Protein 8VZC (pdb70)

B-factor: mean 21.81, std 8.71, range [8.88, 95.51]

Foldseek 3Di:
DVVDDDDDQKDALLLLLLVLCVLQPAQEEEEADDPPCVSNQVNVVVSNRHYFYFDFLLLQLLLQQLLCLLVLFAYEYEFEAAVRLVSNLNSLQQCQLFLTEYEYEYEAEAPVCPPVPDDRHDPRQVVNVVSWQEEDEDPASLCSSVVSQVQRCSQNEFRHHYYYYYHYNCRRGPMDGPVPRDHDDHDDHYDWDWFPLVLLVVVVVVVLPWQQEEEEQECLCLSLVQLVLVVLLCVLQVAQYEYQLQSFQSAFPPPPSYLPLVQQVSQAPTQEYEYQADALDLSSPNSDPPRHPNNREYEYEHCDPVRAQGSHHHPRYIHIGRNRHSVSNSVVSVVDPHHDDPDHVNVVVSVVSSVVSCVLCVCLCVDQDWLHFLNVLLNLVQVPADQQAAEEEEADQRRVVCSSSHHHNHHSRYHYCPSVNDQQNFVSSQVSCCVNCVVHAYEYEYEPVSCVNRVLSLLSQLVVQRAHEYEYEYLQFHQFEDDDVPDDDPGGHGLPDQSQVSLVVRPHEGAEAGGSVVSNVVVVVSVPGSGYGYYYRRHHRHHGDRDDPDDSRD/DVPDDDDPQKDALLLLQLVLCVLQPAQEEEEADDPPCVSNQVNVVVSNRHYFYFDFLLLLLLLQQLLCLVVLFAYEYEAEAAVRLVSNLNSLQQCQLFLTEYEYEYEAEAPVCPPVPDDRHDPRQVVNVVSWQEEEEDNASLCSNVVSQVQRCSQREFRHHYGYYYYYNCRRGPMDRPVPRDHDDHDDHYDWDWFPPVLLVVVVVVVLPWQQEEEEQECLCLSLVQLVLVQLLCVLQVAAYEYQLQSFQSAFPPPPRYLPLQQQVSAAPTQEYEYQADALDLSSVNSDPPSYDNNREYEYEHCDPVRAQGSHHHPGYIHTGRNRHSVVSSVVSVVDDHHDDPDHVNVVVSVVSSVVSCVLCVVLCPDQDWLHFLNVLLNLVQVPAPQQAQEEAEADQQRVVCSVSHHHNHHSRYHYCRSVNDQQNFVSSQVSCCVSCVVHAYEYEYEPVSCVNRVSRLLSQLVVQRAYEYEYAYLFFHQFEDDDDVDDDDPGGGGLPDQSQVSLVVRVAEEAEEGGSVVSNVVVVVSVPDSGYGYYYRRHHRPRGDRDDPDDSRD/DVPDDDDDQKDALLLLLLVLCVLQPAQEEEEADDPPCPSNQVNVVVSNRHYFYFDFLLLQLLLQQLLCLQVLFAYEYEFEAAVRLVSNLNSLQQQQLQLTEYEYEYEAEAPVCPPPPDDRHDPRQVVNVVSWQEEDEDPASLCSSVVSQVQRCSQNEFRHGYYYYYHYSCRRGPMDGPVPRDHDDHDDHHDWDWFDVVLLVVVVVVVLPWQQEEEEQECLCLSLVQLVLVQLLCVLQVAAYEYQLQSFQSAFPPDPSYLPLVQQVSQADTQEYEYQADACDLSVVNSDPPRHDNNREYEYEECDPVRAQGSHHHPGYIHTHRNNHSVSNSVVCVVDPHHDDPDHPNVVVSVVSSVVSCVLCVVLCVDQDWLHFQNVLLNLVLVPADQQAQEEEEADQRRVVCSVSHHHNHHSRYHYCHSVNDQQNFVSSQVSCCVSCVVHAYEYEYEPVSCVNRVSSLLSQLVVQRAYEYEYAYLQFHQFEDPDDVDDDPGGHGLPDQSQVSLVVRVHEGAEAGGSVRSNVRVVCSVPDSGYGYYYYRHHRHRGDRDDPDDSRD/DVPDDDDDQKDALLLLLLVLCVLQPAQEEEEADDPPCPSNQVNVVVSNRHYFYFDFLLLQLLLQQLLCLLVLFAYEYEFEAAVRLVSNLNSLQQQQLFLTEYEYEYEAEAPVCPPPPDDRHDPRQVVNVVSWQEEDEDPASLCSSVVSQVQRLSQNEFRHHYYYYYHYNCRRGPMDGPVPRDHDDHDDHHDWDWFDVVLLVVVVVVVLPWQQEEEEQECLCSSLVQLVLVQLLCVQQVAAYEYQLQSFQSAFQPDPRYLPLVQQVSQAPTQEYEYQADALDLSVVNSDPPRYDNNREYEYEECDPVRAQGSHHHPRYIHTHRNRHSVSNSVVCVVPRHHDDPDHVNVVVSVVSSVVSCVLCVVLCVDQDWLHFQNVLLNLVQVPADQQAQEEEEADQRRVVCSVSHHHNHHSRYHYCHSVNDQQNFVSSQVSCCVNCVPHAYEYEYEPVSCVNRVSSLLSQLVVQRAYEYEYEYLQFRQFEDDDDVDDDPGGHGLPDQSQVSLVVRVHEEAEAGGSVRSNVVVVCSVVPSGYGYYYRRHHRHHGDRDDPDDSRD

InterPro domains:
  IPR000399 TPP-binding enzyme, conserved site [PS00187] (428-447)
  IPR011766 Thiamine pyrophosphate enzyme, TPP-binding [PF02775] (397-537)
  IPR012000 Thiamine pyrophosphate enzyme, central domain [PF00205] (197-326)
  IPR012001 Thiamine pyrophosphate enzyme, N-terminal TPP-binding domain [PF02776] (9-119)
  IPR029035 DHS-like NAD/FAD-binding domain superfamily [SSF52467] (193-352)
  IPR029061 Thiamin diphosphate-binding fold [SSF52518] (7-184)
  IPR029061 Thiamin diphosphate-binding fold [SSF52518] (368-545)
  IPR045025 TPP-binding domain containing protein HACL1-like [PTHR43710] (4-552)

Structure (mmCIF, N/CA/C/O backbone):
data_8VZC
#
_entry.id   8VZC
#
_cell.length_a   69.084
_cell.length_b   102.442
_cell.length_c   103.977
_cell.angle_alpha   113.830
_cell.angle_beta   96.810
_cell.angle_gamma   105.450
#
_symmetry.space_group_name_H-M   'P 1'
#
loop_
_entity.id
_entity.type
_entity.pdbx_description
1 polymer 'Oxalyl-CoA decarboxylase'
2 non-polymer 3-[(4-amino-2-methylpyrimidin-5-yl)methyl]-2-(hydroxymethyl)-5-(2-{[(S)-hydroxy(phosphonooxy)phosphoryl]oxy}ethyl)-4-methyl-1,3-thiazol-3-ium
3 non-polymer 'S-{(9R,13S,15R)-17-[(2R,3S,4R,5R)-5-(6-AMINO-9H-PURIN-9-YL)-4-HYDROXY-3-(PHOSPHONOOXY)TETRAHYDROFURAN-2-YL]-9,13,15-TRIHYDROXY-10,10-DIMETHYL-13,15-DIOXIDO-4,8-DIOXO-12,14,16-TRIOXA-3,7-DIAZA-13,15-DIPHOSPHAHEPTADEC-1-YL} THIOFORMATE'
4 non-polymer 'MAGNESIUM ION'
5 non-polymer "ADENOSINE-5'-DIPHOSPHATE"
6 non-polymer 1,2-ETHANEDIOL
7 non-polymer 'PHOSPHATE ION'
8 non-polymer DI(HYDROXYETHYL)ETHER
9 water water
#
loop_
_atom_site.group_PDB
_atom_site.id
_atom_site.type_symbol
_atom_site.label_atom_id
_atom_site.label_alt_id
_atom_site.label_comp_id
_atom_site.label_asym_id
_atom_site.label_entity_id
_atom_site.label_seq_id
_atom_site.pdbx_PDB_ins_code
_atom_site.Cartn_x
_atom_site.Cartn_y
_atom_site.Cartn_z
_atom_site.occupancy
_atom_site.B_iso_or_equiv
_atom_site.auth_seq_id
_atom_site.auth_comp_id
_atom_site.auth_asym_id
_atom_site.auth_atom_id
_atom_site.pdbx_PDB_model_num
ATOM 1 N N . SER A 1 1 ? 42.69334 19.75030 -20.76357 1.000 56.52190 -2 SER A N 1
ATOM 2 C CA . SER A 1 1 ? 43.11686 19.40422 -22.11327 1.000 46.15717 -2 SER A CA 1
ATOM 3 C C . SER A 1 1 ? 43.40189 17.90770 -22.21624 1.000 55.85915 -2 SER A C 1
ATOM 4 O O . SER A 1 1 ? 43.57930 17.22226 -21.20891 1.000 37.37318 -2 SER A O 1
ATOM 7 N N . ASN A 1 2 ? 43.42151 17.41071 -23.45483 1.000 30.64229 -1 ASN A N 1
ATOM 8 C CA . ASN A 1 2 ? 43.64652 15.99910 -23.74393 1.000 25.99050 -1 ASN A CA 1
ATOM 9 C C . ASN A 1 2 ? 45.04919 15.53721 -23.36548 1.000 25.69322 -1 ASN A C 1
ATOM 10 O O . ASN A 1 2 ? 45.29764 14.32658 -23.36636 1.000 30.35331 -1 ASN A O 1
ATOM 15 N N . ALA A 1 3 ? 45.97740 16.46298 -23.09169 1.000 25.99384 0 ALA A N 1
ATOM 16 C CA . ALA A 1 3 ? 47.36608 16.09906 -22.79850 1.000 26.64763 0 ALA A CA 1
ATOM 17 C C . ALA A 1 3 ? 47.53791 15.55041 -21.39159 1.000 31.24882 0 ALA A C 1
ATOM 18 O O . ALA A 1 3 ? 48.51795 14.84537 -21.11781 1.000 28.41213 0 ALA A O 1
ATOM 20 N N . MET A 1 4 ? 46.65106 15.92671 -20.48903 1.000 26.24333 1 MET A N 1
ATOM 21 C CA . MET A 1 4 ? 46.76344 15.55072 -19.08926 1.000 38.86261 1 MET A CA 1
ATOM 22 C C . MET A 1 4 ? 46.33822 14.10231 -18.90714 1.000 27.03680 1 MET A C 1
ATOM 23 O O . MET A 1 4 ? 45.30366 13.69071 -19.43204 1.000 23.79345 1 MET A O 1
ATOM 28 N N . ALA A 1 5 ? 47.11782 13.33062 -18.14175 1.000 24.44448 2 ALA A N 1
ATOM 29 C CA . ALA A 1 5 ? 46.62837 12.03068 -17.69289 1.000 25.39836 2 ALA A CA 1
ATOM 30 C C . ALA A 1 5 ? 45.26404 12.15053 -17.02110 1.000 25.51826 2 ALA A C 1
ATOM 31 O O . ALA A 1 5 ? 45.05010 12.98971 -16.13374 1.000 29.57052 2 ALA A O 1
ATOM 33 N N . LYS A 1 6 ? 44.33579 11.28387 -17.41823 1.000 25.21099 3 LYS A N 1
ATOM 34 C CA . LYS A 1 6 ? 43.00843 11.24702 -16.82764 1.000 26.95594 3 LYS A CA 1
ATOM 35 C C . LYS A 1 6 ? 42.67427 9.81550 -16.45710 1.000 47.68705 3 LYS A C 1
ATOM 36 O O . LYS A 1 6 ? 42.77179 8.92149 -17.30303 1.000 33.01781 3 LYS A O 1
ATOM 42 N N . SER A 1 7 ? 42.26545 9.59169 -15.21145 1.000 36.11323 4 SER A N 1
ATOM 43 C CA . SER A 1 7 ? 41.76082 8.27343 -14.86133 1.000 28.74733 4 SER A CA 1
ATOM 44 C C . SER A 1 7 ? 40.43931 8.02642 -15.57332 1.000 33.67271 4 SER A C 1
ATOM 45 O O . SER A 1 7 ? 39.55120 8.88669 -15.57516 1.000 36.01161 4 SER A O 1
ATOM 48 N N . GLU A 1 8 ? 40.30964 6.84099 -16.17821 1.000 34.26705 5 GLU A N 1
ATOM 49 C CA . GLU A 1 8 ? 39.12362 6.48913 -16.94607 1.000 30.84634 5 GLU A CA 1
ATOM 50 C C . GLU A 1 8 ? 38.55908 5.13986 -16.53080 1.000 43.27669 5 GLU A C 1
ATOM 51 O O . GLU A 1 8 ? 37.60470 4.66243 -17.15497 1.000 33.26857 5 GLU A O 1
ATOM 57 N N . GLY A 1 9 ? 39.10868 4.52082 -15.48302 1.000 34.94459 6 GLY A N 1
ATOM 58 C CA . GLY A 1 9 ? 38.63543 3.21388 -15.07275 1.000 31.77258 6 GLY A CA 1
ATOM 59 C C . GLY A 1 9 ? 37.29421 3.19528 -14.36978 1.000 38.14278 6 GLY A C 1
ATOM 60 O O . GLY A 1 9 ? 36.71574 2.10934 -14.21469 1.000 27.01620 6 GLY A O 1
ATOM 61 N N . LYS A 1 10 ? 36.78254 4.35110 -13.94004 1.000 24.68873 7 LYS A N 1
ATOM 62 C CA . LYS A 1 10 ? 35.55942 4.40265 -13.14326 1.000 22.96240 7 LYS A CA 1
ATOM 63 C C . LYS A 1 10 ? 34.42161 5.09217 -13.88811 1.000 25.10951 7 LYS A C 1
ATOM 64 O O . LYS A 1 10 ? 34.62888 5.98541 -14.71303 1.000 24.49179 7 LYS A O 1
ATOM 70 N N . VAL A 1 11 ? 33.20227 4.66124 -13.56788 1.000 20.33840 8 VAL A N 1
ATOM 71 C CA . VAL A 1 11 ? 31.97534 5.14926 -14.18122 1.000 19.08538 8 VAL A CA 1
ATOM 72 C C . VAL A 1 11 ? 30.98540 5.33630 -13.04431 1.000 17.64666 8 VAL A C 1
ATOM 73 O O . VAL A 1 11 ? 31.03074 4.60075 -12.05214 1.000 18.14990 8 VAL A O 1
ATOM 77 N N . ASN A 1 12 ? 30.10964 6.33419 -13.15804 1.000 17.81896 9 ASN A N 1
ATOM 78 C CA . ASN A 1 12 ? 29.13786 6.54061 -12.08515 1.000 20.54077 9 ASN A CA 1
ATOM 79 C C . ASN A 1 12 ? 27.74339 6.06174 -12.47806 1.000 19.07843 9 ASN A C 1
ATOM 80 O O . ASN A 1 12 ? 27.48545 5.64671 -13.61686 1.000 19.19144 9 ASN A O 1
ATOM 85 N N . GLY A 1 13 ? 26.84342 6.10094 -11.48393 1.000 14.43135 10 GLY A N 1
ATOM 86 C CA . GLY A 1 13 ? 25.47147 5.67368 -11.70317 1.000 16.77407 10 GLY A CA 1
ATOM 87 C C . GLY A 1 13 ? 24.78403 6.40957 -12.83918 1.000 14.53786 10 GLY A C 1
ATOM 88 O O . GLY A 1 13 ? 24.08269 5.79786 -13.65421 1.000 17.14448 10 GLY A O 1
ATOM 89 N N . ALA A 1 14 ? 24.93015 7.74141 -12.87805 1.000 15.70561 11 ALA A N 1
ATOM 90 C CA . ALA A 1 14 ? 24.32544 8.53237 -13.94648 1.000 13.56530 11 ALA A CA 1
ATOM 91 C C . ALA A 1 14 ? 24.76357 8.03083 -15.31955 1.000 14.09449 11 ALA A C 1
ATOM 92 O O . ALA A 1 14 ? 23.93369 7.88564 -16.22599 1.000 15.76117 11 ALA A O 1
ATOM 94 N N . THR A 1 15 ? 26.05995 7.73772 -15.48916 1.000 18.61930 12 THR A N 1
ATOM 95 C CA . THR A 1 15 ? 26.54365 7.26687 -16.78815 1.000 20.03922 12 THR A CA 1
ATOM 96 C C . THR A 1 15 ? 26.07658 5.83771 -17.07214 1.000 19.02177 12 THR A C 1
ATOM 97 O O . THR A 1 15 ? 25.68125 5.51977 -18.19718 1.000 17.43564 12 THR A O 1
ATOM 101 N N . LEU A 1 16 ? 26.15225 4.95431 -16.07312 1.000 17.08742 13 LEU A N 1
ATOM 102 C CA . LEU A 1 16 ? 25.67368 3.58187 -16.22816 1.000 17.67238 13 LEU A CA 1
ATOM 103 C C . LEU A 1 16 ? 24.20457 3.54199 -16.63458 1.000 18.11936 13 LEU A C 1
ATOM 104 O O . LEU A 1 16 ? 23.80827 2.73701 -17.48454 1.000 17.35551 13 LEU A O 1
ATOM 109 N N . MET A 1 17 ? 23.38493 4.38816 -16.01616 1.000 19.10509 14 MET A N 1
ATOM 110 C CA . MET A 1 17 ? 21.97006 4.47910 -16.35584 1.000 17.18514 14 MET A CA 1
ATOM 111 C C . MET A 1 17 ? 21.78084 4.94591 -17.80336 1.000 19.89977 14 MET A C 1
ATOM 112 O O . MET A 1 17 ? 21.03847 4.32931 -18.57083 1.000 17.51678 14 MET A O 1
ATOM 117 N N . ALA A 1 18 ? 22.44694 6.04427 -18.18696 1.000 15.15665 15 ALA A N 1
ATOM 118 C CA . ALA A 1 18 ? 22.31167 6.53877 -19.56321 1.000 17.91422 15 ALA A CA 1
ATOM 119 C C . ALA A 1 18 ? 22.67409 5.46279 -20.58899 1.000 17.06668 15 ALA A C 1
ATOM 120 O O . ALA A 1 18 ? 21.99870 5.31975 -21.61886 1.000 17.31668 15 ALA A O 1
ATOM 122 N N . ARG A 1 19 ? 23.74097 4.70417 -20.33497 1.000 18.87446 16 ARG A N 1
ATOM 123 C CA . ARG A 1 19 ? 24.14583 3.65299 -21.26943 1.000 19.89080 16 ARG A CA 1
ATOM 124 C C . ARG A 1 19 ? 23.12733 2.52337 -21.30766 1.000 23.97508 16 ARG A C 1
ATOM 125 O O . ARG A 1 19 ? 22.81087 1.99608 -22.38389 1.000 18.75227 16 ARG A O 1
ATOM 133 N N . ALA A 1 20 ? 22.62431 2.11681 -20.13967 1.000 15.80397 17 ALA A N 1
ATOM 134 C CA . ALA A 1 20 ? 21.64713 1.03761 -20.10446 1.000 14.96171 17 ALA A CA 1
ATOM 135 C C . ALA A 1 20 ? 20.36178 1.45393 -20.80622 1.000 16.79283 17 ALA A C 1
ATOM 136 O O . ALA A 1 20 ? 19.76530 0.66038 -21.54273 1.000 17.92897 17 ALA A O 1
ATOM 138 N N . LEU A 1 21 ? 19.91407 2.68599 -20.58083 1.000 16.83915 18 LEU A N 1
ATOM 139 C CA . LEU A 1 21 ? 18.70664 3.15918 -21.25459 1.000 14.27838 18 LEU A CA 1
ATOM 140 C C . LEU A 1 21 ? 18.89991 3.13614 -22.76462 1.000 15.67583 18 LEU A C 1
ATOM 141 O O . LEU A 1 21 ? 18.01328 2.70271 -23.50322 1.000 15.53106 18 LEU A O 1
ATOM 146 N N . GLN A 1 22 ? 20.06886 3.58136 -23.23040 1.000 17.93240 19 GLN A N 1
ATOM 147 C CA . GLN A 1 22 ? 20.31517 3.64383 -24.66571 1.000 20.08831 19 GLN A CA 1
ATOM 148 C C . GLN A 1 22 ? 20.39890 2.23717 -25.24663 1.000 20.20687 19 GLN A C 1
ATOM 149 O O . GLN A 1 22 ? 19.86072 1.97363 -26.32679 1.000 19.09006 19 GLN A O 1
ATOM 155 N N . GLN A 1 23 ? 21.00742 1.30727 -24.49986 1.000 19.33332 20 GLN A N 1
ATOM 156 C CA . GLN A 1 23 ? 21.07304 -0.07848 -24.92927 1.000 17.99900 20 GLN A CA 1
ATOM 157 C C . GLN A 1 23 ? 19.68102 -0.66545 -25.08770 1.000 23.90419 20 GLN A C 1
ATOM 158 O O . GLN A 1 23 ? 19.42228 -1.39074 -26.05417 1.000 19.66189 20 GLN A O 1
ATOM 164 N N . GLN A 1 24 ? 18.76844 -0.34127 -24.16275 1.000 18.68369 21 GLN A N 1
ATOM 165 C CA . GLN A 1 24 ? 17.41988 -0.88745 -24.16756 1.000 18.69713 21 GLN A CA 1
ATOM 166 C C . GLN A 1 24 ? 16.46207 -0.11476 -25.06099 1.000 18.56722 21 GLN A C 1
ATOM 167 O O . GLN A 1 24 ? 15.25029 -0.34071 -24.97900 1.000 19.65062 21 GLN A O 1
ATOM 173 N N . GLY A 1 25 ? 16.96682 0.75487 -25.93584 1.000 21.10338 22 GLY A N 1
ATOM 174 C CA . GLY A 1 25 ? 16.11193 1.41163 -26.90296 1.000 20.05617 22 GLY A CA 1
ATOM 175 C C . GLY A 1 25 ? 15.33211 2.60221 -26.39784 1.000 19.92299 22 GLY A C 1
ATOM 176 O O . GLY A 1 25 ? 14.39914 3.04306 -27.07802 1.000 20.86804 22 GLY A O 1
ATOM 177 N N . VAL A 1 26 ? 15.64787 3.12372 -25.21013 1.000 17.66551 23 VAL A N 1
ATOM 178 C CA . VAL A 1 26 ? 15.06002 4.38172 -24.78634 1.000 18.17243 23 VAL A CA 1
ATOM 179 C C . VAL A 1 26 ? 15.71316 5.50306 -25.58086 1.000 20.78080 23 VAL A C 1
ATOM 180 O O . VAL A 1 26 ? 16.93060 5.69416 -25.51787 1.000 27.45174 23 VAL A O 1
ATOM 184 N N . GLN A 1 27 ? 14.91434 6.21779 -26.37395 1.000 21.49944 24 GLN A N 1
ATOM 185 C CA . GLN A 1 27 ? 15.41104 7.32128 -27.19209 1.000 21.50159 24 GLN A CA 1
ATOM 186 C C . GLN A 1 27 ? 14.94293 8.68921 -26.73007 1.000 23.54630 24 GLN A C 1
ATOM 187 O O . GLN A 1 27 ? 15.53122 9.70631 -27.14280 1.000 19.05486 24 GLN A O 1
ATOM 193 N N . TYR A 1 28 ? 13.88149 8.74145 -25.92419 1.000 16.07492 25 TYR A N 1
ATOM 194 C CA . TYR A 1 28 ? 13.27420 9.98143 -25.50060 1.000 14.27067 25 TYR A CA 1
ATOM 195 C C . TYR A 1 28 ? 13.16441 9.94147 -23.98641 1.000 12.85036 25 TYR A C 1
ATOM 196 O O . TYR A 1 28 ? 12.79295 8.92839 -23.42257 1.000 14.61160 25 TYR A O 1
ATOM 205 N N . MET A 1 29 ? 13.48805 11.05621 -23.36696 1.000 13.07319 26 MET A N 1
ATOM 206 C CA . MET A 1 29 ? 13.37243 11.21249 -21.92155 1.000 12.67530 26 MET A CA 1
ATOM 207 C C . MET A 1 29 ? 12.76100 12.57528 -21.64634 1.000 15.38555 26 MET A C 1
ATOM 208 O O . MET A 1 29 ? 13.35139 13.60297 -22.00689 1.000 16.80989 26 MET A O 1
ATOM 213 N N . PHE A 1 30 ? 11.57587 12.58631 -21.03966 1.000 14.21597 27 PHE A N 1
ATOM 214 C CA . PHE A 1 30 ? 10.83394 13.80612 -20.74477 1.000 13.24303 27 PHE A CA 1
ATOM 215 C C . PHE A 1 30 ? 10.89837 14.04637 -19.24459 1.000 11.38722 27 PHE A C 1
ATOM 216 O O . PHE A 1 30 ? 10.56182 13.15067 -18.46795 1.000 14.00024 27 PHE A O 1
ATOM 224 N N . GLY A 1 31 ? 11.32235 15.22969 -18.83028 1.000 13.23511 28 GLY A N 1
ATOM 225 C CA . GLY A 1 31 ? 11.38720 15.42669 -17.39036 1.000 11.73516 28 GLY A CA 1
ATOM 226 C C . GLY A 1 31 ? 11.61062 16.86534 -16.98988 1.000 16.05766 28 GLY A C 1
ATOM 227 O O . GLY A 1 31 ? 11.47858 17.80167 -17.78931 1.000 12.73888 28 GLY A O 1
ATOM 228 N N . ILE A 1 32 ? 11.89637 17.03566 -15.70483 1.000 14.73925 29 ILE A N 1
ATOM 229 C CA . ILE A 1 32 ? 12.31562 18.32893 -15.17724 1.000 12.50058 29 ILE A CA 1
ATOM 230 C C . ILE A 1 32 ? 13.46233 18.04986 -14.22165 1.000 15.13017 29 ILE A C 1
ATOM 231 O O . ILE A 1 32 ? 13.30567 17.27296 -13.26846 1.000 15.56436 29 ILE A O 1
ATOM 236 N N . VAL A 1 33 ? 14.60728 18.67878 -14.46136 1.000 17.55389 30 VAL A N 1
ATOM 237 C CA . VAL A 1 33 ? 15.77954 18.38002 -13.64722 1.000 15.08197 30 VAL A CA 1
ATOM 238 C C . VAL A 1 33 ? 15.77072 19.18397 -12.35911 1.000 19.20842 30 VAL A C 1
ATOM 239 O O . VAL A 1 33 ? 14.94159 20.07815 -12.16628 1.000 17.47357 30 VAL A O 1
ATOM 243 N N . GLY A 1 34 ? 16.73880 18.88718 -11.51561 1.000 15.36194 31 GLY A N 1
ATOM 244 C CA . GLY A 1 34 ? 16.83719 19.35592 -10.14651 1.000 13.91074 31 GLY A CA 1
ATOM 245 C C . GLY A 1 34 ? 17.56801 18.28084 -9.36660 1.000 13.87166 31 GLY A C 1
ATOM 246 O O . GLY A 1 34 ? 17.95415 17.24990 -9.90503 1.000 15.24949 31 GLY A O 1
ATOM 247 N N . PHE A 1 35 ? 17.74788 18.52695 -8.07156 1.000 16.28812 32 PHE A N 1
ATOM 248 C CA . PHE A 1 35 ? 18.30783 17.47609 -7.23527 1.000 16.90643 32 PHE A CA 1
ATOM 249 C C . PHE A 1 35 ? 17.41972 16.23087 -7.28916 1.000 19.10056 32 PHE A C 1
ATOM 250 O O . PHE A 1 35 ? 16.19135 16.35083 -7.17247 1.000 15.29272 32 PHE A O 1
ATOM 258 N N . PRO A 1 36 ? 17.98926 15.02135 -7.45865 1.000 15.21801 33 PRO A N 1
ATOM 259 C CA . PRO A 1 36 ? 19.40275 14.70041 -7.69272 1.000 13.45327 33 PRO A CA 1
ATOM 260 C C . PRO A 1 36 ? 19.63905 14.23425 -9.12821 1.000 15.63504 33 PRO A C 1
ATOM 261 O O . PRO A 1 36 ? 20.63536 13.56712 -9.38374 1.000 15.13122 33 PRO A O 1
ATOM 265 N N . VAL A 1 37 ? 18.74603 14.55236 -10.05904 1.000 17.14460 34 VAL A N 1
ATOM 266 C CA . VAL A 1 37 ? 18.74274 13.87998 -11.36153 1.000 16.77393 34 VAL A CA 1
ATOM 267 C C . VAL A 1 37 ? 19.42936 14.67436 -12.45865 1.000 20.38671 34 VAL A C 1
ATOM 268 O O . VAL A 1 37 ? 19.49788 14.18866 -13.60676 1.000 19.49153 34 VAL A O 1
ATOM 272 N N . ILE A 1 38 ? 19.97926 15.85627 -12.15900 1.000 19.71996 35 ILE A N 1
ATOM 273 C CA . ILE A 1 38 ? 20.70802 16.60915 -13.18676 1.000 19.50411 35 ILE A CA 1
ATOM 274 C C . ILE A 1 38 ? 21.75380 15.74989 -13.89102 1.000 17.17444 35 ILE A C 1
ATOM 275 O O . ILE A 1 38 ? 21.79054 15.76029 -15.13680 1.000 17.22219 35 ILE A O 1
ATOM 280 N N . PRO A 1 39 ? 22.58504 14.96561 -13.18956 1.000 15.15996 36 PRO A N 1
ATOM 281 C CA . PRO A 1 39 ? 23.59776 14.17444 -13.89963 1.000 16.72539 36 PRO A CA 1
ATOM 282 C C . PRO A 1 39 ? 23.00147 13.10386 -14.79210 1.000 20.37148 36 PRO A C 1
ATOM 283 O O . PRO A 1 39 ? 23.65348 12.69406 -15.75714 1.000 17.18905 36 PRO A O 1
ATOM 287 N N . ILE A 1 40 ? 21.79792 12.62235 -14.49579 1.000 16.88483 37 ILE A N 1
ATOM 288 C CA . ILE A 1 40 ? 21.18760 11.61579 -15.35312 1.000 16.15006 37 ILE A CA 1
ATOM 289 C C . ILE A 1 40 ? 20.79509 12.22532 -16.69156 1.000 17.49076 37 ILE A C 1
ATOM 290 O O . ILE A 1 40 ? 21.04416 11.63595 -17.75344 1.000 16.17612 37 ILE A O 1
ATOM 295 N N . ALA A 1 41 ? 20.17657 13.41072 -16.66586 1.000 17.59327 38 ALA A N 1
ATOM 296 C CA . ALA A 1 41 ? 19.76248 14.04620 -17.92106 1.000 19.53004 38 ALA A CA 1
ATOM 297 C C . ALA A 1 41 ? 20.96499 14.38122 -18.79700 1.000 21.61996 38 ALA A C 1
ATOM 298 O O . ALA A 1 41 ? 20.93141 14.15881 -20.02053 1.000 19.83682 38 ALA A O 1
ATOM 300 N N . ILE A 1 42 ? 22.04870 14.88571 -18.18687 1.000 21.12003 39 ILE A N 1
ATOM 301 C CA . ILE A 1 42 ? 23.26301 15.20190 -18.94773 1.000 21.31893 39 ILE A CA 1
ATOM 302 C C . ILE A 1 42 ? 23.88526 13.93291 -19.54254 1.000 21.85574 39 ILE A C 1
ATOM 303 O O . ILE A 1 42 ? 24.23005 13.88731 -20.73379 1.000 21.01449 39 ILE A O 1
ATOM 308 N N . ALA A 1 43 ? 24.06993 12.89881 -18.71672 1.000 18.54374 40 ALA A N 1
ATOM 309 C CA . ALA A 1 43 ? 24.57397 11.60812 -19.20107 1.000 15.77021 40 ALA A CA 1
ATOM 310 C C . ALA A 1 43 ? 23.70540 11.05333 -20.32808 1.000 16.32466 40 ALA A C 1
ATOM 311 O O . ALA A 1 43 ? 24.23019 10.53404 -21.32579 1.000 17.94623 40 ALA A O 1
ATOM 313 N N . ALA A 1 44 ? 22.37698 11.16801 -20.19851 1.000 16.21908 41 ALA A N 1
ATOM 314 C CA . ALA A 1 44 ? 21.47067 10.68925 -21.24794 1.000 18.37933 41 ALA A CA 1
ATOM 315 C C . ALA A 1 44 ? 21.76398 11.36756 -22.57613 1.000 19.43318 41 ALA A C 1
ATOM 316 O O . ALA A 1 44 ? 21.88012 10.71001 -23.62225 1.000 19.42617 41 ALA A O 1
ATOM 318 N N . GLN A 1 45 ? 21.92033 12.69096 -22.55368 1.000 18.94937 42 GLN A N 1
ATOM 319 C CA . GLN A 1 45 ? 22.22706 13.40589 -23.79020 1.000 21.25779 42 GLN A CA 1
ATOM 320 C C . GLN A 1 45 ? 23.56496 12.95712 -24.36582 1.000 22.93999 42 GLN A C 1
ATOM 321 O O . GLN A 1 45 ? 23.72867 12.88059 -25.58964 1.000 19.90873 42 GLN A O 1
ATOM 327 N N . ARG A 1 46 ? 24.53793 12.65884 -23.50566 1.000 19.55910 43 ARG A N 1
ATOM 328 C CA . ARG A 1 46 ? 25.84070 12.22743 -24.00808 1.000 21.03369 43 ARG A CA 1
ATOM 329 C C . ARG A 1 46 ? 25.75976 10.89849 -24.75046 1.000 22.34533 43 ARG A C 1
ATOM 330 O O . ARG A 1 46 ? 26.58383 10.63676 -25.63566 1.000 22.27487 43 ARG A O 1
ATOM 338 N N . GLU A 1 47 ? 24.80170 10.04356 -24.39949 1.000 20.99450 44 GLU A N 1
ATOM 339 C CA . GLU A 1 47 ? 24.57869 8.80137 -25.13261 1.000 20.93182 44 GLU A CA 1
ATOM 340 C C . GLU A 1 47 ? 23.67126 8.98786 -26.34329 1.000 25.12155 44 GLU A C 1
ATOM 341 O O . GLU A 1 47 ? 23.29201 7.99308 -26.97204 1.000 24.19184 44 GLU A O 1
ATOM 347 N N . GLY A 1 48 ? 23.26694 10.21879 -26.65183 1.000 19.52046 45 GLY A N 1
ATOM 348 C CA . GLY A 1 48 ? 22.40943 10.46170 -27.80114 1.000 18.94445 45 GLY A CA 1
ATOM 349 C C . GLY A 1 48 ? 20.91632 10.40454 -27.52969 1.000 19.98183 45 GLY A C 1
ATOM 350 O O . GLY A 1 48 ? 20.12595 10.56837 -28.47653 1.000 18.95213 45 GLY A O 1
ATOM 351 N N . ILE A 1 49 ? 20.50343 10.20063 -26.27798 1.000 16.36325 46 ILE A N 1
ATOM 352 C CA . ILE A 1 49 ? 19.08287 10.21434 -25.93094 1.000 18.27685 46 ILE A CA 1
ATOM 353 C C . ILE A 1 49 ? 18.57074 11.64659 -25.99574 1.000 16.55209 46 ILE A C 1
ATOM 354 O O . ILE A 1 49 ? 19.28229 12.59813 -25.62417 1.000 17.14095 46 ILE A O 1
ATOM 359 N N . THR A 1 50 ? 17.33477 11.81697 -26.47097 1.000 16.76233 47 THR A N 1
ATOM 360 C CA . THR A 1 50 ? 16.74830 13.14135 -26.63387 1.000 17.44461 47 THR A CA 1
ATOM 361 C C . THR A 1 50 ? 16.08411 13.52450 -25.31925 1.000 16.75471 47 THR A C 1
ATOM 362 O O . THR A 1 50 ? 15.07895 12.92880 -24.94537 1.000 19.05714 47 THR A O 1
ATOM 366 N N . TYR A 1 51 ? 16.61690 14.54812 -24.65561 1.000 17.03423 48 TYR A N 1
ATOM 367 C CA . TYR A 1 51 ? 16.06441 15.02331 -23.38951 1.000 16.87208 48 TYR A CA 1
ATOM 368 C C . TYR A 1 51 ? 15.16430 16.22166 -23.65897 1.000 17.18480 48 TYR A C 1
ATOM 369 O O . TYR A 1 51 ? 15.59060 17.19156 -24.29965 1.000 18.96674 48 TYR A O 1
ATOM 378 N N . ILE A 1 52 ? 13.92745 16.16338 -23.16707 1.000 13.43767 49 ILE A N 1
ATOM 379 C CA . ILE A 1 52 ? 12.93622 17.21898 -23.36844 1.000 15.36340 49 ILE A CA 1
ATOM 380 C C . ILE A 1 52 ? 12.56359 17.74518 -21.98614 1.000 14.00928 49 ILE A C 1
ATOM 381 O O . ILE A 1 52 ? 11.85036 17.06405 -21.24106 1.000 15.31321 49 ILE A O 1
ATOM 386 N N . GLY A 1 53 ? 13.01834 18.94849 -21.63986 1.000 16.62216 50 GLY A N 1
ATOM 387 C CA . GLY A 1 53 ? 12.67298 19.48856 -20.30960 1.000 16.41259 50 GLY A CA 1
ATOM 388 C C . GLY A 1 53 ? 11.32254 20.17610 -20.35590 1.000 19.68704 50 GLY A C 1
ATOM 389 O O . GLY A 1 53 ? 11.14198 21.10191 -21.15843 1.000 17.51467 50 GLY A O 1
ATOM 390 N N . MET A 1 54 ? 10.35614 19.72280 -19.54291 1.000 16.88046 51 MET A N 1
ATOM 391 C CA . MET A 1 54 ? 8.98614 20.20995 -19.61774 1.000 16.94173 51 MET A CA 1
ATOM 392 C C . MET A 1 54 ? 8.70880 21.24113 -18.52108 1.000 17.26698 51 MET A C 1
ATOM 393 O O . MET A 1 54 ? 9.59097 21.66289 -17.77921 1.000 18.46250 51 MET A O 1
ATOM 398 N N . ARG A 1 55 ? 7.44778 21.62611 -18.39135 1.000 14.39455 52 ARG A N 1
ATOM 399 C CA . ARG A 1 55 ? 7.10140 22.65061 -17.42111 1.000 14.20657 52 ARG A CA 1
ATOM 400 C C . ARG A 1 55 ? 6.37488 22.11116 -16.20027 1.000 17.84466 52 ARG A C 1
ATOM 401 O O . ARG A 1 55 ? 6.32015 22.82918 -15.19301 1.000 18.12156 52 ARG A O 1
ATOM 409 N N . ASN A 1 56 ? 5.82462 20.88365 -16.26537 1.000 14.86965 53 ASN A N 1
ATOM 410 C CA . ASN A 1 56 ? 5.25990 20.18144 -15.11650 1.000 17.97303 53 ASN A CA 1
ATOM 411 C C . ASN A 1 56 ? 5.42439 18.66714 -15.32543 1.000 23.76938 53 ASN A C 1
ATOM 412 O O . ASN A 1 56 ? 5.20579 18.16852 -16.43460 1.000 15.39431 53 ASN A O 1
ATOM 417 N N . GLU A 1 57 ? 5.81895 17.93605 -14.25955 1.000 14.84766 54 GLU A N 1
ATOM 418 C CA . GLU A 1 57 ? 6.03834 16.48393 -14.37564 1.000 15.84324 54 GLU A CA 1
ATOM 419 C C . GLU A 1 57 ? 4.76926 15.74987 -14.76431 1.000 12.96023 54 GLU A C 1
ATOM 420 O O . GLU A 1 57 ? 4.82188 14.64549 -15.31730 1.000 14.23809 54 GLU A O 1
ATOM 426 N N . GLN A 1 58 ? 3.61780 16.29909 -14.40667 1.000 13.81341 55 GLN A N 1
ATOM 427 C CA . GLN A 1 58 ? 2.36208 15.71171 -14.83414 1.000 15.61799 55 GLN A CA 1
ATOM 428 C C . GLN A 1 58 ? 2.36366 15.51346 -16.34574 1.000 15.36368 55 GLN A C 1
ATOM 429 O O . GLN A 1 58 ? 2.14468 14.39952 -16.85138 1.000 14.22834 55 GLN A O 1
ATOM 435 N N . SER A 1 59 ? 2.68816 16.58474 -17.06968 1.000 17.24492 56 SER A N 1
ATOM 436 C CA . SER A 1 59 ? 2.76511 16.52974 -18.53056 1.000 15.85228 56 SER A CA 1
ATOM 437 C C . SER A 1 59 ? 3.93075 15.66769 -18.99582 1.000 14.19809 56 SER A C 1
ATOM 438 O O . SER A 1 59 ? 3.82246 14.97418 -20.01252 1.000 16.19332 56 SER A O 1
ATOM 441 N N . ALA A 1 60 ? 5.06150 15.71169 -18.28005 1.000 14.69835 57 ALA A N 1
ATOM 442 C CA . ALA A 1 60 ? 6.20425 14.88765 -18.66820 1.000 13.88556 57 ALA A CA 1
ATOM 443 C C . ALA A 1 60 ? 5.86347 13.40206 -18.58571 1.000 16.65815 57 ALA A C 1
ATOM 444 O O . ALA A 1 60 ? 6.29624 12.60033 -19.43543 1.000 14.07861 57 ALA A O 1
ATOM 446 N N . SER A 1 61 ? 5.10921 13.01123 -17.54786 1.000 17.93553 58 SER A N 1
ATOM 447 C CA . SER A 1 61 ? 4.78794 11.59520 -17.37134 1.000 14.98463 58 SER A CA 1
ATOM 448 C C . SER A 1 61 ? 3.75663 11.13113 -18.40096 1.000 17.45966 58 SER A C 1
ATOM 449 O O . SER A 1 61 ? 3.80024 9.97890 -18.84723 1.000 17.17390 58 SER A O 1
ATOM 452 N N . TYR A 1 62 ? 2.86167 12.02365 -18.81918 1.000 17.76585 59 TYR A N 1
ATOM 453 C CA . TYR A 1 62 ? 1.97930 11.73777 -19.93952 1.000 15.10884 59 TYR A CA 1
ATOM 454 C C . TYR A 1 62 ? 2.75169 11.65909 -21.25553 1.000 17.19446 59 TYR A C 1
ATOM 455 O O . TYR A 1 62 ? 2.45762 10.79860 -22.09795 1.000 13.41451 59 TYR A O 1
ATOM 464 N N . ALA A 1 63 ? 3.74555 12.53726 -21.45104 1.000 11.93335 60 ALA A N 1
ATOM 465 C CA . ALA A 1 63 ? 4.52334 12.49360 -22.69105 1.000 15.11993 60 ALA A CA 1
ATOM 466 C C . ALA A 1 63 ? 5.24171 11.16622 -22.82680 1.000 14.53866 60 ALA A C 1
ATOM 467 O O . ALA A 1 63 ? 5.29291 10.58802 -23.91846 1.000 12.56888 60 ALA A O 1
ATOM 469 N N . ALA A 1 64 ? 5.78614 10.65202 -21.71478 1.000 12.88756 61 ALA A N 1
ATOM 470 C CA . ALA A 1 64 ? 6.62285 9.46135 -21.80744 1.000 12.36406 61 ALA A CA 1
ATOM 471 C C . ALA A 1 64 ? 5.82606 8.27217 -22.30382 1.000 15.26733 61 ALA A C 1
ATOM 472 O O . ALA A 1 64 ? 6.32753 7.48042 -23.10338 1.000 13.61983 61 ALA A O 1
ATOM 474 N N . GLN A 1 65 ? 4.58493 8.11840 -21.82910 1.000 14.99006 62 GLN A N 1
ATOM 475 C CA . GLN A 1 65 ? 3.80012 6.95708 -22.23957 1.000 14.33833 62 GLN A CA 1
ATOM 476 C C . GLN A 1 65 ? 3.31433 7.11465 -23.67098 1.000 14.75489 62 GLN A C 1
ATOM 477 O O . GLN A 1 65 ? 3.18039 6.11892 -24.39445 1.000 15.63447 62 GLN A O 1
ATOM 483 N N . ALA A 1 66 ? 2.98069 8.34298 -24.06812 1.000 12.43825 63 ALA A N 1
ATOM 484 C CA . ALA A 1 66 ? 2.61378 8.55654 -25.47758 1.000 11.58034 63 ALA A CA 1
ATOM 485 C C . ALA A 1 66 ? 3.76816 8.20615 -26.38214 1.000 11.18294 63 ALA A C 1
ATOM 486 O O . ALA A 1 66 ? 3.57342 7.59813 -27.45172 1.000 15.03579 63 ALA A O 1
ATOM 488 N N . ALA A 1 67 ? 4.97515 8.62412 -26.01537 1.000 14.05262 64 ALA A N 1
ATOM 489 C CA . ALA A 1 67 ? 6.12757 8.25717 -26.83326 1.000 13.33016 64 ALA A CA 1
ATOM 490 C C . ALA A 1 67 ? 6.33589 6.74723 -26.86119 1.000 16.06971 64 ALA A C 1
ATOM 491 O O . ALA A 1 67 ? 6.76981 6.21014 -27.88410 1.000 13.95548 64 ALA A O 1
ATOM 493 N N . SER A 1 68 ? 6.03508 6.05141 -25.75001 1.000 15.81257 65 SER A N 1
ATOM 494 C CA . SER A 1 68 ? 6.14321 4.59423 -25.70613 1.000 15.90052 65 SER A CA 1
ATOM 495 C C . SER A 1 68 ? 5.14585 3.92603 -26.64053 1.000 16.18426 65 SER A C 1
ATOM 496 O O . SER A 1 68 ? 5.46986 2.94236 -27.31564 1.000 16.65095 65 SER A O 1
ATOM 499 N N . TYR A 1 69 ? 3.89599 4.38597 -26.61891 1.000 14.25244 66 TYR A N 1
ATOM 500 C CA . TYR A 1 69 ? 2.88537 3.88156 -27.54348 1.000 13.20769 66 TYR A CA 1
ATOM 501 C C . TYR A 1 69 ? 3.31360 4.07195 -28.99637 1.000 13.28851 66 TYR A C 1
ATOM 502 O O . TYR A 1 69 ? 3.22500 3.14041 -29.81200 1.000 16.24551 66 TYR A O 1
ATOM 511 N N . LEU A 1 70 ? 3.81487 5.26754 -29.33074 1.000 17.32041 67 LEU A N 1
ATOM 512 C CA . LEU A 1 70 ? 4.13552 5.59166 -30.73034 1.000 16.25640 67 LEU A CA 1
ATOM 513 C C . LEU A 1 70 ? 5.36928 4.83741 -31.20523 1.000 19.43517 67 LEU A C 1
ATOM 514 O O . LEU A 1 70 ? 5.42641 4.38425 -32.35661 1.000 20.76695 67 LEU A O 1
ATOM 519 N N . THR A 1 71 ? 6.36126 4.66518 -30.32716 1.000 14.51590 68 THR A N 1
ATOM 520 C CA . THR A 1 71 ? 7.59053 3.98444 -30.72608 1.000 15.57506 68 THR A CA 1
ATOM 521 C C . THR A 1 71 ? 7.50625 2.47531 -30.60673 1.000 18.82231 68 THR A C 1
ATOM 522 O O . THR A 1 71 ? 8.29084 1.78131 -31.26580 1.000 16.60879 68 THR A O 1
ATOM 526 N N . GLY A 1 72 ? 6.60556 1.95198 -29.77220 1.000 17.54894 69 GLY A N 1
ATOM 527 C CA . GLY A 1 72 ? 6.59449 0.53884 -29.50989 1.000 17.42815 69 GLY A CA 1
ATOM 528 C C . GLY A 1 72 ? 7.56718 0.09240 -28.43267 1.000 17.59811 69 GLY A C 1
ATOM 529 O O . GLY A 1 72 ? 7.68497 -1.11291 -28.20165 1.000 18.23878 69 GLY A O 1
ATOM 530 N N . ARG A 1 73 ? 8.26609 1.01166 -27.77650 1.000 17.54671 70 ARG A N 1
ATOM 531 C CA . ARG A 1 73 ? 9.19370 0.64758 -26.70986 1.000 16.80143 70 ARG A CA 1
ATOM 532 C C . ARG A 1 73 ? 9.05424 1.60174 -25.53511 1.000 16.67261 70 ARG A C 1
ATOM 533 O O . ARG A 1 73 ? 8.71559 2.77690 -25.72254 1.000 18.48764 70 ARG A O 1
ATOM 541 N N . PRO A 1 74 ? 9.35212 1.14214 -24.32243 1.000 14.82509 71 PRO A N 1
ATOM 542 C CA . PRO A 1 74 ? 9.27818 2.04502 -23.16185 1.000 15.96012 71 PRO A CA 1
ATOM 543 C C . PRO A 1 74 ? 10.18240 3.26330 -23.34169 1.000 12.02550 71 PRO A C 1
ATOM 544 O O . PRO A 1 74 ? 11.38364 3.13978 -23.60728 1.000 16.44867 71 PRO A O 1
ATOM 548 N N . GLN A 1 75 ? 9.60838 4.44606 -23.20512 1.000 15.25199 72 GLN A N 1
ATOM 549 C CA . GLN A 1 75 ? 10.41080 5.66225 -23.15051 1.000 14.00905 72 GLN A CA 1
ATOM 550 C C . GLN A 1 75 ? 10.36819 6.21195 -21.72693 1.000 15.50885 72 GLN A C 1
ATOM 551 O O . GLN A 1 75 ? 9.57303 5.75386 -20.90014 1.000 16.49020 72 GLN A O 1
ATOM 557 N N . ALA A 1 76 ? 11.23807 7.18893 -21.43161 1.000 14.82093 73 ALA A N 1
ATOM 558 C CA . ALA A 1 76 ? 11.50143 7.55824 -20.03694 1.000 13.94777 73 ALA A CA 1
ATOM 559 C C . ALA A 1 76 ? 10.90423 8.90123 -19.64325 1.000 12.20258 73 ALA A C 1
ATOM 560 O O . ALA A 1 76 ? 10.83131 9.84518 -20.43022 1.000 15.86075 73 ALA A O 1
ATOM 562 N N . CYS A 1 77 ? 10.52943 8.97677 -18.37281 1.000 14.02262 74 CYS A N 1
ATOM 563 C CA . CYS A 1 77 ? 10.18288 10.21554 -17.70372 1.000 16.31419 74 CYS A CA 1
ATOM 564 C C . CYS A 1 77 ? 11.15514 10.33543 -16.54104 1.000 15.92890 74 CYS A C 1
ATOM 565 O O . CYS A 1 77 ? 11.35939 9.35260 -15.82501 1.000 16.40322 74 CYS A O 1
ATOM 568 N N . LEU A 1 78 ? 11.79581 11.50265 -16.39570 1.000 14.06511 75 LEU A N 1
ATOM 569 C CA . LEU A 1 78 ? 12.81469 11.71225 -15.36891 1.000 17.36027 75 LEU A CA 1
ATOM 570 C C . LEU A 1 78 ? 12.34686 12.82491 -14.44595 1.000 16.57275 75 LEU A C 1
ATOM 571 O O . LEU A 1 78 ? 12.07460 13.93571 -14.91223 1.000 14.24065 75 LEU A O 1
ATOM 576 N N . VAL A 1 79 ? 12.25328 12.54776 -13.13456 1.000 16.02449 76 VAL A N 1
ATOM 577 C CA . VAL A 1 79 ? 11.77388 13.56203 -12.20243 1.000 13.03495 76 VAL A CA 1
ATOM 578 C C . VAL A 1 79 ? 12.61041 13.54644 -10.92333 1.000 13.76289 76 VAL A C 1
ATOM 579 O O . VAL A 1 79 ? 13.29439 12.56807 -10.61052 1.000 13.81745 76 VAL A O 1
ATOM 583 N N . VAL A 1 80 ? 12.54003 14.66378 -10.19127 1.000 14.19158 77 VAL A N 1
ATOM 584 C CA . VAL A 1 80 ? 13.26398 14.83183 -8.92582 1.000 15.87215 77 VAL A CA 1
ATOM 585 C C . VAL A 1 80 ? 12.61628 14.02619 -7.81038 1.000 19.44810 77 VAL A C 1
ATOM 586 O O . VAL A 1 80 ? 11.52595 13.45884 -7.96559 1.000 14.58148 77 VAL A O 1
ATOM 590 N N . SER A 1 81 ? 13.29218 13.99000 -6.66580 1.000 12.80771 78 SER A N 1
ATOM 591 C CA . SER A 1 81 ? 12.77756 13.35931 -5.47127 1.000 14.33906 78 SER A CA 1
ATOM 592 C C . SER A 1 81 ? 11.47772 14.01418 -4.99123 1.000 15.73913 78 SER A C 1
ATOM 593 O O . SER A 1 81 ? 11.10210 15.12223 -5.41236 1.000 14.83399 78 SER A O 1
ATOM 596 N N . GLY A 1 82 ? 10.78044 13.29337 -4.10351 1.000 16.74957 79 GLY A N 1
ATOM 597 C CA . GLY A 1 82 ? 9.58451 13.79044 -3.44504 1.000 16.82645 79 GLY A CA 1
ATOM 598 C C . GLY A 1 82 ? 8.48774 14.20459 -4.41885 1.000 11.51857 79 GLY A C 1
ATOM 599 O O . GLY A 1 82 ? 7.90640 13.36930 -5.13278 1.000 13.78341 79 GLY A O 1
ATOM 600 N N . PRO A 1 83 ? 8.17731 15.50737 -4.43992 1.000 14.54219 80 PRO A N 1
ATOM 601 C CA . PRO A 1 83 ? 7.05960 16.00051 -5.26742 1.000 10.81750 80 PRO A CA 1
ATOM 602 C C . PRO A 1 83 ? 7.26974 15.77826 -6.74898 1.000 12.58793 80 PRO A C 1
ATOM 603 O O . PRO A 1 83 ? 6.28907 15.78042 -7.49796 1.000 13.68645 80 PRO A O 1
ATOM 607 N N . GLY A 1 84 ? 8.50147 15.62381 -7.21861 1.000 12.02842 81 GLY A N 1
ATOM 608 C CA . GLY A 1 84 ? 8.65691 15.24967 -8.62646 1.000 11.90846 81 GLY A CA 1
ATOM 609 C C . GLY A 1 84 ? 7.98610 13.91429 -8.91530 1.000 12.70241 81 GLY A C 1
ATOM 610 O O . GLY A 1 84 ? 7.24294 13.76883 -9.89809 1.000 13.23950 81 GLY A O 1
ATOM 611 N N . VAL A 1 85 ? 8.19555 12.94099 -8.02683 1.000 14.30619 82 VAL A N 1
ATOM 612 C CA . VAL A 1 85 ? 7.61687 11.61138 -8.17282 1.000 12.34193 82 VAL A CA 1
ATOM 613 C C . VAL A 1 85 ? 6.11249 11.67722 -7.94356 1.000 14.95852 82 VAL A C 1
ATOM 614 O O . VAL A 1 85 ? 5.32249 11.08173 -8.69562 1.000 13.62201 82 VAL A O 1
ATOM 618 N N . VAL A 1 86 ? 5.68515 12.43429 -6.92465 1.000 14.93739 83 VAL A N 1
ATOM 619 C CA . VAL A 1 86 ? 4.25321 12.50089 -6.65547 1.000 11.36296 83 VAL A CA 1
ATOM 620 C C . VAL A 1 86 ? 3.50218 13.12760 -7.83870 1.000 14.67568 83 VAL A C 1
A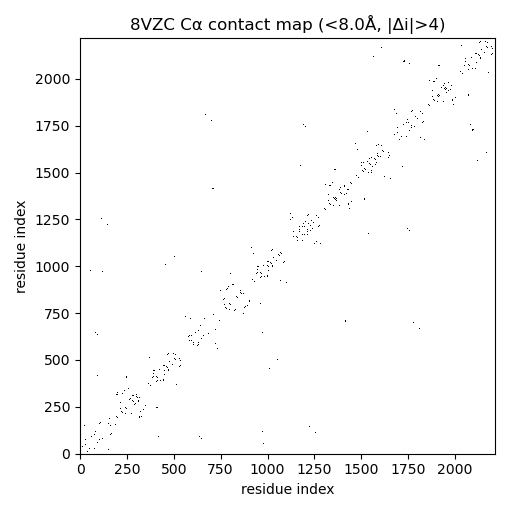TOM 621 O O . VAL A 1 86 ? 2.43257 12.64365 -8.21903 1.000 15.56534 83 VAL A O 1
ATOM 625 N N . HIS A 1 87 ? 4.04785 14.20761 -8.42658 1.000 10.31063 84 HIS A N 1
ATOM 626 C CA . HIS A 1 87 ? 3.44946 14.83312 -9.62268 1.000 11.34917 84 HIS A CA 1
ATOM 627 C C . HIS A 1 87 ? 3.35831 13.84972 -10.76857 1.000 12.11619 84 HIS A C 1
ATOM 628 O O . HIS A 1 87 ? 2.42190 13.92562 -11.57682 1.000 13.79178 84 HIS A O 1
ATOM 635 N N . ALA A 1 88 ? 4.33048 12.94446 -10.88270 1.000 13.38276 85 ALA A N 1
ATOM 636 C CA . ALA A 1 88 ? 4.38421 11.99158 -11.99241 1.000 13.42989 85 ALA A CA 1
ATOM 637 C C . ALA A 1 88 ? 3.48988 10.77701 -11.79576 1.000 12.71366 85 ALA A C 1
ATOM 638 O O . ALA A 1 88 ? 3.30623 10.00444 -12.75245 1.000 13.55788 85 ALA A O 1
ATOM 640 N N . LEU A 1 89 ? 2.94233 10.57035 -10.57994 1.000 12.87546 86 LEU A N 1
ATOM 641 C CA . LEU A 1 89 ? 2.02567 9.44938 -10.38877 1.000 11.84420 86 LEU A CA 1
ATOM 642 C C . LEU A 1 89 ? 0.88073 9.49184 -11.39831 1.000 12.47480 86 LEU A C 1
ATOM 643 O O . LEU A 1 89 ? 0.35789 8.44516 -11.78041 1.000 13.47597 86 LEU A O 1
ATOM 648 N N . ALA A 1 90 ? 0.45378 10.69062 -11.77835 1.000 15.11192 87 ALA A N 1
ATOM 649 C CA . ALA A 1 90 ? -0.54514 10.90303 -12.82995 1.000 15.71611 87 ALA A CA 1
ATOM 650 C C . ALA A 1 90 ? -0.31229 10.02567 -14.05795 1.000 15.17185 87 ALA A C 1
ATOM 651 O O . ALA A 1 90 ? -1.19514 9.27325 -14.48299 1.000 14.45046 87 ALA A O 1
ATOM 653 N N . GLY A 1 91 ? 0.90098 10.09824 -14.60304 1.000 14.20792 88 GLY A N 1
ATOM 654 C CA . GLY A 1 91 ? 1.23340 9.32616 -15.79482 1.000 14.70110 88 GLY A CA 1
ATOM 655 C C . GLY A 1 91 ? 1.24244 7.83824 -15.51929 1.000 13.90772 88 GLY A C 1
ATOM 656 O O . GLY A 1 91 ? 0.78142 7.04834 -16.34551 1.000 11.57109 88 GLY A O 1
ATOM 657 N N . LEU A 1 92 ? 1.74974 7.43019 -14.33661 1.000 13.36844 89 LEU A N 1
ATOM 658 C CA . LEU A 1 92 ? 1.74538 6.01308 -13.99163 1.000 14.78129 89 LEU A CA 1
ATOM 659 C C . LEU A 1 92 ? 0.33039 5.44397 -14.05054 1.000 11.96101 89 LEU A C 1
ATOM 660 O O . LEU A 1 92 ? 0.10303 4.40109 -14.67257 1.000 11.16359 89 LEU A O 1
ATOM 665 N N . ALA A 1 93 ? -0.62616 6.12407 -13.40682 1.000 11.85864 90 ALA A N 1
ATOM 666 C CA . ALA A 1 93 ? -2.02000 5.67215 -13.38678 1.000 10.57795 90 ALA A CA 1
ATOM 667 C C . ALA A 1 93 ? -2.58737 5.59068 -14.80267 1.000 12.83126 90 ALA A C 1
ATOM 668 O O . ALA A 1 93 ? -3.25881 4.61856 -15.16522 1.000 13.58693 90 ALA A O 1
ATOM 670 N N . ASN A 1 94 ? -2.35796 6.62669 -15.59061 1.000 13.51042 91 ASN A N 1
ATOM 671 C CA . ASN A 1 94 ? -2.88772 6.63267 -16.94779 1.000 14.37455 91 ASN A CA 1
ATOM 672 C C . ASN A 1 94 ? -2.29985 5.50541 -17.78704 1.000 14.90933 91 ASN A C 1
ATOM 673 O O . ASN A 1 94 ? -3.01668 4.88491 -18.58203 1.000 13.54688 91 ASN A O 1
ATOM 678 N N . ALA A 1 95 ? -0.99617 5.24079 -17.64131 1.000 10.72647 92 ALA A N 1
ATOM 679 C CA . ALA A 1 95 ? -0.38497 4.16160 -18.40537 1.000 12.13136 92 ALA A CA 1
ATOM 680 C C . ALA A 1 95 ? -0.92770 2.80245 -17.97960 1.000 16.18805 92 ALA A C 1
ATOM 681 O O . ALA A 1 95 ? -1.21485 1.96674 -18.83553 1.000 13.53809 92 ALA A O 1
ATOM 683 N N A GLN A 1 96 ? -1.07190 2.54335 -16.66814 0.511 11.73895 93 GLN A N 1
ATOM 684 N N B GLN A 1 96 ? -1.08306 2.57581 -16.65969 0.489 11.48513 93 GLN A N 1
ATOM 685 C CA A GLN A 1 96 ? -1.69745 1.28568 -16.26435 0.511 9.00336 93 GLN A CA 1
ATOM 686 C CA B GLN A 1 96 ? -1.67619 1.33364 -16.16893 0.489 23.54796 93 GLN A CA 1
ATOM 687 C C A GLN A 1 96 ? -3.05870 1.12231 -16.90239 0.511 9.15815 93 GLN A C 1
ATOM 688 C C B GLN A 1 96 ? -3.06714 1.10773 -16.75561 0.489 20.99893 93 GLN A C 1
ATOM 689 O O A GLN A 1 96 ? -3.40377 0.04536 -17.40427 0.511 23.14224 93 GLN A O 1
ATOM 690 O O B GLN A 1 96 ? -3.41366 -0.01370 -17.15574 0.489 9.33641 93 GLN A O 1
ATOM 701 N N . VAL A 1 97 ? -3.88230 2.15971 -16.80686 1.000 14.51852 94 VAL A N 1
ATOM 702 C CA . VAL A 1 97 ? -5.26990 2.01043 -17.21875 1.000 11.74659 94 VAL A CA 1
ATOM 703 C C . VAL A 1 97 ? -5.37462 1.76662 -18.72914 1.000 13.28592 94 VAL A C 1
ATOM 704 O O . VAL A 1 97 ? -6.25603 1.02533 -19.17839 1.000 14.97815 94 VAL A O 1
ATOM 708 N N . ASN A 1 98 ? -4.44047 2.29942 -19.50521 1.000 13.51388 95 ASN A N 1
ATOM 709 C CA . ASN A 1 98 ? -4.42790 2.14330 -20.97145 1.000 14.68047 95 ASN A CA 1
ATOM 710 C C . ASN A 1 98 ? -3.59578 0.94908 -21.45156 1.000 19.20395 95 ASN A C 1
ATOM 711 O O . ASN A 1 98 ? -3.55217 0.67636 -22.67024 1.000 17.81773 95 ASN A O 1
ATOM 716 N N . CYS A 1 99 ? -2.91958 0.24159 -20.54066 1.000 15.14115 96 CYS A N 1
ATOM 717 C CA . CYS A 1 99 ? -2.00450 -0.84211 -20.92247 1.000 19.41961 96 CYS A CA 1
ATOM 718 C C . CYS A 1 99 ? -0.89766 -0.32141 -21.82858 1.000 16.48682 96 CYS A C 1
ATOM 719 O O . CYS A 1 99 ? -0.54644 -0.93555 -22.84322 1.000 16.59088 96 CYS A O 1
ATOM 722 N N . TRP A 1 100 ? -0.36500 0.85378 -21.47752 1.000 18.65747 97 TRP A N 1
ATOM 723 C CA . TRP A 1 100 ? 0.75045 1.44123 -22.19435 1.000 19.09422 97 TRP A CA 1
ATOM 724 C C . TRP A 1 100 ? 2.01983 1.31792 -21.36076 1.000 16.24869 97 TRP A C 1
ATOM 725 O O . TRP A 1 100 ? 1.97752 1.46905 -20.12940 1.000 16.45910 97 TRP A O 1
ATOM 736 N N . PRO A 1 101 ? 3.15886 1.04253 -21.97427 1.000 14.31454 98 PRO A N 1
ATOM 737 C CA . PRO A 1 101 ? 4.40618 1.00810 -21.21311 1.000 14.59512 98 PRO A CA 1
ATOM 738 C C . PRO A 1 101 ? 4.92176 2.42485 -21.00195 1.000 14.48444 98 PRO A C 1
ATOM 739 O O . PRO A 1 101 ? 4.54195 3.36863 -21.69606 1.000 16.50739 98 PRO A O 1
ATOM 743 N N . MET A 1 102 ? 5.73807 2.57137 -19.96548 1.000 15.03938 99 MET A N 1
ATOM 744 C CA . MET A 1 102 ? 6.54045 3.76552 -19.72147 1.000 13.82367 99 MET A CA 1
ATOM 745 C C . MET A 1 102 ? 7.54953 3.40311 -18.64068 1.000 15.91399 99 MET A C 1
ATOM 746 O O . MET A 1 102 ? 7.34097 2.46434 -17.87763 1.000 17.95786 99 MET A O 1
ATOM 751 N N . LEU A 1 103 ? 8.64929 4.13994 -18.60241 1.000 15.23039 100 LEU A N 1
ATOM 752 C CA . LEU A 1 103 ? 9.64578 3.97729 -17.54944 1.000 15.12670 100 LEU A CA 1
ATOM 753 C C . LEU A 1 103 ? 9.78587 5.30391 -16.82247 1.000 17.05618 100 LEU A C 1
ATOM 754 O O . LEU A 1 103 ? 10.29378 6.28244 -17.38172 1.000 14.57852 100 LEU A O 1
ATOM 759 N N . LEU A 1 104 ? 9.35040 5.34152 -15.56586 1.000 15.61429 101 LEU A N 1
ATOM 760 C CA . LEU A 1 104 ? 9.54525 6.51168 -14.72280 1.000 13.94147 101 LEU A CA 1
ATOM 761 C C . LEU A 1 104 ? 10.82093 6.31729 -13.90280 1.000 14.44936 101 LEU A C 1
ATOM 762 O O . LEU A 1 104 ? 10.98999 5.27960 -13.24867 1.000 14.43823 101 LEU A O 1
ATOM 767 N N . ILE A 1 105 ? 11.72965 7.28027 -13.98731 1.000 14.83058 102 ILE A N 1
ATOM 768 C CA . ILE A 1 105 ? 12.98483 7.27313 -13.24778 1.000 15.04330 102 ILE A CA 1
ATOM 769 C C . ILE A 1 105 ? 12.89684 8.42177 -12.25483 1.000 13.79147 102 ILE A C 1
ATOM 770 O O . ILE A 1 105 ? 12.88426 9.59312 -12.64767 1.000 15.30250 102 ILE A O 1
ATOM 775 N N . GLY A 1 106 ? 12.81073 8.08741 -10.96822 1.000 14.40160 103 GLY A N 1
ATOM 776 C CA . GLY A 1 106 ? 12.60769 9.10194 -9.96123 1.000 16.80395 103 GLY A CA 1
ATOM 777 C C . GLY A 1 106 ? 13.85213 9.15428 -9.12062 1.000 13.48251 103 GLY A C 1
ATOM 778 O O . GLY A 1 106 ? 14.27235 8.12164 -8.58072 1.000 15.08716 103 GLY A O 1
ATOM 779 N N . GLY A 1 107 ? 14.47143 10.32660 -9.03099 1.000 13.29732 104 GLY A N 1
ATOM 780 C CA . GLY A 1 107 ? 15.55259 10.49674 -8.09011 1.000 14.08629 104 GLY A CA 1
ATOM 781 C C . GLY A 1 107 ? 15.06643 10.37944 -6.66039 1.000 13.79944 104 GLY A C 1
ATOM 782 O O . GLY A 1 107 ? 13.88670 10.58856 -6.34568 1.000 13.92404 104 GLY A O 1
ATOM 783 N N . ALA A 1 108 ? 15.99834 10.01912 -5.78094 1.000 12.08076 105 ALA A N 1
ATOM 784 C CA . ALA A 1 108 ? 15.68134 9.92643 -4.35291 1.000 12.91718 105 ALA A CA 1
ATOM 785 C C . ALA A 1 108 ? 16.76281 10.58280 -3.51191 1.000 13.69798 105 ALA A C 1
ATOM 786 O O . ALA A 1 108 ? 17.92105 10.69830 -3.92233 1.000 16.15219 105 ALA A O 1
ATOM 788 N N . SER A 1 109 ? 16.37924 11.01202 -2.30173 1.000 14.89900 106 SER A N 1
ATOM 789 C CA . SER A 1 109 ? 17.37763 11.49166 -1.36210 1.000 15.68293 106 SER A CA 1
ATOM 790 C C . SER A 1 109 ? 18.40383 10.38698 -1.06337 1.000 17.77679 106 SER A C 1
ATOM 791 O O . SER A 1 109 ? 18.17457 9.19062 -1.31782 1.000 16.64621 106 SER A O 1
ATOM 794 N N . ALA A 1 110 ? 19.56393 10.79152 -0.55484 1.000 16.27764 107 ALA A N 1
ATOM 795 C CA . ALA A 1 110 ? 20.65438 9.83356 -0.38183 1.000 18.37018 107 ALA A CA 1
ATOM 796 C C . ALA A 1 110 ? 20.30100 8.79574 0.68129 1.000 26.82684 107 ALA A C 1
ATOM 797 O O . ALA A 1 110 ? 19.73537 9.12880 1.72665 1.000 18.32638 107 ALA A O 1
ATOM 799 N N . ILE A 1 111 ? 20.61918 7.52060 0.39111 1.000 16.11008 108 ILE A N 1
ATOM 800 C CA . ILE A 1 111 ? 20.30507 6.42620 1.31535 1.000 14.90752 108 ILE A CA 1
ATOM 801 C C . ILE A 1 111 ? 20.87520 6.71012 2.69659 1.000 18.19061 108 ILE A C 1
ATOM 802 O O . ILE A 1 111 ? 20.24205 6.41749 3.70997 1.000 19.02605 108 ILE A O 1
ATOM 807 N N . GLU A 1 112 ? 22.07642 7.28948 2.76253 1.000 18.51415 109 GLU A N 1
ATOM 808 C CA . GLU A 1 112 ? 22.70685 7.44301 4.07106 1.000 21.13278 109 GLU A CA 1
ATOM 809 C C . GLU A 1 112 ? 21.97096 8.44334 4.97105 1.000 21.57626 109 GLU A C 1
ATOM 810 O O . GLU A 1 112 ? 22.18813 8.43555 6.19062 1.000 20.88923 109 GLU A O 1
ATOM 816 N N . GLN A 1 113 ? 21.09145 9.28612 4.41852 1.000 18.69972 110 GLN A N 1
ATOM 817 C CA . GLN A 1 113 ? 20.29153 10.18119 5.25046 1.000 17.52630 110 GLN A CA 1
ATOM 818 C C . GLN A 1 113 ? 18.89742 9.64618 5.55922 1.000 15.53111 110 GLN A C 1
ATOM 819 O O . GLN A 1 113 ? 18.10613 10.36296 6.18841 1.000 16.65133 110 GLN A O 1
ATOM 825 N N . ASN A 1 114 ? 18.55976 8.42947 5.12933 1.000 17.77327 111 ASN A N 1
ATOM 826 C CA . ASN A 1 114 ? 17.22371 7.90741 5.39939 1.000 13.66627 111 ASN A CA 1
ATOM 827 C C . ASN A 1 114 ? 16.93076 7.91713 6.88890 1.000 13.91977 111 ASN A C 1
ATOM 828 O O . ASN A 1 114 ? 17.77979 7.53828 7.70762 1.000 14.65733 111 ASN A O 1
ATOM 833 N N . GLY A 1 115 ? 15.70693 8.34067 7.21817 1.000 15.62167 112 GLY A N 1
ATOM 834 C CA . GLY A 1 115 ? 15.25114 8.48416 8.59621 1.000 15.17921 112 GLY A CA 1
ATOM 835 C C . GLY A 1 115 ? 15.44469 9.86242 9.20499 1.000 20.90983 112 GLY A C 1
ATOM 836 O O . GLY A 1 115 ? 14.85703 10.14957 10.26584 1.000 17.74779 112 GLY A O 1
ATOM 837 N N . MET A 1 116 ? 16.27336 10.71135 8.59378 1.000 17.55964 113 MET A N 1
ATOM 838 C CA . MET A 1 116 ? 16.70402 11.95917 9.22192 1.000 19.79223 113 MET A CA 1
ATOM 839 C C . MET A 1 116 ? 15.81839 13.14440 8.87970 1.000 19.19049 113 MET A C 1
ATOM 840 O O . MET A 1 116 ? 15.99693 14.21075 9.47957 1.000 19.25310 113 MET A O 1
ATOM 845 N N . GLY A 1 117 ? 14.92372 12.99703 7.89707 1.000 16.39493 114 GLY A N 1
ATOM 846 C CA . GLY A 1 117 ? 14.14100 14.11089 7.37466 1.000 15.43941 114 GLY A CA 1
ATOM 847 C C . GLY A 1 117 ? 14.91798 14.83589 6.29394 1.000 15.13822 114 GLY A C 1
ATOM 848 O O . GLY A 1 117 ? 15.07830 16.06776 6.31592 1.000 14.80755 114 GLY A O 1
ATOM 849 N N . ALA A 1 118 ? 15.50044 14.05250 5.39745 1.000 14.73875 115 ALA A N 1
ATOM 850 C CA . ALA A 1 118 ? 16.29108 14.61012 4.32392 1.000 19.02000 115 ALA A CA 1
ATOM 851 C C . ALA A 1 118 ? 15.39784 15.40586 3.36728 1.000 16.26565 115 ALA A C 1
ATOM 852 O O . ALA A 1 118 ? 14.17824 15.20889 3.29502 1.000 16.57537 115 ALA A O 1
ATOM 854 N N . PHE A 1 119 ? 16.02818 16.32662 2.64123 1.000 13.20148 116 PHE A N 1
ATOM 855 C CA . PHE A 1 119 ? 15.35963 17.09846 1.60310 1.000 13.15354 116 PHE A CA 1
ATOM 856 C C . PHE A 1 119 ? 14.72365 16.13108 0.61602 1.000 13.13856 116 PHE A C 1
ATOM 857 O O . PHE A 1 119 ? 15.42848 15.34574 -0.03195 1.000 14.13071 116 PHE A O 1
ATOM 865 N N . GLN A 1 120 ? 13.38505 16.15499 0.55542 1.000 14.66187 117 GLN A N 1
ATOM 866 C CA . GLN A 1 120 ? 12.54182 15.36250 -0.34630 1.000 14.21378 117 GLN A CA 1
ATOM 867 C C . GLN A 1 120 ? 12.66415 13.85726 -0.09475 1.000 16.42368 117 GLN A C 1
ATOM 868 O O . GLN A 1 120 ? 12.40606 13.04536 -0.97990 1.000 14.95738 117 GLN A O 1
ATOM 874 N N . GLU A 1 121 ? 12.97858 13.45916 1.14453 1.000 13.88831 118 GLU A N 1
ATOM 875 C CA . GLU A 1 121 ? 12.89437 12.05953 1.52589 1.000 14.68866 118 GLU A CA 1
ATOM 876 C C . GLU A 1 121 ? 11.44754 11.59999 1.40901 1.000 13.80410 118 GLU A C 1
ATOM 877 O O . GLU A 1 121 ? 10.52266 12.29405 1.84647 1.000 14.54164 118 GLU A O 1
ATOM 883 N N . GLU A 1 122 ? 11.24058 10.42163 0.82907 1.000 14.92834 119 GLU A N 1
ATOM 884 C CA . GLU A 1 122 ? 9.87602 9.98917 0.57371 1.000 12.02350 119 GLU A CA 1
ATOM 885 C C . GLU A 1 122 ? 9.87831 8.47928 0.34142 1.000 14.82276 119 GLU A C 1
ATOM 886 O O . GLU A 1 122 ? 10.88350 7.90390 -0.08721 1.000 14.95751 119 GLU A O 1
ATOM 892 N N . ARG A 1 123 ? 8.74269 7.84833 0.62393 1.000 16.37845 120 ARG A N 1
ATOM 893 C CA . ARG A 1 123 ? 8.56120 6.41114 0.39734 1.000 15.67654 120 ARG A CA 1
ATOM 894 C C . ARG A 1 123 ? 8.11154 6.20585 -1.04536 1.000 18.42029 120 ARG A C 1
ATOM 895 O O . ARG A 1 123 ? 6.96484 5.85225 -1.32581 1.000 18.81979 120 ARG A O 1
ATOM 903 N N . GLN A 1 124 ? 9.05995 6.41673 -1.96240 1.000 14.05596 121 GLN A N 1
ATOM 904 C CA . GLN A 1 124 ? 8.68411 6.61259 -3.36467 1.000 13.62321 121 GLN A CA 1
ATOM 905 C C . GLN A 1 124 ? 8.24878 5.30548 -4.02335 1.000 18.80461 121 GLN A C 1
ATOM 906 O O . GLN A 1 124 ? 7.25257 5.28216 -4.76749 1.000 15.33772 121 GLN A O 1
ATOM 912 N N . VAL A 1 125 ? 8.96780 4.20897 -3.77350 1.000 16.58876 122 VAL A N 1
ATOM 913 C CA . VAL A 1 125 ? 8.53757 2.92782 -4.33106 1.000 14.82360 122 VAL A CA 1
ATOM 914 C C . VAL A 1 125 ? 7.15497 2.57637 -3.80840 1.000 16.19113 122 VAL A C 1
ATOM 915 O O . VAL A 1 125 ? 6.26835 2.14827 -4.56113 1.000 16.09214 122 VAL A O 1
ATOM 919 N N . LEU A 1 126 ? 6.92911 2.79229 -2.51756 1.000 15.01494 123 LEU A N 1
ATOM 920 C CA . LEU A 1 126 ? 5.63891 2.43006 -1.96360 1.000 15.71386 123 LEU A CA 1
ATOM 921 C C . LEU A 1 126 ? 4.51410 3.21791 -2.62177 1.000 17.96969 123 LEU A C 1
ATOM 922 O O . LEU A 1 126 ? 3.46173 2.64668 -2.93573 1.000 17.09540 123 LEU A O 1
ATOM 927 N N . LEU A 1 127 ? 4.71974 4.52566 -2.85115 1.000 20.03398 124 LEU A N 1
ATOM 928 C CA . LEU A 1 127 ? 3.67486 5.35742 -3.45210 1.000 19.83352 124 LEU A CA 1
ATOM 929 C C . LEU A 1 127 ? 3.39959 4.93793 -4.88984 1.000 19.14263 124 LEU A C 1
ATOM 930 O O . LEU A 1 127 ? 2.24866 4.95502 -5.33807 1.000 22.18757 124 LEU A O 1
ATOM 935 N N . ALA A 1 128 ? 4.43783 4.54049 -5.60760 1.000 15.95441 125 ALA A N 1
ATOM 936 C CA . ALA A 1 128 ? 4.29614 4.22715 -7.02869 1.000 16.82723 125 ALA A CA 1
ATOM 937 C C . ALA A 1 128 ? 3.76401 2.81447 -7.25687 1.000 22.08763 125 ALA A C 1
ATOM 938 O O . ALA A 1 128 ? 3.09735 2.57001 -8.27830 1.000 18.90196 125 ALA A O 1
ATOM 940 N N . SER A 1 129 ? 4.00056 1.89773 -6.29758 1.000 18.51139 126 SER A N 1
ATOM 941 C CA . SER A 1 129 ? 3.78636 0.47301 -6.54329 1.000 19.84379 126 SER A CA 1
ATOM 942 C C . SER A 1 129 ? 2.36473 0.12369 -6.94911 1.000 17.63139 126 SER A C 1
ATOM 943 O O . SER A 1 129 ? 2.21529 -0.71951 -7.84765 1.000 20.24106 126 SER A O 1
ATOM 946 N N . PRO A 1 130 ? 1.30394 0.71367 -6.38322 1.000 15.79849 127 PRO A N 1
ATOM 947 C CA . PRO A 1 130 ? -0.04312 0.34354 -6.83558 1.000 15.49825 127 PRO A CA 1
ATOM 948 C C . PRO A 1 130 ? -0.32993 0.73677 -8.27777 1.000 17.26759 127 PRO A C 1
ATOM 949 O O . PRO A 1 130 ? -1.30492 0.22616 -8.83678 1.000 17.74658 127 PRO A O 1
ATOM 953 N N . LEU A 1 131 ? 0.44287 1.65518 -8.85737 1.000 14.39049 128 LEU A N 1
ATOM 954 C CA . LEU A 1 131 ? 0.21662 2.13888 -10.22138 1.000 15.54682 128 LEU A CA 1
ATOM 955 C C . LEU A 1 131 ? 1.19584 1.54068 -11.20989 1.000 21.11622 128 LEU A C 1
ATOM 956 O O . LEU A 1 131 ? 1.26292 2.00990 -12.35936 1.000 17.42066 128 LEU A O 1
ATOM 961 N N . CYS A 1 132 ? 1.93889 0.50545 -10.81078 1.000 17.60125 129 CYS A N 1
ATOM 962 C CA . CYS A 1 132 ? 3.02277 -0.01588 -11.64217 1.000 22.47963 129 CYS A CA 1
ATOM 963 C C . CYS A 1 132 ? 2.95301 -1.52492 -11.77392 1.000 18.94893 129 CYS A C 1
ATOM 964 O O . CYS A 1 132 ? 2.60261 -2.21892 -10.81909 1.000 18.83823 129 CYS A O 1
ATOM 967 N N . LYS A 1 133 ? 3.33408 -2.02518 -12.95483 1.000 13.80995 130 LYS A N 1
ATOM 968 C CA . LYS A 1 133 ? 3.67298 -3.42904 -13.11686 1.000 15.61033 130 LYS A CA 1
ATOM 969 C C . LYS A 1 133 ? 4.94597 -3.79231 -12.38870 1.000 18.81578 130 LYS A C 1
ATOM 970 O O . LYS A 1 133 ? 5.12506 -4.95130 -12.00359 1.000 17.35111 130 LYS A O 1
ATOM 976 N N . TYR A 1 134 ? 5.85880 -2.83897 -12.25330 1.000 16.83099 131 TYR A N 1
ATOM 977 C CA . TYR A 1 134 ? 7.21836 -3.08959 -11.79832 1.000 16.11097 131 TYR A CA 1
ATOM 978 C C . TYR A 1 134 ? 7.67843 -1.82845 -11.10225 1.000 16.40490 131 TYR A C 1
ATOM 979 O O . TYR A 1 134 ? 7.52525 -0.74641 -11.65682 1.000 16.68205 131 TYR A O 1
ATOM 988 N N . ALA A 1 135 ? 8.20344 -1.95672 -9.88765 1.000 16.44390 132 ALA A N 1
ATOM 989 C CA . ALA A 1 135 ? 8.74798 -0.79945 -9.19762 1.000 13.70674 132 ALA A CA 1
ATOM 990 C C . ALA A 1 135 ? 9.85801 -1.28455 -8.28631 1.000 16.43425 132 ALA A C 1
ATOM 991 O O . ALA A 1 135 ? 9.64103 -2.18616 -7.46360 1.000 17.93177 132 ALA A O 1
ATOM 993 N N . HIS A 1 136 ? 11.02707 -0.66345 -8.39429 1.000 18.29152 133 HIS A N 1
ATOM 994 C CA . HIS A 1 136 ? 12.11133 -1.08943 -7.53190 1.000 18.74549 133 HIS A CA 1
ATOM 995 C C . HIS A 1 136 ? 13.09305 0.05089 -7.33209 1.000 15.20806 133 HIS A C 1
ATOM 996 O O . HIS A 1 136 ? 13.26975 0.90272 -8.20346 1.000 19.86570 133 HIS A O 1
ATOM 1003 N N . GLN A 1 137 ? 13.74886 0.04613 -6.17242 1.000 14.61469 134 GLN A N 1
ATOM 1004 C CA . GLN A 1 137 ? 14.87664 0.9356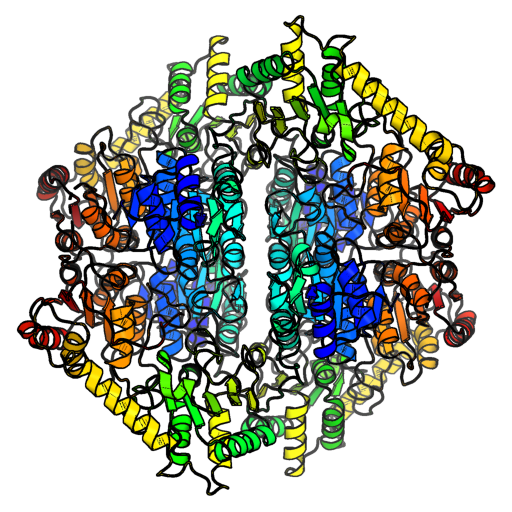9 -5.98903 1.000 14.20432 134 GLN A CA 1
ATOM 1005 C C . GLN A 1 137 ? 16.16084 0.28952 -6.49781 1.000 15.86650 134 GLN A C 1
ATOM 1006 O O . GLN A 1 137 ? 16.36809 -0.91959 -6.36378 1.000 17.99529 134 GLN A O 1
ATOM 1012 N N . VAL A 1 138 ? 17.04631 1.12248 -7.03441 1.000 13.82701 135 VAL A N 1
ATOM 1013 C CA . VAL A 1 138 ? 18.39366 0.70395 -7.41305 1.000 15.06207 135 VAL A CA 1
ATOM 1014 C C . VAL A 1 138 ? 19.29903 0.99831 -6.22364 1.000 14.79227 135 VAL A C 1
ATOM 1015 O O . VAL A 1 138 ? 19.59967 2.16239 -5.95534 1.000 17.45862 135 VAL A O 1
ATOM 1019 N N . GLU A 1 139 ? 19.73721 -0.05065 -5.50226 1.000 19.37739 136 GLU A N 1
ATOM 1020 C CA . GLU A 1 139 ? 20.42587 0.13738 -4.22706 1.000 17.73770 136 GLU A CA 1
ATOM 1021 C C . GLU A 1 139 ? 21.92043 0.35880 -4.36524 1.000 22.52167 136 GLU A C 1
ATOM 1022 O O . GLU A 1 139 ? 22.54555 0.85204 -3.42354 1.000 19.57187 136 GLU A O 1
ATOM 1028 N N . ARG A 1 140 ? 22.51404 -0.04498 -5.48438 1.000 20.70255 137 ARG A N 1
ATOM 1029 C CA . ARG A 1 140 ? 23.93998 0.05660 -5.73819 1.000 19.08491 137 ARG A CA 1
ATOM 1030 C C . ARG A 1 140 ? 24.12138 0.36265 -7.22188 1.000 21.72027 137 ARG A C 1
ATOM 1031 O O . ARG A 1 140 ? 23.37078 -0.17136 -8.04184 1.000 22.12983 137 ARG A O 1
ATOM 1039 N N . PRO A 1 141 ? 25.10433 1.18322 -7.59905 1.000 17.07147 138 PRO A N 1
ATOM 1040 C CA . PRO A 1 141 ? 25.21208 1.56365 -9.01977 1.000 16.68895 138 PRO A CA 1
ATOM 1041 C C . PRO A 1 141 ? 25.58758 0.39143 -9.91172 1.000 17.65925 138 PRO A C 1
ATOM 1042 O O . PRO A 1 141 ? 25.19749 0.37997 -11.08640 1.000 17.63758 138 PRO A O 1
ATOM 1046 N N . GLU A 1 142 ? 26.29388 -0.61284 -9.38931 1.000 20.44997 139 GLU A N 1
ATOM 1047 C CA . GLU A 1 142 ? 26.68135 -1.72106 -10.25118 1.000 28.28663 139 GLU A CA 1
ATOM 1048 C C . GLU A 1 142 ? 25.49761 -2.59075 -10.67771 1.000 19.03557 139 GLU A C 1
ATOM 1049 O O . GLU A 1 142 ? 25.65085 -3.38961 -11.60657 1.000 20.62545 139 GLU A O 1
ATOM 1055 N N . ARG A 1 143 ? 24.33206 -2.44120 -10.05336 1.000 19.79777 140 ARG A N 1
ATOM 1056 C CA . ARG A 1 143 ? 23.10838 -3.14916 -10.42550 1.000 18.45049 140 ARG A CA 1
ATOM 1057 C C . ARG A 1 143 ? 22.29307 -2.42899 -11.49474 1.000 18.57406 140 ARG A C 1
ATOM 1058 O O . ARG A 1 143 ? 21.23342 -2.93106 -11.87460 1.000 17.56274 140 ARG A O 1
ATOM 1066 N N . ILE A 1 144 ? 22.75061 -1.26079 -11.95757 1.000 15.45554 141 ILE A N 1
ATOM 1067 C CA . ILE A 1 144 ? 21.93883 -0.44477 -12.86472 1.000 14.87493 141 ILE A CA 1
ATOM 1068 C C . ILE A 1 144 ? 21.64696 -1.18066 -14.16221 1.000 16.76778 141 ILE A C 1
ATOM 1069 O O . ILE A 1 144 ? 20.48879 -1.15133 -14.61647 1.000 14.35087 141 ILE A O 1
ATOM 1074 N N . PRO A 1 145 ? 22.60848 -1.84811 -14.80890 1.000 18.05849 142 PRO A N 1
ATOM 1075 C CA . PRO A 1 145 ? 22.25361 -2.58103 -16.03411 1.000 16.06117 142 PRO A CA 1
ATOM 1076 C C . PRO A 1 145 ? 21.19615 -3.62599 -15.77659 1.000 16.23277 142 PRO A C 1
ATOM 1077 O O . PRO A 1 145 ? 20.22874 -3.72864 -16.54610 1.000 15.32264 142 PRO A O 1
ATOM 1081 N N . TYR A 1 146 ? 21.33496 -4.36669 -14.66087 1.000 14.62044 143 TYR A N 1
ATOM 1082 C CA . TYR A 1 146 ? 20.37847 -5.40093 -14.29254 1.000 14.14358 143 TYR A CA 1
ATOM 1083 C C . TYR A 1 146 ? 18.97744 -4.81722 -14.14614 1.000 13.21930 143 TYR A C 1
ATOM 1084 O O . TYR A 1 146 ? 17.99978 -5.36503 -14.67839 1.000 14.09359 143 TYR A O 1
ATOM 1093 N N . TYR A 1 147 ? 18.83698 -3.74030 -13.35320 1.000 14.91341 144 TYR A N 1
ATOM 1094 C CA . TYR A 1 147 ? 17.49742 -3.21822 -13.08387 1.000 13.51014 144 TYR A CA 1
ATOM 1095 C C . TYR A 1 147 ? 16.88388 -2.56173 -14.31976 1.000 15.06781 144 TYR A C 1
ATOM 1096 O O . TYR A 1 147 ? 15.67058 -2.67324 -14.53193 1.000 14.97644 144 TYR A O 1
ATOM 1105 N N . VAL A 1 148 ? 17.68985 -1.83700 -15.11380 1.000 13.36472 145 VAL A N 1
ATOM 1106 C CA . VAL A 1 148 ? 17.13489 -1.20525 -16.30908 1.000 13.79171 145 VAL A CA 1
ATOM 1107 C C . VAL A 1 148 ? 16.62549 -2.28052 -17.26118 1.000 12.58814 145 VAL A C 1
ATOM 1108 O O . VAL A 1 148 ? 15.49120 -2.19583 -17.75817 1.000 14.30938 145 VAL A O 1
ATOM 1112 N N . GLU A 1 149 ? 17.39957 -3.35908 -17.45031 1.000 14.92080 146 GLU A N 1
ATOM 1113 C CA . GLU A 1 149 ? 16.91519 -4.45892 -18.29130 1.000 16.39425 146 GLU A CA 1
ATOM 1114 C C . GLU A 1 149 ? 15.62111 -5.03464 -17.74569 1.000 23.97363 146 GLU A C 1
ATOM 1115 O O . GLU A 1 149 ? 14.66964 -5.27511 -18.49665 1.000 15.27551 146 GLU A O 1
ATOM 1121 N N . GLN A 1 150 ? 15.56361 -5.27590 -16.42725 1.000 16.14759 147 GLN A N 1
ATOM 1122 C CA . GLN A 1 150 ? 14.38608 -5.92789 -15.88457 1.000 14.15794 147 GLN A CA 1
ATOM 1123 C C . GLN A 1 150 ? 13.16633 -5.01903 -15.96454 1.000 12.93544 147 GLN A C 1
ATOM 1124 O O . GLN A 1 150 ? 12.05623 -5.50088 -16.18721 1.000 14.20856 147 GLN A O 1
ATOM 1130 N N . ALA A 1 151 ? 13.34781 -3.70435 -15.76972 1.000 14.58996 148 ALA A N 1
ATOM 1131 C CA . ALA A 1 151 ? 12.21232 -2.78573 -15.75269 1.000 13.46544 148 ALA A CA 1
ATOM 1132 C C . ALA A 1 151 ? 11.65710 -2.58485 -17.14821 1.000 15.72529 148 ALA A C 1
ATOM 1133 O O . ALA A 1 151 ? 10.43509 -2.50882 -17.33680 1.000 15.84457 148 ALA A O 1
ATOM 1135 N N . VAL A 1 152 ? 12.54215 -2.46979 -18.12351 1.000 13.51299 149 VAL A N 1
ATOM 1136 C CA . VAL A 1 152 ? 12.07921 -2.30117 -19.50469 1.000 14.18753 149 VAL A CA 1
ATOM 1137 C C . VAL A 1 152 ? 11.30439 -3.53440 -19.94760 1.000 13.59396 149 VAL A C 1
ATOM 1138 O O . VAL A 1 152 ? 10.22013 -3.42942 -20.54220 1.000 16.12180 149 VAL A O 1
ATOM 1142 N N . ARG A 1 153 ? 11.84186 -4.72199 -19.65636 1.000 15.57562 150 ARG A N 1
ATOM 1143 C CA . ARG A 1 153 ? 11.18131 -5.97424 -20.02457 1.000 16.83175 150 ARG A CA 1
ATOM 1144 C C . ARG A 1 153 ? 9.83083 -6.10133 -19.33869 1.000 20.62690 150 ARG A C 1
ATOM 1145 O O . ARG A 1 153 ? 8.83097 -6.48981 -19.96688 1.000 16.62103 150 ARG A O 1
ATOM 1153 N N . SER A 1 154 ? 9.77953 -5.78817 -18.03439 1.000 15.59145 151 SER A N 1
ATOM 1154 C CA . SER A 1 154 ? 8.50547 -5.87977 -17.33077 1.000 14.12833 151 SER A CA 1
ATOM 1155 C C . SER A 1 154 ? 7.48300 -4.91260 -17.91518 1.000 16.93398 151 SER A C 1
ATOM 1156 O O . SER A 1 154 ? 6.30489 -5.25557 -18.02158 1.000 18.01654 151 SER A O 1
ATOM 1159 N N . ALA A 1 155 ? 7.91097 -3.69804 -18.30314 1.000 14.13563 152 ALA A N 1
ATOM 1160 C CA . ALA A 1 155 ? 6.98164 -2.72166 -18.88551 1.000 15.93728 152 ALA A CA 1
ATOM 1161 C C . ALA A 1 155 ? 6.50622 -3.17635 -20.25385 1.000 17.60687 152 ALA A C 1
ATOM 1162 O O . ALA A 1 155 ? 5.33567 -2.99625 -20.61471 1.000 15.41637 152 ALA A O 1
ATOM 1164 N N . LEU A 1 156 ? 7.40301 -3.77030 -21.02193 1.000 14.29567 153 LEU A N 1
ATOM 1165 C CA . LEU A 1 156 ? 7.13089 -3.98182 -22.43774 1.000 16.88543 153 LEU A CA 1
ATOM 1166 C C . LEU A 1 156 ? 6.46519 -5.32387 -22.71192 1.000 18.38193 153 LEU A C 1
ATOM 1167 O O . LEU A 1 156 ? 5.61967 -5.41947 -23.61184 1.000 15.70557 153 LEU A O 1
ATOM 1172 N N . PHE A 1 157 ? 6.84575 -6.35976 -21.96708 1.000 15.14131 154 PHE A N 1
ATOM 1173 C CA . PHE A 1 157 ? 6.38346 -7.71576 -22.22721 1.000 16.46651 154 PHE A CA 1
ATOM 1174 C C . PHE A 1 157 ? 5.00968 -7.93959 -21.60148 1.000 28.67242 154 PHE A C 1
ATOM 1175 O O . PHE A 1 157 ? 4.65710 -7.32876 -20.58301 1.000 21.92799 154 PHE A O 1
ATOM 1183 N N . GLY A 1 158 ? 4.24310 -8.85919 -22.19200 1.000 19.20537 155 GLY A N 1
ATOM 1184 C CA . GLY A 1 158 ? 2.95430 -9.18579 -21.58637 1.000 25.35207 155 GLY A CA 1
ATOM 1185 C C . GLY A 1 158 ? 1.96475 -8.05713 -21.80599 1.000 20.08675 155 GLY A C 1
ATOM 1186 O O . GLY A 1 158 ? 2.05918 -7.29714 -22.77149 1.000 19.13255 155 GLY A O 1
ATOM 1187 N N . ARG A 1 159 ? 1.00103 -7.93673 -20.89579 1.000 18.06238 156 ARG A N 1
ATOM 1188 C CA . ARG A 1 159 ? 0.15064 -6.76895 -20.96713 1.000 15.89526 156 ARG A CA 1
ATOM 1189 C C . ARG A 1 159 ? 0.98507 -5.56787 -20.54359 1.000 16.56505 156 ARG A C 1
ATOM 1190 O O . ARG A 1 159 ? 1.46400 -5.53734 -19.39229 1.000 15.48654 156 ARG A O 1
ATOM 1198 N N . PRO A 1 160 ? 1.18055 -4.56887 -21.39973 1.000 14.24804 157 PRO A N 1
ATOM 1199 C CA . PRO A 1 160 ? 2.10611 -3.47744 -21.05828 1.000 13.54275 157 PRO A CA 1
ATOM 1200 C C . PRO A 1 160 ? 1.62190 -2.61664 -19.88947 1.000 13.33539 157 PRO A C 1
ATOM 1201 O O . PRO A 1 160 ? 0.42174 -2.45020 -19.65484 1.000 13.87199 157 PRO A O 1
ATOM 1205 N N . GLY A 1 161 ? 2.58426 -1.99224 -19.22748 1.000 16.72468 158 GLY A N 1
ATOM 1206 C CA . GLY A 1 161 ? 2.28652 -1.17037 -18.06571 1.000 16.69063 158 GLY A CA 1
ATOM 1207 C C . GLY A 1 161 ? 3.48640 -0.33776 -17.67229 1.000 14.88084 158 GLY A C 1
ATOM 1208 O O . GLY A 1 161 ? 4.54961 -0.39271 -18.29647 1.000 14.21636 158 GLY A O 1
ATOM 1209 N N . ALA A 1 162 ? 3.30916 0.42111 -16.58755 1.000 13.79857 159 ALA A N 1
ATOM 1210 C CA . ALA A 1 162 ? 4.33457 1.35080 -16.15479 1.000 13.94411 159 ALA A CA 1
ATOM 1211 C C . ALA A 1 162 ? 5.38837 0.62271 -15.32648 1.000 13.11662 159 ALA A C 1
ATOM 1212 O O . ALA A 1 162 ? 5.06285 -0.26330 -14.52251 1.000 14.86086 159 ALA A O 1
ATOM 1214 N N . ALA A 1 163 ? 6.65519 1.00505 -15.51444 1.000 15.77159 160 ALA A N 1
ATOM 1215 C CA . ALA A 1 163 ? 7.74639 0.60577 -14.62456 1.000 13.01234 160 ALA A CA 1
ATOM 1216 C C . ALA A 1 163 ? 8.35856 1.81471 -13.94496 1.000 13.33612 160 ALA A C 1
ATOM 1217 O O . ALA A 1 163 ? 8.49112 2.87651 -14.54779 1.000 15.45526 160 ALA A O 1
ATOM 1219 N N . TYR A 1 164 ? 8.76801 1.63780 -12.68895 1.000 14.08766 161 TYR A N 1
ATOM 1220 C CA . TYR A 1 164 ? 9.37810 2.69937 -11.89669 1.000 15.91692 161 TYR A CA 1
ATOM 1221 C C . TYR A 1 164 ? 10.73270 2.23126 -11.37655 1.000 13.81171 161 TYR A C 1
ATOM 1222 O O . TYR A 1 164 ? 10.83684 1.13831 -10.79157 1.000 14.10537 161 TYR A O 1
ATOM 1231 N N . LEU A 1 165 ? 11.76216 3.05516 -11.56505 1.000 14.31217 162 LEU A N 1
ATOM 1232 C CA . LEU A 1 165 ? 13.05382 2.85265 -10.92206 1.000 14.65462 162 LEU A CA 1
ATOM 1233 C C . LEU A 1 165 ? 13.38810 4.04948 -10.03523 1.000 15.77769 162 LEU A C 1
ATOM 1234 O O . LEU A 1 165 ? 13.35699 5.20238 -10.47824 1.000 14.32711 162 LEU A O 1
ATOM 1239 N N . ASP A 1 166 ? 13.71090 3.76278 -8.78092 1.000 15.07546 163 ASP A N 1
ATOM 1240 C CA . ASP A 1 166 ? 14.09130 4.77536 -7.80930 1.000 17.73548 163 ASP A CA 1
ATOM 1241 C C . ASP A 1 166 ? 15.61129 4.92063 -7.78255 1.000 15.63624 163 ASP A C 1
ATOM 1242 O O . ASP A 1 166 ? 16.32971 3.93463 -7.58575 1.000 16.68753 163 ASP A O 1
ATOM 1247 N N . MET A 1 167 ? 16.10539 6.14692 -7.94990 1.000 15.11841 164 MET A N 1
ATOM 1248 C CA . MET A 1 167 ? 17.54512 6.38937 -8.07749 1.000 14.54763 164 MET A CA 1
ATOM 1249 C C . MET A 1 167 ? 18.05389 7.33339 -6.98547 1.000 15.45215 164 MET A C 1
ATOM 1250 O O . MET A 1 167 ? 18.06721 8.56792 -7.15549 1.000 18.11769 164 MET A O 1
ATOM 1255 N N . PRO A 1 168 ? 18.51317 6.78735 -5.85161 1.000 15.08766 165 PRO A N 1
ATOM 1256 C CA . PRO A 1 168 ? 19.05807 7.62499 -4.77803 1.000 16.51189 165 PRO A CA 1
ATOM 1257 C C . PRO A 1 168 ? 20.28759 8.40894 -5.21267 1.000 15.25520 165 PRO A C 1
ATOM 1258 O O . PRO A 1 168 ? 21.11383 7.93300 -6.00277 1.000 15.68949 165 PRO A O 1
ATOM 1262 N N . ASP A 1 169 ? 20.41042 9.62057 -4.65067 1.000 17.52724 166 ASP A N 1
ATOM 1263 C CA . ASP A 1 169 ? 21.53548 10.50764 -4.93170 1.000 20.81664 166 ASP A CA 1
ATOM 1264 C C . ASP A 1 169 ? 22.88001 9.78004 -4.84670 1.000 23.05708 166 ASP A C 1
ATOM 1265 O O . ASP A 1 169 ? 23.75594 9.96806 -5.70764 1.000 18.81053 166 ASP A O 1
ATOM 1270 N N . ASP A 1 170 ? 23.08326 8.96742 -3.78987 1.000 17.52759 167 ASP A N 1
ATOM 1271 C CA . ASP A 1 170 ? 24.38340 8.30612 -3.65790 1.000 17.95063 167 ASP A CA 1
ATOM 1272 C C . ASP A 1 170 ? 24.56534 7.15039 -4.64199 1.000 19.99939 167 ASP A C 1
ATOM 1273 O O . ASP A 1 170 ? 25.69601 6.68690 -4.81913 1.000 21.20076 167 ASP A O 1
ATOM 1278 N N . VAL A 1 171 ? 23.50699 6.67405 -5.28239 1.000 18.70370 168 VAL A N 1
ATOM 1279 C CA . VAL A 1 171 ? 23.70779 5.69987 -6.34569 1.000 19.19506 168 VAL A CA 1
ATOM 1280 C C . VAL A 1 171 ? 24.00118 6.42192 -7.66376 1.000 16.87007 168 VAL A C 1
ATOM 1281 O O . VAL A 1 171 ? 24.83789 5.97160 -8.46352 1.000 18.72430 168 VAL A O 1
ATOM 1285 N N . ILE A 1 172 ? 23.35533 7.56933 -7.88687 1.000 16.61264 169 ILE A N 1
ATOM 1286 C CA . ILE A 1 172 ? 23.57886 8.36295 -9.10880 1.000 20.16330 169 ILE A CA 1
ATOM 1287 C C . ILE A 1 172 ? 25.03411 8.81029 -9.18991 1.000 17.34041 169 ILE A C 1
ATOM 1288 O O . ILE A 1 172 ? 25.69252 8.67191 -10.22868 1.000 16.50429 169 ILE A O 1
ATOM 1293 N N . LEU A 1 173 ? 25.57648 9.28076 -8.06633 1.000 19.44165 170 LEU A N 1
ATOM 1294 C CA . LEU A 1 173 ? 26.93402 9.80422 -8.01431 1.000 19.11277 170 LEU A CA 1
ATOM 1295 C C . LEU A 1 173 ? 27.95986 8.76203 -7.60470 1.000 19.51736 170 LEU A C 1
ATOM 1296 O O . LEU A 1 173 ? 29.16526 9.03188 -7.70623 1.000 21.46849 170 LEU A O 1
ATOM 1301 N N . GLY A 1 174 ? 27.51899 7.59155 -7.15169 1.000 15.91917 171 GLY A N 1
ATOM 1302 C CA . GLY A 1 174 ? 28.45295 6.54911 -6.78988 1.000 16.31605 171 GLY A CA 1
ATOM 1303 C C . GLY A 1 174 ? 29.16868 5.98869 -8.00701 1.000 17.87110 171 GLY A C 1
ATOM 1304 O O . GLY A 1 174 ? 28.60998 5.90534 -9.09828 1.000 17.46944 171 GLY A O 1
ATOM 1305 N N . GLU A 1 175 ? 30.41914 5.58254 -7.79668 1.000 21.65342 172 GLU A N 1
ATOM 1306 C CA . GLU A 1 175 ? 31.30053 5.11837 -8.86256 1.000 20.86835 172 GLU A CA 1
ATOM 1307 C C . GLU A 1 175 ? 31.63849 3.64561 -8.69108 1.000 25.89165 172 GLU A C 1
ATOM 1308 O O . GLU A 1 175 ? 31.78266 3.14439 -7.56918 1.000 23.82585 172 GLU A O 1
ATOM 1314 N N . VAL A 1 176 ? 31.82688 2.97051 -9.82665 1.000 21.16757 173 VAL A N 1
ATOM 1315 C CA . VAL A 1 176 ? 32.27743 1.59246 -9.84563 1.000 22.50856 173 VAL A CA 1
ATOM 1316 C C . VAL A 1 176 ? 33.27723 1.44832 -10.98268 1.000 33.28458 173 VAL A C 1
ATOM 1317 O O . VAL A 1 176 ? 33.33924 2.27744 -11.89202 1.000 25.46240 173 VAL A O 1
ATOM 1321 N N . GLU A 1 177 ? 34.07584 0.39064 -10.90789 1.000 25.26997 174 GLU A N 1
ATOM 1322 C CA . GLU A 1 177 ? 35.01751 0.08593 -11.97783 1.000 32.06170 174 GLU A CA 1
ATOM 1323 C C . GLU A 1 177 ? 34.26353 -0.39362 -13.21346 1.000 27.49571 174 GLU A C 1
ATOM 1324 O O . GLU A 1 177 ? 33.43354 -1.30908 -13.13259 1.000 27.87838 174 GLU A O 1
ATOM 1330 N N . GLU A 1 178 ? 34.53977 0.24699 -14.35619 1.000 36.55466 175 GLU A N 1
ATOM 1331 C CA . GLU A 1 178 ? 33.90481 -0.13550 -15.61701 1.000 34.20834 175 GLU A CA 1
ATOM 1332 C C . GLU A 1 178 ? 34.01429 -1.63213 -15.85624 1.000 34.90399 175 GLU A C 1
ATOM 1333 O O . GLU A 1 178 ? 33.00784 -2.31752 -16.06180 1.000 32.96577 175 GLU A O 1
ATOM 1339 N N . ALA A 1 179 ? 35.24259 -2.15245 -15.79871 1.000 37.94066 176 ALA A N 1
ATOM 1340 C CA . ALA A 1 179 ? 35.50429 -3.56761 -16.03508 1.000 53.60306 176 ALA A CA 1
ATOM 1341 C C . ALA A 1 179 ? 34.70446 -4.48268 -15.12038 1.000 41.99756 176 ALA A C 1
ATOM 1342 O O . ALA A 1 179 ? 34.50668 -5.65245 -15.46003 1.000 49.73822 176 ALA A O 1
ATOM 1344 N N . ALA A 1 180 ? 34.24007 -3.98903 -13.97736 1.000 35.06861 177 ALA A N 1
ATOM 1345 C CA . ALA A 1 180 ? 33.54853 -4.83680 -13.01773 1.000 33.23816 177 ALA A CA 1
ATOM 1346 C C . ALA A 1 180 ? 32.04271 -4.91299 -13.24159 1.000 31.93406 177 ALA A C 1
ATOM 1347 O O . ALA A 1 180 ? 31.38579 -5.75341 -12.61773 1.000 33.53511 177 ALA A O 1
ATOM 1349 N N . VAL A 1 181 ? 31.46874 -4.08055 -14.10340 1.000 27.32234 178 VAL A N 1
ATOM 1350 C CA . VAL A 1 181 ? 30.00929 -3.99834 -14.16701 1.000 33.76213 178 VAL A CA 1
ATOM 1351 C C . VAL A 1 181 ? 29.46577 -5.15615 -14.99319 1.000 30.55552 178 VAL A C 1
ATOM 1352 O O . VAL A 1 181 ? 29.99158 -5.47909 -16.06531 1.000 29.49733 178 VAL A O 1
ATOM 1356 N N . ARG A 1 182 ? 28.44454 -5.81739 -14.47155 1.000 39.47271 179 ARG A N 1
ATOM 1357 C CA . ARG A 1 182 ? 27.88556 -6.96975 -15.15246 1.000 34.74535 179 ARG A CA 1
ATOM 1358 C C . ARG A 1 182 ? 26.97283 -6.49654 -16.27584 1.000 40.50775 179 ARG A C 1
ATOM 1359 O O . ARG A 1 182 ? 26.01767 -5.75859 -16.01321 1.000 45.92587 179 ARG A O 1
ATOM 1367 N N . PRO A 1 183 ? 27.22161 -6.88592 -17.52129 1.000 31.51254 180 PRO A N 1
ATOM 1368 C CA . PRO A 1 183 ? 26.31459 -6.49838 -18.60733 1.000 30.26195 180 PRO A CA 1
ATOM 1369 C C . PRO A 1 183 ? 24.95309 -7.16742 -18.47061 1.000 33.57215 180 PRO A C 1
ATOM 1370 O O . PRO A 1 183 ? 24.77265 -8.17140 -17.77730 1.000 24.92921 180 PRO A O 1
ATOM 1374 N N . ALA A 1 184 ? 23.97573 -6.57326 -19.12943 1.000 20.69877 181 ALA A N 1
ATOM 1375 C CA . ALA A 1 184 ? 22.65685 -7.15979 -19.21148 1.000 20.36362 181 ALA A CA 1
ATOM 1376 C C . ALA A 1 184 ? 22.30389 -7.33767 -20.68516 1.000 19.93896 181 ALA A C 1
ATOM 1377 O O . ALA A 1 184 ? 22.86745 -6.67466 -21.56921 1.000 19.24006 181 ALA A O 1
ATOM 1379 N N . ALA A 1 185 ? 21.41068 -8.28137 -20.95139 1.000 19.03310 182 ALA A N 1
ATOM 1380 C CA . ALA A 1 185 ? 21.02947 -8.53554 -22.33661 1.000 18.98603 182 ALA A CA 1
ATOM 1381 C C . ALA A 1 185 ? 20.09850 -7.43358 -22.83192 1.000 24.98045 182 ALA A C 1
ATOM 1382 O O . ALA A 1 185 ? 19.41749 -6.77104 -22.05915 1.000 20.27045 182 ALA A O 1
ATOM 1384 N N . THR A 1 186 ? 20.05486 -7.24837 -24.14724 1.000 21.27646 183 THR A N 1
ATOM 1385 C CA . THR A 1 186 ? 19.14904 -6.25940 -24.70948 1.000 20.47065 183 THR A CA 1
ATOM 1386 C C . THR A 1 186 ? 17.74843 -6.85029 -24.78750 1.000 18.50842 183 THR A C 1
ATOM 1387 O O . THR A 1 186 ? 17.56530 -7.95002 -25.32422 1.000 22.51962 183 THR A O 1
ATOM 1391 N N . VAL A 1 187 ? 16.76629 -6.11474 -24.27210 1.000 16.65953 184 VAL A N 1
ATOM 1392 C CA . VAL A 1 187 ? 15.36626 -6.50738 -24.35569 1.000 16.21609 184 VAL A CA 1
ATOM 1393 C C . VAL A 1 187 ? 14.91873 -6.40744 -25.80587 1.000 15.77240 184 VAL A C 1
ATOM 1394 O O . VAL A 1 187 ? 14.99133 -5.32838 -26.40493 1.000 18.36439 184 VAL A O 1
ATOM 1398 N N . GLY A 1 188 ? 14.45368 -7.51928 -26.36874 1.000 20.27103 185 GLY A N 1
ATOM 1399 C CA . GLY A 1 188 ? 14.00503 -7.57450 -27.75397 1.000 21.03260 185 GLY A CA 1
ATOM 1400 C C . GLY A 1 188 ? 12.53231 -7.24270 -27.86563 1.000 29.28923 185 GLY A C 1
ATOM 1401 O O . GLY A 1 188 ? 11.96461 -6.55381 -27.01382 1.000 20.03110 185 GLY A O 1
ATOM 1402 N N . GLU A 1 189 ? 11.88863 -7.75364 -28.92964 1.000 22.65902 186 GLU A N 1
ATOM 1403 C CA . GLU A 1 189 ? 10.46011 -7.48858 -29.10237 1.000 24.61894 186 GLU A CA 1
ATOM 1404 C C . GLU A 1 189 ? 9.62200 -8.32839 -28.13718 1.000 23.22295 186 GLU A C 1
ATOM 1405 O O . GLU A 1 189 ? 10.04207 -9.41467 -27.73531 1.000 26.63971 186 GLU A O 1
ATOM 1411 N N . PRO A 1 190 ? 8.43929 -7.84061 -27.74916 1.000 21.19195 187 PRO A N 1
ATOM 1412 C CA . PRO A 1 190 ? 7.54548 -8.62813 -26.91304 1.000 20.45013 187 PRO A CA 1
ATOM 1413 C C . PRO A 1 190 ? 7.25039 -9.97462 -27.54407 1.000 26.91581 187 PRO A C 1
ATOM 1414 O O . PRO A 1 190 ? 7.00174 -10.07176 -28.76022 1.000 20.96679 187 PRO A O 1
ATOM 1418 N N . PRO A 1 191 ? 7.28441 -11.02804 -26.73694 1.000 18.25301 188 PRO A N 1
ATOM 1419 C CA . PRO A 1 191 ? 6.84867 -12.34824 -27.18779 1.000 18.31852 188 PRO A CA 1
ATOM 1420 C C . PRO A 1 191 ? 5.41332 -12.30674 -27.67448 1.000 32.91819 188 PRO A C 1
ATOM 1421 O O . PRO A 1 191 ? 4.57391 -11.58347 -27.13328 1.000 20.13924 188 PRO A O 1
ATOM 1425 N N . ARG A 1 192 ? 5.14935 -13.06085 -28.73701 1.000 25.43294 189 ARG A N 1
ATOM 1426 C CA . ARG A 1 192 ? 3.80977 -13.21405 -29.27994 1.000 25.75327 189 ARG A CA 1
ATOM 1427 C C . ARG A 1 192 ? 3.37124 -14.65677 -29.03974 1.000 27.85817 189 ARG A C 1
ATOM 1428 O O . ARG A 1 192 ? 4.18657 -15.57679 -29.13173 1.000 31.96882 189 ARG A O 1
ATOM 1436 N N . SER A 1 193 ? 2.10866 -14.85507 -28.65839 1.000 20.08298 190 SER A N 1
ATOM 1437 C CA . SER A 1 193 ? 1.54494 -16.19848 -28.50936 1.000 19.09831 190 SER A CA 1
ATOM 1438 C C . SER A 1 193 ? 0.37856 -16.38328 -29.47998 1.000 17.09823 190 SER A C 1
ATOM 1439 O O . SER A 1 193 ? -0.25118 -15.41127 -29.88796 1.000 17.17156 190 SER A O 1
ATOM 1442 N N . LEU A 1 194 ? 0.05962 -17.64295 -29.78635 1.000 18.28382 191 LEU A N 1
ATOM 1443 C CA . LEU A 1 194 ? -0.98831 -18.01390 -30.73997 1.000 18.69650 191 LEU A CA 1
ATOM 1444 C C . LEU A 1 194 ? -2.12143 -18.74738 -30.02966 1.000 18.32854 191 LEU A C 1
ATOM 1445 O O . LEU A 1 194 ? -1.95340 -19.26829 -28.92532 1.000 19.49321 191 LEU A O 1
ATOM 1450 N N . ALA A 1 195 ? -3.29544 -18.77507 -30.67037 1.000 16.49758 192 ALA A N 1
ATOM 1451 C CA . ALA A 1 195 ? -4.39268 -19.56625 -30.13084 1.000 20.92231 192 ALA A CA 1
ATOM 1452 C C . ALA A 1 195 ? -4.33122 -20.99926 -30.63851 1.000 17.63419 192 ALA A C 1
ATOM 1453 O O . ALA A 1 195 ? -3.76736 -21.26646 -31.72527 1.000 18.66531 192 ALA A O 1
ATOM 1455 N N . PRO A 1 196 ? -4.90936 -21.95377 -29.89170 1.000 17.69548 193 PRO A N 1
ATOM 1456 C CA . PRO A 1 196 ? -5.03052 -23.32385 -30.41634 1.000 17.47423 193 PRO A CA 1
ATOM 1457 C C . PRO A 1 196 ? -5.81897 -23.32778 -31.71656 1.000 17.80129 193 PRO A C 1
ATOM 1458 O O . PRO A 1 196 ? -6.72757 -22.51351 -31.91160 1.000 17.23360 193 PRO A O 1
ATOM 1462 N N . GLN A 1 197 ? -5.49095 -24.28573 -32.59159 1.000 21.03103 194 GLN A N 1
ATOM 1463 C CA . GLN A 1 197 ? -6.13311 -24.34671 -33.90667 1.000 19.66155 194 GLN A CA 1
ATOM 1464 C C . GLN A 1 197 ? -7.63834 -24.54527 -33.78279 1.000 19.50786 194 GLN A C 1
ATOM 1465 O O . GLN A 1 197 ? -8.41597 -23.98220 -34.56224 1.000 20.76947 194 GLN A O 1
ATOM 1471 N N . GLU A 1 198 ? -8.07263 -25.33184 -32.79636 1.000 23.19201 195 GLU A N 1
ATOM 1472 C CA . GLU A 1 198 ? -9.50196 -25.52747 -32.57249 1.000 23.04036 195 GLU A CA 1
ATOM 1473 C C . GLU A 1 198 ? -10.22130 -24.19770 -32.33641 1.000 22.41318 195 GLU A C 1
ATOM 1474 O O . GLU A 1 198 ? -11.34615 -24.00648 -32.80949 1.000 22.20101 195 GLU A O 1
ATOM 1480 N N . ASN A 1 199 ? -9.60728 -23.28807 -31.56580 1.000 18.67186 196 ASN A N 1
ATOM 1481 C CA . ASN A 1 199 ? -10.21671 -21.97872 -31.30572 1.000 20.58739 196 ASN A CA 1
ATOM 1482 C C . ASN A 1 199 ? -10.26353 -21.10761 -32.55977 1.000 21.04623 196 ASN A C 1
ATOM 1483 O O . ASN A 1 199 ? -11.24097 -20.38094 -32.77326 1.000 18.00141 196 ASN A O 1
ATOM 1488 N N . ILE A 1 200 ? -9.20369 -21.13104 -33.37383 1.000 16.67900 197 ILE A N 1
ATOM 1489 C CA . ILE A 1 200 ? -9.21706 -20.40227 -34.64662 1.000 16.59261 197 ILE A CA 1
ATOM 1490 C C . ILE A 1 200 ? -10.39591 -20.85925 -35.50623 1.000 19.61136 197 ILE A C 1
ATOM 1491 O O . ILE A 1 200 ? -11.15701 -20.04214 -36.04651 1.000 16.73957 197 ILE A O 1
ATOM 1496 N N . GLU A 1 201 ? -10.56551 -22.17624 -35.64786 1.000 20.22828 198 GLU A N 1
ATOM 1497 C CA . GLU A 1 201 ? -11.63956 -22.68250 -36.49930 1.000 25.61428 198 GLU A CA 1
ATOM 1498 C C . GLU A 1 201 ? -13.00461 -22.40509 -35.88039 1.000 23.38922 198 GLU A C 1
ATOM 1499 O O . GLU A 1 201 ? -13.96372 -22.08077 -36.59558 1.000 20.06885 198 GLU A O 1
ATOM 1505 N N . ALA A 1 202 ? -13.10997 -22.49261 -34.54893 1.000 18.16210 199 ALA A N 1
ATOM 1506 C CA . ALA A 1 202 ? -14.38755 -22.17701 -33.91562 1.000 16.00728 199 ALA A CA 1
ATOM 1507 C C . ALA A 1 202 ? -14.76170 -20.71295 -34.12171 1.000 15.53092 199 ALA A C 1
ATOM 1508 O O . ALA A 1 202 ? -15.94482 -20.38298 -34.29638 1.000 16.90068 199 ALA A O 1
ATOM 1510 N N . ALA A 1 203 ? -13.77669 -19.81575 -34.10189 1.000 19.21260 200 ALA A N 1
ATOM 1511 C CA . ALA A 1 203 ? -14.06077 -18.40417 -34.35546 1.000 17.39530 200 ALA A CA 1
ATOM 1512 C C . ALA A 1 203 ? -14.63652 -18.19998 -35.76577 1.000 15.58513 200 ALA A C 1
ATOM 1513 O O . ALA A 1 203 ? -15.65612 -17.51584 -35.95211 1.000 17.61011 200 ALA A O 1
ATOM 1515 N N . LEU A 1 204 ? -13.99803 -18.78583 -36.76549 1.000 18.95030 201 LEU A N 1
ATOM 1516 C CA . LEU A 1 204 ? -14.50684 -18.62805 -38.13240 1.000 18.43189 201 LEU A CA 1
ATOM 1517 C C . LEU A 1 204 ? -15.87905 -19.28321 -38.28377 1.000 20.65995 201 LEU A C 1
ATOM 1518 O O . LEU A 1 204 ? -16.75135 -18.75011 -38.98141 1.000 20.02911 201 LEU A O 1
ATOM 1523 N N . ASP A 1 205 ? -16.09056 -20.43397 -37.62899 1.000 21.68230 202 ASP A N 1
ATOM 1524 C CA . ASP A 1 205 ? -17.40626 -21.07263 -37.64655 1.000 24.77078 202 ASP A CA 1
ATOM 1525 C C . ASP A 1 205 ? -18.45276 -20.15672 -37.02442 1.000 22.03511 202 ASP A C 1
ATOM 1526 O O . ASP A 1 205 ? -19.54847 -19.98413 -37.57349 1.000 20.22076 202 ASP A O 1
ATOM 1531 N N . ALA A 1 206 ? -18.13142 -19.56430 -35.86810 1.000 19.95595 203 ALA A N 1
ATOM 1532 C CA . ALA A 1 206 ? -19.07167 -18.63910 -35.23393 1.000 19.66181 203 ALA A CA 1
ATOM 1533 C C . ALA A 1 206 ? -19.39866 -17.46075 -36.14510 1.000 19.32666 203 ALA A C 1
ATOM 1534 O O . ALA A 1 206 ? -20.57158 -17.09349 -36.29541 1.000 20.41492 203 ALA A O 1
ATOM 1536 N N . LEU A 1 207 ? -18.37777 -16.84534 -36.76253 1.000 19.08914 204 LEU A N 1
ATOM 1537 C CA . LEU A 1 207 ? -18.62860 -15.69888 -37.63134 1.000 19.31879 204 LEU A CA 1
ATOM 1538 C C . LEU A 1 207 ? -19.58148 -16.07108 -38.76089 1.000 20.69932 204 LEU A C 1
ATOM 1539 O O . LEU A 1 207 ? -20.51903 -15.32113 -39.06452 1.000 20.13667 204 LEU A O 1
ATOM 1544 N N . GLN A 1 208 ? -19.38344 -17.25685 -39.35302 1.000 19.76123 205 GLN A N 1
ATOM 1545 C CA . GLN A 1 208 ? -20.22777 -17.69701 -40.46386 1.000 19.94197 205 GLN A CA 1
ATOM 1546 C C . GLN A 1 208 ? -21.66306 -17.94235 -40.01693 1.000 22.44337 205 GLN A C 1
ATOM 1547 O O . GLN A 1 208 ? -22.58808 -17.78459 -40.81780 1.000 22.54437 205 GLN A O 1
ATOM 1553 N N . SER A 1 209 ? -21.87756 -18.29665 -38.74324 1.000 18.72211 206 SER A N 1
ATOM 1554 C CA . SER A 1 209 ? -23.22023 -18.60555 -38.27285 1.000 17.95892 206 SER A CA 1
ATOM 1555 C C . SER A 1 209 ? -24.01777 -17.36154 -37.91826 1.000 19.35862 206 SER A C 1
ATOM 1556 O O . SER A 1 209 ? -25.23583 -17.46462 -37.72570 1.000 23.64961 206 SER A O 1
ATOM 1559 N N . ALA A 1 210 ? -23.38024 -16.19395 -37.83499 1.000 19.42867 207 ALA A N 1
ATOM 1560 C CA . ALA A 1 210 ? -24.03858 -15.00471 -37.29148 1.000 19.42504 207 ALA A CA 1
ATOM 1561 C C . ALA A 1 210 ? -24.91778 -14.34227 -38.34208 1.000 22.47905 207 ALA A C 1
ATOM 1562 O O . ALA A 1 210 ? -24.56759 -14.29987 -39.52339 1.000 19.38566 207 ALA A O 1
ATOM 1564 N N . LYS A 1 211 ? -26.04758 -13.79247 -37.89479 1.000 17.27996 208 LYS A N 1
ATOM 1565 C CA . LYS A 1 211 ? -26.88646 -12.99554 -38.78877 1.000 19.73348 208 LYS A CA 1
ATOM 1566 C C . LYS A 1 211 ? -26.47105 -11.52896 -38.83465 1.000 24.61662 208 LYS A C 1
ATOM 1567 O O . LYS A 1 211 ? -26.63370 -10.87047 -39.88250 1.000 19.21819 208 LYS A O 1
ATOM 1573 N N . ARG A 1 212 ? -25.94090 -11.00214 -37.72278 1.000 15.76644 209 ARG A N 1
ATOM 1574 C CA . ARG A 1 212 ? -25.59923 -9.58222 -37.59862 1.000 15.30552 209 ARG A CA 1
ATOM 1575 C C . ARG A 1 212 ? -24.25273 -9.46287 -36.89692 1.000 15.03807 209 ARG A C 1
ATOM 1576 O O . ARG A 1 212 ? -24.16767 -8.99761 -35.75658 1.000 15.66476 209 ARG A O 1
ATOM 1584 N N . PRO A 1 213 ? -23.17869 -9.93536 -37.53019 1.000 18.24122 210 PRO A N 1
ATOM 1585 C CA . PRO A 1 213 ? -21.85654 -9.88390 -36.89141 1.000 15.33126 210 PRO A CA 1
ATOM 1586 C C . PRO A 1 213 ? -21.24461 -8.48722 -36.92460 1.000 18.23278 210 PRO A C 1
ATOM 1587 O O . PRO A 1 213 ? -21.46443 -7.70665 -37.84870 1.000 19.64627 210 PRO A O 1
ATOM 1591 N N . LEU A 1 214 ? -20.45795 -8.17311 -35.88499 1.000 13.90303 211 LEU A N 1
ATOM 1592 C CA . LEU A 1 214 ? -19.71328 -6.91960 -35.83081 1.000 15.31440 211 LEU A CA 1
ATOM 1593 C C . LEU A 1 214 ? -18.31566 -7.19288 -35.29464 1.000 21.45578 211 LEU A C 1
ATOM 1594 O O . LEU A 1 214 ? -18.16170 -7.83424 -34.24210 1.000 16.01590 211 LEU A O 1
ATOM 1599 N N . VAL A 1 215 ? -17.30742 -6.68456 -35.99385 1.000 14.31154 212 VAL A N 1
ATOM 1600 C CA . VAL A 1 215 ? -15.92239 -6.73772 -35.54759 1.000 13.38846 212 VAL A CA 1
ATOM 1601 C C . VAL A 1 215 ? -15.59422 -5.41129 -34.86903 1.000 15.85914 212 VAL A C 1
ATOM 1602 O O . VAL A 1 215 ? -15.84261 -4.34397 -35.43454 1.000 16.23628 212 VAL A O 1
ATOM 1606 N N . ILE A 1 216 ? -15.11571 -5.43563 -33.61629 1.000 13.67992 213 ILE A N 1
ATOM 1607 C CA . ILE A 1 216 ? -14.70765 -4.18982 -32.95528 1.000 13.71076 213 ILE A CA 1
ATOM 1608 C C . ILE A 1 216 ? -13.18893 -4.14516 -32.88660 1.000 15.21608 213 ILE A C 1
ATOM 1609 O O . ILE A 1 216 ? -12.56377 -5.04061 -32.29565 1.000 14.29210 213 ILE A O 1
ATOM 1614 N N . VAL A 1 217 ? -12.61121 -3.08323 -33.44616 1.000 14.82861 214 VAL A N 1
ATOM 1615 C CA . VAL A 1 217 ? -11.16314 -2.91565 -33.58751 1.000 14.44182 214 VAL A CA 1
ATOM 1616 C C . VAL A 1 217 ? -10.65571 -1.94343 -32.52575 1.000 14.65830 214 VAL A C 1
ATOM 1617 O O . VAL A 1 217 ? -10.84762 -0.71940 -32.63007 1.000 14.50709 214 VAL A O 1
ATOM 1621 N N . GLY A 1 218 ? -9.94331 -2.47315 -31.52262 1.000 14.40732 215 GLY A N 1
ATOM 1622 C CA . GLY A 1 218 ? -9.48383 -1.68107 -30.41091 1.000 15.69780 215 GLY A CA 1
ATOM 1623 C C . GLY A 1 218 ? -8.00397 -1.36222 -30.47533 1.000 15.81680 215 GLY A C 1
ATOM 1624 O O . GLY A 1 218 ? -7.26299 -1.85381 -31.33135 1.000 16.89941 215 GLY A O 1
ATOM 1625 N N . LYS A 1 219 ? -7.57829 -0.50361 -29.54631 1.000 14.82892 216 LYS A N 1
ATOM 1626 C CA . LYS A 1 219 ? -6.21558 0.01046 -29.59406 1.000 15.79218 216 LYS A CA 1
ATOM 1627 C C . LYS A 1 219 ? -5.16564 -1.02143 -29.18514 1.000 12.53576 216 LYS A C 1
ATOM 1628 O O . LYS A 1 219 ? -3.96467 -0.75348 -29.37639 1.000 13.31007 216 LYS A O 1
ATOM 1634 N N . GLY A 1 220 ? -5.57234 -2.18869 -28.66981 1.000 16.15741 217 GLY A N 1
ATOM 1635 C CA . GLY A 1 220 ? -4.63546 -3.28354 -28.49982 1.000 15.96669 217 GLY A CA 1
ATOM 1636 C C . GLY A 1 220 ? -4.12642 -3.78714 -29.84099 1.000 16.36670 217 GLY A C 1
ATOM 1637 O O . GLY A 1 220 ? -2.99262 -4.27461 -29.94270 1.000 15.67124 217 GLY A O 1
ATOM 1638 N N . MET A 1 221 ? -4.94647 -3.67161 -30.87966 1.000 14.94950 218 MET A N 1
ATOM 1639 C CA . MET A 1 221 ? -4.45170 -4.01704 -32.21471 1.000 16.44128 218 MET A CA 1
ATOM 1640 C C . MET A 1 221 ? -3.44250 -2.98747 -32.70077 1.000 17.75437 218 MET A C 1
ATOM 1641 O O . MET A 1 221 ? -2.49752 -3.32830 -33.43206 1.000 17.80212 218 MET A O 1
ATOM 1646 N N . ALA A 1 222 ? -3.65330 -1.71059 -32.35632 1.000 15.13971 219 ALA A N 1
ATOM 1647 C CA . ALA A 1 222 ? -2.66662 -0.69244 -32.70179 1.000 14.11468 219 ALA A CA 1
ATOM 1648 C C . ALA A 1 222 ? -1.35161 -0.94272 -31.97724 1.000 15.37508 219 ALA A C 1
ATOM 1649 O O . ALA A 1 222 ? -0.26280 -0.87472 -32.57908 1.000 14.01667 219 ALA A O 1
ATOM 1651 N N . TRP A 1 223 ? -1.43028 -1.21280 -30.66603 1.000 15.94720 220 TRP A N 1
ATOM 1652 C CA . TRP A 1 223 ? -0.21994 -1.55498 -29.92276 1.000 17.08175 220 TRP A CA 1
ATOM 1653 C C . TRP A 1 223 ? 0.50093 -2.75915 -30.54175 1.000 15.81850 220 TRP A C 1
ATOM 1654 O O . TRP A 1 223 ? 1.72708 -2.74597 -30.69567 1.000 16.40703 220 TRP A O 1
ATOM 1665 N N . SER A 1 224 ? -0.24372 -3.79980 -30.90966 1.000 15.19746 221 SER A N 1
ATOM 1666 C CA . SER A 1 224 ? 0.32040 -5.02272 -31.46241 1.000 15.50781 221 SER A CA 1
ATOM 1667 C C . SER A 1 224 ? 0.90262 -4.84370 -32.86676 1.000 16.69158 221 SER A C 1
ATOM 1668 O O . SER A 1 224 ? 1.56740 -5.77317 -33.34932 1.000 18.17347 221 SER A O 1
ATOM 1671 N N . ARG A 1 225 ? 0.71013 -3.67212 -33.50829 1.000 16.38499 222 ARG A N 1
ATOM 1672 C CA . ARG A 1 225 ? 1.13709 -3.42922 -34.90054 1.000 17.59382 222 ARG A CA 1
ATOM 1673 C C . ARG A 1 225 ? 0.47847 -4.44850 -35.82933 1.000 18.92701 222 ARG A C 1
ATOM 1674 O O . ARG A 1 225 ? 1.08377 -4.96128 -36.79039 1.000 20.09480 222 ARG A O 1
ATOM 1682 N N . ALA A 1 226 ? -0.79327 -4.73554 -35.56004 1.000 16.46881 223 ALA A N 1
ATOM 1683 C CA . ALA A 1 226 ? -1.54358 -5.70858 -36.33344 1.000 17.31728 223 ALA A CA 1
ATOM 1684 C C . ALA A 1 226 ? -2.30662 -5.08892 -37.50913 1.000 15.36182 223 ALA A C 1
ATOM 1685 O O . ALA A 1 226 ? -3.17402 -5.76320 -38.06232 1.000 17.44456 223 ALA A O 1
ATOM 1687 N N . GLU A 1 227 ? -2.03219 -3.83189 -37.89160 1.000 15.73871 224 GLU A N 1
ATOM 1688 C CA . GLU A 1 227 ? -2.89900 -3.18179 -38.88947 1.000 17.60921 224 GLU A CA 1
ATOM 1689 C C . GLU A 1 227 ? -2.92195 -3.94970 -40.22381 1.000 19.22043 224 GLU A C 1
ATOM 1690 O O . GLU A 1 227 ? -3.98389 -4.09202 -40.84756 1.000 16.22645 224 GLU A O 1
ATOM 1696 N N . ASN A 1 228 ? -1.78885 -4.48860 -40.66816 1.000 17.41611 225 ASN A N 1
ATOM 1697 C CA . ASN A 1 228 ? -1.80955 -5.19836 -41.95170 1.000 17.86851 225 ASN A CA 1
ATOM 1698 C C . ASN A 1 228 ? -2.71315 -6.42641 -41.88516 1.000 20.99058 225 ASN A C 1
ATOM 1699 O O . ASN A 1 228 ? -3.51570 -6.67502 -42.80356 1.000 17.35849 225 ASN A O 1
ATOM 1704 N N . GLU A 1 229 ? -2.58969 -7.21182 -40.79943 1.000 15.77868 226 GLU A N 1
ATOM 1705 C CA . GLU A 1 229 ? -3.40637 -8.41130 -40.64365 1.000 15.46942 226 GLU A CA 1
ATOM 1706 C C . GLU A 1 229 ? -4.87994 -8.06297 -40.52449 1.000 17.70628 226 GLU A C 1
ATOM 1707 O O . GLU A 1 229 ? -5.73139 -8.77707 -41.06179 1.000 16.31684 226 GLU A O 1
ATOM 1713 N N . VAL A 1 230 ? -5.20712 -7.01131 -39.75853 1.000 13.48138 227 VAL A N 1
ATOM 1714 C CA . VAL A 1 230 ? -6.60825 -6.62523 -39.57951 1.000 13.15506 227 VAL A CA 1
ATOM 1715 C C . VAL A 1 230 ? -7.22140 -6.15967 -40.90430 1.000 13.33664 227 VAL A C 1
ATOM 1716 O O . VAL A 1 230 ? -8.37091 -6.49318 -41.22952 1.000 15.28326 227 VAL A O 1
ATOM 1720 N N . ARG A 1 231 ? -6.49594 -5.32986 -41.64151 1.000 14.48055 228 ARG A N 1
ATOM 1721 C CA . ARG A 1 231 ? -6.98007 -4.89390 -42.94673 1.000 14.32154 228 ARG A CA 1
ATOM 1722 C C . ARG A 1 231 ? -7.18521 -6.07870 -43.87979 1.000 17.34853 228 ARG A C 1
ATOM 1723 O O . ARG A 1 231 ? -8.20039 -6.15273 -44.58847 1.000 16.94048 228 ARG A O 1
ATOM 1731 N N . GLN A 1 232 ? -6.25298 -7.03511 -43.88076 1.000 18.29103 229 GLN A N 1
ATOM 1732 C CA . GLN A 1 232 ? -6.45109 -8.22255 -44.70869 1.000 17.95633 229 GLN A CA 1
ATOM 1733 C C . GLN A 1 232 ? -7.66860 -9.00405 -44.25148 1.000 21.88513 229 GLN A C 1
ATOM 1734 O O . GLN A 1 232 ? -8.44431 -9.50412 -45.07632 1.000 18.63470 229 GLN A O 1
ATOM 1740 N N . PHE A 1 233 ? -7.86596 -9.10487 -42.93064 1.000 16.73367 230 PHE A N 1
ATOM 1741 C CA . PHE A 1 233 ? -8.98821 -9.86461 -42.39801 1.000 14.64811 230 PHE A CA 1
ATOM 1742 C C . PHE A 1 233 ? -10.32502 -9.24173 -42.78577 1.000 17.11101 230 PHE A C 1
ATOM 1743 O O . PHE A 1 233 ? -11.27136 -9.95952 -43.15035 1.000 17.13480 230 PHE A O 1
ATOM 1751 N N . ILE A 1 234 ? -10.44094 -7.91845 -42.68146 1.000 15.58696 231 ILE A N 1
ATOM 1752 C CA . ILE A 1 234 ? -11.71012 -7.27223 -43.00569 1.000 16.35593 231 ILE A CA 1
ATOM 1753 C C . ILE A 1 234 ? -11.93492 -7.28652 -44.51738 1.000 16.81335 231 ILE A C 1
ATOM 1754 O O . ILE A 1 234 ? -13.06322 -7.45912 -44.99742 1.000 17.84277 231 ILE A O 1
ATOM 1759 N N . GLU A 1 235 ? -10.87204 -7.10802 -45.29065 1.000 17.42916 232 GLU A N 1
ATOM 1760 C CA . GLU A 1 235 ? -11.03739 -7.16758 -46.74939 1.000 17.67097 232 GLU A CA 1
ATOM 1761 C C . GLU A 1 235 ? -11.46296 -8.56541 -47.19147 1.000 19.55333 232 GLU A C 1
ATOM 1762 O O . GLU A 1 235 ? -12.26033 -8.71785 -48.12684 1.000 20.46864 232 GLU A O 1
ATOM 1768 N N . ARG A 1 236 ? -10.92369 -9.59835 -46.53627 1.000 16.11836 233 ARG A N 1
ATOM 1769 C CA . ARG A 1 236 ? -11.24739 -10.98761 -46.86391 1.000 17.98011 233 ARG A CA 1
ATOM 1770 C C . ARG A 1 236 ? -12.64336 -11.38106 -46.38899 1.000 17.34146 233 ARG A C 1
ATOM 1771 O O . ARG A 1 236 ? -13.38310 -12.05954 -47.11588 1.000 19.11645 233 ARG A O 1
ATOM 1779 N N . THR A 1 237 ? -13.02240 -11.00736 -45.16853 1.000 15.09591 234 THR A N 1
ATOM 1780 C CA . THR A 1 237 ? -14.31125 -11.45726 -44.65066 1.000 15.15401 234 THR A CA 1
ATOM 1781 C C . THR A 1 237 ? -15.46411 -10.54807 -45.04074 1.000 15.13572 234 THR A C 1
ATOM 1782 O O . THR A 1 237 ? -16.61688 -10.98543 -44.98153 1.000 16.59767 234 THR A O 1
ATOM 1786 N N . ARG A 1 238 ? -15.17560 -9.28783 -45.38506 1.000 20.04236 235 ARG A N 1
ATOM 1787 C CA . ARG A 1 238 ? -16.18290 -8.27024 -45.67843 1.000 22.61435 235 ARG A CA 1
ATOM 1788 C C . ARG A 1 238 ? -17.09587 -8.02691 -44.49010 1.000 19.10938 235 ARG A C 1
ATOM 1789 O O . ARG A 1 238 ? -18.26911 -7.71763 -44.67457 1.000 18.77933 235 ARG A O 1
ATOM 1797 N N . LEU A 1 239 ? -16.57079 -8.21245 -43.25670 1.000 14.45839 236 LEU A N 1
ATOM 1798 C CA . LEU A 1 239 ? -17.40268 -7.98473 -42.06277 1.000 14.33384 236 LEU A CA 1
ATOM 1799 C C . LEU A 1 239 ? -17.50609 -6.49118 -41.71052 1.000 14.29557 236 LEU A C 1
ATOM 1800 O O . LEU A 1 239 ? -16.51281 -5.76382 -41.76691 1.000 15.79727 236 LEU A O 1
ATOM 1805 N N . PRO A 1 240 ? -18.68431 -6.01643 -41.28994 1.000 16.26730 237 PRO A N 1
ATOM 1806 C CA . PRO A 1 240 ? -18.78324 -4.64997 -40.74088 1.000 15.72990 237 PRO A CA 1
ATOM 1807 C C . PRO A 1 240 ? -17.88758 -4.51478 -39.52349 1.000 15.60618 237 PRO A C 1
ATOM 1808 O O . PRO A 1 240 ? -17.73962 -5.45995 -38.74618 1.000 17.87286 237 PRO A O 1
ATOM 1812 N N . PHE A 1 241 ? -17.27875 -3.35106 -39.35889 1.000 14.45520 238 PHE A N 1
ATOM 1813 C CA . PHE A 1 241 ? -16.43565 -3.16289 -38.18202 1.000 15.66404 238 PHE A CA 1
ATOM 1814 C C . PHE A 1 241 ? -16.69415 -1.80306 -37.54959 1.000 15.29211 238 PHE A C 1
ATOM 1815 O O . PHE A 1 241 ? -17.10588 -0.84903 -38.21820 1.000 16.06199 238 PHE A O 1
ATOM 1823 N N . LEU A 1 242 ? -16.40428 -1.72110 -36.24891 1.000 13.91970 239 LEU A N 1
ATOM 1824 C CA . LEU A 1 242 ? -16.46784 -0.48305 -35.48016 1.000 15.56818 239 LEU A CA 1
ATOM 1825 C C . LEU A 1 242 ? -15.09795 -0.20877 -34.87088 1.000 13.62617 239 LEU A C 1
ATOM 1826 O O . LEU A 1 242 ? -14.52707 -1.09059 -34.22203 1.000 17.03551 239 LEU A O 1
ATOM 1831 N N . ALA A 1 243 ? -14.58796 1.00768 -35.03755 1.000 13.84386 240 ALA A N 1
ATOM 1832 C CA . ALA A 1 243 ? -13.33130 1.39380 -34.40677 1.000 17.60466 240 ALA A CA 1
ATOM 1833 C C . ALA A 1 243 ? -13.59512 1.98999 -33.01770 1.000 16.72409 240 ALA A C 1
ATOM 1834 O O . ALA A 1 243 ? -14.55882 2.72697 -32.83274 1.000 15.53709 240 ALA A O 1
ATOM 1836 N N . THR A 1 244 ? -12.74692 1.64577 -32.04438 1.000 12.64256 241 THR A N 1
ATOM 1837 C CA . THR A 1 244 ? -12.77709 2.31840 -30.74109 1.000 13.26237 241 THR A CA 1
ATOM 1838 C C . THR A 1 244 ? -12.08233 3.67306 -30.89905 1.000 13.97258 241 THR A C 1
ATOM 1839 O O . THR A 1 244 ? -11.48944 3.93805 -31.94986 1.000 15.04088 241 THR A O 1
ATOM 1843 N N . PRO A 1 245 ? -12.11124 4.54880 -29.87266 1.000 15.41302 242 PRO A N 1
ATOM 1844 C CA . PRO A 1 245 ? -11.56007 5.90569 -30.07774 1.000 13.80240 242 PRO A CA 1
ATOM 1845 C C . PRO A 1 245 ? -10.10089 5.90581 -30.47884 1.000 14.82861 242 PRO A C 1
ATOM 1846 O O . PRO A 1 245 ? -9.74225 6.59288 -31.43461 1.000 17.19177 242 PRO A O 1
ATOM 1850 N N . MET A 1 246 ? -9.24294 5.11823 -29.84497 1.000 13.26959 243 MET A N 1
ATOM 1851 C CA . MET A 1 246 ? -7.86235 5.10689 -30.32776 1.000 14.35030 243 MET A CA 1
ATOM 1852 C C . MET A 1 246 ? -7.55096 3.91152 -31.22459 1.000 15.06685 243 MET A C 1
ATOM 1853 O O . MET A 1 246 ? -6.43736 3.82423 -31.74813 1.000 17.34163 243 MET A O 1
ATOM 1858 N N . GLY A 1 247 ? -8.50301 2.99291 -31.41029 1.000 14.70909 244 GLY A N 1
ATOM 1859 C CA . GLY A 1 247 ? -8.42668 2.00715 -32.46950 1.000 14.98347 244 GLY A CA 1
ATOM 1860 C C . GLY A 1 247 ? -8.67378 2.58111 -33.86342 1.000 16.99078 244 GLY A C 1
ATOM 1861 O O . GLY A 1 247 ? -8.38618 1.88347 -34.84182 1.000 16.79810 244 GLY A O 1
ATOM 1862 N N . LYS A 1 248 ? -9.19877 3.81300 -33.96446 1.000 14.36022 245 LYS A N 1
ATOM 1863 C CA . LYS A 1 248 ? -9.37188 4.50379 -35.25572 1.000 18.10480 245 LYS A CA 1
ATOM 1864 C C . LYS A 1 248 ? -8.05449 4.55471 -36.02212 1.000 13.75736 245 LYS A C 1
ATOM 1865 O O . LYS A 1 248 ? -7.00316 4.88012 -35.46477 1.000 17.13307 245 LYS A O 1
ATOM 1871 N N . GLY A 1 249 ? -8.11588 4.27942 -37.32147 1.000 12.92526 246 GLY A N 1
ATOM 1872 C CA . GLY A 1 249 ? -6.92340 4.25574 -38.11619 1.000 14.00956 246 GLY A CA 1
ATOM 1873 C C . GLY A 1 249 ? -6.27468 2.90025 -38.29262 1.000 13.75143 246 GLY A C 1
ATOM 1874 O O . GLY A 1 249 ? -5.54736 2.71807 -39.28560 1.000 14.00595 246 GLY A O 1
ATOM 1875 N N . VAL A 1 250 ? -6.50340 1.94830 -37.37897 1.000 13.73950 247 VAL A N 1
ATOM 1876 C CA . VAL A 1 250 ? -6.07223 0.56784 -37.62825 1.000 18.74858 247 VAL A CA 1
ATOM 1877 C C . VAL A 1 250 ? -6.68250 0.05390 -38.93951 1.000 17.97106 247 VAL A C 1
ATOM 1878 O O . VAL A 1 250 ? -5.97219 -0.46161 -39.82512 1.000 17.45027 247 VAL A O 1
ATOM 1882 N N . MET A 1 251 ? -8.02751 0.14157 -39.05678 1.000 14.80372 248 MET A N 1
ATOM 1883 C CA . MET A 1 251 ? -8.69897 0.28402 -40.35423 1.000 17.77293 248 MET A CA 1
ATOM 1884 C C . MET A 1 251 ? -8.74642 1.76426 -40.72841 1.000 20.70943 248 MET A C 1
ATOM 1885 O O . MET A 1 251 ? -8.94680 2.60902 -39.84820 1.000 16.85223 248 MET A O 1
ATOM 1890 N N . PRO A 1 252 ? -8.60758 2.14557 -42.00628 1.000 19.83940 249 PRO A N 1
ATOM 1891 C CA . PRO A 1 252 ? -8.85702 3.54676 -42.37602 1.000 15.69538 249 PRO A CA 1
ATOM 1892 C C . PRO A 1 252 ? -10.29884 3.90795 -42.07328 1.000 16.59469 249 PRO A C 1
ATOM 1893 O O . PRO A 1 252 ? -11.21503 3.11493 -42.31939 1.000 18.29661 249 PRO A O 1
ATOM 1897 N N . ASP A 1 253 ? -10.49190 5.11681 -41.53544 1.000 16.27939 250 ASP A N 1
ATOM 1898 C CA . ASP A 1 253 ? -11.81599 5.55583 -41.09139 1.000 16.33943 250 ASP A CA 1
ATOM 1899 C C . ASP A 1 253 ? -12.77675 5.75465 -42.26031 1.000 18.04935 250 ASP A C 1
ATOM 1900 O O . ASP A 1 253 ? -13.99188 5.80642 -42.04185 1.000 19.50084 250 ASP A O 1
ATOM 1905 N N . ASP A 1 254 ? -12.27797 5.83675 -43.48793 1.000 20.88920 251 ASP A N 1
ATOM 1906 C CA . ASP A 1 254 ? -13.16167 5.98268 -44.64120 1.000 25.93724 251 ASP A CA 1
ATOM 1907 C C . ASP A 1 254 ? -13.50435 4.64562 -45.28879 1.000 26.07393 251 ASP A C 1
ATOM 1908 O O . ASP A 1 254 ? -14.09713 4.62677 -46.38058 1.000 20.05932 251 ASP A O 1
ATOM 1913 N N . HIS A 1 255 ? -13.14474 3.53584 -44.64765 1.000 18.94972 252 HIS A N 1
ATOM 1914 C CA . HIS A 1 255 ? -13.41935 2.23140 -45.22239 1.000 18.67582 252 HIS A CA 1
ATOM 1915 C C . HIS A 1 255 ? -14.92692 2.03231 -45.33274 1.000 28.84203 252 HIS A C 1
ATOM 1916 O O . HIS A 1 255 ? -15.65209 2.32539 -44.37498 1.000 18.27915 252 HIS A O 1
ATOM 1923 N N . PRO A 1 256 ? -15.43899 1.55027 -46.47432 1.000 21.82315 253 PRO A N 1
ATOM 1924 C CA . PRO A 1 256 ? -16.90335 1.41481 -46.62207 1.000 17.50774 253 PRO A CA 1
ATOM 1925 C C . PRO A 1 256 ? -17.55192 0.45554 -45.62122 1.000 18.97043 253 PRO A C 1
ATOM 1926 O O . PRO A 1 256 ? -18.77312 0.53226 -45.43871 1.000 20.46581 253 PRO A O 1
ATOM 1930 N N . LEU A 1 257 ? -16.79188 -0.42461 -44.96434 1.000 17.38825 254 LEU A N 1
ATOM 1931 C CA . LEU A 1 257 ? -17.34447 -1.35818 -43.99179 1.000 15.69655 254 LEU A CA 1
ATOM 1932 C C . LEU A 1 257 ? -17.46702 -0.77045 -42.58958 1.000 18.70169 254 LEU A C 1
ATOM 1933 O O . LEU A 1 257 ? -17.96294 -1.45998 -41.68612 1.000 18.42496 254 LEU A O 1
ATOM 1938 N N . SER A 1 258 ? -17.02938 0.47226 -42.36484 1.000 15.93455 255 SER A N 1
ATOM 1939 C CA . SER A 1 258 ? -17.09742 1.01791 -41.00588 1.000 14.94582 255 SER A CA 1
ATOM 1940 C C . SER A 1 258 ? -18.53714 1.31835 -40.61630 1.000 18.89099 255 SER A C 1
ATOM 1941 O O . SER A 1 258 ? -19.29831 1.88624 -41.40435 1.000 16.60876 255 SER A O 1
ATOM 1944 N N . VAL A 1 259 ? -18.90722 0.94746 -39.38495 1.000 17.35539 256 VAL A N 1
ATOM 1945 C CA . VAL A 1 259 ? -20.22396 1.27386 -38.83409 1.000 18.18865 256 VAL A CA 1
ATOM 1946 C C . VAL A 1 259 ? -20.15991 2.51299 -37.93571 1.000 21.33481 256 VAL A C 1
ATOM 1947 O O . VAL A 1 259 ? -21.10267 2.77747 -37.18697 1.000 17.08023 256 VAL A O 1
ATOM 1951 N N . GLY A 1 260 ? -19.06707 3.28330 -38.01393 1.000 18.98581 257 GLY A N 1
ATOM 1952 C CA . GLY A 1 260 ? -18.87888 4.41881 -37.11606 1.000 21.82215 257 GLY A CA 1
ATOM 1953 C C . GLY A 1 260 ? -20.09406 5.31938 -37.01761 1.000 20.65600 257 GLY A C 1
ATOM 1954 O O . GLY A 1 260 ? -20.46236 5.76361 -35.92282 1.000 19.95164 257 GLY A O 1
ATOM 1955 N N . GLY A 1 261 ? -20.74481 5.58206 -38.15055 1.000 16.44242 258 GLY A N 1
ATOM 1956 C CA . GLY A 1 261 ? -21.90960 6.44010 -38.23256 1.000 17.44239 258 GLY A CA 1
ATOM 1957 C C . GLY A 1 261 ? -23.20400 5.77897 -37.83229 1.000 20.66824 258 GLY A C 1
ATOM 1958 O O . GLY A 1 261 ? -24.25724 6.40161 -37.99309 1.000 19.23263 258 GLY A O 1
ATOM 1959 N N . ALA A 1 262 ? -23.16074 4.52821 -37.33896 1.000 15.68092 259 ALA A N 1
ATOM 1960 C CA . ALA A 1 262 ? -24.33354 3.77289 -36.87296 1.000 14.77177 259 ALA A CA 1
ATOM 1961 C C . ALA A 1 262 ? -23.97862 2.99990 -35.61217 1.000 15.00171 259 ALA A C 1
ATOM 1962 O O . ALA A 1 262 ? -24.42000 1.86168 -35.41188 1.000 14.52372 259 ALA A O 1
ATOM 1964 N N . ARG A 1 263 ? -23.14746 3.60390 -34.77181 1.000 16.53810 260 ARG A N 1
ATOM 1965 C CA . ARG A 1 263 ? -22.53691 2.87439 -33.65877 1.000 16.21034 260 ARG A CA 1
ATOM 1966 C C . ARG A 1 263 ? -23.58134 2.29651 -32.71206 1.000 18.61997 260 ARG A C 1
ATOM 1967 O O . ARG A 1 263 ? -23.54055 1.10634 -32.38177 1.000 17.57949 260 ARG A O 1
ATOM 1975 N N . SER A 1 264 ? -24.53741 3.11757 -32.27086 1.000 20.02411 261 SER A N 1
ATOM 1976 C CA . SER A 1 264 ? -25.50515 2.64117 -31.29573 1.000 22.68835 261 SER A CA 1
ATOM 1977 C C . SER A 1 264 ? -26.33725 1.49443 -31.85806 1.000 20.20420 261 SER A C 1
ATOM 1978 O O . SER A 1 264 ? -26.55442 0.48861 -31.17222 1.000 21.46301 261 SER A O 1
ATOM 1981 N N . HIS A 1 265 ? -26.75681 1.59576 -33.13343 1.000 17.10103 262 HIS A N 1
ATOM 1982 C CA . HIS A 1 265 ? -27.51221 0.51051 -33.73936 1.000 17.85018 262 HIS A CA 1
ATOM 1983 C C . HIS A 1 265 ? -26.68552 -0.75753 -33.84867 1.000 15.81917 262 HIS A C 1
ATOM 1984 O O . HIS A 1 265 ? -27.18779 -1.85375 -33.58970 1.000 17.11742 262 HIS A O 1
ATOM 1991 N N . ALA A 1 266 ? -25.43848 -0.63841 -34.29764 1.000 14.36335 263 ALA A N 1
ATOM 1992 C CA . ALA A 1 266 ? -24.60684 -1.82350 -34.49214 1.000 14.02776 263 ALA A CA 1
ATOM 1993 C C . ALA A 1 266 ? -24.40530 -2.57859 -33.17400 1.000 16.32585 263 ALA A C 1
ATOM 1994 O O . ALA A 1 266 ? -24.57625 -3.80740 -33.11101 1.000 15.42767 263 ALA A O 1
ATOM 1996 N N . LEU A 1 267 ? -24.08990 -1.85273 -32.10017 1.000 16.64092 264 LEU A N 1
ATOM 1997 C CA . LEU A 1 267 ? -23.93239 -2.50203 -30.79913 1.000 17.15548 264 LEU A CA 1
ATOM 1998 C C . LEU A 1 267 ? -25.24575 -3.10284 -30.31204 1.000 19.39606 264 LEU A C 1
ATOM 1999 O O . LEU A 1 267 ? -25.25752 -4.20784 -29.76348 1.000 17.73766 264 LEU A O 1
ATOM 2004 N N . GLN A 1 268 ? -26.35917 -2.37408 -30.47283 1.000 17.48335 265 GLN A N 1
ATOM 2005 C CA . GLN A 1 268 ? -27.64099 -2.82600 -29.93137 1.000 16.82058 265 GLN A CA 1
ATOM 2006 C C . GLN A 1 268 ? -28.11670 -4.12721 -30.59221 1.000 18.77683 265 GLN A C 1
ATOM 2007 O O . GLN A 1 268 ? -28.67516 -5.00560 -29.92031 1.000 18.66172 265 GLN A O 1
ATOM 2013 N N . GLU A 1 269 ? -27.93902 -4.24996 -31.91747 1.000 17.30881 266 GLU A N 1
ATOM 2014 C CA . GLU A 1 269 ? -28.55047 -5.30864 -32.71850 1.000 17.84186 266 GLU A CA 1
ATOM 2015 C C . GLU A 1 269 ? -27.60010 -6.43459 -33.10451 1.000 16.84634 266 GLU A C 1
ATOM 2016 O O . GLU A 1 269 ? -28.06763 -7.45738 -33.60598 1.000 18.72315 266 GLU A O 1
ATOM 2022 N N . ALA A 1 270 ? -26.29305 -6.27275 -32.94700 1.000 14.63851 267 ALA A N 1
ATOM 2023 C CA . ALA A 1 270 ? -25.39503 -7.36402 -33.30302 1.000 14.32181 267 ALA A CA 1
ATOM 2024 C C . ALA A 1 270 ? -25.79648 -8.64828 -32.57855 1.000 23.59477 267 ALA A C 1
ATOM 2025 O O . ALA A 1 270 ? -26.14351 -8.63621 -31.38927 1.000 16.12773 267 ALA A O 1
ATOM 2027 N N . ASP A 1 271 ? -25.80656 -9.76197 -33.30473 1.000 17.00499 268 ASP A N 1
ATOM 2028 C CA . ASP A 1 271 ? -25.93143 -11.01929 -32.58462 1.000 19.83133 268 ASP A CA 1
ATOM 2029 C C . ASP A 1 271 ? -24.58083 -11.62655 -32.25995 1.000 16.19544 268 ASP A C 1
ATOM 2030 O O . ASP A 1 271 ? -24.51223 -12.53966 -31.43209 1.000 18.39133 268 ASP A O 1
ATOM 2035 N N . LEU A 1 272 ? -23.50568 -11.10887 -32.83823 1.000 17.56927 269 LEU A N 1
ATOM 2036 C CA . LEU A 1 272 ? -22.17744 -11.60773 -32.51723 1.000 17.37004 269 LEU A CA 1
ATOM 2037 C C . LEU A 1 272 ? -21.19054 -10.45809 -32.62014 1.000 17.34509 269 LEU A C 1
ATOM 2038 O O . LEU A 1 272 ? -21.15280 -9.73320 -33.62232 1.000 18.04186 269 LEU A O 1
ATOM 2043 N N . VAL A 1 273 ? -20.37912 -10.31369 -31.58919 1.000 13.79591 270 VAL A N 1
ATOM 2044 C CA . VAL A 1 273 ? -19.34608 -9.29356 -31.53103 1.000 13.39896 270 VAL A CA 1
ATOM 2045 C C . VAL A 1 273 ? -18.00905 -10.00372 -31.46327 1.000 17.51655 270 VAL A C 1
ATOM 2046 O O . VAL A 1 273 ? -17.83306 -10.91697 -30.64282 1.000 15.58492 270 VAL A O 1
ATOM 2050 N N . PHE A 1 274 ? -17.06764 -9.57324 -32.29236 1.000 12.98506 271 PHE A N 1
ATOM 2051 C CA . PHE A 1 274 ? -15.69736 -10.07257 -32.27917 1.000 12.77570 271 PHE A CA 1
ATOM 2052 C C . PHE A 1 274 ? -14.81390 -8.93614 -31.77157 1.000 12.93319 271 PHE A C 1
ATOM 2053 O O . PHE A 1 274 ? -14.51535 -7.99855 -32.50545 1.000 13.25699 271 PHE A O 1
ATOM 2061 N N . LEU A 1 275 ? -14.40753 -9.00360 -30.49852 1.000 12.91332 272 LEU A N 1
ATOM 2062 C CA . LEU A 1 275 ? -13.50241 -8.00261 -29.94918 1.000 15.04889 272 LEU A CA 1
ATOM 2063 C C . LEU A 1 275 ? -12.07398 -8.27961 -30.38988 1.000 12.75153 272 LEU A C 1
ATOM 2064 O O . LEU A 1 275 ? -11.51788 -9.34046 -30.06755 1.000 14.86961 272 LEU A O 1
ATOM 2069 N N . LEU A 1 276 ? -11.43717 -7.28057 -30.97845 1.000 13.99406 273 LEU A N 1
ATOM 2070 C CA . LEU A 1 276 ? -10.02349 -7.34752 -31.35345 1.000 14.99583 273 LEU A CA 1
ATOM 2071 C C . LEU A 1 276 ? -9.22262 -6.37300 -30.48411 1.000 13.77014 273 LEU A C 1
ATOM 2072 O O . LEU A 1 276 ? -9.12652 -5.18169 -30.79675 1.000 14.98306 273 LEU A O 1
ATOM 2077 N N . GLY A 1 277 ? -8.65536 -6.87799 -29.37825 1.000 14.13791 274 GLY A N 1
ATOM 2078 C CA . GLY A 1 277 ? -7.81793 -6.03715 -28.54685 1.000 15.07897 274 GLY A CA 1
ATOM 2079 C C . GLY A 1 277 ? -8.55639 -4.82087 -28.03172 1.000 16.15803 274 GLY A C 1
ATOM 2080 O O . GLY A 1 277 ? -8.05824 -3.69328 -28.11053 1.000 13.67017 274 GLY A O 1
ATOM 2081 N N . ALA A 1 278 ? -9.76729 -5.05022 -27.53624 1.000 14.41680 275 ALA A N 1
ATOM 2082 C CA . ALA A 1 278 ? -10.62168 -4.02220 -26.97230 1.000 16.63143 275 ALA A CA 1
ATOM 2083 C C . ALA A 1 278 ? -11.38140 -4.63074 -25.80475 1.000 20.34662 275 ALA A C 1
ATOM 2084 O O . ALA A 1 278 ? -11.79168 -5.79792 -25.86924 1.000 12.70658 275 ALA A O 1
ATOM 2086 N N . ARG A 1 279 ? -11.59808 -3.84875 -24.74534 1.000 16.54966 276 ARG A N 1
ATOM 2087 C CA . ARG A 1 279 ? -12.23358 -4.41241 -23.56365 1.000 14.26238 276 ARG A CA 1
ATOM 2088 C C . ARG A 1 279 ? -13.69747 -4.00442 -23.46189 1.000 13.53188 276 ARG A C 1
ATOM 2089 O O . ARG A 1 279 ? -14.09041 -2.90661 -23.88068 1.000 14.87491 276 ARG A O 1
ATOM 2097 N N . PHE A 1 280 ? -14.49423 -4.88798 -22.86551 1.000 12.84187 277 PHE A N 1
ATOM 2098 C CA . PHE A 1 280 ? -15.85337 -4.54369 -22.44112 1.000 12.71214 277 PHE A CA 1
ATOM 2099 C C . PHE A 1 280 ? -15.81980 -3.73912 -21.13636 1.000 13.78346 277 PHE A C 1
ATOM 2100 O O . PHE A 1 280 ? -16.44429 -4.09143 -20.13367 1.000 15.14283 277 PHE A O 1
ATOM 2108 N N . ASN A 1 281 ? -15.08478 -2.62552 -21.16861 1.000 16.47625 278 ASN A N 1
ATOM 2109 C CA . ASN A 1 281 ? -15.15369 -1.66163 -20.07809 1.000 18.07002 278 ASN A CA 1
ATOM 2110 C C . ASN A 1 281 ? -16.16938 -0.57762 -20.46436 1.000 15.48053 278 ASN A C 1
ATOM 2111 O O . ASN A 1 281 ? -17.00985 -0.79591 -21.35604 1.000 16.50407 278 ASN A O 1
ATOM 2116 N N . TRP A 1 282 ? -16.07578 0.60781 -19.83962 1.000 12.78490 279 TRP A N 1
ATOM 2117 C CA . TRP A 1 282 ? -17.08039 1.64430 -20.08344 1.000 12.90302 279 TRP A CA 1
ATOM 2118 C C . TRP A 1 282 ? -17.07962 2.13775 -21.54280 1.000 12.69381 279 TRP A C 1
ATOM 2119 O O . TRP A 1 282 ? -18.13286 2.53355 -22.06602 1.000 13.36119 279 TRP A O 1
ATOM 2130 N N . ILE A 1 283 ? -15.92220 2.14709 -22.21022 1.000 13.09451 280 ILE A N 1
ATOM 2131 C CA . ILE A 1 283 ? -15.88018 2.67441 -23.58949 1.000 14.40572 280 ILE A CA 1
ATOM 2132 C C . ILE A 1 283 ? -16.75690 1.85129 -24.52097 1.000 16.51249 280 ILE A C 1
ATOM 2133 O O . ILE A 1 283 ? -17.32755 2.38429 -25.49547 1.000 16.44182 280 ILE A O 1
ATOM 2138 N N . LEU A 1 284 ? -16.88046 0.54904 -24.26029 1.000 13.01448 281 LEU A N 1
ATOM 2139 C CA . LEU A 1 284 ? -17.77779 -0.31764 -25.01607 1.000 16.12273 281 LEU A CA 1
ATOM 2140 C C . LEU A 1 284 ? -19.02086 -0.69919 -24.21837 1.000 15.89008 281 LEU A C 1
ATOM 2141 O O . LEU A 1 284 ? -19.66836 -1.71269 -24.52665 1.000 13.21922 281 LEU A O 1
ATOM 2146 N N . HIS A 1 285 ? -19.34396 0.07152 -23.16972 1.000 14.40478 282 HIS A N 1
ATOM 2147 C CA . HIS A 1 285 ? -20.61049 -0.08291 -22.43757 1.000 14.67268 282 HIS A CA 1
ATOM 2148 C C . HIS A 1 285 ? -20.78741 -1.50092 -21.89221 1.000 13.39823 282 HIS A C 1
ATOM 2149 O O . HIS A 1 285 ? -21.90964 -2.00581 -21.77799 1.000 14.13112 282 HIS A O 1
ATOM 2156 N N . PHE A 1 286 ? -19.67406 -2.13484 -21.51641 1.000 16.14145 283 PHE A N 1
ATOM 2157 C CA . PHE A 1 286 ? -19.60947 -3.39365 -20.77158 1.000 14.55372 283 PHE A CA 1
ATOM 2158 C C . PHE A 1 286 ? -20.12312 -4.60435 -21.54298 1.000 16.68446 283 PHE A C 1
ATOM 2159 O O . PHE A 1 286 ? -20.18060 -5.68415 -20.98057 1.000 14.46550 283 PHE A O 1
ATOM 2167 N N . GLY A 1 287 ? -20.43050 -4.48305 -22.83808 1.000 13.45076 284 GLY A N 1
ATOM 2168 C CA . GLY A 1 287 ? -20.95846 -5.67237 -23.49422 1.000 14.38925 284 GLY A CA 1
ATOM 2169 C C . GLY A 1 287 ? -22.33502 -6.11609 -23.04629 1.000 13.93213 284 GLY A C 1
ATOM 2170 O O . GLY A 1 287 ? -22.71788 -7.26382 -23.29874 1.000 16.40600 284 GLY A O 1
ATOM 2171 N N . LEU A 1 288 ? -23.09634 -5.24329 -22.38666 1.000 15.17304 285 LEU A N 1
ATOM 2172 C CA . LEU A 1 288 ? -24.30380 -5.59654 -21.65793 1.000 15.19931 285 LEU A CA 1
ATOM 2173 C C . LEU A 1 288 ? -25.46678 -4.69582 -22.03937 1.000 15.18041 285 LEU A C 1
ATOM 2174 O O . LEU A 1 288 ? -25.26011 -3.57181 -22.51762 1.000 16.99427 285 LEU A O 1
ATOM 2179 N N . PRO A 1 289 ? -26.70045 -5.11861 -21.76664 1.000 17.68720 286 PRO A N 1
ATOM 2180 C CA . PRO A 1 289 ? -27.81848 -4.18355 -21.87257 1.000 20.63332 286 PRO A CA 1
ATOM 2181 C C . PRO A 1 289 ? -27.57005 -2.97286 -20.99556 1.000 22.56421 286 PRO A C 1
ATOM 2182 O O . PRO A 1 289 ? -26.84693 -3.05639 -19.98154 1.000 16.53625 286 PRO A O 1
ATOM 2186 N N . PRO A 1 290 ? -28.13841 -1.80656 -21.35499 1.000 20.77439 287 PRO A N 1
ATOM 2187 C CA . PRO A 1 290 ? -29.10736 -1.58913 -22.43436 1.000 19.83369 287 PRO A CA 1
ATOM 2188 C C . PRO A 1 290 ? -28.44768 -1.34785 -23.78092 1.000 24.12534 287 PRO A C 1
ATOM 2189 O O . PRO A 1 290 ? -29.15318 -0.96987 -24.72186 1.000 22.98802 287 PRO A O 1
ATOM 2193 N N . ARG A 1 291 ? -27.13660 -1.57249 -23.93720 1.000 15.96408 288 ARG A N 1
ATOM 2194 C CA . ARG A 1 291 ? -26.44157 -1.19443 -25.16555 1.000 15.10898 288 ARG A CA 1
ATOM 2195 C C . ARG A 1 291 ? -26.20717 -2.36118 -26.12069 1.000 16.03239 288 ARG A C 1
ATOM 2196 O O . ARG A 1 291 ? -25.86255 -2.12208 -27.28918 1.000 17.34623 288 ARG A O 1
ATOM 2204 N N . TYR A 1 292 ? -26.42738 -3.60596 -25.67633 1.000 15.98529 289 TYR A N 1
ATOM 2205 C CA . TYR A 1 292 ? -26.22534 -4.82304 -26.45828 1.000 16.36037 289 TYR A CA 1
ATOM 2206 C C . TYR A 1 292 ? -27.42123 -5.73099 -26.24414 1.000 19.74810 289 TYR A C 1
ATOM 2207 O O . TYR A 1 292 ? -28.09852 -5.65806 -25.21615 1.000 20.46935 289 TYR A O 1
ATOM 2216 N N . SER A 1 293 ? -27.64507 -6.63542 -27.18513 1.000 15.74418 290 SER A N 1
ATOM 2217 C CA . SER A 1 293 ? -28.52763 -7.76376 -26.91688 1.000 16.09176 290 SER A CA 1
ATOM 2218 C C . SER A 1 293 ? -28.07774 -8.52329 -25.66152 1.000 16.73896 290 SER A C 1
ATOM 2219 O O . SER A 1 293 ? -26.88865 -8.79319 -25.47149 1.000 16.53440 290 SER A O 1
ATOM 2222 N N . LYS A 1 294 ? -29.04102 -8.92848 -24.83242 1.000 21.66931 291 LYS A N 1
ATOM 2223 C CA . LYS A 1 294 ? -28.67456 -9.71214 -23.65651 1.000 25.62035 291 LYS A CA 1
ATOM 2224 C C . LYS A 1 294 ? -28.09381 -11.06382 -24.03397 1.000 27.84139 291 LYS A C 1
ATOM 2225 O O . LYS A 1 294 ? -27.50770 -11.73666 -23.17663 1.000 22.83934 291 LYS A O 1
ATOM 2231 N N . ASP A 1 295 ? -28.23837 -11.48123 -25.29187 1.000 23.18178 292 ASP A N 1
ATOM 2232 C CA . ASP A 1 295 ? -27.69242 -12.75872 -25.70805 1.000 28.00542 292 ASP A CA 1
ATOM 2233 C C . ASP A 1 295 ? -26.56152 -12.60282 -26.71522 1.000 20.78413 292 ASP A C 1
ATOM 2234 O O . ASP A 1 295 ? -26.28183 -13.54524 -27.45581 1.000 24.72389 292 ASP A O 1
ATOM 2239 N N . VAL A 1 296 ? -25.90481 -11.43568 -26.76201 1.000 21.21453 293 VAL A N 1
ATOM 2240 C CA . VAL A 1 296 ? -24.85487 -11.24541 -27.75766 1.000 18.28513 293 VAL A CA 1
ATOM 2241 C C . VAL A 1 296 ? -23.77799 -12.31570 -27.57713 1.000 22.21786 293 VAL A C 1
ATOM 2242 O O . VAL A 1 296 ? -23.35076 -12.62233 -26.45182 1.000 21.00995 293 VAL A O 1
ATOM 2246 N N . ARG A 1 297 ? -23.38512 -12.94438 -28.68374 1.000 16.62385 294 ARG A N 1
ATOM 2247 C CA . ARG A 1 297 ? -22.29239 -13.90445 -28.68155 1.000 15.68574 294 ARG A CA 1
ATOM 2248 C C . ARG A 1 297 ? -20.98200 -13.17129 -28.88082 1.000 15.48744 294 ARG A C 1
ATOM 2249 O O . ARG A 1 297 ? -20.91727 -12.17886 -29.60647 1.000 17.76174 294 ARG A O 1
ATOM 2257 N N . VAL A 1 298 ? -19.92082 -13.66106 -28.23646 1.000 14.49828 295 VAL A N 1
ATOM 2258 C CA . VAL A 1 298 ? -18.66934 -12.91643 -28.21074 1.000 15.20353 295 VAL A CA 1
ATOM 2259 C C . VAL A 1 298 ? -17.50223 -13.82016 -28.58140 1.000 16.26606 295 VAL A C 1
ATOM 2260 O O . VAL A 1 298 ? -17.32083 -14.89117 -27.98476 1.000 18.53094 295 VAL A O 1
ATOM 2264 N N . ILE A 1 299 ? -16.71757 -13.38356 -29.57065 1.000 14.58266 296 ILE A N 1
ATOM 2265 C CA . ILE A 1 299 ? -15.36376 -13.87469 -29.82219 1.000 12.71642 296 ILE A CA 1
ATOM 2266 C C . ILE A 1 299 ? -14.44411 -12.79884 -29.27689 1.000 12.47617 296 ILE A C 1
ATOM 2267 O O . ILE A 1 299 ? -14.64488 -11.62018 -29.57332 1.000 14.33915 296 ILE A O 1
ATOM 2272 N N . GLN A 1 300 ? -13.47115 -13.16911 -28.44028 1.000 14.54656 297 GLN A N 1
ATOM 2273 C CA . GLN A 1 300 ? -12.64417 -12.16502 -27.77681 1.000 13.75695 297 GLN A CA 1
ATOM 2274 C C . GLN A 1 300 ? -11.17255 -12.47752 -27.96600 1.000 14.52591 297 GLN A C 1
ATOM 2275 O O . GLN A 1 300 ? -10.69642 -13.52513 -27.52811 1.000 18.15158 297 GLN A O 1
ATOM 2281 N N . LEU A 1 301 ? -10.45248 -11.55528 -28.57727 1.000 15.26038 298 LEU A N 1
ATOM 2282 C CA . LEU A 1 301 ? -9.01528 -11.67263 -28.78444 1.000 13.36178 298 LEU A CA 1
ATOM 2283 C C . LEU A 1 301 ? -8.35012 -10.67398 -27.84801 1.000 13.48992 298 LEU A C 1
ATOM 2284 O O . LEU A 1 301 ? -8.42500 -9.45911 -28.07191 1.000 16.20290 298 LEU A O 1
ATOM 2289 N N . ASP A 1 302 ? -7.67235 -11.18420 -26.80871 1.000 16.60354 299 ASP A N 1
ATOM 2290 C CA . ASP A 1 302 ? -6.90350 -10.34101 -25.91684 1.000 17.25821 299 ASP A CA 1
ATOM 2291 C C . ASP A 1 302 ? -5.62585 -11.06226 -25.51987 1.000 17.86673 299 ASP A C 1
ATOM 2292 O O . ASP A 1 302 ? -5.62158 -12.27504 -25.36598 1.000 16.91965 299 ASP A O 1
ATOM 2297 N N . LEU A 1 303 ? -4.53952 -10.30639 -25.34637 1.000 16.90406 300 LEU A N 1
ATOM 2298 C CA . LEU A 1 303 ? -3.31779 -10.89873 -24.80950 1.000 16.51710 300 LEU A CA 1
ATOM 2299 C C . LEU A 1 303 ? -3.51845 -11.38741 -23.36839 1.000 22.71544 300 LEU A C 1
ATOM 2300 O O . LEU A 1 303 ? -2.83718 -12.32039 -22.92923 1.000 16.33363 300 LEU A O 1
ATOM 2305 N N . SER A 1 304 ? -4.45322 -10.78272 -22.63199 1.000 14.69807 301 SER A N 1
ATOM 2306 C CA . SER A 1 304 ? -4.64706 -11.03227 -21.19980 1.000 15.01956 301 SER A CA 1
ATOM 2307 C C . SER A 1 304 ? -5.70248 -12.11911 -20.99364 1.000 15.01407 301 SER A C 1
ATOM 2308 O O . SER A 1 304 ? -6.89898 -11.88243 -21.22476 1.000 17.05097 301 SER A O 1
ATOM 2311 N N . ALA A 1 305 ? -5.27316 -13.30093 -20.54126 1.000 16.51866 302 ALA A N 1
ATOM 2312 C CA . ALA A 1 305 ? -6.22425 -14.37848 -20.25867 1.000 16.40090 302 ALA A CA 1
ATOM 2313 C C . ALA A 1 305 ? -7.27486 -13.94665 -19.24244 1.000 17.08788 302 ALA A C 1
ATOM 2314 O O . ALA A 1 305 ? -8.45727 -14.29870 -19.36998 1.000 14.90111 302 ALA A O 1
ATOM 2316 N N . GLU A 1 306 ? -6.85207 -13.21700 -18.20228 1.000 17.62187 303 GLU A N 1
ATOM 2317 C CA . GLU A 1 306 ? -7.78463 -12.83552 -17.14593 1.000 16.88365 303 GLU A CA 1
ATOM 2318 C C . GLU A 1 306 ? -8.87814 -11.87124 -17.63335 1.000 20.14743 303 GLU A C 1
ATOM 2319 O O . GLU A 1 306 ? -9.93676 -11.77396 -16.99444 1.000 18.12738 303 GLU A O 1
ATOM 2325 N N . GLU A 1 307 ? -8.65765 -11.16254 -18.74995 1.000 19.10859 304 GLU A N 1
ATOM 2326 C CA . GLU A 1 307 ? -9.66703 -10.26006 -19.30472 1.000 20.96492 304 GLU A CA 1
ATOM 2327 C C . GLU A 1 307 ? -10.81027 -11.00960 -19.99825 1.000 23.66738 304 GLU A C 1
ATOM 2328 O O . GLU A 1 307 ? -11.90028 -10.44375 -20.16571 1.000 19.48487 304 GLU A O 1
ATOM 2334 N N . ILE A 1 308 ? -10.57811 -12.25732 -20.42304 1.000 18.07843 305 ILE A N 1
ATOM 2335 C CA . ILE A 1 308 ? -11.55069 -13.00896 -21.21927 1.000 16.44520 305 ILE A CA 1
ATOM 2336 C C . ILE A 1 308 ? -12.84975 -13.20350 -20.44526 1.000 19.50927 305 ILE A C 1
ATOM 2337 O O . ILE A 1 308 ? -12.85549 -13.76038 -19.34279 1.000 19.52613 305 ILE A O 1
ATOM 2342 N N . GLY A 1 309 ? -13.96674 -12.78728 -21.03772 1.000 19.43605 306 GLY A N 1
ATOM 2343 C CA . GLY A 1 309 ? -15.25422 -12.97232 -20.39750 1.000 18.01362 306 GLY A CA 1
ATOM 2344 C C . GLY A 1 309 ? -15.60855 -11.98532 -19.30926 1.000 18.35989 306 GLY A C 1
ATOM 2345 O O . GLY A 1 309 ? -16.65096 -12.14242 -18.67551 1.000 16.84471 306 GLY A O 1
ATOM 2346 N N . ASN A 1 310 ? -14.81541 -10.94454 -19.09700 1.000 16.02214 307 ASN A N 1
ATOM 2347 C CA . ASN A 1 310 ? -15.24919 -9.88158 -18.20432 1.000 17.31230 307 ASN A CA 1
ATOM 2348 C C . ASN A 1 310 ? -16.56616 -9.22952 -18.66713 1.000 19.49013 307 ASN A C 1
ATOM 2349 O O . ASN A 1 310 ? -16.72668 -8.85294 -19.83777 1.000 17.35242 307 ASN A O 1
ATOM 2354 N N . ASN A 1 311 ? -17.50424 -9.10823 -17.72111 1.000 18.54377 308 ASN A N 1
ATOM 2355 C CA . ASN A 1 311 ? -18.85799 -8.56911 -17.87835 1.000 17.22100 308 ASN A CA 1
ATOM 2356 C C . ASN A 1 311 ? -19.78360 -9.43944 -18.72387 1.000 21.89715 308 ASN A C 1
ATOM 2357 O O . ASN A 1 311 ? -20.94098 -9.62894 -18.34344 1.000 17.20461 308 ASN A O 1
ATOM 2362 N N . ARG A 1 312 ? -19.30504 -9.96756 -19.85579 1.000 17.49527 309 ARG A N 1
ATOM 2363 C CA . ARG A 1 312 ? -20.10279 -10.81764 -20.73689 1.000 16.96325 309 ARG A CA 1
ATOM 2364 C C . ARG A 1 312 ? -19.25457 -12.01387 -21.16424 1.000 17.73439 309 ARG A C 1
ATOM 2365 O O . ARG A 1 312 ? -18.14337 -11.84117 -21.67388 1.000 17.36587 309 ARG A O 1
ATOM 2373 N N . GLN A 1 313 ? -19.77031 -13.22053 -20.95957 1.000 17.11756 310 GLN A N 1
ATOM 2374 C CA . GLN A 1 313 ? -19.01238 -14.41558 -21.30305 1.000 15.73275 310 GLN A CA 1
ATOM 2375 C C . GLN A 1 313 ? -18.56111 -14.37726 -22.76621 1.000 17.86195 310 GLN A C 1
ATOM 2376 O O . GLN A 1 313 ? -19.24956 -13.82933 -23.64187 1.000 17.76816 310 GLN A O 1
ATOM 2382 N N . ALA A 1 314 ? -17.38764 -14.95326 -23.02119 1.000 17.31283 311 ALA A N 1
ATOM 2383 C CA . ALA A 1 314 ? -16.89257 -15.13112 -24.38547 1.000 17.57003 311 ALA A CA 1
ATOM 2384 C C . ALA A 1 314 ? -17.22415 -16.53909 -24.86211 1.000 19.10043 311 ALA A C 1
ATOM 2385 O O . ALA A 1 314 ? -16.89933 -17.52439 -24.18742 1.000 21.19554 311 ALA A O 1
ATOM 2387 N N . GLU A 1 315 ? -17.86835 -16.63268 -26.03270 1.000 15.54684 312 GLU A N 1
ATOM 2388 C CA . GLU A 1 315 ? -18.13493 -17.94169 -26.61381 1.000 15.90914 312 GLU A CA 1
ATOM 2389 C C . GLU A 1 315 ? -16.85698 -18.56234 -27.16756 1.000 19.41622 312 GLU A C 1
ATOM 2390 O O . GLU A 1 315 ? -16.62529 -19.76356 -26.99898 1.000 19.24390 312 GLU A O 1
ATOM 2396 N N . VAL A 1 316 ? -16.00941 -17.76727 -27.82611 1.000 17.07267 313 VAL A N 1
ATOM 2397 C CA . VAL A 1 316 ? -14.70937 -18.23812 -28.29930 1.000 15.96414 313 VAL A CA 1
ATOM 2398 C C . VAL A 1 316 ? -13.62570 -17.30788 -27.76876 1.000 15.01033 313 VAL A C 1
ATOM 2399 O O . VAL A 1 316 ? -13.65946 -16.09763 -28.02604 1.000 17.49787 313 VAL A O 1
ATOM 2403 N N . ALA A 1 317 ? -12.67283 -17.86373 -27.02325 1.000 16.57736 314 ALA A N 1
ATOM 2404 C CA . ALA A 1 317 ? -11.54877 -17.10259 -26.49676 1.000 15.61823 314 ALA A CA 1
ATOM 2405 C C . ALA A 1 317 ? -10.34463 -17.25315 -27.41218 1.000 17.87661 314 ALA A C 1
ATOM 2406 O O . ALA A 1 317 ? -9.98344 -18.36887 -27.77979 1.000 16.76182 314 ALA A O 1
ATOM 2408 N N . LEU A 1 318 ? -9.70569 -16.13308 -27.74782 1.000 16.05346 315 LEU A N 1
ATOM 2409 C CA . LEU A 1 318 ? -8.48412 -16.12192 -28.55090 1.000 14.82477 315 LEU A CA 1
ATOM 2410 C C . LEU A 1 318 ? -7.43821 -15.37247 -27.72593 1.000 14.50218 315 LEU A C 1
ATOM 2411 O O . LEU A 1 318 ? -7.28208 -14.14755 -27.83784 1.000 15.48987 315 LEU A O 1
ATOM 2416 N N . VAL A 1 319 ? -6.74860 -16.10503 -26.84766 1.000 16.58355 316 VAL A N 1
ATOM 2417 C CA . VAL A 1 319 ? -5.77207 -15.50197 -25.94462 1.000 14.94880 316 VAL A CA 1
ATOM 2418 C C . VAL A 1 319 ? -4.38835 -15.54210 -26.57683 1.000 17.61646 316 VAL A C 1
ATOM 2419 O O . VAL A 1 319 ? -3.83923 -16.61989 -26.83235 1.000 17.74383 316 VAL A O 1
ATOM 2423 N N . GLY A 1 320 ? -3.80928 -14.36876 -26.78350 1.000 15.08669 317 GLY A N 1
ATOM 2424 C CA . GLY A 1 320 ? -2.51112 -14.25153 -27.39953 1.000 17.49636 317 GLY A CA 1
ATOM 2425 C C . GLY A 1 320 ? -2.40585 -12.92228 -28.12564 1.000 18.80400 317 GLY A C 1
ATOM 2426 O O . GLY A 1 320 ? -3.20655 -12.02222 -27.90960 1.000 18.32200 317 GLY A O 1
ATOM 2427 N N . ASP A 1 321 ? -1.41324 -12.84083 -29.00885 1.000 17.86890 318 ASP A N 1
ATOM 2428 C CA . ASP A 1 321 ? -1.04309 -11.59266 -29.65569 1.000 15.44252 318 ASP A CA 1
ATOM 2429 C C . ASP A 1 321 ? -1.98786 -11.26549 -30.80929 1.000 18.51203 318 ASP A C 1
ATOM 2430 O O . ASP A 1 321 ? -2.35303 -12.13672 -31.61015 1.000 16.20257 318 ASP A O 1
ATOM 2435 N N . GLY A 1 322 ? -2.35198 -9.99027 -30.90642 1.000 15.36880 319 GLY A N 1
ATOM 2436 C CA . GLY A 1 322 ? -3.31070 -9.58200 -31.92586 1.000 13.92197 319 GLY A CA 1
ATOM 2437 C C . GLY A 1 322 ? -2.81466 -9.83517 -33.33981 1.000 16.10349 319 GLY A C 1
ATOM 2438 O O . GLY A 1 322 ? -3.53496 -10.39956 -34.15488 1.000 15.19837 319 GLY A O 1
ATOM 2439 N N . LYS A 1 323 ? -1.57554 -9.43218 -33.63855 1.000 14.51899 320 LYS A N 1
ATOM 2440 C CA . LYS A 1 323 ? -1.02355 -9.66488 -34.97772 1.000 15.43491 320 LYS A CA 1
ATOM 2441 C C . LYS A 1 323 ? -0.96109 -11.16363 -35.29088 1.000 22.40592 320 LYS A C 1
ATOM 2442 O O . LYS A 1 323 ? -1.39374 -11.62312 -36.36465 1.000 16.93757 320 LYS A O 1
ATOM 2448 N N . ALA A 1 324 ? -0.44081 -11.95094 -34.35006 1.000 15.23592 321 ALA A N 1
ATOM 2449 C CA . ALA A 1 324 ? -0.23375 -13.37402 -34.61840 1.000 15.28963 321 ALA A CA 1
ATOM 2450 C C . ALA A 1 324 ? -1.55908 -14.10832 -34.79170 1.000 19.62825 321 ALA A C 1
ATOM 2451 O O . ALA A 1 324 ? -1.70658 -14.93313 -35.70798 1.000 17.84587 321 ALA A O 1
ATOM 2453 N N . ILE A 1 325 ? -2.53917 -13.82324 -33.93232 1.000 14.28477 322 ILE A N 1
ATOM 2454 C CA . ILE A 1 325 ? -3.79951 -14.55112 -34.00305 1.000 14.13835 322 ILE A CA 1
ATOM 2455 C C . ILE A 1 325 ? -4.59424 -14.15107 -35.24158 1.000 17.29652 322 ILE A C 1
ATOM 2456 O O . ILE A 1 325 ? -5.21551 -15.00638 -35.88997 1.000 14.72268 322 ILE A O 1
ATOM 2461 N N . VAL A 1 326 ? -4.61043 -12.85655 -35.59003 1.000 13.25909 323 VAL A N 1
ATOM 2462 C CA . VAL A 1 326 ? -5.30632 -12.50160 -36.83666 1.000 13.27952 323 VAL A CA 1
ATOM 2463 C C . VAL A 1 326 ? -4.56669 -13.09949 -38.03259 1.000 17.26105 323 VAL A C 1
ATOM 2464 O O . VAL A 1 326 ? -5.19689 -13.51137 -39.01719 1.000 14.79576 323 VAL A O 1
ATOM 2468 N N . GLY A 1 327 ? -3.24064 -13.22680 -37.94739 1.000 18.31489 324 GLY A N 1
ATOM 2469 C CA . GLY A 1 327 ? -2.51270 -14.00714 -38.94582 1.000 21.32963 324 GLY A CA 1
ATOM 2470 C C . GLY A 1 327 ? -3.03111 -15.43019 -39.07752 1.000 21.58802 324 GLY A C 1
ATOM 2471 O O . GLY A 1 327 ? -3.23973 -15.93401 -40.19445 1.000 19.36619 324 GLY A O 1
ATOM 2472 N N . GLN A 1 328 ? -3.25357 -16.10028 -37.93066 1.000 15.35634 325 GLN A N 1
ATOM 2473 C CA . GLN A 1 328 ? -3.83761 -17.44403 -37.92187 1.000 14.90264 325 GLN A CA 1
ATOM 2474 C C . GLN A 1 328 ? -5.21390 -17.47867 -38.58317 1.000 15.74686 325 GLN A C 1
ATOM 2475 O O . GLN A 1 328 ? -5.53841 -18.43276 -39.30633 1.000 15.81029 325 GLN A O 1
ATOM 2481 N N . LEU A 1 329 ? -6.05373 -16.47819 -38.29284 1.000 15.44710 326 LEU A N 1
ATOM 2482 C CA . LEU A 1 329 ? -7.38508 -16.42359 -38.88049 1.000 14.54269 326 LEU A CA 1
ATOM 2483 C C . LEU A 1 329 ? -7.30553 -16.24867 -40.38958 1.000 16.31554 326 LEU A C 1
ATOM 2484 O O . LEU A 1 329 ? -8.01778 -16.92324 -41.13305 1.000 15.22132 326 LEU A O 1
ATOM 2489 N N . ASN A 1 330 ? -6.45666 -15.32772 -40.85170 1.000 16.19875 327 ASN A N 1
ATOM 2490 C CA . ASN A 1 330 ? -6.28615 -15.11186 -42.29081 1.000 16.57713 327 ASN A CA 1
ATOM 2491 C C . ASN A 1 330 ? -5.84234 -16.39221 -42.98624 1.000 18.72371 327 ASN A C 1
ATOM 2492 O O . ASN A 1 330 ? -6.31809 -16.70903 -44.08789 1.000 17.18460 327 ASN A O 1
ATOM 2497 N N . GLN A 1 331 ? -4.92353 -17.13897 -42.35867 1.000 20.53210 328 GLN A N 1
ATOM 2498 C CA . GLN A 1 331 ? -4.45006 -18.40451 -42.90923 1.000 22.99913 328 GLN A CA 1
ATOM 2499 C C . GLN A 1 331 ? -5.57310 -19.43880 -42.96665 1.000 22.35865 328 GLN A C 1
ATOM 2500 O O . GLN A 1 331 ? -5.73799 -20.13404 -43.97748 1.000 20.43554 328 GLN A O 1
ATOM 2506 N N . ALA A 1 332 ? -6.35180 -19.56191 -41.88893 1.000 18.35579 329 ALA A N 1
ATOM 2507 C CA . ALA A 1 332 ? -7.44228 -20.53426 -41.88942 1.000 17.56655 329 ALA A CA 1
ATOM 2508 C C . ALA A 1 332 ? -8.50799 -20.14782 -42.91367 1.000 18.04802 329 ALA A C 1
ATOM 2509 O O . ALA A 1 332 ? -9.15761 -21.02932 -43.49659 1.000 20.80816 329 ALA A O 1
ATOM 2511 N N . LEU A 1 333 ? -8.68865 -18.84255 -43.14514 1.000 17.24472 330 LEU A N 1
ATOM 2512 C CA . LEU A 1 333 ? -9.63754 -18.36291 -44.14195 1.000 16.60632 330 LEU A CA 1
ATOM 2513 C C . LEU A 1 333 ? -9.23532 -18.73012 -45.55395 1.000 19.71119 330 LEU A C 1
ATOM 2514 O O . LEU A 1 333 ? -10.10355 -18.73921 -46.43759 1.000 21.29439 330 LEU A O 1
ATOM 2519 N N A SER A 1 334 ? -7.95730 -19.01806 -45.80750 0.186 25.36586 331 SER A N 1
ATOM 2520 N N B SER A 1 334 ? -7.95050 -19.00600 -45.80456 0.814 22.62166 331 SER A N 1
ATOM 2521 C CA A SER A 1 334 ? -7.56536 -19.42434 -47.15389 0.186 25.33467 331 SER A CA 1
ATOM 2522 C CA B SER A 1 334 ? -7.56084 -19.40793 -47.15712 0.814 22.50219 331 SER A CA 1
ATOM 2523 C C A SER A 1 334 ? -8.13271 -20.78460 -47.53543 0.186 29.06631 331 SER A C 1
ATOM 2524 C C B SER A 1 334 ? -8.01818 -20.81963 -47.51590 0.814 25.80135 331 SER A C 1
ATOM 2525 O O A SER A 1 334 ? -8.24544 -21.08169 -48.72988 0.186 23.23192 331 SER A O 1
ATOM 2526 O O B SER A 1 334 ? -7.93402 -21.19070 -48.68967 0.814 31.06825 331 SER A O 1
ATOM 2531 N N . SER A 1 335 ? -8.50489 -21.60563 -46.55583 1.000 30.29298 332 SER A N 1
ATOM 2532 C CA . SER A 1 335 ? -9.06230 -22.93022 -46.80524 1.000 31.95348 332 SER A CA 1
ATOM 2533 C C . SER A 1 335 ? -10.57850 -22.92591 -46.78005 1.000 36.72645 332 SER A C 1
ATOM 2534 O O . SER A 1 335 ? -11.18313 -23.99814 -46.66316 1.000 39.73849 332 SER A O 1
ATOM 2537 N N . ARG A 1 336 ? -11.20222 -21.74768 -46.80810 1.000 23.71768 333 ARG A N 1
ATOM 2538 C CA . ARG A 1 336 ? -12.65186 -21.61594 -46.76780 1.000 19.71110 333 ARG A CA 1
ATOM 2539 C C . ARG A 1 336 ? -13.07992 -20.67355 -47.86845 1.000 19.99633 333 ARG A C 1
ATOM 2540 O O . ARG A 1 336 ? -12.34234 -19.75475 -48.23196 1.000 22.60690 333 ARG A O 1
ATOM 2548 N N . GLN A 1 337 ? -14.28448 -20.88324 -48.37380 1.000 21.62702 334 GLN A N 1
ATOM 2549 C CA . GLN A 1 337 ? -14.86696 -19.91488 -49.29572 1.000 21.70962 334 GLN A CA 1
ATOM 2550 C C . GLN A 1 337 ? -15.64882 -18.83251 -48.56991 1.000 24.39980 334 GLN A C 1
ATOM 2551 O O . GLN A 1 337 ? -15.88087 -17.76820 -49.14417 1.000 19.09445 334 GLN A O 1
ATOM 2557 N N . TRP A 1 338 ? -16.05634 -19.07519 -47.32561 1.000 18.45397 335 TRP A N 1
ATOM 2558 C CA . TRP A 1 338 ? -17.00245 -18.18083 -46.67186 1.000 17.52817 335 TRP A CA 1
ATOM 2559 C C . TRP A 1 338 ? -16.50886 -16.73546 -46.65900 1.000 17.11481 335 TRP A C 1
ATOM 2560 O O . TRP A 1 338 ? -15.35467 -16.44938 -46.30795 1.000 18.75590 335 TRP A O 1
ATOM 2571 N N . PHE A 1 339 ? -17.42396 -15.81405 -46.97165 1.000 18.01740 336 PHE A N 1
ATOM 2572 C CA . PHE A 1 339 ? -17.27582 -14.40040 -46.62937 1.000 18.28162 336 PHE A CA 1
ATOM 2573 C C . PHE A 1 339 ? -18.66406 -13.88059 -46.28784 1.000 16.55822 336 PHE A C 1
ATOM 2574 O O . PHE A 1 339 ? -19.67059 -14.50848 -46.62800 1.000 17.23981 336 PHE A O 1
ATOM 2582 N N . TYR A 1 340 ? -18.71210 -12.75834 -45.58096 1.000 16.43479 337 TYR A N 1
ATOM 2583 C CA . TYR A 1 340 ? -20.00657 -12.15928 -45.25637 1.000 17.81432 337 TYR A CA 1
ATOM 2584 C C . TYR A 1 340 ? -20.65585 -11.63760 -46.54298 1.000 20.42640 337 TYR A C 1
ATOM 2585 O O . TYR A 1 340 ? -20.02827 -10.86619 -47.28158 1.000 17.52474 337 TYR A O 1
ATOM 2594 N N . PRO A 1 341 ? -21.88007 -12.05672 -46.86333 1.000 18.50827 338 PRO A N 1
ATOM 2595 C CA . PRO A 1 341 ? -22.42569 -11.79205 -48.20574 1.000 20.14477 338 PRO A CA 1
ATOM 2596 C C . PRO A 1 341 ? -22.62410 -10.30915 -48.47899 1.000 19.87883 338 PRO A C 1
ATOM 2597 O O . PRO A 1 341 ? -22.76889 -9.50095 -47.56672 1.000 19.33064 338 PRO A O 1
ATOM 2601 N N . ALA A 1 342 ? -22.67315 -9.96518 -49.78569 1.000 19.91024 339 ALA A N 1
ATOM 2602 C CA . ALA A 1 342 ? -22.68731 -8.55766 -50.17448 1.000 18.35420 339 ALA A CA 1
ATOM 2603 C C . ALA A 1 342 ? -24.00775 -7.88946 -49.81515 1.000 18.52798 339 ALA A C 1
ATOM 2604 O O . ALA A 1 342 ? -24.03162 -6.68281 -49.55835 1.000 23.23196 339 ALA A O 1
ATOM 2606 N N . GLU A 1 343 ? -25.11204 -8.63691 -49.80074 1.000 21.02882 340 GLU A N 1
ATOM 2607 C CA . GLU A 1 343 ? -26.42981 -8.06622 -49.52197 1.000 23.22809 340 GLU A CA 1
ATOM 2608 C C . GLU A 1 343 ? -27.09344 -8.86042 -48.41286 1.000 27.35856 340 GLU A C 1
ATOM 2609 O O . GLU A 1 343 ? -27.36622 -10.05352 -48.58387 1.000 25.38855 340 GLU A O 1
ATOM 2615 N N . THR A 1 344 ? -27.35459 -8.20537 -47.28520 1.000 21.41605 341 THR A N 1
ATOM 2616 C CA . THR A 1 344 ? -28.07134 -8.81304 -46.17563 1.000 21.12757 341 THR A CA 1
ATOM 2617 C C . THR A 1 344 ? -28.92172 -7.73921 -45.50698 1.000 25.04001 341 THR A C 1
ATOM 2618 O O . THR A 1 344 ? -28.62532 -6.53806 -45.62142 1.000 19.04368 341 THR A O 1
ATOM 2622 N N . PRO A 1 345 ? -29.97813 -8.13532 -44.78797 1.000 23.53018 342 PRO A N 1
ATOM 2623 C CA . PRO A 1 345 ? -30.74020 -7.14364 -44.00489 1.000 21.83891 342 PRO A CA 1
ATOM 2624 C C . PRO A 1 345 ? -29.87108 -6.33245 -43.06494 1.000 22.73530 342 PRO A C 1
ATOM 2625 O O . PRO A 1 345 ? -30.13271 -5.14180 -42.84262 1.000 22.05710 342 PRO A O 1
ATOM 2629 N N . TRP A 1 346 ? -28.80551 -6.93897 -42.54129 1.000 22.85942 343 TRP A N 1
ATOM 2630 C CA . TRP A 1 346 ? -27.92167 -6.24655 -41.60703 1.000 17.32675 343 TRP A CA 1
ATOM 2631 C C . TRP A 1 346 ? -27.19707 -5.10067 -42.28456 1.000 19.89838 343 TRP A C 1
ATOM 2632 O O . TRP A 1 346 ? -27.10903 -4.00040 -41.72818 1.000 17.05274 343 TRP A O 1
ATOM 2643 N N . ARG A 1 347 ? -26.69388 -5.33053 -43.50136 1.000 19.05290 344 ARG A N 1
ATOM 2644 C CA . ARG A 1 347 ? -26.06312 -4.24475 -44.23465 1.000 18.64101 344 ARG A CA 1
ATOM 2645 C C . ARG A 1 347 ? -27.06244 -3.13367 -44.51705 1.000 18.40168 344 ARG A C 1
ATOM 2646 O O . ARG A 1 347 ? -26.73493 -1.94806 -44.38559 1.000 20.42647 344 ARG A O 1
ATOM 2654 N N . GLU A 1 348 ? -28.28722 -3.50151 -44.89849 1.000 20.16398 345 GLU A N 1
ATOM 2655 C CA . GLU A 1 348 ? -29.29571 -2.49515 -45.21116 1.000 20.44217 345 GLU A CA 1
ATOM 2656 C C . GLU A 1 348 ? -29.61672 -1.65525 -43.99067 1.000 22.48689 345 GLU A C 1
ATOM 2657 O O . GLU A 1 348 ? -29.79143 -0.43824 -44.09941 1.000 19.61414 345 GLU A O 1
ATOM 2663 N N . ALA A 1 349 ? -29.70697 -2.29771 -42.82230 1.000 17.80469 346 ALA A N 1
ATOM 2664 C CA . ALA A 1 349 ? -30.03875 -1.57854 -41.60023 1.000 19.60497 346 ALA A CA 1
ATOM 2665 C C . ALA A 1 349 ? -28.92504 -0.61680 -41.22944 1.000 21.86039 346 ALA A C 1
ATOM 2666 O O . ALA A 1 349 ? -29.18270 0.54635 -40.90440 1.000 18.85269 346 ALA A O 1
ATOM 2668 N N . ILE A 1 350 ? -27.67655 -1.10041 -41.27948 1.000 20.52934 347 ILE A N 1
ATOM 2669 C CA . ILE A 1 350 ? -26.50105 -0.27330 -41.01197 1.000 18.87529 347 ILE A CA 1
ATOM 2670 C C . ILE A 1 350 ? -26.47588 0.95021 -41.92815 1.000 22.77303 347 ILE A C 1
ATOM 2671 O O . ILE A 1 350 ? -26.28737 2.08445 -41.47760 1.000 20.75027 347 ILE A O 1
ATOM 2676 N N . ALA A 1 351 ? -26.65784 0.73464 -43.22905 1.000 18.23451 348 ALA A N 1
ATOM 2677 C CA . ALA A 1 351 ? -26.60177 1.84085 -44.17530 1.000 19.31757 348 ALA A CA 1
ATOM 2678 C C . ALA A 1 351 ? -27.68059 2.88311 -43.89737 1.000 22.38331 348 ALA A C 1
ATOM 2679 O O . ALA A 1 351 ? -27.41554 4.08901 -43.95703 1.000 19.77612 348 ALA A O 1
ATOM 2681 N N . ALA A 1 352 ? -28.90258 2.44229 -43.58720 1.000 19.35693 349 ALA A N 1
ATOM 2682 C CA . ALA A 1 352 ? -29.97791 3.38846 -43.31367 1.000 20.14196 349 ALA A CA 1
ATOM 2683 C C . ALA A 1 352 ? -29.70082 4.18638 -42.04185 1.000 21.50641 349 ALA A C 1
ATOM 2684 O O . ALA A 1 352 ? -29.94970 5.39571 -41.99929 1.000 21.04404 349 ALA A O 1
ATOM 2686 N N . LYS A 1 353 ? -29.15283 3.53937 -41.00791 1.000 19.99080 350 LYS A N 1
ATOM 2687 C CA . LYS A 1 353 ? -28.79145 4.28549 -39.80756 1.000 18.78174 350 LYS A CA 1
ATOM 2688 C C . LYS A 1 353 ? -27.67885 5.29112 -40.09746 1.000 19.84090 350 LYS A C 1
ATOM 2689 O O . LYS A 1 353 ? -27.73085 6.43887 -39.62913 1.000 20.44534 350 LYS A O 1
ATOM 2695 N N . ILE A 1 354 ? -26.67720 4.89256 -40.89209 1.000 17.77066 351 ILE A N 1
ATOM 2696 C CA . ILE A 1 354 ? -25.62017 5.83109 -41.27555 1.000 19.03487 351 ILE A CA 1
ATOM 2697 C C . ILE A 1 354 ? -26.20831 7.04670 -41.99226 1.000 19.51941 351 ILE A C 1
ATOM 2698 O O . ILE A 1 354 ? -25.89516 8.19603 -41.65881 1.000 19.66009 351 ILE A O 1
ATOM 2703 N N . ALA A 1 355 ? -27.06036 6.81520 -42.99151 1.000 20.33141 352 ALA A N 1
ATOM 2704 C CA . ALA A 1 355 ? -27.67684 7.92865 -43.71073 1.000 21.94278 352 ALA A CA 1
ATOM 2705 C C . ALA A 1 355 ? -28.51477 8.80151 -42.78118 1.000 23.52061 352 ALA A C 1
ATOM 2706 O O . ALA A 1 355 ? -28.50182 10.03313 -42.89683 1.000 21.68537 352 ALA A O 1
ATOM 2708 N N . GLY A 1 356 ? -29.25111 8.18110 -41.85430 1.000 20.51943 353 GLY A N 1
ATOM 2709 C CA . GLY A 1 356 ? -30.05448 8.95803 -40.92538 1.000 21.84691 353 GLY A CA 1
ATOM 2710 C C . GLY A 1 356 ? -29.20864 9.85569 -40.04410 1.000 21.69832 353 GLY A C 1
ATOM 2711 O O . GLY A 1 356 ? -29.54837 11.01842 -39.81593 1.000 25.05465 353 GLY A O 1
ATOM 2712 N N . ASN A 1 357 ? -28.08006 9.34048 -39.55649 1.000 20.23801 354 ASN A N 1
ATOM 2713 C CA . ASN A 1 357 ? -27.22793 10.15735 -38.70245 1.000 21.32656 354 ASN A CA 1
ATOM 2714 C C . ASN A 1 357 ? -26.49304 11.22539 -39.50206 1.000 19.08165 354 ASN A C 1
ATOM 2715 O O . ASN A 1 357 ? -26.26919 12.32731 -38.99625 1.000 21.19735 354 ASN A O 1
ATOM 2720 N N . GLN A 1 358 ? -26.11178 10.92973 -40.74927 1.000 21.27314 355 GLN A N 1
ATOM 2721 C CA . GLN A 1 358 ? -25.51587 11.97193 -41.57215 1.000 24.58482 355 GLN A CA 1
ATOM 2722 C C . GLN A 1 358 ? -26.50587 13.11094 -41.79258 1.000 25.15627 355 GLN A C 1
ATOM 2723 O O . GLN A 1 358 ? -26.13991 14.28899 -41.69810 1.000 26.96034 355 GLN A O 1
ATOM 2729 N N . ALA A 1 359 ? -27.77122 12.77173 -42.06708 1.000 24.03622 356 ALA A N 1
ATOM 2730 C CA . ALA A 1 359 ? -28.80121 13.78503 -42.25298 1.000 26.15500 356 ALA A CA 1
ATOM 2731 C C . ALA A 1 359 ? -29.01413 14.61045 -40.99215 1.000 22.89801 356 ALA A C 1
ATOM 2732 O O . ALA A 1 359 ? -29.35249 15.79587 -41.08031 1.000 25.48066 356 ALA A O 1
ATOM 2734 N N . ALA A 1 360 ? -28.81945 14.00323 -39.81968 1.000 25.64250 357 ALA A N 1
ATOM 2735 C CA . ALA A 1 360 ? -29.07267 14.70149 -38.56247 1.000 29.62883 357 ALA A CA 1
ATOM 2736 C C . ALA A 1 360 ? -28.05269 15.81497 -38.32946 1.000 26.93534 357 ALA A C 1
ATOM 2737 O O . ALA A 1 360 ? -28.39548 16.87480 -37.78442 1.000 26.18028 357 ALA A O 1
ATOM 2739 N N . VAL A 1 361 ? -26.78957 15.58910 -38.71674 1.000 19.59795 358 VAL A N 1
ATOM 2740 C CA . VAL A 1 361 ? -25.73937 16.58039 -38.49251 1.000 28.85326 358 VAL A CA 1
ATOM 2741 C C . VAL A 1 361 ? -25.43419 17.41355 -39.74070 1.000 18.99277 358 VAL A C 1
ATOM 2742 O O . VAL A 1 361 ? -24.70481 18.41414 -39.64041 1.000 20.35135 358 VAL A O 1
ATOM 2746 N N . ALA A 1 362 ? -25.95404 17.04268 -40.90636 1.000 18.60489 359 ALA A N 1
ATOM 2747 C CA . ALA A 1 362 ? -25.65740 17.82332 -42.10953 1.000 19.08748 359 ALA A CA 1
ATOM 2748 C C . ALA A 1 362 ? -25.94509 19.31528 -41.95391 1.000 19.61337 359 ALA A C 1
ATOM 2749 O O . ALA A 1 362 ? -25.04086 20.12206 -42.23155 1.000 19.67962 359 ALA A O 1
ATOM 2751 N N . PRO A 1 363 ? -27.12007 19.75399 -41.47291 1.000 20.71534 360 PRO A N 1
ATOM 2752 C CA . PRO A 1 363 ? -27.33819 21.20356 -41.31599 1.000 22.10018 360 PRO A CA 1
ATOM 2753 C C . PRO A 1 363 ? -26.42197 21.88687 -40.30753 1.000 25.76874 360 PRO A C 1
ATOM 2754 O O . PRO A 1 363 ? -26.12901 23.07702 -40.48237 1.000 21.33920 360 PRO A O 1
ATOM 2758 N N A MET A 1 364 ? -25.98975 21.18594 -39.25029 0.471 21.47267 361 MET A N 1
ATOM 2759 N N B MET A 1 364 ? -25.98363 21.19635 -39.24581 0.529 21.47325 361 MET A N 1
ATOM 2760 C CA A MET A 1 364 ? -25.02908 21.77016 -38.31974 0.471 19.22478 361 MET A CA 1
ATOM 2761 C CA B MET A 1 364 ? -25.02499 21.81496 -38.33362 0.529 19.24289 361 MET A CA 1
ATOM 2762 C C A MET A 1 364 ? -23.67394 21.97045 -38.98946 0.471 19.05689 361 MET A C 1
ATOM 2763 C C B MET A 1 364 ? -23.66311 21.98168 -38.99812 0.529 19.06009 361 MET A C 1
ATOM 2764 O O A MET A 1 364 ? -23.06581 23.04073 -38.86378 0.471 19.90976 361 MET A O 1
ATOM 2765 O O B MET A 1 364 ? -23.03869 23.04307 -38.87945 0.529 19.90727 361 MET A O 1
ATOM 2774 N N . ILE A 1 365 ? -23.20940 20.96677 -39.74135 1.000 19.30657 362 ILE A N 1
ATOM 2775 C CA . ILE A 1 365 ? -21.95680 21.09431 -40.49231 1.000 21.36646 362 ILE A CA 1
ATOM 2776 C C . ILE A 1 365 ? -22.03222 22.25507 -41.49076 1.000 21.97574 362 ILE A C 1
ATOM 2777 O O . ILE A 1 365 ? -21.06196 23.00089 -41.67014 1.000 19.55911 362 ILE A O 1
ATOM 2782 N N . ALA A 1 366 ? -23.19601 22.46355 -42.11916 1.000 19.95940 363 ALA A N 1
ATOM 2783 C CA . ALA A 1 366 ? -23.31613 23.45893 -43.18549 1.000 20.71134 363 ALA A CA 1
ATOM 2784 C C . ALA A 1 366 ? -23.56600 24.86325 -42.65798 1.000 21.17492 363 ALA A C 1
ATOM 2785 O O . ALA A 1 366 ? -23.37385 25.83223 -43.40595 1.000 21.77406 363 ALA A O 1
ATOM 2787 N N . ASP A 1 367 ? -23.94595 24.98596 -41.37673 1.000 22.96251 364 ASP A N 1
ATOM 2788 C CA . ASP A 1 367 ? -24.44156 26.23556 -40.80584 1.000 21.74457 364 ASP A CA 1
ATOM 2789 C C . ASP A 1 367 ? -23.26078 27.15808 -40.56644 1.000 19.29597 364 ASP A C 1
ATOM 2790 O O . ASP A 1 367 ? -22.43949 26.89510 -39.67708 1.000 20.94346 364 ASP A O 1
ATOM 2795 N N . ASN A 1 368 ? -23.20835 28.25948 -41.31007 1.000 19.96272 365 ASN A N 1
ATOM 2796 C CA . ASN A 1 368 ? -22.15017 29.25283 -41.18173 1.000 20.67655 365 ASN A CA 1
ATOM 2797 C C . ASN A 1 368 ? -22.45712 30.33330 -40.12789 1.000 30.97688 365 ASN A C 1
ATOM 2798 O O . ASN A 1 368 ? -21.70969 31.31273 -40.02401 1.000 23.56434 365 ASN A O 1
ATOM 2803 N N . THR A 1 369 ? -23.52929 30.18128 -39.35506 1.000 23.64515 366 THR A N 1
ATOM 2804 C CA . THR A 1 369 ? -23.84798 31.13817 -38.30190 1.000 26.64902 366 THR A CA 1
ATOM 2805 C C . THR A 1 369 ? -22.65936 31.33148 -37.35336 1.000 26.06978 366 THR A C 1
ATOM 2806 O O . THR A 1 369 ? -21.93501 30.38283 -37.03445 1.000 23.84339 366 THR A O 1
ATOM 2810 N N . SER A 1 370 ? -22.45428 32.57796 -36.91499 1.000 24.32044 367 SER A N 1
ATOM 2811 C CA . SER A 1 370 ? -21.51490 32.86850 -35.84350 1.000 23.95059 367 SER A CA 1
ATOM 2812 C C . SER A 1 370 ? -22.27396 33.44492 -34.65524 1.000 22.82123 367 SER A C 1
ATOM 2813 O O . SER A 1 370 ? -23.22074 34.20933 -34.85849 1.000 26.57866 367 SER A O 1
ATOM 2816 N N . PRO A 1 371 ? -21.91853 33.06384 -33.40437 1.000 24.39450 368 PRO A N 1
ATOM 2817 C CA . PRO A 1 371 ? -20.85874 32.09894 -33.02722 1.000 22.05907 368 PRO A CA 1
ATOM 2818 C C . PRO A 1 371 ? -21.14210 30.68318 -33.51356 1.000 20.29944 368 PRO A C 1
ATOM 2819 O O . PRO A 1 371 ? -22.28806 30.23621 -33.55563 1.000 25.11324 368 PRO A O 1
ATOM 2823 N N . MET A 1 372 ? -20.08527 29.96800 -33.89006 1.000 19.34870 369 MET A N 1
ATOM 2824 C CA . MET A 1 372 ? -20.21511 28.70293 -34.59118 1.000 20.71185 369 MET A CA 1
ATOM 2825 C C . MET A 1 372 ? -20.58152 27.55248 -33.64780 1.000 22.55118 369 MET A C 1
ATOM 2826 O O . MET A 1 372 ? -20.29629 27.57599 -32.43444 1.000 20.66638 369 MET A O 1
ATOM 2831 N N . ASN A 1 373 ? -21.21447 26.52464 -34.22999 1.000 21.76957 370 ASN A N 1
ATOM 2832 C CA . ASN A 1 373 ? -21.41998 25.25790 -33.54485 1.000 19.93171 370 ASN A CA 1
ATOM 2833 C C . ASN A 1 373 ? -20.20674 24.36191 -33.78663 1.000 17.58550 370 ASN A C 1
ATOM 2834 O O . ASN A 1 373 ? -19.33707 24.67926 -34.59542 1.000 16.79728 370 ASN A O 1
ATOM 2839 N N . TYR A 1 374 ? -20.12684 23.25735 -33.03125 1.000 16.28141 371 TYR A N 1
ATOM 2840 C CA . TYR A 1 374 ? -18.93910 22.40532 -33.10271 1.000 18.15634 371 TYR A CA 1
ATOM 2841 C C . TYR A 1 374 ? -18.76578 21.78356 -34.47725 1.000 15.46315 371 TYR A C 1
ATOM 2842 O O . TYR A 1 374 ? -17.63062 21.60787 -34.94669 1.000 15.12268 371 TYR A O 1
ATOM 2851 N N . TYR A 1 375 ? -19.87235 21.34466 -35.08007 1.000 18.97988 372 TYR A N 1
ATOM 2852 C CA . TYR A 1 375 ? -19.80062 20.67662 -36.38082 1.000 21.58399 372 TYR A CA 1
ATOM 2853 C C . TYR A 1 375 ? -19.33063 21.63444 -37.46336 1.000 20.98275 372 TYR A C 1
ATOM 2854 O O . TYR A 1 375 ? -18.52360 21.24476 -38.32700 1.000 17.92145 372 TYR A O 1
ATOM 2863 N N . ARG A 1 376 ? -19.80527 22.89353 -37.43232 1.000 19.49944 373 ARG A N 1
ATOM 2864 C CA . ARG A 1 376 ? -19.28397 23.89106 -38.36584 1.000 20.78621 373 ARG A CA 1
ATOM 2865 C C . ARG A 1 376 ? -17.78889 24.07267 -38.16797 1.000 20.04145 373 ARG A C 1
ATOM 2866 O O . ARG A 1 376 ? -17.03388 24.08873 -39.13936 1.000 17.29118 373 ARG A O 1
ATOM 2874 N N . VAL A 1 377 ? -17.32736 24.14575 -36.91265 1.000 17.02774 374 VAL A N 1
ATOM 2875 C CA . VAL A 1 377 ? -15.89425 24.32420 -36.70402 1.000 14.81460 374 VAL A CA 1
ATOM 2876 C C . VAL A 1 377 ? -15.12620 23.15567 -37.29899 1.000 14.87814 374 VAL A C 1
ATOM 2877 O O . VAL A 1 377 ? -14.14722 23.34887 -38.03234 1.000 15.89553 374 VAL A O 1
ATOM 2881 N N . TYR A 1 378 ? -15.59570 21.92324 -37.06612 1.000 14.34872 375 TYR A N 1
ATOM 2882 C CA . TYR A 1 378 ? -14.83771 20.78929 -37.56982 1.000 14.29299 375 TYR A CA 1
ATOM 2883 C C . TYR A 1 378 ? -14.90753 20.65557 -39.08327 1.000 15.23160 375 TYR A C 1
ATOM 2884 O O . TYR A 1 378 ? -14.05216 19.97695 -39.65246 1.000 14.83760 375 TYR A O 1
ATOM 2893 N N . ARG A 1 379 ? -15.89425 21.26238 -39.74029 1.000 18.09846 376 ARG A N 1
ATOM 2894 C CA . ARG A 1 379 ? -15.89228 21.24128 -41.20386 1.000 16.18891 376 ARG A CA 1
ATOM 2895 C C . ARG A 1 379 ? -14.58361 21.82325 -41.72569 1.000 20.83004 376 ARG A C 1
ATOM 2896 O O . ARG A 1 379 ? -13.91670 21.21618 -42.56552 1.000 19.66160 376 ARG A O 1
ATOM 2904 N N . ASP A 1 380 ? -14.15160 22.95668 -41.16433 1.000 16.12713 377 ASP A N 1
ATOM 2905 C CA . ASP A 1 380 ? -12.89536 23.56127 -41.59959 1.000 18.41675 377 ASP A CA 1
ATOM 2906 C C . ASP A 1 380 ? -11.66995 22.85006 -41.03399 1.000 16.65662 377 ASP A C 1
ATOM 2907 O O . ASP A 1 380 ? -10.63446 22.76009 -41.71435 1.000 16.49618 377 ASP A O 1
ATOM 2912 N N . ILE A 1 381 ? -11.73921 22.36691 -39.78349 1.000 16.76287 378 ILE A N 1
ATOM 2913 C CA . ILE A 1 381 ? -10.58073 21.70330 -39.19928 1.000 14.86308 378 ILE A CA 1
ATOM 2914 C C . ILE A 1 381 ? -10.28411 20.40867 -39.93702 1.000 14.26939 378 ILE A C 1
ATOM 2915 O O . ILE A 1 381 ? -9.14493 20.15687 -40.35203 1.000 15.44864 378 ILE A O 1
ATOM 2920 N N . ALA A 1 382 ? -11.30615 19.56247 -40.10967 1.000 14.31061 379 ALA A N 1
ATOM 2921 C CA . ALA A 1 382 ? -11.09794 18.27284 -40.76304 1.000 19.30397 379 ALA A CA 1
ATOM 2922 C C . ALA A 1 382 ? -10.58643 18.44623 -42.18518 1.000 21.54590 379 ALA A C 1
ATOM 2923 O O . ALA A 1 382 ? -9.77638 17.63864 -42.65262 1.000 16.03900 379 ALA A O 1
ATOM 2925 N N . ALA A 1 383 ? -11.01420 19.50969 -42.86733 1.000 18.77665 380 ALA A N 1
ATOM 2926 C CA . ALA A 1 383 ? -10.55585 19.75054 -44.23284 1.000 19.99631 380 ALA A CA 1
ATOM 2927 C C . ALA A 1 383 ? -9.05138 19.97096 -44.28108 1.000 21.31222 380 ALA A C 1
ATOM 2928 O O . ALA A 1 383 ? -8.42494 19.71368 -45.31337 1.000 20.83231 380 ALA A O 1
ATOM 2930 N N . ARG A 1 384 ? -8.45687 20.40747 -43.17243 1.000 20.24660 381 ARG A N 1
ATOM 2931 C CA . ARG A 1 384 ? -7.05619 20.80406 -43.14793 1.000 21.75171 381 ARG A CA 1
ATOM 2932 C C . ARG A 1 384 ? -6.15914 19.84928 -42.36960 1.000 21.82328 381 ARG A C 1
ATOM 2933 O O . ARG A 1 384 ? -5.02961 20.22018 -42.02493 1.000 23.16030 381 ARG A O 1
ATOM 2941 N N . LEU A 1 385 ? -6.62902 18.62133 -42.08809 1.000 18.98476 382 LEU A N 1
ATOM 2942 C CA . LEU A 1 385 ? -5.79223 17.62001 -41.44625 1.000 23.78866 382 LEU A CA 1
ATOM 2943 C C . LEU A 1 385 ? -5.06843 16.81938 -42.51406 1.000 18.14372 382 LEU A C 1
ATOM 2944 O O . LEU A 1 385 ? -5.72393 16.11743 -43.29660 1.000 17.46957 382 LEU A O 1
ATOM 2949 N N . PRO A 1 386 ? -3.74653 16.88545 -42.58810 1.000 19.74406 383 PRO A N 1
ATOM 2950 C CA . PRO A 1 386 ? -3.03744 16.05790 -43.56984 1.000 18.86495 383 PRO A CA 1
ATOM 2951 C C . PRO A 1 386 ? -3.18561 14.58838 -43.20417 1.000 27.05729 383 PRO A C 1
ATOM 2952 O O . PRO A 1 386 ? -3.37564 14.22146 -42.03070 1.000 19.06461 383 PRO A O 1
ATOM 2956 N N A ARG A 1 387 ? -3.12628 13.73205 -44.22707 0.487 21.19754 384 ARG A N 1
ATOM 2957 N N B ARG A 1 387 ? -3.11685 13.74546 -44.23987 0.513 20.81194 384 ARG A N 1
ATOM 2958 C CA A ARG A 1 387 ? -3.37807 12.31722 -43.98551 0.487 21.40522 384 ARG A CA 1
ATOM 2959 C CA B ARG A 1 387 ? -3.32476 12.31635 -44.04582 0.513 18.61160 384 ARG A CA 1
ATOM 2960 C C A ARG A 1 387 ? -2.32190 11.68129 -43.08512 0.487 22.14825 384 ARG A C 1
ATOM 2961 C C B ARG A 1 387 ? -2.35220 11.74634 -43.02060 0.513 19.10347 384 ARG A C 1
ATOM 2962 O O A ARG A 1 387 ? -2.60838 10.65738 -42.46146 0.487 18.46798 384 ARG A O 1
ATOM 2963 O O B ARG A 1 387 ? -2.71222 10.84711 -42.25482 0.513 24.43380 384 ARG A O 1
ATOM 2978 N N . ASN A 1 388 ? -1.12166 12.26239 -42.97415 1.000 21.88624 385 ASN A N 1
ATOM 2979 C CA . ASN A 1 388 ? -0.10138 11.73318 -42.06124 1.000 18.20690 385 ASN A CA 1
ATOM 2980 C C . ASN A 1 388 ? -0.06264 12.43862 -40.70555 1.000 19.84886 385 ASN A C 1
ATOM 2981 O O . ASN A 1 388 ? 0.91299 12.27455 -39.97338 1.000 20.94488 385 ASN A O 1
ATOM 2986 N N . ALA A 1 389 ? -1.09269 13.19403 -40.34045 1.000 16.30593 386 ALA A N 1
ATOM 2987 C CA . ALA A 1 389 ? -0.97216 13.94840 -39.10605 1.000 16.16824 386 ALA A CA 1
ATOM 2988 C C . ALA A 1 389 ? -1.14450 13.02595 -37.90672 1.000 15.94460 386 ALA A C 1
ATOM 2989 O O . ALA A 1 389 ? -1.71114 11.92393 -38.00374 1.000 17.21733 386 ALA A O 1
ATOM 2991 N N . ILE A 1 390 ? -0.64338 13.48744 -36.76853 1.000 14.83226 387 ILE A N 1
ATOM 2992 C CA . ILE A 1 390 ? -0.99560 12.90608 -35.47451 1.000 13.73202 387 ILE A CA 1
ATOM 2993 C C . ILE A 1 390 ? -1.98050 13.85515 -34.82390 1.000 13.46956 387 ILE A C 1
ATOM 2994 O O . ILE A 1 390 ? -1.73506 15.06149 -34.74657 1.000 15.64412 387 ILE A O 1
ATOM 2999 N N . ILE A 1 391 ? -3.13905 13.33827 -34.43880 1.000 12.62769 388 ILE A N 1
ATOM 3000 C CA . ILE A 1 391 ? -4.20561 14.15370 -33.87061 1.000 12.41318 388 ILE A CA 1
ATOM 3001 C C . ILE A 1 391 ? -4.27954 13.87738 -32.37151 1.000 12.30034 388 ILE A C 1
ATOM 3002 O O . ILE A 1 391 ? -4.37766 12.71921 -31.96578 1.000 15.16889 388 ILE A O 1
ATOM 3007 N N . VAL A 1 392 ? -4.26302 14.93759 -31.56953 1.000 13.57537 389 VAL A N 1
ATOM 3008 C CA . VAL A 1 392 ? -4.50033 14.85871 -30.12408 1.000 13.54766 389 VAL A CA 1
ATOM 3009 C C . VAL A 1 392 ? -5.84848 15.50298 -29.85481 1.000 16.54134 389 VAL A C 1
ATOM 3010 O O . VAL A 1 392 ? -6.09576 16.62180 -30.31410 1.000 16.61633 389 VAL A O 1
ATOM 3014 N N . GLY A 1 393 ? -6.72461 14.80459 -29.14807 1.000 16.18118 390 GLY A N 1
ATOM 3015 C CA . GLY A 1 393 ? -8.07023 15.30799 -28.89365 1.000 13.25814 390 GLY A CA 1
ATOM 3016 C C . GLY A 1 393 ? -8.31801 15.25383 -27.40407 1.000 14.53624 390 GLY A C 1
ATOM 3017 O O . GLY A 1 393 ? -7.95922 14.28525 -26.75128 1.000 15.54109 390 GLY A O 1
ATOM 3018 N N . GLU A 1 394 ? -8.91437 16.32124 -26.86837 1.000 15.86499 391 GLU A N 1
ATOM 3019 C CA . GLU A 1 394 ? -9.02474 16.42769 -25.41692 1.000 15.19183 391 GLU A CA 1
ATOM 3020 C C . GLU A 1 394 ? -10.09674 17.44809 -25.06266 1.000 17.35140 391 GLU A C 1
ATOM 3021 O O . GLU A 1 394 ? -10.07266 18.57103 -25.57330 1.000 17.70371 391 GLU A O 1
ATOM 3027 N N . GLY A 1 395 ? -11.01181 17.05696 -24.18454 1.000 18.21817 392 GLY A N 1
ATOM 3028 C CA . GLY A 1 395 ? -12.14868 17.85145 -23.76578 1.000 16.80839 392 GLY A CA 1
ATOM 3029 C C . GLY A 1 395 ? -13.34123 16.93454 -23.59970 1.000 19.59536 392 GLY A C 1
ATOM 3030 O O . GLY A 1 395 ? -13.20922 15.71453 -23.57200 1.000 20.02102 392 GLY A O 1
ATOM 3031 N N . ALA A 1 396 ? -14.53344 17.51881 -23.50020 1.000 15.80944 393 ALA A N 1
ATOM 3032 C CA . ALA A 1 396 ? -15.75953 16.72912 -23.51064 1.000 13.95054 393 ALA A CA 1
ATOM 3033 C C . ALA A 1 396 ? -16.38549 16.83258 -24.90695 1.000 15.55394 393 ALA A C 1
ATOM 3034 O O . ALA A 1 396 ? -16.05731 16.02133 -25.78482 1.000 16.06007 393 ALA A O 1
ATOM 3036 N N . ASN A 1 397 ? -17.23140 17.84560 -25.15154 1.000 16.39380 394 ASN A N 1
ATOM 3037 C CA . ASN A 1 397 ? -17.79901 17.99292 -26.50276 1.000 16.50161 394 ASN A CA 1
ATOM 3038 C C . ASN A 1 397 ? -16.71530 18.19322 -27.56136 1.000 18.95909 394 ASN A C 1
ATOM 3039 O O . ASN A 1 397 ? -16.81042 17.63316 -28.66312 1.000 18.84300 394 ASN A O 1
ATOM 3044 N N . THR A 1 398 ? -15.70700 19.02797 -27.28006 1.000 17.17450 395 THR A N 1
ATOM 3045 C CA . THR A 1 398 ? -14.62402 19.19676 -28.24669 1.000 17.24074 395 THR A CA 1
ATOM 3046 C C . THR A 1 398 ? -14.03727 17.84517 -28.63710 1.000 17.34987 395 THR A C 1
ATOM 3047 O O . THR A 1 398 ? -13.88142 17.54257 -29.82028 1.000 16.86926 395 THR A O 1
ATOM 3051 N N . MET A 1 399 ? -13.70321 17.01555 -27.64841 1.000 14.40623 396 MET A N 1
ATOM 3052 C CA . MET A 1 399 ? -13.05444 15.73966 -27.95993 1.000 14.47233 396 MET A CA 1
ATOM 3053 C C . MET A 1 399 ? -14.02427 14.76124 -28.61117 1.000 15.82427 396 MET A C 1
ATOM 3054 O O . MET A 1 399 ? -13.71070 14.14751 -29.64582 1.000 16.40511 396 MET A O 1
ATOM 3059 N N . ASP A 1 400 ? -15.22810 14.63915 -28.05435 1.000 15.76927 397 ASP A N 1
ATOM 3060 C CA . ASP A 1 400 ? -16.15059 13.61191 -28.53146 1.000 14.52959 397 ASP A CA 1
ATOM 3061 C C . ASP A 1 400 ? -16.64037 13.92706 -29.94513 1.000 18.82393 397 ASP A C 1
ATOM 3062 O O . ASP A 1 400 ? -16.65404 13.04822 -30.81610 1.000 17.39280 397 ASP A O 1
ATOM 3067 N N . ILE A 1 401 ? -17.03984 15.17592 -30.19275 1.000 15.91134 398 ILE A N 1
ATOM 3068 C CA . ILE A 1 401 ? -17.46184 15.55473 -31.54263 1.000 14.17269 398 ILE A CA 1
ATOM 3069 C C . ILE A 1 401 ? -16.26885 15.49095 -32.48994 1.000 16.00682 398 ILE A C 1
ATOM 3070 O O . ILE A 1 401 ? -16.39908 15.08969 -33.64900 1.000 17.47716 398 ILE A O 1
ATOM 3075 N N . GLY A 1 402 ? -15.07581 15.85073 -32.00956 1.000 16.98195 399 GLY A N 1
ATOM 3076 C CA . GLY A 1 402 ? -13.89032 15.72246 -32.85187 1.000 17.96263 399 GLY A CA 1
ATOM 3077 C C . GLY A 1 402 ? -13.58374 14.29062 -33.24641 1.000 21.22602 399 GLY A C 1
ATOM 3078 O O . GLY A 1 402 ? -13.09073 14.03773 -34.34689 1.000 19.60712 399 GLY A O 1
ATOM 3079 N N . ARG A 1 403 ? -13.87717 13.33906 -32.35961 1.000 18.18677 400 ARG A N 1
ATOM 3080 C CA . ARG A 1 403 ? -13.67680 11.92716 -32.65992 1.000 18.80788 400 ARG A CA 1
ATOM 3081 C C . ARG A 1 403 ? -14.46811 11.49638 -33.89344 1.000 19.98238 400 ARG A C 1
ATOM 3082 O O . ARG A 1 403 ? -13.95820 10.74592 -34.72354 1.000 18.40518 400 ARG A O 1
ATOM 3090 N N . THR A 1 404 ? -15.72179 11.92889 -34.01763 1.000 15.30982 401 THR A N 1
ATOM 3091 C CA . THR A 1 404 ? -16.49654 11.53375 -35.18722 1.000 16.27676 401 THR A CA 1
ATOM 3092 C C . THR A 1 404 ? -16.15944 12.38401 -36.40501 1.000 17.57963 401 THR A C 1
ATOM 3093 O O . THR A 1 404 ? -16.36244 11.92252 -37.54292 1.000 18.39783 401 THR A O 1
ATOM 3097 N N . GLN A 1 405 ? -15.69291 13.62759 -36.21442 1.000 18.53602 402 GLN A N 1
ATOM 3098 C CA . GLN A 1 405 ? -15.48749 14.53527 -37.34326 1.000 18.85938 402 GLN A CA 1
ATOM 3099 C C . GLN A 1 405 ? -14.05240 14.54342 -37.87672 1.000 22.57294 402 GLN A C 1
ATOM 3100 O O . GLN A 1 405 ? -13.80797 15.10968 -38.96070 1.000 19.12127 402 GLN A O 1
ATOM 3106 N N . MET A 1 406 ? -13.11434 13.90144 -37.18109 1.000 17.12267 403 MET A N 1
ATOM 3107 C CA . MET A 1 406 ? -11.72083 13.81725 -37.62846 1.000 18.76539 403 MET A CA 1
ATOM 3108 C C . MET A 1 406 ? -11.34400 12.36403 -37.90468 1.000 20.06158 403 MET A C 1
ATOM 3109 O O . MET A 1 406 ? -11.01452 11.61150 -36.96971 1.000 18.75682 403 MET A O 1
ATOM 3114 N N . PRO A 1 407 ? -11.37228 11.92631 -39.15712 1.000 15.51708 404 PRO A N 1
ATOM 3115 C CA . PRO A 1 407 ? -10.97629 10.55660 -39.48268 1.000 14.89628 404 PRO A CA 1
ATOM 3116 C C . PRO A 1 407 ? -9.47099 10.38653 -39.37426 1.000 16.06238 404 PRO A C 1
ATOM 3117 O O . PRO A 1 407 ? -8.70515 11.32928 -39.57953 1.000 18.50905 404 PRO A O 1
ATOM 3121 N N . ASN A 1 408 ? -9.05245 9.16463 -39.04703 1.000 17.08447 405 ASN A N 1
ATOM 3122 C CA . ASN A 1 408 ? -7.66126 8.75043 -39.14574 1.000 14.93042 405 ASN A CA 1
ATOM 3123 C C . ASN A 1 408 ? -7.54813 7.61627 -40.15651 1.000 17.94189 405 ASN A C 1
ATOM 3124 O O . ASN A 1 408 ? -8.39985 6.71067 -40.19724 1.000 17.12036 405 ASN A O 1
ATOM 3129 N N . PHE A 1 409 ? -6.45085 7.63133 -40.91915 1.000 17.19482 406 PHE A N 1
ATOM 3130 C CA . PHE A 1 409 ? -6.23210 6.68294 -41.99576 1.000 18.34130 406 PHE A CA 1
ATOM 3131 C C . PHE A 1 409 ? -5.05757 5.74447 -41.74979 1.000 18.43986 406 PHE A C 1
ATOM 3132 O O . PHE A 1 409 ? -4.91805 4.74587 -42.47219 1.000 20.51636 406 PHE A O 1
ATOM 3140 N N . GLU A 1 410 ? -4.23753 6.02304 -40.74619 1.000 20.84146 407 GLU A N 1
ATOM 3141 C CA . GLU A 1 410 ? -3.10779 5.21153 -40.33498 1.000 16.89236 407 GLU A CA 1
ATOM 3142 C C . GLU A 1 410 ? -3.24966 4.94340 -38.83836 1.000 16.75602 407 GLU A C 1
ATOM 3143 O O . GLU A 1 410 ? -3.84959 5.75136 -38.13183 1.000 17.88065 407 GLU A O 1
ATOM 3149 N N . PRO A 1 411 ? -2.77660 3.79493 -38.34989 1.000 15.12360 408 PRO A N 1
ATOM 3150 C CA . PRO A 1 411 ? -2.86965 3.50085 -36.90116 1.000 15.06585 408 PRO A CA 1
ATOM 3151 C C . PRO A 1 411 ? -1.96307 4.40609 -36.08176 1.000 15.87593 408 PRO A C 1
ATOM 3152 O O . PRO A 1 411 ? -1.05036 5.07266 -36.58543 1.000 15.77612 408 PRO A O 1
ATOM 3156 N N . ARG A 1 412 ? -2.22854 4.40807 -34.77546 1.000 15.87617 409 ARG A N 1
ATOM 3157 C CA . ARG A 1 412 ? -1.36530 5.07019 -33.80235 1.000 17.73647 409 ARG A CA 1
ATOM 3158 C C . ARG A 1 412 ? -1.18044 6.54248 -34.15193 1.000 14.08065 409 ARG A C 1
ATOM 3159 O O . ARG A 1 412 ? -0.10045 7.10546 -33.96260 1.000 16.44119 409 ARG A O 1
ATOM 3167 N N . SER A 1 413 ? -2.23899 7.16073 -34.67922 1.000 15.16365 410 SER A N 1
ATOM 3168 C CA . SER A 1 413 ? -2.19671 8.55010 -35.11352 1.000 14.54186 410 SER A CA 1
ATOM 3169 C C . SER A 1 413 ? -3.26467 9.38271 -34.42567 1.000 15.38814 410 SER A C 1
ATOM 3170 O O . SER A 1 413 ? -3.48370 10.53130 -34.81828 1.000 14.48303 410 SER A O 1
ATOM 3173 N N . ARG A 1 414 ? -3.91218 8.84144 -33.38154 1.000 13.37498 411 ARG A N 1
ATOM 3174 C CA . ARG A 1 414 ? -4.84046 9.60461 -32.57335 1.000 12.93970 411 ARG A CA 1
ATOM 3175 C C . ARG A 1 414 ? -4.49008 9.32945 -31.11843 1.000 14.25407 411 ARG A C 1
ATOM 3176 O O . ARG A 1 414 ? -4.40531 8.16697 -30.71140 1.000 13.86576 411 ARG A O 1
ATOM 3184 N N . LEU A 1 415 ? -4.25869 10.38931 -30.36603 1.000 12.69974 412 LEU A N 1
ATOM 3185 C CA . LEU A 1 415 ? -3.99912 10.29797 -28.93293 1.000 12.64199 412 LEU A CA 1
ATOM 3186 C C . LEU A 1 415 ? -5.06318 11.12012 -28.21285 1.000 13.87600 412 LEU A C 1
ATOM 3187 O O . LEU A 1 415 ? -5.23401 12.30969 -28.50950 1.000 14.02581 412 LEU A O 1
ATOM 3192 N N . ASP A 1 416 ? -5.75621 10.52174 -27.24611 1.000 14.26110 413 ASP A N 1
ATOM 3193 C CA . ASP A 1 416 ? -6.86177 11.27464 -26.64402 1.000 14.87308 413 ASP A CA 1
ATOM 3194 C C . ASP A 1 416 ? -6.95169 10.93465 -25.16752 1.000 15.04056 413 ASP A C 1
ATOM 3195 O O . ASP A 1 416 ? -6.05068 10.30144 -24.59553 1.000 13.75305 413 ASP A O 1
ATOM 3200 N N . ALA A 1 417 ? -8.04476 11.37586 -24.54470 1.000 11.77932 414 ALA A N 1
ATOM 3201 C CA . ALA A 1 417 ? -8.11565 11.25647 -23.08939 1.000 11.88557 414 ALA A CA 1
ATOM 3202 C C . ALA A 1 417 ? -8.07752 9.79946 -22.62411 1.000 12.00728 414 ALA A C 1
ATOM 3203 O O . ALA A 1 417 ? -7.83702 9.55505 -21.42886 1.000 12.76359 414 ALA A O 1
ATOM 3205 N N . GLY A 1 418 ? -8.32858 8.82506 -23.52000 1.000 14.41837 415 GLY A N 1
ATOM 3206 C CA . GLY A 1 418 ? -8.14454 7.39464 -23.24798 1.000 14.63854 415 GLY A CA 1
ATOM 3207 C C . GLY A 1 418 ? -9.04023 6.70713 -22.18909 1.000 17.25162 415 GLY A C 1
ATOM 3208 O O . GLY A 1 418 ? -10.11729 7.19412 -21.78126 1.000 15.27384 415 GLY A O 1
ATOM 3209 N N . SER A 1 419 ? -8.58556 5.52958 -21.74913 1.000 14.81047 416 SER A N 1
ATOM 3210 C CA . SER A 1 419 ? -9.41368 4.65131 -20.92816 1.000 13.93283 416 SER A CA 1
ATOM 3211 C C . SER A 1 419 ? -9.64162 5.21381 -19.52380 1.000 13.82852 416 SER A C 1
ATOM 3212 O O . SER A 1 419 ? -10.53455 4.74197 -18.82230 1.000 16.05546 416 SER A O 1
ATOM 3215 N N . TYR A 1 420 ? -8.88048 6.22329 -19.12964 1.000 15.48909 417 TYR A N 1
ATOM 3216 C CA . TYR A 1 420 ? -9.04433 6.90877 -17.83584 1.000 13.97887 417 TYR A CA 1
ATOM 3217 C C . TYR A 1 420 ? -9.80181 8.22347 -17.98845 1.000 13.31446 417 TYR A C 1
ATOM 3218 O O . TYR A 1 420 ? -10.01972 8.91043 -16.98897 1.000 14.01261 417 TYR A O 1
ATOM 3227 N N . GLY A 1 421 ? -10.14830 8.62661 -19.21717 1.000 15.21181 418 GLY A N 1
ATOM 3228 C CA . GLY A 1 421 ? -10.91168 9.86738 -19.34519 1.000 17.43632 418 GLY A CA 1
ATOM 3229 C C . GLY A 1 421 ? -10.19594 11.09813 -18.83208 1.000 16.24832 418 GLY A C 1
ATOM 3230 O O . GLY A 1 421 ? -10.82079 11.95414 -18.19139 1.000 17.78468 418 GLY A O 1
ATOM 3231 N N . THR A 1 422 ? -8.89103 11.19077 -19.07906 1.000 15.21014 419 THR A N 1
ATOM 3232 C CA . THR A 1 422 ? -7.99974 12.13279 -18.40762 1.000 16.12196 419 THR A CA 1
ATOM 3233 C C . THR A 1 422 ? -7.91959 13.48538 -19.12627 1.000 19.46868 419 THR A C 1
ATOM 3234 O O . THR A 1 422 ? -7.51093 13.55612 -20.28867 1.000 16.18267 419 THR A O 1
ATOM 3238 N N . MET A 1 423 ? -8.25632 14.56690 -18.41992 1.000 16.60664 420 MET A N 1
ATOM 3239 C CA . MET A 1 423 ? -7.86014 15.90911 -18.83429 1.000 17.23669 420 MET A CA 1
ATOM 3240 C C . MET A 1 423 ? -6.45969 16.19099 -18.29195 1.000 18.34847 420 MET A C 1
ATOM 3241 O O . MET A 1 423 ? -6.16333 15.91217 -17.11602 1.000 16.91504 420 MET A O 1
ATOM 3246 N N . GLY A 1 424 ? -5.60019 16.74463 -19.14494 1.000 16.01664 421 GLY A N 1
ATOM 3247 C CA . GLY A 1 424 ? -4.21944 17.00483 -18.77450 1.000 17.10943 421 GLY A CA 1
ATOM 3248 C C . GLY A 1 424 ? -3.20984 16.30629 -19.65891 1.000 15.58498 421 GLY A C 1
ATOM 3249 O O . GLY A 1 424 ? -2.00061 16.57630 -19.53805 1.000 15.61887 421 GLY A O 1
ATOM 3250 N N . ILE A 1 425 ? -3.65679 15.42022 -20.55008 1.000 15.37857 422 ILE A N 1
ATOM 3251 C CA . ILE A 1 425 ? -2.72001 14.72294 -21.42791 1.000 14.32551 422 ILE A CA 1
ATOM 3252 C C . ILE A 1 425 ? -2.37265 15.52088 -22.67646 1.000 14.44958 422 ILE A C 1
ATOM 3253 O O . ILE A 1 425 ? -1.43143 15.14457 -23.38573 1.000 14.47714 422 ILE A O 1
ATOM 3258 N N . GLY A 1 426 ? -3.07672 16.62366 -22.94678 1.000 15.14106 423 GLY A N 1
ATOM 3259 C CA . GLY A 1 426 ? -3.04586 17.23237 -24.27779 1.000 16.32748 423 GLY A CA 1
ATOM 3260 C C . GLY A 1 426 ? -1.69308 17.61011 -24.83027 1.000 16.43673 423 GLY A C 1
ATOM 3261 O O . GLY A 1 426 ? -1.22583 16.99332 -25.80339 1.000 17.07939 423 GLY A O 1
ATOM 3262 N N . LEU A 1 427 ? -1.05838 18.64180 -24.24865 1.000 16.33712 424 LEU A N 1
ATOM 3263 C CA . LEU A 1 427 ? 0.19968 19.11836 -24.81519 1.000 17.66056 424 LEU A CA 1
ATOM 3264 C C . LEU A 1 427 ? 1.38045 18.21407 -24.49381 1.000 15.42300 424 LEU A C 1
ATOM 3265 O O . LEU A 1 427 ? 2.36758 18.24098 -25.23656 1.000 17.15645 424 LEU A O 1
ATOM 3270 N N . GLY A 1 428 ? 1.32050 17.42094 -23.41316 1.000 14.40889 425 GLY A N 1
ATOM 3271 C CA . GLY A 1 428 ? 2.32279 16.37171 -23.24328 1.000 15.37750 425 GLY A CA 1
ATOM 3272 C C . GLY A 1 428 ? 2.28186 15.33473 -24.36607 1.000 15.79494 425 GLY A C 1
ATOM 3273 O O . GLY A 1 428 ? 3.32215 14.90744 -24.88286 1.000 14.37623 425 GLY A O 1
ATOM 3274 N N . PHE A 1 429 ? 1.07828 14.88718 -24.73242 1.000 15.20215 426 PHE A N 1
ATOM 3275 C CA . PHE A 1 429 ? 0.94400 13.98495 -25.87267 1.000 14.62910 426 PHE A CA 1
ATOM 3276 C C . PHE A 1 429 ? 1.43234 14.66076 -27.15670 1.000 14.26269 426 PHE A C 1
ATOM 3277 O O . PHE A 1 429 ? 2.14234 14.04062 -27.96127 1.000 14.46609 426 PHE A O 1
ATOM 3285 N N . ALA A 1 430 ? 1.07430 15.94028 -27.36305 1.000 16.03821 427 ALA A N 1
ATOM 3286 C CA . ALA A 1 430 ? 1.51970 16.63893 -28.56916 1.000 14.14918 427 ALA A CA 1
ATOM 3287 C C . ALA A 1 430 ? 3.03864 16.73670 -28.60150 1.000 16.36493 427 ALA A C 1
ATOM 3288 O O . ALA A 1 430 ? 3.65998 16.46196 -29.63259 1.000 14.90353 427 ALA A O 1
ATOM 3290 N N . VAL A 1 431 ? 3.65828 17.08463 -27.45800 1.000 15.93191 428 VAL A N 1
ATOM 3291 C CA . VAL A 1 431 ? 5.11815 17.18948 -27.40159 1.000 17.85604 428 VAL A CA 1
ATOM 3292 C C . VAL A 1 431 ? 5.77193 15.83269 -27.68812 1.000 16.71991 428 VAL A C 1
ATOM 3293 O O . VAL A 1 431 ? 6.78355 15.75553 -28.40205 1.000 18.39163 428 VAL A O 1
ATOM 3297 N N . ALA A 1 432 ? 5.20820 14.74884 -27.14022 1.000 13.38375 429 ALA A N 1
ATOM 3298 C CA . ALA A 1 432 ? 5.70301 13.39977 -27.41910 1.000 16.78972 429 ALA A CA 1
ATOM 3299 C C . ALA A 1 432 ? 5.60548 13.06660 -28.90924 1.000 15.36490 429 ALA A C 1
ATOM 3300 O O . ALA A 1 432 ? 6.54188 12.51332 -29.49497 1.000 14.23715 429 ALA A O 1
ATOM 3302 N N . ALA A 1 433 ? 4.45920 13.35362 -29.52154 1.000 12.79810 430 ALA A N 1
ATOM 3303 C CA . ALA A 1 433 ? 4.31385 13.08732 -30.96383 1.000 12.87808 430 ALA A CA 1
ATOM 3304 C C . ALA A 1 433 ? 5.30954 13.89392 -31.78698 1.000 14.58454 430 ALA A C 1
ATOM 3305 O O . ALA A 1 433 ? 5.88828 13.36983 -32.74578 1.000 15.75362 430 ALA A O 1
ATOM 3307 N N . ALA A 1 434 ? 5.56190 15.15727 -31.41295 1.000 14.10411 431 ALA A N 1
ATOM 3308 C CA . ALA A 1 434 ? 6.46023 15.98558 -32.21347 1.000 18.14391 431 ALA A CA 1
ATOM 3309 C C . ALA A 1 434 ? 7.90757 15.57197 -32.00708 1.000 18.90550 431 ALA A C 1
ATOM 3310 O O . ALA A 1 434 ? 8.74088 15.74071 -32.89640 1.000 16.56058 431 ALA A O 1
ATOM 3312 N N . ALA A 1 435 ? 8.22739 15.01736 -30.84403 1.000 13.50585 432 ALA A N 1
ATOM 3313 C CA . ALA A 1 435 ? 9.55994 14.46049 -30.65117 1.000 13.98641 432 ALA A CA 1
ATOM 3314 C C . ALA A 1 435 ? 9.76263 13.15664 -31.41967 1.000 15.72006 432 ALA A C 1
ATOM 3315 O O . ALA A 1 435 ? 10.83923 12.92578 -31.99705 1.000 17.11313 432 ALA A O 1
ATOM 3317 N N . VAL A 1 436 ? 8.77453 12.25915 -31.39606 1.000 13.55561 433 VAL A N 1
ATOM 3318 C CA . VAL A 1 436 ? 8.95439 10.95891 -32.04382 1.000 13.81894 433 VAL A CA 1
ATOM 3319 C C . VAL A 1 436 ? 8.80543 11.06861 -33.55904 1.000 14.77721 433 VAL A C 1
ATOM 3320 O O . VAL A 1 436 ? 9.49426 10.37015 -34.31460 1.000 14.64514 433 VAL A O 1
ATOM 3324 N N . HIS A 1 437 ? 7.87726 11.88919 -34.03137 1.000 16.90677 434 HIS A N 1
ATOM 3325 C CA . HIS A 1 437 ? 7.58327 11.98116 -35.46348 1.000 20.14483 434 HIS A CA 1
ATOM 3326 C C . HIS A 1 437 ? 7.79645 13.41299 -35.93938 1.000 16.03637 434 HIS A C 1
ATOM 3327 O O . HIS A 1 437 ? 6.82640 14.09313 -36.28401 1.000 18.90451 434 HIS A O 1
ATOM 3334 N N . PRO A 1 438 ? 9.03224 13.92140 -35.93448 1.000 19.37652 435 PRO A N 1
ATOM 3335 C CA . PRO A 1 438 ? 9.23357 15.32899 -36.32710 1.000 18.51259 435 PRO A CA 1
ATOM 3336 C C . PRO A 1 438 ? 8.91318 15.59694 -37.78522 1.000 17.70154 435 PRO A C 1
ATOM 3337 O O . PRO A 1 438 ? 8.79285 16.76714 -38.16319 1.000 21.29635 435 PRO A O 1
ATOM 3341 N N . GLY A 1 439 ? 8.75663 14.55837 -38.59645 1.000 18.05108 436 GLY A N 1
ATOM 3342 C CA . GLY A 1 439 ? 8.39789 14.72256 -39.99692 1.000 18.09758 436 GLY A CA 1
ATOM 3343 C C . GLY A 1 439 ? 6.91362 14.74412 -40.25231 1.000 22.20510 436 GLY A C 1
ATOM 3344 O O . GLY A 1 439 ? 6.48474 14.87706 -41.39769 1.000 20.55601 436 GLY A O 1
ATOM 3345 N N . ARG A 1 440 ? 6.09544 14.62119 -39.20902 1.000 19.90693 437 ARG A N 1
ATOM 3346 C CA . ARG A 1 440 ? 4.65922 14.55426 -39.32876 1.000 19.39570 437 ARG A CA 1
ATOM 3347 C C . ARG A 1 440 ? 4.01502 15.74529 -38.62503 1.000 23.61956 437 ARG A C 1
ATOM 3348 O O . ARG A 1 440 ? 4.51843 16.21914 -37.59236 1.000 19.59038 437 ARG A O 1
ATOM 3356 N N . PRO A 1 441 ? 2.91454 16.26207 -39.16391 1.000 18.05139 438 PRO A N 1
ATOM 3357 C CA . PRO A 1 441 ? 2.21437 17.35594 -38.47999 1.000 16.94037 438 PRO A CA 1
ATOM 3358 C C . PRO A 1 441 ? 1.54777 16.86499 -37.20408 1.000 16.63261 438 PRO A C 1
ATOM 3359 O O . PRO A 1 441 ? 1.06465 15.73349 -37.10326 1.000 16.48405 438 PRO A O 1
ATOM 3363 N N . VAL A 1 442 ? 1.54013 17.73592 -36.20334 1.000 15.57726 439 VAL A N 1
ATOM 3364 C CA . VAL A 1 442 ? 0.97477 17.40462 -34.90075 1.000 14.70335 439 VAL A CA 1
ATOM 3365 C C . VAL A 1 442 ? -0.06330 18.46367 -34.56470 1.000 13.82761 439 VAL A C 1
ATOM 3366 O O . VAL A 1 442 ? 0.27338 19.64061 -34.37365 1.000 16.04485 439 VAL A O 1
ATOM 3370 N N . ILE A 1 443 ? -1.32406 18.04953 -34.50417 1.000 15.80253 440 ILE A N 1
ATOM 3371 C CA . ILE A 1 443 ? -2.45759 18.95388 -34.37203 1.000 17.19539 440 ILE A CA 1
ATOM 3372 C C . ILE A 1 443 ? -3.24521 18.52819 -33.14300 1.000 15.29598 440 ILE A C 1
ATOM 3373 O O . ILE A 1 443 ? -3.74600 17.39338 -33.08230 1.000 16.82197 440 ILE A O 1
ATOM 3378 N N . ALA A 1 444 ? -3.35169 19.43054 -32.16289 1.000 14.97379 441 ALA A N 1
ATOM 3379 C CA . ALA A 1 444 ? -4.05215 19.16185 -30.90567 1.000 14.45916 441 ALA A CA 1
ATOM 3380 C C . ALA A 1 444 ? -5.29384 20.03802 -30.87910 1.000 16.37681 441 ALA A C 1
ATOM 3381 O O . ALA A 1 444 ? -5.20167 21.25977 -31.01493 1.000 20.89352 441 ALA A O 1
ATOM 3383 N N . VAL A 1 445 ? -6.45008 19.40992 -30.80283 1.000 15.76885 442 VAL A N 1
ATOM 3384 C CA . VAL A 1 445 ? -7.71387 20.11805 -30.76000 1.000 13.62454 442 VAL A CA 1
ATOM 3385 C C . VAL A 1 445 ? -8.26387 19.92729 -29.34966 1.000 13.42840 442 VAL A C 1
ATOM 3386 O O . VAL A 1 445 ? -8.67343 18.82272 -28.96318 1.000 14.75026 442 VAL A O 1
ATOM 3390 N N . GLN A 1 446 ? -8.29391 21.00543 -28.60378 1.000 13.73502 443 GLN A N 1
ATOM 3391 C CA . GLN A 1 446 ? -8.59973 20.96543 -27.18224 1.000 14.87252 443 GLN A CA 1
ATOM 3392 C C . GLN A 1 446 ? -9.75242 21.90990 -26.86888 1.000 17.84945 443 GLN A C 1
ATOM 3393 O O . GLN A 1 446 ? -9.86761 22.98092 -27.46858 1.000 16.49976 443 GLN A O 1
ATOM 3399 N N . GLY A 1 447 ? -10.57895 21.51285 -25.89858 1.000 15.42098 444 GLY A N 1
ATOM 3400 C CA . GLY A 1 447 ? -11.52154 22.43067 -25.28003 1.000 14.25016 444 GLY A CA 1
ATOM 3401 C C . GLY A 1 447 ? -10.79586 23.46695 -24.43691 1.000 15.00300 444 GLY A C 1
ATOM 3402 O O . GLY A 1 447 ? -9.60037 23.35422 -24.15064 1.000 14.29607 444 GLY A O 1
ATOM 3403 N N . ASP A 1 448 ? -11.51822 24.51874 -24.05668 1.000 15.32707 445 ASP A N 1
ATOM 3404 C CA . ASP A 1 448 ? -10.85899 25.56337 -23.29119 1.000 15.20158 445 ASP A CA 1
ATOM 3405 C C . ASP A 1 448 ? -10.47989 25.06963 -21.89056 1.000 14.61007 445 ASP A C 1
ATOM 3406 O O . ASP A 1 448 ? -9.41495 25.42042 -21.38549 1.000 14.71949 445 ASP A O 1
ATOM 3411 N N . SER A 1 449 ? -11.31454 24.24320 -21.26178 1.000 16.67200 446 SER A N 1
ATOM 3412 C CA . SER A 1 449 ? -10.90988 23.65564 -19.96964 1.000 14.89530 446 SER A CA 1
ATOM 3413 C C . SER A 1 449 ? -9.68770 22.75637 -20.14365 1.000 14.30713 446 SER A C 1
ATOM 3414 O O . SER A 1 449 ? -8.68932 22.90752 -19.43202 1.000 16.43468 446 SER A O 1
ATOM 3417 N N . ALA A 1 450 ? -9.74018 21.84090 -21.11968 1.000 14.28575 447 ALA A N 1
ATOM 3418 C CA . ALA A 1 450 ? -8.63282 20.91581 -21.38366 1.000 15.33626 447 ALA A CA 1
ATOM 3419 C C . ALA A 1 450 ? -7.31353 21.66654 -21.54930 1.000 16.93664 447 ALA A C 1
ATOM 3420 O O . ALA A 1 450 ? -6.29546 21.28946 -20.94862 1.000 14.04796 447 ALA A O 1
ATOM 3422 N N . PHE A 1 451 ? -7.31443 22.73696 -22.36398 1.000 16.35592 448 PHE A N 1
ATOM 3423 C CA . PHE A 1 451 ? -6.08084 23.49132 -22.61069 1.000 16.78001 448 PHE A CA 1
ATOM 3424 C C . PHE A 1 451 ? -5.44322 23.97960 -21.30980 1.000 18.27879 448 PHE A C 1
ATOM 3425 O O . PHE A 1 451 ? -4.20963 23.98676 -21.17076 1.000 17.78720 448 PHE A O 1
ATOM 3433 N N . GLY A 1 452 ? -6.25630 24.42000 -20.35852 1.000 14.69945 449 GLY A N 1
ATOM 3434 C CA . GLY A 1 452 ? -5.70176 24.99271 -19.14113 1.000 17.19793 449 GLY A CA 1
ATOM 3435 C C . GLY A 1 452 ? -4.88608 24.01936 -18.30156 1.000 17.57091 449 GLY A C 1
ATOM 3436 O O . GLY A 1 452 ? -4.05682 24.46896 -17.49506 1.000 16.01293 449 GLY A O 1
ATOM 3437 N N . PHE A 1 453 ? -5.09299 22.69709 -18.47452 1.000 16.72606 450 PHE A N 1
ATOM 3438 C CA . PHE A 1 453 ? -4.37184 21.71745 -17.64928 1.000 16.56720 450 PHE A CA 1
ATOM 3439 C C . PHE A 1 453 ? -2.90375 21.62954 -18.04061 1.000 15.06264 450 PHE A C 1
ATOM 3440 O O . PHE A 1 453 ? -2.05641 21.32939 -17.19282 1.000 17.39834 450 PHE A O 1
ATOM 3448 N N . SER A 1 454 ? -2.58428 21.84063 -19.32256 1.000 18.79949 451 SER A N 1
ATOM 3449 C CA . SER A 1 454 ? -1.22852 21.59230 -19.80712 1.000 20.22494 451 SER A CA 1
ATOM 3450 C C . SER A 1 454 ? -0.70556 22.73012 -20.68837 1.000 23.77944 451 SER A C 1
ATOM 3451 O O . SER A 1 454 ? 0.38321 22.60544 -21.27775 1.000 19.05035 451 SER A O 1
ATOM 3454 N N . GLY A 1 455 ? -1.41889 23.86329 -20.73298 1.000 21.81623 452 GLY A N 1
ATOM 3455 C CA . GLY A 1 455 ? -1.15612 24.87989 -21.74211 1.000 20.31921 452 GLY A CA 1
ATOM 3456 C C . GLY A 1 455 ? 0.23534 25.46642 -21.65783 1.000 22.14847 452 GLY A C 1
ATOM 3457 O O . GLY A 1 455 ? 0.77963 25.89859 -22.66720 1.000 20.22561 452 GLY A O 1
ATOM 3458 N N . MET A 1 456 ? 0.85157 25.45607 -20.46327 1.000 18.65590 453 MET A N 1
ATOM 3459 C CA . MET A 1 456 ? 2.20012 26.01859 -20.34873 1.000 17.26429 453 MET A CA 1
ATOM 3460 C C . MET A 1 456 ? 3.24954 25.24798 -21.15926 1.000 16.54571 453 MET A C 1
ATOM 3461 O O . MET A 1 456 ? 4.32572 25.80122 -21.42504 1.000 19.24059 453 MET A O 1
ATOM 3466 N N . GLU A 1 457 ? 2.99619 23.97906 -21.51117 1.000 15.95429 454 GLU A N 1
ATOM 3467 C CA . GLU A 1 457 ? 3.93867 23.19634 -22.30377 1.000 15.70627 454 GLU A CA 1
ATOM 3468 C C . GLU A 1 457 ? 4.07374 23.75384 -23.70625 1.000 20.43074 454 GLU A C 1
ATOM 3469 O O . GLU A 1 457 ? 4.90728 23.26234 -24.48526 1.000 18.95764 454 GLU A O 1
ATOM 3475 N N . PHE A 1 458 ? 3.28860 24.77546 -24.04600 1.000 15.76052 455 PHE A N 1
ATOM 3476 C CA . PHE A 1 458 ? 3.52906 25.45734 -25.31985 1.000 14.55156 455 PHE A CA 1
ATOM 3477 C C . PHE A 1 458 ? 4.92897 26.06183 -25.33617 1.000 16.58834 455 PHE A C 1
ATOM 3478 O O . PHE A 1 458 ? 5.59691 26.06785 -26.37471 1.000 15.89374 455 PHE A O 1
ATOM 3486 N N . GLU A 1 459 ? 5.42672 26.50070 -24.18443 1.000 15.99010 456 GLU A N 1
ATOM 3487 C CA . GLU A 1 459 ? 6.79919 26.99014 -24.15649 1.000 19.29187 456 GLU A CA 1
ATOM 3488 C C . GLU A 1 459 ? 7.80264 25.86115 -24.42369 1.000 18.14703 456 GLU A C 1
ATOM 3489 O O . GLU A 1 459 ? 8.83305 26.09718 -25.07953 1.000 18.48539 456 GLU A O 1
ATOM 3495 N N . THR A 1 460 ? 7.50590 24.64014 -23.96349 1.000 16.29803 457 THR A N 1
ATOM 3496 C CA . THR A 1 460 ? 8.34590 23.48435 -24.28027 1.000 18.00037 457 THR A CA 1
ATOM 3497 C C . THR A 1 460 ? 8.40138 23.25753 -25.78628 1.000 17.89680 457 THR A C 1
ATOM 3498 O O . THR A 1 460 ? 9.47721 23.07235 -26.36533 1.000 14.86584 457 THR A O 1
ATOM 3502 N N . ALA A 1 461 ? 7.23839 23.24225 -26.43284 1.000 15.10007 458 ALA A N 1
ATOM 3503 C CA . ALA A 1 461 ? 7.20837 23.03983 -27.88165 1.000 17.68357 458 ALA A CA 1
ATOM 3504 C C . ALA A 1 461 ? 8.01291 24.11892 -28.60976 1.000 18.04776 458 ALA A C 1
ATOM 3505 O O . ALA A 1 461 ? 8.81226 23.81127 -29.50235 1.000 14.98475 458 ALA A O 1
ATOM 3507 N N . ALA A 1 462 ? 7.84875 25.38301 -28.21248 1.000 18.07724 459 ALA A N 1
ATOM 3508 C CA . ALA A 1 462 ? 8.59451 26.46068 -28.83932 1.000 19.11391 459 ALA A CA 1
ATOM 3509 C C . ALA A 1 462 ? 10.08903 26.31479 -28.59548 1.000 21.53672 459 ALA A C 1
ATOM 3510 O O . ALA A 1 462 ? 10.89558 26.54771 -29.49894 1.000 17.82428 459 ALA A O 1
ATOM 3512 N N . ARG A 1 463 ? 10.47803 25.95036 -27.36839 1.000 17.04363 460 ARG A N 1
ATOM 3513 C CA . ARG A 1 463 ? 11.89483 25.83605 -27.03029 1.000 16.24441 460 ARG A CA 1
ATOM 3514 C C . ARG A 1 463 ? 12.57715 24.76053 -27.85759 1.000 18.91194 460 ARG A C 1
ATOM 3515 O O . ARG A 1 463 ? 13.75668 24.89464 -28.19043 1.000 19.58807 460 ARG A O 1
ATOM 3523 N N . TYR A 1 464 ? 11.86647 23.69124 -28.20077 1.000 15.56725 461 TYR A N 1
ATOM 3524 C CA . TYR A 1 464 ? 12.45477 22.63443 -29.00328 1.000 16.21371 461 TYR A CA 1
ATOM 3525 C C . TYR A 1 464 ? 12.12007 22.75156 -30.48791 1.000 16.91494 461 TYR A C 1
ATOM 3526 O O . TYR A 1 464 ? 12.44411 21.84446 -31.25578 1.000 19.98004 461 TYR A O 1
ATOM 3535 N N . GLY A 1 465 ? 11.47727 23.83104 -30.90557 1.000 18.57824 462 GLY A N 1
ATOM 3536 C CA . GLY A 1 465 ? 11.16798 24.01965 -32.31687 1.000 19.35286 462 GLY A CA 1
ATOM 3537 C C . GLY A 1 465 ? 10.16026 23.02183 -32.84556 1.000 23.91518 462 GLY A C 1
ATOM 3538 O O . GLY A 1 465 ? 10.18920 22.69498 -34.03811 1.000 20.13016 462 GLY A O 1
ATOM 3539 N N . MET A 1 466 ? 9.25666 22.56367 -31.99468 1.000 17.71897 463 MET A N 1
ATOM 3540 C CA . MET A 1 466 ? 8.20198 21.61620 -32.33066 1.000 15.83129 463 MET A CA 1
ATOM 3541 C C . MET A 1 466 ? 7.01760 22.41295 -32.84765 1.000 23.70712 463 MET A C 1
ATOM 3542 O O . MET A 1 466 ? 6.39813 23.15249 -32.06564 1.000 17.69853 463 MET A O 1
ATOM 3547 N N . PRO A 1 467 ? 6.67662 22.33603 -34.14331 1.000 19.86157 464 PRO A N 1
ATOM 3548 C CA . PRO A 1 467 ? 5.57548 23.17702 -34.65225 1.000 15.66699 464 PRO A CA 1
ATOM 3549 C C . PRO A 1 467 ? 4.20373 22.55884 -34.39789 1.000 16.90809 464 PRO A C 1
ATOM 3550 O O . PRO A 1 467 ? 3.39472 22.35988 -35.29589 1.000 15.85895 464 PRO A O 1
ATOM 3554 N N . ILE A 1 468 ? 3.90893 22.29816 -33.12894 1.000 15.87109 465 ILE A N 1
ATOM 3555 C CA . ILE A 1 468 ? 2.60411 21.77625 -32.76808 1.000 15.94128 465 ILE A CA 1
ATOM 3556 C C . ILE A 1 468 ? 1.54857 22.82525 -33.08797 1.000 17.52039 465 ILE A C 1
ATOM 3557 O O . ILE A 1 468 ? 1.76923 24.02739 -32.88026 1.000 18.11049 465 ILE A O 1
ATOM 3562 N N . LYS A 1 469 ? 0.39093 22.37613 -33.60458 1.000 16.53655 466 LYS A N 1
ATOM 3563 C CA . LYS A 1 469 ? -0.72719 23.25249 -33.93644 1.000 14.44839 466 LYS A CA 1
ATOM 3564 C C . LYS A 1 469 ? -1.85737 23.01993 -32.93775 1.000 15.07684 466 LYS A C 1
ATOM 3565 O O . LYS A 1 469 ? -2.51253 21.97092 -32.93679 1.000 17.38193 466 LYS A O 1
ATOM 3571 N N . VAL A 1 470 ? -2.05413 23.97654 -32.04980 1.000 16.04488 467 VAL A N 1
ATOM 3572 C CA . VAL A 1 470 ? -3.02878 23.86215 -30.98700 1.000 14.40006 467 VAL A CA 1
ATOM 3573 C C . VAL A 1 470 ? -4.25826 24.65291 -31.39886 1.000 15.48425 467 VAL A C 1
ATOM 3574 O O . VAL A 1 470 ? -4.19286 25.87030 -31.57528 1.000 20.01837 467 VAL A O 1
ATOM 3578 N N . ILE A 1 471 ? -5.38824 23.98054 -31.50143 1.000 15.27424 468 ILE A N 1
ATOM 3579 C CA . ILE A 1 471 ? -6.66338 24.60954 -31.82334 1.000 14.60199 468 ILE A CA 1
ATOM 3580 C C . ILE A 1 471 ? -7.55831 24.48938 -30.59678 1.000 15.49007 468 ILE A C 1
ATOM 3581 O O . ILE A 1 471 ? -7.92334 23.37626 -30.20961 1.000 16.95568 468 ILE A O 1
ATOM 3586 N N . ILE A 1 472 ? -7.96771 25.63014 -30.03911 1.000 13.79123 469 ILE A N 1
ATOM 3587 C CA . ILE A 1 472 ? -8.79669 25.65758 -28.83404 1.000 15.15716 469 ILE A CA 1
ATOM 3588 C C . ILE A 1 472 ? -10.21450 26.00261 -29.25196 1.000 16.35910 469 ILE A C 1
ATOM 3589 O O . ILE A 1 472 ? -10.43615 27.03680 -29.88861 1.000 16.12629 469 ILE A O 1
ATOM 3594 N N . LEU A 1 473 ? -11.17488 25.15578 -28.88522 1.000 15.29282 470 LEU A N 1
ATOM 3595 C CA . LEU A 1 473 ? -12.59474 25.46277 -29.04973 1.000 15.15700 470 LEU A CA 1
ATOM 3596 C C . LEU A 1 473 ? -13.06609 25.99870 -27.71090 1.000 17.79837 470 LEU A C 1
ATOM 3597 O O . LEU A 1 473 ? -13.13312 25.24687 -26.73035 1.000 18.72242 470 LEU A O 1
ATOM 3602 N N . ASN A 1 474 ? -13.34097 27.30024 -27.65169 1.000 16.73562 471 ASN A N 1
ATOM 3603 C CA . ASN A 1 474 ? -13.59729 27.99773 -26.39246 1.000 17.98710 471 ASN A CA 1
ATOM 3604 C C . ASN A 1 474 ? -15.08807 28.31560 -26.27083 1.000 18.30144 471 ASN A C 1
ATOM 3605 O O . ASN A 1 474 ? -15.57877 29.25593 -26.90560 1.000 19.57802 471 ASN A O 1
ATOM 3610 N N . ASN A 1 475 ? -15.81171 27.53805 -25.44943 1.000 15.86558 472 ASN A N 1
ATOM 3611 C CA . ASN A 1 475 ? -17.19457 27.88961 -25.12319 1.000 17.12988 472 ASN A CA 1
ATOM 3612 C C . ASN A 1 475 ? -17.31754 28.56891 -23.75986 1.000 19.70897 472 ASN A C 1
ATOM 3613 O O . ASN A 1 475 ? -18.43122 28.84860 -23.31238 1.000 18.84646 472 ASN A O 1
ATOM 3618 N N . GLY A 1 476 ? -16.20572 28.88675 -23.11344 1.000 18.27135 473 GLY A N 1
ATOM 3619 C CA . GLY A 1 476 ? -16.29877 29.54901 -21.82893 1.000 19.00506 473 GLY A CA 1
ATOM 3620 C C . GLY A 1 476 ? -16.57835 28.63673 -20.65903 1.000 17.03514 473 GLY A C 1
ATOM 3621 O O . GLY A 1 476 ? -17.03247 29.12480 -19.60730 1.000 18.99266 473 GLY A O 1
ATOM 3622 N N . GLY A 1 477 ? -16.31945 27.33464 -20.77675 1.000 20.29612 474 GLY A N 1
ATOM 3623 C CA . GLY A 1 477 ? -16.47114 26.49236 -19.60485 1.000 20.05168 474 GLY A CA 1
ATOM 3624 C C . GLY A 1 477 ? -16.27497 25.01379 -19.89050 1.000 23.11802 474 GLY A C 1
ATOM 3625 O O . GLY A 1 477 ? -15.81262 24.59483 -20.96978 1.000 19.33208 474 GLY A O 1
ATOM 3626 N N . ILE A 1 478 ? -16.64463 24.23941 -18.86809 1.000 22.63454 475 ILE A N 1
ATOM 3627 C CA . ILE A 1 478 ? -16.46827 22.79338 -18.81752 1.000 16.98688 475 ILE A CA 1
ATOM 3628 C C . ILE A 1 478 ? -17.73064 22.16236 -19.39078 1.000 20.02795 475 ILE A C 1
ATOM 3629 O O . ILE A 1 478 ? -18.76951 22.13291 -18.73680 1.000 20.50561 475 ILE A O 1
ATOM 3634 N N . GLY A 1 479 ? -17.64915 21.67760 -20.62773 1.000 25.35899 476 GLY A N 1
ATOM 3635 C CA . GLY A 1 479 ? -18.77896 21.02328 -21.27880 1.000 20.58530 476 GLY A CA 1
ATOM 3636 C C . GLY A 1 479 ? -19.74305 21.96512 -21.97934 1.000 25.85032 476 GLY A C 1
ATOM 3637 O O . GLY A 1 479 ? -20.31949 21.61581 -23.01022 1.000 31.82999 476 GLY A O 1
ATOM 3638 N N . MET A 1 480 ? -19.91049 23.16418 -21.44007 1.000 23.17293 477 MET A N 1
ATOM 3639 C CA . MET A 1 480 ? -20.82546 24.17469 -21.94889 1.000 26.19487 477 MET A CA 1
ATOM 3640 C C . MET A 1 480 ? -20.40650 25.50628 -21.34648 1.000 31.79852 477 MET A C 1
ATOM 3641 O O . MET A 1 480 ? -19.69205 25.55688 -20.33947 1.000 25.15856 477 MET A O 1
ATOM 3646 N N . GLY A 1 481 ? -20.87719 26.58496 -21.95674 1.000 22.86226 478 GLY A N 1
ATOM 3647 C CA . GLY A 1 481 ? -20.63244 27.90713 -21.43524 1.000 21.76121 478 GLY A CA 1
ATOM 3648 C C . GLY A 1 481 ? -21.61664 28.26593 -20.34232 1.000 27.15800 478 GLY A C 1
ATOM 3649 O O . GLY A 1 481 ? -22.33587 27.42642 -19.80069 1.000 26.84580 478 GLY A O 1
ATOM 3650 N N . SER A 1 482 ? -21.64514 29.55231 -20.02052 1.000 36.62371 479 SER A N 1
ATOM 3651 C CA . SER A 1 482 ? -22.55985 30.06575 -19.01141 1.000 38.39925 479 SER A CA 1
ATOM 3652 C C . SER A 1 482 ? -22.62342 31.58005 -19.12230 1.000 42.64557 479 SER A C 1
ATOM 3653 O O . SER A 1 482 ? -21.64588 32.21494 -19.54043 1.000 41.96215 479 SER A O 1
ATOM 3656 N N . PRO A 1 483 ? -23.74892 32.19215 -18.77848 1.000 45.34072 480 PRO A N 1
ATOM 3657 C CA . PRO A 1 483 ? -23.80454 33.65445 -18.74916 1.000 52.75129 480 PRO A CA 1
ATOM 3658 C C . PRO A 1 483 ? -22.99616 34.18199 -17.57463 1.000 64.53187 480 PRO A C 1
ATOM 3659 O O . PRO A 1 483 ? -22.72466 33.46797 -16.60478 1.000 46.32249 480 PRO A O 1
ATOM 3663 N N . ALA A 1 484 ? -22.59664 35.44838 -17.68226 1.000 50.36833 481 ALA A N 1
ATOM 3664 C CA . ALA A 1 484 ? -21.86734 36.12462 -16.60389 1.000 66.66084 481 ALA A CA 1
ATOM 3665 C C . ALA A 1 484 ? -22.68476 36.15276 -15.31584 1.000 56.27974 481 ALA A C 1
ATOM 3666 O O . ALA A 1 484 ? -23.91787 36.09915 -15.35266 1.000 54.13949 481 ALA A O 1
ATOM 3668 N N . GLY A 1 488 ? -25.31080 40.03049 -8.07350 1.000 50.42959 485 GLY A N 1
ATOM 3669 C CA . GLY A 1 488 ? -24.05145 39.71450 -7.41551 1.000 64.41572 485 GLY A CA 1
ATOM 3670 C C . GLY A 1 488 ? -23.94703 38.27999 -6.91734 1.000 63.78561 485 GLY A C 1
ATOM 3671 O O . GLY A 1 488 ? -23.71982 38.03680 -5.73349 1.000 64.96880 485 GLY A O 1
ATOM 3672 N N . GLN A 1 489 ? -24.12664 37.33126 -7.82681 1.000 90.45854 486 GLN A N 1
ATOM 3673 C CA . GLN A 1 489 ? -24.02104 35.90354 -7.56991 1.000 85.67560 486 GLN A CA 1
ATOM 3674 C C . GLN A 1 489 ? -22.62226 35.41000 -7.91488 1.000 75.03425 486 GLN A C 1
ATOM 3675 O O . GLN A 1 489 ? -21.91792 36.02487 -8.72087 1.000 66.54744 486 GLN A O 1
ATOM 3681 N N . PRO A 1 490 ? -22.18332 34.30044 -7.32312 1.000 43.06190 487 PRO A N 1
ATOM 3682 C CA . PRO A 1 490 ? -20.88013 33.73481 -7.69848 1.000 36.79339 487 PRO A CA 1
ATOM 3683 C C . PRO A 1 490 ? -20.89814 33.16635 -9.10372 1.000 26.86101 487 PRO A C 1
ATOM 3684 O O . PRO A 1 490 ? -21.94682 32.84275 -9.66592 1.000 32.66884 487 PRO A O 1
ATOM 3688 N N . GLY A 1 491 ? -19.70288 32.99990 -9.66470 1.000 25.38117 488 GLY A N 1
ATOM 3689 C CA . GLY A 1 491 ? -19.58507 32.26185 -10.89771 1.000 27.39779 488 GLY A CA 1
ATOM 3690 C C . GLY A 1 491 ? -19.96162 30.80187 -10.70297 1.000 24.43550 488 GLY A C 1
ATOM 3691 O O . GLY A 1 491 ? -19.78633 30.22319 -9.63064 1.000 24.26198 488 GLY A O 1
ATOM 3692 N N . MET A 1 492 ? -20.51636 30.21122 -11.74931 1.000 23.42784 489 MET A N 1
ATOM 3693 C CA . MET A 1 492 ? -20.87503 28.80819 -11.70712 1.000 25.68286 489 MET A CA 1
ATOM 3694 C C . MET A 1 492 ? -19.61354 27.94927 -11.63296 1.000 20.82358 489 MET A C 1
ATOM 3695 O O . MET A 1 492 ? -18.57049 28.33777 -12.15341 1.000 22.18447 489 MET A O 1
ATOM 3700 N N . PRO A 1 493 ? -19.69091 26.77004 -10.99281 1.000 22.11967 490 PRO A N 1
ATOM 3701 C CA . PRO A 1 493 ? -18.48221 25.93011 -10.85449 1.000 20.35695 490 PRO A CA 1
ATOM 3702 C C . PRO A 1 493 ? -17.87145 25.49229 -12.17393 1.000 21.52036 490 PRO A C 1
ATOM 3703 O O . PRO A 1 493 ? -16.64361 25.35166 -12.25931 1.000 19.80837 490 PRO A O 1
ATOM 3707 N N . HIS A 1 494 ? -18.68265 25.29581 -13.21303 1.000 19.22393 491 HIS A N 1
ATOM 3708 C CA . HIS A 1 494 ? -18.17360 24.88197 -14.51383 1.000 20.19060 491 HIS A CA 1
ATOM 3709 C C . HIS A 1 494 ? -17.71504 26.04365 -15.39047 1.000 25.96638 491 HIS A C 1
ATOM 3710 O O . HIS A 1 494 ? -17.12574 25.79623 -16.45070 1.000 22.86703 491 HIS A O 1
ATOM 3717 N N . ALA A 1 495 ? -17.97390 27.29096 -14.99456 1.000 20.22528 492 ALA A N 1
ATOM 3718 C CA . ALA A 1 495 ? -17.72243 28.42701 -15.87646 1.000 18.47939 492 ALA A CA 1
ATOM 3719 C C . ALA A 1 495 ? -16.23513 28.73791 -15.97036 1.000 22.46375 492 ALA A C 1
ATOM 3720 O O . ALA A 1 495 ? -15.51110 28.68795 -14.97438 1.000 17.90731 492 ALA A O 1
ATOM 3722 N N . LEU A 1 496 ? -15.78397 29.07872 -17.18204 1.000 17.08267 493 LEU A N 1
ATOM 3723 C CA . LEU A 1 496 ? -14.43867 29.61477 -17.35684 1.000 19.71428 493 LEU A CA 1
ATOM 3724 C C . LEU A 1 496 ? -14.54558 31.01873 -17.97202 1.000 18.68261 493 LEU A C 1
ATOM 3725 O O . LEU A 1 496 ? -15.34787 31.83382 -17.48627 1.000 21.93614 493 LEU A O 1
ATOM 3730 N N . SER A 1 497 ? -13.73844 31.34532 -18.98835 1.000 18.94058 494 SER A N 1
ATOM 3731 C CA . SER A 1 497 ? -13.68887 32.70394 -19.53488 1.000 21.05311 494 SER A CA 1
ATOM 3732 C C . SER A 1 497 ? -13.96289 32.63042 -21.03168 1.000 17.04351 494 SER A C 1
ATOM 3733 O O . SER A 1 497 ? -13.06443 32.31279 -21.81571 1.000 16.52389 494 SER A O 1
ATOM 3736 N N . HIS A 1 498 ? -15.20227 32.91218 -21.41945 1.000 17.19577 495 HIS A N 1
ATOM 3737 C CA . HIS A 1 498 ? -15.54429 32.85235 -22.84252 1.000 16.15857 495 HIS A CA 1
ATOM 3738 C C . HIS A 1 498 ? -14.76991 33.87425 -23.66816 1.000 22.51777 495 HIS A C 1
ATOM 3739 O O . HIS A 1 498 ? -14.52654 33.65474 -24.86865 1.000 20.14443 495 HIS A O 1
ATOM 3746 N N . ASP A 1 499 ? -14.39229 34.99652 -23.07151 1.000 18.86334 496 ASP A N 1
ATOM 3747 C CA . ASP A 1 499 ? -13.67217 36.02991 -23.80406 1.000 21.11117 496 ASP A CA 1
ATOM 3748 C C . ASP A 1 499 ? -12.16486 35.93507 -23.63796 1.000 21.09528 496 ASP A C 1
ATOM 3749 O O . ASP A 1 499 ? -11.45535 36.85407 -24.07034 1.000 23.70751 496 ASP A O 1
ATOM 3754 N N . ALA A 1 500 ? -11.66997 34.86539 -23.00566 1.000 19.23585 497 ALA A N 1
ATOM 3755 C CA . ALA A 1 500 ? -10.23175 34.65089 -22.86214 1.000 17.98260 497 ALA A CA 1
ATOM 3756 C C . ALA A 1 500 ? -9.54653 34.67590 -24.21879 1.000 18.18251 497 ALA A C 1
ATOM 3757 O O . ALA A 1 500 ? -10.08483 34.17959 -25.21195 1.000 20.47753 497 ALA A O 1
ATOM 3759 N N . ARG A 1 501 ? -8.33653 35.22007 -24.24617 1.000 18.18635 498 ARG A N 1
ATOM 3760 C CA . ARG A 1 501 ? -7.54516 35.29942 -25.47201 1.000 27.65661 498 ARG A CA 1
ATOM 3761 C C . ARG A 1 501 ? -6.32786 34.38387 -25.34530 1.000 18.12181 498 ARG A C 1
ATOM 3762 O O . ARG A 1 501 ? -5.17390 34.82339 -25.33850 1.000 16.68989 498 ARG A O 1
ATOM 3770 N N . TYR A 1 502 ? -6.61346 33.08046 -25.29904 1.000 15.08179 499 TYR A N 1
ATOM 3771 C CA . TYR A 1 502 ? -5.59332 32.05695 -25.09421 1.000 15.99462 499 TYR A CA 1
ATOM 3772 C C . TYR A 1 502 ? -4.47586 32.13644 -26.12579 1.000 15.83768 499 TYR A C 1
ATOM 3773 O O . TYR A 1 502 ? -3.34400 31.71527 -25.85211 1.000 15.91270 499 TYR A O 1
ATOM 3782 N N . GLU A 1 503 ? -4.77630 32.61728 -27.34040 1.000 15.70869 500 GLU A N 1
ATOM 3783 C CA . GLU A 1 503 ? -3.74299 32.63160 -28.36708 1.000 17.15627 500 GLU A CA 1
ATOM 3784 C C . GLU A 1 503 ? -2.59214 33.57988 -28.02974 1.000 18.72954 500 GLU A C 1
ATOM 3785 O O . GLU A 1 503 ? -1.50110 33.42792 -28.58903 1.000 18.52144 500 GLU A O 1
ATOM 3791 N N . ARG A 1 504 ? -2.79591 34.54537 -27.11925 1.000 18.50136 501 ARG A N 1
ATOM 3792 C CA . ARG A 1 504 ? -1.69792 35.43148 -26.74252 1.000 20.83653 501 ARG A CA 1
ATOM 3793 C C . ARG A 1 504 ? -0.61097 34.67738 -25.98874 1.000 20.20247 501 ARG A C 1
ATOM 3794 O O . ARG A 1 504 ? 0.53034 35.15228 -25.92321 1.000 21.16375 501 ARG A O 1
ATOM 3802 N N . ILE A 1 505 ? -0.93847 33.49814 -25.45903 1.000 20.02185 502 ILE A N 1
ATOM 3803 C CA . ILE A 1 505 ? 0.05292 32.62242 -24.83957 1.000 21.69664 502 ILE A CA 1
ATOM 3804 C C . ILE A 1 505 ? 1.06552 32.13607 -25.87599 1.000 19.89755 502 ILE A C 1
ATOM 3805 O O . ILE A 1 505 ? 2.26202 32.01497 -25.58617 1.000 18.89313 502 ILE A O 1
ATOM 3810 N N . ALA A 1 506 ? 0.61438 31.85205 -27.10100 1.000 17.82317 503 ALA A N 1
ATOM 3811 C CA . ALA A 1 506 ? 1.57446 31.53666 -28.15334 1.000 16.31394 503 ALA A CA 1
ATOM 3812 C C . ALA A 1 506 ? 2.57418 32.66652 -28.31796 1.000 20.85683 503 ALA A C 1
ATOM 3813 O O . ALA A 1 506 ? 3.77636 32.42652 -28.50712 1.000 19.16765 503 ALA A O 1
ATOM 3815 N N . GLU A 1 507 ? 2.08598 33.90997 -28.24078 1.000 18.77304 504 GLU A N 1
ATOM 3816 C CA . GLU A 1 507 ? 2.89414 35.10015 -28.44311 1.000 19.53998 504 GLU A CA 1
ATOM 3817 C C . GLU A 1 507 ? 3.85820 35.35146 -27.30472 1.000 24.69685 504 GLU A C 1
ATOM 3818 O O . GLU A 1 507 ? 4.85566 36.06123 -27.49347 1.000 20.47594 504 GLU A O 1
ATOM 3824 N N . ALA A 1 508 ? 3.58107 34.79612 -26.12751 1.000 23.51539 505 ALA A N 1
ATOM 3825 C CA . ALA A 1 508 ? 4.55686 34.86272 -25.05034 1.000 21.00322 505 ALA A CA 1
ATOM 3826 C C . ALA A 1 508 ? 5.83786 34.13188 -25.42202 1.000 20.74829 505 ALA A C 1
ATOM 3827 O O . ALA A 1 508 ? 6.90864 34.44368 -24.89221 1.000 22.31372 505 ALA A O 1
ATOM 3829 N N . PHE A 1 509 ? 5.74614 33.13850 -26.30888 1.000 18.56240 506 PHE A N 1
ATOM 3830 C CA . PHE A 1 509 ? 6.85720 32.22020 -26.52410 1.000 18.29946 506 PHE A CA 1
ATOM 3831 C C . PHE A 1 509 ? 7.29346 32.16387 -27.98143 1.000 20.07694 506 PHE A C 1
ATOM 3832 O O . PHE A 1 509 ? 7.90482 31.17027 -28.40301 1.000 21.53520 506 PHE A O 1
ATOM 3840 N N . GLY A 1 510 ? 7.00572 33.20884 -28.74674 1.000 22.51366 507 GLY A N 1
ATOM 3841 C CA . GLY A 1 510 ? 7.49671 33.27943 -30.10126 1.000 21.68594 507 GLY A CA 1
ATOM 3842 C C . GLY A 1 510 ? 6.70093 32.49799 -31.11959 1.000 26.39407 507 GLY A C 1
ATOM 3843 O O . GLY A 1 510 ? 7.14357 32.39186 -32.27667 1.000 24.16937 507 GLY A O 1
ATOM 3844 N N . GLY A 1 511 ? 5.53695 31.96459 -30.74443 1.000 22.24344 508 GLY A N 1
ATOM 3845 C CA . GLY A 1 511 ? 4.68077 31.26222 -31.68708 1.000 25.96304 508 GLY A CA 1
ATOM 3846 C C . GLY A 1 511 ? 3.64119 32.19186 -32.29231 1.000 27.56578 508 GLY A C 1
ATOM 3847 O O . GLY A 1 511 ? 3.59231 33.38562 -31.99870 1.000 22.89834 508 GLY A O 1
ATOM 3848 N N . ALA A 1 512 ? 2.77906 31.63259 -33.14408 1.000 17.77385 509 ALA A N 1
ATOM 3849 C CA . ALA A 1 512 ? 1.76785 32.44790 -33.80781 1.000 18.34609 509 ALA A CA 1
ATOM 3850 C C . ALA A 1 512 ? 0.41009 32.25265 -33.15258 1.000 17.18967 509 ALA A C 1
ATOM 3851 O O . ALA A 1 512 ? -0.04396 31.11624 -33.00000 1.000 17.93722 509 ALA A O 1
ATOM 3853 N N . GLY A 1 513 ? -0.25775 33.35459 -32.81957 1.000 17.31925 510 GLY A N 1
ATOM 3854 C CA . GLY A 1 513 ? -1.60524 33.32231 -32.25025 1.000 17.22542 510 GLY A CA 1
ATOM 3855 C C . GLY A 1 513 ? -2.66456 33.82106 -33.21991 1.000 19.13993 510 GLY A C 1
ATOM 3856 O O . GLY A 1 513 ? -2.47295 34.82870 -33.89338 1.000 19.17613 510 GLY A O 1
ATOM 3857 N N . PHE A 1 514 ? -3.78743 33.11396 -33.27993 1.000 18.48146 511 PHE A N 1
ATOM 3858 C CA . PHE A 1 514 ? -4.91515 33.51886 -34.09920 1.000 19.94198 511 PHE A CA 1
ATOM 3859 C C . PHE A 1 514 ? -6.18421 33.48198 -33.27409 1.000 17.85921 511 PHE A C 1
ATOM 3860 O O . PHE A 1 514 ? -6.41190 32.53845 -32.52123 1.000 20.84654 511 PHE A O 1
ATOM 3868 N N . TYR A 1 515 ? -7.01715 34.49648 -33.44925 1.000 21.40842 512 TYR A N 1
ATOM 3869 C CA . TYR A 1 515 ? -8.28911 34.59057 -32.75341 1.000 21.51142 512 TYR A CA 1
ATOM 3870 C C . TYR A 1 515 ? -9.41695 34.54445 -33.76601 1.000 22.66957 512 TYR A C 1
ATOM 3871 O O . TYR A 1 515 ? -9.41525 35.31666 -34.73063 1.000 21.34689 512 TYR A O 1
ATOM 3880 N N . VAL A 1 516 ? -10.36735 33.63876 -33.55415 1.000 15.65941 513 VAL A N 1
ATOM 3881 C CA . VAL A 1 516 ? -11.47543 33.43444 -34.48121 1.000 16.63548 513 VAL A CA 1
ATOM 3882 C C . VAL A 1 516 ? -12.78640 33.54013 -33.71141 1.000 19.28372 513 VAL A C 1
ATOM 3883 O O . VAL A 1 516 ? -13.01211 32.77413 -32.76433 1.000 18.34540 513 VAL A O 1
ATOM 3887 N N . THR A 1 517 ? -13.65798 34.45115 -34.14432 1.000 18.49658 514 THR A N 1
ATOM 3888 C CA . THR A 1 517 ? -15.03505 34.53817 -33.66835 1.000 20.50489 514 THR A CA 1
ATOM 3889 C C . THR A 1 517 ? -16.05598 34.28859 -34.75658 1.000 19.25405 514 THR A C 1
ATOM 3890 O O . THR A 1 517 ? -17.17850 33.88015 -34.44076 1.000 20.92363 514 THR A O 1
ATOM 3894 N N . ASP A 1 518 ? -15.68377 34.46691 -36.02753 1.000 20.64772 515 ASP A N 1
ATOM 3895 C CA . ASP A 1 518 ? -16.60800 34.49081 -37.14770 1.000 19.99965 515 ASP A CA 1
ATOM 3896 C C . ASP A 1 518 ? -16.22228 33.38385 -38.11521 1.000 23.69128 515 ASP A C 1
ATOM 3897 O O . ASP A 1 518 ? -15.03856 33.11156 -38.31537 1.000 18.65211 515 ASP A O 1
ATOM 3902 N N . SER A 1 519 ? -17.22713 32.71323 -38.66132 1.000 22.74394 516 SER A N 1
ATOM 3903 C CA . SER A 1 519 ? -16.95429 31.53941 -39.47522 1.000 23.31072 516 SER A CA 1
ATOM 3904 C C . SER A 1 519 ? -16.10319 31.89210 -40.69299 1.000 22.03180 516 SER A C 1
ATOM 3905 O O . SER A 1 519 ? -15.24138 31.09631 -41.08549 1.000 24.23339 516 SER A O 1
ATOM 3908 N N . ALA A 1 520 ? -16.26356 33.10207 -41.23824 1.000 27.44764 517 ALA A N 1
ATOM 3909 C CA . ALA A 1 520 ? -15.45835 33.53379 -42.38642 1.000 27.26850 517 ALA A CA 1
ATOM 3910 C C . ALA A 1 520 ? -13.97666 33.68558 -42.03990 1.000 26.45471 517 ALA A C 1
ATOM 3911 O O . ALA A 1 520 ? -13.13773 33.65946 -42.94142 1.000 22.28249 517 ALA A O 1
ATOM 3913 N N . GLU A 1 521 ? -13.64155 33.86008 -40.76012 1.000 19.83121 518 GLU A N 1
ATOM 3914 C CA . GLU A 1 521 ? -12.25210 33.97210 -40.32667 1.000 24.56103 518 GLU A CA 1
ATOM 3915 C C . GLU A 1 521 ? -11.56752 32.62054 -40.17560 1.000 20.46737 518 GLU A C 1
ATOM 3916 O O . GLU A 1 521 ? -10.33011 32.57962 -40.12264 1.000 21.97963 518 GLU A O 1
ATOM 3922 N N . LEU A 1 522 ? -12.33008 31.52660 -40.07111 1.000 19.73881 519 LEU A N 1
ATOM 3923 C CA . LEU A 1 522 ? -11.75806 30.26403 -39.59391 1.000 24.75144 519 LEU A CA 1
ATOM 3924 C C . LEU A 1 522 ? -10.82313 29.63609 -40.62833 1.000 17.13624 519 LEU A C 1
ATOM 3925 O O . LEU A 1 522 ? -9.71266 29.20667 -40.29534 1.000 18.15392 519 LEU A O 1
ATOM 3930 N N . GLY A 1 523 ? -11.27499 29.52024 -41.87089 1.000 18.70600 520 GLY A N 1
ATOM 3931 C CA . GLY A 1 523 ? -10.45598 28.94495 -42.91944 1.000 20.92441 520 GLY A CA 1
ATOM 3932 C C . GLY A 1 523 ? -9.10108 29.62349 -43.00394 1.000 23.27461 520 GLY A C 1
ATOM 3933 O O . GLY A 1 523 ? -8.04681 28.98032 -42.92807 1.000 23.29867 520 GLY A O 1
ATOM 3934 N N . PRO A 1 524 ? -9.10478 30.95162 -43.16590 1.000 19.61929 521 PRO A N 1
ATOM 3935 C CA . PRO A 1 524 ? -7.82176 31.66780 -43.23567 1.000 24.30027 521 PRO A CA 1
ATOM 3936 C C . PRO A 1 524 ? -6.95266 31.50153 -41.99568 1.000 21.64868 521 PRO A C 1
ATOM 3937 O O . PRO A 1 524 ? -5.72634 31.38405 -42.13847 1.000 19.50026 521 PRO A O 1
ATOM 3941 N N . ALA A 1 525 ? -7.54038 31.48871 -40.78076 1.000 18.70785 522 ALA A N 1
ATOM 3942 C CA . ALA A 1 525 ? -6.73657 31.31273 -39.57496 1.000 19.30004 522 ALA A CA 1
ATOM 3943 C C . ALA A 1 525 ? -6.08902 29.93785 -39.52633 1.000 19.79825 522 ALA A C 1
ATOM 3944 O O . ALA A 1 525 ? -4.90440 29.81769 -39.18183 1.000 19.57489 522 ALA A O 1
ATOM 3946 N N . LEU A 1 526 ? -6.84745 28.89008 -39.85517 1.000 17.71100 523 LEU A N 1
ATOM 3947 C CA . LEU A 1 526 ? -6.28028 27.54455 -39.87507 1.000 18.07087 523 LEU A CA 1
ATOM 3948 C C . LEU A 1 526 ? -5.18736 27.42020 -40.92658 1.000 19.17113 523 LEU A C 1
ATOM 3949 O O . LEU A 1 526 ? -4.12706 26.83810 -40.66073 1.000 17.56244 523 LEU A O 1
ATOM 3954 N N . ASP A 1 527 ? -5.41052 27.97960 -42.12565 1.000 18.31472 524 ASP A N 1
ATOM 3955 C CA . ASP A 1 527 ? -4.38311 27.89576 -43.15721 1.000 18.03220 524 ASP A CA 1
ATOM 3956 C C . ASP A 1 527 ? -3.12108 28.62699 -42.73641 1.000 19.07568 524 ASP A C 1
ATOM 3957 O O . ASP A 1 527 ? -2.00764 28.13929 -42.96624 1.000 18.82546 524 ASP A O 1
ATOM 3962 N N . ALA A 1 528 ? -3.26754 29.80687 -42.12292 1.000 17.14167 525 ALA A N 1
ATOM 3963 C CA . ALA A 1 528 ? -2.09319 30.55629 -41.69402 1.000 19.32962 525 ALA A CA 1
ATOM 3964 C C . ALA A 1 528 ? -1.35123 29.81783 -40.58374 1.000 23.85615 525 ALA A C 1
ATOM 3965 O O . ALA A 1 528 ? -0.11701 29.74079 -40.59850 1.000 17.27212 525 ALA A O 1
ATOM 3967 N N . ALA A 1 529 ? -2.09374 29.25975 -39.61915 1.000 18.75281 526 ALA A N 1
ATOM 3968 C CA . ALA A 1 529 ? -1.47652 28.47589 -38.55339 1.000 17.36120 526 ALA A CA 1
ATOM 3969 C C . ALA A 1 529 ? -0.75244 27.24997 -39.09876 1.000 20.48928 526 ALA A C 1
ATOM 3970 O O . ALA A 1 529 ? 0.37429 26.95752 -38.67607 1.000 19.40115 526 ALA A O 1
ATOM 3972 N N . MET A 1 530 ? -1.37171 26.52036 -40.04636 1.000 20.87458 527 MET A N 1
ATOM 3973 C CA . MET A 1 530 ? -0.72519 25.32286 -40.57093 1.000 18.72975 527 MET A CA 1
ATOM 3974 C C . MET A 1 530 ? 0.56546 25.65762 -41.31259 1.000 22.79504 527 MET A C 1
ATOM 3975 O O . MET A 1 530 ? 1.52096 24.86608 -41.27943 1.000 24.02425 527 MET A O 1
ATOM 3980 N N . ALA A 1 531 ? 0.61735 26.82669 -41.98066 1.000 21.15369 528 ALA A N 1
ATOM 3981 C CA . ALA A 1 531 ? 1.77175 27.25751 -42.76790 1.000 19.34423 528 ALA A CA 1
ATOM 3982 C C . ALA A 1 531 ? 2.85421 27.91127 -41.91833 1.000 19.34777 528 ALA A C 1
ATOM 3983 O O . ALA A 1 531 ? 4.01877 27.93792 -42.32687 1.000 21.93177 528 ALA A O 1
ATOM 3985 N N . PHE A 1 532 ? 2.50209 28.45598 -40.75949 1.000 17.49948 529 PHE A N 1
ATOM 3986 C CA . PHE A 1 532 ? 3.49983 29.09487 -39.91640 1.000 20.79677 529 PHE A CA 1
ATOM 3987 C C . PHE A 1 532 ? 4.58034 28.09034 -39.53866 1.000 18.99365 529 PHE A C 1
ATOM 3988 O O . PHE A 1 532 ? 4.27987 26.98991 -39.06722 1.000 18.98979 529 PHE A O 1
ATOM 3996 N N . LYS A 1 533 ? 5.84013 28.46356 -39.75775 1.000 20.64766 530 LYS A N 1
ATOM 3997 C CA . LYS A 1 533 ? 6.95883 27.55509 -39.49337 1.000 20.25592 530 LYS A CA 1
ATOM 3998 C C . LYS A 1 533 ? 7.31875 27.61565 -38.00684 1.000 21.38584 530 LYS A C 1
ATOM 3999 O O . LYS A 1 533 ? 8.37207 28.10908 -37.59322 1.000 26.07164 530 LYS A O 1
ATOM 4005 N N . GLY A 1 534 ? 6.39807 27.11940 -37.20581 1.000 17.00647 531 GLY A N 1
ATOM 4006 C CA . GLY A 1 534 ? 6.54410 27.11273 -35.76341 1.000 16.33800 531 GLY A CA 1
ATOM 4007 C C . GLY A 1 534 ? 5.26248 26.64443 -35.10792 1.000 19.32822 531 GLY A C 1
ATOM 4008 O O . GLY A 1 534 ? 4.27612 26.31921 -35.78071 1.000 16.48902 531 GLY A O 1
ATOM 4009 N N . PRO A 1 535 ? 5.25135 26.59124 -33.77825 1.000 17.01178 532 PRO A N 1
ATOM 4010 C CA . PRO A 1 535 ? 4.02421 26.22220 -33.06628 1.000 15.17344 532 PRO A CA 1
ATOM 4011 C C . PRO A 1 535 ? 3.02324 27.36397 -33.11275 1.000 14.09413 532 PRO A C 1
ATOM 4012 O O . PRO A 1 535 ? 3.39669 28.53643 -33.23490 1.000 17.67328 532 PRO A O 1
ATOM 4016 N N . ALA A 1 536 ? 1.73800 27.02563 -32.98149 1.000 14.47837 533 ALA A N 1
ATOM 4017 C CA . ALA A 1 536 ? 0.69032 28.02868 -33.08524 1.000 14.13338 533 ALA A CA 1
ATOM 4018 C C . ALA A 1 536 ? -0.52573 27.66626 -32.23379 1.000 15.71565 533 ALA A C 1
ATOM 4019 O O . ALA A 1 536 ? -0.81240 26.49117 -31.98785 1.000 17.07855 533 ALA A O 1
ATOM 4021 N N . ILE A 1 537 ? -1.25839 28.69918 -31.81318 1.000 14.95946 534 ILE A N 1
ATOM 4022 C CA . ILE A 1 537 ? -2.56367 28.54908 -31.18322 1.000 15.42165 534 ILE A CA 1
ATOM 4023 C C . ILE A 1 537 ? -3.61778 29.27491 -32.01357 1.000 16.01434 534 ILE A C 1
ATOM 4024 O O . ILE A 1 537 ? -3.50357 30.48468 -32.27286 1.000 18.73224 534 ILE A O 1
ATOM 4029 N N . VAL A 1 538 ? -4.66225 28.54718 -32.38055 1.000 16.50548 535 VAL A N 1
ATOM 4030 C CA . VAL A 1 538 ? -5.87580 29.10677 -32.96307 1.000 18.45280 535 VAL A CA 1
ATOM 4031 C C . VAL A 1 538 ? -6.95055 29.03153 -31.89351 1.000 15.82123 535 VAL A C 1
ATOM 4032 O O . VAL A 1 538 ? -7.41255 27.93489 -31.55796 1.000 17.90473 535 VAL A O 1
ATOM 4036 N N . ASN A 1 539 ? -7.35424 30.18576 -31.36444 1.000 17.87901 536 ASN A N 1
ATOM 4037 C CA . ASN A 1 539 ? -8.37123 30.28481 -30.31793 1.000 19.43684 536 ASN A CA 1
ATOM 4038 C C . ASN A 1 539 ? -9.70891 30.60712 -30.98696 1.000 19.69999 536 ASN A C 1
ATOM 4039 O O . ASN A 1 539 ? -9.87351 31.69393 -31.54031 1.000 18.73424 536 ASN A O 1
ATOM 4044 N N . ILE A 1 540 ? -10.65972 29.66979 -30.93139 1.000 14.55410 537 ILE A N 1
ATOM 4045 C CA . ILE A 1 540 ? -11.95504 29.80564 -31.59840 1.000 15.57644 537 ILE A CA 1
ATOM 4046 C C . ILE A 1 540 ? -13.00736 30.00493 -30.52476 1.000 16.40348 537 ILE A C 1
ATOM 4047 O O . ILE A 1 540 ? -13.24359 29.10128 -29.71947 1.000 17.75702 537 ILE A O 1
ATOM 4052 N N . LYS A 1 541 ? -13.65686 31.15951 -30.52382 1.000 16.38577 538 LYS A N 1
ATOM 4053 C CA . LYS A 1 541 ? -14.76258 31.41216 -29.59559 1.000 18.38610 538 LYS A CA 1
ATOM 4054 C C . LYS A 1 541 ? -16.04721 30.86029 -30.20925 1.000 22.26661 538 LYS A C 1
ATOM 4055 O O . LYS A 1 541 ? -16.59366 31.44531 -31.16091 1.000 21.05489 538 LYS A O 1
ATOM 4061 N N . ILE A 1 542 ? -16.52959 29.75037 -29.66203 1.000 17.48254 539 ILE A N 1
ATOM 4062 C CA . ILE A 1 542 ? -17.69310 29.06341 -30.18897 1.000 16.35127 539 ILE A CA 1
ATOM 4063 C C . ILE A 1 542 ? -18.93278 29.43991 -29.38375 1.000 20.53387 539 ILE A C 1
ATOM 4064 O O . ILE A 1 542 ? -18.85891 30.09195 -28.34082 1.000 20.07468 539 ILE A O 1
ATOM 4069 N N . ALA A 1 543 ? -20.09265 29.00055 -29.86603 1.000 19.08374 540 ALA A N 1
ATOM 4070 C CA . ALA A 1 543 ? -21.34374 29.25047 -29.16184 1.000 20.02414 540 ALA A CA 1
ATOM 4071 C C . ALA A 1 543 ? -21.32776 28.57536 -27.78768 1.000 15.88836 540 ALA A C 1
ATOM 4072 O O . ALA A 1 543 ? -20.91821 27.41385 -27.64414 1.000 16.86189 540 ALA A O 1
ATOM 4074 N N . ALA A 1 544 ? -21.79038 29.32199 -26.77829 1.000 20.96083 541 ALA A N 1
ATOM 4075 C CA . ALA A 1 544 ? -21.77085 28.82614 -25.41045 1.000 21.59134 541 ALA A CA 1
ATOM 4076 C C . ALA A 1 544 ? -22.63951 27.59243 -25.24816 1.000 22.91311 541 ALA A C 1
ATOM 4077 O O . ALA A 1 544 ? -22.37853 26.77583 -24.36285 1.000 22.96452 541 ALA A O 1
ATOM 4079 N N . THR A 1 545 ? -23.69677 27.45533 -26.05964 1.000 21.64087 542 THR A N 1
ATOM 4080 C CA . THR A 1 545 ? -24.64754 26.35658 -25.89741 1.000 20.55367 542 THR A CA 1
ATOM 4081 C C . THR A 1 545 ? -24.55383 25.30302 -26.99742 1.000 23.82304 542 THR A C 1
ATOM 4082 O O . THR A 1 545 ? -25.41566 24.42690 -27.07001 1.000 24.30259 542 THR A O 1
ATOM 4086 N N . ALA A 1 546 ? -23.53826 25.36731 -27.86088 1.000 24.32057 543 ALA A N 1
ATOM 4087 C CA . ALA A 1 546 ? -23.31365 24.29548 -28.82659 1.000 22.66421 543 ALA A CA 1
ATOM 4088 C C . ALA A 1 546 ? -23.18810 22.93288 -28.13651 1.000 22.31044 543 ALA A C 1
ATOM 4089 O O . ALA A 1 546 ? -22.58292 22.80318 -27.06052 1.000 23.15490 543 ALA A O 1
ATOM 4091 N N . ASP A 1 547 ? -23.75807 21.90176 -28.76223 1.000 18.78391 544 ASP A N 1
ATOM 4092 C CA . ASP A 1 547 ? -23.79037 20.56561 -28.18518 1.000 21.84210 544 ASP A CA 1
ATOM 4093 C C . ASP A 1 547 ? -23.62884 19.52314 -29.28543 1.000 25.20934 544 ASP A C 1
ATOM 4094 O O . ASP A 1 547 ? -23.64742 19.83403 -30.48585 1.000 23.02586 544 ASP A O 1
ATOM 4099 N N . ARG A 1 548 ? -23.48607 18.26996 -28.85898 1.000 20.42130 545 ARG A N 1
ATOM 4100 C CA . ARG A 1 548 ? -23.32772 17.13869 -29.76280 1.000 19.58196 545 ARG A CA 1
ATOM 4101 C C . ARG A 1 548 ? -24.68637 16.68410 -30.28358 1.000 22.57273 545 ARG A C 1
ATOM 4102 O O . ARG A 1 548 ? -25.73243 17.03298 -29.73197 1.000 20.84148 545 ARG A O 1
ATOM 4110 N N . LYS A 1 549 ? -24.65246 15.89607 -31.35955 1.000 21.51870 546 LYS A N 1
ATOM 4111 C CA . LYS A 1 549 ? -25.86464 15.31329 -31.92199 1.000 21.38447 546 LYS A CA 1
ATOM 4112 C C . LYS A 1 549 ? -26.64836 14.57572 -30.83413 1.000 21.14339 546 LYS A C 1
ATOM 4113 O O . LYS A 1 549 ? -26.04795 13.87870 -30.00077 1.000 19.22768 546 LYS A O 1
ATOM 4119 N N . PRO A 1 550 ? -27.97880 14.70843 -30.80724 1.000 27.49011 547 PRO A N 1
ATOM 4120 C CA . PRO A 1 550 ? -28.78835 13.93260 -29.85956 1.000 28.70452 547 PRO A CA 1
ATOM 4121 C C . PRO A 1 550 ? -28.59404 12.44052 -30.07101 1.000 29.69413 547 PRO A C 1
ATOM 4122 O O . PRO A 1 550 ? -28.39832 11.96509 -31.19521 1.000 27.20876 547 PRO A O 1
ATOM 4126 N N . GLN A 1 551 ? -28.64826 11.69839 -28.97085 1.000 24.22014 548 GLN A N 1
ATOM 4127 C CA . GLN A 1 551 ? -28.51377 10.25499 -29.02415 1.000 22.00834 548 GLN A CA 1
ATOM 4128 C C . GLN A 1 551 ? -29.55130 9.61024 -28.12640 1.000 26.68915 548 GLN A C 1
ATOM 4129 O O . GLN A 1 551 ? -30.04312 10.21106 -27.16886 1.000 24.25888 548 GLN A O 1
ATOM 4135 N N . GLN A 1 552 ? -29.84535 8.34618 -28.42485 1.000 21.14021 549 GLN A N 1
ATOM 4136 C CA . GLN A 1 552 ? -30.75287 7.59973 -27.57631 1.000 19.44654 549 GLN A CA 1
ATOM 4137 C C . GLN A 1 552 ? -30.16800 7.41382 -26.17823 1.000 23.29893 549 GLN A C 1
ATOM 4138 O O . GLN A 1 552 ? -30.89827 7.45380 -25.17900 1.000 22.03154 549 GLN A O 1
ATOM 4144 N N . PHE A 1 553 ? -28.85344 7.21300 -26.08458 1.000 19.69370 550 PHE A N 1
ATOM 4145 C CA . PHE A 1 553 ? -28.19502 6.88246 -24.82467 1.000 22.05600 550 PHE A CA 1
ATOM 4146 C C . PHE A 1 553 ? -27.10485 7.89434 -24.51945 1.000 24.90768 550 PHE A C 1
ATOM 4147 O O . PHE A 1 553 ? -26.37334 8.31437 -25.41991 1.000 24.59275 550 PHE A O 1
ATOM 4155 N N . ASN A 1 554 ? -26.99237 8.27857 -23.24517 1.000 18.83068 551 ASN A N 1
ATOM 4156 C CA . ASN A 1 554 ? -25.86633 9.08890 -22.80282 1.000 16.39107 551 ASN A CA 1
ATOM 4157 C C . ASN A 1 554 ? -24.59309 8.27128 -22.94878 1.000 16.25887 551 ASN A C 1
ATOM 4158 O O . ASN A 1 554 ? -24.61932 7.04194 -22.86513 1.000 20.13793 551 ASN A O 1
ATOM 4163 N N . TRP A 1 555 ? -23.46583 8.94428 -23.17169 1.000 18.48462 552 TRP A N 1
ATOM 4164 C CA . TRP A 1 555 ? -22.23104 8.17961 -23.38923 1.000 21.73197 552 TRP A CA 1
ATOM 4165 C C . TRP A 1 555 ? -21.82556 7.38283 -22.14449 1.000 18.53218 552 TRP A C 1
ATOM 4166 O O . TRP A 1 555 ? -21.20637 6.31881 -22.26139 1.000 17.57300 552 TRP A O 1
ATOM 4177 N N . HIS A 1 556 ? -22.17988 7.87332 -20.95551 1.000 15.37057 553 HIS A N 1
ATOM 4178 C CA . HIS A 1 556 ? -21.84218 7.23182 -19.69344 1.000 17.60620 553 HIS A CA 1
ATOM 4179 C C . HIS A 1 556 ? -22.98786 6.36531 -19.18143 1.000 17.35118 553 HIS A C 1
ATOM 4180 O O . HIS A 1 556 ? -22.79488 5.18074 -18.88343 1.000 21.33282 553 HIS A O 1
ATOM 4187 N N . GLY A 1 557 ? -24.19042 6.92955 -19.09037 1.000 26.68724 554 GLY A N 1
ATOM 4188 C CA . GLY A 1 557 ? -25.37052 6.17528 -18.71374 1.000 24.03089 554 GLY A CA 1
ATOM 4189 C C . GLY A 1 557 ? -25.49040 5.99222 -17.20861 1.000 40.32505 554 GLY A C 1
ATOM 4190 O O . GLY A 1 557 ? -24.61172 6.42041 -16.45983 1.000 28.26156 554 GLY A O 1
ATOM 4192 N N . SER B 1 1 ? -42.28862 27.22494 -9.81950 1.000 44.76618 -2 SER B N 1
ATOM 4193 C CA . SER B 1 1 ? -43.35515 27.99576 -9.18334 1.000 45.32108 -2 SER B CA 1
ATOM 4194 C C . SER B 1 1 ? -43.59631 27.48035 -7.78338 1.000 51.85337 -2 SER B C 1
ATOM 4195 O O . SER B 1 1 ? -43.68014 26.26948 -7.57419 1.000 40.70775 -2 SER B O 1
ATOM 4198 N N . ASN B 1 2 ? -43.71182 28.40992 -6.83214 1.000 39.42264 -1 ASN B N 1
ATOM 4199 C CA . ASN B 1 2 ? -43.92146 28.07971 -5.42396 1.000 39.46905 -1 ASN B CA 1
ATOM 4200 C C . ASN B 1 2 ? -45.34481 27.63381 -5.12739 1.000 37.49432 -1 ASN B C 1
ATOM 4201 O O . ASN B 1 2 ? -45.61976 27.17555 -4.01034 1.000 39.62757 -1 ASN B O 1
ATOM 4206 N N . ALA B 1 3 ? -46.24788 27.76080 -6.09364 1.000 29.03366 0 ALA B N 1
ATOM 4207 C CA . ALA B 1 3 ? -47.65321 27.43609 -5.88398 1.000 42.93158 0 ALA B CA 1
ATOM 4208 C C . ALA B 1 3 ? -47.91410 25.93690 -5.84645 1.000 34.12148 0 ALA B C 1
ATOM 4209 O O . ALA B 1 3 ? -48.94958 25.51289 -5.31577 1.000 38.48646 0 ALA B O 1
ATOM 4211 N N . MET B 1 4 ? -47.02115 25.13455 -6.41285 1.000 33.64135 1 MET B N 1
ATOM 4212 C CA . MET B 1 4 ? -47.28622 23.72096 -6.60318 1.000 58.23784 1 MET B CA 1
ATOM 4213 C C . MET B 1 4 ? -46.61565 22.92381 -5.49523 1.000 34.55166 1 MET B C 1
ATOM 4214 O O . MET B 1 4 ? -45.49776 23.23755 -5.06533 1.000 29.62832 1 MET B O 1
ATOM 4219 N N . ALA B 1 5 ? -47.32894 21.90759 -5.03227 1.000 31.92394 2 ALA B N 1
ATOM 4220 C CA . ALA B 1 5 ? -46.84198 21.03458 -3.97165 1.000 29.38597 2 ALA B CA 1
ATOM 4221 C C . ALA B 1 5 ? -45.50667 20.40949 -4.34643 1.000 34.69723 2 ALA B C 1
ATOM 4222 O O . ALA B 1 5 ? -45.37536 19.79490 -5.41044 1.000 32.69793 2 ALA B O 1
ATOM 4224 N N . LYS B 1 6 ? -44.51121 20.56998 -3.46664 1.000 32.13276 3 LYS B N 1
ATOM 4225 C CA . LYS B 1 6 ? -43.16056 20.07068 -3.67510 1.000 33.97535 3 LYS B CA 1
ATOM 4226 C C . LYS B 1 6 ? -42.74210 19.17605 -2.50741 1.000 40.08391 3 LYS B C 1
ATOM 4227 O O . LYS B 1 6 ? -43.26339 19.28947 -1.39381 1.000 36.77808 3 LYS B O 1
ATOM 4233 N N . SER B 1 7 ? -41.75283 18.31332 -2.77238 1.000 67.65737 4 SER B N 1
ATOM 4234 C CA . SER B 1 7 ? -41.48373 17.14741 -1.92853 1.000 63.38205 4 SER B CA 1
ATOM 4235 C C . SER B 1 7 ? -40.77530 17.52073 -0.62623 1.000 57.22069 4 SER B C 1
ATOM 4236 O O . SER B 1 7 ? -41.26181 17.21193 0.46370 1.000 77.00205 4 SER B O 1
ATOM 4239 N N . GLU B 1 8 ? -39.58122 18.09940 -0.71602 1.000 67.45558 5 GLU B N 1
ATOM 4240 C CA . GLU B 1 8 ? -38.89405 18.69450 0.43566 1.000 50.14837 5 GLU B CA 1
ATOM 4241 C C . GLU B 1 8 ? -38.55346 17.75649 1.59925 1.000 46.66044 5 GLU B C 1
ATOM 4242 O O . GLU B 1 8 ? -37.76399 18.13071 2.47563 1.000 48.44719 5 GLU B O 1
ATOM 4248 N N . GLY B 1 9 ? -39.10912 16.54036 1.63349 1.000 34.26338 6 GLY B N 1
ATOM 4249 C CA . GLY B 1 9 ? -38.79995 15.63246 2.73227 1.000 29.71310 6 GLY B CA 1
ATOM 4250 C C . GLY B 1 9 ? -37.47489 14.89565 2.61112 1.000 43.94487 6 GLY B C 1
ATOM 4251 O O . GLY B 1 9 ? -36.98292 14.36463 3.61344 1.000 32.03669 6 GLY B O 1
ATOM 4252 N N . LYS B 1 10 ? -36.88789 14.83958 1.41363 1.000 32.46802 7 LYS B N 1
ATOM 4253 C CA . LYS B 1 10 ? -35.66156 14.08848 1.18279 1.000 26.63341 7 LYS B CA 1
ATOM 4254 C C . LYS B 1 10 ? -34.51280 15.02544 0.85864 1.000 26.28351 7 LYS B C 1
ATOM 4255 O O . LYS B 1 10 ? -34.71270 16.13980 0.37901 1.000 25.75185 7 LYS B O 1
ATOM 4261 N N . VAL B 1 11 ? -33.29370 14.53381 1.09809 1.000 21.06261 8 VAL B N 1
ATOM 4262 C CA . VAL B 1 11 ? -32.06332 15.26761 0.82552 1.000 18.06708 8 VAL B CA 1
ATOM 4263 C C . VAL B 1 11 ? -31.07637 14.27526 0.22416 1.000 20.31981 8 VAL B C 1
ATOM 4264 O O . VAL B 1 11 ? -31.09120 13.08565 0.56608 1.000 20.39029 8 VAL B O 1
ATOM 4268 N N . ASN B 1 12 ? -30.22785 14.75620 -0.68361 1.000 19.09477 9 ASN B N 1
ATOM 4269 C CA . ASN B 1 12 ? -29.24497 13.87932 -1.30297 1.000 16.97099 9 ASN B CA 1
ATOM 4270 C C . ASN B 1 12 ? -27.86687 14.05000 -0.67186 1.000 15.50634 9 ASN B C 1
ATOM 4271 O O . ASN B 1 12 ? -27.63691 14.89305 0.20441 1.000 18.12417 9 ASN B O 1
ATOM 4276 N N . GLY B 1 13 ? -26.94477 13.18300 -1.10176 1.000 20.12962 10 GLY B N 1
ATOM 4277 C CA . GLY B 1 13 ? -25.62353 13.17456 -0.50435 1.000 18.30399 10 GLY B CA 1
ATOM 4278 C C . GLY B 1 13 ? -24.85829 14.45458 -0.76433 1.000 20.55707 10 GLY B C 1
ATOM 4279 O O . GLY B 1 13 ? -24.11498 14.92435 0.10266 1.000 16.27546 10 GLY B O 1
ATOM 4280 N N . ALA B 1 14 ? -25.00937 15.02620 -1.97588 1.000 14.25801 11 ALA B N 1
ATOM 4281 C CA . ALA B 1 14 ? -24.35542 16.30188 -2.27889 1.000 14.08159 11 ALA B CA 1
ATOM 4282 C C . ALA B 1 14 ? -24.78109 17.40138 -1.30070 1.000 14.70162 11 ALA B C 1
ATOM 4283 O O . ALA B 1 14 ? -23.94226 18.16126 -0.79448 1.000 14.19137 11 ALA B O 1
ATOM 4285 N N . THR B 1 15 ? -26.07733 17.50199 -1.01494 1.000 15.35967 12 THR B N 1
ATOM 4286 C CA . THR B 1 15 ? -26.53919 18.51800 -0.08371 1.000 13.83622 12 THR B CA 1
ATOM 4287 C C . THR B 1 15 ? -26.10935 18.19918 1.34707 1.000 13.93387 12 THR B C 1
ATOM 4288 O O . THR B 1 15 ? -25.71008 19.10529 2.09385 1.000 16.98533 12 THR B O 1
ATOM 4292 N N . LEU B 1 16 ? -26.14709 16.92351 1.74209 1.000 16.57230 13 LEU B N 1
ATOM 4293 C CA . LEU B 1 16 ? -25.69612 16.57738 3.09502 1.000 16.15782 13 LEU B CA 1
ATOM 4294 C C . LEU B 1 16 ? -24.22783 16.92747 3.28087 1.000 17.73683 13 LEU B C 1
ATOM 4295 O O . LEU B 1 16 ? -23.81609 17.36857 4.35890 1.000 18.00456 13 LEU B O 1
ATOM 4300 N N . MET B 1 17 ? -23.42329 16.75630 2.22921 1.000 19.27246 14 MET B N 1
ATOM 4301 C CA . MET B 1 17 ? -22.00815 17.07123 2.33572 1.000 16.27703 14 MET B CA 1
ATOM 4302 C C . MET B 1 17 ? -21.78691 18.57906 2.42019 1.000 21.40497 14 MET B C 1
ATOM 4303 O O . MET B 1 17 ? -20.98981 19.05197 3.23514 1.000 16.37554 14 MET B O 1
ATOM 4308 N N . ALA B 1 18 ? -22.47306 19.35356 1.56857 1.000 15.61911 15 ALA B N 1
ATOM 4309 C CA . ALA B 1 18 ? -22.37668 20.81274 1.64490 1.000 16.47532 15 ALA B CA 1
ATOM 4310 C C . ALA B 1 18 ? -22.73375 21.31367 3.04116 1.000 18.13700 15 ALA B C 1
ATOM 4311 O O . ALA B 1 18 ? -22.03226 22.15946 3.61005 1.000 15.47248 15 ALA B O 1
ATOM 4313 N N . ARG B 1 19 ? -23.81294 20.78769 3.61390 1.000 18.56487 16 ARG B N 1
ATOM 4314 C CA . ARG B 1 19 ? -24.23167 21.24401 4.93428 1.000 19.28067 16 ARG B CA 1
ATOM 4315 C C . ARG B 1 19 ? -23.21160 20.86836 5.99015 1.000 17.93573 16 ARG B C 1
ATOM 4316 O O . ARG B 1 19 ? -22.93144 21.66743 6.89773 1.000 18.90124 16 ARG B O 1
ATOM 4324 N N . ALA B 1 20 ? -22.65484 19.65390 5.89731 1.000 17.12405 17 ALA B N 1
ATOM 4325 C CA . ALA B 1 20 ? -21.69786 19.21352 6.91125 1.000 18.60452 17 ALA B CA 1
ATOM 4326 C C . ALA B 1 20 ? -20.39599 19.99551 6.80389 1.000 17.61362 17 ALA B C 1
ATOM 4327 O O . ALA B 1 20 ? -19.81397 20.37467 7.82597 1.000 18.01636 17 ALA B O 1
ATOM 4329 N N . LEU B 1 21 ? -19.92147 20.24464 5.57844 1.000 16.43114 18 LEU B N 1
ATOM 4330 C CA . LEU B 1 21 ? -18.71476 21.05365 5.40362 1.000 15.13834 18 LEU B CA 1
ATOM 4331 C C . LEU B 1 21 ? -18.89322 22.44941 6.01038 1.000 17.73341 18 LEU B C 1
ATOM 4332 O O . LEU B 1 21 ? -18.05136 22.91461 6.80118 1.000 17.71152 18 LEU B O 1
ATOM 4337 N N . GLN B 1 22 ? -20.00102 23.12464 5.66739 1.000 18.02972 19 GLN B N 1
ATOM 4338 C CA . GLN B 1 22 ? -20.29992 24.42436 6.25389 1.000 20.74639 19 GLN B CA 1
ATOM 4339 C C . GLN B 1 22 ? -20.36420 24.32465 7.77330 1.000 23.45698 19 GLN B C 1
ATOM 4340 O O . GLN B 1 22 ? -19.80450 25.16540 8.47744 1.000 19.41999 19 GLN B O 1
ATOM 4346 N N . GLN B 1 23 ? -21.05094 23.30478 8.29788 1.000 18.10120 20 GLN B N 1
ATOM 4347 C CA . GLN B 1 23 ? -21.14116 23.18114 9.75430 1.000 21.59501 20 GLN B CA 1
ATOM 4348 C C . GLN B 1 23 ? -19.75649 23.06350 10.37253 1.000 25.97239 20 GLN B C 1
ATOM 4349 O O . GLN B 1 23 ? -19.48780 23.64117 11.43283 1.000 22.39248 20 GLN B O 1
ATOM 4355 N N . GLN B 1 24 ? -18.85772 22.34040 9.71750 1.000 18.58547 21 GLN B N 1
ATOM 4356 C CA . GLN B 1 24 ? -17.52022 22.14364 10.25546 1.000 17.67971 21 GLN B CA 1
ATOM 4357 C C . GLN B 1 24 ? -16.55325 23.27643 9.92313 1.000 20.93095 21 GLN B C 1
ATOM 4358 O O . GLN B 1 24 ? -15.35056 23.09788 10.10089 1.000 19.21614 21 GLN B O 1
ATOM 4364 N N . GLY B 1 25 ? -17.02933 24.42438 9.43850 1.000 21.05989 22 GLY B N 1
ATOM 4365 C CA . GLY B 1 25 ? -16.14415 25.55358 9.22538 1.000 23.92221 22 GLY B CA 1
ATOM 4366 C C . GLY B 1 25 ? -15.36291 25.54635 7.92791 1.000 21.36619 22 GLY B C 1
ATOM 4367 O O . GLY B 1 25 ? -14.43626 26.35416 7.77534 1.000 20.66238 22 GLY B O 1
ATOM 4368 N N . VAL B 1 26 ? -15.66172 24.63607 7.00742 1.000 20.00905 23 VAL B N 1
ATOM 4369 C CA . VAL B 1 26 ? -15.11341 24.73667 5.65909 1.000 19.53866 23 VAL B CA 1
ATOM 4370 C C . VAL B 1 26 ? -15.76268 25.92783 4.95872 1.000 20.88157 23 VAL B C 1
ATOM 4371 O O . VAL B 1 26 ? -16.98836 25.98138 4.81393 1.000 24.45845 23 VAL B O 1
ATOM 4375 N N . GLN B 1 27 ? -14.95061 26.92485 4.58088 1.000 23.19852 24 GLN B N 1
ATOM 4376 C CA . GLN B 1 27 ? -15.45698 28.11228 3.89163 1.000 22.07178 24 GLN B CA 1
ATOM 4377 C C . GLN B 1 27 ? -14.97661 28.22302 2.46889 1.000 22.33686 24 GLN B C 1
ATOM 4378 O O . GLN B 1 27 ? -15.54086 29.02312 1.70913 1.000 21.59606 24 GLN B O 1
ATOM 4384 N N . TYR B 1 28 ? -13.91026 27.50622 2.11937 1.000 19.49868 25 TYR B N 1
ATOM 4385 C CA . TYR B 1 28 ? -13.30341 27.58264 0.79880 1.000 15.87224 25 TYR B CA 1
ATOM 4386 C C . TYR B 1 28 ? -13.16611 26.18120 0.24781 1.000 16.37976 25 TYR B C 1
ATOM 4387 O O . TYR B 1 28 ? -12.80842 25.24162 0.96823 1.000 18.54115 25 TYR B O 1
ATOM 4396 N N . MET B 1 29 ? -13.43776 26.05613 -1.05617 1.000 14.71463 26 MET B N 1
ATOM 4397 C CA . MET B 1 29 ? -13.38683 24.77731 -1.74190 1.000 14.41521 26 MET B CA 1
ATOM 4398 C C . MET B 1 29 ? -12.77777 25.05326 -3.10832 1.000 17.53494 26 MET B C 1
ATOM 4399 O O . MET B 1 29 ? -13.35957 25.79705 -3.90664 1.000 18.44623 26 MET B O 1
ATOM 4404 N N . PHE B 1 30 ? -11.58384 24.50939 -3.33197 1.000 14.26020 27 PHE B N 1
ATOM 4405 C CA . PHE B 1 30 ? -10.84092 24.66141 -4.57480 1.000 19.38784 27 PHE B CA 1
ATOM 4406 C C . PHE B 1 30 ? -10.93452 23.36753 -5.36603 1.000 16.53664 27 PHE B C 1
ATOM 4407 O O . PHE B 1 30 ? -10.63880 22.29800 -4.83861 1.000 14.16031 27 PHE B O 1
ATOM 4415 N N . GLY B 1 31 ? -11.30462 23.44910 -6.64075 1.000 12.95427 28 GLY B N 1
ATOM 4416 C CA . GLY B 1 31 ? -11.46868 22.19061 -7.31150 1.000 12.36142 28 GLY B CA 1
ATOM 4417 C C . GLY B 1 31 ? -11.63243 22.36594 -8.80806 1.000 13.29995 28 GLY B C 1
ATOM 4418 O O . GLY B 1 31 ? -11.47649 23.46046 -9.35300 1.000 15.18635 28 GLY B O 1
ATOM 4419 N N . ILE B 1 32 ? -11.90845 21.25304 -9.45314 1.000 13.62306 29 ILE B N 1
ATOM 4420 C CA . ILE B 1 32 ? -12.34046 21.24427 -10.85729 1.000 13.16632 29 ILE B CA 1
ATOM 4421 C C . ILE B 1 32 ? -13.47054 20.24313 -10.97665 1.000 15.08575 29 ILE B C 1
ATOM 4422 O O . ILE B 1 32 ? -13.29621 19.07550 -10.61431 1.000 16.60914 29 ILE B O 1
ATOM 4427 N N . VAL B 1 33 ? -14.61133 20.67738 -11.50971 1.000 14.76639 30 VAL B N 1
ATOM 4428 C CA . VAL B 1 33 ? -15.79400 19.82136 -11.54227 1.000 15.51659 30 VAL B CA 1
ATOM 4429 C C . VAL B 1 33 ? -15.83146 18.94472 -12.78871 1.000 18.56201 30 VAL B C 1
ATOM 4430 O O . VAL B 1 33 ? -15.09122 19.14769 -13.75510 1.000 18.35618 30 VAL B O 1
ATOM 4434 N N . GLY B 1 34 ? -16.73899 17.98777 -12.76090 1.000 15.69616 31 GLY B N 1
ATOM 4435 C CA . GLY B 1 34 ? -16.89239 16.97722 -13.78075 1.000 16.60882 31 GLY B CA 1
ATOM 4436 C C . GLY B 1 34 ? -17.61976 15.85242 -13.07707 1.000 19.36278 31 GLY B C 1
ATOM 4437 O O . GLY B 1 34 ? -17.98043 15.98112 -11.89831 1.000 17.89612 31 GLY B O 1
ATOM 4438 N N . PHE B 1 35 ? -17.81436 14.75601 -13.79649 1.000 14.24286 32 PHE B N 1
ATOM 4439 C CA . PHE B 1 35 ? -18.36668 13.56579 -13.15851 1.000 18.15778 32 PHE B CA 1
ATOM 4440 C C . PHE B 1 35 ? -17.45748 13.10627 -12.01632 1.000 16.46405 32 PHE B C 1
ATOM 4441 O O . PHE B 1 35 ? -16.23512 13.01165 -12.19748 1.000 14.33350 32 PHE B O 1
ATOM 4449 N N . PRO B 1 36 ? -18.00950 12.75301 -10.83696 1.000 16.37674 33 PRO B N 1
ATOM 4450 C CA . PRO B 1 36 ? -19.40242 12.83183 -10.37492 1.000 16.96624 33 PRO B CA 1
ATOM 4451 C C . PRO B 1 36 ? -19.65129 14.01629 -9.43685 1.000 17.26348 33 PRO B C 1
ATOM 4452 O O . PRO B 1 36 ? -20.65340 14.02625 -8.70136 1.000 15.14827 33 PRO B O 1
ATOM 4456 N N . VAL B 1 37 ? -18.77799 15.02468 -9.41447 1.000 16.50316 34 VAL B N 1
ATOM 4457 C CA . VAL B 1 37 ? -18.76165 15.97246 -8.29611 1.000 19.02238 34 VAL B CA 1
ATOM 4458 C C . VAL B 1 37 ? -19.46328 17.28419 -8.60549 1.000 16.05109 34 VAL B C 1
ATOM 4459 O O . VAL B 1 37 ? -19.48987 18.17443 -7.73794 1.000 16.57843 34 VAL B O 1
ATOM 4463 N N . ILE B 1 38 ? -20.02910 17.45899 -9.80918 1.000 17.19165 35 ILE B N 1
ATOM 4464 C CA . ILE B 1 38 ? -20.75808 18.69762 -10.09024 1.000 15.61763 35 ILE B CA 1
ATOM 4465 C C . ILE B 1 38 ? -21.79122 19.01388 -8.99831 1.000 20.34571 35 ILE B C 1
ATOM 4466 O O . ILE B 1 38 ? -21.80374 20.14818 -8.49768 1.000 15.14897 35 ILE B O 1
ATOM 4471 N N . PRO B 1 39 ? -22.65138 18.08639 -8.57899 1.000 16.25809 36 PRO B N 1
ATOM 4472 C CA . PRO B 1 39 ? -23.64283 18.45860 -7.54745 1.000 16.82498 36 PRO B CA 1
ATOM 4473 C C . PRO B 1 39 ? -23.01321 18.90242 -6.22826 1.000 17.63086 36 PRO B C 1
A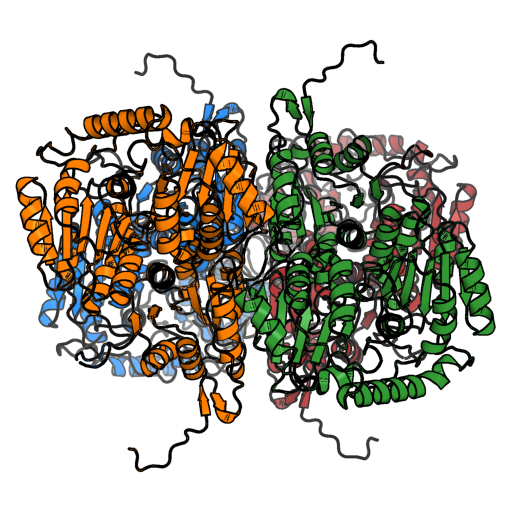TOM 4474 O O . PRO B 1 39 ? -23.63816 19.68973 -5.50403 1.000 16.84446 36 PRO B O 1
ATOM 4478 N N . ILE B 1 40 ? -21.80064 18.44542 -5.89656 1.000 13.91542 37 ILE B N 1
ATOM 4479 C CA . ILE B 1 40 ? -21.21092 18.86376 -4.61350 1.000 15.97311 37 ILE B CA 1
ATOM 4480 C C . ILE B 1 40 ? -20.82256 20.32648 -4.68022 1.000 18.09226 37 ILE B C 1
ATOM 4481 O O . ILE B 1 40 ? -21.05924 21.08123 -3.74431 1.000 14.47667 37 ILE B O 1
ATOM 4486 N N . ALA B 1 41 ? -20.22398 20.74829 -5.79887 1.000 15.47303 38 ALA B N 1
ATOM 4487 C CA . ALA B 1 41 ? -19.82346 22.14884 -5.93739 1.000 17.55520 38 ALA B CA 1
ATOM 4488 C C . ALA B 1 41 ? -21.03468 23.07378 -5.91133 1.000 17.75109 38 ALA B C 1
ATOM 4489 O O . ALA B 1 41 ? -21.01336 24.12348 -5.25372 1.000 16.19549 38 ALA B O 1
ATOM 4491 N N . ILE B 1 42 ? -22.09856 22.70732 -6.63206 1.000 18.54578 39 ILE B N 1
ATOM 4492 C CA . ILE B 1 42 ? -23.32641 23.50321 -6.61316 1.000 17.53829 39 ILE B CA 1
ATOM 4493 C C . ILE B 1 42 ? -23.92586 23.53649 -5.20329 1.000 15.61073 39 ILE B C 1
ATOM 4494 O O . ILE B 1 42 ? -24.30515 24.60157 -4.70486 1.000 17.93658 39 ILE B O 1
ATOM 4499 N N . ALA B 1 43 ? -24.05212 22.37333 -4.56011 1.000 16.41676 40 ALA B N 1
ATOM 4500 C CA . ALA B 1 43 ? -24.59593 22.34181 -3.19861 1.000 16.90766 40 ALA B CA 1
ATOM 4501 C C . ALA B 1 43 ? -23.75091 23.18326 -2.24304 1.000 18.05485 40 ALA B C 1
ATOM 4502 O O . ALA B 1 43 ? -24.29433 23.88136 -1.38033 1.000 18.72097 40 ALA B O 1
ATOM 4504 N N . ALA B 1 44 ? -22.41891 23.14813 -2.39506 1.000 17.09761 41 ALA B N 1
ATOM 4505 C CA . ALA B 1 44 ? -21.54898 23.93176 -1.50926 1.000 19.23192 41 ALA B CA 1
ATOM 4506 C C . ALA B 1 44 ? -21.81669 25.42743 -1.64959 1.000 21.24893 41 ALA B C 1
ATOM 4507 O O . ALA B 1 44 ? -21.89851 26.14911 -0.64294 1.000 19.32655 41 ALA B O 1
ATOM 4509 N N . GLN B 1 45 ? -22.01960 25.90591 -2.89159 1.000 19.44198 42 GLN B N 1
ATOM 4510 C CA . GLN B 1 45 ? -22.32369 27.31976 -3.09651 1.000 18.21008 42 GLN B CA 1
ATOM 4511 C C . GLN B 1 45 ? -23.66395 27.69153 -2.47542 1.000 19.69068 42 GLN B C 1
ATOM 4512 O O . GLN B 1 45 ? -23.82269 28.80198 -1.95504 1.000 21.75446 42 GLN B O 1
ATOM 4518 N N . ARG B 1 46 ? -24.64106 26.78481 -2.50775 1.000 19.58775 43 ARG B N 1
ATOM 4519 C CA . ARG B 1 46 ? -25.91502 27.11611 -1.88067 1.000 22.01778 43 ARG B CA 1
ATOM 4520 C C . ARG B 1 46 ? -25.80576 27.25747 -0.37178 1.000 26.48707 43 ARG B C 1
ATOM 4521 O O . ARG B 1 46 ? -26.64199 27.93186 0.22535 1.000 23.18165 43 ARG B O 1
ATOM 4529 N N . GLU B 1 47 ? -24.78051 26.70015 0.25627 1.000 20.88556 44 GLU B N 1
ATOM 4530 C CA . GLU B 1 47 ? -24.58131 26.92170 1.68805 1.000 24.44712 44 GLU B CA 1
ATOM 4531 C C . GLU B 1 47 ? -23.64909 28.09434 1.96157 1.000 24.77193 44 GLU B C 1
ATOM 4532 O O . GLU B 1 47 ? -23.27145 28.31304 3.11708 1.000 23.88724 44 GLU B O 1
ATOM 4538 N N . GLY B 1 48 ? -23.27798 28.85655 0.93460 1.000 21.22404 45 GLY B N 1
ATOM 4539 C CA . GLY B 1 48 ? -22.39228 29.99322 1.10825 1.000 20.15172 45 GLY B CA 1
ATOM 4540 C C . GLY B 1 48 ? -20.91102 29.66072 1.13771 1.000 18.83190 45 GLY B C 1
ATOM 4541 O O . GLY B 1 48 ? -20.09319 30.56460 1.34468 1.000 20.80372 45 GLY B O 1
ATOM 4542 N N . ILE B 1 49 ? -20.53140 28.40211 0.93738 1.000 16.37142 46 ILE B N 1
ATOM 4543 C CA . ILE B 1 49 ? -19.11832 28.08500 0.76180 1.000 17.79508 46 ILE B CA 1
ATOM 4544 C C . ILE B 1 49 ? -18.62414 28.73847 -0.52266 1.000 21.54617 46 ILE B C 1
ATOM 4545 O O . ILE B 1 49 ? -19.35223 28.80867 -1.51792 1.000 17.30689 46 ILE B O 1
ATOM 4550 N N . THR B 1 50 ? -17.38353 29.22442 -0.51312 1.000 17.99995 47 THR B N 1
ATOM 4551 C CA . THR B 1 50 ? -16.78938 29.86341 -1.68497 1.000 19.97007 47 THR B CA 1
ATOM 4552 C C . THR B 1 50 ? -16.09017 28.80558 -2.52863 1.000 20.28624 47 THR B C 1
ATOM 4553 O O . THR B 1 50 ? -15.08662 28.22503 -2.10035 1.000 19.77191 47 THR B O 1
ATOM 4557 N N . TYR B 1 51 ? -16.60388 28.56548 -3.73627 1.000 19.06776 48 TYR B N 1
ATOM 4558 C CA . TYR B 1 51 ? -16.02140 27.58858 -4.64243 1.000 19.79559 48 TYR B CA 1
ATOM 4559 C C . TYR B 1 51 ? -15.14034 28.30541 -5.65708 1.000 21.03688 48 TYR B C 1
ATOM 4560 O O . TYR B 1 51 ? -15.59214 29.23830 -6.32602 1.000 18.69709 48 TYR B O 1
ATOM 4569 N N . ILE B 1 52 ? -13.89330 27.85159 -5.77620 1.000 14.91947 49 ILE B N 1
ATOM 4570 C CA . ILE B 1 52 ? -12.89783 28.41824 -6.67237 1.000 19.10808 49 ILE B CA 1
ATOM 4571 C C . ILE B 1 52 ? -12.56653 27.32052 -7.68591 1.000 23.33889 49 ILE B C 1
ATOM 4572 O O . ILE B 1 52 ? -11.90813 26.33333 -7.33999 1.000 16.95042 49 ILE B O 1
ATOM 4577 N N . GLY B 1 53 ? -13.02216 27.47465 -8.92509 1.000 17.01905 50 GLY B N 1
ATOM 4578 C CA . GLY B 1 53 ? -12.72142 26.47781 -9.94673 1.000 13.92569 50 GLY B CA 1
ATOM 4579 C C . GLY B 1 53 ? -11.39995 26.80077 -10.60664 1.000 16.85680 50 GLY B C 1
ATOM 4580 O O . GLY B 1 53 ? -11.22784 27.90940 -11.12270 1.000 20.03407 50 GLY B O 1
ATOM 4581 N N . MET B 1 54 ? -10.45780 25.86567 -10.59537 1.000 16.75449 51 MET B N 1
ATOM 4582 C CA . MET B 1 54 ? -9.08928 26.17421 -10.97535 1.000 16.00988 51 MET B CA 1
ATOM 4583 C C . MET B 1 54 ? -8.77507 25.53935 -12.33304 1.000 17.24235 51 MET B C 1
ATOM 4584 O O . MET B 1 54 ? -9.68463 25.08944 -13.02333 1.000 18.39174 51 MET B O 1
ATOM 4589 N N . ARG B 1 55 ? -7.48802 25.50702 -12.71467 1.000 17.22511 52 ARG B N 1
ATOM 4590 C CA . ARG B 1 55 ? -7.11791 24.96991 -14.02472 1.000 15.04359 52 ARG B CA 1
ATOM 4591 C C . ARG B 1 55 ? -6.36341 23.64239 -13.97308 1.000 14.88746 52 ARG B C 1
ATOM 4592 O O . ARG B 1 55 ? -6.28034 22.96459 -15.00369 1.000 17.06250 52 ARG B O 1
ATOM 4600 N N . ASN B 1 56 ? -5.84163 23.23255 -12.81112 1.000 15.76180 53 ASN B N 1
ATOM 4601 C CA . ASN B 1 56 ? -5.29832 21.89146 -12.66017 1.000 16.56841 53 ASN B CA 1
ATOM 4602 C C . ASN B 1 56 ? -5.46753 21.50625 -11.19393 1.000 17.54680 53 ASN B C 1
ATOM 4603 O O . ASN B 1 56 ? -5.28376 22.35318 -10.31208 1.000 17.10282 53 ASN B O 1
ATOM 4608 N N . GLU B 1 57 ? -5.86774 20.25118 -10.94264 1.000 13.26520 54 GLU B N 1
ATOM 4609 C CA . GLU B 1 57 ? -6.08792 19.80671 -9.54867 1.000 12.73978 54 GLU B CA 1
ATOM 4610 C C . GLU B 1 57 ? -4.82710 19.88063 -8.72657 1.000 15.06903 54 GLU B C 1
ATOM 4611 O O . GLU B 1 57 ? -4.88793 19.94356 -7.48891 1.000 15.69221 54 GLU B O 1
ATOM 4617 N N . GLN B 1 58 ? -3.67650 19.74628 -9.37228 1.000 15.66873 55 GLN B N 1
ATOM 4618 C CA . GLN B 1 58 ? -2.42158 19.87232 -8.64602 1.000 16.13949 55 GLN B CA 1
ATOM 4619 C C . GLN B 1 58 ? -2.40255 21.18204 -7.85342 1.000 22.14211 55 GLN B C 1
ATOM 4620 O O . GLN B 1 58 ? -2.17153 21.19946 -6.63042 1.000 16.77199 55 GLN B O 1
ATOM 4626 N N . SER B 1 59 ? -2.75971 22.27136 -8.52817 1.000 20.55878 56 SER B N 1
ATOM 4627 C CA . SER B 1 59 ? -2.82068 23.59549 -7.91245 1.000 17.74351 56 SER B CA 1
ATOM 4628 C C . SER B 1 59 ? -3.98281 23.71070 -6.94252 1.000 15.95231 56 SER B C 1
ATOM 4629 O O . SER B 1 59 ? -3.83392 24.30083 -5.87363 1.000 20.93107 56 SER B O 1
ATOM 4632 N N . ALA B 1 60 ? -5.12729 23.11690 -7.26409 1.000 15.46715 57 ALA B N 1
ATOM 4633 C CA . ALA B 1 60 ? -6.25415 23.14661 -6.33381 1.000 13.90798 57 ALA B CA 1
ATOM 4634 C C . ALA B 1 60 ? -5.90582 22.47283 -5.00713 1.000 16.52329 57 ALA B C 1
ATOM 4635 O O . ALA B 1 60 ? -6.33021 22.93920 -3.93521 1.000 14.39188 57 ALA B O 1
ATOM 4637 N N . SER B 1 61 ? -5.13906 21.36742 -5.05714 1.000 15.01322 58 SER B N 1
ATOM 4638 C CA . SER B 1 61 ? -4.79400 20.64347 -3.82732 1.000 16.79021 58 SER B CA 1
ATOM 4639 C C . SER B 1 61 ? -3.79513 21.41956 -2.97585 1.000 19.96269 58 SER B C 1
ATOM 4640 O O . SER B 1 61 ? -3.80881 21.29746 -1.73359 1.000 15.89054 58 SER B O 1
ATOM 4643 N N . TYR B 1 62 ? -2.93487 22.20996 -3.62106 1.000 14.52858 59 TYR B N 1
ATOM 4644 C CA . TYR B 1 62 ? -2.02560 23.12390 -2.92981 1.000 15.30161 59 TYR B CA 1
ATOM 4645 C C . TYR B 1 62 ? -2.78646 24.32254 -2.34985 1.000 18.26125 59 TYR B C 1
ATOM 4646 O O . TYR B 1 62 ? -2.53508 24.72813 -1.20453 1.000 16.05357 59 TYR B O 1
ATOM 4655 N N . ALA B 1 63 ? -3.73954 24.88365 -3.10672 1.000 12.73904 60 ALA B N 1
ATOM 4656 C CA . ALA B 1 63 ? -4.55453 25.98905 -2.58178 1.000 13.88297 60 ALA B CA 1
ATOM 4657 C C . ALA B 1 63 ? -5.30088 25.58076 -1.31447 1.000 14.35057 60 ALA B C 1
ATOM 4658 O O . ALA B 1 63 ? -5.35837 26.34632 -0.33324 1.000 13.65891 60 ALA B O 1
ATOM 4660 N N . ALA B 1 64 ? -5.87245 24.37661 -1.30204 1.000 12.31059 61 ALA B N 1
ATOM 4661 C CA . ALA B 1 64 ? -6.68163 23.96811 -0.15341 1.000 15.18706 61 ALA B CA 1
ATOM 4662 C C . ALA B 1 64 ? -5.86727 23.93249 1.13049 1.000 16.41184 61 ALA B C 1
ATOM 4663 O O . ALA B 1 64 ? -6.35264 24.37736 2.17782 1.000 13.21722 61 ALA B O 1
ATOM 4665 N N . GLN B 1 65 ? -4.63435 23.40365 1.08168 1.000 16.08377 62 GLN B N 1
ATOM 4666 C CA . GLN B 1 65 ? -3.81913 23.35883 2.30222 1.000 19.32488 62 GLN B CA 1
ATOM 4667 C C . GLN B 1 65 ? -3.34006 24.75001 2.72107 1.000 15.45836 62 GLN B C 1
ATOM 4668 O O . GLN B 1 65 ? -3.23869 25.03837 3.92834 1.000 14.88375 62 GLN B O 1
ATOM 4674 N N . ALA B 1 66 ? -3.02142 25.61745 1.75007 1.000 14.51311 63 ALA B N 1
ATOM 4675 C CA . ALA B 1 66 ? -2.62882 26.99410 2.06290 1.000 15.27611 63 ALA B CA 1
ATOM 4676 C C . ALA B 1 66 ? -3.76042 27.72017 2.76902 1.000 15.23856 63 ALA B C 1
ATOM 4677 O O . ALA B 1 66 ? -3.54656 28.38372 3.79338 1.000 16.34116 63 ALA B O 1
ATOM 4679 N N . ALA B 1 67 ? -4.97894 27.59474 2.23277 1.000 15.50834 64 ALA B N 1
ATOM 4680 C CA . ALA B 1 67 ? -6.15548 28.19067 2.87184 1.000 15.57817 64 ALA B CA 1
ATOM 4681 C C . ALA B 1 67 ? -6.34690 27.65354 4.28719 1.000 18.76949 64 ALA B C 1
ATOM 4682 O O . ALA B 1 67 ? -6.75655 28.40372 5.18010 1.000 17.31912 64 ALA B O 1
ATOM 4684 N N . SER B 1 68 ? -6.09006 26.35153 4.48519 1.000 18.46346 65 SER B N 1
ATOM 4685 C CA . SER B 1 68 ? -6.19255 25.72170 5.81311 1.000 18.81659 65 SER B CA 1
ATOM 4686 C C . SER B 1 68 ? -5.19722 26.31481 6.80434 1.000 19.04701 65 SER B C 1
ATOM 4687 O O . SER B 1 68 ? -5.53693 26.59045 7.96589 1.000 17.16554 65 SER B O 1
ATOM 4690 N N . TYR B 1 69 ? -3.94200 26.45723 6.38572 1.000 15.08416 66 TYR B N 1
ATOM 4691 C CA . TYR B 1 69 ? -2.94745 27.12138 7.22927 1.000 17.85196 66 TYR B CA 1
ATOM 4692 C C . TYR B 1 69 ? -3.37462 28.54988 7.58114 1.000 22.48853 66 TYR B C 1
ATOM 4693 O O . TYR B 1 69 ? -3.33612 28.95104 8.75083 1.000 18.59466 66 TYR B O 1
ATOM 4702 N N . LEU B 1 70 ? -3.83066 29.31872 6.58626 1.000 15.24921 67 LEU B N 1
ATOM 4703 C CA . LEU B 1 70 ? -4.17713 30.71900 6.83118 1.000 14.89377 67 LEU B CA 1
ATOM 4704 C C . LEU B 1 70 ? -5.41406 30.86305 7.71056 1.000 15.26166 67 LEU B C 1
ATOM 4705 O O . LEU B 1 70 ? -5.51275 31.82044 8.47855 1.000 20.62421 67 LEU B O 1
ATOM 4710 N N . THR B 1 71 ? -6.40932 29.99004 7.54780 1.000 15.28863 68 THR B N 1
ATOM 4711 C CA . THR B 1 71 ? -7.64074 30.13373 8.32507 1.000 17.12746 68 THR B CA 1
ATOM 4712 C C . THR B 1 71 ? -7.59897 29.41074 9.65491 1.000 15.85637 68 THR B C 1
ATOM 4713 O O . THR B 1 71 ? -8.39218 29.75286 10.53667 1.000 17.02072 68 THR B O 1
ATOM 4717 N N . GLY B 1 72 ? -6.75312 28.39692 9.78323 1.000 16.36701 69 GLY B N 1
ATOM 4718 C CA . GLY B 1 72 ? -6.68892 27.57626 10.98019 1.000 17.61843 69 GLY B CA 1
ATOM 4719 C C . GLY B 1 72 ? -7.65506 26.41478 11.02887 1.000 25.42156 69 GLY B C 1
ATOM 4720 O O . GLY B 1 72 ? -7.83065 25.82009 12.10562 1.000 18.81863 69 GLY B O 1
ATOM 4721 N N . ARG B 1 73 ? -8.30138 26.08498 9.91521 1.000 17.82121 70 ARG B N 1
ATOM 4722 C CA . ARG B 1 73 ? -9.26052 24.99966 9.85566 1.000 16.41393 70 ARG B CA 1
ATOM 4723 C C . ARG B 1 73 ? -9.10513 24.25999 8.53641 1.000 15.80424 70 ARG B C 1
ATOM 4724 O O . ARG B 1 73 ? -8.68437 24.85330 7.54395 1.000 18.79829 70 ARG B O 1
ATOM 4732 N N . PRO B 1 74 ? -9.41635 22.97256 8.49853 1.000 21.66712 71 PRO B N 1
ATOM 4733 C CA . PRO B 1 74 ? -9.33973 22.25503 7.22049 1.000 17.33732 71 PRO B CA 1
ATOM 4734 C C . PRO B 1 74 ? -10.27916 22.90062 6.19482 1.000 16.60099 71 PRO B C 1
ATOM 4735 O O . PRO B 1 74 ? -11.46021 23.14080 6.47609 1.000 16.41137 71 PRO B O 1
ATOM 4739 N N . GLN B 1 75 ? -9.72793 23.24382 5.02609 1.000 16.41343 72 GLN B N 1
ATOM 4740 C CA . GLN B 1 75 ? -10.48941 23.71613 3.86827 1.000 16.42705 72 GLN B CA 1
ATOM 4741 C C . GLN B 1 75 ? -10.42530 22.63806 2.79563 1.000 15.66542 72 GLN B C 1
ATOM 4742 O O . GLN B 1 75 ? -9.59011 21.72999 2.86931 1.000 15.22264 72 GLN B O 1
ATOM 4748 N N . ALA B 1 76 ? -11.30613 22.74005 1.79499 1.000 13.17091 73 ALA B N 1
ATOM 4749 C CA . ALA B 1 76 ? -11.60131 21.62349 0.90744 1.000 12.23486 73 ALA B CA 1
ATOM 4750 C C . ALA B 1 76 ? -10.95032 21.75963 -0.46958 1.000 12.22579 73 ALA B C 1
ATOM 4751 O O . ALA B 1 76 ? -10.81697 22.85806 -1.01628 1.000 16.40991 73 ALA B O 1
ATOM 4753 N N . CYS B 1 77 ? -10.50301 20.62917 -0.99068 1.000 12.31479 74 CYS B N 1
ATOM 4754 C CA . CYS B 1 77 ? -10.19725 20.45018 -2.40705 1.000 12.23117 74 CYS B CA 1
ATOM 4755 C C . CYS B 1 77 ? -11.19539 19.44844 -2.98010 1.000 15.53096 74 CYS B C 1
ATOM 4756 O O . CYS B 1 77 ? -11.40826 18.39595 -2.38405 1.000 14.00405 74 CYS B O 1
ATOM 4759 N N . LEU B 1 78 ? -11.79584 19.75058 -4.14739 1.000 14.64623 75 LEU B N 1
ATOM 4760 C CA . LEU B 1 78 ? -12.82861 18.89216 -4.71282 1.000 13.33965 75 LEU B CA 1
ATOM 4761 C C . LEU B 1 78 ? -12.36964 18.44485 -6.09076 1.000 12.52397 75 LEU B C 1
ATOM 4762 O O . LEU B 1 78 ? -12.04458 19.29213 -6.91900 1.000 14.64069 75 LEU B O 1
ATOM 4767 N N . VAL B 1 79 ? -12.32294 17.13617 -6.33461 1.000 14.64270 76 VAL B N 1
ATOM 4768 C CA . VAL B 1 79 ? -11.81537 16.61746 -7.61216 1.000 15.44920 76 VAL B CA 1
ATOM 4769 C C . VAL B 1 79 ? -12.66447 15.45294 -8.10533 1.000 16.38143 76 VAL B C 1
ATOM 4770 O O . VAL B 1 79 ? -13.35773 14.77039 -7.34121 1.000 15.24468 76 VAL B O 1
ATOM 4774 N N . VAL B 1 80 ? -12.56167 15.20188 -9.40737 1.000 12.58597 77 VAL B N 1
ATOM 4775 C CA . VAL B 1 80 ? -13.27956 14.10724 -10.04194 1.000 13.30777 77 VAL B CA 1
ATOM 4776 C C . VAL B 1 80 ? -12.61341 12.77325 -9.70937 1.000 14.87154 77 VAL B C 1
ATOM 4777 O O . VAL B 1 80 ? -11.51279 12.72617 -9.14701 1.000 13.18894 77 VAL B O 1
ATOM 4781 N N . SER B 1 81 ? -13.28830 11.69002 -10.06621 1.000 12.52074 78 SER B N 1
ATOM 4782 C CA . SER B 1 81 ? -12.77557 10.33614 -9.94557 1.000 13.43685 78 SER B CA 1
ATOM 4783 C C . SER B 1 81 ? -11.48245 10.14428 -10.74894 1.000 12.79025 78 SER B C 1
ATOM 4784 O O . SER B 1 81 ? -11.13321 10.94413 -11.62055 1.000 14.11816 78 SER B O 1
ATOM 4787 N N . GLY B 1 82 ? -10.80563 9.03213 -10.46720 1.000 14.41334 79 GLY B N 1
ATOM 4788 C CA . GLY B 1 82 ? -9.65305 8.59472 -11.23474 1.000 13.65100 79 GLY B CA 1
ATOM 4789 C C . GLY B 1 82 ? -8.52560 9.61028 -11.23965 1.000 14.15567 79 GLY B C 1
ATOM 4790 O O . GLY B 1 82 ? -7.93643 9.91335 -10.19454 1.000 13.51267 79 GLY B O 1
ATOM 4791 N N . PRO B 1 83 ? -8.22498 10.18581 -12.41015 1.000 15.04160 80 PRO B N 1
ATOM 4792 C CA . PRO B 1 83 ? -7.08285 11.11504 -12.49519 1.000 12.90604 80 PRO B CA 1
ATOM 4793 C C . PRO B 1 83 ? -7.29179 12.42762 -11.74489 1.000 13.49403 80 PRO B C 1
ATOM 4794 O O . PRO B 1 83 ? -6.31106 13.13009 -11.47676 1.000 15.77175 80 PRO B O 1
ATOM 4798 N N . GLY B 1 84 ? -8.52507 12.82077 -11.43245 1.000 13.89556 81 GLY B N 1
ATOM 4799 C CA . GLY B 1 84 ? -8.69065 13.97062 -10.55466 1.000 11.37701 81 GLY B CA 1
ATOM 4800 C C . GLY B 1 84 ? -8.05959 13.71087 -9.19245 1.000 10.56114 81 GLY B C 1
ATOM 4801 O O . GLY B 1 84 ? -7.26939 14.52559 -8.70236 1.000 11.48427 81 GLY B O 1
ATOM 4802 N N . VAL B 1 85 ? -8.30678 12.52466 -8.62942 1.000 12.77527 82 VAL B N 1
ATOM 4803 C CA . VAL B 1 85 ? -7.67270 12.14592 -7.35037 1.000 11.33325 82 VAL B CA 1
ATOM 4804 C C . VAL B 1 85 ? -6.16814 11.98096 -7.54381 1.000 12.09042 82 VAL B C 1
ATOM 4805 O O . VAL B 1 85 ? -5.36835 12.45477 -6.73129 1.000 13.76123 82 VAL B O 1
ATOM 4809 N N . VAL B 1 86 ? -5.74745 11.34133 -8.64299 1.000 11.53033 83 VAL B N 1
ATOM 4810 C CA . VAL B 1 86 ? -4.32024 11.11624 -8.78157 1.000 10.76448 83 VAL B CA 1
ATOM 4811 C C . VAL B 1 86 ? -3.58664 12.44484 -8.91036 1.000 15.12521 83 VAL B C 1
ATOM 4812 O O . VAL B 1 86 ? -2.51834 12.62856 -8.31925 1.000 13.61488 83 VAL B O 1
ATOM 4816 N N . HIS B 1 87 ? -4.13241 13.38977 -9.69356 1.000 15.13574 84 HIS B N 1
ATOM 4817 C CA . HIS B 1 87 ? -3.53311 14.72287 -9.78153 1.000 15.22126 84 HIS B CA 1
ATOM 4818 C C . HIS B 1 87 ? -3.41593 15.39039 -8.40764 1.000 16.46626 84 HIS B C 1
ATOM 4819 O O . HIS B 1 87 ? -2.44126 16.11404 -8.13778 1.000 14.57107 84 HIS B O 1
ATOM 4826 N N . ALA B 1 88 ? -4.42878 15.22814 -7.56709 1.000 12.49356 85 ALA B N 1
ATOM 4827 C CA . ALA B 1 88 ? -4.45429 15.87072 -6.25315 1.000 12.41747 85 ALA B CA 1
ATOM 4828 C C . ALA B 1 88 ? -3.57040 15.19426 -5.20728 1.000 15.28482 85 ALA B C 1
ATOM 4829 O O . ALA B 1 88 ? -3.45749 15.72666 -4.09035 1.000 13.45267 85 ALA B O 1
ATOM 4831 N N . LEU B 1 89 ? -2.95236 14.04590 -5.51165 1.000 14.01048 86 LEU B N 1
ATOM 4832 C CA . LEU B 1 89 ? -2.06028 13.42642 -4.51354 1.000 14.41150 86 LEU B CA 1
ATOM 4833 C C . LEU B 1 89 ? -0.88331 14.33347 -4.19468 1.000 19.06925 86 LEU B C 1
ATOM 4834 O O . LEU B 1 89 ? -0.33271 14.25388 -3.08773 1.000 15.74988 86 LEU B O 1
ATOM 4839 N N . ALA B 1 90 ? -0.46655 15.15898 -5.17002 1.000 15.77348 87 ALA B N 1
ATOM 4840 C CA . ALA B 1 90 ? 0.46787 16.27533 -4.99014 1.000 14.81095 87 ALA B CA 1
ATOM 4841 C C . ALA B 1 90 ? 0.20872 17.06108 -3.70391 1.000 16.35846 87 ALA B C 1
ATOM 4842 O O . ALA B 1 90 ? 1.08897 17.19161 -2.84212 1.000 17.61763 87 ALA B O 1
ATOM 4844 N N . GLY B 1 91 ? -1.01544 17.57473 -3.55752 1.000 14.18588 88 GLY B N 1
ATOM 4845 C CA . GLY B 1 91 ? -1.35603 18.33212 -2.36344 1.000 12.45072 88 GLY B CA 1
ATOM 4846 C C . GLY B 1 91 ? -1.34597 17.49330 -1.10371 1.000 11.78408 88 GLY B C 1
ATOM 4847 O O . GLY B 1 91 ? -0.91890 17.96248 -0.03917 1.000 15.36992 88 GLY B O 1
ATOM 4848 N N . LEU B 1 92 ? -1.85786 16.26446 -1.17196 1.000 15.93143 89 LEU B N 1
ATOM 4849 C CA . LEU B 1 92 ? -1.83564 15.43734 0.03962 1.000 14.86257 89 LEU B CA 1
ATOM 4850 C C . LEU B 1 92 ? -0.40519 15.26532 0.54158 1.000 15.20960 89 LEU B C 1
ATOM 4851 O O . LEU B 1 92 ? -0.12673 15.45548 1.73155 1.000 15.47239 89 LEU B O 1
ATOM 4856 N N . ALA B 1 93 ? 0.53029 14.99451 -0.36685 1.000 12.49237 90 ALA B N 1
ATOM 4857 C CA . ALA B 1 93 ? 1.90457 14.75857 0.06148 1.000 14.88894 90 ALA B CA 1
ATOM 4858 C C . ALA B 1 93 ? 2.51305 16.01273 0.66688 1.000 17.78353 90 ALA B C 1
ATOM 4859 O O . ALA B 1 93 ? 3.20786 15.94085 1.68850 1.000 15.39538 90 ALA B O 1
ATOM 4861 N N . ASN B 1 94 ? 2.26889 17.17474 0.05495 1.000 12.11395 91 ASN B N 1
ATOM 4862 C CA . ASN B 1 94 ? 2.82846 18.41870 0.58050 1.000 12.35177 91 ASN B CA 1
ATOM 4863 C C . ASN B 1 94 ? 2.23728 18.75460 1.95214 1.000 13.11125 91 ASN B C 1
ATOM 4864 O O . ASN B 1 94 ? 2.95675 19.18417 2.85548 1.000 14.48603 91 ASN B O 1
ATOM 4869 N N . ALA B 1 95 ? 0.93359 18.53973 2.12647 1.000 14.91887 92 ALA B N 1
ATOM 4870 C CA . ALA B 1 95 ? 0.31829 18.81050 3.41177 1.000 15.59300 92 ALA B CA 1
ATOM 4871 C C . ALA B 1 95 ? 0.87040 17.87812 4.48683 1.000 18.21118 92 ALA B C 1
ATOM 4872 O O . ALA B 1 95 ? 1.16876 18.32761 5.59476 1.000 16.40687 92 ALA B O 1
ATOM 4874 N N . GLN B 1 96 ? 1.03999 16.58568 4.17321 1.000 16.96131 93 GLN B N 1
ATOM 4875 C CA . GLN B 1 96 ? 1.60255 15.64661 5.14385 1.000 17.74072 93 GLN B CA 1
ATOM 4876 C C . GLN B 1 96 ? 2.97478 16.10735 5.61718 1.000 18.77476 93 GLN B C 1
ATOM 4877 O O . GLN B 1 96 ? 3.28505 16.10783 6.82524 1.000 16.71396 93 GLN B O 1
ATOM 4883 N N . VAL B 1 97 ? 3.79718 16.54851 4.67118 1.000 14.84404 94 VAL B N 1
ATOM 4884 C CA . VAL B 1 97 ? 5.18337 16.84989 4.95955 1.000 16.63362 94 VAL B CA 1
ATOM 4885 C C . VAL B 1 97 ? 5.31183 18.14214 5.75352 1.000 17.08874 94 VAL B C 1
ATOM 4886 O O . VAL B 1 97 ? 6.20921 18.26650 6.59852 1.000 14.92190 94 VAL B O 1
ATOM 4890 N N . ASN B 1 98 ? 4.40632 19.09541 5.54124 1.000 14.94656 95 ASN B N 1
ATOM 4891 C CA . ASN B 1 98 ? 4.44046 20.34340 6.29569 1.000 15.68314 95 ASN B CA 1
ATOM 4892 C C . ASN B 1 98 ? 3.62856 20.32270 7.58452 1.000 18.27538 95 ASN B C 1
ATOM 4893 O O . ASN B 1 98 ? 3.64830 21.32545 8.30833 1.000 14.19283 95 ASN B O 1
ATOM 4898 N N . CYS B 1 99 ? 2.90273 19.23726 7.86893 1.000 17.83594 96 CYS B N 1
ATOM 4899 C CA . CYS B 1 99 ? 1.96827 19.18045 9.00974 1.000 18.86862 96 CYS B CA 1
ATOM 4900 C C . CYS B 1 99 ? 0.86237 20.22774 8.88485 1.000 19.72594 96 CYS B C 1
ATOM 4901 O O . CYS B 1 99 ? 0.49602 20.90624 9.85428 1.000 17.93819 96 CYS B O 1
ATOM 4904 N N . TRP B 1 100 ? 0.32096 20.37416 7.66328 1.000 15.25635 97 TRP B N 1
ATOM 4905 C CA . TRP B 1 100 ? -0.77044 21.28782 7.37242 1.000 16.25134 97 TRP B CA 1
ATOM 4906 C C . TRP B 1 100 ? -2.04266 20.47956 7.14109 1.000 16.36727 97 TRP B C 1
ATOM 4907 O O . TRP B 1 100 ? -1.98835 19.39589 6.54379 1.000 18.23985 97 TRP B O 1
ATOM 4918 N N . PRO B 1 101 ? -3.18671 20.92910 7.64769 1.000 16.88302 98 PRO B N 1
ATOM 4919 C CA . PRO B 1 101 ? -4.42644 20.20065 7.39800 1.000 14.22387 98 PRO B CA 1
ATOM 4920 C C . PRO B 1 101 ? -4.97691 20.54069 6.02254 1.000 16.42993 98 PRO B C 1
ATOM 4921 O O . PRO B 1 101 ? -4.64575 21.57094 5.42388 1.000 17.13902 98 PRO B O 1
ATOM 4925 N N . MET B 1 102 ? -5.77366 19.60915 5.49977 1.000 17.89354 99 MET B N 1
ATOM 4926 C CA . MET B 1 102 ? -6.60050 19.83785 4.31142 1.000 13.83326 99 MET B CA 1
ATOM 4927 C C . MET B 1 102 ? -7.58696 18.68104 4.22519 1.000 16.88824 99 MET B C 1
ATOM 4928 O O . MET B 1 102 ? -7.37161 17.61624 4.81483 1.000 16.54559 99 MET B O 1
ATOM 4933 N N . LEU B 1 103 ? -8.66693 18.89868 3.47358 1.000 12.93131 100 LEU B N 1
ATOM 4934 C CA . LEU B 1 103 ? -9.69393 17.88434 3.26846 1.000 11.90677 100 LEU B CA 1
ATOM 4935 C C . LEU B 1 103 ? -9.86592 17.72376 1.76605 1.000 12.35443 100 LEU B C 1
ATOM 4936 O O . LEU B 1 103 ? -10.34143 18.65235 1.10499 1.000 15.84812 100 LEU B O 1
ATOM 4941 N N . LEU B 1 104 ? -9.42764 16.58478 1.23473 1.000 13.04125 101 LEU B N 1
ATOM 4942 C CA . LEU B 1 104 ? -9.61090 16.28920 -0.19224 1.000 12.40919 101 LEU B CA 1
ATOM 4943 C C . LEU B 1 104 ? -10.87370 15.45911 -0.32585 1.000 15.23759 101 LEU B C 1
ATOM 4944 O O . LEU B 1 104 ? -11.02646 14.44876 0.36812 1.000 13.54271 101 LEU B O 1
ATOM 4949 N N . ILE B 1 105 ? -11.79346 15.91906 -1.16810 1.000 14.69183 102 ILE B N 1
ATOM 4950 C CA . ILE B 1 105 ? -13.05235 15.23686 -1.42309 1.000 14.08236 102 ILE B CA 1
ATOM 4951 C C . ILE B 1 105 ? -12.94082 14.70430 -2.83903 1.000 18.19845 102 ILE B C 1
ATOM 4952 O O . ILE B 1 105 ? -12.88832 15.50055 -3.77483 1.000 14.05001 102 ILE B O 1
ATOM 4957 N N . GLY B 1 106 ? -12.83754 13.39065 -3.00733 1.000 15.38198 103 GLY B N 1
ATOM 4958 C CA . GLY B 1 106 ? -12.66208 12.79221 -4.33590 1.000 14.12060 103 GLY B CA 1
ATOM 4959 C C . GLY B 1 106 ? -13.93357 12.07757 -4.75147 1.000 13.73341 103 GLY B C 1
ATOM 4960 O O . GLY B 1 106 ? -14.41741 11.21477 -4.02974 1.000 14.93026 103 GLY B O 1
ATOM 4961 N N . GLY B 1 107 ? -14.45550 12.44608 -5.92951 1.000 14.87472 104 GLY B N 1
ATOM 4962 C CA . GLY B 1 107 ? -15.54325 11.68444 -6.50151 1.000 13.32473 104 GLY B CA 1
ATOM 4963 C C . GLY B 1 107 ? -15.08686 10.28200 -6.86202 1.000 12.31424 104 GLY B C 1
ATOM 4964 O O . GLY B 1 107 ? -13.90117 10.02357 -7.12193 1.000 13.64007 104 GLY B O 1
ATOM 4965 N N . ALA B 1 108 ? -16.02624 9.34575 -6.86174 1.000 13.60349 105 ALA B N 1
ATOM 4966 C CA . ALA B 1 108 ? -15.71838 7.97815 -7.28884 1.000 15.19374 105 ALA B CA 1
ATOM 4967 C C . ALA B 1 108 ? -16.79610 7.46042 -8.22340 1.000 16.24934 105 ALA B C 1
ATOM 4968 O O . ALA B 1 108 ? -17.94615 7.90503 -8.17798 1.000 14.12146 105 ALA B O 1
ATOM 4970 N N . SER B 1 109 ? -16.43001 6.48455 -9.05790 1.000 16.94880 106 SER B N 1
ATOM 4971 C CA . SER B 1 109 ? -17.44818 5.82804 -9.86906 1.000 18.24577 106 SER B CA 1
ATOM 4972 C C . SER B 1 109 ? -18.45765 5.10525 -8.96722 1.000 21.77960 106 SER B C 1
ATOM 4973 O O . SER B 1 109 ? -18.22136 4.86108 -7.76507 1.000 18.36032 106 SER B O 1
ATOM 4976 N N . ALA B 1 110 ? -19.62323 4.81338 -9.53069 1.000 15.98005 107 ALA B N 1
ATOM 4977 C CA . ALA B 1 110 ? -20.69769 4.26468 -8.70839 1.000 19.13082 107 ALA B CA 1
ATOM 4978 C C . ALA B 1 110 ? -20.29957 2.90423 -8.14483 1.000 17.20015 107 ALA B C 1
ATOM 4979 O O . ALA B 1 110 ? -19.69645 2.08038 -8.83641 1.000 16.25665 107 ALA B O 1
ATOM 4981 N N . ILE B 1 111 ? -20.62039 2.68470 -6.85699 1.000 16.32691 108 ILE B N 1
ATOM 4982 C CA . ILE B 1 111 ? -20.32914 1.39700 -6.22617 1.000 16.61136 108 ILE B CA 1
ATOM 4983 C C . ILE B 1 111 ? -20.90742 0.23551 -7.02558 1.000 18.13102 108 ILE B C 1
ATOM 4984 O O . ILE B 1 111 ? -20.27618 -0.81851 -7.16361 1.000 18.22106 108 ILE B O 1
ATOM 4989 N N . GLU B 1 112 ? -22.11293 0.40180 -7.57472 1.000 19.79691 109 GLU B N 1
ATOM 4990 C CA . GLU B 1 112 ? -22.73210 -0.73965 -8.23434 1.000 17.63206 109 GLU B CA 1
ATOM 4991 C C . GLU B 1 112 ? -22.00415 -1.18354 -9.50462 1.000 16.98349 109 GLU B C 1
ATOM 4992 O O . GLU B 1 112 ? -22.24166 -2.31101 -9.95546 1.000 19.96383 109 GLU B O 1
ATOM 4998 N N . GLN B 1 113 ? -21.09142 -0.37309 -10.05667 1.000 14.66888 110 GLN B N 1
ATOM 4999 C CA . GLN B 1 113 ? -20.30409 -0.76613 -11.22233 1.000 13.40960 110 GLN B CA 1
ATOM 5000 C C . GLN B 1 113 ? -18.90150 -1.24069 -10.85805 1.000 15.66761 110 GLN B C 1
ATOM 5001 O O . GLN B 1 113 ? -18.11586 -1.54578 -11.75519 1.000 13.64895 110 GLN B O 1
ATOM 5007 N N . ASN B 1 114 ? -18.56553 -1.33586 -9.57176 1.000 15.64234 111 ASN B N 1
ATOM 5008 C CA . ASN B 1 114 ? -17.21118 -1.74186 -9.21217 1.000 14.87583 111 ASN B CA 1
ATOM 5009 C C . ASN B 1 114 ? -16.88822 -3.12405 -9.77482 1.000 18.24030 111 ASN B C 1
ATOM 5010 O O . ASN B 1 114 ? -17.73666 -4.02364 -9.79233 1.000 15.60604 111 ASN B O 1
ATOM 5015 N N . GLY B 1 115 ? -15.65159 -3.29330 -10.25042 1.000 12.91365 112 GLY B N 1
ATOM 5016 C CA . GLY B 1 115 ? -15.26957 -4.53223 -10.87994 1.000 15.46082 112 GLY B CA 1
ATOM 5017 C C . GLY B 1 115 ? -15.54068 -4.58484 -12.37165 1.000 16.35315 112 GLY B C 1
ATOM 5018 O O . GLY B 1 115 ? -14.93044 -5.41020 -13.06569 1.000 15.41326 112 GLY B O 1
ATOM 5019 N N . MET B 1 116 ? -16.40253 -3.71490 -12.88862 1.000 15.98874 113 MET B N 1
ATOM 5020 C CA . MET B 1 116 ? -16.77467 -3.77581 -14.31599 1.000 15.50427 113 MET B CA 1
ATOM 5021 C C . MET B 1 116 ? -15.84393 -3.01862 -15.24183 1.000 18.05436 113 MET B C 1
ATOM 5022 O O . MET B 1 116 ? -15.99689 -3.12971 -16.47569 1.000 17.88576 113 MET B O 1
ATOM 5027 N N . GLY B 1 117 ? -14.89946 -2.25230 -14.70795 1.000 17.03016 114 GLY B N 1
ATOM 5028 C CA . GLY B 1 117 ? -14.14908 -1.31550 -15.52975 1.000 18.07488 114 GLY B CA 1
ATOM 5029 C C . GLY B 1 117 ? -14.95351 -0.06404 -15.85179 1.000 16.60422 114 GLY B C 1
ATOM 5030 O O . GLY B 1 117 ? -15.06687 0.34248 -17.01420 1.000 15.01698 114 GLY B O 1
ATOM 5031 N N . ALA B 1 118 ? -15.53015 0.55411 -14.81742 1.000 15.52958 115 ALA B N 1
ATOM 5032 C CA . ALA B 1 118 ? -16.33247 1.75579 -14.96181 1.000 18.55965 115 ALA B CA 1
ATOM 5033 C C . ALA B 1 118 ? -15.46195 2.95527 -15.34507 1.000 13.20794 115 ALA B C 1
ATOM 5034 O O . ALA B 1 118 ? -14.24084 2.95418 -15.14831 1.000 14.81883 115 ALA B O 1
ATOM 5036 N N . PHE B 1 119 ? -16.10817 3.98486 -15.88970 1.000 14.39969 116 PHE B N 1
ATOM 5037 C CA . PHE B 1 119 ? -15.43211 5.25143 -16.18042 1.000 13.41624 116 PHE B CA 1
ATOM 5038 C C . PHE B 1 119 ? -14.76231 5.77403 -14.90778 1.000 14.47574 116 PHE B C 1
ATOM 5039 O O . PHE B 1 119 ? -15.44220 6.09487 -13.92973 1.000 14.31748 116 PHE B O 1
ATOM 5047 N N . GLN B 1 120 ? -13.42887 5.78790 -14.90896 1.000 12.99222 117 GLN B N 1
ATOM 5048 C CA . GLN B 1 120 ? -12.58432 6.31789 -13.83372 1.000 16.13619 117 GLN B CA 1
ATOM 5049 C C . GLN B 1 120 ? -12.69594 5.51401 -12.54817 1.000 16.50512 117 GLN B C 1
ATOM 5050 O O . GLN B 1 120 ? -12.42059 6.03892 -11.45418 1.000 14.61210 117 GLN B O 1
ATOM 5056 N N . GLU B 1 121 ? -13.04005 4.22627 -12.65628 1.000 13.64961 118 GLU B N 1
ATOM 5057 C CA . GLU B 1 121 ? -12.93493 3.33953 -11.50750 1.000 15.18963 118 GLU B CA 1
ATOM 5058 C C . GLU B 1 121 ? -11.48575 3.26591 -11.04839 1.000 16.87703 118 GLU B C 1
ATOM 5059 O O . GLU B 1 121 ? -10.56928 3.15089 -11.85619 1.000 16.70829 118 GLU B O 1
ATOM 5065 N N . GLU B 1 122 ? -11.27040 3.33644 -9.73452 1.000 14.30884 119 GLU B N 1
ATOM 5066 C CA . GLU B 1 122 ? -9.90279 3.42824 -9.24007 1.000 15.40333 119 GLU B CA 1
ATOM 5067 C C . GLU B 1 122 ? -9.92122 3.10300 -7.74449 1.000 16.70078 119 GLU B C 1
ATOM 5068 O O . GLU B 1 122 ? -10.93498 3.31327 -7.07567 1.000 14.51355 119 GLU B O 1
ATOM 5074 N N A ARG B 1 123 ? -8.79396 2.58766 -7.24739 0.563 10.96304 120 ARG B N 1
ATOM 5075 N N B ARG B 1 123 ? -8.79538 2.57590 -7.25046 0.437 10.96681 120 ARG B N 1
ATOM 5076 C CA A ARG B 1 123 ? -8.60138 2.27071 -5.82007 0.563 11.43910 120 ARG B CA 1
ATOM 5077 C CA B ARG B 1 123 ? -8.58322 2.27703 -5.82344 0.437 11.43815 120 ARG B CA 1
ATOM 5078 C C A ARG B 1 123 ? -8.15608 3.53675 -5.08028 0.563 12.04860 120 ARG B C 1
ATOM 5079 C C B ARG B 1 123 ? -8.14429 3.55392 -5.10133 0.437 12.03790 120 ARG B C 1
ATOM 5080 O O A ARG B 1 123 ? -7.01606 3.66935 -4.63074 0.563 12.63852 120 ARG B O 1
ATOM 5081 O O B ARG B 1 123 ? -6.99615 3.70955 -4.68090 0.437 12.61268 120 ARG B O 1
ATOM 5096 N N . GLN B 1 124 ? -9.09061 4.48338 -4.95229 1.000 13.54557 121 GLN B N 1
ATOM 5097 C CA . GLN B 1 124 ? -8.71904 5.84692 -4.58225 1.000 13.84358 121 GLN B CA 1
ATOM 5098 C C . GLN B 1 124 ? -8.26561 5.93520 -3.12322 1.000 16.44752 121 GLN B C 1
ATOM 5099 O O . GLN B 1 124 ? -7.23277 6.55383 -2.82399 1.000 15.02828 121 GLN B O 1
ATOM 5105 N N . VAL B 1 125 ? -9.00871 5.31040 -2.20722 1.000 15.45205 122 VAL B N 1
ATOM 5106 C CA . VAL B 1 125 ? -8.59557 5.30378 -0.79328 1.000 12.37288 122 VAL B CA 1
ATOM 5107 C C . VAL B 1 125 ? -7.21720 4.67610 -0.65449 1.000 12.54014 122 VAL B C 1
ATOM 5108 O O . VAL B 1 125 ? -6.34174 5.18860 0.06820 1.000 15.30200 122 VAL B O 1
ATOM 5112 N N . LEU B 1 126 ? -6.97819 3.58701 -1.38041 1.000 13.85550 123 LEU B N 1
ATOM 5113 C CA . LEU B 1 126 ? -5.68933 2.91543 -1.29431 1.000 13.57075 123 LEU B CA 1
ATOM 5114 C C . LEU B 1 126 ? -4.56602 3.83335 -1.76160 1.000 15.79016 123 LEU B C 1
ATOM 5115 O O . LEU B 1 126 ? -3.51007 3.90620 -1.11992 1.000 15.01149 123 LEU B O 1
ATOM 5120 N N . LEU B 1 127 ? -4.77787 4.55763 -2.87499 1.000 17.36021 124 LEU B N 1
ATOM 5121 C CA . LEU B 1 127 ? -3.74159 5.45362 -3.39509 1.000 15.78912 124 LEU B CA 1
ATOM 5122 C C . LEU B 1 127 ? -3.48231 6.61970 -2.45054 1.000 17.38385 124 LEU B C 1
ATOM 5123 O O . LEU B 1 127 ? -2.33403 7.06143 -2.30896 1.000 18.55680 124 LEU B O 1
ATOM 5128 N N . ALA B 1 128 ? -4.53078 7.15251 -1.81739 1.000 15.27657 125 ALA B N 1
ATOM 5129 C CA . ALA B 1 128 ? -4.36631 8.33905 -1.00332 1.000 17.96259 125 ALA B CA 1
ATOM 5130 C C . ALA B 1 128 ? -3.81693 8.00178 0.37915 1.000 19.72519 125 ALA B C 1
ATOM 5131 O O . ALA B 1 128 ? -3.18013 8.85982 1.00335 1.000 14.81785 125 ALA B O 1
ATOM 5133 N N . SER B 1 129 ? -4.03406 6.76910 0.84356 1.000 14.06692 126 SER B N 1
ATOM 5134 C CA . SER B 1 129 ? -3.76996 6.42457 2.24955 1.000 14.61877 126 SER B CA 1
ATOM 5135 C C . SER B 1 129 ? -2.35212 6.72885 2.72758 1.000 17.86503 126 SER B C 1
ATOM 5136 O O . SER B 1 129 ? -2.20426 7.24447 3.84744 1.000 16.81928 126 SER B O 1
ATOM 5139 N N . PRO B 1 130 ? -1.28297 6.40979 1.98989 1.000 18.52673 127 PRO B N 1
ATOM 5140 C CA . PRO B 1 130 ? 0.05823 6.65699 2.53554 1.000 19.59161 127 PRO B CA 1
ATOM 5141 C C . PRO B 1 130 ? 0.38285 8.12584 2.66864 1.000 20.14678 127 PRO B C 1
ATOM 5142 O O . PRO B 1 130 ? 1.36497 8.46207 3.34448 1.000 20.63482 127 PRO B O 1
ATOM 5146 N N . LEU B 1 131 ? -0.41405 9.00799 2.06445 1.000 14.70599 128 LEU B N 1
ATOM 5147 C CA . LEU B 1 131 ? -0.20749 10.45128 2.12732 1.000 14.10755 128 LEU B CA 1
ATOM 5148 C C . LEU B 1 131 ? -1.13713 11.15164 3.12158 1.000 19.23176 128 LEU B C 1
ATOM 5149 O O . LEU B 1 131 ? -1.04600 12.37486 3.28353 1.000 20.07883 128 LEU B O 1
ATOM 5154 N N . CYS B 1 132 ? -2.01300 10.41760 3.80286 1.000 17.64714 129 CYS B N 1
ATOM 5155 C CA . CYS B 1 132 ? -3.07503 11.00832 4.61097 1.000 14.12313 129 CYS B CA 1
ATOM 5156 C C . CYS B 1 132 ? -2.98680 10.53957 6.05548 1.000 15.08179 129 CYS B C 1
ATOM 5157 O O . CYS B 1 132 ? -2.57736 9.41443 6.31350 1.000 15.97488 129 CYS B O 1
ATOM 5160 N N . LYS B 1 133 ? -3.41478 11.41586 6.97972 1.000 15.69482 130 LYS B N 1
ATOM 5161 C CA . LYS B 1 133 ? -3.73412 10.99460 8.34538 1.000 17.24335 130 LYS B CA 1
ATOM 5162 C C . LYS B 1 133 ? -4.99790 10.15665 8.40147 1.000 17.20781 130 LYS B C 1
ATOM 5163 O O . LYS B 1 133 ? -5.17378 9.34965 9.32432 1.000 15.69875 130 LYS B O 1
ATOM 5169 N N . TYR B 1 134 ? -5.93685 10.43942 7.51088 1.000 14.90929 131 TYR B N 1
ATOM 5170 C CA . TYR B 1 134 ? -7.26765 9.87150 7.56707 1.000 14.62658 131 TYR B CA 1
ATOM 5171 C C . TYR B 1 134 ? -7.71938 9.69990 6.13548 1.000 16.17498 131 TYR B C 1
ATOM 5172 O O . TYR B 1 134 ? -7.63143 10.65596 5.37721 1.000 16.98656 131 TYR B O 1
ATOM 5181 N N . ALA B 1 135 ? -8.21965 8.51665 5.78642 1.000 16.56354 132 ALA B N 1
ATOM 5182 C CA . ALA B 1 135 ? -8.73283 8.29805 4.43885 1.000 16.91427 132 ALA B CA 1
ATOM 5183 C C . ALA B 1 135 ? -9.85808 7.28738 4.52068 1.000 15.66076 132 ALA B C 1
ATOM 5184 O O . ALA B 1 135 ? -9.67253 6.20179 5.08175 1.000 20.62461 132 ALA B O 1
ATOM 5186 N N . HIS B 1 136 ? -11.01712 7.63218 3.96059 1.000 14.28973 133 HIS B N 1
ATOM 5187 C CA . HIS B 1 136 ? -12.14457 6.71942 4.04289 1.000 13.40753 133 HIS B CA 1
ATOM 5188 C C . HIS B 1 136 ? -13.12344 7.02118 2.91685 1.000 14.45377 133 HIS B C 1
ATOM 5189 O O . HIS B 1 136 ? -13.32120 8.17554 2.54235 1.000 14.98581 133 HIS B O 1
ATOM 5196 N N . GLN B 1 137 ? -13.76647 5.97111 2.43475 1.000 13.94246 134 GLN B N 1
ATOM 5197 C CA . GLN B 1 137 ? -14.91308 6.11973 1.55678 1.000 14.29684 134 GLN B CA 1
ATOM 5198 C C . GLN B 1 137 ? -16.17948 6.32330 2.37484 1.000 17.97717 134 GLN B C 1
ATOM 5199 O O . GLN B 1 137 ? -16.33376 5.76472 3.46856 1.000 17.02830 134 GLN B O 1
ATOM 5205 N N . VAL B 1 138 ? -17.07911 7.13731 1.84511 1.000 13.34532 135 VAL B N 1
ATOM 5206 C CA . VAL B 1 138 ? -18.41668 7.32703 2.41257 1.000 13.76044 135 VAL B CA 1
ATOM 5207 C C . VAL B 1 138 ? -19.32639 6.36403 1.66655 1.000 15.48289 135 VAL B C 1
ATOM 5208 O O . VAL B 1 138 ? -19.57560 6.56358 0.46920 1.000 15.17093 135 VAL B O 1
ATOM 5212 N N . GLU B 1 139 ? -19.79365 5.30875 2.33919 1.000 16.42411 136 GLU B N 1
ATOM 5213 C CA . GLU B 1 139 ? -20.44361 4.20340 1.63330 1.000 16.45324 136 GLU B CA 1
ATOM 5214 C C . GLU B 1 139 ? -21.94336 4.38559 1.48774 1.000 17.03023 136 GLU B C 1
ATOM 5215 O O . GLU B 1 139 ? -22.55895 3.72094 0.65351 1.000 20.33109 136 GLU B O 1
ATOM 5221 N N . ARG B 1 140 ? -22.54264 5.27544 2.27510 1.000 22.89888 137 ARG B N 1
ATOM 5222 C CA . ARG B 1 140 ? -23.97898 5.50566 2.32194 1.000 26.27763 137 ARG B CA 1
ATOM 5223 C C . ARG B 1 140 ? -24.17528 6.98233 2.64109 1.000 22.20496 137 ARG B C 1
ATOM 5224 O O . ARG B 1 140 ? -23.47015 7.51058 3.51151 1.000 21.52724 137 ARG B O 1
ATOM 5232 N N . PRO B 1 141 ? -25.11531 7.66607 1.97449 1.000 19.29665 138 PRO B N 1
ATOM 5233 C CA . PRO B 1 141 ? -25.28609 9.10994 2.21774 1.000 17.00115 138 PRO B CA 1
ATOM 5234 C C . PRO B 1 141 ? -25.62065 9.45293 3.67435 1.000 17.11823 138 PRO B C 1
ATOM 5235 O O . PRO B 1 141 ? -25.20376 10.50061 4.17481 1.000 16.68784 138 PRO B O 1
ATOM 5239 N N . GLU B 1 142 ? -26.41220 8.63412 4.34212 1.000 20.50051 139 GLU B N 1
ATOM 5240 C CA . GLU B 1 142 ? -26.77045 8.97879 5.72043 1.000 20.89919 139 GLU B CA 1
ATOM 5241 C C . GLU B 1 142 ? -25.55013 9.05339 6.64558 1.000 23.72261 139 GLU B C 1
ATOM 5242 O O . GLU B 1 142 ? -25.65501 9.63521 7.73338 1.000 22.22361 139 GLU B O 1
ATOM 5248 N N . ARG B 1 143 ? -24.39703 8.51223 6.23911 1.000 18.00788 140 ARG B N 1
ATOM 5249 C CA . ARG B 1 143 ? -23.17339 8.56916 7.03924 1.000 19.58494 140 ARG B CA 1
ATOM 5250 C C . ARG B 1 143 ? -22.37586 9.84597 6.81297 1.000 18.26761 140 ARG B C 1
ATOM 5251 O O . ARG B 1 143 ? -21.32987 10.01344 7.44822 1.000 17.01034 140 ARG B O 1
ATOM 5259 N N . ILE B 1 144 ? -22.79448 10.69768 5.85973 1.000 14.94650 141 ILE B N 1
ATOM 5260 C CA . ILE B 1 144 ? -22.00169 11.88318 5.52419 1.000 15.72537 141 ILE B CA 1
ATOM 5261 C C . ILE B 1 144 ? -21.71755 12.77324 6.73510 1.000 16.49902 141 ILE B C 1
ATOM 5262 O O . ILE B 1 144 ? -20.55101 13.15453 6.93159 1.000 13.84701 141 ILE B O 1
ATOM 5267 N N . PRO B 1 145 ? -22.69154 13.14218 7.56850 1.000 16.51482 142 PRO B N 1
ATOM 5268 C CA . PRO B 1 145 ? -22.32612 13.98327 8.72197 1.000 16.43936 142 PRO B CA 1
ATOM 5269 C C . PRO B 1 145 ? -21.25248 13.34224 9.58642 1.000 17.85354 142 PRO B C 1
ATOM 5270 O O . PRO B 1 145 ? -20.29175 14.01411 9.98190 1.000 16.99633 142 PRO B O 1
ATOM 5274 N N . TYR B 1 146 ? -21.37371 12.03306 9.82888 1.000 19.74232 143 TYR B N 1
ATOM 5275 C CA . TYR B 1 146 ? -20.40700 11.31112 10.65091 1.000 19.53275 143 TYR B CA 1
ATOM 5276 C C . TYR B 1 146 ? -19.01101 11.41185 10.04736 1.000 19.07377 143 TYR B C 1
ATOM 5277 O O . TYR B 1 146 ? -18.03455 11.73831 10.73271 1.000 16.97517 143 TYR B O 1
ATOM 5286 N N . TYR B 1 147 ? -18.89537 11.10998 8.75499 1.000 14.94730 144 TYR B N 1
ATOM 5287 C CA . TYR B 1 147 ? -17.56477 11.04218 8.16479 1.000 14.12216 144 TYR B CA 1
ATOM 5288 C C . TYR B 1 147 ? -16.94031 12.42812 8.02633 1.000 14.61261 144 TYR B C 1
ATOM 5289 O O . TYR B 1 147 ? -15.72895 12.57313 8.19097 1.000 15.44047 144 TYR B O 1
ATOM 5298 N N . VAL B 1 148 ? -17.73127 13.45781 7.69301 1.000 14.81284 145 VAL B N 1
ATOM 5299 C CA . VAL B 1 148 ? -17.15107 14.79625 7.57607 1.000 14.54541 145 VAL B CA 1
ATOM 5300 C C . VAL B 1 148 ? -16.63343 15.26212 8.93763 1.000 14.73623 145 VAL B C 1
ATOM 5301 O O . VAL B 1 148 ? -15.51301 15.78558 9.05365 1.000 13.41223 145 VAL B O 1
ATOM 5305 N N . GLU B 1 149 ? -17.41492 15.03735 9.98596 1.000 16.06478 146 GLU B N 1
ATOM 5306 C CA . GLU B 1 149 ? -16.94117 15.40615 11.32118 1.000 16.07633 146 GLU B CA 1
ATOM 5307 C C . GLU B 1 149 ? -15.62809 14.70355 11.65186 1.000 16.69812 146 GLU B C 1
ATOM 5308 O O . GLU B 1 149 ? -14.65829 15.33753 12.09896 1.000 15.95329 146 GLU B O 1
ATOM 5314 N N . GLN B 1 150 ? -15.57768 13.38421 11.42210 1.000 15.70789 147 GLN B N 1
ATOM 5315 C CA . GLN B 1 150 ? -14.39734 12.60119 11.77103 1.000 14.80809 147 GLN B CA 1
ATOM 5316 C C . GLN B 1 150 ? -13.19897 12.99836 10.91941 1.000 15.29519 147 GLN B C 1
ATOM 5317 O O . GLN B 1 150 ? -12.06058 13.03645 11.40059 1.000 15.07942 147 GLN B O 1
ATOM 5323 N N . ALA B 1 151 ? -13.42275 13.23897 9.62517 1.000 12.22794 148 ALA B N 1
ATOM 5324 C CA . ALA B 1 151 ? -12.30775 13.59743 8.77354 1.000 12.72176 148 ALA B CA 1
ATOM 5325 C C . ALA B 1 151 ? -11.75315 14.95821 9.15384 1.000 12.74492 148 ALA B C 1
ATOM 5326 O O . ALA B 1 151 ? -10.52715 15.13265 9.20406 1.000 13.26947 148 ALA B O 1
ATOM 5328 N N . VAL B 1 152 ? -12.63000 15.93355 9.43019 1.000 14.01018 149 VAL B N 1
ATOM 5329 C CA . VAL B 1 152 ? -12.16521 17.27702 9.79599 1.000 13.53789 149 VAL B CA 1
ATOM 5330 C C . VAL B 1 152 ? -11.40817 17.22414 11.10953 1.000 13.87194 149 VAL B C 1
ATOM 5331 O O . VAL B 1 152 ? -10.32415 17.79995 11.24478 1.000 14.30579 149 VAL B O 1
ATOM 5335 N N . ARG B 1 153 ? -11.95830 16.50580 12.08671 1.000 15.97217 150 ARG B N 1
ATOM 5336 C CA . ARG B 1 153 ? -11.28428 16.36965 13.37696 1.000 16.00089 150 ARG B CA 1
ATOM 5337 C C . ARG B 1 153 ? -9.91812 15.69279 13.23728 1.000 19.91275 150 ARG B C 1
ATOM 5338 O O . ARG B 1 153 ? -8.93534 16.11507 13.87371 1.000 18.20673 150 ARG B O 1
ATOM 5346 N N . SER B 1 154 ? -9.83136 14.64489 12.40807 1.000 15.59502 151 SER B N 1
ATOM 5347 C CA . SER B 1 154 ? -8.55714 13.94998 12.23865 1.000 15.85432 151 SER B CA 1
ATOM 5348 C C . SER B 1 154 ? -7.52146 14.84397 11.58371 1.000 18.92411 151 SER B C 1
ATOM 5349 O O . SER B 1 154 ? -6.34248 14.80033 11.95326 1.000 18.45821 151 SER B O 1
ATOM 5352 N N . ALA B 1 155 ? -7.92661 15.62305 10.56807 1.000 14.06600 152 ALA B N 1
ATOM 5353 C CA . ALA B 1 155 ? -6.98430 16.54131 9.93764 1.000 15.72905 152 ALA B CA 1
ATOM 5354 C C . ALA B 1 155 ? -6.53505 17.64510 10.89266 1.000 19.57692 152 ALA B C 1
ATOM 5355 O O . ALA B 1 155 ? -5.38125 18.07815 10.83896 1.000 17.31847 152 ALA B O 1
ATOM 5357 N N . LEU B 1 156 ? -7.42249 18.12777 11.76629 1.000 15.27729 153 LEU B N 1
ATOM 5358 C CA . LEU B 1 156 ? -7.12262 19.33094 12.53087 1.000 14.99332 153 LEU B CA 1
ATOM 5359 C C . LEU B 1 156 ? -6.46713 19.05911 13.88946 1.000 15.09976 153 LEU B C 1
ATOM 5360 O O . LEU B 1 156 ? -5.67551 19.88613 14.36442 1.000 15.85532 153 LEU B O 1
ATOM 5365 N N . PHE B 1 157 ? -6.81981 17.95538 14.53665 1.000 16.52932 154 PHE B N 1
ATOM 5366 C CA . PHE B 1 157 ? -6.36709 17.69273 15.90236 1.000 18.15913 154 PHE B CA 1
ATOM 5367 C C . PHE B 1 157 ? -4.98587 17.04955 15.88453 1.000 20.63696 154 PHE B C 1
ATOM 5368 O O . PHE B 1 157 ? -4.59050 16.42864 14.90533 1.000 18.97357 154 PHE B O 1
ATOM 5376 N N . GLY B 1 158 ? -4.26128 17.16102 16.99581 1.000 17.70772 155 GLY B N 1
ATOM 5377 C CA . GLY B 1 158 ? -2.95807 16.48791 16.96152 1.000 17.14626 155 GLY B CA 1
ATOM 5378 C C . GLY B 1 158 ? -1.96993 17.17814 16.02556 1.000 24.00104 155 GLY B C 1
ATOM 5379 O O . GLY B 1 158 ? -2.05762 18.37883 15.74453 1.000 20.69329 155 GLY B O 1
ATOM 5380 N N . ARG B 1 159 ? -1.00547 16.40629 15.53386 1.000 18.85709 156 ARG B N 1
ATOM 5381 C CA . ARG B 1 159 ? -0.18037 16.91973 14.45454 1.000 16.97126 156 ARG B CA 1
ATOM 5382 C C . ARG B 1 159 ? -1.01300 16.99528 13.17731 1.000 16.63300 156 ARG B C 1
ATOM 5383 O O . ARG B 1 159 ? -1.49668 15.95390 12.69876 1.000 17.42474 156 ARG B O 1
ATOM 5391 N N . PRO B 1 160 ? -1.23998 18.17814 12.61273 1.000 15.40734 157 PRO B N 1
ATOM 5392 C CA . PRO B 1 160 ? -2.17167 18.29019 11.48154 1.000 14.81939 157 PRO B CA 1
ATOM 5393 C C . PRO B 1 160 ? -1.64163 17.56608 10.26272 1.000 14.38701 157 PRO B C 1
ATOM 5394 O O . PRO B 1 160 ? -0.43115 17.39971 10.09161 1.000 14.75560 157 PRO B O 1
ATOM 5398 N N . GLY B 1 161 ? -2.57747 17.17255 9.39953 1.000 17.95470 158 GLY B N 1
ATOM 5399 C CA . GLY B 1 161 ? -2.24569 16.42437 8.20003 1.000 14.86693 158 GLY B CA 1
ATOM 5400 C C . GLY B 1 161 ? -3.45443 16.33802 7.29737 1.000 15.38114 158 GLY B C 1
ATOM 5401 O O . GLY B 1 161 ? -4.51196 16.92191 7.56158 1.000 16.58733 158 GLY B O 1
ATOM 5402 N N . ALA B 1 162 ? -3.28586 15.59807 6.20856 1.000 12.92132 159 ALA B N 1
ATOM 5403 C CA . ALA B 1 162 ? -4.33022 15.52623 5.20506 1.000 12.30975 159 ALA B CA 1
ATOM 5404 C C . ALA B 1 162 ? -5.37888 14.48587 5.56671 1.000 12.57881 159 ALA B C 1
ATOM 5405 O O . ALA B 1 162 ? -5.05395 13.40704 6.07777 1.000 13.66889 159 ALA B O 1
ATOM 5407 N N . ALA B 1 163 ? -6.64521 14.82524 5.29618 1.000 14.34325 160 ALA B N 1
ATOM 5408 C CA . ALA B 1 163 ? -7.76787 13.89491 5.30925 1.000 12.55531 160 ALA B CA 1
ATOM 5409 C C . ALA B 1 163 ? -8.36976 13.73174 3.90918 1.000 12.23316 160 ALA B C 1
ATOM 5410 O O . ALA B 1 163 ? -8.45589 14.69712 3.13337 1.000 15.11461 160 ALA B O 1
ATOM 5412 N N . TYR B 1 164 ? -8.81724 12.51390 3.59512 1.000 16.69158 161 TYR B N 1
ATOM 5413 C CA . TYR B 1 164 ? -9.40864 12.21242 2.28832 1.000 16.54788 161 TYR B CA 1
ATOM 5414 C C . TYR B 1 164 ? -10.77009 11.54961 2.48468 1.000 14.29202 161 TYR B C 1
ATOM 5415 O O . TYR B 1 164 ? -10.87827 10.58961 3.24519 1.000 15.38968 161 TYR B O 1
ATOM 5424 N N . LEU B 1 165 ? -11.79659 12.02241 1.77236 1.000 12.53455 162 LEU B N 1
ATOM 5425 C CA . LEU B 1 165 ? -13.09499 11.36763 1.75491 1.000 11.74603 162 LEU B CA 1
ATOM 5426 C C . LEU B 1 165 ? -13.42705 10.97347 0.32267 1.000 11.84604 162 LEU B C 1
ATOM 5427 O O . LEU B 1 165 ? -13.43733 11.83160 -0.55258 1.000 13.26461 162 LEU B O 1
ATOM 5432 N N . ASP B 1 166 ? -13.73515 9.68943 0.10647 1.000 16.92398 163 ASP B N 1
ATOM 5433 C CA . ASP B 1 166 ? -14.11748 9.17644 -1.21866 1.000 16.14657 163 ASP B CA 1
ATOM 5434 C C . ASP B 1 166 ? -15.64259 9.21010 -1.33764 1.000 15.79900 163 ASP B C 1
ATOM 5435 O O . ASP B 1 166 ? -16.33404 8.65733 -0.47690 1.000 17.01998 163 ASP B O 1
ATOM 5440 N N . MET B 1 167 ? -16.16964 9.86006 -2.38606 1.000 14.00451 164 MET B N 1
ATOM 5441 C CA . MET B 1 167 ? -17.61548 10.06203 -2.55832 1.000 14.13115 164 MET B CA 1
ATOM 5442 C C . MET B 1 167 ? -18.08356 9.38633 -3.84457 1.000 16.51011 164 MET B C 1
ATOM 5443 O O . MET B 1 167 ? -18.05354 10.00575 -4.91925 1.000 16.06466 164 MET B O 1
ATOM 5448 N N . PRO B 1 168 ? -18.56391 8.13947 -3.78403 1.000 17.09865 165 PRO B N 1
ATOM 5449 C CA . PRO B 1 168 ? -19.09347 7.49477 -5.00184 1.000 14.79241 165 PRO B CA 1
ATOM 5450 C C . PRO B 1 168 ? -20.30944 8.22766 -5.57428 1.000 16.89983 165 PRO B C 1
ATOM 5451 O O . PRO B 1 168 ? -21.10581 8.84206 -4.85992 1.000 15.59203 165 PRO B O 1
ATOM 5455 N N . ASP B 1 169 ? -20.43900 8.16648 -6.90047 1.000 17.76355 166 ASP B N 1
ATOM 5456 C CA . ASP B 1 169 ? -21.55292 8.80797 -7.59384 1.000 18.37931 166 ASP B CA 1
ATOM 5457 C C . ASP B 1 169 ? -22.91037 8.46823 -6.96241 1.000 17.69658 166 ASP B C 1
ATOM 5458 O O . ASP B 1 169 ? -23.75352 9.35070 -6.74881 1.000 18.19444 166 ASP B O 1
ATOM 5463 N N A ASP B 1 170 ? -23.14433 7.18935 -6.66883 0.496 15.66322 167 ASP B N 1
ATOM 5464 N N B ASP B 1 170 ? -23.14682 7.18861 -6.67614 0.504 15.66638 167 ASP B N 1
ATOM 5465 C CA A ASP B 1 170 ? -24.44163 6.78942 -6.14049 0.496 16.45870 167 ASP B CA 1
ATOM 5466 C CA B ASP B 1 170 ? -24.44837 6.80376 -6.15223 0.504 16.46081 167 ASP B CA 1
ATOM 5467 C C A ASP B 1 170 ? -24.64198 7.24164 -4.69614 0.496 16.23271 167 ASP B C 1
ATOM 5468 C C B ASP B 1 170 ? -24.63600 7.20843 -4.68999 0.504 16.23741 167 ASP B C 1
ATOM 5469 O O A ASP B 1 170 ? -25.78302 7.26066 -4.22237 0.496 16.95119 167 ASP B O 1
ATOM 5470 O O B ASP B 1 170 ? -25.77198 7.17772 -4.20501 0.504 16.96599 167 ASP B O 1
ATOM 5479 N N . VAL B 1 171 ? -23.57063 7.61813 -4.00141 1.000 16.73050 168 VAL B N 1
ATOM 5480 C CA . VAL B 1 171 ? -23.71491 8.22306 -2.67101 1.000 18.12521 168 VAL B CA 1
ATOM 5481 C C . VAL B 1 171 ? -24.03579 9.71545 -2.79909 1.000 19.16577 168 VAL B C 1
ATOM 5482 O O . VAL B 1 171 ? -24.88162 10.25396 -2.06211 1.000 17.21565 168 VAL B O 1
ATOM 5486 N N . ILE B 1 172 ? -23.38522 10.38983 -3.75506 1.000 16.91104 169 ILE B N 1
ATOM 5487 C CA . ILE B 1 172 ? -23.61957 11.81141 -4.00815 1.000 15.66083 169 ILE B CA 1
ATOM 5488 C C . ILE B 1 172 ? -25.06917 12.05289 -4.39210 1.000 16.41765 169 ILE B C 1
ATOM 5489 O O . ILE B 1 172 ? -25.69865 13.01192 -3.92375 1.000 17.23001 169 ILE B O 1
ATOM 5494 N N . LEU B 1 173 ? -25.61964 11.19938 -5.26939 1.000 19.75176 170 LEU B N 1
ATOM 5495 C CA . LEU B 1 173 ? -26.99058 11.34559 -5.76157 1.000 19.69962 170 LEU B CA 1
ATOM 5496 C C . LEU B 1 173 ? -28.01395 10.57382 -4.93562 1.000 19.95011 170 LEU B C 1
ATOM 5497 O O . LEU B 1 173 ? -29.21308 10.80813 -5.11032 1.000 20.55108 170 LEU B O 1
ATOM 5502 N N . GLY B 1 174 ? -27.58646 9.68595 -4.03244 1.000 19.22021 171 GLY B N 1
ATOM 5503 C CA . GLY B 1 174 ? -28.54933 8.95719 -3.23360 1.000 19.85863 171 GLY B CA 1
ATOM 5504 C C . GLY B 1 174 ? -29.30267 9.89394 -2.30708 1.000 19.53079 171 GLY B C 1
ATOM 5505 O O . GLY B 1 174 ? -28.78904 10.91713 -1.88233 1.000 18.84951 171 GLY B O 1
ATOM 5506 N N . GLU B 1 175 ? -30.54706 9.54071 -2.00595 1.000 24.66113 172 GLU B N 1
ATOM 5507 C CA . GLU B 1 175 ? -31.37764 10.37761 -1.15589 1.000 22.73421 172 GLU B CA 1
ATOM 5508 C C . GLU B 1 175 ? -31.71022 9.64775 0.13029 1.000 23.96450 172 GLU B C 1
ATOM 5509 O O . GLU B 1 175 ? -31.84514 8.42080 0.15415 1.000 27.07015 172 GLU B O 1
ATOM 5515 N N . VAL B 1 176 ? -31.87470 10.43612 1.19581 1.000 22.31268 173 VAL B N 1
ATOM 5516 C CA . VAL B 1 176 ? -32.31626 9.93805 2.48613 1.000 22.83859 173 VAL B CA 1
ATOM 5517 C C . VAL B 1 176 ? -33.35642 10.90483 3.03431 1.000 30.07670 173 VAL B C 1
ATOM 5518 O O . VAL B 1 176 ? -33.40937 12.07512 2.64994 1.000 22.60883 173 VAL B O 1
ATOM 5522 N N . GLU B 1 177 ? -34.20786 10.38986 3.91892 1.000 31.15765 174 GLU B N 1
ATOM 5523 C CA . GLU B 1 177 ? -35.13296 11.24542 4.65454 1.000 33.75593 174 GLU B CA 1
ATOM 5524 C C . GLU B 1 177 ? -34.34554 12.20698 5.53888 1.000 31.74758 174 GLU B C 1
ATOM 5525 O O . GLU B 1 177 ? -33.52962 11.77694 6.35920 1.000 29.15149 174 GLU B O 1
ATOM 5531 N N . GLU B 1 178 ? -34.59048 13.50910 5.38939 1.000 29.72820 175 GLU B N 1
ATOM 5532 C CA . GLU B 1 178 ? -33.81918 14.47468 6.16836 1.000 31.91932 175 GLU B CA 1
ATOM 5533 C C . GLU B 1 178 ? -33.98924 14.23678 7.66450 1.000 31.53255 175 GLU B C 1
ATOM 5534 O O . GLU B 1 178 ? -33.01800 14.31693 8.42387 1.000 35.24929 175 GLU B O 1
ATOM 5540 N N . ALA B 1 179 ? -35.20167 13.88884 8.09789 1.000 41.61112 176 ALA B N 1
ATOM 5541 C CA . ALA B 1 179 ? -35.43096 13.62568 9.51608 1.000 43.06167 176 ALA B CA 1
ATOM 5542 C C . ALA B 1 179 ? -34.63690 12.42896 10.02552 1.000 40.29324 176 ALA B C 1
ATOM 5543 O O . ALA B 1 179 ? -34.39267 12.33341 11.22835 1.000 41.05026 176 ALA B O 1
ATOM 5545 N N . ALA B 1 180 ? -34.22163 11.52177 9.14434 1.000 38.24305 177 ALA B N 1
ATOM 5546 C CA . ALA B 1 180 ? -33.53184 10.30394 9.54618 1.000 33.19912 177 ALA B CA 1
ATOM 5547 C C . ALA B 1 180 ? -32.02329 10.46690 9.65295 1.000 31.11808 177 ALA B C 1
ATOM 5548 O O . ALA B 1 180 ? -31.35936 9.55790 10.15838 1.000 41.19909 177 ALA B O 1
ATOM 5550 N N . VAL B 1 181 ? -31.46364 11.58502 9.20180 1.000 31.50738 178 VAL B N 1
ATOM 5551 C CA . VAL B 1 181 ? -30.01253 11.73720 9.17425 1.000 35.02601 178 VAL B CA 1
ATOM 5552 C C . VAL B 1 181 ? -29.52730 12.04654 10.57740 1.000 37.73021 178 VAL B C 1
ATOM 5553 O O . VAL B 1 181 ? -30.03231 12.97283 11.21985 1.000 34.29288 178 VAL B O 1
ATOM 5557 N N . ARG B 1 182 ? -28.55880 11.26838 11.06117 1.000 34.88486 179 ARG B N 1
ATOM 5558 C CA . ARG B 1 182 ? -28.02166 11.50031 12.39401 1.000 33.56600 179 ARG B CA 1
ATOM 5559 C C . ARG B 1 182 ? -27.08473 12.70227 12.36793 1.000 42.10686 179 ARG B C 1
ATOM 5560 O O . ARG B 1 182 ? -26.12618 12.70822 11.59053 1.000 36.80708 179 ARG B O 1
ATOM 5568 N N . PRO B 1 183 ? -27.32074 13.72769 13.18165 1.000 32.65479 180 PRO B N 1
ATOM 5569 C CA . PRO B 1 183 ? -26.39234 14.86436 13.23143 1.000 33.53677 180 PRO B CA 1
ATOM 5570 C C . PRO B 1 183 ? -25.03864 14.47158 13.81149 1.000 31.51226 180 PRO B C 1
ATOM 5571 O O . PRO B 1 183 ? -24.87034 13.41256 14.41917 1.000 29.61081 180 PRO B O 1
ATOM 5575 N N . ALA B 1 184 ? -24.05852 15.35094 13.59652 1.000 24.09129 181 ALA B N 1
ATOM 5576 C CA . ALA B 1 184 ? -22.72988 15.22676 14.17202 1.000 23.05826 181 ALA B CA 1
ATOM 5577 C C . ALA B 1 184 ? -22.38367 16.51038 14.91501 1.000 24.67187 181 ALA B C 1
ATOM 5578 O O . ALA B 1 184 ? -22.91148 17.58302 14.61447 1.000 22.37190 181 ALA B O 1
ATOM 5580 N N . ALA B 1 185 ? -21.48195 16.39112 15.88444 1.000 20.90168 182 ALA B N 1
ATOM 5581 C CA . ALA B 1 185 ? -21.02076 17.55304 16.63502 1.000 22.74621 182 ALA B CA 1
ATOM 5582 C C . ALA B 1 185 ? -20.13823 18.44435 15.76528 1.000 20.43691 182 ALA B C 1
ATOM 5583 O O . ALA B 1 185 ? -19.47606 17.97610 14.83673 1.000 21.35978 182 ALA B O 1
ATOM 5585 N N . THR B 1 186 ? -20.12144 19.74055 16.07679 1.000 23.36405 183 THR B N 1
ATOM 5586 C CA . THR B 1 186 ? -19.22656 20.66604 15.38827 1.000 20.44957 183 THR B CA 1
ATOM 5587 C C . THR B 1 186 ? -17.82325 20.54130 15.97700 1.000 22.76755 183 THR B C 1
ATOM 5588 O O . THR B 1 186 ? -17.63826 20.64017 17.20215 1.000 23.19159 183 THR B O 1
ATOM 5592 N N . VAL B 1 187 ? -16.83752 20.33225 15.11129 1.000 17.98148 184 VAL B N 1
ATOM 5593 C CA . VAL B 1 187 ? -15.44428 20.23946 15.53223 1.000 17.62409 184 VAL B CA 1
ATOM 5594 C C . VAL B 1 187 ? -14.98128 21.60795 15.99888 1.000 17.99304 184 VAL B C 1
ATOM 5595 O O . VAL B 1 187 ? -14.97219 22.57304 15.22789 1.000 18.54376 184 VAL B O 1
ATOM 5599 N N . GLY B 1 188 ? -14.56246 21.69772 17.25307 1.000 19.07414 185 GLY B N 1
ATOM 5600 C CA . GLY B 1 188 ? -14.05841 22.94638 17.79524 1.000 21.47178 185 GLY B CA 1
ATOM 5601 C C . GLY B 1 188 ? -12.58566 23.14236 17.50751 1.000 25.75936 185 GLY B C 1
ATOM 5602 O O . GLY B 1 188 ? -12.04540 22.64980 16.50729 1.000 21.25752 185 GLY B O 1
ATOM 5603 N N . GLU B 1 189 ? -11.92400 23.87316 18.40842 1.000 23.34938 186 GLU B N 1
ATOM 5604 C CA . GLU B 1 189 ? -10.50283 24.14510 18.29708 1.000 25.14631 186 GLU B CA 1
ATOM 5605 C C . GLU B 1 189 ? -9.68643 22.91102 18.68005 1.000 25.60030 186 GLU B C 1
ATOM 5606 O O . GLU B 1 189 ? -10.15442 22.05586 19.44187 1.000 22.75999 186 GLU B O 1
ATOM 5612 N N . PRO B 1 190 ? -8.47998 22.77854 18.13235 1.000 18.71613 187 PRO B N 1
ATOM 5613 C CA . PRO B 1 190 ? -7.62317 21.65050 18.48865 1.000 19.12099 187 PRO B CA 1
ATOM 5614 C C . PRO B 1 190 ? -7.32530 21.67950 19.96940 1.000 24.20167 187 PRO B C 1
ATOM 5615 O O . PRO B 1 190 ? -7.10244 22.77063 20.51656 1.000 18.43730 187 PRO B O 1
ATOM 5619 N N . PRO B 1 191 ? -7.33061 20.52346 20.63109 1.000 20.09341 188 PRO B N 1
ATOM 5620 C CA . PRO B 1 191 ? -6.90387 20.47787 22.03444 1.000 20.10246 188 PRO B CA 1
ATOM 5621 C C . PRO B 1 191 ? -5.48840 20.99439 22.16714 1.000 30.32864 188 PRO B C 1
ATOM 5622 O O . PRO B 1 191 ? -4.63600 20.77542 21.29887 1.000 22.30241 188 PRO B O 1
ATOM 5626 N N . ARG B 1 192 ? -5.25439 21.73500 23.24053 1.000 25.84262 189 ARG B N 1
ATOM 5627 C CA . ARG B 1 192 ? -3.93074 22.21175 23.55670 1.000 20.92581 189 ARG B CA 1
ATOM 5628 C C . ARG B 1 192 ? -3.47667 21.44546 24.79446 1.000 29.00187 189 ARG B C 1
ATOM 5629 O O . ARG B 1 192 ? -4.28553 21.15117 25.68114 1.000 29.26838 189 ARG B O 1
ATOM 5637 N N . SER B 1 193 ? -2.21642 21.03865 24.82056 1.000 20.34686 190 SER B N 1
ATOM 5638 C CA . SER B 1 193 ? -1.68113 20.35001 25.99015 1.000 19.48711 190 SER B CA 1
ATOM 5639 C C . SER B 1 193 ? -0.46574 21.10036 26.50845 1.000 18.56540 190 SER B C 1
ATOM 5640 O O . SER B 1 193 ? 0.20475 21.81241 25.76034 1.000 17.74377 190 SER B O 1
ATOM 5643 N N . LEU B 1 194 ? -0.17001 20.90486 27.79772 1.000 17.00551 191 LEU B N 1
ATOM 5644 C CA . LEU B 1 194 ? 0.88973 21.60914 28.50524 1.000 16.32110 191 LEU B CA 1
ATOM 5645 C C . LEU B 1 194 ? 2.02782 20.66039 28.86698 1.000 18.78386 191 LEU B C 1
ATOM 5646 O O . LEU B 1 194 ? 1.86399 19.43945 28.89055 1.000 17.42297 191 LEU B O 1
ATOM 5651 N N . ALA B 1 195 ? 3.21941 21.26293 29.20890 1.000 17.12102 192 ALA B N 1
ATOM 5652 C CA . ALA B 1 195 ? 4.32814 20.44796 29.68638 1.000 18.89645 192 ALA B CA 1
ATOM 5653 C C . ALA B 1 195 ? 4.27149 20.31073 31.20516 1.000 21.32871 192 ALA B C 1
ATOM 5654 O O . ALA B 1 195 ? 3.75473 21.20079 31.88948 1.000 20.27773 192 ALA B O 1
ATOM 5656 N N . PRO B 1 196 ? 4.81929 19.22392 31.75686 1.000 18.07075 193 PRO B N 1
ATOM 5657 C CA . PRO B 1 196 ? 4.94407 19.12495 33.22356 1.000 18.79581 193 PRO B CA 1
ATOM 5658 C C . PRO B 1 196 ? 5.74375 20.29312 33.76838 1.000 18.49778 193 PRO B C 1
ATOM 5659 O O . PRO B 1 196 ? 6.63832 20.81977 33.10665 1.000 20.52467 193 PRO B O 1
ATOM 5663 N N . GLN B 1 197 ? 5.43121 20.68794 35.00987 1.000 20.98323 194 GLN B N 1
ATOM 5664 C CA . GLN B 1 197 ? 6.08061 21.86336 35.57487 1.000 20.66851 194 GLN B CA 1
ATOM 5665 C C . GLN B 1 197 ? 7.58986 21.68516 35.66379 1.000 20.66364 194 GLN B C 1
ATOM 5666 O O . GLN B 1 197 ? 8.34612 22.63838 35.42803 1.000 21.88979 194 GLN B O 1
ATOM 5672 N N . GLU B 1 198 ? 8.04230 20.47900 36.01271 1.000 20.34763 195 GLU B N 1
ATOM 5673 C CA . GLU B 1 198 ? 9.47743 20.20869 36.12603 1.000 22.85291 195 GLU B CA 1
ATOM 5674 C C . GLU B 1 198 ? 10.19623 20.46736 34.80402 1.000 20.21846 195 GLU B C 1
ATOM 5675 O O . GLU B 1 198 ? 11.33957 20.94047 34.80003 1.000 19.71449 195 GLU B O 1
ATOM 5681 N N . ASN B 1 199 ? 9.52836 20.19588 33.68174 1.000 17.81815 196 ASN B N 1
ATOM 5682 C CA . ASN B 1 199 ? 10.13874 20.46131 32.38177 1.000 18.22154 196 ASN B CA 1
ATOM 5683 C C . ASN B 1 199 ? 10.22055 21.95891 32.10346 1.000 18.64047 196 ASN B C 1
ATOM 5684 O O . ASN B 1 199 ? 11.22644 22.44292 31.57418 1.000 16.77428 196 ASN B O 1
ATOM 5689 N N . ILE B 1 200 ? 9.16406 22.70278 32.43752 1.000 17.65214 197 ILE B N 1
ATOM 5690 C CA . ILE B 1 200 ? 9.17492 24.15680 32.29656 1.000 21.37129 197 ILE B CA 1
ATOM 5691 C C . ILE B 1 200 ? 10.34508 24.74733 33.07061 1.000 19.53543 197 ILE B C 1
ATOM 5692 O O . ILE B 1 200 ? 11.10339 25.57572 32.55411 1.000 18.87090 197 ILE B O 1
ATOM 5697 N N . GLU B 1 201 ? 10.50816 24.32590 34.32442 1.000 19.76246 198 GLU B N 1
ATOM 5698 C CA . GLU B 1 201 ? 11.56794 24.89065 35.14664 1.000 19.85368 198 GLU B CA 1
ATOM 5699 C C . GLU B 1 201 ? 12.94135 24.46304 34.64087 1.000 19.67373 198 GLU B C 1
ATOM 5700 O O . GLU B 1 201 ? 13.89344 25.25009 34.67802 1.000 21.31672 198 GLU B O 1
ATOM 5706 N N . ALA B 1 202 ? 13.06365 23.21762 34.17645 1.000 17.40839 199 ALA B N 1
ATOM 5707 C CA . ALA B 1 202 ? 14.34143 22.74751 33.64349 1.000 18.88589 199 ALA B CA 1
ATOM 5708 C C . ALA B 1 202 ? 14.71093 23.49253 32.36465 1.000 16.90803 199 ALA B C 1
ATOM 5709 O O . ALA B 1 202 ? 15.88700 23.81848 32.13948 1.000 16.45435 199 ALA B O 1
ATOM 5711 N N . ALA B 1 203 ? 13.72303 23.77037 31.51705 1.000 20.22539 200 ALA B N 1
ATOM 5712 C CA . ALA B 1 203 ? 13.97010 24.56681 30.31998 1.000 16.80486 200 ALA B CA 1
ATOM 5713 C C . ALA B 1 203 ? 14.53456 25.93689 30.68707 1.000 18.88964 200 ALA B C 1
ATOM 5714 O O . ALA B 1 203 ? 15.53909 26.37635 30.11813 1.000 17.43946 200 ALA B O 1
ATOM 5716 N N . LEU B 1 204 ? 13.93745 26.60601 31.68587 1.000 18.97578 201 LEU B N 1
ATOM 5717 C CA . LEU B 1 204 ? 14.43766 27.92229 32.07626 1.000 19.76937 201 LEU B CA 1
ATOM 5718 C C . LEU B 1 204 ? 15.79551 27.81809 32.76541 1.000 20.59758 201 LEU B C 1
ATOM 5719 O O . LEU B 1 204 ? 16.65048 28.68973 32.56664 1.000 18.56985 201 LEU B O 1
ATOM 5724 N N . ASP B 1 205 ? 16.00200 26.78372 33.60587 1.000 17.83620 202 ASP B N 1
ATOM 5725 C CA . ASP B 1 205 ? 17.33096 26.52867 34.16762 1.000 17.28308 202 ASP B CA 1
ATOM 5726 C C . ASP B 1 205 ? 18.38572 26.42183 33.06821 1.000 16.94003 202 ASP B C 1
ATOM 5727 O O . ASP B 1 205 ? 19.47619 26.99626 33.17565 1.000 18.50375 202 ASP B O 1
ATOM 5732 N N . ALA B 1 206 ? 18.09064 25.64897 32.01976 1.000 18.36032 203 ALA B N 1
ATOM 5733 C CA . ALA B 1 206 ? 19.07649 25.42722 30.96923 1.000 17.15553 203 ALA B CA 1
ATOM 5734 C C . ALA B 1 206 ? 19.37971 26.72587 30.21939 1.000 21.15143 203 ALA B C 1
ATOM 5735 O O . ALA B 1 206 ? 20.54902 27.02556 29.92467 1.000 18.30826 203 ALA B O 1
ATOM 5737 N N . LEU B 1 207 ? 18.35025 27.53327 29.94512 1.000 22.07447 204 LEU B N 1
ATOM 5738 C CA . LEU B 1 207 ? 18.56285 28.83746 29.30755 1.000 20.40646 204 LEU B CA 1
ATOM 5739 C C . LEU B 1 207 ? 19.49043 29.71333 30.13584 1.000 25.35170 204 LEU B C 1
ATOM 5740 O O . LEU B 1 207 ? 20.40596 30.34810 29.59255 1.000 24.43929 204 LEU B O 1
ATOM 5745 N N . GLN B 1 208 ? 19.26603 29.76550 31.45511 1.000 21.35962 205 GLN B N 1
ATOM 5746 C CA . GLN B 1 208 ? 20.12241 30.56894 32.31665 1.000 21.43464 205 GLN B CA 1
ATOM 5747 C C . GLN B 1 208 ? 21.57048 30.10805 32.23143 1.000 21.31242 205 GLN B C 1
ATOM 5748 O O . GLN B 1 208 ? 22.48567 30.92017 32.37586 1.000 22.78452 205 GLN B O 1
ATOM 5754 N N . SER B 1 209 ? 21.80061 28.81623 32.03225 1.000 19.50081 206 SER B N 1
ATOM 5755 C CA . SER B 1 209 ? 23.15901 28.29189 32.09764 1.000 20.47631 206 SER B CA 1
ATOM 5756 C C . SER B 1 209 ? 23.93595 28.49148 30.80384 1.000 20.05842 206 SER B C 1
ATOM 5757 O O . SER B 1 209 ? 25.16413 28.33474 30.79501 1.000 22.46532 206 SER B O 1
ATOM 5760 N N . ALA B 1 210 ? 23.25486 28.79694 29.71004 1.000 18.49559 207 ALA B N 1
ATOM 5761 C CA . ALA B 1 210 ? 23.90557 28.82555 28.40576 1.000 22.42161 207 ALA B CA 1
ATOM 5762 C C . ALA B 1 210 ? 24.76764 30.07601 28.23638 1.000 22.45226 207 ALA B C 1
ATOM 5763 O O . ALA B 1 210 ? 24.41312 31.16668 28.69694 1.000 23.65716 207 ALA B O 1
ATOM 5765 N N . LYS B 1 211 ? 25.90827 29.90936 27.55750 1.000 21.38039 208 LYS B N 1
ATOM 5766 C CA . LYS B 1 211 ? 26.73679 31.04754 27.20160 1.000 21.77756 208 LYS B CA 1
ATOM 5767 C C . LYS B 1 211 ? 26.35426 31.62603 25.85273 1.000 25.28907 208 LYS B C 1
ATOM 5768 O O . LYS B 1 211 ? 26.52639 32.82725 25.62476 1.000 23.13943 208 LYS B O 1
ATOM 5774 N N . ARG B 1 212 ? 25.86106 30.79750 24.93792 1.000 20.66159 209 ARG B N 1
ATOM 5775 C CA . ARG B 1 212 ? 25.53273 31.24682 23.58303 1.000 21.11305 209 ARG B CA 1
ATOM 5776 C C . ARG B 1 212 ? 24.18246 30.67241 23.17914 1.000 20.51702 209 ARG B C 1
ATOM 5777 O O . ARG B 1 212 ? 24.09294 29.83545 22.27533 1.000 22.45513 209 ARG B O 1
ATOM 5785 N N . PRO B 1 213 ? 23.09951 31.10319 23.83165 1.000 18.04121 210 PRO B N 1
ATOM 5786 C CA . PRO B 1 213 ? 21.78360 30.51659 23.55421 1.000 17.28521 210 PRO B CA 1
ATOM 5787 C C . PRO B 1 213 ? 21.14408 31.07814 22.28965 1.000 17.82967 210 PRO B C 1
ATOM 5788 O O . PRO B 1 213 ? 21.37372 32.22650 21.90584 1.000 19.11237 210 PRO B O 1
ATOM 5792 N N . LEU B 1 214 ? 20.31427 30.24855 21.65210 1.000 17.76820 211 LEU B N 1
ATOM 5793 C CA . LEU B 1 214 ? 19.63590 30.62524 20.42143 1.000 18.00972 211 LEU B CA 1
ATOM 5794 C C . LEU B 1 214 ? 18.23949 30.03237 20.43239 1.000 19.77024 211 LEU B C 1
ATOM 5795 O O . LEU B 1 214 ? 18.08166 28.82027 20.60770 1.000 19.60384 211 LEU B O 1
ATOM 5800 N N . VAL B 1 215 ? 17.23294 30.87451 20.23470 1.000 16.90290 212 VAL B N 1
ATOM 5801 C CA . VAL B 1 215 ? 15.85998 30.42103 20.08742 1.000 16.14360 212 VAL B CA 1
ATOM 5802 C C . VAL B 1 215 ? 15.54854 30.34363 18.60160 1.000 16.79802 212 VAL B C 1
ATOM 5803 O O . VAL B 1 215 ? 15.82897 31.29158 17.86902 1.000 17.87608 212 VAL B O 1
ATOM 5807 N N . ILE B 1 216 ? 14.99877 29.21911 18.14121 1.000 16.33596 213 ILE B N 1
ATOM 5808 C CA . ILE B 1 216 ? 14.63075 29.07062 16.72088 1.000 16.98303 213 ILE B CA 1
ATOM 5809 C C . ILE B 1 216 ? 13.11551 29.03365 16.64721 1.000 16.25305 213 ILE B C 1
ATOM 5810 O O . ILE B 1 216 ? 12.48182 28.17643 17.27463 1.000 15.81490 213 ILE B O 1
ATOM 5815 N N . VAL B 1 217 ? 12.53444 29.95092 15.88286 1.000 18.63767 214 VAL B N 1
ATOM 5816 C CA . VAL B 1 217 ? 11.09082 30.11843 15.82026 1.000 18.13720 214 VAL B CA 1
ATOM 5817 C C . VAL B 1 217 ? 10.60661 29.50157 14.51303 1.000 18.11120 214 VAL B C 1
ATOM 5818 O O . VAL B 1 217 ? 10.83922 30.05829 13.43179 1.000 21.13168 214 VAL B O 1
ATOM 5822 N N . GLY B 1 218 ? 9.88788 28.37832 14.59264 1.000 16.18446 215 GLY B N 1
ATOM 5823 C CA . GLY B 1 218 ? 9.48190 27.63802 13.41938 1.000 16.60269 215 GLY B CA 1
ATOM 5824 C C . GLY B 1 218 ? 8.00315 27.80855 13.11144 1.000 16.52032 215 GLY B C 1
ATOM 5825 O O . GLY B 1 218 ? 7.23527 28.39333 13.87918 1.000 16.29204 215 GLY B O 1
ATOM 5826 N N . LYS B 1 219 ? 7.61313 27.31214 11.93307 1.000 16.42290 216 LYS B N 1
ATOM 5827 C CA . LYS B 1 219 ? 6.23232 27.52856 11.50619 1.000 16.12153 216 LYS B CA 1
ATOM 5828 C C . LYS B 1 219 ? 5.20602 26.74403 12.33002 1.000 17.92481 216 LYS B C 1
ATOM 5829 O O . LYS B 1 219 ? 4.00172 26.99655 12.19445 1.000 15.90959 216 LYS B O 1
ATOM 5835 N N . GLY B 1 220 ? 5.62056 25.84725 13.23743 1.000 16.63052 217 GLY B N 1
ATOM 5836 C CA . GLY B 1 220 ? 4.64210 25.25006 14.12799 1.000 16.06653 217 GLY B CA 1
ATOM 5837 C C . GLY B 1 220 ? 4.08480 26.26143 15.11600 1.000 14.66433 217 GLY B C 1
ATOM 5838 O O . GLY B 1 220 ? 2.92861 26.14935 15.54409 1.000 16.64796 217 GLY B O 1
ATOM 5839 N N . MET B 1 221 ? 4.86700 27.29178 15.43795 1.000 18.05640 218 MET B N 1
ATOM 5840 C CA . MET B 1 221 ? 4.34198 28.38926 16.25709 1.000 20.24768 218 MET B CA 1
ATOM 5841 C C . MET B 1 221 ? 3.37589 29.25990 15.46296 1.000 19.99147 218 MET B C 1
ATOM 5842 O O . MET B 1 221 ? 2.38534 29.76442 16.01046 1.000 20.71802 218 MET B O 1
ATOM 5847 N N . ALA B 1 222 ? 3.64884 29.46202 14.16798 1.000 14.78977 219 ALA B N 1
ATOM 5848 C CA . ALA B 1 222 ? 2.67197 30.14448 13.33946 1.000 15.27949 219 ALA B CA 1
ATOM 5849 C C . ALA B 1 222 ? 1.35653 29.39031 13.32201 1.000 15.10314 219 ALA B C 1
ATOM 5850 O O . ALA B 1 222 ? 0.28208 29.99631 13.46855 1.000 16.21884 219 ALA B O 1
ATOM 5852 N N . TRP B 1 223 ? 1.41976 28.06245 13.14958 1.000 17.77519 220 TRP B N 1
ATOM 5853 C CA . TRP B 1 223 ? 0.20104 27.26503 13.09409 1.000 16.00681 220 TRP B CA 1
ATOM 5854 C C . TRP B 1 223 ? -0.55620 27.33687 14.42727 1.000 16.68301 220 TRP B C 1
ATOM 5855 O O . TRP B 1 223 ? -1.78986 27.48137 14.44072 1.000 15.73402 220 TRP B O 1
ATOM 5866 N N . SER B 1 224 ? 0.17235 27.27897 15.55511 1.000 16.41128 221 SER B N 1
ATOM 5867 C CA . SER B 1 224 ? -0.42648 27.32016 16.89352 1.000 17.09875 221 SER B CA 1
ATOM 5868 C C . SER B 1 224 ? -1.01453 28.69231 17.26259 1.000 21.95220 221 SER B C 1
ATOM 5869 O O . SER B 1 224 ? -1.69762 28.79161 18.29869 1.000 19.53004 221 SER B O 1
ATOM 5872 N N . ARG B 1 225 ? -0.80391 29.73745 16.43891 1.000 16.32378 222 ARG B N 1
ATOM 5873 C CA . ARG B 1 225 ? -1.18066 31.11844 16.74541 1.000 16.47584 222 ARG B CA 1
ATOM 5874 C C . ARG B 1 225 ? -0.53017 31.55249 18.06317 1.000 18.79674 222 ARG B C 1
ATOM 5875 O O . ARG B 1 225 ? -1.17689 32.10316 18.95688 1.000 17.73260 222 ARG B O 1
ATOM 5883 N N . ALA B 1 226 ? 0.77334 31.30466 18.17301 1.000 16.57652 223 ALA B N 1
ATOM 5884 C CA . ALA B 1 226 ? 1.49916 31.56022 19.41038 1.000 18.27183 223 ALA B CA 1
ATOM 5885 C C . ALA B 1 226 ? 2.30190 32.84183 19.34995 1.000 16.75508 223 ALA B C 1
ATOM 5886 O O . ALA B 1 226 ? 3.13347 33.07218 20.23157 1.000 17.68887 223 ALA B O 1
ATOM 5888 N N . GLU B 1 227 ? 2.07277 33.67957 18.32326 1.000 16.62485 224 GLU B N 1
ATOM 5889 C CA . GLU B 1 227 ? 2.90699 34.86374 18.11202 1.000 16.41489 224 GLU B CA 1
ATOM 5890 C C . GLU B 1 227 ? 2.87386 35.79862 19.32051 1.000 17.97411 224 GLU B C 1
ATOM 5891 O O . GLU B 1 227 ? 3.90937 36.36480 19.69254 1.000 18.20783 224 GLU B O 1
ATOM 5897 N N . ASN B 1 228 ? 1.70989 35.96493 19.95650 1.000 17.56339 225 ASN B N 1
ATOM 5898 C CA . ASN B 1 228 ? 1.65231 36.85083 21.11561 1.000 20.81358 225 ASN B CA 1
ATOM 5899 C C . ASN B 1 228 ? 2.59735 36.35516 22.20335 1.000 20.08617 225 ASN B C 1
ATOM 5900 O O . ASN B 1 228 ? 3.34978 37.14010 22.79498 1.000 19.24382 225 ASN B O 1
ATOM 5905 N N . GLU B 1 229 ? 2.54909 35.04311 22.47608 1.000 19.41123 226 GLU B N 1
ATOM 5906 C CA . GLU B 1 229 ? 3.32715 34.42079 23.55756 1.000 16.45735 226 GLU B CA 1
ATOM 5907 C C . GLU B 1 229 ? 4.80705 34.38786 23.21072 1.000 16.00113 226 GLU B C 1
ATOM 5908 O O . GLU B 1 229 ? 5.65934 34.64282 24.06091 1.000 17.50460 226 GLU B O 1
ATOM 5914 N N . VAL B 1 230 ? 5.13037 34.13721 21.94124 1.000 15.59552 227 VAL B N 1
ATOM 5915 C CA . VAL B 1 230 ? 6.52653 34.15023 21.53163 1.000 16.94182 227 VAL B CA 1
ATOM 5916 C C . VAL B 1 230 ? 7.10482 35.56149 21.64038 1.000 14.92657 227 VAL B C 1
ATOM 5917 O O . VAL B 1 230 ? 8.23281 35.74231 22.12078 1.000 17.97563 227 VAL B O 1
ATOM 5921 N N . ARG B 1 231 ? 6.36078 36.57510 21.16262 1.000 16.44028 228 ARG B N 1
ATOM 5922 C CA . ARG B 1 231 ? 6.83844 37.95955 21.25726 1.000 14.70327 228 ARG B CA 1
ATOM 5923 C C . ARG B 1 231 ? 7.05899 38.36756 22.71634 1.000 14.86387 228 ARG B C 1
ATOM 5924 O O . ARG B 1 231 ? 8.07371 38.99083 23.04964 1.000 17.22910 228 ARG B O 1
ATOM 5932 N N . GLN B 1 232 ? 6.11397 38.03702 23.59215 1.000 17.36145 229 GLN B N 1
ATOM 5933 C CA . GLN B 1 232 ? 6.30139 38.31288 25.01996 1.000 17.82274 229 GLN B CA 1
ATOM 5934 C C . GLN B 1 232 ? 7.52146 37.56973 25.56685 1.000 21.55233 229 GLN B C 1
ATOM 5935 O O . GLN B 1 232 ? 8.29950 38.13075 26.35372 1.000 18.87714 229 GLN B O 1
ATOM 5941 N N . PHE B 1 233 ? 7.72841 36.32405 25.12206 1.000 18.12175 230 PHE B N 1
ATOM 5942 C CA . PHE B 1 233 ? 8.83815 35.50637 25.61749 1.000 18.88612 230 PHE B CA 1
ATOM 5943 C C . PHE B 1 233 ? 10.17776 36.10677 25.21264 1.000 20.28510 230 PHE B C 1
ATOM 5944 O O . PHE B 1 233 ? 11.11127 36.19445 26.01849 1.000 16.98274 230 PHE B O 1
ATOM 5952 N N . ILE B 1 234 ? 10.29630 36.52424 23.95349 1.000 18.04492 231 ILE B N 1
ATOM 5953 C CA . ILE B 1 234 ? 11.56635 37.08393 23.50608 1.000 17.76354 231 ILE B CA 1
ATOM 5954 C C . ILE B 1 234 ? 11.81707 38.44271 24.15319 1.000 18.02532 231 ILE B C 1
ATOM 5955 O O . ILE B 1 234 ? 12.95017 38.78145 24.51204 1.000 19.41002 231 ILE B O 1
ATOM 5960 N N . GLU B 1 235 ? 10.77558 39.24408 24.33237 1.000 19.06259 232 GLU B N 1
ATOM 5961 C CA . GLU B 1 235 ? 10.97745 40.53558 24.97676 1.000 17.89175 232 GLU B CA 1
ATOM 5962 C C . GLU B 1 235 ? 11.38956 40.35456 26.43875 1.000 22.62809 232 GLU B C 1
ATOM 5963 O O . GLU B 1 235 ? 12.20289 41.11785 26.96452 1.000 20.14280 232 GLU B O 1
ATOM 5969 N N . ARG B 1 236 ? 10.84433 39.33433 27.09311 1.000 18.21872 233 ARG B N 1
ATOM 5970 C CA . ARG B 1 236 ? 11.15441 39.08692 28.50220 1.000 17.42340 233 ARG B CA 1
ATOM 5971 C C . ARG B 1 236 ? 12.56279 38.53087 28.67710 1.000 22.89551 233 ARG B C 1
ATOM 5972 O O . ARG B 1 236 ? 13.31070 38.98279 29.55526 1.000 20.44374 233 ARG B O 1
ATOM 5980 N N . THR B 1 237 ? 12.92824 37.51797 27.88210 1.000 19.22497 234 THR B N 1
ATOM 5981 C CA . THR B 1 237 ? 14.23373 36.88553 28.03835 1.000 17.92315 234 THR B CA 1
ATOM 5982 C C . THR B 1 237 ? 15.34167 37.66073 27.33230 1.000 21.78934 234 THR B C 1
ATOM 5983 O O . THR B 1 237 ? 16.51050 37.51776 27.71382 1.000 18.27253 234 THR B O 1
ATOM 5987 N N A ARG B 1 238 ? 15.00371 38.45006 26.30788 0.500 19.62786 235 ARG B N 1
ATOM 5988 N N B ARG B 1 238 ? 14.99789 38.46731 26.31829 0.500 20.68621 235 ARG B N 1
ATOM 5989 C CA A ARG B 1 238 ? 15.98281 39.20194 25.52049 0.500 19.07815 235 ARG B CA 1
ATOM 5990 C CA B ARG B 1 238 ? 15.95926 39.18563 25.46851 0.500 20.39016 235 ARG B CA 1
ATOM 5991 C C A ARG B 1 238 ? 16.95940 38.26989 24.79733 0.500 19.16808 235 ARG B C 1
ATOM 5992 C C B ARG B 1 238 ? 16.95532 38.23716 24.80146 0.500 18.74284 235 ARG B C 1
ATOM 5993 O O A ARG B 1 238 ? 18.08817 38.66111 24.49410 0.500 17.45149 235 ARG B O 1
ATOM 5994 O O B ARG B 1 238 ? 18.10289 38.60908 24.54837 0.500 22.21176 235 ARG B O 1
ATOM 6009 N N . LEU B 1 239 ? 16.50892 37.01571 24.48214 1.000 16.44935 236 LEU B N 1
ATOM 6010 C CA . LEU B 1 239 ? 17.31657 35.99639 23.79092 1.000 14.44560 236 LEU B CA 1
ATOM 6011 C C . LEU B 1 239 ? 17.41482 36.27765 22.29476 1.000 15.01856 236 LEU B C 1
ATOM 6012 O O . LEU B 1 239 ? 16.42208 36.65366 21.65876 1.000 17.79585 236 LEU B O 1
ATOM 6017 N N . PRO B 1 240 ? 18.57898 36.05901 21.70313 1.000 13.98084 237 PRO B N 1
ATOM 6018 C CA . PRO B 1 240 ? 18.65164 36.00398 20.22794 1.000 14.01544 237 PRO B CA 1
ATOM 6019 C C . PRO B 1 240 ? 17.72084 34.94507 19.65684 1.000 13.81661 237 PRO B C 1
ATOM 6020 O O . PRO B 1 240 ? 17.58601 33.85106 20.20447 1.000 17.26405 237 PRO B O 1
ATOM 6024 N N . PHE B 1 241 ? 17.11724 35.23924 18.49078 1.000 16.53118 238 PHE B N 1
ATOM 6025 C CA . PHE B 1 241 ? 16.26385 34.24809 17.84959 1.000 15.84961 238 PHE B CA 1
ATOM 6026 C C . PHE B 1 241 ? 16.54270 34.19696 16.35370 1.000 15.79334 238 PHE B C 1
ATOM 6027 O O . PHE B 1 241 ? 16.99774 35.17709 15.76641 1.000 16.73556 238 PHE B O 1
ATOM 6035 N N . LEU B 1 242 ? 16.26850 33.02689 15.77621 1.000 15.33446 239 LEU B N 1
ATOM 6036 C CA . LEU B 1 242 ? 16.31694 32.75770 14.33432 1.000 16.31831 239 LEU B CA 1
ATOM 6037 C C . LEU B 1 242 ? 14.96219 32.26264 13.87166 1.000 15.50927 239 LEU B C 1
ATOM 6038 O O . LEU B 1 242 ? 14.45162 31.26338 14.39386 1.000 14.00119 239 LEU B O 1
ATOM 6043 N N . ALA B 1 243 ? 14.40674 32.92853 12.86365 1.000 19.88244 240 ALA B N 1
ATOM 6044 C CA . ALA B 1 243 ? 13.18494 32.47827 12.20767 1.000 19.54022 240 ALA B CA 1
ATOM 6045 C C . ALA B 1 243 ? 13.50728 31.45962 11.11585 1.000 17.53548 240 ALA B C 1
ATOM 6046 O O . ALA B 1 243 ? 14.46220 31.64433 10.35226 1.000 18.46088 240 ALA B O 1
ATOM 6048 N N . THR B 1 244 ? 12.73631 30.36537 11.06859 1.000 16.79975 241 THR B N 1
ATOM 6049 C CA . THR B 1 244 ? 12.77012 29.46495 9.90368 1.000 15.39344 241 THR B CA 1
ATOM 6050 C C . THR B 1 244 ? 12.05821 30.13943 8.73515 1.000 16.95448 241 THR B C 1
ATOM 6051 O O . THR B 1 244 ? 11.38887 31.16113 8.91120 1.000 17.06535 241 THR B O 1
ATOM 6055 N N . PRO B 1 245 ? 12.13944 29.56059 7.52835 1.000 18.77273 242 PRO B N 1
ATOM 6056 C CA . PRO B 1 245 ? 11.55708 30.25161 6.35870 1.000 18.68262 242 PRO B CA 1
ATOM 6057 C C . PRO B 1 245 ? 10.10661 30.69389 6.53137 1.000 19.26617 242 PRO B C 1
ATOM 6058 O O . PRO B 1 245 ? 9.81516 31.86008 6.28076 1.000 20.70402 242 PRO B O 1
ATOM 6062 N N . MET B 1 246 ? 9.18606 29.82498 6.95751 1.000 14.45104 243 MET B N 1
ATOM 6063 C CA . MET B 1 246 ? 7.81336 30.28475 7.13407 1.000 14.98323 243 MET B CA 1
ATOM 6064 C C . MET B 1 246 ? 7.49056 30.61744 8.58192 1.000 17.76030 243 MET B C 1
ATOM 6065 O O . MET B 1 246 ? 6.35170 31.00055 8.87580 1.000 16.76272 243 MET B O 1
ATOM 6070 N N . GLY B 1 247 ? 8.45160 30.45351 9.48510 1.000 16.61106 244 GLY B N 1
ATOM 6071 C CA . GLY B 1 247 ? 8.34608 31.06531 10.80145 1.000 15.32580 244 GLY B CA 1
ATOM 6072 C C . GLY B 1 247 ? 8.60108 32.56962 10.78471 1.000 14.73444 244 GLY B C 1
ATOM 6073 O O . GLY B 1 247 ? 8.32982 33.24503 11.79031 1.000 15.19398 244 GLY B O 1
ATOM 6074 N N . LYS B 1 248 ? 9.10406 33.10202 9.66093 1.000 14.07476 245 LYS B N 1
ATOM 6075 C CA . LYS B 1 248 ? 9.26993 34.54599 9.51493 1.000 14.53445 245 LYS B CA 1
ATOM 6076 C C . LYS B 1 248 ? 7.96247 35.24090 9.84598 1.000 17.28583 245 LYS B C 1
ATOM 6077 O O . LYS B 1 248 ? 6.89592 34.83626 9.37550 1.000 17.04358 245 LYS B O 1
ATOM 6083 N N . GLY B 1 249 ? 8.04042 36.28594 10.65593 1.000 14.68139 246 GLY B N 1
ATOM 6084 C CA . GLY B 1 249 ? 6.87066 37.04661 11.01402 1.000 17.53162 246 GLY B CA 1
ATOM 6085 C C . GLY B 1 249 ? 6.21652 36.66127 12.32978 1.000 16.38954 246 GLY B C 1
ATOM 6086 O O . GLY B 1 249 ? 5.45557 37.47250 12.86754 1.000 16.65317 246 GLY B O 1
ATOM 6087 N N . VAL B 1 250 ? 6.43644 35.44030 12.83821 1.000 18.81036 247 VAL B N 1
ATOM 6088 C CA . VAL B 1 250 ? 5.96937 35.12605 14.19447 1.000 19.60079 247 VAL B CA 1
ATOM 6089 C C . VAL B 1 250 ? 6.53688 36.15783 15.16777 1.000 19.64020 247 VAL B C 1
ATOM 6090 O O . VAL B 1 250 ? 5.80556 36.79486 15.93762 1.000 18.04126 247 VAL B O 1
ATOM 6094 N N . MET B 1 251 ? 7.85181 36.35293 15.11995 1.000 18.14869 248 MET B N 1
ATOM 6095 C CA . MET B 1 251 ? 8.53506 37.58315 15.49739 1.000 21.74744 248 MET B CA 1
ATOM 6096 C C . MET B 1 251 ? 8.60433 38.48945 14.27087 1.000 21.36227 248 MET B C 1
ATOM 6097 O O . MET B 1 251 ? 8.82690 37.99644 13.16038 1.000 18.92388 248 MET B O 1
ATOM 6102 N N . PRO B 1 252 ? 8.42084 39.81059 14.39465 1.000 19.77066 249 PRO B N 1
ATOM 6103 C CA . PRO B 1 252 ? 8.65576 40.67850 13.23755 1.000 19.48831 249 PRO B CA 1
ATOM 6104 C C . PRO B 1 252 ? 10.10263 40.55292 12.80275 1.000 23.62634 249 PRO B C 1
ATOM 6105 O O . PRO B 1 252 ? 11.00821 40.44619 13.62999 1.000 18.64750 249 PRO B O 1
ATOM 6109 N N . ASP B 1 253 ? 10.31628 40.55811 11.48492 1.000 19.30646 250 ASP B N 1
ATOM 6110 C CA . ASP B 1 253 ? 11.64561 40.34581 10.92512 1.000 19.83546 250 ASP B CA 1
ATOM 6111 C C . ASP B 1 253 ? 12.60360 41.49885 11.18886 1.000 18.40145 250 ASP B C 1
ATOM 6112 O O . ASP B 1 253 ? 13.81499 41.30215 11.06740 1.000 22.42197 250 ASP B O 1
ATOM 6117 N N . ASP B 1 254 ? 12.10682 42.68173 11.54905 1.000 22.11376 251 ASP B N 1
ATOM 6118 C CA . ASP B 1 254 ? 12.97708 43.79934 11.89040 1.000 22.14182 251 ASP B CA 1
ATOM 6119 C C . ASP B 1 254 ? 13.30528 43.86943 13.38163 1.000 21.68680 251 ASP B C 1
ATOM 6120 O O . ASP B 1 254 ? 13.90913 44.85455 13.81530 1.000 22.37888 251 ASP B O 1
ATOM 6125 N N . HIS B 1 255 ? 12.91487 42.86845 14.16056 1.000 22.27743 252 HIS B N 1
ATOM 6126 C CA . HIS B 1 255 ? 13.18770 42.89094 15.59823 1.000 19.53194 252 HIS B CA 1
ATOM 6127 C C . HIS B 1 255 ? 14.69630 42.85589 15.84390 1.000 20.26787 252 HIS B C 1
ATOM 6128 O O . HIS B 1 255 ? 15.40737 42.03899 15.22676 1.000 20.56833 252 HIS B O 1
ATOM 6135 N N . PRO B 1 256 ? 15.22352 43.75323 16.68263 1.000 20.48358 253 PRO B N 1
ATOM 6136 C CA . PRO B 1 256 ? 16.68278 43.84011 16.87967 1.000 26.06812 253 PRO B CA 1
ATOM 6137 C C . PRO B 1 256 ? 17.34187 42.55595 17.36458 1.000 21.87364 253 PRO B C 1
ATOM 6138 O O . PRO B 1 256 ? 18.56707 42.43857 17.23514 1.000 23.08815 253 PRO B O 1
ATOM 6142 N N . LEU B 1 257 ? 16.59663 41.60646 17.93028 1.000 18.09702 254 LEU B N 1
ATOM 6143 C CA . LEU B 1 257 ? 17.17932 40.35822 18.41581 1.000 19.39842 254 LEU B CA 1
ATOM 6144 C C . LEU B 1 257 ? 17.25059 39.26648 17.35186 1.000 19.46856 254 LEU B C 1
ATOM 6145 O O . LEU B 1 257 ? 17.74226 38.18190 17.64570 1.000 17.26473 254 LEU B O 1
ATOM 6150 N N . SER B 1 258 ? 16.78990 39.51236 16.11942 1.000 15.03165 255 SER B N 1
ATOM 6151 C CA . SER B 1 258 ? 16.90818 38.49205 15.09018 1.000 16.89006 255 SER B CA 1
ATOM 6152 C C . SER B 1 258 ? 18.36982 38.24889 14.71316 1.000 17.83427 255 SER B C 1
ATOM 6153 O O . SER B 1 258 ? 19.14351 39.19311 14.53045 1.000 17.32139 255 SER B O 1
ATOM 6156 N N . VAL B 1 259 ? 18.73409 36.97151 14.55168 1.000 16.02472 256 VAL B N 1
ATOM 6157 C CA . VAL B 1 259 ? 20.05261 36.58554 14.05392 1.000 15.28221 256 VAL B CA 1
ATOM 6158 C C . VAL B 1 259 ? 19.99763 36.19729 12.58197 1.000 18.50844 256 VAL B C 1
ATOM 6159 O O . VAL B 1 259 ? 20.93622 35.56750 12.07480 1.000 17.41690 256 VAL B O 1
ATOM 6163 N N . GLY B 1 260 ? 18.89584 36.51514 11.90012 1.000 20.71262 257 GLY B N 1
ATOM 6164 C CA . GLY B 1 260 ? 18.73274 36.09307 10.51064 1.000 22.48053 257 GLY B CA 1
ATOM 6165 C C . GLY B 1 260 ? 19.93050 36.39873 9.62533 1.000 23.30519 257 GLY B C 1
ATOM 6166 O O . GLY B 1 260 ? 20.26757 35.61364 8.72565 1.000 24.89264 257 GLY B O 1
ATOM 6167 N N . GLY B 1 261 ? 20.55710 37.56305 9.82565 1.000 17.21203 258 GLY B N 1
ATOM 6168 C CA . GLY B 1 261 ? 21.70312 37.96523 9.03662 1.000 22.90236 258 GLY B CA 1
ATOM 6169 C C . GLY B 1 261 ? 23.02837 37.37297 9.45107 1.000 18.83757 258 GLY B C 1
ATOM 6170 O O . GLY B 1 261 ? 24.06584 37.73161 8.89311 1.000 22.94376 258 GLY B O 1
ATOM 6171 N N . ALA B 1 262 ? 23.03229 36.49971 10.44953 1.000 21.15099 259 ALA B N 1
ATOM 6172 C CA . ALA B 1 262 ? 24.24242 35.82449 10.90887 1.000 22.59833 259 ALA B CA 1
ATOM 6173 C C . ALA B 1 262 ? 23.92280 34.35603 11.16345 1.000 16.84700 259 ALA B C 1
ATOM 6174 O O . ALA B 1 262 ? 24.31943 33.78254 12.18452 1.000 19.49317 259 ALA B O 1
ATOM 6176 N N . ARG B 1 263 ? 23.15506 33.75779 10.24473 1.000 19.24677 260 ARG B N 1
ATOM 6177 C CA . ARG B 1 263 ? 22.50793 32.46557 10.49026 1.000 18.34257 260 ARG B CA 1
ATOM 6178 C C . ARG B 1 263 ? 23.50741 31.32568 10.66403 1.000 17.39563 260 ARG B C 1
ATOM 6179 O O . ARG B 1 263 ? 23.39658 30.52528 11.60726 1.000 18.07506 260 ARG B O 1
ATOM 6187 N N A SER B 1 264 ? 24.46180 31.20375 9.74072 0.569 17.28793 261 SER B N 1
ATOM 6188 N N B SER B 1 264 ? 24.47000 31.20727 9.74517 0.431 17.29127 261 SER B N 1
ATOM 6189 C CA A SER B 1 264 ? 25.45165 30.13912 9.84081 0.569 15.52441 261 SER B CA 1
ATOM 6190 C CA B SER B 1 264 ? 25.45188 30.13437 9.85086 0.431 15.52260 261 SER B CA 1
ATOM 6191 C C A SER B 1 264 ? 26.22732 30.23537 11.15023 0.569 17.41154 261 SER B C 1
ATOM 6192 C C B SER B 1 264 ? 26.23943 30.23374 11.14929 0.431 17.41661 261 SER B C 1
ATOM 6193 O O A SER B 1 264 ? 26.41159 29.23084 11.84574 0.569 17.78341 261 SER B O 1
ATOM 6194 O O B SER B 1 264 ? 26.45722 29.22335 11.82712 0.431 17.80390 261 SER B O 1
ATOM 6199 N N . HIS B 1 265 ? 26.68910 31.44231 11.50591 1.000 16.86775 262 HIS B N 1
ATOM 6200 C CA . HIS B 1 265 ? 27.41853 31.60623 12.76561 1.000 18.32384 262 HIS B CA 1
ATOM 6201 C C . HIS B 1 265 ? 26.54881 31.24673 13.96431 1.000 21.62908 262 HIS B C 1
ATOM 6202 O O . HIS B 1 265 ? 27.00946 30.57045 14.89662 1.000 18.97326 262 HIS B O 1
ATOM 6209 N N . ALA B 1 266 ? 25.28582 31.67883 13.96805 1.000 18.76209 263 ALA B N 1
ATOM 6210 C CA . ALA B 1 266 ? 24.43831 31.41822 15.13414 1.000 19.15599 263 ALA B CA 1
ATOM 6211 C C . ALA B 1 266 ? 24.26452 29.91779 15.36169 1.000 19.50745 263 ALA B C 1
ATOM 6212 O O . ALA B 1 266 ? 24.40015 29.42880 16.49340 1.000 17.23593 263 ALA B O 1
ATOM 6214 N N . LEU B 1 267 ? 23.99491 29.17008 14.28666 1.000 18.43048 264 LEU B N 1
ATOM 6215 C CA . LEU B 1 267 ? 23.83320 27.71464 14.36296 1.000 18.23521 264 LEU B CA 1
ATOM 6216 C C . LEU B 1 267 ? 25.13374 27.01164 14.75136 1.000 17.98795 264 LEU B C 1
ATOM 6217 O O . LEU B 1 267 ? 25.13387 26.11190 15.61308 1.000 20.30982 264 LEU B O 1
ATOM 6222 N N . GLN B 1 268 ? 26.25098 27.44049 14.16674 1.000 17.22181 265 GLN B N 1
ATOM 6223 C CA . GLN B 1 268 ? 27.53309 26.77916 14.39627 1.000 16.68608 265 GLN B CA 1
ATOM 6224 C C . GLN B 1 268 ? 27.99353 26.91865 15.84424 1.000 18.96320 265 GLN B C 1
ATOM 6225 O O . GLN B 1 268 ? 28.55207 25.97548 16.41762 1.000 20.82545 265 GLN B O 1
ATOM 6231 N N . GLU B 1 269 ? 27.81341 28.10756 16.42636 1.000 21.03796 266 GLU B N 1
ATOM 6232 C CA . GLU B 1 269 ? 28.45592 28.44550 17.69107 1.000 21.82775 266 GLU B CA 1
ATOM 6233 C C . GLU B 1 269 ? 27.53210 28.35832 18.89167 1.000 21.56447 266 GLU B C 1
ATOM 6234 O O . GLU B 1 269 ? 28.02457 28.29913 20.01959 1.000 21.74894 266 GLU B O 1
ATOM 6240 N N . ALA B 1 270 ? 26.22274 28.31845 18.70969 1.000 19.40914 267 ALA B N 1
ATOM 6241 C CA . ALA B 1 270 ? 25.35240 28.20282 19.88000 1.000 18.95584 267 ALA B CA 1
ATOM 6242 C C . ALA B 1 270 ? 25.72511 26.98803 20.73766 1.000 21.11003 267 ALA B C 1
ATOM 6243 O O . ALA B 1 270 ? 26.04756 25.92025 20.21585 1.000 19.41958 267 ALA B O 1
ATOM 6245 N N . ASP B 1 271 ? 25.72662 27.15806 22.07114 1.000 21.46592 268 ASP B N 1
ATOM 6246 C CA . ASP B 1 271 ? 25.87243 26.00936 22.95503 1.000 20.41425 268 ASP B CA 1
ATOM 6247 C C . ASP B 1 271 ? 24.52200 25.45631 23.40258 1.000 16.77418 268 ASP B C 1
ATOM 6248 O O . ASP B 1 271 ? 24.45267 24.31182 23.86227 1.000 20.22378 268 ASP B O 1
ATOM 6253 N N . LEU B 1 272 ? 23.43895 26.18163 23.14733 1.000 17.00797 269 LEU B N 1
ATOM 6254 C CA . LEU B 1 272 ? 22.10368 25.70691 23.45415 1.000 17.73641 269 LEU B CA 1
ATOM 6255 C C . LEU B 1 272 ? 21.16045 26.24067 22.38755 1.000 17.43918 269 LEU B C 1
ATOM 6256 O O . LEU B 1 272 ? 21.17301 27.43600 22.10497 1.000 20.40339 269 LEU B O 1
ATOM 6261 N N . VAL B 1 273 ? 20.32954 25.36060 21.83226 1.000 21.39546 270 VAL B N 1
ATOM 6262 C CA . VAL B 1 273 ? 19.30936 25.72736 20.85572 1.000 18.43251 270 VAL B CA 1
ATOM 6263 C C . VAL B 1 273 ? 17.94321 25.38938 21.43409 1.000 17.62201 270 VAL B C 1
ATOM 6264 O O . VAL B 1 273 ? 17.72474 24.27110 21.91751 1.000 19.67477 270 VAL B O 1
ATOM 6268 N N . PHE B 1 274 ? 17.03163 26.35394 21.40371 1.000 16.06296 271 PHE B N 1
ATOM 6269 C CA . PHE B 1 274 ? 15.65935 26.13527 21.85717 1.000 19.98925 271 PHE B CA 1
ATOM 6270 C C . PHE B 1 274 ? 14.76036 26.12087 20.62015 1.000 16.00883 271 PHE B C 1
ATOM 6271 O O . PHE B 1 274 ? 14.44320 27.17978 20.07714 1.000 15.99167 271 PHE B O 1
ATOM 6279 N N . LEU B 1 275 ? 14.34381 24.91571 20.20447 1.000 16.26294 272 LEU B N 1
ATOM 6280 C CA . LEU B 1 275 ? 13.45937 24.72473 19.05641 1.000 18.13842 272 LEU B CA 1
ATOM 6281 C C . LEU B 1 275 ? 12.01425 24.98919 19.47685 1.000 18.65764 272 LEU B C 1
ATOM 6282 O O . LEU B 1 275 ? 11.48062 24.28771 20.34892 1.000 17.78012 272 LEU B O 1
ATOM 6287 N N . LEU B 1 276 ? 11.39673 26.00871 18.87409 1.000 14.41423 273 LEU B N 1
ATOM 6288 C CA . LEU B 1 276 ? 9.96619 26.32667 19.02886 1.000 14.72381 273 LEU B CA 1
ATOM 6289 C C . LEU B 1 276 ? 9.20910 25.90285 17.76821 1.000 15.41235 273 LEU B C 1
ATOM 6290 O O . LEU B 1 276 ? 9.16919 26.63846 16.75876 1.000 15.99870 273 LEU B O 1
ATOM 6295 N N . GLY B 1 277 ? 8.58038 24.73582 17.82847 1.000 13.40576 274 GLY B N 1
ATOM 6296 C CA . GLY B 1 277 ? 7.74618 24.33163 16.70116 1.000 15.45957 274 GLY B CA 1
ATOM 6297 C C . GLY B 1 277 ? 8.48713 24.24944 15.38959 1.000 15.05570 274 GLY B C 1
ATOM 6298 O O . GLY B 1 277 ? 7.96940 24.71129 14.36702 1.000 14.44380 274 GLY B O 1
ATOM 6299 N N . ALA B 1 278 ? 9.69551 23.67786 15.40702 1.000 15.78028 275 ALA B N 1
ATOM 6300 C CA . ALA B 1 278 ? 10.58368 23.52738 14.26407 1.000 14.59626 275 ALA B CA 1
ATOM 6301 C C . ALA B 1 278 ? 11.35822 22.22372 14.38170 1.000 14.61225 275 ALA B C 1
ATOM 6302 O O . ALA B 1 278 ? 11.72553 21.79448 15.48324 1.000 15.43686 275 ALA B O 1
ATOM 6304 N N . ARG B 1 279 ? 11.66258 21.60589 13.24327 1.000 15.33285 276 ARG B N 1
ATOM 6305 C CA . ARG B 1 279 ? 12.25986 20.27801 13.28094 1.000 15.83870 276 ARG B CA 1
ATOM 6306 C C . ARG B 1 279 ? 13.72990 20.32185 12.87906 1.000 18.24458 276 ARG B C 1
ATOM 6307 O O . ARG B 1 279 ? 14.13844 21.11819 12.02589 1.000 18.13495 276 ARG B O 1
ATOM 6315 N N . PHE B 1 280 ? 14.51630 19.43173 13.49151 1.000 12.59064 277 PHE B N 1
ATOM 6316 C CA . PHE B 1 280 ? 15.87561 19.12073 13.02156 1.000 12.49690 277 PHE B CA 1
ATOM 6317 C C . PHE B 1 280 ? 15.82140 18.20334 11.79192 1.000 15.09220 277 PHE B C 1
ATOM 6318 O O . PHE B 1 280 ? 16.38588 17.10762 11.75007 1.000 16.62616 277 PHE B O 1
ATOM 6326 N N . ASN B 1 281 ? 15.10516 18.67736 10.76256 1.000 15.49043 278 ASN B N 1
ATOM 6327 C CA . ASN B 1 281 ? 15.15349 18.06352 9.44452 1.000 17.14205 278 ASN B CA 1
ATOM 6328 C C . ASN B 1 281 ? 16.14793 18.84391 8.58121 1.000 16.69215 278 ASN B C 1
ATOM 6329 O O . ASN B 1 281 ? 16.96025 19.62244 9.09837 1.000 15.64728 278 ASN B O 1
ATOM 6334 N N . TRP B 1 282 ? 16.05168 18.69414 7.25117 1.000 16.25601 279 TRP B N 1
ATOM 6335 C CA . TRP B 1 282 ? 17.02284 19.34328 6.38773 1.000 13.15029 279 TRP B CA 1
ATOM 6336 C C . TRP B 1 282 ? 16.99783 20.87267 6.50147 1.000 13.07692 279 TRP B C 1
ATOM 6337 O O . TRP B 1 282 ? 18.03156 21.50872 6.29235 1.000 14.55082 279 TRP B O 1
ATOM 6348 N N . ILE B 1 283 ? 15.84356 21.48739 6.79217 1.000 12.56107 280 ILE B N 1
ATOM 6349 C CA . ILE B 1 283 ? 15.81767 22.95917 6.81767 1.000 14.68485 280 ILE B CA 1
ATOM 6350 C C . ILE B 1 283 ? 16.68564 23.50880 7.95196 1.000 13.75980 280 ILE B C 1
ATOM 6351 O O . ILE B 1 283 ? 17.27529 24.59239 7.82491 1.000 16.78218 280 ILE B O 1
ATOM 6356 N N . LEU B 1 284 ? 16.79831 22.77982 9.06286 1.000 15.71651 281 LEU B N 1
ATOM 6357 C CA . LEU B 1 284 ? 17.71405 23.14533 10.12813 1.000 16.64995 281 LEU B CA 1
ATOM 6358 C C . LEU B 1 284 ? 18.95830 22.26387 10.16944 1.000 15.98049 281 LEU B C 1
ATOM 6359 O O . LEU B 1 284 ? 19.59937 22.15401 11.22490 1.000 17.30679 281 LEU B O 1
ATOM 6364 N N . HIS B 1 285 ? 19.29347 21.59175 9.06048 1.000 14.68279 282 HIS B N 1
ATOM 6365 C CA . HIS B 1 285 ? 20.55939 20.85670 8.93897 1.000 15.62102 282 HIS B CA 1
ATOM 6366 C C . HIS B 1 285 ? 20.73162 19.78887 10.02498 1.000 16.37505 282 HIS B C 1
ATOM 6367 O O . HIS B 1 285 ? 21.85080 19.49780 10.45427 1.000 15.78514 282 HIS B O 1
ATOM 6374 N N . PHE B 1 286 ? 19.62263 19.19858 10.46263 1.000 13.52345 283 PHE B N 1
ATOM 6375 C CA . PHE B 1 286 ? 19.55074 18.01176 11.30442 1.000 14.47111 283 PHE B CA 1
ATOM 6376 C C . PHE B 1 286 ? 20.05268 18.25926 12.73054 1.000 15.04132 283 PHE B C 1
ATOM 6377 O O . PHE B 1 286 ? 20.08351 17.30380 13.51877 1.000 16.06068 283 PHE B O 1
ATOM 6385 N N . GLY B 1 287 ? 20.43934 19.48627 13.08737 1.000 14.10579 284 GLY B N 1
ATOM 6386 C CA . GLY B 1 287 ? 20.97485 19.73584 14.44111 1.000 13.83123 284 GLY B CA 1
ATOM 6387 C C . GLY B 1 287 ? 22.34432 19.13554 14.66301 1.000 16.30992 284 GLY B C 1
ATOM 6388 O O . GLY B 1 287 ? 22.73590 18.92686 15.81578 1.000 17.10293 284 GLY B O 1
ATOM 6389 N N . LEU B 1 288 ? 23.08086 18.84046 13.59325 1.000 17.73480 285 LEU B N 1
ATOM 6390 C CA . LEU B 1 288 ? 24.29716 18.04207 13.62523 1.000 17.28078 285 LEU B CA 1
ATOM 6391 C C . LEU B 1 288 ? 25.46608 18.76449 12.98052 1.000 17.72818 285 LEU B C 1
ATOM 6392 O O . LEU B 1 288 ? 25.27570 19.67115 12.15545 1.000 19.44485 285 LEU B O 1
ATOM 6397 N N . PRO B 1 289 ? 26.69483 18.34217 13.29347 1.000 19.26440 286 PRO B N 1
ATOM 6398 C CA . PRO B 1 289 ? 27.84367 18.75126 12.49669 1.000 18.31239 286 PRO B CA 1
ATOM 6399 C C . PRO B 1 289 ? 27.59523 18.43941 11.03474 1.000 19.52744 286 PRO B C 1
ATOM 6400 O O . PRO B 1 289 ? 26.90850 17.45209 10.71165 1.000 21.10685 286 PRO B O 1
ATOM 6404 N N . PRO B 1 290 ? 28.13396 19.25526 10.12559 1.000 20.66812 287 PRO B N 1
ATOM 6405 C CA . PRO B 1 290 ? 29.04538 20.38804 10.35765 1.000 19.51534 287 PRO B CA 1
ATOM 6406 C C . PRO B 1 290 ? 28.36894 21.72027 10.61491 1.000 19.85341 287 PRO B C 1
ATOM 6407 O O . PRO B 1 290 ? 29.06227 22.73549 10.67566 1.000 24.62216 287 PRO B O 1
ATOM 6411 N N . ARG B 1 291 ? 27.04512 21.77348 10.80688 1.000 15.79694 288 ARG B N 1
ATOM 6412 C CA . ARG B 1 291 ? 26.35221 23.03369 10.98686 1.000 14.84398 288 ARG B CA 1
ATOM 6413 C C . ARG B 1 291 ? 26.12571 23.39730 12.45366 1.000 15.94670 288 ARG B C 1
ATOM 6414 O O . ARG B 1 291 ? 25.74536 24.53408 12.72700 1.000 16.43861 288 ARG B O 1
ATOM 6422 N N . TYR B 1 292 ? 26.33612 22.46460 13.38504 1.000 17.09829 289 TYR B N 1
ATOM 6423 C CA . TYR B 1 292 ? 26.18248 22.72312 14.82286 1.000 15.42554 289 TYR B CA 1
ATOM 6424 C C . TYR B 1 292 ? 27.39068 22.18852 15.57420 1.000 17.95505 289 TYR B C 1
ATOM 6425 O O . TYR B 1 292 ? 28.09402 21.28478 15.11015 1.000 18.42158 289 TYR B O 1
ATOM 6434 N N . SER B 1 293 ? 27.60817 22.73190 16.76532 1.000 19.11306 290 SER B N 1
ATOM 6435 C CA . SER B 1 293 ? 28.48388 22.06904 17.71757 1.000 21.21574 290 SER B CA 1
ATOM 6436 C C . SER B 1 293 ? 28.02766 20.63266 17.95279 1.000 17.13683 290 SER B C 1
ATOM 6437 O O . SER B 1 293 ? 26.84597 20.36601 18.17698 1.000 18.84869 290 SER B O 1
ATOM 6440 N N . LYS B 1 294 ? 28.97524 19.70424 17.95198 1.000 20.29604 291 LYS B N 1
ATOM 6441 C CA . LYS B 1 294 ? 28.61812 18.31644 18.24303 1.000 21.46807 291 LYS B CA 1
ATOM 6442 C C . LYS B 1 294 ? 28.01422 18.16022 19.62968 1.000 24.61787 291 LYS B C 1
ATOM 6443 O O . LYS B 1 294 ? 27.35761 17.15166 19.89870 1.000 20.43599 291 LYS B O 1
ATOM 6449 N N . ASP B 1 295 ? 28.20085 19.13765 20.50599 1.000 20.20190 292 ASP B N 1
ATOM 6450 C CA . ASP B 1 295 ? 27.70302 19.03327 21.87228 1.000 21.50554 292 ASP B CA 1
ATOM 6451 C C . ASP B 1 295 ? 26.54772 19.99007 22.14498 1.000 25.41555 292 ASP B C 1
ATOM 6452 O O . ASP B 1 295 ? 26.24495 20.26492 23.30995 1.000 22.70146 292 ASP B O 1
ATOM 6457 N N . VAL B 1 296 ? 25.87606 20.48193 21.09185 1.000 16.47836 293 VAL B N 1
ATOM 6458 C CA . VAL B 1 296 ? 24.81843 21.46436 21.29586 1.000 18.54103 293 VAL B CA 1
ATOM 6459 C C . VAL B 1 296 ? 23.73041 20.84707 22.16364 1.000 18.64763 293 VAL B C 1
ATOM 6460 O O . VAL B 1 296 ? 23.28797 19.70912 21.94356 1.000 16.84428 293 VAL B O 1
ATOM 6464 N N . ARG B 1 297 ? 23.33058 21.58597 23.18546 1.000 19.45924 294 ARG B N 1
ATOM 6465 C CA . ARG B 1 297 ? 22.24427 21.20435 24.06802 1.000 19.03065 294 ARG B CA 1
ATOM 6466 C C . ARG B 1 297 ? 20.95127 21.70069 23.44716 1.000 19.43197 294 ARG B C 1
ATOM 6467 O O . ARG B 1 297 ? 20.92269 22.78382 22.86109 1.000 18.55819 294 ARG B O 1
ATOM 6475 N N . VAL B 1 298 ? 19.88170 20.92248 23.58238 1.000 14.76500 295 VAL B N 1
ATOM 6476 C CA . VAL B 1 298 ? 18.63620 21.23899 22.90080 1.000 17.55784 295 VAL B CA 1
ATOM 6477 C C . VAL B 1 298 ? 17.47408 21.22065 23.87624 1.000 16.73800 295 VAL B C 1
ATOM 6478 O O . VAL B 1 298 ? 17.30070 20.26172 24.64102 1.000 16.98878 295 VAL B O 1
ATOM 6482 N N . ILE B 1 299 ? 16.68807 22.29202 23.84488 1.000 15.72576 296 ILE B N 1
ATOM 6483 C CA . ILE B 1 299 ? 15.33470 22.32955 24.38115 1.000 16.63000 296 ILE B CA 1
ATOM 6484 C C . ILE B 1 299 ? 14.40982 22.22731 23.18074 1.000 17.15783 296 ILE B C 1
ATOM 6485 O O . ILE B 1 299 ? 14.55860 22.99192 22.22456 1.000 17.34921 296 ILE B O 1
ATOM 6490 N N . GLN B 1 300 ? 13.45400 21.30861 23.21624 1.000 17.98829 297 GLN B N 1
ATOM 6491 C CA . GLN B 1 300 ? 12.63106 21.05512 22.03600 1.000 17.76168 297 GLN B CA 1
ATOM 6492 C C . GLN B 1 300 ? 11.15087 21.10209 22.39400 1.000 18.46280 297 GLN B C 1
ATOM 6493 O O . GLN B 1 300 ? 10.67265 20.28049 23.18667 1.000 18.85088 297 GLN B O 1
ATOM 6499 N N . LEU B 1 301 ? 10.43054 22.04533 21.79606 1.000 17.24310 298 LEU B N 1
ATOM 6500 C CA . LEU B 1 301 ? 8.98313 22.19772 21.95558 1.000 15.76833 298 LEU B CA 1
ATOM 6501 C C . LEU B 1 301 ? 8.30193 21.71941 20.68066 1.000 19.10133 298 LEU B C 1
ATOM 6502 O O . LEU B 1 301 ? 8.35904 22.40170 19.64717 1.000 18.49525 298 LEU B O 1
ATOM 6507 N N . ASP B 1 302 ? 7.61137 20.57892 20.76281 1.000 17.37086 299 ASP B N 1
ATOM 6508 C CA . ASP B 1 302 ? 6.87402 20.08266 19.61455 1.000 16.92050 299 ASP B CA 1
ATOM 6509 C C . ASP B 1 302 ? 5.63201 19.39191 20.14128 1.000 18.31080 299 ASP B C 1
ATOM 6510 O O . ASP B 1 302 ? 5.65854 18.80601 21.22692 1.000 18.47880 299 ASP B O 1
ATOM 6515 N N . LEU B 1 303 ? 4.54047 19.51282 19.39315 1.000 15.96746 300 LEU B N 1
ATOM 6516 C CA . LEU B 1 303 ? 3.30363 18.81643 19.72419 1.000 16.11957 300 LEU B CA 1
ATOM 6517 C C . LEU B 1 303 ? 3.43738 17.30330 19.56724 1.000 20.14616 300 LEU B C 1
ATOM 6518 O O . LEU B 1 303 ? 2.70660 16.55300 20.23567 1.000 18.16382 300 LEU B O 1
ATOM 6523 N N . SER B 1 304 ? 4.39105 16.84875 18.74475 1.000 17.03644 301 SER B N 1
ATOM 6524 C CA . SER B 1 304 ? 4.58156 15.43704 18.41397 1.000 19.44526 301 SER B CA 1
ATOM 6525 C C . SER B 1 304 ? 5.64458 14.82730 19.32656 1.000 19.62267 301 SER B C 1
ATOM 6526 O O . SER B 1 304 ? 6.83538 15.15763 19.22265 1.000 17.76800 301 SER B O 1
ATOM 6529 N N . ALA B 1 305 ? 5.21775 13.94229 20.22614 1.000 16.44599 302 ALA B N 1
ATOM 6530 C CA . ALA B 1 305 ? 6.17033 13.29270 21.12428 1.000 16.13890 302 ALA B CA 1
ATOM 6531 C C . ALA B 1 305 ? 7.22934 12.53121 20.33551 1.000 17.11766 302 ALA B C 1
ATOM 6532 O O . ALA B 1 305 ? 8.41424 12.54386 20.69236 1.000 18.98912 302 ALA B O 1
ATOM 6534 N N . GLU B 1 306 ? 6.82264 11.88965 19.24483 1.000 19.08934 303 GLU B N 1
ATOM 6535 C CA . GLU B 1 306 ? 7.74867 11.07742 18.46841 1.000 20.97830 303 GLU B CA 1
ATOM 6536 C C . GLU B 1 306 ? 8.85665 11.90662 17.83098 1.000 21.48877 303 GLU B C 1
ATOM 6537 O O . GLU B 1 306 ? 9.91449 11.34963 17.49799 1.000 20.58147 303 GLU B O 1
ATOM 6543 N N . GLU B 1 307 ? 8.62405 13.20732 17.61484 1.000 20.81544 304 GLU B N 1
ATOM 6544 C CA . GLU B 1 307 ? 9.64271 14.08140 17.03693 1.000 20.60806 304 GLU B CA 1
ATOM 6545 C C . GLU B 1 307 ? 10.79253 14.36025 18.01475 1.000 20.63215 304 GLU B C 1
ATOM 6546 O O . GLU B 1 307 ? 11.90084 14.66573 17.57303 1.000 20.47565 304 GLU B O 1
ATOM 6552 N N . ILE B 1 308 ? 10.57424 14.22528 19.33045 1.000 18.13347 305 ILE B N 1
ATOM 6553 C CA . ILE B 1 308 ? 11.57074 14.67566 20.30780 1.000 15.92951 305 ILE B CA 1
ATOM 6554 C C . ILE B 1 308 ? 12.87337 13.89406 20.17487 1.000 16.50174 305 ILE B C 1
ATOM 6555 O O . ILE B 1 308 ? 12.88291 12.66143 20.21296 1.000 17.46087 305 ILE B O 1
ATOM 6560 N N . GLY B 1 309 ? 13.98504 14.60850 20.01941 1.000 18.01204 306 GLY B N 1
ATOM 6561 C CA . GLY B 1 309 ? 15.28414 13.95441 19.91441 1.000 16.23719 306 GLY B CA 1
ATOM 6562 C C . GLY B 1 309 ? 15.59053 13.30827 18.57338 1.000 19.90799 306 GLY B C 1
ATOM 6563 O O . GLY B 1 309 ? 16.57090 12.55888 18.46197 1.000 17.42664 306 GLY B O 1
ATOM 6564 N N . ASN B 1 310 ? 14.81919 13.58421 17.53438 1.000 16.98368 307 ASN B N 1
ATOM 6565 C CA . ASN B 1 310 ? 15.26230 13.13387 16.23045 1.000 16.64433 307 ASN B CA 1
ATOM 6566 C C . ASN B 1 310 ? 16.58789 13.79652 15.85786 1.000 14.32168 307 ASN B C 1
ATOM 6567 O O . ASN B 1 310 ? 16.75819 15.01344 16.01971 1.000 18.25658 307 ASN B O 1
ATOM 6572 N N . ASN B 1 311 ? 17.53459 12.96489 15.40972 1.000 16.80245 308 ASN B N 1
ATOM 6573 C CA . ASN B 1 311 ? 18.87684 13.32486 14.95503 1.000 17.02340 308 ASN B CA 1
ATOM 6574 C C . ASN B 1 311 ? 19.78454 13.79339 16.08387 1.000 18.67269 308 ASN B C 1
ATOM 6575 O O . ASN B 1 311 ? 20.91664 13.31283 16.19192 1.000 17.04719 308 ASN B O 1
ATOM 6580 N N . ARG B 1 312 ? 19.32153 14.72593 16.90919 1.000 20.77391 309 ARG B N 1
ATOM 6581 C CA . ARG B 1 312 ? 20.08393 15.20711 18.06502 1.000 17.35810 309 ARG B CA 1
ATOM 6582 C C . ARG B 1 312 ? 19.21134 15.14619 19.30938 1.000 16.87020 309 ARG B C 1
ATOM 6583 O O . ARG B 1 312 ? 18.11673 15.72103 19.33598 1.000 18.66362 309 ARG B O 1
ATOM 6591 N N . GLN B 1 313 ? 19.71808 14.46620 20.33538 1.000 15.88730 310 GLN B N 1
ATOM 6592 C CA . GLN B 1 313 ? 18.96958 14.26252 21.56915 1.000 18.29339 310 GLN B CA 1
ATOM 6593 C C . GLN B 1 313 ? 18.53095 15.60027 22.16154 1.000 17.38813 310 GLN B C 1
ATOM 6594 O O . GLN B 1 313 ? 19.22567 16.61449 22.04527 1.000 16.09066 310 GLN B O 1
ATOM 6600 N N . ALA B 1 314 ? 17.35577 15.60256 22.80411 1.000 16.23327 311 ALA B N 1
ATOM 6601 C CA . ALA B 1 314 ? 16.84914 16.78923 23.47766 1.000 12.61697 311 ALA B CA 1
ATOM 6602 C C . ALA B 1 314 ? 17.18914 16.67989 24.95740 1.000 12.75148 311 ALA B C 1
ATOM 6603 O O . ALA B 1 314 ? 16.91576 15.65046 25.57183 1.000 17.49787 311 ALA B O 1
ATOM 6605 N N . GLU B 1 315 ? 17.78954 17.73724 25.50893 1.000 16.57319 312 GLU B N 1
ATOM 6606 C CA . GLU B 1 315 ? 18.07360 17.76987 26.94330 1.000 18.54301 312 GLU B CA 1
ATOM 6607 C C . GLU B 1 315 ? 16.80170 18.02159 27.73636 1.000 18.64548 312 GLU B C 1
ATOM 6608 O O . GLU B 1 315 ? 16.62285 17.46626 28.83006 1.000 19.56452 312 GLU B O 1
ATOM 6614 N N . VAL B 1 316 ? 15.91068 18.85921 27.21227 1.000 15.20525 313 VAL B N 1
ATOM 6615 C CA . VAL B 1 316 ? 14.62096 19.15936 27.83781 1.000 17.56860 313 VAL B CA 1
ATOM 6616 C C . VAL B 1 316 ? 13.55000 19.03639 26.77592 1.000 18.22271 313 VAL B C 1
ATOM 6617 O O . VAL B 1 316 ? 13.62588 19.71049 25.73582 1.000 17.75308 313 VAL B O 1
ATOM 6621 N N . ALA B 1 317 ? 12.56558 18.16995 27.01523 1.000 16.14144 314 ALA B N 1
ATOM 6622 C CA . ALA B 1 317 ? 11.46402 17.95929 26.07901 1.000 17.30679 314 ALA B CA 1
ATOM 6623 C C . ALA B 1 317 ? 10.24308 18.70624 26.57602 1.000 17.62588 314 ALA B C 1
ATOM 6624 O O . ALA B 1 317 ? 9.93522 18.65943 27.77067 1.000 17.78742 314 ALA B O 1
ATOM 6626 N N . LEU B 1 318 ? 9.57870 19.42769 25.67196 1.000 17.07028 315 LEU B N 1
ATOM 6627 C CA . LEU B 1 318 ? 8.36108 20.17614 25.98699 1.000 17.29894 315 LEU B CA 1
ATOM 6628 C C . LEU B 1 318 ? 7.32669 19.74073 24.95961 1.000 19.55432 315 LEU B C 1
ATOM 6629 O O . LEU B 1 318 ? 7.20244 20.34599 23.88985 1.000 18.92832 315 LEU B O 1
ATOM 6634 N N . VAL B 1 319 ? 6.59597 18.67463 25.28403 1.000 20.47509 316 VAL B N 1
ATOM 6635 C CA . VAL B 1 319 ? 5.64953 18.06165 24.36344 1.000 21.47546 316 VAL B CA 1
ATOM 6636 C C . VAL B 1 319 ? 4.26203 18.61286 24.65537 1.000 21.41005 316 VAL B C 1
ATOM 6637 O O . VAL B 1 319 ? 3.70658 18.37967 25.73420 1.000 20.29169 316 VAL B O 1
ATOM 6641 N N . GLY B 1 320 ? 3.71021 19.33628 23.68934 1.000 17.24216 317 GLY B N 1
ATOM 6642 C CA . GLY B 1 320 ? 2.42721 19.99468 23.84901 1.000 15.95814 317 GLY B CA 1
ATOM 6643 C C . GLY B 1 320 ? 2.29602 21.12103 22.83737 1.000 21.02698 317 GLY B C 1
ATOM 6644 O O . GLY B 1 320 ? 3.03690 21.18453 21.85574 1.000 18.13997 317 GLY B O 1
ATOM 6645 N N . ASP B 1 321 ? 1.33032 21.99618 23.10598 1.000 19.10021 318 ASP B N 1
ATOM 6646 C CA . ASP B 1 321 ? 0.97792 23.06785 22.19419 1.000 18.13924 318 ASP B CA 1
ATOM 6647 C C . ASP B 1 321 ? 1.90079 24.26921 22.37407 1.000 21.44051 318 ASP B C 1
ATOM 6648 O O . ASP B 1 321 ? 2.23709 24.65985 23.50328 1.000 18.19732 318 ASP B O 1
ATOM 6653 N N . GLY B 1 322 ? 2.29932 24.85134 21.23620 1.000 14.27488 319 GLY B N 1
ATOM 6654 C CA . GLY B 1 322 ? 3.25237 25.94837 21.24734 1.000 14.56222 319 GLY B CA 1
ATOM 6655 C C . GLY B 1 322 ? 2.76285 27.14686 22.03529 1.000 16.92162 319 GLY B C 1
ATOM 6656 O O . GLY B 1 322 ? 3.48806 27.68276 22.87281 1.000 15.87536 319 GLY B O 1
ATOM 6657 N N . LYS B 1 323 ? 1.52593 27.57966 21.78387 1.000 13.62035 320 LYS B N 1
ATOM 6658 C CA . LYS B 1 323 ? 0.98568 28.72818 22.50564 1.000 14.43763 320 LYS B CA 1
ATOM 6659 C C . LYS B 1 323 ? 0.87768 28.43071 24.00585 1.000 17.00276 320 LYS B C 1
ATOM 6660 O O . LYS B 1 323 ? 1.22717 29.27042 24.84899 1.000 16.60384 320 LYS B O 1
ATOM 6666 N N . ALA B 1 324 ? 0.35406 27.25663 24.35255 1.000 15.63577 321 ALA B N 1
ATOM 6667 C CA . ALA B 1 324 ? 0.19061 26.92628 25.77386 1.000 17.28337 321 ALA B CA 1
ATOM 6668 C C . ALA B 1 324 ? 1.53275 26.84162 26.48480 1.000 18.76073 321 ALA B C 1
ATOM 6669 O O . ALA B 1 324 ? 1.68853 27.36872 27.59871 1.000 18.72085 321 ALA B O 1
ATOM 6671 N N . ILE B 1 325 ? 2.51973 26.18427 25.86857 1.000 15.34015 322 ILE B N 1
ATOM 6672 C CA . ILE B 1 325 ? 3.76528 25.95176 26.59208 1.000 16.79619 322 ILE B CA 1
ATOM 6673 C C . ILE B 1 325 ? 4.54825 27.24954 26.74977 1.000 16.12875 322 ILE B C 1
ATOM 6674 O O . ILE B 1 325 ? 5.05923 27.53034 27.83530 1.000 17.44201 322 ILE B O 1
ATOM 6679 N N . VAL B 1 326 ? 4.63141 28.07939 25.69664 1.000 14.28693 323 VAL B N 1
ATOM 6680 C CA . VAL B 1 326 ? 5.30325 29.36599 25.87639 1.000 17.10502 323 VAL B CA 1
ATOM 6681 C C . VAL B 1 326 ? 4.55929 30.20207 26.91943 1.000 16.19799 323 VAL B C 1
ATOM 6682 O O . VAL B 1 326 ? 5.17592 30.87637 27.75005 1.000 15.36761 323 VAL B O 1
ATOM 6686 N N . GLY B 1 327 ? 3.22815 30.11120 26.94364 1.000 15.97106 324 GLY B N 1
ATOM 6687 C CA . GLY B 1 327 ? 2.48941 30.73104 28.02835 1.000 17.72212 324 GLY B CA 1
ATOM 6688 C C . GLY B 1 327 ? 2.98118 30.27209 29.38957 1.000 16.96962 324 GLY B C 1
ATOM 6689 O O . GLY B 1 327 ? 3.16475 31.08739 30.30325 1.000 16.71193 324 GLY B O 1
ATOM 6690 N N . GLN B 1 328 ? 3.20795 28.96053 29.54221 1.000 18.73262 325 GLN B N 1
ATOM 6691 C CA . GLN B 1 328 ? 3.72878 28.44080 30.81006 1.000 18.06035 325 GLN B CA 1
ATOM 6692 C C . GLN B 1 328 ? 5.11920 28.98371 31.08981 1.000 19.72922 325 GLN B C 1
ATOM 6693 O O . GLN B 1 328 ? 5.44464 29.32276 32.23810 1.000 16.13702 325 GLN B O 1
ATOM 6699 N N . LEU B 1 329 ? 5.96685 29.03256 30.05611 1.000 17.78930 326 LEU B N 1
ATOM 6700 C CA . LEU B 1 329 ? 7.30020 29.59676 30.22636 1.000 18.82997 326 LEU B CA 1
ATOM 6701 C C . LEU B 1 329 ? 7.23480 31.06812 30.63229 1.000 22.96316 326 LEU B C 1
ATOM 6702 O O . LEU B 1 329 ? 7.96892 31.50231 31.52977 1.000 19.51102 326 LEU B O 1
ATOM 6707 N N . ASN B 1 330 ? 6.33853 31.84028 30.01208 1.000 18.43989 327 ASN B N 1
ATOM 6708 C CA . ASN B 1 330 ? 6.18012 33.24098 30.39699 1.000 15.79186 327 ASN B CA 1
ATOM 6709 C C . ASN B 1 330 ? 5.69814 33.36292 31.83950 1.000 19.27471 327 ASN B C 1
ATOM 6710 O O . ASN B 1 330 ? 6.18341 34.21745 32.58280 1.000 18.59039 327 ASN B O 1
ATOM 6715 N N . GLN B 1 331 ? 4.75098 32.51478 32.24815 1.000 20.82751 328 GLN B N 1
ATOM 6716 C CA . GLN B 1 331 ? 4.28922 32.52616 33.63396 1.000 22.62090 328 GLN B CA 1
ATOM 6717 C C . GLN B 1 331 ? 5.42649 32.19790 34.59977 1.000 19.90838 328 GLN B C 1
ATOM 6718 O O . GLN B 1 331 ? 5.56203 32.83391 35.65250 1.000 21.87028 328 GLN B O 1
ATOM 6724 N N . ALA B 1 332 ? 6.26178 31.22474 34.25258 1.000 17.94876 329 ALA B N 1
ATOM 6725 C CA . ALA B 1 332 ? 7.34159 30.80447 35.14143 1.000 18.91305 329 ALA B CA 1
ATOM 6726 C C . ALA B 1 332 ? 8.43370 31.86479 35.22394 1.000 21.94175 329 ALA B C 1
ATOM 6727 O O . ALA B 1 332 ? 9.07115 32.03931 36.27718 1.000 18.83030 329 ALA B O 1
ATOM 6729 N N . LEU B 1 333 ? 8.63475 32.60140 34.13465 1.000 19.84420 330 LEU B N 1
ATOM 6730 C CA . LEU B 1 333 ? 9.59292 33.70185 34.11183 1.000 18.93189 330 LEU B CA 1
ATOM 6731 C C . LEU B 1 333 ? 9.18150 34.86233 35.00046 1.000 21.28744 330 LEU B C 1
ATOM 6732 O O . LEU B 1 333 ? 10.03114 35.67692 35.36890 1.000 20.62386 330 LEU B O 1
ATOM 6737 N N . SER B 1 334 ? 7.90541 34.97491 35.35050 1.000 19.02435 331 SER B N 1
ATOM 6738 C CA . SER B 1 334 ? 7.53727 36.04174 36.24847 1.000 18.16626 331 SER B CA 1
ATOM 6739 C C . SER B 1 334 ? 7.94746 35.72215 37.68098 1.000 20.18494 331 SER B C 1
ATOM 6740 O O . SER B 1 334 ? 7.94440 36.62293 38.53187 1.000 21.01381 331 SER B O 1
ATOM 6743 N N . SER B 1 335 ? 8.32893 34.47307 37.95045 1.000 20.79302 332 SER B N 1
ATOM 6744 C CA . SER B 1 335 ? 8.87043 34.06929 39.24634 1.000 23.12860 332 SER B CA 1
ATOM 6745 C C . SER B 1 335 ? 10.38506 33.99458 39.23422 1.000 22.81041 332 SER B C 1
ATOM 6746 O O . SER B 1 335 ? 10.97366 33.41314 40.15814 1.000 22.25250 332 SER B O 1
ATOM 6749 N N . ARG B 1 336 ? 11.02902 34.55591 38.21002 1.000 17.71576 333 ARG B N 1
ATOM 6750 C CA . ARG B 1 336 ? 12.48410 34.55803 38.12691 1.000 21.28363 333 ARG B CA 1
ATOM 6751 C C . ARG B 1 336 ? 12.98076 35.95166 37.80000 1.000 17.84439 333 ARG B C 1
ATOM 6752 O O . ARG B 1 336 ? 12.29767 36.73115 37.12239 1.000 23.40151 333 ARG B O 1
ATOM 6760 N N . GLN B 1 337 ? 14.20802 36.24328 38.22897 1.000 21.59712 334 GLN B N 1
ATOM 6761 C CA . GLN B 1 337 ? 14.81124 37.52211 37.86117 1.000 25.58282 334 GLN B CA 1
ATOM 6762 C C . GLN B 1 337 ? 15.69252 37.44135 36.61643 1.000 20.60349 334 GLN B C 1
ATOM 6763 O O . GLN B 1 337 ? 16.01005 38.49024 36.03720 1.000 23.26972 334 GLN B O 1
ATOM 6769 N N . TRP B 1 338 ? 16.06658 36.23085 36.19018 1.000 19.51787 335 TRP B N 1
ATOM 6770 C CA . TRP B 1 338 ? 17.00452 36.05623 35.08201 1.000 17.54100 335 TRP B CA 1
ATOM 6771 C C . TRP B 1 338 ? 16.45988 36.64448 33.79060 1.000 18.32680 335 TRP B C 1
ATOM 6772 O O . TRP B 1 338 ? 15.27423 36.50800 33.48397 1.000 19.00529 335 TRP B O 1
ATOM 6783 N N . PHE B 1 339 ? 17.34106 37.31283 33.04736 1.000 18.13210 336 PHE B N 1
ATOM 6784 C CA . PHE B 1 339 ? 17.16298 37.53993 31.62543 1.000 19.70322 336 PHE B CA 1
ATOM 6785 C C . PHE B 1 339 ? 18.54628 37.47100 30.99211 1.000 20.53302 336 PHE B C 1
ATOM 6786 O O . PHE B 1 339 ? 19.56934 37.53429 31.67919 1.000 19.00664 336 PHE B O 1
ATOM 6794 N N . TYR B 1 340 ? 18.57693 37.33178 29.68278 1.000 20.40512 337 TYR B N 1
ATOM 6795 C CA . TYR B 1 340 ? 19.85637 37.22066 29.01322 1.000 18.75820 337 TYR B CA 1
ATOM 6796 C C . TYR B 1 340 ? 20.50452 38.60229 29.01847 1.000 22.56838 337 TYR B C 1
ATOM 6797 O O . TYR B 1 340 ? 19.86640 39.57921 28.59093 1.000 20.02675 337 TYR B O 1
ATOM 6806 N N . PRO B 1 341 ? 21.72227 38.74983 29.53984 1.000 22.29725 338 PRO B N 1
ATOM 6807 C CA . PRO B 1 341 ? 22.23619 40.09398 29.83673 1.000 18.70556 338 PRO B CA 1
ATOM 6808 C C . PRO B 1 341 ? 22.40085 40.95551 28.59609 1.000 22.30801 338 PRO B C 1
ATOM 6809 O O . PRO B 1 341 ? 22.58922 40.46811 27.48223 1.000 19.77107 338 PRO B O 1
ATOM 6813 N N . ALA B 1 342 ? 22.42091 42.27703 28.84236 1.000 25.94390 339 ALA B N 1
ATOM 6814 C CA . ALA B 1 342 ? 22.38973 43.25493 27.75459 1.000 27.79009 339 ALA B CA 1
ATOM 6815 C C . ALA B 1 342 ? 23.66920 43.22870 26.92242 1.000 20.15172 339 ALA B C 1
ATOM 6816 O O . ALA B 1 342 ? 23.62559 43.46229 25.71215 1.000 21.96798 339 ALA B O 1
ATOM 6818 N N . GLU B 1 343 ? 24.81517 42.98472 27.55704 1.000 33.67196 340 GLU B N 1
ATOM 6819 C CA . GLU B 1 343 ? 26.11303 42.89128 26.89395 1.000 27.94554 340 GLU B CA 1
ATOM 6820 C C . GLU B 1 343 ? 26.71803 41.51942 27.15611 1.000 29.20581 340 GLU B C 1
ATOM 6821 O O . GLU B 1 343 ? 26.94488 41.15968 28.31472 1.000 29.12430 340 GLU B O 1
ATOM 6827 N N . THR B 1 344 ? 26.99496 40.76453 26.09774 1.000 22.09406 341 THR B N 1
ATOM 6828 C CA . THR B 1 344 ? 27.72263 39.50625 26.20828 1.000 20.13389 341 THR B CA 1
ATOM 6829 C C . THR B 1 344 ? 28.59760 39.35114 24.97011 1.000 27.18505 341 THR B C 1
ATOM 6830 O O . THR B 1 344 ? 28.31722 39.94253 23.91645 1.000 23.99377 341 THR B O 1
ATOM 6834 N N . PRO B 1 345 ? 29.63810 38.52055 25.04971 1.000 20.93853 342 PRO B N 1
ATOM 6835 C CA . PRO B 1 345 ? 30.44251 38.25768 23.84526 1.000 21.26236 342 PRO B CA 1
ATOM 6836 C C . PRO B 1 345 ? 29.65217 37.62922 22.71253 1.000 23.62614 342 PRO B C 1
ATOM 6837 O O . PRO B 1 345 ? 29.98372 37.88499 21.54617 1.000 22.27992 342 PRO B O 1
ATOM 6841 N N . TRP B 1 346 ? 28.63050 36.81346 23.02895 1.000 21.12446 343 TRP B N 1
ATOM 6842 C CA . TRP B 1 346 ? 27.72119 36.23690 22.03855 1.000 20.80455 343 TRP B CA 1
ATOM 6843 C C . TRP B 1 346 ? 27.01069 37.31260 21.22732 1.000 23.99462 343 TRP B C 1
ATOM 6844 O O . TRP B 1 346 ? 26.94368 37.23844 19.99262 1.000 19.83267 343 TRP B O 1
ATOM 6855 N N . ARG B 1 347 ? 26.46306 38.31961 21.91622 1.000 21.51952 344 ARG B N 1
ATOM 6856 C CA . ARG B 1 347 ? 25.81987 39.43646 21.23862 1.000 23.37459 344 ARG B CA 1
ATOM 6857 C C . ARG B 1 347 ? 26.80003 40.18270 20.34438 1.000 21.57073 344 ARG B C 1
ATOM 6858 O O . ARG B 1 347 ? 26.44602 40.59147 19.22890 1.000 24.03058 344 ARG B O 1
ATOM 6866 N N . GLU B 1 348 ? 28.02272 40.41682 20.83479 1.000 23.96833 345 GLU B N 1
ATOM 6867 C CA . GLU B 1 348 ? 29.01527 41.11765 20.02350 1.000 25.71049 345 GLU B CA 1
ATOM 6868 C C . GLU B 1 348 ? 29.37227 40.32049 18.77032 1.000 27.31846 345 GLU B C 1
ATOM 6869 O O . GLU B 1 348 ? 29.46419 40.89096 17.67583 1.000 23.30214 345 GLU B O 1
ATOM 6875 N N . ALA B 1 349 ? 29.56781 39.00315 18.90758 1.000 20.58052 346 ALA B N 1
ATOM 6876 C CA . ALA B 1 349 ? 29.90469 38.17651 17.74012 1.000 19.61266 346 ALA B CA 1
ATOM 6877 C C . ALA B 1 349 ? 28.75341 38.11658 16.73860 1.000 27.12296 346 ALA B C 1
ATOM 6878 O O . ALA B 1 349 ? 28.97795 38.20820 15.52392 1.000 22.49020 346 ALA B O 1
ATOM 6880 N N . ILE B 1 350 ? 27.51673 37.93403 17.22256 1.000 23.72917 347 ILE B N 1
ATOM 6881 C CA . ILE B 1 350 ? 26.34630 37.98169 16.34234 1.000 21.18667 347 ILE B CA 1
ATOM 6882 C C . ILE B 1 350 ? 26.28652 39.30918 15.58495 1.000 27.65108 347 ILE B C 1
ATOM 6883 O O . ILE B 1 350 ? 26.07594 39.34018 14.36385 1.000 25.63056 347 ILE B O 1
ATOM 6888 N N . ALA B 1 351 ? 26.46124 40.42654 16.29979 1.000 20.88604 348 ALA B N 1
ATOM 6889 C CA . ALA B 1 351 ? 26.38058 41.74496 15.67344 1.000 24.67655 348 ALA B CA 1
ATOM 6890 C C . ALA B 1 351 ? 27.42640 41.90030 14.57576 1.000 30.91405 348 ALA B C 1
ATOM 6891 O O . ALA B 1 351 ? 27.12433 42.38642 13.47600 1.000 26.23736 348 ALA B O 1
ATOM 6893 N N . ALA B 1 352 ? 28.67380 41.51403 14.87151 1.000 26.26861 349 ALA B N 1
ATOM 6894 C CA . ALA B 1 352 ? 29.74434 41.60150 13.88462 1.000 22.58169 349 ALA B CA 1
ATOM 6895 C C . ALA B 1 352 ? 29.42291 40.79098 12.63845 1.000 22.30272 349 ALA B C 1
ATOM 6896 O O . ALA B 1 352 ? 29.67127 41.25562 11.51543 1.000 26.16246 349 ALA B O 1
ATOM 6898 N N . LYS B 1 353 ? 28.84676 39.59581 12.79996 1.000 21.58480 350 LYS B N 1
ATOM 6899 C CA . LYS B 1 353 ? 28.55838 38.76432 11.62866 1.000 24.20213 350 LYS B CA 1
ATOM 6900 C C . LYS B 1 353 ? 27.44873 39.37120 10.78304 1.000 28.24697 350 LYS B C 1
ATOM 6901 O O . LYS B 1 353 ? 27.51063 39.32689 9.54350 1.000 25.10947 350 LYS B O 1
ATOM 6907 N N . ILE B 1 354 ? 26.41565 39.91811 11.43650 1.000 25.59174 351 ILE B N 1
ATOM 6908 C CA . ILE B 1 354 ? 25.37615 40.64689 10.71468 1.000 30.33817 351 ILE B CA 1
ATOM 6909 C C . ILE B 1 354 ? 25.98948 41.78218 9.90640 1.000 30.23276 351 ILE B C 1
ATOM 6910 O O . ILE B 1 354 ? 25.70549 41.93108 8.71217 1.000 27.29605 351 ILE B O 1
ATOM 6915 N N . ALA B 1 355 ? 26.85148 42.59323 10.53872 1.000 30.03478 352 ALA B N 1
ATOM 6916 C CA . ALA B 1 355 ? 27.45470 43.72205 9.83083 1.000 23.48954 352 ALA B CA 1
ATOM 6917 C C . ALA B 1 355 ? 28.32370 43.24242 8.66882 1.000 29.09403 352 ALA B C 1
ATOM 6918 O O . ALA B 1 355 ? 28.29464 43.83202 7.58209 1.000 28.26162 352 ALA B O 1
ATOM 6920 N N . GLY B 1 356 ? 29.07222 42.15220 8.86112 1.000 22.70626 353 GLY B N 1
ATOM 6921 C CA . GLY B 1 356 ? 29.86792 41.61386 7.76532 1.000 21.77512 353 GLY B CA 1
ATOM 6922 C C . GLY B 1 356 ? 29.03299 41.11198 6.59716 1.000 28.69195 353 GLY B C 1
ATOM 6923 O O . GLY B 1 356 ? 29.39417 41.31648 5.42796 1.000 25.22106 353 GLY B O 1
ATOM 6924 N N . ASN B 1 357 ? 27.90943 40.44380 6.88854 1.000 23.43595 354 ASN B N 1
ATOM 6925 C CA . ASN B 1 357 ? 27.04952 39.94922 5.81358 1.000 24.85621 354 ASN B CA 1
ATOM 6926 C C . ASN B 1 357 ? 26.32561 41.09180 5.10012 1.000 36.35305 354 ASN B C 1
ATOM 6927 O O . ASN B 1 357 ? 26.11556 41.02787 3.88495 1.000 25.95712 354 ASN B O 1
ATOM 6932 N N . GLN B 1 358 ? 25.93611 42.14048 5.83327 1.000 28.89206 355 GLN B N 1
ATOM 6933 C CA . GLN B 1 358 ? 25.35258 43.31979 5.20332 1.000 30.35253 355 GLN B CA 1
ATOM 6934 C C . GLN B 1 358 ? 26.33896 43.96473 4.24661 1.000 34.38539 355 GLN B C 1
ATOM 6935 O O . GLN B 1 358 ? 25.98213 44.32268 3.11907 1.000 29.16752 355 GLN B O 1
ATOM 6941 N N . ALA B 1 359 ? 27.59466 44.11600 4.67832 1.000 27.87008 356 ALA B N 1
ATOM 6942 C CA . ALA B 1 359 ? 28.60271 44.68223 3.79261 1.000 26.95143 356 ALA B CA 1
ATOM 6943 C C . ALA B 1 359 ? 28.86445 43.77232 2.59000 1.000 31.11138 356 ALA B C 1
ATOM 6944 O O . ALA B 1 359 ? 29.20977 44.25700 1.50716 1.000 29.85669 356 ALA B O 1
ATOM 6946 N N . ALA B 1 360 ? 28.68347 42.46036 2.75446 1.000 31.21100 357 ALA B N 1
ATOM 6947 C CA . ALA B 1 360 ? 28.93588 41.53480 1.65359 1.000 30.67911 357 ALA B CA 1
ATOM 6948 C C . ALA B 1 360 ? 27.91308 41.69786 0.53595 1.000 30.26927 357 ALA B C 1
ATOM 6949 O O . ALA B 1 360 ? 28.25192 41.54667 -0.63665 1.000 30.63828 357 ALA B O 1
ATOM 6951 N N . VAL B 1 361 ? 26.65139 41.97768 0.86119 1.000 26.20862 358 VAL B N 1
ATOM 6952 C CA . VAL B 1 361 ? 25.65534 42.11925 -0.20122 1.000 29.06283 358 VAL B CA 1
ATOM 6953 C C . VAL B 1 361 ? 25.35241 43.56686 -0.56087 1.000 34.77500 358 VAL B C 1
ATOM 6954 O O . VAL B 1 361 ? 24.71074 43.80254 -1.59687 1.000 26.85474 358 VAL B O 1
ATOM 6958 N N . ALA B 1 362 ? 25.78664 44.54038 0.24598 1.000 26.50745 359 ALA B N 1
ATOM 6959 C CA . ALA B 1 362 ? 25.51772 45.94823 -0.05814 1.000 25.77597 359 ALA B CA 1
ATOM 6960 C C . ALA B 1 362 ? 25.86711 46.35210 -1.49049 1.000 26.34517 359 ALA B C 1
ATOM 6961 O O . ALA B 1 362 ? 25.04015 47.01666 -2.14078 1.000 29.23032 359 ALA B O 1
ATOM 6963 N N . PRO B 1 363 ? 27.03173 45.99544 -2.04917 1.000 26.49932 360 PRO B N 1
ATOM 6964 C CA . PRO B 1 363 ? 27.30920 46.40308 -3.43354 1.000 23.93280 360 PRO B CA 1
ATOM 6965 C C . PRO B 1 363 ? 26.36557 45.79504 -4.45875 1.000 26.71291 360 PRO B C 1
ATOM 6966 O O . PRO B 1 363 ? 26.11415 46.42857 -5.49694 1.000 27.00339 360 PRO B O 1
ATOM 6970 N N A MET B 1 364 ? 25.85128 44.58418 -4.21642 0.598 28.49487 361 MET B N 1
ATOM 6971 N N B MET B 1 364 ? 25.85739 44.58063 -4.22824 0.402 28.49915 361 MET B N 1
ATOM 6972 C CA A MET B 1 364 ? 24.95045 43.96599 -5.18475 0.598 38.51677 361 MET B CA 1
ATOM 6973 C CA B MET B 1 364 ? 24.94723 43.97995 -5.20022 0.402 38.52747 361 MET B CA 1
ATOM 6974 C C A MET B 1 364 ? 23.58043 44.63399 -5.14968 0.598 32.80448 361 MET B C 1
ATOM 6975 C C B MET B 1 364 ? 23.57973 44.64847 -5.15295 0.402 32.81288 361 MET B C 1
ATOM 6976 O O A MET B 1 364 ? 22.95254 44.83991 -6.19792 0.598 27.87753 361 MET B O 1
ATOM 6977 O O B MET B 1 364 ? 22.94663 44.85929 -6.19591 0.402 27.88515 361 MET B O 1
ATOM 6986 N N . ILE B 1 365 ? 23.11895 44.99958 -3.95137 1.000 23.65982 362 ILE B N 1
ATOM 6987 C CA . ILE B 1 365 ? 21.85317 45.71251 -3.80927 1.000 23.58081 362 ILE B CA 1
ATOM 6988 C C . ILE B 1 365 ? 21.90976 47.06441 -4.52223 1.000 28.93844 362 ILE B C 1
ATOM 6989 O O . ILE B 1 365 ? 20.96249 47.45526 -5.21608 1.000 26.08043 362 ILE B O 1
ATOM 6994 N N . ALA B 1 366 ? 23.04056 47.76961 -4.42392 1.000 27.36731 363 ALA B N 1
ATOM 6995 C CA . ALA B 1 366 ? 23.14824 49.10797 -4.99941 1.000 30.97750 363 ALA B CA 1
ATOM 6996 C C . ALA B 1 366 ? 23.39583 49.09813 -6.50520 1.000 34.10445 363 ALA B C 1
ATOM 6997 O O . ALA B 1 366 ? 23.13141 50.11372 -7.16793 1.000 31.67706 363 ALA B O 1
ATOM 6999 N N . ASP B 1 367 ? 23.89737 47.98518 -7.04726 1.000 27.44732 364 ASP B N 1
ATOM 7000 C CA . ASP B 1 367 ? 24.38585 47.91565 -8.42912 1.000 27.04276 364 ASP B CA 1
ATOM 7001 C C . ASP B 1 367 ? 23.22394 48.01932 -9.40770 1.000 24.84487 364 ASP B C 1
ATOM 7002 O O . ASP B 1 367 ? 22.41271 47.08803 -9.50857 1.000 26.33086 364 ASP B O 1
ATOM 7007 N N . ASN B 1 368 ? 23.15623 49.13177 -10.14343 1.000 26.48990 365 ASN B N 1
ATOM 7008 C CA . ASN B 1 368 ? 22.09916 49.38027 -11.12229 1.000 27.00589 365 ASN B CA 1
ATOM 7009 C C . ASN B 1 368 ? 22.41573 48.82254 -12.50846 1.000 32.93439 365 ASN B C 1
ATOM 7010 O O . ASN B 1 368 ? 21.68980 49.12520 -13.46587 1.000 28.29155 365 ASN B O 1
ATOM 7015 N N . THR B 1 369 ? 23.46413 48.00981 -12.62611 1.000 30.34228 366 THR B N 1
ATOM 7016 C CA . THR B 1 369 ? 23.80103 47.34681 -13.88228 1.000 29.70176 366 THR B CA 1
ATOM 7017 C C . THR B 1 369 ? 22.60784 46.57192 -14.44015 1.000 34.18377 366 THR B C 1
ATOM 7018 O O . THR B 1 369 ? 21.86739 45.91341 -13.70794 1.000 30.25475 366 THR B O 1
ATOM 7022 N N . SER B 1 370 ? 22.43345 46.63405 -15.75353 1.000 30.48183 367 SER B N 1
ATOM 7023 C CA . SER B 1 370 ? 21.46414 45.77067 -16.38269 1.000 32.92274 367 SER B CA 1
ATOM 7024 C C . SER B 1 370 ? 22.18872 44.86511 -17.37065 1.000 34.01037 367 SER B C 1
ATOM 7025 O O . SER B 1 370 ? 23.09359 45.33452 -18.06503 1.000 33.39188 367 SER B O 1
ATOM 7028 N N . PRO B 1 371 ? 21.83093 43.57423 -17.46934 1.000 28.02239 368 PRO B N 1
ATOM 7029 C CA . PRO B 1 371 ? 20.77677 42.82955 -16.75779 1.000 23.07528 368 PRO B CA 1
ATOM 7030 C C . PRO B 1 371 ? 21.01850 42.78941 -15.25823 1.000 22.85882 368 PRO B C 1
ATOM 7031 O O . PRO B 1 371 ? 22.14081 42.58611 -14.83183 1.000 28.62337 368 PRO B O 1
ATOM 7035 N N . MET B 1 372 ? 19.96509 42.95940 -14.46897 1.000 24.41847 369 MET B N 1
ATOM 7036 C CA . MET B 1 372 ? 20.09488 43.11578 -13.02023 1.000 22.25825 369 MET B CA 1
ATOM 7037 C C . MET B 1 372 ? 20.44589 41.80821 -12.32577 1.000 27.28802 369 MET B C 1
ATOM 7038 O O . MET B 1 372 ? 20.15463 40.70950 -12.80698 1.000 23.50955 369 MET B O 1
ATOM 7043 N N . ASN B 1 373 ? 21.04731 41.94634 -11.13926 1.000 25.31996 370 ASN B N 1
ATOM 7044 C CA . ASN B 1 373 ? 21.25336 40.82779 -10.24361 1.000 24.23981 370 ASN B CA 1
ATOM 7045 C C . ASN B 1 373 ? 20.04331 40.70102 -9.31359 1.000 21.42464 370 ASN B C 1
ATOM 7046 O O . ASN B 1 373 ? 19.19232 41.59122 -9.25683 1.000 19.51723 370 ASN B O 1
ATOM 7051 N N . TYR B 1 374 ? 19.96969 39.57393 -8.58570 1.000 17.84557 371 TYR B N 1
ATOM 7052 C CA . TYR B 1 374 ? 18.81730 39.31843 -7.71270 1.000 17.61741 371 TYR B CA 1
ATOM 7053 C C . TYR B 1 374 ? 18.65163 40.39098 -6.63708 1.000 23.87780 371 TYR B C 1
ATOM 7054 O O . TYR B 1 374 ? 17.52748 40.84348 -6.37047 1.000 19.59696 371 TYR B O 1
ATOM 7063 N N . TYR B 1 375 ? 19.75335 40.78673 -5.98512 1.000 24.67888 372 TYR B N 1
ATOM 7064 C CA . TYR B 1 375 ? 19.67213 41.74689 -4.88277 1.000 21.26903 372 TYR B CA 1
ATOM 7065 C C . TYR B 1 375 ? 19.22494 43.12260 -5.36808 1.000 24.29134 372 TYR B C 1
ATOM 7066 O O . TYR B 1 375 ? 18.45718 43.81661 -4.67758 1.000 19.29772 372 TYR B O 1
ATOM 7075 N N . ARG B 1 376 ? 19.68284 43.53071 -6.55564 1.000 21.73554 373 ARG B N 1
ATOM 7076 C CA . ARG B 1 376 ? 19.18344 44.76040 -7.15586 1.000 23.56284 373 ARG B CA 1
ATOM 7077 C C . ARG B 1 376 ? 17.67961 44.67389 -7.40034 1.000 22.97741 373 ARG B C 1
ATOM 7078 O O . ARG B 1 376 ? 16.93318 45.61931 -7.10671 1.000 22.24937 373 ARG B O 1
ATOM 7086 N N . VAL B 1 377 ? 17.21727 43.55770 -7.96392 1.000 21.53417 374 VAL B N 1
ATOM 7087 C CA . VAL B 1 377 ? 15.78557 43.44024 -8.23372 1.000 22.91164 374 VAL B CA 1
ATOM 7088 C C . VAL B 1 377 ? 15.00961 43.56581 -6.93185 1.000 20.22002 374 VAL B C 1
ATOM 7089 O O . VAL B 1 377 ? 14.03115 44.31784 -6.84385 1.000 20.02184 374 VAL B O 1
ATOM 7093 N N . TYR B 1 378 ? 15.48383 42.89693 -5.88144 1.000 20.26466 375 TYR B N 1
ATOM 7094 C CA . TYR B 1 378 ? 14.73269 42.89554 -4.64142 1.000 19.68353 375 TYR B CA 1
ATOM 7095 C C . TYR B 1 378 ? 14.74985 44.25260 -3.96020 1.000 20.19588 375 TYR B C 1
ATOM 7096 O O . TYR B 1 378 ? 13.83394 44.54813 -3.18146 1.000 23.27189 375 TYR B O 1
ATOM 7105 N N . ARG B 1 379 ? 15.74580 45.09461 -4.24060 1.000 22.10974 376 ARG B N 1
ATOM 7106 C CA . ARG B 1 379 ? 15.75046 46.44123 -3.67449 1.000 23.44430 376 ARG B CA 1
ATOM 7107 C C . ARG B 1 379 ? 14.47002 47.18204 -4.04119 1.000 23.64478 376 ARG B C 1
ATOM 7108 O O . ARG B 1 379 ? 13.80536 47.76106 -3.17132 1.000 22.37144 376 ARG B O 1
ATOM 7116 N N . ASP B 1 380 ? 14.07528 47.11296 -5.31914 1.000 23.21321 377 ASP B N 1
ATOM 7117 C CA . ASP B 1 380 ? 12.82105 47.72297 -5.75083 1.000 25.45392 377 ASP B CA 1
ATOM 7118 C C . ASP B 1 380 ? 11.60073 46.95177 -5.27075 1.000 20.75131 377 ASP B C 1
ATOM 7119 O O . ASP B 1 380 ? 10.59249 47.57149 -4.90594 1.000 26.35491 377 ASP B O 1
ATOM 7124 N N . ILE B 1 381 ? 11.63177 45.61267 -5.32782 1.000 19.19979 378 ILE B N 1
ATOM 7125 C CA . ILE B 1 381 ? 10.49156 44.83569 -4.83788 1.000 18.13440 378 ILE B CA 1
ATOM 7126 C C . ILE B 1 381 ? 10.25344 45.13719 -3.35866 1.000 19.49909 378 ILE B C 1
ATOM 7127 O O . ILE B 1 381 ? 9.14785 45.51089 -2.95219 1.000 22.19791 378 ILE B O 1
ATOM 7132 N N . ALA B 1 382 ? 11.29495 45.02405 -2.54424 1.000 20.98426 379 ALA B N 1
ATOM 7133 C CA . ALA B 1 382 ? 11.11043 45.16980 -1.09973 1.000 21.84501 379 ALA B CA 1
ATOM 7134 C C . ALA B 1 382 ? 10.69030 46.59007 -0.73217 1.000 25.84462 379 ALA B C 1
ATOM 7135 O O . ALA B 1 382 ? 9.95911 46.79611 0.24519 1.000 23.88626 379 ALA B O 1
ATOM 7137 N N . ALA B 1 383 ? 11.11267 47.58085 -1.51616 1.000 29.76079 380 ALA B N 1
ATOM 7138 C CA . ALA B 1 383 ? 10.73518 48.96153 -1.23224 1.000 32.03912 380 ALA B CA 1
ATOM 7139 C C . ALA B 1 383 ? 9.24068 49.20716 -1.41898 1.000 23.27143 380 ALA B C 1
ATOM 7140 O O . ALA B 1 383 ? 8.72549 50.22465 -0.94248 1.000 29.41355 380 ALA B O 1
ATOM 7142 N N . ARG B 1 384 ? 8.53842 48.30238 -2.09604 1.000 28.54729 381 ARG B N 1
ATOM 7143 C CA . ARG B 1 384 ? 7.13685 48.49854 -2.44348 1.000 24.35653 381 ARG B CA 1
ATOM 7144 C C . ARG B 1 384 ? 6.22680 47.41884 -1.86414 1.000 27.97222 381 ARG B C 1
ATOM 7145 O O . ARG B 1 384 ? 5.06061 47.33803 -2.25752 1.000 27.51809 381 ARG B O 1
ATOM 7153 N N . LEU B 1 385 ? 6.72232 46.58194 -0.94588 1.000 24.99111 382 LEU B N 1
ATOM 7154 C CA . LEU B 1 385 ? 5.88614 45.54662 -0.33621 1.000 27.27884 382 LEU B CA 1
ATOM 7155 C C . LEU B 1 385 ? 5.08637 46.13799 0.81529 1.000 22.98103 382 LEU B C 1
ATOM 7156 O O . LEU B 1 385 ? 5.68006 46.66956 1.75477 1.000 23.92615 382 LEU B O 1
ATOM 7161 N N . PRO B 1 386 ? 3.76120 46.09647 0.77428 1.000 21.91097 383 PRO B N 1
ATOM 7162 C CA . PRO B 1 386 ? 2.98880 46.56952 1.92863 1.000 22.12628 383 PRO B CA 1
ATOM 7163 C C . PRO B 1 386 ? 3.31916 45.72716 3.16217 1.000 22.93075 383 PRO B C 1
ATOM 7164 O O . PRO B 1 386 ? 3.56430 44.51605 3.06781 1.000 22.41295 383 PRO B O 1
ATOM 7168 N N A ARG B 1 387 ? 3.34052 46.38504 4.32399 0.487 25.52831 384 ARG B N 1
ATOM 7169 N N B ARG B 1 387 ? 3.33442 46.38641 4.32334 0.513 25.16949 384 ARG B N 1
ATOM 7170 C CA A ARG B 1 387 ? 3.69995 45.69346 5.56180 0.487 21.33197 384 ARG B CA 1
ATOM 7171 C CA B ARG B 1 387 ? 3.69383 45.70394 5.56602 0.513 22.30170 384 ARG B CA 1
ATOM 7172 C C A ARG B 1 387 ? 2.73009 44.57186 5.90760 0.487 23.15702 384 ARG B C 1
ATOM 7173 C C B ARG B 1 387 ? 2.72516 44.58305 5.91810 0.513 23.23858 384 ARG B C 1
ATOM 7174 O O A ARG B 1 387 ? 3.07662 43.69616 6.70725 0.487 29.15847 384 ARG B O 1
ATOM 7175 O O B ARG B 1 387 ? 3.06838 43.71808 6.73095 0.513 27.95078 384 ARG B O 1
ATOM 7190 N N . ASN B 1 388 ? 1.52279 44.57720 5.34146 1.000 24.98920 385 ASN B N 1
ATOM 7191 C CA . ASN B 1 388 ? 0.54050 43.53334 5.61619 1.000 22.37114 385 ASN B CA 1
ATOM 7192 C C . ASN B 1 388 ? 0.31990 42.59344 4.42927 1.000 31.26895 385 ASN B C 1
ATOM 7193 O O . ASN B 1 388 ? -0.71083 41.91559 4.36277 1.000 22.72396 385 ASN B O 1
ATOM 7198 N N . ALA B 1 389 ? 1.27031 42.52322 3.49873 1.000 18.81391 386 ALA B N 1
ATOM 7199 C CA . ALA B 1 389 ? 1.10865 41.63853 2.35315 1.000 18.55394 386 ALA B CA 1
ATOM 7200 C C . ALA B 1 389 ? 1.19450 40.17765 2.77138 1.000 20.99882 386 ALA B C 1
ATOM 7201 O O . ALA B 1 389 ? 1.72927 39.82808 3.82908 1.000 21.32996 386 ALA B O 1
ATOM 7203 N N . ILE B 1 390 ? 0.63739 39.32273 1.92381 1.000 17.79700 387 ILE B N 1
ATOM 7204 C CA . ILE B 1 390 ? 0.95641 37.90263 1.91227 1.000 19.37690 387 ILE B CA 1
ATOM 7205 C C . ILE B 1 390 ? 1.94590 37.67185 0.78753 1.000 19.99120 387 ILE B C 1
ATOM 7206 O O . ILE B 1 390 ? 1.68979 38.05696 -0.35591 1.000 19.98117 387 ILE B O 1
ATOM 7211 N N . ILE B 1 391 ? 3.09138 37.09271 1.12452 1.000 18.32895 388 ILE B N 1
ATOM 7212 C CA . ILE B 1 391 ? 4.17819 36.86306 0.18258 1.000 19.78502 388 ILE B CA 1
ATOM 7213 C C . ILE B 1 391 ? 4.19210 35.38415 -0.17599 1.000 19.85110 388 ILE B C 1
ATOM 7214 O O . ILE B 1 391 ? 4.17325 34.51625 0.69823 1.000 16.96342 388 ILE B O 1
ATOM 7219 N N . VAL B 1 392 ? 4.19492 35.09149 -1.46340 1.000 15.42656 389 VAL B N 1
ATOM 7220 C CA . VAL B 1 392 ? 4.37891 33.74007 -1.96175 1.000 15.80145 389 VAL B CA 1
ATOM 7221 C C . VAL B 1 392 ? 5.73884 33.71281 -2.63160 1.000 21.64423 389 VAL B C 1
ATOM 7222 O O . VAL B 1 392 ? 6.00145 34.52445 -3.52377 1.000 20.71935 389 VAL B O 1
ATOM 7226 N N . GLY B 1 393 ? 6.59978 32.79763 -2.20421 1.000 17.07998 390 GLY B N 1
ATOM 7227 C CA . GLY B 1 393 ? 7.93835 32.69460 -2.76310 1.000 17.04518 390 GLY B CA 1
ATOM 7228 C C . GLY B 1 393 ? 8.20345 31.32772 -3.35009 1.000 17.89663 390 GLY B C 1
ATOM 7229 O O . GLY B 1 393 ? 7.87887 30.31799 -2.72101 1.000 15.10829 390 GLY B O 1
ATOM 7230 N N . GLU B 1 394 ? 8.78981 31.26451 -4.55455 1.000 16.11904 391 GLU B N 1
ATOM 7231 C CA . GLU B 1 394 ? 8.97476 29.95947 -5.16809 1.000 19.63715 391 GLU B CA 1
ATOM 7232 C C . GLU B 1 394 ? 10.04478 30.03876 -6.26032 1.000 20.86995 391 GLU B C 1
ATOM 7233 O O . GLU B 1 394 ? 10.02133 30.94643 -7.09487 1.000 18.80875 391 GLU B O 1
ATOM 7239 N N . GLY B 1 395 ? 10.92762 29.04868 -6.27939 1.000 20.34665 392 GLY B N 1
ATOM 7240 C CA . GLY B 1 395 ? 12.08845 28.98811 -7.14426 1.000 19.67090 392 GLY B CA 1
ATOM 7241 C C . GLY B 1 395 ? 13.26314 28.45548 -6.35585 1.000 23.15717 392 GLY B C 1
ATOM 7242 O O . GLY B 1 395 ? 13.09707 27.91323 -5.26613 1.000 23.86905 392 GLY B O 1
ATOM 7243 N N . ALA B 1 396 ? 14.46985 28.63679 -6.88813 1.000 18.32128 393 ALA B N 1
ATOM 7244 C CA . ALA B 1 396 ? 15.67508 28.29852 -6.14579 1.000 21.30225 393 ALA B CA 1
ATOM 7245 C C . ALA B 1 396 ? 16.31000 29.61045 -5.72499 1.000 20.27828 393 ALA B C 1
ATOM 7246 O O . ALA B 1 396 ? 16.03632 30.10162 -4.61232 1.000 19.80752 393 ALA B O 1
ATOM 7248 N N . ASN B 1 397 ? 17.14215 30.23416 -6.55579 1.000 19.75094 394 ASN B N 1
ATOM 7249 C CA . ASN B 1 397 ? 17.71140 31.53060 -6.19139 1.000 18.28536 394 ASN B CA 1
ATOM 7250 C C . ASN B 1 397 ? 16.63049 32.59532 -5.97922 1.000 21.47129 394 ASN B C 1
ATOM 7251 O O . ASN B 1 397 ? 16.70608 33.36483 -5.01093 1.000 17.92324 394 ASN B O 1
ATOM 7256 N N . THR B 1 398 ? 15.63799 32.68526 -6.88819 1.000 17.71236 395 THR B N 1
ATOM 7257 C CA . THR B 1 398 ? 14.52572 33.62510 -6.67759 1.000 14.73750 395 THR B CA 1
ATOM 7258 C C . THR B 1 398 ? 13.93718 33.48670 -5.26941 1.000 14.38725 395 THR B C 1
ATOM 7259 O O . THR B 1 398 ? 13.76055 34.47953 -4.55173 1.000 16.91040 395 THR B O 1
ATOM 7263 N N . MET B 1 399 ? 13.60632 32.26187 -4.87280 1.000 18.00103 396 MET B N 1
ATOM 7264 C CA . MET B 1 399 ? 12.96106 32.05549 -3.57324 1.000 18.36093 396 MET B CA 1
ATOM 7265 C C . MET B 1 399 ? 13.91826 32.30216 -2.42179 1.000 20.72666 396 MET B C 1
ATOM 7266 O O . MET B 1 399 ? 13.55180 32.94403 -1.42612 1.000 19.56575 396 MET B O 1
ATOM 7271 N N . ASP B 1 400 ? 15.14267 31.78481 -2.52171 1.000 17.10642 397 ASP B N 1
ATOM 7272 C CA . ASP B 1 400 ? 16.02817 31.83377 -1.35880 1.000 19.18755 397 ASP B CA 1
ATOM 7273 C C . ASP B 1 400 ? 16.53760 33.25730 -1.12197 1.000 22.43714 397 ASP B C 1
ATOM 7274 O O . ASP B 1 400 ? 16.60047 33.72610 0.02292 1.000 18.70771 397 ASP B O 1
ATOM 7279 N N . ILE B 1 401 ? 16.85913 33.98518 -2.19709 1.000 17.82084 398 ILE B N 1
ATOM 7280 C CA . ILE B 1 401 ? 17.28972 35.36045 -2.02006 1.000 17.43354 398 ILE B CA 1
ATOM 7281 C C . ILE B 1 401 ? 16.10459 36.22105 -1.60798 1.000 17.27363 398 ILE B C 1
ATOM 7282 O O . ILE B 1 401 ? 16.23809 37.11013 -0.76255 1.000 21.76025 398 ILE B O 1
ATOM 7287 N N . GLY B 1 402 ? 14.91292 35.92684 -2.13964 1.000 16.64350 399 GLY B N 1
ATOM 7288 C CA . GLY B 1 402 ? 13.72511 36.63206 -1.68138 1.000 21.27425 399 GLY B CA 1
ATOM 7289 C C . GLY B 1 402 ? 13.44689 36.44606 -0.19834 1.000 16.28274 399 GLY B C 1
ATOM 7290 O O . GLY B 1 402 ? 12.85980 37.32411 0.44355 1.000 18.27525 399 GLY B O 1
ATOM 7291 N N . ARG B 1 403 ? 13.82241 35.29582 0.34981 1.000 19.38751 400 ARG B N 1
ATOM 7292 C CA . ARG B 1 403 ? 13.55546 35.01790 1.75669 1.000 19.57959 400 ARG B CA 1
ATOM 7293 C C . ARG B 1 403 ? 14.35063 35.95630 2.64676 1.000 21.50022 400 ARG B C 1
ATOM 7294 O O . ARG B 1 403 ? 13.85398 36.41897 3.69167 1.000 22.16170 400 ARG B O 1
ATOM 7302 N N . THR B 1 404 ? 15.57782 36.26860 2.25033 1.000 20.05262 401 THR B N 1
ATOM 7303 C CA . THR B 1 404 ? 16.37642 37.21645 3.02242 1.000 24.01586 401 THR B CA 1
ATOM 7304 C C . THR B 1 404 ? 16.05175 38.66774 2.70650 1.000 23.85922 401 THR B C 1
ATOM 7305 O O . THR B 1 404 ? 16.30013 39.52324 3.55220 1.000 22.25313 401 THR B O 1
ATOM 7309 N N . GLN B 1 405 ? 15.51934 38.98423 1.51594 1.000 20.33001 402 GLN B N 1
ATOM 7310 C CA . GLN B 1 405 ? 15.32174 40.38290 1.16267 1.000 20.26481 402 GLN B CA 1
ATOM 7311 C C . GLN B 1 405 ? 13.89743 40.87585 1.39485 1.000 21.33530 402 GLN B C 1
ATOM 7312 O O . GLN B 1 405 ? 13.65844 42.08929 1.29699 1.000 23.25579 402 GLN B O 1
ATOM 7318 N N . MET B 1 406 ? 12.95740 39.98385 1.68876 1.000 18.80323 403 MET B N 1
ATOM 7319 C CA . MET B 1 406 ? 11.57189 40.37527 1.91383 1.000 16.94114 403 MET B CA 1
ATOM 7320 C C . MET B 1 406 ? 11.19610 40.08639 3.36594 1.000 17.34608 403 MET B C 1
ATOM 7321 O O . MET B 1 406 ? 10.87736 38.93855 3.71010 1.000 21.48409 403 MET B O 1
ATOM 7326 N N . PRO B 1 407 ? 11.21073 41.07890 4.23607 1.000 17.58605 404 PRO B N 1
ATOM 7327 C CA . PRO B 1 407 ? 10.83830 40.83575 5.63906 1.000 18.34348 404 PRO B CA 1
ATOM 7328 C C . PRO B 1 407 ? 9.32832 40.67158 5.77529 1.000 24.79598 404 PRO B C 1
ATOM 7329 O O . PRO B 1 407 ? 8.54546 41.28940 5.04663 1.000 20.11395 404 PRO B O 1
ATOM 7333 N N . ASN B 1 408 ? 8.91945 39.82630 6.72191 1.000 19.57342 405 ASN B N 1
ATOM 7334 C CA . ASN B 1 408 ? 7.53145 39.74457 7.16022 1.000 18.26700 405 ASN B CA 1
ATOM 7335 C C . ASN B 1 408 ? 7.40311 40.24277 8.59630 1.000 21.13469 405 ASN B C 1
ATOM 7336 O O . ASN B 1 408 ? 8.24281 39.93513 9.45544 1.000 20.97688 405 ASN B O 1
ATOM 7341 N N . PHE B 1 409 ? 6.32952 40.97919 8.86851 1.000 19.99076 406 PHE B N 1
ATOM 7342 C CA . PHE B 1 409 ? 6.13594 41.58473 10.17678 1.000 20.78080 406 PHE B CA 1
ATOM 7343 C C . PHE B 1 409 ? 4.98513 40.98030 10.96699 1.000 22.32748 406 PHE B C 1
ATOM 7344 O O . PHE B 1 409 ? 4.89153 41.22134 12.18798 1.000 22.75386 406 PHE B O 1
ATOM 7352 N N . GLU B 1 410 ? 4.11259 40.22434 10.30904 1.000 23.61293 407 GLU B N 1
ATOM 7353 C CA . GLU B 1 410 ? 2.96079 39.49688 10.81206 1.000 25.44285 407 GLU B CA 1
ATOM 7354 C C . GLU B 1 410 ? 3.18222 38.01244 10.55072 1.000 21.94554 407 GLU B C 1
ATOM 7355 O O . GLU B 1 410 ? 3.81034 37.64550 9.54741 1.000 23.31913 407 GLU B O 1
ATOM 7361 N N . PRO B 1 411 ? 2.66176 37.13220 11.39859 1.000 22.80255 408 PRO B N 1
ATOM 7362 C CA . PRO B 1 411 ? 2.80142 35.69586 11.13133 1.000 20.35200 408 PRO B CA 1
ATOM 7363 C C . PRO B 1 411 ? 1.89672 35.26591 9.99136 1.000 22.19140 408 PRO B C 1
ATOM 7364 O O . PRO B 1 411 ? 0.94646 35.96262 9.62403 1.000 20.65590 408 PRO B O 1
ATOM 7368 N N . ARG B 1 412 ? 2.19099 34.06582 9.47724 1.000 19.16189 409 ARG B N 1
ATOM 7369 C CA . ARG B 1 412 ? 1.38343 33.37872 8.46770 1.000 16.18606 409 ARG B CA 1
ATOM 7370 C C . ARG B 1 412 ? 1.16141 34.27024 7.25149 1.000 20.61268 409 ARG B C 1
ATOM 7371 O O . ARG B 1 412 ? 0.07758 34.28234 6.66905 1.000 19.28221 409 ARG B O 1
ATOM 7379 N N . SER B 1 413 ? 2.18189 35.07088 6.91607 1.000 17.43063 410 SER B N 1
ATOM 7380 C CA . SER B 1 413 ? 2.15331 35.98257 5.77129 1.000 17.81872 410 SER B CA 1
ATOM 7381 C C . SER B 1 413 ? 3.24667 35.65045 4.77225 1.000 19.26882 410 SER B C 1
ATOM 7382 O O . SER B 1 413 ? 3.49090 36.434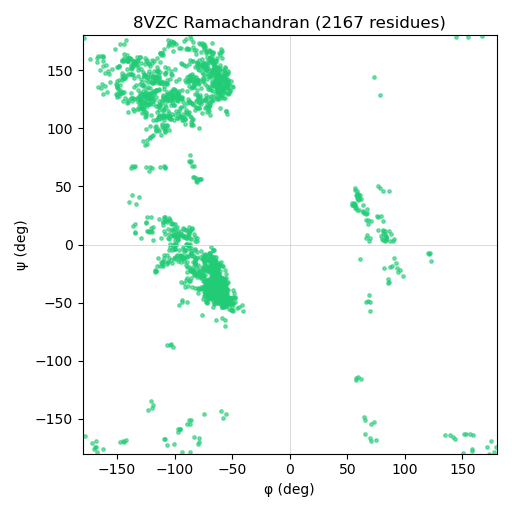35 3.83695 1.000 19.39571 410 SER B O 1
ATOM 7385 N N . ARG B 1 414 ? 3.91119 34.50347 4.94036 1.000 19.14656 411 ARG B N 1
ATOM 7386 C CA . ARG B 1 414 ? 4.80220 33.97487 3.92014 1.000 16.93240 411 ARG B CA 1
ATOM 7387 C C . ARG B 1 414 ? 4.40560 32.53667 3.60721 1.000 17.42620 411 ARG B C 1
ATOM 7388 O O . ARG B 1 414 ? 4.26224 31.70974 4.52086 1.000 17.70254 411 ARG B O 1
ATOM 7396 N N . LEU B 1 415 ? 4.21229 32.25392 2.31887 1.000 14.92785 412 LEU B N 1
ATOM 7397 C CA . LEU B 1 415 ? 3.89907 30.91224 1.83097 1.000 19.67104 412 LEU B CA 1
ATOM 7398 C C . LEU B 1 415 ? 4.93789 30.53693 0.77791 1.000 17.40732 412 LEU B C 1
ATOM 7399 O O . LEU B 1 415 ? 5.08251 31.24175 -0.22898 1.000 17.85114 412 LEU B O 1
ATOM 7404 N N . ASP B 1 416 ? 5.66932 29.44757 0.98919 1.000 15.21660 413 ASP B N 1
ATOM 7405 C CA . ASP B 1 416 ? 6.77071 29.15347 0.05858 1.000 20.29369 413 ASP B CA 1
ATOM 7406 C C . ASP B 1 416 ? 6.86140 27.64547 -0.18820 1.000 15.16330 413 ASP B C 1
ATOM 7407 O O . ASP B 1 416 ? 5.95433 26.87750 0.14266 1.000 15.17291 413 ASP B O 1
ATOM 7412 N N . ALA B 1 417 ? 7.96317 27.20669 -0.80907 1.000 14.06697 414 ALA B N 1
ATOM 7413 C CA . ALA B 1 417 ? 8.02569 25.81489 -1.23379 1.000 15.00026 414 ALA B CA 1
ATOM 7414 C C . ALA B 1 417 ? 8.05072 24.82826 -0.08005 1.000 13.60895 414 ALA B C 1
ATOM 7415 O O . ALA B 1 417 ? 7.83791 23.63389 -0.32413 1.000 14.50936 414 ALA B O 1
ATOM 7417 N N . GLY B 1 418 ? 8.31283 25.27892 1.15949 1.000 15.14508 415 GLY B N 1
ATOM 7418 C CA . GLY B 1 418 ? 8.01877 24.44300 2.32528 1.000 17.80544 415 GLY B CA 1
ATOM 7419 C C . GLY B 1 418 ? 8.97200 23.27114 2.57632 1.000 18.35076 415 GLY B C 1
ATOM 7420 O O . GLY B 1 418 ? 10.05808 23.14470 1.97755 1.000 15.75974 415 GLY B O 1
ATOM 7421 N N . SER B 1 419 ? 8.53434 22.39056 3.48697 1.000 16.20881 416 SER B N 1
ATOM 7422 C CA . SER B 1 419 ? 9.39298 21.30758 3.96387 1.000 15.35751 416 SER B CA 1
ATOM 7423 C C . SER B 1 419 ? 9.62019 20.22895 2.90750 1.000 20.07852 416 SER B C 1
ATOM 7424 O O . SER B 1 419 ? 10.48834 19.37173 3.10643 1.000 16.75206 416 SER B O 1
ATOM 7427 N N . TYR B 1 420 ? 8.85259 20.24496 1.81486 1.000 15.31940 417 TYR B N 1
ATOM 7428 C CA . TYR B 1 420 ? 8.99710 19.28869 0.71831 1.000 13.06397 417 TYR B CA 1
ATOM 7429 C C . TYR B 1 420 ? 9.75295 19.87421 -0.45966 1.000 15.09873 417 TYR B C 1
ATOM 7430 O O . TYR B 1 420 ? 9.93273 19.17038 -1.45445 1.000 14.20798 417 TYR B O 1
ATOM 7439 N N . GLY B 1 421 ? 10.13823 21.14985 -0.39125 1.000 16.74174 418 GLY B N 1
ATOM 7440 C CA . GLY B 1 421 ? 10.84069 21.80651 -1.47861 1.000 16.77268 418 GLY B CA 1
ATOM 7441 C C . GLY B 1 421 ? 10.08825 21.79561 -2.79103 1.000 17.50589 418 GLY B C 1
ATOM 7442 O O . GLY B 1 421 ? 10.69085 21.55827 -3.84214 1.000 19.41547 418 GLY B O 1
ATOM 7443 N N . THR B 1 422 ? 8.78710 22.05240 -2.76192 1.000 15.98394 419 THR B N 1
ATOM 7444 C CA . THR B 1 422 ? 7.92828 21.78339 -3.92003 1.000 17.77043 419 THR B CA 1
ATOM 7445 C C . THR B 1 422 ? 7.85913 22.96850 -4.87705 1.000 16.76048 419 THR B C 1
ATOM 7446 O O . THR B 1 422 ? 7.48851 24.08422 -4.48705 1.000 15.52173 419 THR B O 1
ATOM 7450 N N . MET B 1 423 ? 8.17692 22.72382 -6.15096 1.000 15.70689 420 MET B N 1
ATOM 7451 C CA . MET B 1 423 ? 7.78693 23.64835 -7.19871 1.000 17.86403 420 MET B CA 1
ATOM 7452 C C . MET B 1 423 ? 6.39418 23.26053 -7.67260 1.000 15.12731 420 MET B C 1
ATOM 7453 O O . MET B 1 423 ? 6.08415 22.07485 -7.85413 1.000 16.58655 420 MET B O 1
ATOM 7458 N N . GLY B 1 424 ? 5.55102 24.25719 -7.86485 1.000 15.95564 421 GLY B N 1
ATOM 7459 C CA . GLY B 1 424 ? 4.17107 24.01422 -8.21882 1.000 15.61136 421 GLY B CA 1
ATOM 7460 C C . GLY B 1 424 ? 3.17040 24.61994 -7.26842 1.000 16.84713 421 GLY B C 1
ATOM 7461 O O . GLY B 1 424 ? 1.97536 24.67446 -7.60949 1.000 15.57902 421 GLY B O 1
ATOM 7462 N N . ILE B 1 425 ? 3.59858 25.05732 -6.07228 1.000 16.40555 422 ILE B N 1
ATOM 7463 C CA . ILE B 1 425 ? 2.66611 25.64547 -5.11311 1.000 13.03065 422 ILE B CA 1
ATOM 7464 C C . ILE B 1 425 ? 2.31917 27.10432 -5.37610 1.000 17.18476 422 ILE B C 1
ATOM 7465 O O . ILE B 1 425 ? 1.39016 27.61330 -4.74032 1.000 17.27512 422 ILE B O 1
ATOM 7470 N N . GLY B 1 426 ? 3.03348 27.79177 -6.27544 1.000 18.14124 423 GLY B N 1
ATOM 7471 C CA . GLY B 1 426 ? 3.01162 29.24841 -6.32948 1.000 17.08779 423 GLY B CA 1
ATOM 7472 C C . GLY B 1 426 ? 1.66170 29.91957 -6.54757 1.000 16.25143 423 GLY B C 1
ATOM 7473 O O . GLY B 1 426 ? 1.21139 30.70245 -5.70512 1.000 17.15551 423 GLY B O 1
ATOM 7474 N N . LEU B 1 427 ? 1.01023 29.68915 -7.69669 1.000 16.06105 424 LEU B N 1
ATOM 7475 C CA . LEU B 1 427 ? -0.24789 30.39424 -7.91593 1.000 17.74828 424 LEU B CA 1
ATOM 7476 C C . LEU B 1 427 ? -1.41318 29.77155 -7.13749 1.000 16.11517 424 LEU B C 1
ATOM 7477 O O . LEU B 1 427 ? -2.35945 30.48421 -6.78628 1.000 17.90928 424 LEU B O 1
ATOM 7482 N N . GLY B 1 428 ? -1.37282 28.46583 -6.84011 1.000 16.85170 425 GLY B N 1
ATOM 7483 C CA . GLY B 1 428 ? -2.38026 27.89799 -5.96525 1.000 15.22257 425 GLY B CA 1
ATOM 7484 C C . GLY B 1 428 ? -2.33961 28.52468 -4.58201 1.000 16.85713 425 GLY B C 1
ATOM 7485 O O . GLY B 1 428 ? -3.38389 28.87757 -4.01612 1.000 15.85293 425 GLY B O 1
ATOM 7486 N N . PHE B 1 429 ? -1.12828 28.73351 -4.04606 1.000 15.82985 426 PHE B N 1
ATOM 7487 C CA . PHE B 1 429 ? -0.99399 29.43310 -2.75420 1.000 18.16430 426 PHE B CA 1
ATOM 7488 C C . PHE B 1 429 ? -1.45794 30.88584 -2.87218 1.000 16.88081 426 PHE B C 1
ATOM 7489 O O . PHE B 1 429 ? -2.09209 31.41826 -1.95857 1.000 17.13024 426 PHE B O 1
ATOM 7497 N N . ALA B 1 430 ? -1.15238 31.54452 -3.99740 1.000 13.04201 427 ALA B N 1
ATOM 7498 C CA . ALA B 1 430 ? -1.56423 32.93655 -4.16749 1.000 17.52543 427 ALA B CA 1
ATOM 7499 C C . ALA B 1 430 ? -3.08360 33.04619 -4.27374 1.000 20.84987 427 ALA B C 1
ATOM 7500 O O . ALA B 1 430 ? -3.67961 33.97134 -3.70196 1.000 16.08313 427 ALA B O 1
ATOM 7502 N N . VAL B 1 431 ? -3.72633 32.09625 -4.98722 1.000 15.53133 428 VAL B N 1
ATOM 7503 C CA . VAL B 1 431 ? -5.18535 32.11680 -5.11457 1.000 17.55058 428 VAL B CA 1
ATOM 7504 C C . VAL B 1 431 ? -5.84503 31.87950 -3.74870 1.000 17.48494 428 VAL B C 1
ATOM 7505 O O . VAL B 1 431 ? -6.83004 32.55048 -3.38972 1.000 17.29601 428 VAL B O 1
ATOM 7509 N N . ALA B 1 432 ? -5.30082 30.94219 -2.96663 1.000 13.80555 429 ALA B N 1
ATOM 7510 C CA . ALA B 1 432 ? -5.80886 30.69053 -1.62248 1.000 15.40168 429 ALA B CA 1
ATOM 7511 C C . ALA B 1 432 ? -5.67615 31.93592 -0.75559 1.000 18.78180 429 ALA B C 1
ATOM 7512 O O . ALA B 1 432 ? -6.62132 32.33637 -0.06586 1.000 18.69492 429 ALA B O 1
ATOM 7514 N N . ALA B 1 433 ? -4.50990 32.57614 -0.79672 1.000 15.26991 430 ALA B N 1
ATOM 7515 C CA . ALA B 1 433 ? -4.31253 33.80794 -0.03740 1.000 17.56722 430 ALA B CA 1
ATOM 7516 C C . ALA B 1 433 ? -5.31901 34.89814 -0.43766 1.000 25.62087 430 ALA B C 1
ATOM 7517 O O . ALA B 1 433 ? -5.89180 35.57235 0.43201 1.000 17.46634 430 ALA B O 1
ATOM 7519 N N . ALA B 1 434 ? -5.57998 35.06653 -1.74883 1.000 17.78663 431 ALA B N 1
ATOM 7520 C CA . ALA B 1 434 ? -6.49135 36.12484 -2.17374 1.000 17.38656 431 ALA B CA 1
ATOM 7521 C C . ALA B 1 434 ? -7.93631 35.80577 -1.81804 1.000 18.02685 431 ALA B C 1
ATOM 7522 O O . ALA B 1 434 ? -8.73937 36.71836 -1.57808 1.000 19.67969 431 ALA B O 1
ATOM 7524 N N . ALA B 1 435 ? -8.28673 34.52654 -1.79174 1.000 15.85439 432 ALA B N 1
ATOM 7525 C CA . ALA B 1 435 ? -9.62288 34.12833 -1.35971 1.000 19.54670 432 ALA B CA 1
ATOM 7526 C C . ALA B 1 435 ? -9.80542 34.35183 0.14634 1.000 18.02829 432 ALA B C 1
ATOM 7527 O O . ALA B 1 435 ? -10.85096 34.84926 0.58964 1.000 19.86470 432 ALA B O 1
ATOM 7529 N N . VAL B 1 436 ? -8.80985 33.97855 0.94497 1.000 16.66825 433 VAL B N 1
ATOM 7530 C CA . VAL B 1 436 ? -8.97979 34.01959 2.40163 1.000 15.69260 433 VAL B CA 1
ATOM 7531 C C . VAL B 1 436 ? -8.82671 35.43939 2.93138 1.000 17.99294 433 VAL B C 1
ATOM 7532 O O . VAL B 1 436 ? -9.55245 35.85649 3.84245 1.000 18.25306 433 VAL B O 1
ATOM 7536 N N . HIS B 1 437 ? -7.89641 36.20517 2.37094 1.000 19.91631 434 HIS B N 1
ATOM 7537 C CA . HIS B 1 437 ? -7.60921 37.57604 2.78619 1.000 20.34396 434 HIS B CA 1
ATOM 7538 C C . HIS B 1 437 ? -7.83363 38.54368 1.62611 1.000 21.75012 434 HIS B C 1
ATOM 7539 O O . HIS B 1 437 ? -6.88614 39.18534 1.15182 1.000 22.61322 434 HIS B O 1
ATOM 7546 N N . PRO B 1 438 ? -9.07305 38.70848 1.16588 1.000 21.05277 435 PRO B N 1
ATOM 7547 C CA . PRO B 1 438 ? -9.29160 39.61966 0.02845 1.000 20.62693 435 PRO B CA 1
ATOM 7548 C C . PRO B 1 438 ? -8.95654 41.07537 0.35011 1.000 29.00731 435 PRO B C 1
ATOM 7549 O O . PRO B 1 438 ? -8.78774 41.86494 -0.58002 1.000 24.25662 435 PRO B O 1
ATOM 7553 N N . GLY B 1 439 ? -8.84709 41.45376 1.63017 1.000 24.58298 436 GLY B N 1
ATOM 7554 C CA . GLY B 1 439 ? -8.46267 42.78829 2.03564 1.000 26.59301 436 GLY B CA 1
ATOM 7555 C C . GLY B 1 439 ? -6.97565 43.04951 2.14175 1.000 24.59672 436 GLY B C 1
ATOM 7556 O O . GLY B 1 439 ? -6.58471 44.13745 2.58369 1.000 26.73220 436 GLY B O 1
ATOM 7557 N N . ARG B 1 440 ? -6.13107 42.09206 1.75468 1.000 22.97808 437 ARG B N 1
ATOM 7558 C CA . ARG B 1 440 ? -4.68171 42.16615 1.87013 1.000 21.86738 437 ARG B CA 1
ATOM 7559 C C . ARG B 1 440 ? -4.01902 41.93528 0.51303 1.000 20.66327 437 ARG B C 1
ATOM 7560 O O . ARG B 1 440 ? -4.50890 41.13679 -0.29237 1.000 23.40526 437 ARG B O 1
ATOM 7568 N N . PRO B 1 441 ? -2.94360 42.65790 0.20868 1.000 20.59872 438 PRO B N 1
ATOM 7569 C CA . PRO B 1 441 ? -2.24748 42.42687 -1.06604 1.000 17.95803 438 PRO B CA 1
ATOM 7570 C C . PRO B 1 441 ? -1.51440 41.09708 -1.05890 1.000 18.84996 438 PRO B C 1
ATOM 7571 O O . PRO B 1 441 ? -1.01498 40.62741 -0.02351 1.000 17.36368 438 PRO B O 1
ATOM 7575 N N . VAL B 1 442 ? -1.46934 40.47928 -2.24065 1.000 18.92878 439 VAL B N 1
ATOM 7576 C CA . VAL B 1 442 ? -0.94146 39.13098 -2.42033 1.000 19.96901 439 VAL B CA 1
ATOM 7577 C C . VAL B 1 442 ? 0.07701 39.22934 -3.54205 1.000 20.80487 439 VAL B C 1
ATOM 7578 O O . VAL B 1 442 ? -0.28367 39.52259 -4.68970 1.000 17.68978 439 VAL B O 1
ATOM 7582 N N . ILE B 1 443 ? 1.34983 39.01567 -3.20566 1.000 22.17298 440 ILE B N 1
ATOM 7583 C CA . ILE B 1 443 ? 2.47477 39.20651 -4.11718 1.000 20.11690 440 ILE B CA 1
ATOM 7584 C C . ILE B 1 443 ? 3.20896 37.87892 -4.22108 1.000 23.39760 440 ILE B C 1
ATOM 7585 O O . ILE B 1 443 ? 3.60860 37.29094 -3.20446 1.000 19.55459 440 ILE B O 1
ATOM 7590 N N . ALA B 1 444 ? 3.32899 37.37082 -5.43596 1.000 16.04983 441 ALA B N 1
ATOM 7591 C CA . ALA B 1 444 ? 3.99574 36.10207 -5.67081 1.000 18.30076 441 ALA B CA 1
ATOM 7592 C C . ALA B 1 444 ? 5.26172 36.42134 -6.44200 1.000 22.43251 441 ALA B C 1
ATOM 7593 O O . ALA B 1 444 ? 5.19361 37.01273 -7.53310 1.000 19.49655 441 ALA B O 1
ATOM 7595 N N . VAL B 1 445 ? 6.40826 36.07234 -5.87415 1.000 17.04677 442 VAL B N 1
ATOM 7596 C CA . VAL B 1 445 ? 7.68317 36.28719 -6.54295 1.000 22.93284 442 VAL B CA 1
ATOM 7597 C C . VAL B 1 445 ? 8.23435 34.91237 -6.90464 1.000 21.99706 442 VAL B C 1
ATOM 7598 O O . VAL B 1 445 ? 8.62050 34.11959 -6.03222 1.000 19.79951 442 VAL B O 1
ATOM 7602 N N . GLN B 1 446 ? 8.23981 34.61681 -8.19661 1.000 18.78340 443 GLN B N 1
ATOM 7603 C CA . GLN B 1 446 ? 8.56335 33.30040 -8.71392 1.000 17.28211 443 GLN B CA 1
ATOM 7604 C C . GLN B 1 446 ? 9.71626 33.38826 -9.70740 1.000 20.83011 443 GLN B C 1
ATOM 7605 O O . GLN B 1 446 ? 9.82492 34.36120 -10.47601 1.000 17.67751 443 GLN B O 1
ATOM 7611 N N . GLY B 1 447 ? 10.56615 32.36348 -9.69583 1.000 15.34487 444 GLY B N 1
ATOM 7612 C CA . GLY B 1 447 ? 11.47354 32.14666 -10.80685 1.000 14.50947 444 GLY B CA 1
ATOM 7613 C C . GLY B 1 447 ? 10.71425 31.71697 -12.05413 1.000 14.57625 444 GLY B C 1
ATOM 7614 O O . GLY B 1 447 ? 9.53388 31.33350 -12.01807 1.000 16.30720 444 GLY B O 1
ATOM 7615 N N . ASP B 1 448 ? 11.40480 31.76305 -13.18549 1.000 17.07624 445 ASP B N 1
ATOM 7616 C CA . ASP B 1 448 ? 10.72673 31.42595 -14.43316 1.000 17.54126 445 ASP B CA 1
ATOM 7617 C C . ASP B 1 448 ? 10.35427 29.94597 -14.48398 1.000 17.88472 445 ASP B C 1
ATOM 7618 O O . ASP B 1 448 ? 9.26219 29.59793 -14.94260 1.000 19.43245 445 ASP B O 1
ATOM 7623 N N . SER B 1 449 ? 11.22549 29.05902 -14.00223 1.000 15.55146 446 SER B N 1
ATOM 7624 C CA . SER B 1 449 ? 10.85207 27.64842 -13.91419 1.000 18.44437 446 SER B CA 1
ATOM 7625 C C . SER B 1 449 ? 9.61829 27.47725 -13.03560 1.000 23.25506 446 SER B C 1
ATOM 7626 O O . SER B 1 449 ? 8.62593 26.87243 -13.45037 1.000 15.17787 446 SER B O 1
ATOM 7629 N N . ALA B 1 450 ? 9.67596 28.00080 -11.80383 1.000 16.79764 447 ALA B N 1
ATOM 7630 C CA . ALA B 1 450 ? 8.53605 27.92024 -10.88723 1.000 18.93210 447 ALA B CA 1
ATOM 7631 C C . ALA B 1 450 ? 7.23591 28.39230 -11.54664 1.000 16.35456 447 ALA B C 1
ATOM 7632 O O . ALA B 1 450 ? 6.19822 27.72888 -11.43348 1.000 16.43350 447 ALA B O 1
ATOM 7634 N N . PHE B 1 451 ? 7.27275 29.52982 -12.24368 1.000 16.46897 448 PHE B N 1
ATOM 7635 C CA . PHE B 1 451 ? 6.03850 30.08090 -12.80648 1.000 19.71168 448 PHE B CA 1
ATOM 7636 C C . PHE B 1 451 ? 5.37557 29.09585 -13.76873 1.000 20.57781 448 PHE B C 1
ATOM 7637 O O . PHE B 1 451 ? 4.14548 28.99243 -13.80981 1.000 19.74533 448 PHE B O 1
ATOM 7645 N N . GLY B 1 452 ? 6.17415 28.36142 -14.55165 1.000 18.85916 449 GLY B N 1
ATOM 7646 C CA . GLY B 1 452 ? 5.63638 27.38999 -15.49506 1.000 19.05130 449 GLY B CA 1
ATOM 7647 C C . GLY B 1 452 ? 4.84956 26.24047 -14.88315 1.000 18.55347 449 GLY B C 1
ATOM 7648 O O . GLY B 1 452 ? 4.04461 25.61481 -15.58249 1.000 18.19688 449 GLY B O 1
ATOM 7649 N N . PHE B 1 453 ? 5.05126 25.93484 -13.58165 1.000 13.27993 450 PHE B N 1
ATOM 7650 C CA . PHE B 1 453 ? 4.30369 24.82440 -13.01170 1.000 15.11699 450 PHE B CA 1
ATOM 7651 C C . PHE B 1 453 ? 2.83103 25.17608 -12.84245 1.000 15.61040 450 PHE B C 1
ATOM 7652 O O . PHE B 1 453 ? 1.97448 24.29718 -12.94987 1.000 16.12460 450 PHE B O 1
ATOM 7660 N N . SER B 1 454 ? 2.51444 26.43833 -12.55267 1.000 18.97383 451 SER B N 1
ATOM 7661 C CA . SER B 1 454 ? 1.14126 26.75890 -12.17109 1.000 19.22460 451 SER B CA 1
ATOM 7662 C C . SER B 1 454 ? 0.62877 28.02675 -12.85055 1.000 19.91689 451 SER B C 1
ATOM 7663 O O . SER B 1 454 ? -0.41272 28.55724 -12.44797 1.000 18.24700 451 SER B O 1
ATOM 7666 N N . GLY B 1 455 ? 1.29859 28.50109 -13.90660 1.000 17.88104 452 GLY B N 1
ATOM 7667 C CA . GLY B 1 455 ? 1.00466 29.81775 -14.43999 1.000 19.39440 452 GLY B CA 1
ATOM 7668 C C . GLY B 1 455 ? -0.37596 29.95010 -15.05352 1.000 17.09860 452 GLY B C 1
ATOM 7669 O O . GLY B 1 455 ? -0.92003 31.05542 -15.07260 1.000 16.84001 452 GLY B O 1
ATOM 7670 N N . MET B 1 456 ? -0.97848 28.84847 -15.51463 1.000 20.10795 453 MET B N 1
ATOM 7671 C CA . MET B 1 456 ? -2.33930 28.92944 -16.05012 1.000 18.34308 453 MET B CA 1
ATOM 7672 C C . MET B 1 456 ? -3.35304 29.34300 -14.99195 1.000 17.09050 453 MET B C 1
ATOM 7673 O O . MET B 1 456 ? -4.43916 29.81206 -15.35095 1.000 22.29942 453 MET B O 1
ATOM 7678 N N . GLU B 1 457 ? -3.04167 29.18204 -13.69367 1.000 14.34931 454 GLU B N 1
ATOM 7679 C CA . GLU B 1 457 ? -3.97572 29.69157 -12.70263 1.000 14.48793 454 GLU B CA 1
ATOM 7680 C C . GLU B 1 457 ? -4.04296 31.21169 -12.67866 1.000 15.71586 454 GLU B C 1
ATOM 7681 O O . GLU B 1 457 ? -4.84571 31.74920 -11.90557 1.000 18.66689 454 GLU B O 1
ATOM 7687 N N . PHE B 1 458 ? -3.25580 31.93870 -13.48474 1.000 19.77189 455 PHE B N 1
ATOM 7688 C CA . PHE B 1 458 ? -3.52475 33.36686 -13.63585 1.000 19.98424 455 PHE B CA 1
ATOM 7689 C C . PHE B 1 458 ? -4.95397 33.59292 -14.09878 1.000 17.88955 455 PHE B C 1
ATOM 7690 O O . PHE B 1 458 ? -5.59167 34.56814 -13.68458 1.000 18.33411 455 PHE B O 1
ATOM 7698 N N . GLU B 1 459 ? -5.48445 32.68366 -14.92453 1.000 17.04755 456 GLU B N 1
ATOM 7699 C CA . GLU B 1 459 ? -6.85187 32.85704 -15.42927 1.000 20.42895 456 GLU B CA 1
ATOM 7700 C C . GLU B 1 459 ? -7.86915 32.70936 -14.30871 1.000 17.73017 456 GLU B C 1
ATOM 7701 O O . GLU B 1 459 ? -8.88702 33.41787 -14.28493 1.000 17.96116 456 GLU B O 1
ATOM 7707 N N . THR B 1 460 ? -7.61974 31.76585 -13.40077 1.000 14.89778 457 THR B N 1
ATOM 7708 C CA . THR B 1 460 ? -8.43647 31.63656 -12.19641 1.000 17.04816 457 THR B CA 1
ATOM 7709 C C . THR B 1 460 ? -8.46737 32.94472 -11.41880 1.000 14.78198 457 THR B C 1
ATOM 7710 O O . THR B 1 460 ? -9.54401 33.44046 -11.06196 1.000 15.98791 457 THR B O 1
ATOM 7714 N N . ALA B 1 461 ? -7.29415 33.53016 -11.16361 1.000 16.97962 458 ALA B N 1
ATOM 7715 C CA . ALA B 1 461 ? -7.23392 34.81565 -10.46853 1.000 18.27281 458 ALA B CA 1
ATOM 7716 C C . ALA B 1 461 ? -8.06022 35.86979 -11.18511 1.000 22.52093 458 ALA B C 1
ATOM 7717 O O . ALA B 1 461 ? -8.86225 36.57193 -10.56047 1.000 20.02363 458 ALA B O 1
ATOM 7719 N N . ALA B 1 462 ? -7.90957 35.97721 -12.51453 1.000 14.65199 459 ALA B N 1
ATOM 7720 C CA . ALA B 1 462 ? -8.66802 36.98905 -13.22222 1.000 15.08481 459 ALA B CA 1
ATOM 7721 C C . ALA B 1 462 ? -10.16606 36.71591 -13.13863 1.000 16.30247 459 ALA B C 1
ATOM 7722 O O . ALA B 1 462 ? -10.96622 37.64491 -12.99406 1.000 17.02749 459 ALA B O 1
ATOM 7724 N N . ARG B 1 463 ? -10.56249 35.44741 -13.25296 1.000 17.66339 460 ARG B N 1
ATOM 7725 C CA . ARG B 1 463 ? -11.97788 35.08432 -13.24910 1.000 17.43605 460 ARG B CA 1
ATOM 7726 C C . ARG B 1 463 ? -12.66054 35.41873 -11.92730 1.000 18.66103 460 ARG B C 1
ATOM 7727 O O . ARG B 1 463 ? -13.84953 35.74600 -11.92294 1.000 18.01520 460 ARG B O 1
ATOM 7735 N N . TYR B 1 464 ? -11.95170 35.30571 -10.80362 1.000 15.75551 461 TYR B N 1
ATOM 7736 C CA . TYR B 1 464 ? -12.51849 35.66260 -9.50023 1.000 19.21791 461 TYR B CA 1
ATOM 7737 C C . TYR B 1 464 ? -12.15399 37.07832 -9.04131 1.000 21.32994 461 TYR B C 1
ATOM 7738 O O . TYR B 1 464 ? -12.38459 37.41341 -7.86191 1.000 20.83668 461 TYR B O 1
ATOM 7747 N N . GLY B 1 465 ? -11.59380 37.90418 -9.92253 1.000 18.99862 462 GLY B N 1
ATOM 7748 C CA . GLY B 1 465 ? -11.20993 39.27121 -9.57067 1.000 18.59339 462 GLY B CA 1
ATOM 7749 C C . GLY B 1 465 ? -10.20424 39.35711 -8.43632 1.000 25.33742 462 GLY B C 1
ATOM 7750 O O . GLY B 1 465 ? -10.29727 40.25865 -7.59537 1.000 21.99291 462 GLY B O 1
ATOM 7751 N N . MET B 1 466 ? -9.24544 38.42944 -8.39434 1.000 19.73029 463 MET B N 1
ATOM 7752 C CA . MET B 1 466 ? -8.22471 38.38269 -7.34805 1.000 18.89549 463 MET B CA 1
ATOM 7753 C C . MET B 1 466 ? -7.02377 39.16241 -7.86048 1.000 22.39185 463 MET B C 1
ATOM 7754 O O . MET B 1 466 ? -6.39236 38.72442 -8.83747 1.000 20.04110 463 MET B O 1
ATOM 7759 N N . PRO B 1 467 ? -6.68126 40.31936 -7.27841 1.000 21.26013 464 PRO B N 1
ATOM 7760 C CA . PRO B 1 467 ? -5.58930 41.14702 -7.81129 1.000 22.36606 464 PRO B CA 1
ATOM 7761 C C . PRO B 1 467 ? -4.20175 40.66988 -7.38518 1.000 20.54942 464 PRO B C 1
ATOM 7762 O O . PRO B 1 467 ? -3.40555 41.42666 -6.82651 1.000 22.43210 464 PRO B O 1
ATOM 7766 N N . ILE B 1 468 ? -3.91544 39.40106 -7.65303 1.000 18.80002 465 ILE B N 1
ATOM 7767 C CA . ILE B 1 468 ? -2.61240 38.84653 -7.33479 1.000 17.83856 465 ILE B CA 1
ATOM 7768 C C . ILE B 1 468 ? -1.55742 39.52289 -8.19638 1.000 17.36996 465 ILE B C 1
ATOM 7769 O O . ILE B 1 468 ? -1.75244 39.72683 -9.40406 1.000 18.90945 465 ILE B O 1
ATOM 7774 N N . LYS B 1 469 ? -0.42648 39.87215 -7.57604 1.000 17.66922 466 LYS B N 1
ATOM 7775 C CA . LYS B 1 469 ? 0.69425 40.51623 -8.25751 1.000 18.02732 466 LYS B CA 1
ATOM 7776 C C . LYS B 1 469 ? 1.79486 39.47747 -8.44034 1.000 20.70734 466 LYS B C 1
ATOM 7777 O O . LYS B 1 469 ? 2.39934 39.00546 -7.46645 1.000 17.79288 466 LYS B O 1
ATOM 7783 N N . VAL B 1 470 ? 2.02220 39.08236 -9.67994 1.000 19.12090 467 VAL B N 1
ATOM 7784 C CA . VAL B 1 470 ? 2.96561 38.02732 -9.99989 1.000 21.67218 467 VAL B CA 1
ATOM 7785 C C . VAL B 1 470 ? 4.21931 38.68728 -10.54332 1.000 20.24717 467 VAL B C 1
ATOM 7786 O O . VAL B 1 470 ? 4.17912 39.35877 -11.58186 1.000 20.52176 467 VAL B O 1
ATOM 7790 N N . ILE B 1 471 ? 5.33739 38.46717 -9.86774 1.000 17.01719 468 ILE B N 1
ATOM 7791 C CA . ILE B 1 471 ? 6.61971 39.01079 -10.28637 1.000 22.92037 468 ILE B CA 1
ATOM 7792 C C . ILE B 1 471 ? 7.51790 37.83166 -10.64084 1.000 19.91882 468 ILE B C 1
ATOM 7793 O O . ILE B 1 471 ? 7.86370 37.02211 -9.77064 1.000 20.21874 468 ILE B O 1
ATOM 7798 N N . ILE B 1 472 ? 7.88430 37.71192 -11.92338 1.000 14.99898 469 ILE B N 1
ATOM 7799 C CA . ILE B 1 472 ? 8.74725 36.63703 -12.39850 1.000 14.73684 469 ILE B CA 1
ATOM 7800 C C . ILE B 1 472 ? 10.16727 37.16554 -12.55575 1.000 15.27950 469 ILE B C 1
ATOM 7801 O O . ILE B 1 472 ? 10.39151 38.17567 -13.23358 1.000 18.92698 469 ILE B O 1
ATOM 7806 N N . LEU B 1 473 ? 11.14039 36.48243 -11.94059 1.000 16.52455 470 LEU B N 1
ATOM 7807 C CA . LEU B 1 473 ? 12.55396 36.76270 -12.18922 1.000 16.18878 470 LEU B CA 1
ATOM 7808 C C . LEU B 1 473 ? 13.02944 35.71055 -13.17385 1.000 19.37985 470 LEU B C 1
ATOM 7809 O O . LEU B 1 473 ? 13.06582 34.52296 -12.84655 1.000 19.95573 470 LEU B O 1
ATOM 7814 N N . ASN B 1 474 ? 13.32802 36.13517 -14.39533 1.000 18.38365 471 ASN B N 1
ATOM 7815 C CA . ASN B 1 474 ? 13.55436 35.23658 -15.52363 1.000 17.65470 471 ASN B CA 1
ATOM 7816 C C . ASN B 1 474 ? 15.03593 35.24583 -15.86461 1.000 21.56362 471 ASN B C 1
ATOM 7817 O O . ASN B 1 474 ? 15.51363 36.18121 -16.52278 1.000 20.80737 471 ASN B O 1
ATOM 7822 N N . ASN B 1 475 ? 15.76730 34.22803 -15.40682 1.000 20.31028 472 ASN B N 1
ATOM 7823 C CA . ASN B 1 475 ? 17.13870 34.04495 -15.86253 1.000 19.80172 472 ASN B CA 1
ATOM 7824 C C . ASN B 1 475 ? 17.23516 33.02988 -16.99885 1.000 20.98250 472 ASN B C 1
ATOM 7825 O O . ASN B 1 475 ? 18.34370 32.70390 -17.43504 1.000 21.58419 472 ASN B O 1
ATOM 7830 N N . GLY B 1 476 ? 16.10819 32.53056 -17.49308 1.000 20.99824 473 GLY B N 1
ATOM 7831 C CA . GLY B 1 476 ? 16.14168 31.56960 -18.58421 1.000 21.49045 473 GLY B CA 1
ATOM 7832 C C . GLY B 1 476 ? 16.52759 30.15206 -18.21635 1.000 28.25022 473 GLY B C 1
ATOM 7833 O O . GLY B 1 476 ? 17.01582 29.41492 -19.07677 1.000 18.49098 473 GLY B O 1
ATOM 7834 N N . GLY B 1 477 ? 16.34611 29.73497 -16.96894 1.000 23.10028 474 GLY B N 1
ATOM 7835 C CA . GLY B 1 477 ? 16.51333 28.32338 -16.69983 1.000 20.12996 474 GLY B CA 1
ATOM 7836 C C . GLY B 1 477 ? 16.29839 27.98712 -15.24435 1.000 19.78755 474 GLY B C 1
ATOM 7837 O O . GLY B 1 477 ? 15.89609 28.82656 -14.42746 1.000 20.81281 474 GLY B O 1
ATOM 7838 N N . ILE B 1 478 ? 16.55696 26.71603 -14.94165 1.000 21.21567 475 ILE B N 1
ATOM 7839 C CA . ILE B 1 478 ? 16.33862 26.14940 -13.61082 1.000 19.64902 475 ILE B CA 1
ATOM 7840 C C . ILE B 1 478 ? 17.58147 26.48401 -12.79593 1.000 23.94615 475 ILE B C 1
ATOM 7841 O O . ILE B 1 478 ? 18.63689 25.88769 -13.00400 1.000 21.06497 475 ILE B O 1
ATOM 7846 N N . GLY B 1 479 ? 17.47601 27.49108 -11.91494 1.000 23.82390 476 GLY B N 1
ATOM 7847 C CA . GLY B 1 479 ? 18.55037 27.88826 -11.02480 1.000 25.21004 476 GLY B CA 1
ATOM 7848 C C . GLY B 1 479 ? 19.53658 28.86513 -11.63051 1.000 27.16614 476 GLY B C 1
ATOM 7849 O O . GLY B 1 479 ? 20.11071 29.68720 -10.92057 1.000 27.89862 476 GLY B O 1
ATOM 7850 N N . MET B 1 480 ? 19.72885 28.79605 -12.93727 1.000 22.31917 477 MET B N 1
ATOM 7851 C CA . MET B 1 480 ? 20.64197 29.66024 -13.65222 1.000 23.56913 477 MET B CA 1
ATOM 7852 C C . MET B 1 480 ? 20.26386 29.60228 -15.12121 1.000 25.84720 477 MET B C 1
ATOM 7853 O O . MET B 1 480 ? 19.58881 28.67097 -15.56545 1.000 25.61193 477 MET B O 1
ATOM 7858 N N . GLY B 1 481 ? 20.73010 30.59769 -15.86786 1.000 27.69323 478 GLY B N 1
ATOM 7859 C CA . GLY B 1 481 ? 20.52380 30.65197 -17.30080 1.000 27.25597 478 GLY B CA 1
ATOM 7860 C C . GLY B 1 481 ? 21.49060 29.74429 -18.03060 1.000 29.84742 478 GLY B C 1
ATOM 7861 O O . GLY B 1 481 ? 22.19984 28.92588 -17.44399 1.000 33.01087 478 GLY B O 1
ATOM 7862 N N . SER B 1 482 ? 21.51287 29.89953 -19.34962 1.000 31.51101 479 SER B N 1
ATOM 7863 C CA . SER B 1 482 ? 22.34953 29.03248 -20.15338 1.000 30.55086 479 SER B CA 1
ATOM 7864 C C . SER B 1 482 ? 22.49066 29.72292 -21.49533 1.000 33.02195 479 SER B C 1
ATOM 7865 O O . SER B 1 482 ? 21.50431 30.29407 -21.97728 1.000 35.62516 479 SER B O 1
ATOM 7868 N N . PRO B 1 483 ? 23.67630 29.74970 -22.09530 1.000 44.13379 480 PRO B N 1
ATOM 7869 C CA . PRO B 1 483 ? 23.79833 30.36235 -23.42355 1.000 56.94350 480 PRO B CA 1
ATOM 7870 C C . PRO B 1 483 ? 23.07392 29.51808 -24.45537 1.000 46.95341 480 PRO B C 1
ATOM 7871 O O . PRO B 1 483 ? 22.93941 28.30117 -24.30645 1.000 51.24784 480 PRO B O 1
ATOM 7875 N N . ALA B 1 484 ? 22.57913 30.17976 -25.49452 1.000 53.90349 481 ALA B N 1
ATOM 7876 C CA . ALA B 1 484 ? 21.85010 29.46283 -26.53146 1.000 61.16956 481 ALA B CA 1
ATOM 7877 C C . ALA B 1 484 ? 22.75165 28.39885 -27.15958 1.000 55.42064 481 ALA B C 1
ATOM 7878 O O . ALA B 1 484 ? 23.96028 28.62069 -27.31890 1.000 52.65087 481 ALA B O 1
ATOM 7880 N N . PRO B 1 485 ? 22.21131 27.21450 -27.49603 1.000 63.15007 482 PRO B N 1
ATOM 7881 C CA . PRO B 1 485 ? 23.04930 26.14049 -28.05659 1.000 59.53297 482 PRO B CA 1
ATOM 7882 C C . PRO B 1 485 ? 23.46463 26.37799 -29.51571 1.000 56.55479 482 PRO B C 1
ATOM 7883 O O . PRO B 1 485 ? 22.73325 27.03171 -30.26518 1.000 65.82275 482 PRO B O 1
ATOM 7887 N N . GLY B 1 488 ? 24.26159 22.68246 -33.74093 1.000 50.26919 485 GLY B N 1
ATOM 7888 C CA . GLY B 1 488 ? 25.28166 21.75220 -33.28446 1.000 56.06999 485 GLY B CA 1
ATOM 7889 C C . GLY B 1 488 ? 24.84504 20.81536 -32.16223 1.000 64.07988 485 GLY B C 1
ATOM 7890 O O . GLY B 1 488 ? 24.89636 19.59040 -32.30082 1.000 59.46426 485 GLY B O 1
ATOM 7891 N N . GLN B 1 489 ? 24.40256 21.37840 -31.04892 1.000 64.14488 486 GLN B N 1
ATOM 7892 C CA . GLN B 1 489 ? 24.18519 20.61769 -29.82931 1.000 78.73894 486 GLN B CA 1
ATOM 7893 C C . GLN B 1 489 ? 22.79500 20.86606 -29.25879 1.000 60.83544 486 GLN B C 1
ATOM 7894 O O . GLN B 1 489 ? 22.16561 21.89463 -29.53658 1.000 57.36246 486 GLN B O 1
ATOM 7900 N N . PRO B 1 490 ? 22.28044 19.92515 -28.47023 1.000 44.15314 487 PRO B N 1
ATOM 7901 C CA . PRO B 1 490 ? 20.95401 20.09879 -27.86681 1.000 39.11524 487 PRO B CA 1
ATOM 7902 C C . PRO B 1 490 ? 20.93803 21.17971 -26.79460 1.000 30.98783 487 PRO B C 1
ATOM 7903 O O . PRO B 1 490 ? 21.96505 21.55663 -26.22469 1.000 34.05572 487 PRO B O 1
ATOM 7907 N N . GLY B 1 491 ? 19.73032 21.65806 -26.50339 1.000 26.77070 488 GLY B N 1
ATOM 7908 C CA . GLY B 1 491 ? 19.55684 22.53920 -25.36458 1.000 28.07606 488 GLY B CA 1
ATOM 7909 C C . GLY B 1 491 ? 19.89892 21.82005 -24.06805 1.000 33.56111 488 GLY B C 1
ATOM 7910 O O . GLY B 1 491 ? 19.66935 20.61739 -23.91659 1.000 25.75982 488 GLY B O 1
ATOM 7911 N N . MET B 1 492 ? 20.45323 22.56079 -23.11994 1.000 24.70102 489 MET B N 1
ATOM 7912 C CA . MET B 1 492 ? 20.82619 21.92257 -21.87301 1.000 25.37105 489 MET B CA 1
ATOM 7913 C C . MET B 1 492 ? 19.57923 21.57912 -21.04964 1.000 22.64786 489 MET B C 1
ATOM 7914 O O . MET B 1 492 ? 18.53837 22.22738 -21.18147 1.000 22.37775 489 MET B O 1
ATOM 7919 N N . PRO B 1 493 ? 19.64941 20.53831 -20.20581 1.000 24.10559 490 PRO B N 1
ATOM 7920 C CA . PRO B 1 493 ? 18.43872 20.10204 -19.49879 1.000 20.72132 490 PRO B CA 1
ATOM 7921 C C . PRO B 1 493 ? 17.83237 21.16297 -18.61077 1.000 20.11628 490 PRO B C 1
ATOM 7922 O O . PRO B 1 493 ? 16.60153 21.21647 -18.49134 1.000 20.54490 490 PRO B O 1
ATOM 7926 N N . HIS B 1 494 ? 18.64321 22.01324 -17.97262 1.000 23.33694 491 HIS B N 1
ATOM 7927 C CA . HIS B 1 494 ? 18.10417 23.06139 -17.10425 1.000 24.20293 491 HIS B CA 1
ATOM 7928 C C . HIS B 1 494 ? 17.64961 24.31138 -17.85482 1.000 21.48300 491 HIS B C 1
ATOM 7929 O O . HIS B 1 494 ? 17.09995 25.22408 -17.22481 1.000 22.83192 491 HIS B O 1
ATOM 7936 N N . ALA B 1 495 ? 17.83597 24.39184 -19.17454 1.000 19.36269 492 ALA B N 1
ATOM 7937 C CA . ALA B 1 495 ? 17.60194 25.64498 -19.88476 1.000 22.80609 492 ALA B CA 1
ATOM 7938 C C . ALA B 1 495 ? 16.12229 25.87520 -20.17705 1.000 18.88849 492 ALA B C 1
ATOM 7939 O O . ALA B 1 495 ? 15.40252 24.95627 -20.57994 1.000 20.49437 492 ALA B O 1
ATOM 7941 N N . LEU B 1 496 ? 15.68703 27.12711 -20.02849 1.000 21.12157 493 LEU B N 1
ATOM 7942 C CA . LEU B 1 496 ? 14.34179 27.51535 -20.43493 1.000 18.77176 493 LEU B CA 1
ATOM 7943 C C . LEU B 1 496 ? 14.44976 28.66008 -21.43816 1.000 24.21438 493 LEU B C 1
ATOM 7944 O O . LEU B 1 496 ? 15.34235 28.63844 -22.29494 1.000 27.92318 493 LEU B O 1
ATOM 7949 N N . SER B 1 497 ? 13.55198 29.63667 -21.40593 1.000 21.44058 494 SER B N 1
ATOM 7950 C CA . SER B 1 497 ? 13.53290 30.67540 -22.44586 1.000 20.14538 494 SER B CA 1
ATOM 7951 C C . SER B 1 497 ? 13.83371 32.02615 -21.81444 1.000 18.20534 494 SER B C 1
ATOM 7952 O O . SER B 1 497 ? 12.95406 32.63491 -21.19733 1.000 21.15451 494 SER B O 1
ATOM 7955 N N . HIS B 1 498 ? 15.07021 32.50757 -21.97742 1.000 23.53614 495 HIS B N 1
ATOM 7956 C CA . HIS B 1 498 ? 15.42015 33.80514 -21.40502 1.000 28.58750 495 HIS B CA 1
ATOM 7957 C C . HIS B 1 498 ? 14.61596 34.93985 -22.01457 1.000 26.12416 495 HIS B C 1
ATOM 7958 O O . HIS B 1 498 ? 14.31757 35.92762 -21.32887 1.000 28.79853 495 HIS B O 1
ATOM 7965 N N . ASP B 1 499 ? 14.28806 34.84346 -23.30185 1.000 19.25489 496 ASP B N 1
ATOM 7966 C CA . ASP B 1 499 ? 13.57548 35.91390 -23.97730 1.000 20.29830 496 ASP B CA 1
ATOM 7967 C C . ASP B 1 499 ? 12.06368 35.74845 -23.92316 1.000 25.34168 496 ASP B C 1
ATOM 7968 O O . ASP B 1 499 ? 11.35497 36.53963 -24.55416 1.000 21.32166 496 ASP B O 1
ATOM 7973 N N . ALA B 1 500 ? 11.56406 34.76065 -23.17425 1.000 21.08750 497 ALA B N 1
ATOM 7974 C CA . ALA B 1 500 ? 10.12530 34.55312 -23.06085 1.000 21.04310 497 ALA B CA 1
ATOM 7975 C C . ALA B 1 500 ? 9.43289 35.80959 -22.54112 1.000 21.96357 497 ALA B C 1
ATOM 7976 O O . ALA B 1 500 ? 9.97157 36.54290 -21.70306 1.000 24.83824 497 ALA B O 1
ATOM 7978 N N . ARG B 1 501 ? 8.23881 36.07403 -23.05642 1.000 19.53522 498 ARG B N 1
ATOM 7979 C CA . ARG B 1 501 ? 7.44565 37.24807 -22.67114 1.000 17.92125 498 ARG B CA 1
ATOM 7980 C C . ARG B 1 501 ? 6.26138 36.78159 -21.83083 1.000 29.89748 498 ARG B C 1
ATOM 7981 O O . ARG B 1 501 ? 5.09388 36.91142 -22.21906 1.000 20.17696 498 ARG B O 1
ATOM 7989 N N . TYR B 1 502 ? 6.58206 36.24665 -20.64355 1.000 20.27818 499 TYR B N 1
ATOM 7990 C CA . TYR B 1 502 ? 5.56168 35.63418 -19.79408 1.000 14.69281 499 TYR B CA 1
ATOM 7991 C C . TYR B 1 502 ? 4.43965 36.60627 -19.47665 1.000 15.16103 499 TYR B C 1
ATOM 7992 O O . TYR B 1 502 ? 3.31246 36.17654 -19.20755 1.000 17.43999 499 TYR B O 1
ATOM 8001 N N . GLU B 1 503 ? 4.73550 37.91469 -19.42715 1.000 18.12397 500 GLU B N 1
ATOM 8002 C CA . GLU B 1 503 ? 3.69023 38.86667 -19.06893 1.000 18.29644 500 GLU B CA 1
ATOM 8003 C C . GLU B 1 503 ? 2.54123 38.86579 -20.08585 1.000 20.14622 500 GLU B C 1
ATOM 8004 O O . GLU B 1 503 ? 1.44065 39.31693 -19.76186 1.000 19.47110 500 GLU B O 1
ATOM 8010 N N . ARG B 1 504 ? 2.75349 38.33952 -21.29905 1.000 21.50134 501 ARG B N 1
ATOM 8011 C CA . ARG B 1 504 ? 1.65378 38.28311 -22.25269 1.000 23.14008 501 ARG B CA 1
ATOM 8012 C C . ARG B 1 504 ? 0.57236 37.31041 -21.82667 1.000 23.49386 501 ARG B C 1
ATOM 8013 O O . ARG B 1 504 ? -0.55883 37.40712 -22.31544 1.000 23.91803 501 ARG B O 1
ATOM 8021 N N . ILE B 1 505 ? 0.88950 36.38937 -20.92150 1.000 19.81370 502 ILE B N 1
ATOM 8022 C CA . ILE B 1 505 ? -0.12651 35.50142 -20.37985 1.000 18.48236 502 ILE B CA 1
ATOM 8023 C C . ILE B 1 505 ? -1.15082 36.29830 -19.58858 1.000 20.58845 502 ILE B C 1
ATOM 8024 O O . ILE B 1 505 ? -2.32849 35.93253 -19.55473 1.000 19.27493 502 ILE B O 1
ATOM 8029 N N . ALA B 1 506 ? -0.73302 37.41203 -18.96382 1.000 19.35370 503 ALA B N 1
ATOM 8030 C CA . ALA B 1 506 ? -1.68863 38.24686 -18.23967 1.000 22.60284 503 ALA B CA 1
ATOM 8031 C C . ALA B 1 506 ? -2.67313 38.87880 -19.20366 1.000 20.66145 503 ALA B C 1
ATOM 8032 O O . ALA B 1 506 ? -3.86850 38.99250 -18.90302 1.000 21.60449 503 ALA B O 1
ATOM 8034 N N . GLU B 1 507 ? -2.18122 39.29893 -20.36571 1.000 20.87172 504 GLU B N 1
ATOM 8035 C CA . GLU B 1 507 ? -3.02575 39.91801 -21.37018 1.000 23.15570 504 GLU B CA 1
ATOM 8036 C C . GLU B 1 507 ? -3.98430 38.91563 -21.99568 1.000 29.07525 504 GLU B C 1
ATOM 8037 O O . GLU B 1 507 ? -5.00959 39.32591 -22.55593 1.000 27.79257 504 GLU B O 1
ATOM 8043 N N . ALA B 1 508 ? -3.69029 37.61054 -21.90265 1.000 21.61454 505 ALA B N 1
ATOM 8044 C CA . ALA B 1 508 ? -4.65309 36.62038 -22.36529 1.000 17.97673 505 ALA B CA 1
ATOM 8045 C C . ALA B 1 508 ? -5.92092 36.65078 -21.52976 1.000 21.37173 505 ALA B C 1
ATOM 8046 O O . ALA B 1 508 ? -6.98680 36.27379 -22.01930 1.000 21.22177 505 ALA B O 1
ATOM 8048 N N . PHE B 1 509 ? -5.83770 37.10721 -20.28629 1.000 19.16748 506 PHE B N 1
ATOM 8049 C CA . PHE B 1 509 ? -6.94107 36.96045 -19.34851 1.000 19.54829 506 PHE B CA 1
ATOM 8050 C C . PHE B 1 509 ? -7.38940 38.28811 -18.74710 1.000 23.69452 506 PHE B C 1
ATOM 8051 O O . PHE B 1 509 ? -8.03126 38.29411 -17.69043 1.000 22.92962 506 PHE B O 1
ATOM 8059 N N . GLY B 1 510 ? -7.05815 39.40231 -19.38678 1.000 23.17545 507 GLY B N 1
ATOM 8060 C CA . GLY B 1 510 ? -7.55327 40.70030 -18.97616 1.000 24.03043 507 GLY B CA 1
ATOM 8061 C C . GLY B 1 510 ? -6.76775 41.35133 -17.86091 1.000 24.02660 507 GLY B C 1
ATOM 8062 O O . GLY B 1 510 ? -7.19017 42.39942 -17.35686 1.000 27.33971 507 GLY B O 1
ATOM 8063 N N . GLY B 1 511 ? -5.63979 40.76735 -17.46413 1.000 23.57683 508 GLY B N 1
ATOM 8064 C CA . GLY B 1 511 ? -4.75491 41.36377 -16.48882 1.000 25.36143 508 GLY B CA 1
ATOM 8065 C C . GLY B 1 511 ? -3.70640 42.23570 -17.15406 1.000 23.52834 508 GLY B C 1
ATOM 8066 O O . GLY B 1 511 ? -3.61516 42.34579 -18.38000 1.000 24.68541 508 GLY B O 1
ATOM 8067 N N . ALA B 1 512 ? -2.89501 42.86173 -16.32330 1.000 23.12986 509 ALA B N 1
ATOM 8068 C CA . ALA B 1 512 ? -1.90301 43.82013 -16.78553 1.000 23.57042 509 ALA B CA 1
ATOM 8069 C C . ALA B 1 512 ? -0.55416 43.11957 -16.84194 1.000 27.20701 509 ALA B C 1
ATOM 8070 O O . ALA B 1 512 ? -0.14475 42.46521 -15.88308 1.000 22.32124 509 ALA B O 1
ATOM 8072 N N . GLY B 1 513 ? 0.12534 43.23250 -17.96505 1.000 22.39416 510 GLY B N 1
ATOM 8073 C CA . GLY B 1 513 ? 1.44160 42.63737 -18.12600 1.000 20.59883 510 GLY B CA 1
ATOM 8074 C C . GLY B 1 513 ? 2.48014 43.72631 -18.29121 1.000 21.08875 510 GLY B C 1
ATOM 8075 O O . GLY B 1 513 ? 2.24390 44.71478 -18.99428 1.000 24.43928 510 GLY B O 1
ATOM 8076 N N . PHE B 1 514 ? 3.64416 43.52323 -17.67843 1.000 19.20730 511 PHE B N 1
ATOM 8077 C CA . PHE B 1 514 ? 4.75114 44.46407 -17.80720 1.000 19.73100 511 PHE B CA 1
ATOM 8078 C C . PHE B 1 514 ? 6.04704 43.71454 -18.05921 1.000 22.87977 511 PHE B C 1
ATOM 8079 O O . PHE B 1 514 ? 6.28835 42.66841 -17.46340 1.000 22.93107 511 PHE B O 1
ATOM 8087 N N . TYR B 1 515 ? 6.91188 44.28641 -18.88974 1.000 25.39666 512 TYR B N 1
ATOM 8088 C CA . TYR B 1 515 ? 8.17362 43.64726 -19.24685 1.000 20.48049 512 TYR B CA 1
ATOM 8089 C C . TYR B 1 515 ? 9.30967 44.57563 -18.84947 1.000 20.61393 512 TYR B C 1
ATOM 8090 O O . TYR B 1 515 ? 9.28799 45.76180 -19.19075 1.000 23.74795 512 TYR B O 1
ATOM 8099 N N . VAL B 1 516 ? 10.29485 44.03891 -18.13285 1.000 23.92370 513 VAL B N 1
ATOM 8100 C CA . VAL B 1 516 ? 11.40715 44.81733 -17.60805 1.000 24.07714 513 VAL B CA 1
ATOM 8101 C C . VAL B 1 516 ? 12.71505 44.14101 -17.99708 1.000 22.27932 513 VAL B C 1
ATOM 8102 O O . VAL B 1 516 ? 12.96297 42.99488 -17.59925 1.000 25.01039 513 VAL B O 1
ATOM 8106 N N . THR B 1 517 ? 13.57970 44.86766 -18.70838 1.000 29.63242 514 THR B N 1
ATOM 8107 C CA . THR B 1 517 ? 14.95333 44.42148 -18.92176 1.000 25.14454 514 THR B CA 1
ATOM 8108 C C . THR B 1 517 ? 16.00379 45.34738 -18.31936 1.000 22.83171 514 THR B C 1
ATOM 8109 O O . THR B 1 517 ? 17.11066 44.87643 -18.03476 1.000 27.72580 514 THR B O 1
ATOM 8113 N N . ASP B 1 518 ? 15.69722 46.62839 -18.10103 1.000 28.62309 515 ASP B N 1
ATOM 8114 C CA . ASP B 1 518 ? 16.65277 47.60089 -17.58055 1.000 30.67478 515 ASP B CA 1
ATOM 8115 C C . ASP B 1 518 ? 16.23432 48.05859 -16.18653 1.000 36.07362 515 ASP B C 1
ATOM 8116 O O . ASP B 1 518 ? 15.04223 48.19479 -15.89517 1.000 27.52261 515 ASP B O 1
ATOM 8121 N N . SER B 1 519 ? 17.22764 48.31196 -15.33169 1.000 30.72840 516 SER B N 1
ATOM 8122 C CA . SER B 1 519 ? 16.93844 48.69281 -13.95033 1.000 30.82587 516 SER B CA 1
ATOM 8123 C C . SER B 1 519 ? 16.06663 49.94695 -13.85586 1.000 33.19139 516 SER B C 1
ATOM 8124 O O . SER B 1 519 ? 15.24770 50.06096 -12.93475 1.000 28.46126 516 SER B O 1
ATOM 8127 N N . ALA B 1 520 ? 16.20347 50.88205 -14.79412 1.000 35.35011 517 ALA B N 1
ATOM 8128 C CA . ALA B 1 520 ? 15.42594 52.11810 -14.72447 1.000 36.91952 517 ALA B CA 1
ATOM 8129 C C . ALA B 1 520 ? 13.93157 51.88407 -14.93833 1.000 30.72691 517 ALA B C 1
ATOM 8130 O O . ALA B 1 520 ? 13.12081 52.71325 -14.50705 1.000 33.97257 517 ALA B O 1
ATOM 8132 N N . GLU B 1 521 ? 13.56279 50.78421 -15.59977 1.000 28.20842 518 GLU B N 1
ATOM 8133 C CA . GLU B 1 521 ? 12.17073 50.40878 -15.85184 1.000 31.92132 518 GLU B CA 1
ATOM 8134 C C . GLU B 1 521 ? 11.47988 49.77192 -14.64667 1.000 41.04172 518 GLU B C 1
ATOM 8135 O O . GLU B 1 521 ? 10.24175 49.78804 -14.58187 1.000 28.68853 518 GLU B O 1
ATOM 8141 N N . LEU B 1 522 ? 12.23977 49.19539 -13.70552 1.000 23.49120 519 LEU B N 1
ATOM 8142 C CA . LEU B 1 522 ? 11.65397 48.27825 -12.73837 1.000 24.14067 519 LEU B CA 1
ATOM 8143 C C . LEU B 1 522 ? 10.68549 48.98506 -11.79468 1.000 23.46586 519 LEU B C 1
ATOM 8144 O O . LEU B 1 522 ? 9.54797 48.53013 -11.60385 1.000 25.01769 519 LEU B O 1
ATOM 8149 N N . GLY B 1 523 ? 11.14239 50.05610 -11.14300 1.000 26.06728 520 GLY B N 1
ATOM 8150 C CA . GLY B 1 523 ? 10.31442 50.83437 -10.24541 1.000 27.14685 520 GLY B CA 1
ATOM 8151 C C . GLY B 1 523 ? 8.97690 51.24273 -10.85184 1.000 33.22012 520 GLY B C 1
ATOM 8152 O O . GLY B 1 523 ? 7.90721 50.94062 -10.30774 1.000 26.90548 520 GLY B O 1
ATOM 8153 N N . PRO B 1 524 ? 9.00683 51.93005 -11.99610 1.000 33.78561 521 PRO B N 1
ATOM 8154 C CA . PRO B 1 524 ? 7.73309 52.29693 -12.64364 1.000 26.57208 521 PRO B CA 1
ATOM 8155 C C . PRO B 1 524 ? 6.83728 51.09694 -12.93056 1.000 32.47425 521 PRO B C 1
ATOM 8156 O O . PRO B 1 524 ? 5.61987 51.18946 -12.70689 1.000 25.17587 521 PRO B O 1
ATOM 8160 N N . ALA B 1 525 ? 7.40463 49.97771 -13.41668 1.000 21.45979 522 ALA B N 1
ATOM 8161 C CA . ALA B 1 525 ? 6.61266 48.77979 -13.70116 1.000 25.43992 522 ALA B CA 1
ATOM 8162 C C . ALA B 1 525 ? 5.92431 48.25808 -12.45226 1.000 22.47256 522 ALA B C 1
ATOM 8163 O O . ALA B 1 525 ? 4.72908 47.94103 -12.47770 1.000 22.60494 522 ALA B O 1
ATOM 8165 N N . LEU B 1 526 ? 6.67831 48.10274 -11.35620 1.000 28.39710 523 LEU B N 1
ATOM 8166 C CA . LEU B 1 526 ? 6.08135 47.60062 -10.12163 1.000 20.03367 523 LEU B CA 1
ATOM 8167 C C . LEU B 1 526 ? 4.99481 48.54457 -9.60953 1.000 20.53666 523 LEU B C 1
ATOM 8168 O O . LEU B 1 526 ? 3.92438 48.09303 -9.18414 1.000 22.69997 523 LEU B O 1
ATOM 8173 N N . ASP B 1 527 ? 5.25114 49.85839 -9.64700 1.000 23.32524 524 ASP B N 1
ATOM 8174 C CA . ASP B 1 527 ? 4.23343 50.83338 -9.24558 1.000 25.13280 524 ASP B CA 1
ATOM 8175 C C . ASP B 1 527 ? 2.95252 50.66799 -10.06049 1.000 27.50390 524 ASP B C 1
ATOM 8176 O O . ASP B 1 527 ? 1.84736 50.67173 -9.50493 1.000 23.77145 524 ASP B O 1
ATOM 8181 N N . ALA B 1 528 ? 3.08001 50.51931 -11.38063 1.000 21.64497 525 ALA B N 1
ATOM 8182 C CA . ALA B 1 528 ? 1.89634 50.28612 -12.20922 1.000 21.83342 525 ALA B CA 1
ATOM 8183 C C . ALA B 1 528 ? 1.19471 48.98070 -11.83394 1.000 23.78911 525 ALA B C 1
ATOM 8184 O O . ALA B 1 528 ? -0.04361 48.92839 -11.74672 1.000 21.45052 525 ALA B O 1
ATOM 8186 N N . ALA B 1 529 ? 1.95695 47.90403 -11.63292 1.000 22.36412 526 ALA B N 1
ATOM 8187 C CA . ALA B 1 529 ? 1.32553 46.62063 -11.33599 1.000 22.44535 526 ALA B CA 1
ATOM 8188 C C . ALA B 1 529 ? 0.61261 46.66178 -9.99068 1.000 27.17154 526 ALA B C 1
ATOM 8189 O O . ALA B 1 529 ? -0.52337 46.17992 -9.86968 1.000 21.81747 526 ALA B O 1
ATOM 8191 N N . MET B 1 530 ? 1.26611 47.23079 -8.97288 1.000 27.49494 527 MET B N 1
ATOM 8192 C CA . MET B 1 530 ? 0.62923 47.34458 -7.66937 1.000 28.05873 527 MET B CA 1
ATOM 8193 C C . MET B 1 530 ? -0.63228 48.19705 -7.74200 1.000 29.76553 527 MET B C 1
ATOM 8194 O O . MET B 1 530 ? -1.58829 47.94667 -6.99626 1.000 31.16950 527 MET B O 1
ATOM 8199 N N . ALA B 1 531 ? -0.65340 49.20033 -8.62665 1.000 26.42276 528 ALA B N 1
ATOM 8200 C CA . ALA B 1 531 ? -1.76992 50.13682 -8.72364 1.000 26.26196 528 ALA B CA 1
ATOM 8201 C C . ALA B 1 531 ? -2.92346 49.61203 -9.55969 1.000 27.22088 528 ALA B C 1
ATOM 8202 O O . ALA B 1 531 ? -4.05901 50.04408 -9.35301 1.000 32.67767 528 ALA B O 1
ATOM 8204 N N . PHE B 1 532 ? -2.66529 48.69003 -10.48463 1.000 27.62916 529 PHE B N 1
ATOM 8205 C CA . PHE B 1 532 ? -3.71526 48.14230 -11.34007 1.000 22.37091 529 PHE B CA 1
ATOM 8206 C C . PHE B 1 532 ? -4.76834 47.38886 -10.51553 1.000 28.11991 529 PHE B C 1
ATOM 8207 O O . PHE B 1 532 ? -4.43845 46.54843 -9.66419 1.000 21.88968 529 PHE B O 1
ATOM 8215 N N . LYS B 1 533 ? -6.04752 47.67029 -10.78806 1.000 26.69565 530 LYS B N 1
ATOM 8216 C CA . LYS B 1 533 ? -7.14224 47.04477 -10.04169 1.000 30.31168 530 LYS B CA 1
ATOM 8217 C C . LYS B 1 533 ? -7.46860 45.68803 -10.66968 1.000 36.99103 530 LYS B C 1
ATOM 8218 O O . LYS B 1 533 ? -8.52513 45.45591 -11.26383 1.000 33.98032 530 LYS B O 1
ATOM 8224 N N . GLY B 1 534 ? -6.51651 44.77964 -10.53522 1.000 22.09950 531 GLY B N 1
ATOM 8225 C CA . GLY B 1 534 ? -6.69910 43.40992 -10.95499 1.000 22.90118 531 GLY B CA 1
ATOM 8226 C C . GLY B 1 534 ? -5.37778 42.69151 -10.87842 1.000 21.27906 531 GLY B C 1
ATOM 8227 O O . GLY B 1 534 ? -4.37989 43.25450 -10.41137 1.000 23.38840 531 GLY B O 1
ATOM 8228 N N . PRO B 1 535 ? -5.33983 41.44215 -11.34390 1.000 23.99211 532 PRO B N 1
ATOM 8229 C CA . PRO B 1 535 ? -4.08497 40.67786 -11.30912 1.000 23.16205 532 PRO B CA 1
ATOM 8230 C C . PRO B 1 535 ? -3.11245 41.17357 -12.37280 1.000 25.35389 532 PRO B C 1
ATOM 8231 O O . PRO B 1 535 ? -3.50538 41.75488 -13.39217 1.000 21.99747 532 PRO B O 1
ATOM 8235 N N . ALA B 1 536 ? -1.82562 40.96145 -12.11312 1.000 19.35710 533 ALA B N 1
ATOM 8236 C CA . ALA B 1 536 ? -0.79383 41.50173 -12.98497 1.000 17.57514 533 ALA B CA 1
ATOM 8237 C C . ALA B 1 536 ? 0.41510 40.57082 -12.99640 1.000 20.49596 533 ALA B C 1
ATOM 8238 O O . ALA B 1 536 ? 0.64740 39.81620 -12.04759 1.000 20.34745 533 ALA B O 1
ATOM 8240 N N . ILE B 1 537 ? 1.17295 40.62298 -14.09876 1.000 18.59294 534 ILE B N 1
ATOM 8241 C CA . ILE B 1 537 ? 2.46661 39.95571 -14.21912 1.000 18.66518 534 ILE B CA 1
ATOM 8242 C C . ILE B 1 537 ? 3.53247 40.99034 -14.56620 1.000 20.82239 534 ILE B C 1
ATOM 8243 O O . ILE B 1 537 ? 3.42062 41.72491 -15.56413 1.000 20.96671 534 ILE B O 1
ATOM 8248 N N . VAL B 1 538 ? 4.59225 41.00127 -13.78635 1.000 17.95740 535 VAL B N 1
ATOM 8249 C CA . VAL B 1 538 ? 5.78552 41.78091 -14.07332 1.000 22.64796 535 VAL B CA 1
ATOM 8250 C C . VAL B 1 538 ? 6.89424 40.77937 -14.39158 1.000 18.28393 535 VAL B C 1
ATOM 8251 O O . VAL B 1 538 ? 7.35084 40.03521 -13.51436 1.000 21.52739 535 VAL B O 1
ATOM 8255 N N . ASN B 1 539 ? 7.29044 40.71851 -15.66686 1.000 18.70282 536 ASN B N 1
ATOM 8256 C CA . ASN B 1 539 ? 8.29302 39.76857 -16.16316 1.000 19.85037 536 ASN B CA 1
ATOM 8257 C C . ASN B 1 539 ? 9.63601 40.49909 -16.24533 1.000 20.41074 536 ASN B C 1
ATOM 8258 O O . ASN B 1 539 ? 9.78354 41.43672 -17.03345 1.000 21.03978 536 ASN B O 1
ATOM 8263 N N . ILE B 1 540 ? 10.60834 40.07536 -15.42615 1.000 18.39509 537 ILE B N 1
ATOM 8264 C CA . ILE B 1 540 ? 11.90614 40.73808 -15.29076 1.000 16.14019 537 ILE B CA 1
ATOM 8265 C C . ILE B 1 540 ? 12.98175 39.80245 -15.83879 1.000 19.45999 537 ILE B C 1
ATOM 8266 O O . ILE B 1 540 ? 13.29375 38.77214 -15.22570 1.000 20.56708 537 ILE B O 1
ATOM 8271 N N . LYS B 1 541 ? 13.57488 40.16159 -16.96718 1.000 20.58748 538 LYS B N 1
ATOM 8272 C CA . LYS B 1 541 ? 14.68979 39.39232 -17.52229 1.000 18.38947 538 LYS B CA 1
ATOM 8273 C C . LYS B 1 541 ? 15.95183 39.75824 -16.75474 1.000 22.44601 538 LYS B C 1
ATOM 8274 O O . LYS B 1 541 ? 16.54889 40.81092 -16.98809 1.000 23.47169 538 LYS B O 1
ATOM 8280 N N . ILE B 1 542 ? 16.34974 38.89676 -15.81134 1.000 22.44531 539 ILE B N 1
ATOM 8281 C CA . ILE B 1 542 ? 17.54022 39.13839 -15.00113 1.000 21.24483 539 ILE B CA 1
ATOM 8282 C C . ILE B 1 542 ? 18.77699 38.50176 -15.62579 1.000 23.80215 539 ILE B C 1
ATOM 8283 O O . ILE B 1 542 ? 18.68800 37.79185 -16.63436 1.000 24.07323 539 ILE B O 1
ATOM 8288 N N . ALA B 1 543 ? 19.93842 38.74481 -15.02740 1.000 24.48383 540 ALA B N 1
ATOM 8289 C CA . ALA B 1 543 ? 21.18362 38.24653 -15.59437 1.000 24.46438 540 ALA B CA 1
ATOM 8290 C C . ALA B 1 543 ? 21.23265 36.72138 -15.50969 1.000 35.67924 540 ALA B C 1
ATOM 8291 O O . ALA B 1 543 ? 20.80018 36.13027 -14.52033 1.000 26.59671 540 ALA B O 1
ATOM 8293 N N . ALA B 1 544 ? 21.75469 36.07633 -16.56541 1.000 25.87911 541 ALA B N 1
ATOM 8294 C CA . ALA B 1 544 ? 21.76497 34.60998 -16.60482 1.000 21.69839 541 ALA B CA 1
ATOM 8295 C C . ALA B 1 544 ? 22.59944 33.98574 -15.47958 1.000 24.18123 541 ALA B C 1
ATOM 8296 O O . ALA B 1 544 ? 22.28773 32.88313 -15.02004 1.000 25.16638 541 ALA B O 1
ATOM 8298 N N . THR B 1 545 ? 23.66974 34.64834 -15.03654 1.000 22.51050 542 THR B N 1
ATOM 8299 C CA . THR B 1 545 ? 24.56324 34.07440 -14.03696 1.000 28.85929 542 THR B CA 1
ATOM 8300 C C . THR B 1 545 ? 24.46436 34.77868 -12.68954 1.000 24.44400 542 THR B C 1
ATOM 8301 O O . THR B 1 545 ? 25.39651 34.68589 -11.87960 1.000 26.68549 542 THR B O 1
ATOM 8305 N N . ALA B 1 546 ? 23.37951 35.50720 -12.43736 1.000 25.75647 543 ALA B N 1
ATOM 8306 C CA . ALA B 1 546 ? 23.19821 36.07710 -11.10322 1.000 23.46783 543 ALA B CA 1
ATOM 8307 C C . ALA B 1 546 ? 23.04004 34.94837 -10.10132 1.000 22.34914 543 ALA B C 1
ATOM 8308 O O . ALA B 1 546 ? 22.45184 33.90912 -10.41292 1.000 23.65703 543 ALA B O 1
ATOM 8310 N N . ASP B 1 547 ? 23.58415 35.14786 -8.89520 1.000 25.95895 544 ASP B N 1
ATOM 8311 C CA . ASP B 1 547 ? 23.63417 34.10131 -7.88163 1.000 24.49334 544 ASP B CA 1
ATOM 8312 C C . ASP B 1 547 ? 23.52446 34.73292 -6.49443 1.000 23.19883 544 ASP B C 1
ATOM 8313 O O . ASP B 1 547 ? 23.58670 35.95950 -6.33267 1.000 23.64507 544 ASP B O 1
ATOM 8318 N N . ARG B 1 548 ? 23.40755 33.86911 -5.48747 1.000 25.54952 545 ARG B N 1
ATOM 8319 C CA . ARG B 1 548 ? 23.25394 34.28739 -4.10377 1.000 29.30723 545 ARG B CA 1
ATOM 8320 C C . ARG B 1 548 ? 24.60796 34.65355 -3.48661 1.000 28.31796 545 ARG B C 1
ATOM 8321 O O . ARG B 1 548 ? 25.67180 34.36841 -4.03737 1.000 31.28451 545 ARG B O 1
ATOM 8329 N N . LYS B 1 549 ? 24.55249 35.29619 -2.31804 1.000 26.50335 546 LYS B N 1
ATOM 8330 C CA . LYS B 1 549 ? 25.76574 35.56071 -1.55562 1.000 32.34714 546 LYS B CA 1
ATOM 8331 C C . LYS B 1 549 ? 26.51465 34.25270 -1.29340 1.000 25.77543 546 LYS B C 1
ATOM 8332 O O . LYS B 1 549 ? 25.89610 33.23379 -0.94825 1.000 27.54002 546 LYS B O 1
ATOM 8338 N N . PRO B 1 550 ? 27.83522 34.23750 -1.47456 1.000 33.11844 547 PRO B N 1
ATOM 8339 C CA . PRO B 1 550 ? 28.62720 33.05355 -1.11315 1.000 21.48088 547 PRO B CA 1
ATOM 8340 C C . PRO B 1 550 ? 28.46461 32.70476 0.36169 1.000 21.87686 547 PRO B C 1
ATOM 8341 O O . PRO B 1 550 ? 28.33356 33.58255 1.21233 1.000 21.74501 547 PRO B O 1
ATOM 8345 N N . GLN B 1 551 ? 28.45298 31.40703 0.65610 1.000 26.36560 548 GLN B N 1
ATOM 8346 C CA . GLN B 1 551 ? 28.42559 30.95071 2.03761 1.000 27.36830 548 GLN B CA 1
ATOM 8347 C C . GLN B 1 551 ? 29.45302 29.86115 2.25940 1.000 27.24316 548 GLN B C 1
ATOM 8348 O O . GLN B 1 551 ? 29.91094 29.19084 1.32908 1.000 22.92046 548 GLN B O 1
ATOM 8354 N N . GLN B 1 552 ? 29.77566 29.66878 3.53278 1.000 22.04848 549 GLN B N 1
ATOM 8355 C CA . GLN B 1 552 ? 30.67080 28.59360 3.89131 1.000 20.27122 549 GLN B CA 1
ATOM 8356 C C . GLN B 1 552 ? 30.08412 27.24131 3.51447 1.000 31.46985 549 GLN B C 1
ATOM 8357 O O . GLN B 1 552 ? 30.81991 26.33317 3.11858 1.000 26.34562 549 GLN B O 1
ATOM 8363 N N . PHE B 1 553 ? 28.76837 27.08979 3.60926 1.000 20.12799 550 PHE B N 1
ATOM 8364 C CA . PHE B 1 553 ? 28.12914 25.80249 3.36928 1.000 23.42799 550 PHE B CA 1
ATOM 8365 C C . PHE B 1 553 ? 27.08002 25.91003 2.26443 1.000 26.75067 550 PHE B C 1
ATOM 8366 O O . PHE B 1 553 ? 26.41005 26.93744 2.11053 1.000 28.78453 550 PHE B O 1
ATOM 8374 N N . ASN B 1 554 ? 26.94071 24.82879 1.50527 1.000 22.81699 551 ASN B N 1
ATOM 8375 C CA . ASN B 1 554 ? 25.82548 24.67956 0.58152 1.000 24.42998 551 ASN B CA 1
ATOM 8376 C C . ASN B 1 554 ? 24.54640 24.50210 1.38806 1.000 24.03753 551 ASN B C 1
ATOM 8377 O O . ASN B 1 554 ? 24.56648 23.91122 2.47383 1.000 20.66948 551 ASN B O 1
ATOM 8382 N N . TRP B 1 555 ? 23.43282 25.05696 0.88266 1.000 22.22817 552 TRP B N 1
ATOM 8383 C CA . TRP B 1 555 ? 22.16944 24.94756 1.62315 1.000 23.80843 552 TRP B CA 1
ATOM 8384 C C . TRP B 1 555 ? 21.78902 23.49499 1.89931 1.000 22.02432 552 TRP B C 1
ATOM 8385 O O . TRP B 1 555 ? 21.20955 23.17984 2.94968 1.000 21.36810 552 TRP B O 1
ATOM 8396 N N . HIS B 1 556 ? 22.09752 22.59661 0.97204 1.000 19.16008 553 HIS B N 1
ATOM 8397 C CA . HIS B 1 556 ? 21.77247 21.18544 1.10329 1.000 19.34761 553 HIS B CA 1
ATOM 8398 C C . HIS B 1 556 ? 22.93535 20.40211 1.71304 1.000 22.70918 553 HIS B C 1
ATOM 8399 O O . HIS B 1 556 ? 22.74330 19.62522 2.65127 1.000 23.75380 553 HIS B O 1
ATOM 8406 N N . GLY B 1 557 ? 24.14676 20.60591 1.20821 1.000 30.23770 554 GLY B N 1
ATOM 8407 C CA . GLY B 1 557 ? 25.30852 19.88690 1.69700 1.000 26.38682 554 GLY B CA 1
ATOM 8408 C C . GLY B 1 557 ? 25.25050 18.38631 1.42264 1.000 57.08855 554 GLY B C 1
ATOM 8409 O O . GLY B 1 557 ? 24.48696 17.88565 0.57804 1.000 35.01223 554 GLY B O 1
ATOM 8411 N N . SER C 1 1 ? 42.56915 -19.73519 21.17037 1.000 49.18453 -2 SER C N 1
ATOM 8412 C CA . SER C 1 1 ? 43.48378 -19.47276 22.27805 1.000 47.56300 -2 SER C CA 1
ATOM 8413 C C . SER C 1 1 ? 43.63959 -17.97394 22.47781 1.000 57.99152 -2 SER C C 1
ATOM 8414 O O . SER C 1 1 ? 43.75755 -17.23103 21.50938 1.000 45.02355 -2 SER C O 1
ATOM 8417 N N . ASN C 1 2 ? 43.64964 -17.52134 23.73529 1.000 32.61420 -1 ASN C N 1
ATOM 8418 C CA . ASN C 1 2 ? 43.83589 -16.09724 23.99449 1.000 30.30144 -1 ASN C CA 1
ATOM 8419 C C . ASN C 1 2 ? 45.23806 -15.60832 23.63119 1.000 25.58823 -1 ASN C C 1
ATOM 8420 O O . ASN C 1 2 ? 45.44787 -14.39188 23.58965 1.000 33.77593 -1 ASN C O 1
ATOM 8425 N N . ALA C 1 3 ? 46.19332 -16.50937 23.37399 1.000 23.83483 0 ALA C N 1
ATOM 8426 C CA . ALA C 1 3 ? 47.58795 -16.13242 23.13788 1.000 24.66688 0 ALA C CA 1
ATOM 8427 C C . ALA C 1 3 ? 47.84169 -15.57911 21.74303 1.000 28.27078 0 ALA C C 1
ATOM 8428 O O . ALA C 1 3 ? 48.87122 -14.92548 21.51895 1.000 27.40730 0 ALA C O 1
ATOM 8430 N N . MET C 1 4 ? 46.99595 -15.90302 20.79252 1.000 29.87926 1 MET C N 1
ATOM 8431 C CA . MET C 1 4 ? 47.26018 -15.50751 19.42467 1.000 49.84232 1 MET C CA 1
ATOM 8432 C C . MET C 1 4 ? 46.62229 -14.15086 19.16930 1.000 32.66365 1 MET C C 1
ATOM 8433 O O . MET C 1 4 ? 45.53469 -13.85236 19.68444 1.000 30.72596 1 MET C O 1
ATOM 8438 N N . ALA C 1 5 ? 47.32960 -13.31982 18.39529 1.000 30.15517 2 ALA C N 1
ATOM 8439 C CA . ALA C 1 5 ? 46.79123 -12.03978 17.94854 1.000 29.83410 2 ALA C CA 1
ATOM 8440 C C . ALA C 1 5 ? 45.43280 -12.21033 17.28240 1.000 33.54791 2 ALA C C 1
ATOM 8441 O O . ALA C 1 5 ? 45.25461 -13.04546 16.38338 1.000 31.16896 2 ALA C O 1
ATOM 8443 N N . LYS C 1 6 ? 44.47679 -11.39457 17.71312 1.000 26.51047 3 LYS C N 1
ATOM 8444 C CA . LYS C 1 6 ? 43.12465 -11.42424 17.18365 1.000 30.77765 3 LYS C CA 1
ATOM 8445 C C . LYS C 1 6 ? 42.73144 -10.00597 16.82060 1.000 40.83292 3 LYS C C 1
ATOM 8446 O O . LYS C 1 6 ? 42.88540 -9.09659 17.64047 1.000 33.79510 3 LYS C O 1
ATOM 8452 N N . SER C 1 7 ? 42.22201 -9.81454 15.60257 1.000 34.26571 4 SER C N 1
ATOM 8453 C CA . SER C 1 7 ? 41.77885 -8.49335 15.17318 1.000 32.48095 4 SER C CA 1
ATOM 8454 C C . SER C 1 7 ? 40.43614 -8.17330 15.81063 1.000 31.37446 4 SER C C 1
ATOM 8455 O O . SER C 1 7 ? 39.47250 -8.92903 15.64653 1.000 44.72799 4 SER C O 1
ATOM 8458 N N . GLU C 1 8 ? 40.36839 -7.04968 16.52625 1.000 34.82060 5 GLU C N 1
ATOM 8459 C CA . GLU C 1 8 ? 39.16822 -6.66228 17.26026 1.000 33.05394 5 GLU C CA 1
ATOM 8460 C C . GLU C 1 8 ? 38.64931 -5.30128 16.83440 1.000 39.40299 5 GLU C C 1
ATOM 8461 O O . GLU C 1 8 ? 37.76832 -4.75010 17.50375 1.000 34.41329 5 GLU C O 1
ATOM 8467 N N . GLY C 1 9 ? 39.17440 -4.73927 15.74498 1.000 37.13682 6 GLY C N 1
ATOM 8468 C CA . GLY C 1 9 ? 38.75311 -3.41119 15.33949 1.000 41.57443 6 GLY C CA 1
ATOM 8469 C C . GLY C 1 9 ? 37.36914 -3.35132 14.72452 1.000 41.52134 6 GLY C C 1
ATOM 8470 O O . GLY C 1 9 ? 36.75898 -2.27645 14.71817 1.000 36.24343 6 GLY C O 1
ATOM 8471 N N . LYS C 1 10 ? 36.85987 -4.47388 14.21368 1.000 29.79482 7 LYS C N 1
ATOM 8472 C CA . LYS C 1 10 ? 35.60825 -4.51532 13.46229 1.000 26.58424 7 LYS C CA 1
ATOM 8473 C C . LYS C 1 10 ? 34.49021 -5.18960 14.25679 1.000 28.92121 7 LYS C C 1
ATOM 8474 O O . LYS C 1 10 ? 34.73910 -6.04587 15.10950 1.000 26.10149 7 LYS C O 1
ATOM 8480 N N . VAL C 1 11 ? 33.24720 -4.78967 13.95211 1.000 22.00652 8 VAL C N 1
ATOM 8481 C CA . VAL C 1 11 ? 32.02251 -5.33944 14.52530 1.000 17.59114 8 VAL C CA 1
ATOM 8482 C C . VAL C 1 11 ? 31.02382 -5.53185 13.38426 1.000 21.92984 8 VAL C C 1
ATOM 8483 O O . VAL C 1 11 ? 31.02808 -4.76425 12.41716 1.000 22.91378 8 VAL C O 1
ATOM 8487 N N . ASN C 1 12 ? 30.18588 -6.58174 13.45888 1.000 20.23413 9 ASN C N 1
ATOM 8488 C CA . ASN C 1 12 ? 29.21188 -6.78886 12.38371 1.000 19.27057 9 ASN C CA 1
ATOM 8489 C C . ASN C 1 12 ? 27.81864 -6.30652 12.79680 1.000 18.49715 9 ASN C C 1
ATOM 8490 O O . ASN C 1 12 ? 27.58829 -5.86850 13.93007 1.000 19.58163 9 ASN C O 1
ATOM 8495 N N . GLY C 1 13 ? 26.89582 -6.33980 11.82945 1.000 16.90782 10 GLY C N 1
ATOM 8496 C CA . GLY C 1 13 ? 25.56324 -5.80395 12.07282 1.000 17.17407 10 GLY C CA 1
ATOM 8497 C C . GLY C 1 13 ? 24.84726 -6.52644 13.19241 1.000 16.06338 10 GLY C C 1
ATOM 8498 O O . GLY C 1 13 ? 24.18724 -5.89214 14.02985 1.000 17.82327 10 GLY C O 1
ATOM 8499 N N . ALA C 1 14 ? 24.96120 -7.86517 13.22210 1.000 19.28296 11 ALA C N 1
ATOM 8500 C CA . ALA C 1 14 ? 24.35263 -8.65653 14.28903 1.000 17.61740 11 ALA C CA 1
ATOM 8501 C C . ALA C 1 14 ? 24.75960 -8.13388 15.66530 1.000 17.16195 11 ALA C C 1
ATOM 8502 O O . ALA C 1 14 ? 23.91514 -7.97367 16.54988 1.000 15.69161 11 ALA C O 1
ATOM 8504 N N . THR C 1 15 ? 26.05115 -7.85384 15.84909 1.000 17.09146 12 THR C N 1
ATOM 8505 C CA . THR C 1 15 ? 26.53080 -7.40846 17.15105 1.000 19.44722 12 THR C CA 1
ATOM 8506 C C . THR C 1 15 ? 26.05961 -5.99678 17.44110 1.000 18.83126 12 THR C C 1
ATOM 8507 O O . THR C 1 15 ? 25.61421 -5.70674 18.55969 1.000 18.79810 12 THR C O 1
ATOM 8511 N N . LEU C 1 16 ? 26.14073 -5.10507 16.44466 1.000 15.65238 13 LEU C N 1
ATOM 8512 C CA . LEU C 1 16 ? 25.67110 -3.73171 16.61858 1.000 21.88972 13 LEU C CA 1
ATOM 8513 C C . LEU C 1 16 ? 24.20106 -3.69176 16.99246 1.000 17.58051 13 LEU C C 1
ATOM 8514 O O . LEU C 1 16 ? 23.78401 -2.84894 17.79892 1.000 18.25886 13 LEU C O 1
ATOM 8519 N N . MET C 1 17 ? 23.40064 -4.55976 16.36920 1.000 17.59679 14 MET C N 1
ATOM 8520 C CA . MET C 1 17 ? 21.97772 -4.66381 16.68083 1.000 17.23810 14 MET C CA 1
ATOM 8521 C C . MET C 1 17 ? 21.76600 -5.11533 18.12964 1.000 17.54737 14 MET C C 1
ATOM 8522 O O . MET C 1 17 ? 20.97773 -4.51833 18.86476 1.000 18.01882 14 MET C O 1
ATOM 8527 N N . ALA C 1 18 ? 22.44777 -6.18828 18.54255 1.000 15.72209 15 ALA C N 1
ATOM 8528 C CA . ALA C 1 18 ? 22.32996 -6.67393 19.93294 1.000 18.76615 15 ALA C CA 1
ATOM 8529 C C . ALA C 1 18 ? 22.69474 -5.59229 20.95202 1.000 16.41985 15 ALA C C 1
ATOM 8530 O O . ALA C 1 18 ? 21.98491 -5.38510 21.95628 1.000 16.17484 15 ALA C O 1
ATOM 8532 N N . ARG C 1 19 ? 23.83410 -4.92876 20.74601 1.000 17.03063 16 ARG C N 1
ATOM 8533 C CA . ARG C 1 19 ? 24.22818 -3.81810 21.61308 1.000 20.05637 16 ARG C CA 1
ATOM 8534 C C . ARG C 1 19 ? 23.17052 -2.72075 21.65676 1.000 18.63913 16 ARG C C 1
ATOM 8535 O O . ARG C 1 19 ? 22.83629 -2.21399 22.73376 1.000 17.28784 16 ARG C O 1
ATOM 8543 N N . ALA C 1 20 ? 22.68500 -2.28167 20.48735 1.000 14.10543 17 ALA C N 1
ATOM 8544 C CA . ALA C 1 20 ? 21.70446 -1.19580 20.46288 1.000 14.64479 17 ALA C CA 1
ATOM 8545 C C . ALA C 1 20 ? 20.41124 -1.59475 21.17113 1.000 15.56491 17 ALA C C 1
ATOM 8546 O O . ALA C 1 20 ? 19.81468 -0.78580 21.89993 1.000 16.09683 17 ALA C O 1
ATOM 8548 N N . LEU C 1 21 ? 19.93661 -2.81271 20.93272 1.000 14.28436 18 LEU C N 1
ATOM 8549 C CA . LEU C 1 21 ? 18.73078 -3.27513 21.62493 1.000 16.91898 18 LEU C CA 1
ATOM 8550 C C . LEU C 1 21 ? 18.93745 -3.24185 23.12555 1.000 19.65101 18 LEU C C 1
ATOM 8551 O O . LEU C 1 21 ? 18.07347 -2.76960 23.87948 1.000 15.87544 18 LEU C O 1
ATOM 8556 N N . GLN C 1 22 ? 20.08984 -3.72140 23.57526 1.000 21.11234 19 GLN C N 1
ATOM 8557 C CA . GLN C 1 22 ? 20.33990 -3.75597 25.00654 1.000 18.40311 19 GLN C CA 1
ATOM 8558 C C . GLN C 1 22 ? 20.43536 -2.34236 25.56446 1.000 21.62028 19 GLN C C 1
ATOM 8559 O O . GLN C 1 22 ? 19.89586 -2.05940 26.64556 1.000 22.87628 19 GLN C O 1
ATOM 8565 N N . GLN C 1 23 ? 21.08686 -1.43529 24.83376 1.000 17.52139 20 GLN C N 1
ATOM 8566 C CA . GLN C 1 23 ? 21.15261 -0.04838 25.28513 1.000 20.93204 20 GLN C CA 1
ATOM 8567 C C . GLN C 1 23 ? 19.75832 0.54859 25.42976 1.000 26.88156 20 GLN C C 1
ATOM 8568 O O . GLN C 1 23 ? 19.49005 1.28582 26.38799 1.000 20.90971 20 GLN C O 1
ATOM 8574 N N . GLN C 1 24 ? 18.84841 0.21078 24.51593 1.000 17.42235 21 GLN C N 1
ATOM 8575 C CA . GLN C 1 24 ? 17.50637 0.76565 24.51480 1.000 15.06937 21 GLN C CA 1
ATOM 8576 C C . GLN C 1 24 ? 16.52928 0.00287 25.40604 1.000 19.20571 21 GLN C C 1
ATOM 8577 O O . GLN C 1 24 ? 15.32520 0.27636 25.35668 1.000 19.13708 21 GLN C O 1
ATOM 8583 N N . GLY C 1 25 ? 17.01563 -0.89850 26.26226 1.000 21.51248 22 GLY C N 1
ATOM 8584 C CA . GLY C 1 25 ? 16.16489 -1.53242 27.24775 1.000 20.47179 22 GLY C CA 1
ATOM 8585 C C . GLY C 1 25 ? 15.37131 -2.71853 26.76433 1.000 19.64291 22 GLY C C 1
ATOM 8586 O O . GLY C 1 25 ? 14.44853 -3.13433 27.46888 1.000 21.32558 22 GLY C O 1
ATOM 8587 N N . VAL C 1 26 ? 15.65852 -3.24977 25.56791 1.000 16.40115 23 VAL C N 1
ATOM 8588 C CA . VAL C 1 26 ? 15.08264 -4.52157 25.14306 1.000 16.17839 23 VAL C CA 1
ATOM 8589 C C . VAL C 1 26 ? 15.73690 -5.63882 25.95659 1.000 19.31824 23 VAL C C 1
ATOM 8590 O O . VAL C 1 26 ? 16.93901 -5.88392 25.82873 1.000 25.55263 23 VAL C O 1
ATOM 8594 N N . GLN C 1 27 ? 14.96618 -6.31731 26.80879 1.000 19.95768 24 GLN C N 1
ATOM 8595 C CA . GLN C 1 27 ? 15.50597 -7.43184 27.58478 1.000 21.67669 24 GLN C CA 1
ATOM 8596 C C . GLN C 1 27 ? 14.97250 -8.78541 27.11321 1.000 20.52332 24 GLN C C 1
ATOM 8597 O O . GLN C 1 27 ? 15.52814 -9.83263 27.48414 1.000 19.50206 24 GLN C O 1
ATOM 8603 N N . TYR C 1 28 ? 13.94527 -8.79730 26.25955 1.000 15.11458 25 TYR C N 1
ATOM 8604 C CA . TYR C 1 28 ? 13.27846 -10.03276 25.86826 1.000 14.27761 25 TYR C CA 1
ATOM 8605 C C . TYR C 1 28 ? 13.15731 -10.02819 24.36098 1.000 15.03663 25 TYR C C 1
ATOM 8606 O O . TYR C 1 28 ? 12.75691 -9.01738 23.78828 1.000 15.87346 25 TYR C O 1
ATOM 8615 N N . MET C 1 29 ? 13.52303 -11.14950 23.74664 1.000 14.75451 26 MET C N 1
ATOM 8616 C CA . MET C 1 29 ? 13.44653 -11.33340 22.29958 1.000 13.71540 26 MET C CA 1
ATOM 8617 C C . MET C 1 29 ? 12.78357 -12.67670 22.03674 1.000 17.30922 26 MET C C 1
ATOM 8618 O O . MET C 1 29 ? 13.32068 -13.72315 22.41760 1.000 17.24638 26 MET C O 1
ATOM 8623 N N . PHE C 1 30 ? 11.61611 -12.65825 21.39906 1.000 16.09710 27 PHE C N 1
ATOM 8624 C CA . PHE C 1 30 ? 10.85966 -13.87451 21.13065 1.000 15.60218 27 PHE C CA 1
ATOM 8625 C C . PHE C 1 30 ? 10.94468 -14.12516 19.64178 1.000 17.30143 27 PHE C C 1
ATOM 8626 O O . PHE C 1 30 ? 10.74105 -13.19692 18.86668 1.000 15.79087 27 PHE C O 1
ATOM 8634 N N . GLY C 1 31 ? 11.23118 -15.34984 19.22867 1.000 15.72997 28 GLY C N 1
ATOM 8635 C CA . GLY C 1 31 ? 11.26245 -15.56611 17.79350 1.000 16.07848 28 GLY C CA 1
ATOM 8636 C C . GLY C 1 31 ? 11.54670 -16.98662 17.38864 1.000 16.66308 28 GLY C C 1
ATOM 8637 O O . GLY C 1 31 ? 11.41016 -17.93160 18.17283 1.000 15.95383 28 GLY C O 1
ATOM 8638 N N . ILE C 1 32 ? 11.89159 -17.12859 16.11522 1.000 15.19842 29 ILE C N 1
ATOM 8639 C CA . ILE C 1 32 ? 12.30348 -18.41690 15.57853 1.000 15.27661 29 ILE C CA 1
ATOM 8640 C C . ILE C 1 32 ? 13.45196 -18.14692 14.63094 1.000 20.23985 29 ILE C C 1
ATOM 8641 O O . ILE C 1 32 ? 13.29855 -17.35774 13.69312 1.000 18.06044 29 ILE C O 1
ATOM 8646 N N . VAL C 1 33 ? 14.59495 -18.79222 14.86196 1.000 17.72645 30 VAL C N 1
ATOM 8647 C CA . VAL C 1 33 ? 15.77546 -18.50788 14.05004 1.000 18.39900 30 VAL C CA 1
ATOM 8648 C C . VAL C 1 33 ? 15.78591 -19.30385 12.75084 1.000 18.47759 30 VAL C C 1
ATOM 8649 O O . VAL C 1 33 ? 15.00447 -20.24330 12.56696 1.000 16.83473 30 VAL C O 1
ATOM 8653 N N . GLY C 1 34 ? 16.71706 -18.94037 11.88595 1.000 15.67543 31 GLY C N 1
ATOM 8654 C CA . GLY C 1 34 ? 16.86257 -19.46386 10.53629 1.000 16.48182 31 GLY C CA 1
ATOM 8655 C C . GLY C 1 34 ? 17.57182 -18.38916 9.74305 1.000 15.62335 31 GLY C C 1
ATOM 8656 O O . GLY C 1 34 ? 17.85889 -17.30873 10.25919 1.000 17.57304 31 GLY C O 1
ATOM 8657 N N . PHE C 1 35 ? 17.82909 -18.68007 8.46100 1.000 16.19772 32 PHE C N 1
ATOM 8658 C CA . PHE C 1 35 ? 18.40212 -17.64200 7.61147 1.000 16.93143 32 PHE C CA 1
ATOM 8659 C C . PHE C 1 35 ? 17.50226 -16.40704 7.62975 1.000 16.72555 32 PHE C C 1
ATOM 8660 O O . PHE C 1 35 ? 16.28166 -16.54592 7.48780 1.000 17.26243 32 PHE C O 1
ATOM 8668 N N . PRO C 1 36 ? 18.05412 -15.18181 7.77387 1.000 18.15194 33 PRO C N 1
ATOM 8669 C CA . PRO C 1 36 ? 19.45015 -14.79494 8.00272 1.000 17.78676 33 PRO C CA 1
ATOM 8670 C C . PRO C 1 36 ? 19.67706 -14.30465 9.43859 1.000 18.59654 33 PRO C C 1
ATOM 8671 O O . PRO C 1 36 ? 20.65144 -13.59841 9.70676 1.000 16.78732 33 PRO C O 1
ATOM 8675 N N . VAL C 1 37 ? 18.80239 -14.67371 10.37496 1.000 13.29363 34 VAL C N 1
ATOM 8676 C CA . VAL C 1 37 ? 18.78248 -14.02047 11.68589 1.000 13.18452 34 VAL C CA 1
ATOM 8677 C C . VAL C 1 37 ? 19.48768 -14.80694 12.78388 1.000 17.03296 34 VAL C C 1
ATOM 8678 O O . VAL C 1 37 ? 19.51086 -14.32836 13.93448 1.000 16.99049 34 VAL C O 1
ATOM 8682 N N . ILE C 1 38 ? 20.04300 -15.99704 12.50791 1.000 19.94597 35 ILE C N 1
ATOM 8683 C CA . ILE C 1 38 ? 20.74300 -16.72556 13.58093 1.000 18.54184 35 ILE C CA 1
ATOM 8684 C C . ILE C 1 38 ? 21.77624 -15.84442 14.28499 1.000 17.10726 35 ILE C C 1
ATOM 8685 O O . ILE C 1 38 ? 21.80897 -15.83939 15.52957 1.000 17.73292 35 ILE C O 1
ATOM 8690 N N . PRO C 1 39 ? 22.63185 -15.09612 13.58087 1.000 17.96685 36 PRO C N 1
ATOM 8691 C CA . PRO C 1 39 ? 23.61779 -14.26985 14.28696 1.000 20.06643 36 PRO C CA 1
ATOM 8692 C C . PRO C 1 39 ? 22.97843 -13.21669 15.18062 1.000 19.40191 36 PRO C C 1
ATOM 8693 O O . PRO C 1 39 ? 23.58529 -12.81525 16.17889 1.000 17.40453 36 PRO C O 1
ATOM 8697 N N . ILE C 1 40 ? 21.77174 -12.74822 14.86118 1.000 17.67108 37 ILE C N 1
ATOM 8698 C CA . ILE C 1 40 ? 21.17270 -11.74391 15.73052 1.000 13.68456 37 ILE C CA 1
ATOM 8699 C C . ILE C 1 40 ? 20.79669 -12.36571 17.06518 1.000 14.06634 37 ILE C C 1
ATOM 8700 O O . ILE C 1 40 ? 21.02617 -11.76532 18.11905 1.000 16.90356 37 ILE C O 1
ATOM 8705 N N . ALA C 1 41 ? 20.19782 -13.56429 17.04389 1.000 18.26799 38 ALA C N 1
ATOM 8706 C CA . ALA C 1 41 ? 19.78134 -14.19741 18.29514 1.000 19.18539 38 ALA C CA 1
ATOM 8707 C C . ALA C 1 41 ? 20.98772 -14.52450 19.15813 1.000 17.20407 38 ALA C C 1
ATOM 8708 O O . ALA C 1 41 ? 20.96960 -14.27905 20.37439 1.000 18.54757 38 ALA C O 1
ATOM 8710 N N . ILE C 1 42 ? 22.06134 -15.04447 18.53797 1.000 18.69381 39 ILE C N 1
ATOM 8711 C CA . ILE C 1 42 ? 23.28723 -15.36157 19.27777 1.000 22.71147 39 ILE C CA 1
ATOM 8712 C C . ILE C 1 42 ? 23.90584 -14.09986 19.87878 1.000 20.04074 39 ILE C C 1
ATOM 8713 O O . ILE C 1 42 ? 24.27826 -14.07245 21.06756 1.000 20.15948 39 ILE C O 1
ATOM 8718 N N . ALA C 1 43 ? 24.03916 -13.04574 19.06283 1.000 20.42574 40 ALA C N 1
ATOM 8719 C CA . ALA C 1 43 ? 24.55737 -11.76463 19.54575 1.000 16.36098 40 ALA C CA 1
ATOM 8720 C C . ALA C 1 43 ? 23.69148 -11.20569 20.67370 1.000 15.85727 40 ALA C C 1
ATOM 8721 O O . ALA C 1 43 ? 24.21099 -10.64418 21.65232 1.000 17.56163 40 ALA C O 1
ATOM 8723 N N . ALA C 1 44 ? 22.37418 -11.35360 20.56477 1.000 15.95233 41 ALA C N 1
ATOM 8724 C CA . ALA C 1 44 ? 21.50911 -10.83846 21.62074 1.000 16.04815 41 ALA C CA 1
ATOM 8725 C C . ALA C 1 44 ? 21.80322 -11.53037 22.93977 1.000 16.07036 41 ALA C C 1
ATOM 8726 O O . ALA C 1 44 ? 21.88516 -10.87845 23.98407 1.000 18.80799 41 ALA C O 1
ATOM 8728 N N . GLN C 1 45 ? 22.01051 -12.84578 22.90505 1.000 21.80981 42 GLN C N 1
ATOM 8729 C CA . GLN C 1 45 ? 22.31634 -13.57452 24.13897 1.000 20.96881 42 GLN C CA 1
ATOM 8730 C C . GLN C 1 45 ? 23.63430 -13.12507 24.73360 1.000 22.52033 42 GLN C C 1
ATOM 8731 O O . GLN C 1 45 ? 23.77852 -13.08084 25.96390 1.000 21.83295 42 GLN C O 1
ATOM 8737 N N . ARG C 1 46 ? 24.62182 -12.80439 23.88614 1.000 22.09128 43 ARG C N 1
ATOM 8738 C CA . ARG C 1 46 ? 25.91438 -12.36370 24.40535 1.000 23.55790 43 ARG C CA 1
ATOM 8739 C C . ARG C 1 46 ? 25.82836 -11.00651 25.08190 1.000 27.65884 43 ARG C C 1
ATOM 8740 O O . ARG C 1 46 ? 26.66349 -10.70739 25.93237 1.000 25.71343 43 ARG C O 1
ATOM 8748 N N . GLU C 1 47 ? 24.83448 -10.19612 24.75537 1.000 19.80596 44 GLU C N 1
ATOM 8749 C CA . GLU C 1 47 ? 24.60878 -8.95901 25.48198 1.000 21.97381 44 GLU C CA 1
ATOM 8750 C C . GLU C 1 47 ? 23.68014 -9.15287 26.67233 1.000 22.36630 44 GLU C C 1
ATOM 8751 O O . GLU C 1 47 ? 23.29608 -8.15964 27.30338 1.000 23.51024 44 GLU C O 1
ATOM 8757 N N . GLY C 1 48 ? 23.27962 -10.39255 26.97504 1.000 21.58536 45 GLY C N 1
ATOM 8758 C CA . GLY C 1 48 ? 22.42350 -10.66195 28.11407 1.000 21.30175 45 GLY C CA 1
ATOM 8759 C C . GLY C 1 48 ? 20.93488 -10.55889 27.85452 1.000 22.92632 45 GLY C C 1
ATOM 8760 O O . GLY C 1 48 ? 20.14556 -10.71924 28.79514 1.000 20.81796 45 GLY C O 1
ATOM 8761 N N . ILE C 1 49 ? 20.51766 -10.30494 26.61630 1.000 17.44685 46 ILE C N 1
ATOM 8762 C CA . ILE C 1 49 ? 19.09915 -10.31326 26.29640 1.000 18.09509 46 ILE C CA 1
ATOM 8763 C C . ILE C 1 49 ? 18.59980 -11.74108 26.39833 1.000 15.91748 46 ILE C C 1
ATOM 8764 O O . ILE C 1 49 ? 19.31810 -12.67785 26.04306 1.000 15.66475 46 ILE C O 1
ATOM 8769 N N . THR C 1 50 ? 17.36311 -11.91435 26.85095 1.000 15.12412 47 THR C N 1
ATOM 8770 C CA . THR C 1 50 ? 16.75843 -13.23671 26.99360 1.000 15.76225 47 THR C CA 1
ATOM 8771 C C . THR C 1 50 ? 16.07753 -13.61171 25.68323 1.000 18.29840 47 THR C C 1
ATOM 8772 O O . THR C 1 50 ? 15.07933 -12.98549 25.29728 1.000 18.66491 47 THR C O 1
ATOM 8776 N N . TYR C 1 51 ? 16.61208 -14.63150 25.00100 1.000 18.78034 48 TYR C N 1
ATOM 8777 C CA . TYR C 1 51 ? 16.04878 -15.10753 23.73716 1.000 18.28063 48 TYR C CA 1
ATOM 8778 C C . TYR C 1 51 ? 15.15776 -16.31439 24.02797 1.000 16.73618 48 TYR C C 1
ATOM 8779 O O . TYR C 1 51 ? 15.59717 -17.27935 24.66768 1.000 19.87634 48 TYR C O 1
ATOM 8788 N N . ILE C 1 52 ? 13.89918 -16.22240 23.61131 1.000 13.60618 49 ILE C N 1
ATOM 8789 C CA . ILE C 1 52 ? 12.90944 -17.28196 23.74889 1.000 16.87770 49 ILE C CA 1
ATOM 8790 C C . ILE C 1 52 ? 12.54980 -17.77062 22.34434 1.000 20.69327 49 ILE C C 1
ATOM 8791 O O . ILE C 1 52 ? 11.86127 -17.06467 21.59243 1.000 14.86824 49 ILE C O 1
ATOM 8796 N N . GLY C 1 53 ? 13.00079 -18.97711 21.98502 1.000 18.06998 50 GLY C N 1
ATOM 8797 C CA . GLY C 1 53 ? 12.68370 -19.52921 20.66438 1.000 18.57208 50 GLY C CA 1
ATOM 8798 C C . GLY C 1 53 ? 11.36736 -20.27080 20.72804 1.000 17.37339 50 GLY C C 1
ATOM 8799 O O . GLY C 1 53 ? 11.19976 -21.16020 21.55939 1.000 17.88771 50 GLY C O 1
ATOM 8800 N N . MET C 1 54 ? 10.41442 -19.87975 19.90686 1.000 16.72016 51 MET C N 1
ATOM 8801 C CA . MET C 1 54 ? 9.05750 -20.38946 19.99046 1.000 19.66016 51 MET C CA 1
ATOM 8802 C C . MET C 1 54 ? 8.75276 -21.35672 18.85461 1.000 18.69535 51 MET C C 1
ATOM 8803 O O . MET C 1 54 ? 9.65641 -21.80335 18.13997 1.000 19.79548 51 MET C O 1
ATOM 8808 N N . ARG C 1 55 ? 7.48374 -21.75598 18.74430 1.000 15.16146 52 ARG C N 1
ATOM 8809 C CA . ARG C 1 55 ? 7.11933 -22.77241 17.77055 1.000 14.26347 52 ARG C CA 1
ATOM 8810 C C . ARG C 1 55 ? 6.35806 -22.21945 16.57459 1.000 19.29166 52 ARG C C 1
ATOM 8811 O O . ARG C 1 55 ? 6.27759 -22.91601 15.55622 1.000 16.50817 52 ARG C O 1
ATOM 8819 N N . ASN C 1 56 ? 5.83369 -20.98946 16.66123 1.000 17.00697 53 ASN C N 1
ATOM 8820 C CA . ASN C 1 56 ? 5.26306 -20.29352 15.50431 1.000 17.01797 53 ASN C CA 1
ATOM 8821 C C . ASN C 1 56 ? 5.45247 -18.78457 15.69813 1.000 21.83902 53 ASN C C 1
ATOM 8822 O O . ASN C 1 56 ? 5.23217 -18.26885 16.80446 1.000 16.77618 53 ASN C O 1
ATOM 8827 N N . GLU C 1 57 ? 5.88797 -18.08401 14.62760 1.000 17.72959 54 GLU C N 1
ATOM 8828 C CA . GLU C 1 57 ? 6.09466 -16.63098 14.69844 1.000 13.55129 54 GLU C CA 1
ATOM 8829 C C . GLU C 1 57 ? 4.83511 -15.90445 15.11112 1.000 12.39123 54 GLU C C 1
ATOM 8830 O O . GLU C 1 57 ? 4.90113 -14.79575 15.63865 1.000 13.33390 54 GLU C O 1
ATOM 8836 N N . GLN C 1 58 ? 3.67672 -16.45518 14.78297 1.000 15.50588 55 GLN C N 1
ATOM 8837 C CA . GLN C 1 58 ? 2.43325 -15.81733 15.18940 1.000 16.562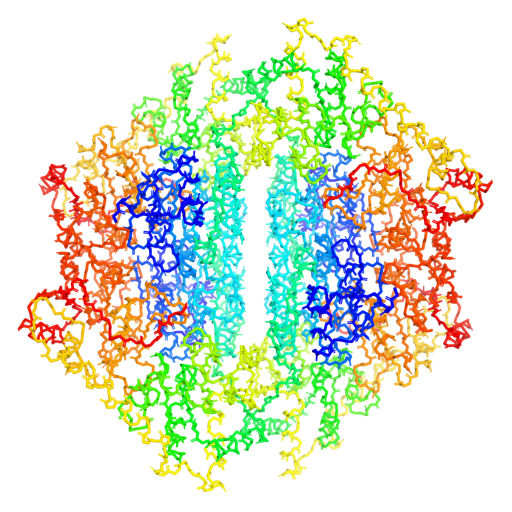21 55 GLN C CA 1
ATOM 8838 C C . GLN C 1 58 ? 2.41266 -15.63622 16.71201 1.000 17.16490 55 GLN C C 1
ATOM 8839 O O . GLN C 1 58 ? 2.16435 -14.53630 17.23303 1.000 18.65163 55 GLN C O 1
ATOM 8845 N N . SER C 1 59 ? 2.76066 -16.68888 17.43239 1.000 16.11757 56 SER C N 1
ATOM 8846 C CA . SER C 1 59 ? 2.80570 -16.60761 18.89368 1.000 16.98928 56 SER C CA 1
ATOM 8847 C C . SER C 1 59 ? 3.97164 -15.75726 19.37370 1.000 17.12828 56 SER C C 1
ATOM 8848 O O . SER C 1 59 ? 3.86886 -15.08081 20.40757 1.000 18.89307 56 SER C O 1
ATOM 8851 N N . ALA C 1 60 ? 5.10327 -15.81187 18.66917 1.000 15.49188 57 ALA C N 1
ATOM 8852 C CA . ALA C 1 60 ? 6.23093 -14.97208 19.04508 1.000 15.52349 57 ALA C CA 1
ATOM 8853 C C . ALA C 1 60 ? 5.87971 -13.48670 18.93965 1.000 17.50772 57 ALA C C 1
ATOM 8854 O O . ALA C 1 60 ? 6.27825 -12.67967 19.79631 1.000 16.06634 57 ALA C O 1
ATOM 8856 N N . SER C 1 61 ? 5.14016 -13.09666 17.89168 1.000 13.49612 58 SER C N 1
ATOM 8857 C CA . SER C 1 61 ? 4.84473 -11.67928 17.71504 1.000 13.92537 58 SER C CA 1
ATOM 8858 C C . SER C 1 61 ? 3.81413 -11.21384 18.73060 1.000 17.94238 58 SER C C 1
ATOM 8859 O O . SER C 1 61 ? 3.79976 -10.03129 19.11017 1.000 14.74249 58 SER C O 1
ATOM 8862 N N . TYR C 1 62 ? 2.97512 -12.13909 19.20380 1.000 14.84800 59 TYR C N 1
ATOM 8863 C CA . TYR C 1 62 ? 2.07372 -11.83698 20.31298 1.000 13.76802 59 TYR C CA 1
ATOM 8864 C C . TYR C 1 62 ? 2.82657 -11.75653 21.64108 1.000 17.88772 59 TYR C C 1
ATOM 8865 O O . TYR C 1 62 ? 2.55768 -10.86586 22.46072 1.000 13.16030 59 TYR C O 1
ATOM 8874 N N . ALA C 1 63 ? 3.77759 -12.66627 21.87575 1.000 16.39834 60 ALA C N 1
ATOM 8875 C CA . ALA C 1 63 ? 4.54895 -12.59623 23.11581 1.000 14.97621 60 ALA C CA 1
ATOM 8876 C C . ALA C 1 63 ? 5.30831 -11.26987 23.22186 1.000 17.33064 60 ALA C C 1
ATOM 8877 O O . ALA C 1 63 ? 5.38341 -10.67485 24.30635 1.000 14.72819 60 ALA C O 1
ATOM 8879 N N . ALA C 1 64 ? 5.86252 -10.77525 22.10081 1.000 14.87305 61 ALA C N 1
ATOM 8880 C CA . ALA C 1 64 ? 6.67290 -9.55652 22.17032 1.000 15.38327 61 ALA C CA 1
ATOM 8881 C C . ALA C 1 64 ? 5.85604 -8.35880 22.63426 1.000 18.52931 61 ALA C C 1
ATOM 8882 O O . ALA C 1 64 ? 6.35360 -7.52566 23.40508 1.000 17.76385 61 ALA C O 1
ATOM 8884 N N . GLN C 1 65 ? 4.60589 -8.23806 22.16886 1.000 14.32649 62 GLN C N 1
ATOM 8885 C CA . GLN C 1 65 ? 3.79939 -7.10334 22.60408 1.000 13.05942 62 GLN C CA 1
ATOM 8886 C C . GLN C 1 65 ? 3.33475 -7.27798 24.04463 1.000 13.78726 62 GLN C C 1
ATOM 8887 O O . GLN C 1 65 ? 3.28786 -6.30036 24.80037 1.000 14.53886 62 GLN C O 1
ATOM 8893 N N . ALA C 1 66 ? 2.97538 -8.50632 24.44349 1.000 14.43126 63 ALA C N 1
ATOM 8894 C CA . ALA C 1 66 ? 2.60486 -8.71548 25.84950 1.000 14.60721 63 ALA C CA 1
ATOM 8895 C C . ALA C 1 66 ? 3.75613 -8.33419 26.77133 1.000 15.40793 63 ALA C C 1
ATOM 8896 O O . ALA C 1 66 ? 3.55487 -7.63979 27.78523 1.000 15.59878 63 ALA C O 1
ATOM 8898 N N . ALA C 1 67 ? 4.97730 -8.75125 26.42387 1.000 15.59835 64 ALA C N 1
ATOM 8899 C CA . ALA C 1 67 ? 6.15557 -8.39617 27.22023 1.000 15.12434 64 ALA C CA 1
ATOM 8900 C C . ALA C 1 67 ? 6.38116 -6.88437 27.24258 1.000 21.59432 64 ALA C C 1
ATOM 8901 O O . ALA C 1 67 ? 6.85553 -6.33829 28.24889 1.000 16.98192 64 ALA C O 1
ATOM 8903 N N . SER C 1 68 ? 6.06682 -6.20564 26.12947 1.000 14.57846 65 SER C N 1
ATOM 8904 C CA . SER C 1 68 ? 6.16578 -4.74789 26.05613 1.000 14.55470 65 SER C CA 1
ATOM 8905 C C . SER C 1 68 ? 5.16828 -4.07812 26.99112 1.000 16.53978 65 SER C C 1
ATOM 8906 O O . SER C 1 68 ? 5.49220 -3.09071 27.65862 1.000 17.08424 65 SER C O 1
ATOM 8909 N N . TYR C 1 69 ? 3.92570 -4.55921 26.99813 1.000 15.41320 66 TYR C N 1
ATOM 8910 C CA . TYR C 1 69 ? 2.92089 -4.00642 27.90362 1.000 17.23996 66 TYR C CA 1
ATOM 8911 C C . TYR C 1 69 ? 3.36568 -4.15100 29.35884 1.000 18.26973 66 TYR C C 1
ATOM 8912 O O . TYR C 1 69 ? 3.29468 -3.20244 30.15079 1.000 17.81410 66 TYR C O 1
ATOM 8921 N N . LEU C 1 70 ? 3.86656 -5.32954 29.70498 1.000 14.94923 67 LEU C N 1
ATOM 8922 C CA . LEU C 1 70 ? 4.19940 -5.64681 31.09564 1.000 15.11137 67 LEU C CA 1
ATOM 8923 C C . LEU C 1 70 ? 5.42562 -4.87134 31.56773 1.000 17.56475 67 LEU C C 1
ATOM 8924 O O . LEU C 1 70 ? 5.47160 -4.41857 32.71777 1.000 15.88744 67 LEU C O 1
ATOM 8929 N N . THR C 1 71 ? 6.44121 -4.73200 30.69899 1.000 17.93641 68 THR C N 1
ATOM 8930 C CA . THR C 1 71 ? 7.66874 -4.04308 31.08034 1.000 16.62847 68 THR C CA 1
ATOM 8931 C C . THR C 1 71 ? 7.57464 -2.53544 30.92798 1.000 18.06216 68 THR C C 1
ATOM 8932 O O . THR C 1 71 ? 8.34233 -1.81785 31.57806 1.000 18.45366 68 THR C O 1
ATOM 8936 N N . GLY C 1 72 ? 6.67078 -2.03703 30.08812 1.000 15.13856 69 GLY C N 1
ATOM 8937 C CA . GLY C 1 72 ? 6.60919 -0.61380 29.83065 1.000 17.78032 69 GLY C CA 1
ATOM 8938 C C . GLY C 1 72 ? 7.57327 -0.12613 28.77582 1.000 15.24345 69 GLY C C 1
ATOM 8939 O O . GLY C 1 72 ? 7.67664 1.08873 28.57098 1.000 18.61882 69 GLY C O 1
ATOM 8940 N N . ARG C 1 73 ? 8.27877 -1.02529 28.09681 1.000 17.95744 70 ARG C N 1
ATOM 8941 C CA . ARG C 1 73 ? 9.24775 -0.67916 27.06730 1.000 18.10267 70 ARG C CA 1
ATOM 8942 C C . ARG C 1 73 ? 9.10344 -1.63695 25.89525 1.000 18.31937 70 ARG C C 1
ATOM 8943 O O . ARG C 1 73 ? 8.70326 -2.78939 26.08644 1.000 16.86896 70 ARG C O 1
ATOM 8951 N N . PRO C 1 74 ? 9.41599 -1.19894 24.67781 1.000 15.96549 71 PRO C N 1
ATOM 8952 C CA . PRO C 1 74 ? 9.31211 -2.12123 23.53422 1.000 17.88183 71 PRO C CA 1
ATOM 8953 C C . PRO C 1 74 ? 10.23658 -3.32275 23.71022 1.000 14.75759 71 PRO C C 1
ATOM 8954 O O . PRO C 1 74 ? 11.41896 -3.16639 24.02565 1.000 17.18691 71 PRO C O 1
ATOM 8958 N N . GLN C 1 75 ? 9.67545 -4.53324 23.55400 1.000 15.63809 72 GLN C N 1
ATOM 8959 C CA . GLN C 1 75 ? 10.42935 -5.78177 23.53650 1.000 17.67937 72 GLN C CA 1
ATOM 8960 C C . GLN C 1 75 ? 10.38600 -6.35777 22.12386 1.000 19.88689 72 GLN C C 1
ATOM 8961 O O . GLN C 1 75 ? 9.61229 -5.90435 21.27400 1.000 17.62985 72 GLN C O 1
ATOM 8967 N N . ALA C 1 76 ? 11.25895 -7.31496 21.84258 1.000 10.96239 73 ALA C N 1
ATOM 8968 C CA . ALA C 1 76 ? 11.49971 -7.63189 20.43045 1.000 10.91169 73 ALA C CA 1
ATOM 8969 C C . ALA C 1 76 ? 10.91179 -8.97641 20.01130 1.000 14.96248 73 ALA C C 1
ATOM 8970 O O . ALA C 1 76 ? 10.82355 -9.93031 20.79549 1.000 13.75926 73 ALA C O 1
ATOM 8972 N N . CYS C 1 77 ? 10.49502 -9.03366 18.74400 1.000 15.22637 74 CYS C N 1
ATOM 8973 C CA . CYS C 1 77 ? 10.18046 -10.27757 18.06214 1.000 14.89793 74 CYS C CA 1
ATOM 8974 C C . CYS C 1 77 ? 11.18196 -10.42141 16.91886 1.000 20.81265 74 CYS C C 1
ATOM 8975 O O . CYS C 1 77 ? 11.42380 -9.45312 16.19127 1.000 17.88970 74 CYS C O 1
ATOM 8978 N N . LEU C 1 78 ? 11.77612 -11.60279 16.77116 1.000 11.56326 75 LEU C N 1
ATOM 8979 C CA . LEU C 1 78 ? 12.79129 -11.82672 15.73260 1.000 13.64411 75 LEU C CA 1
ATOM 8980 C C . LEU C 1 78 ? 12.34389 -12.93237 14.79164 1.000 11.56762 75 LEU C C 1
ATOM 8981 O O . LEU C 1 78 ? 12.07755 -14.05842 15.23454 1.000 14.09788 75 LEU C O 1
ATOM 8986 N N . VAL C 1 79 ? 12.32444 -12.65931 13.46708 1.000 13.55370 76 VAL C N 1
ATOM 8987 C CA . VAL C 1 79 ? 11.78562 -13.63098 12.52601 1.000 15.72957 76 VAL C CA 1
ATOM 8988 C C . VAL C 1 79 ? 12.63909 -13.63414 11.26711 1.000 15.71852 76 VAL C C 1
ATOM 8989 O O . VAL C 1 79 ? 13.34725 -12.67365 10.96795 1.000 14.37526 76 VAL C O 1
ATOM 8993 N N . VAL C 1 80 ? 12.56260 -14.73998 10.54345 1.000 14.43195 77 VAL C N 1
ATOM 8994 C CA . VAL C 1 80 ? 13.29507 -14.90207 9.28848 1.000 15.36019 77 VAL C CA 1
ATOM 8995 C C . VAL C 1 80 ? 12.63666 -14.09946 8.17085 1.000 17.60393 77 VAL C C 1
ATOM 8996 O O . VAL C 1 80 ? 11.53866 -13.56520 8.33292 1.000 16.22546 77 VAL C O 1
ATOM 9000 N N . SER C 1 81 ? 13.30643 -14.03167 7.02136 1.000 14.25842 78 SER C N 1
ATOM 9001 C CA . SER C 1 81 ? 12.74796 -13.40328 5.83780 1.000 13.41304 78 SER C CA 1
ATOM 9002 C C . SER C 1 81 ? 11.44699 -14.07155 5.38286 1.000 16.85883 78 SER C C 1
ATOM 9003 O O . SER C 1 81 ? 11.08870 -15.19729 5.77683 1.000 16.02869 78 SER C O 1
ATOM 9006 N N . GLY C 1 82 ? 10.77849 -13.38629 4.45646 1.000 18.82321 79 GLY C N 1
ATOM 9007 C CA . GLY C 1 82 ? 9.63637 -13.94254 3.77987 1.000 18.65579 79 GLY C CA 1
ATOM 9008 C C . GLY C 1 82 ? 8.54247 -14.35726 4.74381 1.000 16.07635 79 GLY C C 1
ATOM 9009 O O . GLY C 1 82 ? 7.93400 -13.52500 5.42860 1.000 14.57775 79 GLY C O 1
ATOM 9010 N N . PRO C 1 83 ? 8.24616 -15.66250 4.78194 1.000 16.40592 80 PRO C N 1
ATOM 9011 C CA . PRO C 1 83 ? 7.09082 -16.11714 5.56054 1.000 13.51300 80 PRO C CA 1
ATOM 9012 C C . PRO C 1 83 ? 7.28254 -15.91500 7.05097 1.000 14.01428 80 PRO C C 1
ATOM 9013 O O . PRO C 1 83 ? 6.29000 -15.88344 7.79331 1.000 14.54286 80 PRO C O 1
ATOM 9017 N N . GLY C 1 84 ? 8.51083 -15.77092 7.52376 1.000 14.54294 81 GLY C N 1
ATOM 9018 C CA . GLY C 1 84 ? 8.67292 -15.40247 8.93242 1.000 16.97185 81 GLY C CA 1
ATOM 9019 C C . GLY C 1 84 ? 8.02376 -14.05969 9.24212 1.000 15.91836 81 GLY C C 1
ATOM 9020 O O . GLY C 1 84 ? 7.28320 -13.91055 10.22983 1.000 15.34761 81 GLY C O 1
ATOM 9021 N N . VAL C 1 85 ? 8.27842 -13.06517 8.38259 1.000 18.63501 82 VAL C N 1
ATOM 9022 C CA . VAL C 1 85 ? 7.66732 -11.74456 8.52328 1.000 14.65668 82 VAL C CA 1
ATOM 9023 C C . VAL C 1 85 ? 6.15457 -11.82906 8.32578 1.000 14.38474 82 VAL C C 1
ATOM 9024 O O . VAL C 1 85 ? 5.37964 -11.19297 9.05264 1.000 14.07595 82 VAL C O 1
ATOM 9028 N N . VAL C 1 86 ? 5.70897 -12.55398 7.28548 1.000 16.63010 83 VAL C N 1
ATOM 9029 C CA . VAL C 1 86 ? 4.26961 -12.61247 7.02744 1.000 17.37950 83 VAL C CA 1
ATOM 9030 C C . VAL C 1 86 ? 3.52742 -13.27730 8.19124 1.000 16.74399 83 VAL C C 1
ATOM 9031 O O . VAL C 1 86 ? 2.44906 -12.81093 8.59713 1.000 15.32365 83 VAL C O 1
ATOM 9035 N N . HIS C 1 87 ? 4.06591 -14.38354 8.73514 1.000 14.89931 84 HIS C N 1
ATOM 9036 C CA . HIS C 1 87 ? 3.47984 -14.96405 9.95851 1.000 13.83503 84 HIS C CA 1
ATOM 9037 C C . HIS C 1 87 ? 3.41993 -13.93099 11.08993 1.000 15.59927 84 HIS C C 1
ATOM 9038 O O . HIS C 1 87 ? 2.44651 -13.89520 11.85914 1.000 15.74415 84 HIS C O 1
ATOM 9045 N N . ALA C 1 88 ? 4.44458 -13.08338 11.21943 1.000 14.94296 85 ALA C N 1
ATOM 9046 C CA . ALA C 1 88 ? 4.45456 -12.13284 12.34313 1.000 18.36663 85 ALA C CA 1
ATOM 9047 C C . ALA C 1 88 ? 3.54571 -10.92113 12.14518 1.000 16.10467 85 ALA C C 1
ATOM 9048 O O . ALA C 1 88 ? 3.33347 -10.16189 13.10681 1.000 16.54583 85 ALA C O 1
ATOM 9050 N N . LEU C 1 89 ? 2.99766 -10.70017 10.93313 1.000 14.41393 86 LEU C N 1
ATOM 9051 C CA . LEU C 1 89 ? 2.08914 -9.56919 10.76330 1.000 13.92377 86 LEU C CA 1
ATOM 9052 C C . LEU C 1 89 ? 0.90562 -9.65936 11.73006 1.000 16.08293 86 LEU C C 1
ATOM 9053 O O . LEU C 1 89 ? 0.33125 -8.62840 12.09318 1.000 16.48408 86 LEU C O 1
ATOM 9058 N N . ALA C 1 90 ? 0.50780 -10.88147 12.10593 1.000 16.55378 87 ALA C N 1
ATOM 9059 C CA . ALA C 1 90 ? -0.47340 -11.11908 13.17071 1.000 20.47352 87 ALA C CA 1
ATOM 9060 C C . ALA C 1 90 ? -0.26262 -10.20582 14.37324 1.000 19.47823 87 ALA C C 1
ATOM 9061 O O . ALA C 1 90 ? -1.18356 -9.51071 14.81898 1.000 15.52894 87 ALA C O 1
ATOM 9063 N N . GLY C 1 91 ? 0.96125 -10.18586 14.89131 1.000 14.95892 88 GLY C N 1
ATOM 9064 C CA . GLY C 1 91 ? 1.26483 -9.44245 16.10602 1.000 15.76331 88 GLY C CA 1
ATOM 9065 C C . GLY C 1 91 ? 1.32431 -7.94608 15.85521 1.000 16.38497 88 GLY C C 1
ATOM 9066 O O . GLY C 1 91 ? 0.86541 -7.18264 16.70154 1.000 14.94399 88 GLY C O 1
ATOM 9067 N N . LEU C 1 92 ? 1.82878 -7.50595 14.68854 1.000 12.82337 89 LEU C N 1
ATOM 9068 C CA . LEU C 1 92 ? 1.78965 -6.07608 14.37280 1.000 14.65051 89 LEU C CA 1
ATOM 9069 C C . LEU C 1 92 ? 0.36251 -5.55759 14.42687 1.000 11.96512 89 LEU C C 1
ATOM 9070 O O . LEU C 1 92 ? 0.11399 -4.48477 14.99281 1.000 13.69019 89 LEU C O 1
ATOM 9075 N N . ALA C 1 93 ? -0.57015 -6.27026 13.76074 1.000 12.48432 90 ALA C N 1
ATOM 9076 C CA . ALA C 1 93 ? -1.96517 -5.83090 13.72084 1.000 13.22144 90 ALA C CA 1
ATOM 9077 C C . ALA C 1 93 ? -2.53606 -5.72867 15.13454 1.000 17.37680 90 ALA C C 1
ATOM 9078 O O . ALA C 1 93 ? -3.22500 -4.75418 15.47430 1.000 14.39170 90 ALA C O 1
ATOM 9080 N N . ASN C 1 94 ? -2.29152 -6.75283 15.95479 1.000 14.14016 91 ASN C N 1
ATOM 9081 C CA . ASN C 1 94 ? -2.83175 -6.74914 17.31186 1.000 13.23158 91 ASN C CA 1
ATOM 9082 C C . ASN C 1 94 ? -2.25466 -5.60676 18.15182 1.000 18.06181 91 ASN C C 1
ATOM 9083 O O . ASN C 1 94 ? -2.96159 -5.02176 18.98735 1.000 15.74314 91 ASN C O 1
ATOM 9088 N N . ALA C 1 95 ? -0.96458 -5.30870 17.97708 1.000 13.83977 92 ALA C N 1
ATOM 9089 C CA . ALA C 1 95 ? -0.33577 -4.25646 18.76561 1.000 13.45300 92 ALA C CA 1
ATOM 9090 C C . ALA C 1 95 ? -0.84655 -2.88635 18.34341 1.000 16.29752 92 ALA C C 1
ATOM 9091 O O . ALA C 1 95 ? -1.16850 -2.04941 19.19889 1.000 15.84418 92 ALA C O 1
ATOM 9093 N N . GLN C 1 96 ? -1.01098 -2.66795 17.02950 1.000 14.19053 93 GLN C N 1
ATOM 9094 C CA . GLN C 1 96 ? -1.61847 -1.44839 16.52796 1.000 15.02949 93 GLN C CA 1
ATOM 9095 C C . GLN C 1 96 ? -2.97646 -1.20667 17.16111 1.000 17.18360 93 GLN C C 1
ATOM 9096 O O . GLN C 1 96 ? -3.27038 -0.10196 17.64057 1.000 17.15338 93 GLN C O 1
ATOM 9102 N N . VAL C 1 97 ? -3.81302 -2.24379 17.17748 1.000 14.23235 94 VAL C N 1
ATOM 9103 C CA . VAL C 1 97 ? -5.20753 -2.07437 17.54918 1.000 16.41093 94 VAL C CA 1
ATOM 9104 C C . VAL C 1 97 ? -5.30205 -1.83273 19.05228 1.000 15.11836 94 VAL C C 1
ATOM 9105 O O . VAL C 1 97 ? -6.16709 -1.07679 19.51330 1.000 15.04218 94 VAL C O 1
ATOM 9109 N N . ASN C 1 98 ? -4.38170 -2.40589 19.81679 1.000 14.56218 95 ASN C N 1
ATOM 9110 C CA . ASN C 1 98 ? -4.42136 -2.23865 21.26601 1.000 18.14796 95 ASN C CA 1
ATOM 9111 C C . ASN C 1 98 ? -3.61082 -1.03918 21.76269 1.000 16.16686 95 ASN C C 1
ATOM 9112 O O . ASN C 1 98 ? -3.59896 -0.78065 22.98628 1.000 16.32118 95 ASN C O 1
ATOM 9117 N N . CYS C 1 99 ? -2.89145 -0.34570 20.87002 1.000 17.61486 96 CYS C N 1
ATOM 9118 C CA . CYS C 1 99 ? -1.97684 0.75016 21.24391 1.000 20.84465 96 CYS C CA 1
ATOM 9119 C C . CYS C 1 99 ? -0.87992 0.26680 22.19119 1.000 22.83787 96 CYS C C 1
ATOM 9120 O O . CYS C 1 99 ? -0.52730 0.94214 23.16874 1.000 17.37421 96 CYS C O 1
ATOM 9123 N N . TRP C 1 100 ? -0.32529 -0.91348 21.87878 1.000 18.42424 97 TRP C N 1
ATOM 9124 C CA . TRP C 1 100 ? 0.76591 -1.53957 22.57676 1.000 18.92403 97 TRP C CA 1
ATOM 9125 C C . TRP C 1 100 ? 2.03003 -1.43674 21.74469 1.000 20.47856 97 TRP C C 1
ATOM 9126 O O . TRP C 1 100 ? 1.98416 -1.60941 20.51577 1.000 17.45576 97 TRP C O 1
ATOM 9137 N N . PRO C 1 101 ? 3.16661 -1.14607 22.35966 1.000 15.06801 98 PRO C N 1
ATOM 9138 C CA . PRO C 1 101 ? 4.41509 -1.10276 21.59628 1.000 16.06386 98 PRO C CA 1
ATOM 9139 C C . PRO C 1 101 ? 4.96565 -2.50344 21.37226 1.000 18.95246 98 PRO C C 1
ATOM 9140 O O . PRO C 1 101 ? 4.61253 -3.45983 22.05910 1.000 16.73978 98 PRO C O 1
ATOM 9144 N N . MET C 1 102 ? 5.76949 -2.62459 20.31749 1.000 17.45048 99 MET C N 1
ATOM 9145 C CA . MET C 1 102 ? 6.58899 -3.81415 20.10708 1.000 17.95906 99 MET C CA 1
ATOM 9146 C C . MET C 1 102 ? 7.59555 -3.47952 19.02401 1.000 18.83758 99 MET C C 1
ATOM 9147 O O . MET C 1 102 ? 7.43191 -2.49962 18.28010 1.000 17.11186 99 MET C O 1
ATOM 9152 N N . LEU C 1 103 ? 8.65114 -4.28702 18.95601 1.000 15.42287 100 LEU C N 1
ATOM 9153 C CA . LEU C 1 103 ? 9.65022 -4.14171 17.90331 1.000 15.86724 100 LEU C CA 1
ATOM 9154 C C . LEU C 1 103 ? 9.79515 -5.47226 17.17379 1.000 15.55934 100 LEU C C 1
ATOM 9155 O O . LEU C 1 103 ? 10.32531 -6.43991 17.72823 1.000 16.22066 100 LEU C O 1
ATOM 9160 N N . LEU C 1 104 ? 9.33608 -5.51108 15.91318 1.000 13.97662 101 LEU C N 1
ATOM 9161 C CA . LEU C 1 104 ? 9.53878 -6.66029 15.04831 1.000 15.19591 101 LEU C CA 1
ATOM 9162 C C . LEU C 1 104 ? 10.80944 -6.42851 14.24119 1.000 15.03339 101 LEU C C 1
ATOM 9163 O O . LEU C 1 104 ? 10.92859 -5.40177 13.55192 1.000 17.98731 101 LEU C O 1
ATOM 9168 N N . ILE C 1 105 ? 11.76171 -7.35153 14.36028 1.000 14.82042 102 ILE C N 1
ATOM 9169 C CA . ILE C 1 105 ? 12.99856 -7.37008 13.58233 1.000 13.46685 102 ILE C CA 1
ATOM 9170 C C . ILE C 1 105 ? 12.89082 -8.52668 12.60101 1.000 13.81768 102 ILE C C 1
ATOM 9171 O O . ILE C 1 105 ? 12.91711 -9.69487 13.01147 1.000 14.30498 102 ILE C O 1
ATOM 9176 N N . GLY C 1 106 ? 12.78847 -8.21340 11.30943 1.000 14.70404 103 GLY C N 1
ATOM 9177 C CA . GLY C 1 106 ? 12.68746 -9.21979 10.27193 1.000 17.12958 103 GLY C CA 1
ATOM 9178 C C . GLY C 1 106 ? 13.96289 -9.25816 9.45031 1.000 13.39293 103 GLY C C 1
ATOM 9179 O O . GLY C 1 106 ? 14.42760 -8.22382 8.97068 1.000 14.92654 103 GLY C O 1
ATOM 9180 N N . GLY C 1 107 ? 14.53451 -10.45820 9.33090 1.000 13.92676 104 GLY C N 1
ATOM 9181 C CA . GLY C 1 107 ? 15.60761 -10.65068 8.38479 1.000 12.62402 104 GLY C CA 1
ATOM 9182 C C . GLY C 1 107 ? 15.07768 -10.50685 6.97534 1.000 12.78761 104 GLY C C 1
ATOM 9183 O O . GLY C 1 107 ? 13.88149 -10.66672 6.71547 1.000 14.48439 104 GLY C O 1
ATOM 9184 N N . ALA C 1 108 ? 15.98881 -10.20215 6.05814 1.000 12.81286 105 ALA C N 1
ATOM 9185 C CA . ALA C 1 108 ? 15.64455 -10.04490 4.64521 1.000 11.73926 105 ALA C CA 1
ATOM 9186 C C . ALA C 1 108 ? 16.73148 -10.72099 3.83121 1.000 14.05005 105 ALA C C 1
ATOM 9187 O O . ALA C 1 108 ? 17.87041 -10.84700 4.28650 1.000 14.76254 105 ALA C O 1
ATOM 9189 N N . SER C 1 109 ? 16.38338 -11.15120 2.61395 1.000 16.35448 106 SER C N 1
ATOM 9190 C CA . SER C 1 109 ? 17.41359 -11.63969 1.72063 1.000 16.04782 106 SER C CA 1
ATOM 9191 C C . SER C 1 109 ? 18.42265 -10.51601 1.44545 1.000 17.46118 106 SER C C 1
ATOM 9192 O O . SER C 1 109 ? 18.17754 -9.34147 1.74064 1.000 16.88826 106 SER C O 1
ATOM 9195 N N . ALA C 1 110 ? 19.59804 -10.88963 0.93207 1.000 16.10100 107 ALA C N 1
ATOM 9196 C CA . ALA C 1 110 ? 20.66685 -9.91795 0.73133 1.000 18.27803 107 ALA C CA 1
ATOM 9197 C C . ALA C 1 110 ? 20.27855 -8.86960 -0.31207 1.000 20.06337 107 ALA C C 1
ATOM 9198 O O . ALA C 1 110 ? 19.67290 -9.19257 -1.33835 1.000 17.00630 107 ALA C O 1
ATOM 9200 N N . ILE C 1 111 ? 20.64012 -7.60783 -0.03134 1.000 17.04119 108 ILE C N 1
ATOM 9201 C CA . ILE C 1 111 ? 20.34467 -6.50167 -0.94172 1.000 17.18344 108 ILE C CA 1
ATOM 9202 C C . ILE C 1 111 ? 20.90202 -6.79867 -2.32160 1.000 18.96581 108 ILE C C 1
ATOM 9203 O O . ILE C 1 111 ? 20.22858 -6.58335 -3.33689 1.000 18.92162 108 ILE C O 1
ATOM 9208 N N . GLU C 1 112 ? 22.12504 -7.34027 -2.38111 1.000 21.58479 109 GLU C N 1
ATOM 9209 C CA . GLU C 1 112 ? 22.76843 -7.50374 -3.67750 1.000 24.57907 109 GLU C CA 1
ATOM 9210 C C . GLU C 1 112 ? 22.03849 -8.49312 -4.58817 1.000 22.95750 109 GLU C C 1
ATOM 9211 O O . GLU C 1 112 ? 22.30805 -8.50153 -5.79840 1.000 23.50192 109 GLU C O 1
ATOM 9217 N N . GLN C 1 113 ? 21.10436 -9.29460 -4.06197 1.000 18.08249 110 GLN C N 1
ATOM 9218 C CA . GLN C 1 113 ? 20.33175 -10.21892 -4.89331 1.000 24.06226 110 GLN C CA 1
ATOM 9219 C C . GLN C 1 113 ? 18.90881 -9.73858 -5.18481 1.000 19.53181 110 GLN C C 1
ATOM 9220 O O . GLN C 1 113 ? 18.12470 -10.50544 -5.77255 1.000 18.76902 110 GLN C O 1
ATOM 9226 N N . ASN C 1 114 ? 18.55121 -8.50733 -4.80046 1.000 15.77106 111 ASN C N 1
ATOM 9227 C CA . ASN C 1 114 ? 17.18541 -8.04191 -5.04152 1.000 17.88942 111 ASN C CA 1
ATOM 9228 C C . ASN C 1 114 ? 16.87393 -8.06770 -6.53413 1.000 16.24665 111 ASN C C 1
ATOM 9229 O O . ASN C 1 114 ? 17.72907 -7.75914 -7.36189 1.000 17.78504 111 ASN C O 1
ATOM 9234 N N . GLY C 1 115 ? 15.64490 -8.46410 -6.86526 1.000 14.60902 112 GLY C N 1
ATOM 9235 C CA . GLY C 1 115 ? 15.23095 -8.60353 -8.23951 1.000 16.03479 112 GLY C CA 1
ATOM 9236 C C . GLY C 1 115 ? 15.46884 -9.97768 -8.82872 1.000 17.59159 112 GLY C C 1
ATOM 9237 O O . GLY C 1 115 ? 14.96925 -10.25303 -9.92414 1.000 18.57391 112 GLY C O 1
ATOM 9238 N N . MET C 1 116 ? 16.22776 -10.84677 -8.15366 1.000 17.51401 113 MET C N 1
ATOM 9239 C CA . MET C 1 116 ? 16.66679 -12.07857 -8.80419 1.000 17.35430 113 MET C CA 1
ATOM 9240 C C . MET C 1 116 ? 15.74256 -13.25223 -8.52411 1.000 18.61947 113 MET C C 1
ATOM 9241 O O . MET C 1 116 ? 15.90403 -14.29703 -9.15906 1.000 19.38417 113 MET C O 1
ATOM 9246 N N . GLY C 1 117 ? 14.79214 -13.09496 -7.58837 1.000 16.90823 114 GLY C N 1
ATOM 9247 C CA . GLY C 1 117 ? 14.04606 -14.21158 -7.03988 1.000 15.39893 114 GLY C CA 1
ATOM 9248 C C . GLY C 1 117 ? 14.88591 -14.94512 -6.00221 1.000 17.21830 114 GLY C C 1
ATOM 9249 O O . GLY C 1 117 ? 15.02078 -16.17453 -6.04830 1.000 14.94790 114 GLY C O 1
ATOM 9250 N N . ALA C 1 118 ? 15.47859 -14.18135 -5.08476 1.000 17.15895 115 ALA C N 1
ATOM 9251 C CA . ALA C 1 118 ? 16.30367 -14.76195 -4.03315 1.000 16.97611 115 ALA C CA 1
ATOM 9252 C C . ALA C 1 118 ? 15.44603 -15.57947 -3.06302 1.000 15.69601 115 ALA C C 1
ATOM 9253 O O . ALA C 1 118 ? 14.22407 -15.41566 -2.98804 1.000 16.89282 115 ALA C O 1
ATOM 9255 N N . PHE C 1 119 ? 16.10485 -16.44514 -2.27943 1.000 14.79737 116 PHE C N 1
ATOM 9256 C CA . PHE C 1 119 ? 15.38509 -17.21035 -1.27227 1.000 16.03615 116 PHE C CA 1
ATOM 9257 C C . PHE C 1 119 ? 14.72382 -16.26022 -0.26021 1.000 14.62916 116 PHE C C 1
ATOM 9258 O O . PHE C 1 119 ? 15.39894 -15.45638 0.38441 1.000 16.04691 116 PHE C O 1
ATOM 9266 N N . GLN C 1 120 ? 13.38873 -16.29390 -0.20099 1.000 15.01596 117 GLN C N 1
ATOM 9267 C CA . GLN C 1 120 ? 12.54617 -15.48571 0.69726 1.000 12.99391 117 GLN C CA 1
ATOM 9268 C C . GLN C 1 120 ? 12.66191 -13.97858 0.42931 1.000 15.21549 117 GLN C C 1
ATOM 9269 O O . GLN C 1 120 ? 12.37872 -13.16296 1.30250 1.000 15.90302 117 GLN C O 1
ATOM 9275 N N . GLU C 1 121 ? 12.96258 -13.58476 -0.82299 1.000 15.88939 118 GLU C N 1
ATOM 9276 C CA . GLU C 1 121 ? 12.87446 -12.18903 -1.23268 1.000 15.78588 118 GLU C CA 1
ATOM 9277 C C . GLU C 1 121 ? 11.43185 -11.72890 -1.10138 1.000 14.43543 118 GLU C C 1
ATOM 9278 O O . GLU C 1 121 ? 10.51772 -12.43055 -1.51505 1.000 16.38742 118 GLU C O 1
ATOM 9284 N N . GLU C 1 122 ? 11.20968 -10.58114 -0.47303 1.000 14.67156 119 GLU C N 1
ATOM 9285 C CA . GLU C 1 122 ? 9.84067 -10.17516 -0.20256 1.000 15.52249 119 GLU C CA 1
ATOM 9286 C C . GLU C 1 122 ? 9.85346 -8.67163 0.02248 1.000 17.18672 119 GLU C C 1
ATOM 9287 O O . GLU C 1 122 ? 10.87033 -8.11659 0.44531 1.000 15.98525 119 GLU C O 1
ATOM 9293 N N . ARG C 1 123 ? 8.71139 -8.02834 -0.24204 1.000 16.31505 120 ARG C N 1
ATOM 9294 C CA . ARG C 1 123 ? 8.57013 -6.58821 -0.03508 1.000 14.34401 120 ARG C CA 1
ATOM 9295 C C . ARG C 1 123 ? 8.13625 -6.35843 1.40762 1.000 14.16438 120 ARG C C 1
ATOM 9296 O O . ARG C 1 123 ? 7.00491 -5.96569 1.69105 1.000 18.62454 120 ARG C O 1
ATOM 9304 N N . GLN C 1 124 ? 9.08319 -6.58816 2.32620 1.000 14.55003 121 GLN C N 1
ATOM 9305 C CA . GLN C 1 124 ? 8.69932 -6.74501 3.71946 1.000 14.23201 121 GLN C CA 1
ATOM 9306 C C . GLN C 1 124 ? 8.27718 -5.41911 4.34482 1.000 15.93476 121 GLN C C 1
ATOM 9307 O O . GLN C 1 124 ? 7.28266 -5.37345 5.08365 1.000 16.57586 121 GLN C O 1
ATOM 9313 N N . VAL C 1 125 ? 8.99030 -4.32416 4.06200 1.000 16.81188 122 VAL C N 1
ATOM 9314 C CA . VAL C 1 125 ? 8.57400 -3.04159 4.65054 1.000 16.78845 122 VAL C CA 1
ATOM 9315 C C . VAL C 1 125 ? 7.20587 -2.64140 4.10436 1.000 21.61110 122 VAL C C 1
ATOM 9316 O O . VAL C 1 125 ? 6.33764 -2.14123 4.84478 1.000 16.31975 122 VAL C O 1
ATOM 9320 N N . LEU C 1 126 ? 6.96986 -2.90161 2.80764 1.000 19.01250 123 LEU C N 1
ATOM 9321 C CA . LEU C 1 126 ? 5.67445 -2.56119 2.22653 1.000 15.71112 123 LEU C CA 1
ATOM 9322 C C . LEU C 1 126 ? 4.55692 -3.34426 2.91119 1.000 23.56627 123 LEU C C 1
ATOM 9323 O O . LEU C 1 126 ? 3.49079 -2.78870 3.20216 1.000 19.38224 123 LEU C O 1
ATOM 9328 N N . LEU C 1 127 ? 4.79804 -4.62759 3.20989 1.000 18.97213 124 LEU C N 1
ATOM 9329 C CA . LEU C 1 127 ? 3.77374 -5.47712 3.82521 1.000 24.26959 124 LEU C CA 1
ATOM 9330 C C . LEU C 1 127 ? 3.48463 -5.04092 5.25622 1.000 20.75690 124 LEU C C 1
ATOM 9331 O O . LEU C 1 127 ? 2.32822 -5.02428 5.68772 1.000 20.21123 124 LEU C O 1
ATOM 9336 N N . ALA C 1 128 ? 4.52405 -4.69107 5.99454 1.000 17.32507 125 ALA C N 1
ATOM 9337 C CA . ALA C 1 128 ? 4.37845 -4.34539 7.40920 1.000 19.12574 125 ALA C CA 1
ATOM 9338 C C . ALA C 1 128 ? 3.80575 -2.94893 7.62051 1.000 19.73691 125 ALA C C 1
ATOM 9339 O O . ALA C 1 128 ? 3.15311 -2.70369 8.65273 1.000 18.94563 125 ALA C O 1
ATOM 9341 N N . SER C 1 129 ? 4.05076 -2.02875 6.67331 1.000 22.52253 126 SER C N 1
ATOM 9342 C CA . SER C 1 129 ? 3.82090 -0.60041 6.90522 1.000 16.52187 126 SER C CA 1
ATOM 9343 C C . SER C 1 129 ? 2.39407 -0.24262 7.32088 1.000 18.48564 126 SER C C 1
ATOM 9344 O O . SER C 1 129 ? 2.24769 0.62656 8.20097 1.000 19.96496 126 SER C O 1
ATOM 9347 N N . PRO C 1 130 ? 1.32396 -0.80776 6.73835 1.000 17.92049 127 PRO C N 1
ATOM 9348 C CA . PRO C 1 130 ? -0.02871 -0.41623 7.18931 1.000 15.57719 127 PRO C CA 1
ATOM 9349 C C . PRO C 1 130 ? -0.35023 -0.89223 8.60839 1.000 18.40792 127 PRO C C 1
ATOM 9350 O O . PRO C 1 130 ? -1.37998 -0.47299 9.15750 1.000 17.43690 127 PRO C O 1
ATOM 9354 N N . LEU C 1 131 ? 0.47446 -1.75825 9.19347 1.000 13.02828 128 LEU C N 1
ATOM 9355 C CA . LEU C 1 131 ? 0.24458 -2.25547 10.55529 1.000 13.61768 128 LEU C CA 1
ATOM 9356 C C . LEU C 1 131 ? 1.18991 -1.63895 11.57186 1.000 18.95929 128 LEU C C 1
ATOM 9357 O O . LEU C 1 131 ? 1.11841 -1.99830 12.76622 1.000 18.00278 128 LEU C O 1
ATOM 9362 N N . CYS C 1 132 ? 2.00887 -0.66480 11.16255 1.000 17.89894 129 CYS C N 1
ATOM 9363 C CA . CYS C 1 132 ? 3.08823 -0.14417 11.98873 1.000 18.75164 129 CYS C CA 1
ATOM 9364 C C . CYS C 1 132 ? 2.99207 1.36672 12.11826 1.000 17.25869 129 CYS C C 1
ATOM 9365 O O . CYS C 1 132 ? 2.58354 2.05941 11.18195 1.000 18.29319 129 CYS C O 1
ATOM 9368 N N . LYS C 1 133 ? 3.37965 1.85824 13.30349 1.000 15.57665 130 LYS C N 1
ATOM 9369 C CA . LYS C 1 133 ? 3.74133 3.25596 13.49791 1.000 13.54533 130 LYS C CA 1
ATOM 9370 C C . LYS C 1 133 ? 5.02529 3.59524 12.78297 1.000 18.75594 130 LYS C C 1
ATOM 9371 O O . LYS C 1 133 ? 5.22103 4.73604 12.35352 1.000 16.86070 130 LYS C O 1
ATOM 9377 N N . TYR C 1 134 ? 5.92988 2.63456 12.68960 1.000 15.02269 131 TYR C N 1
ATOM 9378 C CA . TYR C 1 134 ? 7.24687 2.92472 12.16733 1.000 15.91094 131 TYR C CA 1
ATOM 9379 C C . TYR C 1 134 ? 7.69361 1.66824 11.44904 1.000 15.48130 131 TYR C C 1
ATOM 9380 O O . TYR C 1 134 ? 7.48688 0.56600 11.96618 1.000 14.13592 131 TYR C O 1
ATOM 9389 N N . ALA C 1 135 ? 8.21305 1.82475 10.22843 1.000 16.49634 132 ALA C N 1
ATOM 9390 C CA . ALA C 1 135 ? 8.76339 0.68638 9.51337 1.000 17.64794 132 ALA C CA 1
ATOM 9391 C C . ALA C 1 135 ? 9.89154 1.17278 8.62681 1.000 17.71415 132 ALA C C 1
ATOM 9392 O O . ALA C 1 135 ? 9.70920 2.12058 7.85246 1.000 17.51140 132 ALA C O 1
ATOM 9394 N N . HIS C 1 136 ? 11.04138 0.51226 8.70234 1.000 15.67545 133 HIS C N 1
ATOM 9395 C CA . HIS C 1 136 ? 12.13166 0.94471 7.84071 1.000 17.80282 133 HIS C CA 1
ATOM 9396 C C . HIS C 1 136 ? 13.15270 -0.16962 7.70406 1.000 16.83906 133 HIS C C 1
ATOM 9397 O O . HIS C 1 136 ? 13.38144 -0.95263 8.63704 1.000 16.75692 133 HIS C O 1
ATOM 9404 N N . GLN C 1 137 ? 13.78183 -0.21744 6.54047 1.000 14.61944 134 GLN C N 1
ATOM 9405 C CA . GLN C 1 137 ? 14.88096 -1.14135 6.33670 1.000 13.41704 134 GLN C CA 1
ATOM 9406 C C . GLN C 1 137 ? 16.17944 -0.49121 6.81422 1.000 21.19161 134 GLN C C 1
ATOM 9407 O O . GLN C 1 137 ? 16.37624 0.72313 6.67688 1.000 16.69065 134 GLN C O 1
ATOM 9413 N N . VAL C 1 138 ? 17.05326 -1.30369 7.39673 1.000 16.74356 135 VAL C N 1
ATOM 9414 C CA . VAL C 1 138 ? 18.39152 -0.86846 7.76896 1.000 17.23929 135 VAL C CA 1
ATOM 9415 C C . VAL C 1 138 ? 19.29218 -1.16779 6.58170 1.000 15.25467 135 VAL C C 1
ATOM 9416 O O . VAL C 1 138 ? 19.57934 -2.33741 6.32427 1.000 17.55837 135 VAL C O 1
ATOM 9420 N N . GLU C 1 139 ? 19.72188 -0.12185 5.85995 1.000 18.07333 136 GLU C N 1
ATOM 9421 C CA . GLU C 1 139 ? 20.43104 -0.30552 4.59167 1.000 16.41389 136 GLU C CA 1
ATOM 9422 C C . GLU C 1 139 ? 21.92706 -0.50396 4.77125 1.000 20.69126 136 GLU C C 1
ATOM 9423 O O . GLU C 1 139 ? 22.58101 -1.03663 3.86460 1.000 20.08696 136 GLU C O 1
ATOM 9429 N N . ARG C 1 140 ? 22.50241 -0.05416 5.88646 1.000 20.20833 137 ARG C N 1
ATOM 9430 C CA . ARG C 1 140 ? 23.93640 -0.22955 6.10257 1.000 20.37837 137 ARG C CA 1
ATOM 9431 C C . ARG C 1 140 ? 24.15776 -0.48069 7.58844 1.000 21.63715 137 ARG C C 1
ATOM 9432 O O . ARG C 1 140 ? 23.45024 0.11001 8.41892 1.000 21.67735 137 ARG C O 1
ATOM 9440 N N . PRO C 1 141 ? 25.11376 -1.34185 7.95177 1.000 15.14328 138 PRO C N 1
ATOM 9441 C CA . PRO C 1 141 ? 25.26354 -1.69790 9.37746 1.000 14.89998 138 PRO C CA 1
ATOM 9442 C C . PRO C 1 141 ? 25.60430 -0.51235 10.26695 1.000 16.94830 138 PRO C C 1
ATOM 9443 O O . PRO C 1 141 ? 25.18047 -0.48897 11.43241 1.000 16.40487 138 PRO C O 1
ATOM 9447 N N . GLU C 1 142 ? 26.35892 0.47019 9.77484 1.000 19.69598 139 GLU C N 1
ATOM 9448 C CA . GLU C 1 142 ? 26.77767 1.54998 10.65967 1.000 19.99621 139 GLU C CA 1
ATOM 9449 C C . GLU C 1 142 ? 25.61914 2.44381 11.09816 1.000 22.77313 139 GLU C C 1
ATOM 9450 O O . GLU C 1 142 ? 25.79572 3.28691 11.99099 1.000 21.42971 139 GLU C O 1
ATOM 9456 N N . ARG C 1 143 ? 24.44622 2.29699 10.50251 1.000 19.26567 140 ARG C N 1
ATOM 9457 C CA . ARG C 1 143 ? 23.29278 3.06944 10.93359 1.000 18.96189 140 ARG C CA 1
ATOM 9458 C C . ARG C 1 143 ? 22.37738 2.29498 11.87453 1.000 17.04645 140 ARG C C 1
ATOM 9459 O O . ARG C 1 143 ? 21.30072 2.80595 12.22286 1.000 16.94891 140 ARG C O 1
ATOM 9467 N N . ILE C 1 144 ? 22.79361 1.09336 12.32060 1.000 15.71414 141 ILE C N 1
ATOM 9468 C CA . ILE C 1 144 ? 21.95074 0.29909 13.22269 1.000 17.98169 141 ILE C CA 1
ATOM 9469 C C . ILE C 1 144 ? 21.65194 1.04778 14.51502 1.000 17.54753 141 ILE C C 1
ATOM 9470 O O . ILE C 1 144 ? 20.47236 1.11427 14.89981 1.000 13.39921 141 ILE C O 1
ATOM 9475 N N . PRO C 1 145 ? 22.63164 1.66297 15.20410 1.000 17.76426 142 PRO C N 1
ATOM 9476 C CA . PRO C 1 145 ? 22.27232 2.42961 16.41625 1.000 17.07997 142 PRO C CA 1
ATOM 9477 C C . PRO C 1 145 ? 21.24402 3.50909 16.13336 1.000 18.15233 142 PRO C C 1
ATOM 9478 O O . PRO C 1 145 ? 20.29898 3.68809 16.92530 1.000 16.63443 142 PRO C O 1
ATOM 9482 N N . TYR C 1 146 ? 21.38155 4.21297 14.99499 1.000 15.35913 143 TYR C N 1
ATOM 9483 C CA . TYR C 1 146 ? 20.44373 5.27378 14.65614 1.000 13.93367 143 TYR C CA 1
ATOM 9484 C C . TYR C 1 146 ? 19.03461 4.72023 14.50142 1.000 13.32317 143 TYR C C 1
ATOM 9485 O O . TYR C 1 146 ? 18.05523 5.31623 14.97510 1.000 13.81258 143 TYR C O 1
ATOM 9494 N N . TYR C 1 147 ? 18.90015 3.63438 13.73529 1.000 19.37960 144 TYR C N 1
ATOM 9495 C CA . TYR C 1 147 ? 17.57383 3.09450 13.44933 1.000 15.98726 144 TYR C CA 1
ATOM 9496 C C . TYR C 1 147 ? 16.93406 2.43407 14.66207 1.000 18.46749 144 TYR C C 1
ATOM 9497 O O . TYR C 1 147 ? 15.70852 2.50695 14.81662 1.000 16.02294 144 TYR C O 1
ATOM 9506 N N . VAL C 1 148 ? 17.71520 1.69379 15.46671 1.000 13.44357 145 VAL C N 1
ATOM 9507 C CA . VAL C 1 148 ? 17.15213 1.07307 16.66532 1.000 11.75146 145 VAL C CA 1
ATOM 9508 C C . VAL C 1 148 ? 16.64891 2.15821 17.61619 1.000 11.77999 145 VAL C C 1
ATOM 9509 O O . VAL C 1 148 ? 15.54810 2.05558 18.17603 1.000 13.05805 145 VAL C O 1
ATOM 9513 N N . GLU C 1 149 ? 17.39787 3.24824 17.75518 1.000 12.73399 146 GLU C N 1
ATOM 9514 C CA . GLU C 1 149 ? 16.93099 4.32891 18.63185 1.000 13.17260 146 GLU C CA 1
ATOM 9515 C C . GLU C 1 149 ? 15.64357 4.92379 18.09262 1.000 15.50259 146 GLU C C 1
ATOM 9516 O O . GLU C 1 149 ? 14.67132 5.12580 18.82966 1.000 14.48987 146 GLU C O 1
ATOM 9522 N N . GLN C 1 150 ? 15.61059 5.20645 16.78810 1.000 12.32208 147 GLN C N 1
ATOM 9523 C CA . GLN C 1 150 ? 14.43130 5.85559 16.22908 1.000 12.17273 147 GLN C CA 1
ATOM 9524 C C . GLN C 1 150 ? 13.21530 4.94328 16.30506 1.000 12.07211 147 GLN C C 1
ATOM 9525 O O . GLN C 1 150 ? 12.09208 5.41752 16.52864 1.000 13.25345 147 GLN C O 1
ATOM 9531 N N . ALA C 1 151 ? 13.40405 3.64522 16.04291 1.000 12.63595 148 ALA C N 1
ATOM 9532 C CA . ALA C 1 151 ? 12.28343 2.69858 16.08118 1.000 13.47919 148 ALA C CA 1
ATOM 9533 C C . ALA C 1 151 ? 11.76255 2.49969 17.50134 1.000 16.26201 148 ALA C C 1
ATOM 9534 O O . ALA C 1 151 ? 10.54503 2.42873 17.72618 1.000 15.46642 148 ALA C O 1
ATOM 9536 N N . VAL C 1 152 ? 12.65420 2.35140 18.46697 1.000 13.28246 149 VAL C N 1
ATOM 9537 C CA . VAL C 1 152 ? 12.13892 2.16180 19.81933 1.000 12.44926 149 VAL C CA 1
ATOM 9538 C C . VAL C 1 152 ? 11.38309 3.40530 20.27366 1.000 13.23662 149 VAL C C 1
ATOM 9539 O O . VAL C 1 152 ? 10.29313 3.31368 20.86152 1.000 16.66684 149 VAL C O 1
ATOM 9543 N N . ARG C 1 153 ? 11.93770 4.58980 20.00496 1.000 15.26290 150 ARG C N 1
ATOM 9544 C CA . ARG C 1 153 ? 11.26106 5.84277 20.34987 1.000 17.25742 150 ARG C CA 1
ATOM 9545 C C . ARG C 1 153 ? 9.90191 5.95338 19.67585 1.000 17.48900 150 ARG C C 1
ATOM 9546 O O . ARG C 1 153 ? 8.92101 6.35832 20.31531 1.000 16.04862 150 ARG C O 1
ATOM 9554 N N . SER C 1 154 ? 9.81748 5.60256 18.38197 1.000 15.91162 151 SER C N 1
ATOM 9555 C CA . SER C 1 154 ? 8.53570 5.72287 17.69081 1.000 15.44865 151 SER C CA 1
ATOM 9556 C C . SER C 1 154 ? 7.51235 4.74386 18.24957 1.000 15.97781 151 SER C C 1
ATOM 9557 O O . SER C 1 154 ? 6.34087 5.09854 18.38553 1.000 18.90125 151 SER C O 1
ATOM 9560 N N . ALA C 1 155 ? 7.93516 3.52222 18.60957 1.000 15.03598 152 ALA C N 1
ATOM 9561 C CA . ALA C 1 155 ? 7.00029 2.55321 19.20015 1.000 14.80420 152 ALA C CA 1
ATOM 9562 C C . ALA C 1 155 ? 6.48708 3.02138 20.55513 1.000 17.53980 152 ALA C C 1
ATOM 9563 O O . ALA C 1 155 ? 5.30179 2.86456 20.87049 1.000 17.33037 152 ALA C O 1
ATOM 9565 N N . LEU C 1 156 ? 7.36775 3.59613 21.35782 1.000 15.54845 153 LEU C N 1
ATOM 9566 C CA . LEU C 1 156 ? 7.10688 3.91089 22.75771 1.000 16.36279 153 LEU C CA 1
ATOM 9567 C C . LEU C 1 156 ? 6.48212 5.29071 22.98740 1.000 18.11190 153 LEU C C 1
ATOM 9568 O O . LEU C 1 156 ? 5.68435 5.45405 23.92214 1.000 17.97890 153 LEU C O 1
ATOM 9573 N N . PHE C 1 157 ? 6.85647 6.30368 22.20939 1.000 16.15214 154 PHE C N 1
ATOM 9574 C CA . PHE C 1 157 ? 6.37557 7.65761 22.48737 1.000 17.37911 154 PHE C CA 1
ATOM 9575 C C . PHE C 1 157 ? 4.98651 7.88056 21.87532 1.000 26.31675 154 PHE C C 1
ATOM 9576 O O . PHE C 1 157 ? 4.57008 7.19280 20.92639 1.000 20.00903 154 PHE C O 1
ATOM 9584 N N . GLY C 1 158 ? 4.26694 8.86613 22.42250 1.000 20.35502 155 GLY C N 1
ATOM 9585 C CA . GLY C 1 158 ? 2.92851 9.16363 21.91450 1.000 26.24336 155 GLY C CA 1
ATOM 9586 C C . GLY C 1 158 ? 1.97128 7.99940 22.14685 1.000 23.33554 155 GLY C C 1
ATOM 9587 O O . GLY C 1 158 ? 2.09537 7.23446 23.10373 1.000 20.57518 155 GLY C O 1
ATOM 9588 N N . ARG C 1 159 ? 1.01361 7.84033 21.24128 1.000 18.33194 156 ARG C N 1
ATOM 9589 C CA . ARG C 1 159 ? 0.18462 6.65278 21.31596 1.000 16.08133 156 ARG C CA 1
ATOM 9590 C C . ARG C 1 159 ? 1.01722 5.45725 20.87484 1.000 15.45333 156 ARG C C 1
ATOM 9591 O O . ARG C 1 159 ? 1.48366 5.43705 19.72723 1.000 17.04211 156 ARG C O 1
ATOM 9599 N N . PRO C 1 160 ? 1.24747 4.46138 21.73021 1.000 15.35519 157 PRO C N 1
ATOM 9600 C CA . PRO C 1 160 ? 2.18700 3.38718 21.38437 1.000 14.47111 157 PRO C CA 1
ATOM 9601 C C . PRO C 1 160 ? 1.66504 2.52515 20.24335 1.000 16.74426 157 PRO C C 1
ATOM 9602 O O . PRO C 1 160 ? 0.45831 2.43064 19.98856 1.000 15.45987 157 PRO C O 1
ATOM 9606 N N . GLY C 1 161 ? 2.60825 1.86156 19.58732 1.000 15.94235 158 GLY C N 1
ATOM 9607 C CA . GLY C 1 161 ? 2.27353 0.96662 18.50059 1.000 16.14440 158 GLY C CA 1
ATOM 9608 C C . GLY C 1 161 ? 3.48941 0.19227 18.04746 1.000 17.78780 158 GLY C C 1
ATOM 9609 O O . GLY C 1 161 ? 4.54512 0.21370 18.69025 1.000 16.23962 158 GLY C O 1
ATOM 9610 N N . ALA C 1 162 ? 3.32750 -0.51055 16.93144 1.000 15.59657 159 ALA C N 1
ATOM 9611 C CA . ALA C 1 162 ? 4.35167 -1.43113 16.47163 1.000 15.03634 159 ALA C CA 1
ATOM 9612 C C . ALA C 1 162 ? 5.38581 -0.71060 15.62444 1.000 15.50136 159 ALA C C 1
ATOM 9613 O O . ALA C 1 162 ? 5.05287 0.16788 14.81116 1.000 15.28231 159 ALA C O 1
ATOM 9615 N N . ALA C 1 163 ? 6.65338 -1.10549 15.80225 1.000 15.68569 160 ALA C N 1
ATOM 9616 C CA . ALA C 1 163 ? 7.73914 -0.67781 14.93124 1.000 13.83002 160 ALA C CA 1
ATOM 9617 C C . ALA C 1 163 ? 8.39763 -1.89399 14.30410 1.000 14.20085 160 ALA C C 1
ATOM 9618 O O . ALA C 1 163 ? 8.49449 -2.95494 14.92251 1.000 15.00522 160 ALA C O 1
ATOM 9620 N N . TYR C 1 164 ? 8.79758 -1.75258 13.03861 1.000 13.33665 161 TYR C N 1
ATOM 9621 C CA . TYR C 1 164 ? 9.40348 -2.83365 12.27889 1.000 13.96387 161 TYR C CA 1
ATOM 9622 C C . TYR C 1 164 ? 10.74756 -2.35892 11.73858 1.000 13.90660 161 TYR C C 1
ATOM 9623 O O . TYR C 1 164 ? 10.83862 -1.26257 11.16393 1.000 14.14377 161 TYR C O 1
ATOM 9632 N N . LEU C 1 165 ? 11.77942 -3.18191 11.88739 1.000 15.37522 162 LEU C N 1
ATOM 9633 C CA . LEU C 1 165 ? 13.07384 -2.93375 11.25816 1.000 14.05307 162 LEU C CA 1
ATOM 9634 C C . LEU C 1 165 ? 13.44011 -4.12751 10.39029 1.000 12.40695 162 LEU C C 1
ATOM 9635 O O . LEU C 1 165 ? 13.41130 -5.27606 10.85519 1.000 15.65836 162 LEU C O 1
ATOM 9640 N N . ASP C 1 166 ? 13.77330 -3.84134 9.12315 1.000 13.13815 163 ASP C N 1
ATOM 9641 C CA . ASP C 1 166 ? 14.14310 -4.84325 8.13890 1.000 13.91562 163 ASP C CA 1
ATOM 9642 C C . ASP C 1 166 ? 15.65992 -4.99478 8.11598 1.000 13.14784 163 ASP C C 1
ATOM 9643 O O . ASP C 1 166 ? 16.37949 -3.99754 7.97289 1.000 15.10093 163 ASP C O 1
ATOM 9648 N N . MET C 1 167 ? 16.14673 -6.23148 8.27456 1.000 14.67485 164 MET C N 1
ATOM 9649 C CA . MET C 1 167 ? 17.58662 -6.49650 8.43808 1.000 14.49378 164 MET C CA 1
ATOM 9650 C C . MET C 1 167 ? 18.08197 -7.42606 7.33460 1.000 16.50185 164 MET C C 1
ATOM 9651 O O . MET C 1 167 ? 18.03086 -8.65864 7.47732 1.000 15.25992 164 MET C O 1
ATOM 9656 N N . PRO C 1 168 ? 18.57472 -6.88090 6.22101 1.000 16.32986 165 PRO C N 1
ATOM 9657 C CA . PRO C 1 168 ? 19.07501 -7.73825 5.14434 1.000 15.41141 165 PRO C CA 1
ATOM 9658 C C . PRO C 1 168 ? 20.31414 -8.52029 5.57124 1.000 15.27276 165 PRO C C 1
ATOM 9659 O O . PRO C 1 168 ? 21.13867 -8.05636 6.36795 1.000 15.63303 165 PRO C O 1
ATOM 9663 N N . ASP C 1 169 ? 20.41526 -9.73864 5.02378 1.000 18.20535 166 ASP C N 1
ATOM 9664 C CA . ASP C 1 169 ? 21.51055 -10.65275 5.32159 1.000 19.54258 166 ASP C CA 1
ATOM 9665 C C . ASP C 1 169 ? 22.87131 -9.95867 5.24571 1.000 21.09438 166 ASP C C 1
ATOM 9666 O O . ASP C 1 169 ? 23.72794 -10.14073 6.12627 1.000 18.36926 166 ASP C O 1
ATOM 9671 N N . ASP C 1 170 ? 23.09703 -9.17725 4.17705 1.000 17.63896 167 ASP C N 1
ATOM 9672 C CA . ASP C 1 170 ? 24.39005 -8.52184 3.98821 1.000 17.72049 167 ASP C CA 1
ATOM 9673 C C . ASP C 1 170 ? 24.62193 -7.37526 4.97624 1.000 19.54255 167 ASP C C 1
ATOM 9674 O O . ASP C 1 170 ? 25.77887 -6.97296 5.18117 1.000 20.50532 167 ASP C O 1
ATOM 9679 N N . VAL C 1 171 ? 23.57047 -6.85319 5.60285 1.000 14.76562 168 VAL C N 1
ATOM 9680 C CA . VAL C 1 171 ? 23.74926 -5.87958 6.68071 1.000 14.57803 168 VAL C CA 1
ATOM 9681 C C . VAL C 1 171 ? 24.03570 -6.59933 8.00458 1.000 14.42564 168 VAL C C 1
ATOM 9682 O O . VAL C 1 171 ? 24.82598 -6.12213 8.82815 1.000 17.44872 168 VAL C O 1
ATOM 9686 N N . ILE C 1 172 ? 23.38567 -7.73952 8.23873 1.000 17.63908 169 ILE C N 1
ATOM 9687 C CA . ILE C 1 172 ? 23.62612 -8.51979 9.46134 1.000 17.01814 169 ILE C CA 1
ATOM 9688 C C . ILE C 1 172 ? 25.09135 -8.93484 9.53880 1.000 18.68150 169 ILE C C 1
ATOM 9689 O O . ILE C 1 172 ? 25.74499 -8.77755 10.57586 1.000 16.52494 169 ILE C O 1
ATOM 9694 N N . LEU C 1 173 ? 25.64397 -9.40685 8.42389 1.000 18.17601 170 LEU C N 1
ATOM 9695 C CA . LEU C 1 173 ? 27.01216 -9.91185 8.35614 1.000 21.11322 170 LEU C CA 1
ATOM 9696 C C . LEU C 1 173 ? 28.01772 -8.85445 7.94810 1.000 19.03732 170 LEU C C 1
ATOM 9697 O O . LEU C 1 173 ? 29.22287 -9.11662 8.03016 1.000 19.65840 170 LEU C O 1
ATOM 9702 N N . GLY C 1 174 ? 27.55189 -7.69475 7.48643 1.000 16.78754 171 GLY C N 1
ATOM 9703 C CA . GLY C 1 174 ? 28.46116 -6.61875 7.14702 1.000 18.16405 171 GLY C CA 1
ATOM 9704 C C . GLY C 1 174 ? 29.21302 -6.11951 8.36600 1.000 21.27899 171 GLY C C 1
ATOM 9705 O O . GLY C 1 174 ? 28.69145 -6.10601 9.48294 1.000 18.99591 171 GLY C O 1
ATOM 9706 N N . GLU C 1 175 ? 30.45224 -5.69133 8.13899 1.000 23.46503 172 GLU C N 1
ATOM 9707 C CA . GLU C 1 175 ? 31.35665 -5.29082 9.20578 1.000 22.95998 172 GLU C CA 1
ATOM 9708 C C . GLU C 1 175 ? 31.74913 -3.83887 9.02306 1.000 27.69215 172 GLU C C 1
ATOM 9709 O O . GLU C 1 175 ? 31.92208 -3.36759 7.89173 1.000 28.02133 172 GLU C O 1
ATOM 9715 N N . VAL C 1 176 ? 31.90571 -3.14078 10.14425 1.000 19.63247 173 VAL C N 1
ATOM 9716 C CA . VAL C 1 176 ? 32.36159 -1.76260 10.15776 1.000 21.47235 173 VAL C CA 1
ATOM 9717 C C . VAL C 1 176 ? 33.36794 -1.59200 11.28832 1.000 24.58097 173 VAL C C 1
ATOM 9718 O O . VAL C 1 176 ? 33.42311 -2.38897 12.23269 1.000 22.25615 173 VAL C O 1
ATOM 9722 N N . GLU C 1 177 ? 34.17292 -0.53993 11.17985 1.000 23.05198 174 GLU C N 1
ATOM 9723 C CA . GLU C 1 177 ? 35.15488 -0.28453 12.22284 1.000 28.44506 174 GLU C CA 1
ATOM 9724 C C . GLU C 1 177 ? 34.44061 0.17668 13.48181 1.000 27.75542 174 GLU C C 1
ATOM 9725 O O . GLU C 1 177 ? 33.54864 1.03196 13.43053 1.000 24.01271 174 GLU C O 1
ATOM 9731 N N . GLU C 1 178 ? 34.84073 -0.40768 14.61218 1.000 36.79233 175 GLU C N 1
ATOM 9732 C CA . GLU C 1 178 ? 34.25617 -0.08642 15.90748 1.000 35.30624 175 GLU C CA 1
ATOM 9733 C C . GLU C 1 178 ? 34.19151 1.41132 16.14554 1.000 26.27165 175 GLU C C 1
ATOM 9734 O O . GLU C 1 178 ? 33.11408 1.97534 16.37464 1.000 33.53722 175 GLU C O 1
ATOM 9740 N N . ALA C 1 179 ? 35.35154 2.06655 16.08103 1.000 37.07694 176 ALA C N 1
ATOM 9741 C CA . ALA C 1 179 ? 35.49767 3.48838 16.35794 1.000 50.32267 176 ALA C CA 1
ATOM 9742 C C . ALA C 1 179 ? 34.75084 4.37048 15.37160 1.000 36.12819 176 ALA C C 1
ATOM 9743 O O . ALA C 1 179 ? 34.64046 5.57692 15.60927 1.000 46.04462 176 ALA C O 1
ATOM 9745 N N . ALA C 1 180 ? 34.24821 3.80991 14.28074 1.000 27.72685 177 ALA C N 1
ATOM 9746 C CA . ALA C 1 180 ? 33.54337 4.57201 13.26724 1.000 29.64362 177 ALA C CA 1
ATOM 9747 C C . ALA C 1 180 ? 32.04683 4.67564 13.51667 1.000 29.13049 177 ALA C C 1
ATOM 9748 O O . ALA C 1 180 ? 31.38963 5.50231 12.87930 1.000 34.68162 177 ALA C O 1
ATOM 9750 N N . VAL C 1 181 ? 31.47855 3.86546 14.40056 1.000 32.08214 178 VAL C N 1
ATOM 9751 C CA . VAL C 1 181 ? 30.02609 3.79268 14.49038 1.000 32.64682 178 VAL C CA 1
ATOM 9752 C C . VAL C 1 181 ? 29.52180 4.93702 15.34952 1.000 33.51254 178 VAL C C 1
ATOM 9753 O O . VAL C 1 181 ? 30.03449 5.18207 16.44791 1.000 29.53275 178 VAL C O 1
ATOM 9757 N N . ARG C 1 182 ? 28.54512 5.65708 14.83508 1.000 35.69559 179 ARG C N 1
ATOM 9758 C CA . ARG C 1 182 ? 28.03871 6.81615 15.53066 1.000 44.05411 179 ARG C CA 1
ATOM 9759 C C . ARG C 1 182 ? 27.06306 6.35990 16.60383 1.000 35.63621 179 ARG C C 1
ATOM 9760 O O . ARG C 1 182 ? 26.10694 5.64303 16.29045 1.000 37.44220 179 ARG C O 1
ATOM 9768 N N . PRO C 1 183 ? 27.26965 6.73334 17.86330 1.000 28.74722 180 PRO C N 1
ATOM 9769 C CA . PRO C 1 183 ? 26.35241 6.31308 18.92563 1.000 36.82816 180 PRO C CA 1
ATOM 9770 C C . PRO C 1 183 ? 24.97801 6.93924 18.74746 1.000 30.44388 180 PRO C C 1
ATOM 9771 O O . PRO C 1 183 ? 24.76912 7.86770 17.96355 1.000 31.13795 180 PRO C O 1
ATOM 9775 N N . ALA C 1 184 ? 24.01967 6.38899 19.48053 1.000 23.80839 181 ALA C N 1
ATOM 9776 C CA . ALA C 1 184 ? 22.69097 6.95929 19.57572 1.000 20.23987 181 ALA C CA 1
ATOM 9777 C C . ALA C 1 184 ? 22.37309 7.19454 21.04481 1.000 20.28369 181 ALA C C 1
ATOM 9778 O O . ALA C 1 184 ? 22.98134 6.58570 21.93399 1.000 21.75190 181 ALA C O 1
ATOM 9780 N N . ALA C 1 185 ? 21.42712 8.09323 21.29799 1.000 19.78866 182 ALA C N 1
ATOM 9781 C CA . ALA C 1 185 ? 21.00491 8.34547 22.67280 1.000 21.36471 182 ALA C CA 1
ATOM 9782 C C . ALA C 1 185 ? 20.11213 7.21341 23.16848 1.000 23.53189 182 ALA C C 1
ATOM 9783 O O . ALA C 1 185 ? 19.46034 6.53536 22.38660 1.000 22.53084 182 ALA C O 1
ATOM 9785 N N . THR C 1 186 ? 20.08669 7.00526 24.48768 1.000 18.65893 183 THR C N 1
ATOM 9786 C CA . THR C 1 186 ? 19.15656 6.04300 25.05151 1.000 17.71829 183 THR C CA 1
ATOM 9787 C C . THR C 1 186 ? 17.76846 6.65891 25.15696 1.000 17.50366 183 THR C C 1
ATOM 9788 O O . THR C 1 186 ? 17.60425 7.70749 25.78730 1.000 20.36223 183 THR C O 1
ATOM 9792 N N . VAL C 1 187 ? 16.76778 5.97925 24.61048 1.000 18.69006 184 VAL C N 1
ATOM 9793 C CA . VAL C 1 187 ? 15.38031 6.42942 24.69950 1.000 17.60243 184 VAL C CA 1
ATOM 9794 C C . VAL C 1 187 ? 14.93646 6.33226 26.15541 1.000 19.78870 184 VAL C C 1
ATOM 9795 O O . VAL C 1 187 ? 14.98134 5.25007 26.74671 1.000 18.53653 184 VAL C O 1
ATOM 9799 N N . GLY C 1 188 ? 14.48549 7.44671 26.71893 1.000 21.03739 185 GLY C N 1
ATOM 9800 C CA . GLY C 1 188 ? 14.01426 7.50323 28.09828 1.000 21.18866 185 GLY C CA 1
ATOM 9801 C C . GLY C 1 188 ? 12.54302 7.16051 28.21538 1.000 29.37460 185 GLY C C 1
ATOM 9802 O O . GLY C 1 188 ? 11.98489 6.39894 27.41508 1.000 23.22732 185 GLY C O 1
ATOM 9803 N N . GLU C 1 189 ? 11.89800 7.72710 29.23223 1.000 22.49485 186 GLU C N 1
ATOM 9804 C CA . GLU C 1 189 ? 10.49273 7.41998 29.39930 1.000 19.24274 186 GLU C CA 1
ATOM 9805 C C . GLU C 1 189 ? 9.64113 8.22576 28.42471 1.000 21.93475 186 GLU C C 1
ATOM 9806 O O . GLU C 1 189 ? 10.02145 9.32613 28.02186 1.000 24.37506 186 GLU C O 1
ATOM 9812 N N . PRO C 1 190 ? 8.46946 7.72080 28.06581 1.000 20.50589 187 PRO C N 1
ATOM 9813 C CA . PRO C 1 190 ? 7.57541 8.48884 27.20305 1.000 24.95423 187 PRO C CA 1
ATOM 9814 C C . PRO C 1 190 ? 7.27730 9.84097 27.82274 1.000 24.39246 187 PRO C C 1
ATOM 9815 O O . PRO C 1 190 ? 7.08915 9.93809 29.04808 1.000 20.47957 187 PRO C O 1
ATOM 9819 N N . PRO C 1 191 ? 7.29218 10.90737 27.02271 1.000 22.67414 188 PRO C N 1
ATOM 9820 C CA . PRO C 1 191 ? 6.87135 12.21726 27.52721 1.000 26.54747 188 PRO C CA 1
ATOM 9821 C C . PRO C 1 191 ? 5.42934 12.18493 27.99291 1.000 25.35439 188 PRO C C 1
ATOM 9822 O O . PRO C 1 191 ? 4.58248 11.50740 27.41608 1.000 25.04912 188 PRO C O 1
ATOM 9826 N N . ARG C 1 192 ? 5.16548 12.90221 29.07209 1.000 28.34184 189 ARG C N 1
ATOM 9827 C CA . ARG C 1 192 ? 3.82713 13.04914 29.61676 1.000 31.40916 189 ARG C CA 1
ATOM 9828 C C . ARG C 1 192 ? 3.38310 14.48345 29.36624 1.000 32.93544 189 ARG C C 1
ATOM 9829 O O . ARG C 1 192 ? 4.18897 15.41247 29.47095 1.000 35.13220 189 ARG C O 1
ATOM 9837 N N . SER C 1 193 ? 2.11838 14.67076 28.99448 1.000 24.13939 190 SER C N 1
ATOM 9838 C CA . SER C 1 193 ? 1.57097 16.01136 28.82719 1.000 18.61122 190 SER C CA 1
ATOM 9839 C C . SER C 1 193 ? 0.40448 16.22028 29.78173 1.000 18.55679 190 SER C C 1
ATOM 9840 O O . SER C 1 193 ? -0.25397 15.26461 30.20746 1.000 17.40468 190 SER C O 1
ATOM 9843 N N . LEU C 1 194 ? 0.13964 17.48736 30.09295 1.000 18.97681 191 LEU C N 1
ATOM 9844 C CA . LEU C 1 194 ? -0.91138 17.84647 31.04418 1.000 18.31981 191 LEU C CA 1
ATOM 9845 C C . LEU C 1 194 ? -2.04929 18.57874 30.33999 1.000 19.74257 191 LEU C C 1
ATOM 9846 O O . LEU C 1 194 ? -1.91435 19.05968 29.21151 1.000 22.21228 191 LEU C O 1
ATOM 9851 N N . ALA C 1 195 ? -3.18855 18.68325 31.02897 1.000 19.11491 192 ALA C N 1
ATOM 9852 C CA . ALA C 1 195 ? -4.27484 19.47547 30.46611 1.000 18.22679 192 ALA C CA 1
ATOM 9853 C C . ALA C 1 195 ? -4.22680 20.91277 30.97776 1.000 21.19776 192 ALA C C 1
ATOM 9854 O O . ALA C 1 195 ? -3.67002 21.18981 32.06028 1.000 19.71421 192 ALA C O 1
ATOM 9856 N N . PRO C 1 196 ? -4.79551 21.86067 30.21186 1.000 19.15422 193 PRO C N 1
ATOM 9857 C CA . PRO C 1 196 ? -4.89308 23.23957 30.70127 1.000 20.40100 193 PRO C CA 1
ATOM 9858 C C . PRO C 1 196 ? -5.73767 23.26838 31.96639 1.000 21.28022 193 PRO C C 1
ATOM 9859 O O . PRO C 1 196 ? -6.63623 22.44521 32.15842 1.000 19.13182 193 PRO C O 1
ATOM 9863 N N . GLN C 1 197 ? -5.43335 24.22554 32.83111 1.000 20.64658 194 GLN C N 1
ATOM 9864 C CA . GLN C 1 197 ? -6.08814 24.26783 34.13407 1.000 22.01592 194 GLN C CA 1
ATOM 9865 C C . GLN C 1 197 ? -7.59246 24.45801 33.99534 1.000 24.53903 194 GLN C C 1
ATOM 9866 O O . GLN C 1 197 ? -8.37296 23.82118 34.72049 1.000 19.64475 194 GLN C O 1
ATOM 9872 N N . GLU C 1 198 ? -8.02070 25.28681 33.02699 1.000 21.11941 195 GLU C N 1
ATOM 9873 C CA . GLU C 1 198 ? -9.44926 25.50585 32.80976 1.000 22.26660 195 GLU C CA 1
ATOM 9874 C C . GLU C 1 198 ? -10.17379 24.19038 32.55042 1.000 19.77156 195 GLU C C 1
ATOM 9875 O O . GLU C 1 198 ? -11.30429 23.99631 33.01776 1.000 19.56639 195 GLU C O 1
ATOM 9881 N N . ASN C 1 199 ? -9.52829 23.27141 31.82880 1.000 20.20802 196 ASN C N 1
ATOM 9882 C CA . ASN C 1 199 ? -10.12239 21.96437 31.55882 1.000 20.87041 196 ASN C CA 1
ATOM 9883 C C . ASN C 1 199 ? -10.19290 21.11071 32.81718 1.000 22.21551 196 ASN C C 1
ATOM 9884 O O . ASN C 1 199 ? -11.13962 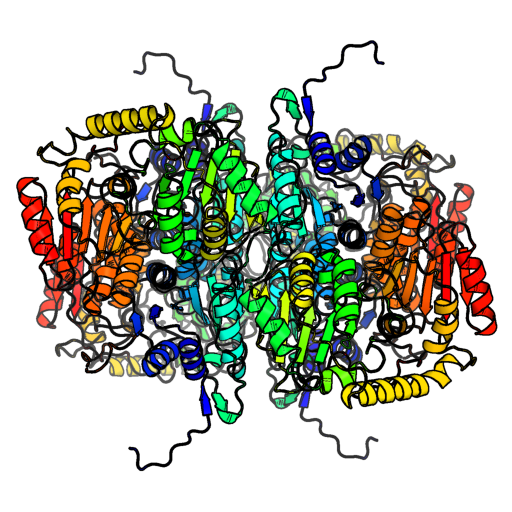20.33426 32.98928 1.000 17.77646 196 ASN C O 1
ATOM 9889 N N . ILE C 1 200 ? -9.16346 21.18372 33.66050 1.000 17.65837 197 ILE C N 1
ATOM 9890 C CA . ILE C 1 200 ? -9.17857 20.45818 34.92780 1.000 18.60809 197 ILE C CA 1
ATOM 9891 C C . ILE C 1 200 ? -10.35469 20.91870 35.77567 1.000 19.65791 197 ILE C C 1
ATOM 9892 O O . ILE C 1 200 ? -11.11922 20.10506 36.31203 1.000 17.13724 197 ILE C O 1
ATOM 9897 N N . GLU C 1 201 ? -10.53334 22.23548 35.89117 1.000 20.77047 198 GLU C N 1
ATOM 9898 C CA . GLU C 1 201 ? -11.62755 22.74629 36.71473 1.000 22.39917 198 GLU C CA 1
ATOM 9899 C C . GLU C 1 201 ? -12.97958 22.44011 36.08118 1.000 25.06850 198 GLU C C 1
ATOM 9900 O O . GLU C 1 201 ? -13.94667 22.13268 36.79088 1.000 22.15768 198 GLU C O 1
ATOM 9906 N N . ALA C 1 202 ? -13.06654 22.48377 34.74583 1.000 19.17442 199 ALA C N 1
ATOM 9907 C CA . ALA C 1 202 ? -14.33300 22.15081 34.09933 1.000 18.60254 199 ALA C CA 1
ATOM 9908 C C . ALA C 1 202 ? -14.69348 20.68120 34.29200 1.000 17.16617 199 ALA C C 1
ATOM 9909 O O . ALA C 1 202 ? -15.87157 20.35546 34.46598 1.000 17.05712 199 ALA C O 1
ATOM 9911 N N . ALA C 1 203 ? -13.70509 19.78093 34.26251 1.000 18.45992 200 ALA C N 1
ATOM 9912 C CA . ALA C 1 203 ? -13.96549 18.36659 34.55116 1.000 17.22604 200 ALA C CA 1
ATOM 9913 C C . ALA C 1 203 ? -14.56731 18.19283 35.94921 1.000 17.60860 200 ALA C C 1
ATOM 9914 O O . ALA C 1 203 ? -15.55759 17.46824 36.13473 1.000 18.05951 200 ALA C O 1
ATOM 9916 N N . LEU C 1 204 ? -13.98193 18.86701 36.94180 1.000 22.23423 201 LEU C N 1
ATOM 9917 C CA . LEU C 1 204 ? -14.47446 18.73004 38.30960 1.000 18.89492 201 LEU C CA 1
ATOM 9918 C C . LEU C 1 204 ? -15.84670 19.36727 38.45347 1.000 19.49456 201 LEU C C 1
ATOM 9919 O O . LEU C 1 204 ? -16.72653 18.80504 39.12398 1.000 20.39211 201 LEU C O 1
ATOM 9924 N N . ASP C 1 205 ? -16.05077 20.53649 37.83260 1.000 23.15397 202 ASP C N 1
ATOM 9925 C CA . ASP C 1 205 ? -17.37197 21.16232 37.85101 1.000 22.19575 202 ASP C CA 1
ATOM 9926 C C . ASP C 1 205 ? -18.41927 20.22941 37.24453 1.000 21.14478 202 ASP C C 1
ATOM 9927 O O . ASP C 1 205 ? -19.52785 20.09784 37.77692 1.000 20.57087 202 ASP C O 1
ATOM 9932 N N . ALA C 1 206 ? -18.08895 19.58626 36.11330 1.000 20.17582 203 ALA C N 1
ATOM 9933 C CA . ALA C 1 206 ? -19.01036 18.63221 35.49515 1.000 21.95982 203 ALA C CA 1
ATOM 9934 C C . ALA C 1 206 ? -19.34268 17.46691 36.43007 1.000 23.18523 203 ALA C C 1
ATOM 9935 O O . ALA C 1 206 ? -20.50786 17.07139 36.54248 1.000 20.37144 203 ALA C O 1
ATOM 9937 N N . LEU C 1 207 ? -18.32956 16.86993 37.07514 1.000 19.39932 204 LEU C N 1
ATOM 9938 C CA . LEU C 1 207 ? -18.58178 15.73694 37.96102 1.000 20.14986 204 LEU C CA 1
ATOM 9939 C C . LEU C 1 207 ? -19.53908 16.12043 39.08693 1.000 20.87740 204 LEU C C 1
ATOM 9940 O O . LEU C 1 207 ? -20.43356 15.34730 39.44720 1.000 21.11957 204 LEU C O 1
ATOM 9945 N N A GLN C 1 208 ? -19.36755 17.32039 39.63998 0.477 21.37006 205 GLN C N 1
ATOM 9946 N N B GLN C 1 208 ? -19.38422 17.32884 39.62049 0.523 18.95205 205 GLN C N 1
ATOM 9947 C CA A GLN C 1 208 ? -20.22194 17.77790 40.72683 0.477 20.52639 205 GLN C CA 1
ATOM 9948 C CA B GLN C 1 208 ? -20.21764 17.77566 40.72649 0.523 20.78279 205 GLN C CA 1
ATOM 9949 C C A GLN C 1 208 ? -21.66012 17.94986 40.27164 0.477 26.57330 205 GLN C C 1
ATOM 9950 C C B GLN C 1 208 ? -21.65458 18.01035 40.28649 0.523 26.72363 205 GLN C C 1
ATOM 9951 O O A GLN C 1 208 ? -22.58623 17.75024 41.06542 0.477 21.94034 205 GLN C O 1
ATOM 9952 O O B GLN C 1 208 ? -22.57653 17.90391 41.10368 0.523 22.09534 205 GLN C O 1
ATOM 9963 N N . SER C 1 209 ? -21.86969 18.32611 39.00767 1.000 22.47954 206 SER C N 1
ATOM 9964 C CA . SER C 1 209 ? -23.21445 18.59993 38.53749 1.000 22.87823 206 SER C CA 1
ATOM 9965 C C . SER C 1 209 ? -23.99171 17.33514 38.22313 1.000 24.88828 206 SER C C 1
ATOM 9966 O O . SER C 1 209 ? -25.21291 17.41901 38.04508 1.000 23.85372 206 SER C O 1
ATOM 9969 N N . ALA C 1 210 ? -23.32094 16.18564 38.11347 1.000 19.62004 207 ALA C N 1
ATOM 9970 C CA . ALA C 1 210 ? -23.95654 14.98076 37.57463 1.000 20.80780 207 ALA C CA 1
ATOM 9971 C C . ALA C 1 210 ? -24.80283 14.29910 38.63230 1.000 21.86234 207 ALA C C 1
ATOM 9972 O O . ALA C 1 210 ? -24.43364 14.24820 39.80620 1.000 22.16486 207 ALA C O 1
ATOM 9974 N N . LYS C 1 211 ? -25.94635 13.77530 38.20785 1.000 24.87667 208 LYS C N 1
ATOM 9975 C CA . LYS C 1 211 ? -26.77192 12.99608 39.11605 1.000 24.89165 208 LYS C CA 1
ATOM 9976 C C . LYS C 1 211 ? -26.40422 11.52808 39.10386 1.000 29.54915 208 LYS C C 1
ATOM 9977 O O . LYS C 1 211 ? -26.56144 10.84945 40.12305 1.000 23.23910 208 LYS C O 1
ATOM 9983 N N . ARG C 1 212 ? -25.89341 11.02202 37.98251 1.000 19.05404 209 ARG C N 1
ATOM 9984 C CA . ARG C 1 212 ? -25.55553 9.60598 37.84549 1.000 18.82898 209 ARG C CA 1
ATOM 9985 C C . ARG C 1 212 ? -24.20900 9.48716 37.14540 1.000 18.45164 209 ARG C C 1
ATOM 9986 O O . ARG C 1 212 ? -24.11955 9.03562 35.99306 1.000 19.63364 209 ARG C O 1
ATOM 9994 N N . PRO C 1 213 ? -23.13237 9.91170 37.81089 1.000 17.95282 210 PRO C N 1
ATOM 9995 C CA . PRO C 1 213 ? -21.80259 9.85093 37.18858 1.000 16.45611 210 PRO C CA 1
ATOM 9996 C C . PRO C 1 213 ? -21.19726 8.45111 37.21909 1.000 19.95480 210 PRO C C 1
ATOM 9997 O O . PRO C 1 213 ? -21.45224 7.65640 38.12737 1.000 17.76347 210 PRO C O 1
ATOM 10001 N N . LEU C 1 214 ? -20.36389 8.16555 36.20704 1.000 16.25478 211 LEU C N 1
ATOM 10002 C CA . LEU C 1 214 ? -19.66139 6.89850 36.07743 1.000 16.29844 211 LEU C CA 1
ATOM 10003 C C . LEU C 1 214 ? -18.25262 7.13535 35.54967 1.000 15.92899 211 LEU C C 1
ATOM 10004 O O . LEU C 1 214 ? -18.08763 7.66642 34.44302 1.000 16.39730 211 LEU C O 1
ATOM 10009 N N . VAL C 1 215 ? -17.25137 6.71075 36.31041 1.000 16.57262 212 VAL C N 1
ATOM 10010 C CA . VAL C 1 215 ? -15.86132 6.68675 35.84718 1.000 17.05565 212 VAL C CA 1
ATOM 10011 C C . VAL C 1 215 ? -15.59508 5.34739 35.17048 1.000 17.79315 212 VAL C C 1
ATOM 10012 O O . VAL C 1 215 ? -15.95010 4.29863 35.70191 1.000 17.45090 212 VAL C O 1
ATOM 10016 N N . ILE C 1 216 ? -14.99039 5.36846 33.97442 1.000 15.35574 213 ILE C N 1
ATOM 10017 C CA . ILE C 1 216 ? -14.65030 4.14558 33.26778 1.000 15.50991 213 ILE C CA 1
ATOM 10018 C C . ILE C 1 216 ? -13.13588 4.07041 33.20646 1.000 15.19184 213 ILE C C 1
ATOM 10019 O O . ILE C 1 216 ? -12.49387 4.95648 32.62716 1.000 14.84861 213 ILE C O 1
ATOM 10024 N N . VAL C 1 217 ? -12.56979 2.99988 33.76212 1.000 16.42243 214 VAL C N 1
ATOM 10025 C CA . VAL C 1 217 ? -11.12488 2.84284 33.94110 1.000 15.21108 214 VAL C CA 1
ATOM 10026 C C . VAL C 1 217 ? -10.61736 1.86916 32.88357 1.000 15.47010 214 VAL C C 1
ATOM 10027 O O . VAL C 1 217 ? -10.86366 0.66097 32.97004 1.000 17.78402 214 VAL C O 1
ATOM 10031 N N . GLY C 1 218 ? -9.89111 2.37941 31.88908 1.000 17.68740 215 GLY C N 1
ATOM 10032 C CA . GLY C 1 218 ? -9.43932 1.58465 30.77124 1.000 16.44439 215 GLY C CA 1
ATOM 10033 C C . GLY C 1 218 ? -7.95300 1.26525 30.82981 1.000 16.57626 215 GLY C C 1
ATOM 10034 O O . GLY C 1 218 ? -7.21219 1.72969 31.70054 1.000 17.54724 215 GLY C O 1
ATOM 10035 N N . LYS C 1 219 ? -7.51645 0.45606 29.85720 1.000 14.81513 216 LYS C N 1
ATOM 10036 C CA . LYS C 1 219 ? -6.15542 -0.05798 29.91812 1.000 14.77338 216 LYS C CA 1
ATOM 10037 C C . LYS C 1 219 ? -5.11278 0.97956 29.54532 1.000 14.30141 216 LYS C C 1
ATOM 10038 O O . LYS C 1 219 ? -3.91765 0.73844 29.77626 1.000 14.25832 216 LYS C O 1
ATOM 10044 N N . GLY C 1 220 ? -5.52222 2.11820 28.97604 1.000 15.94349 217 GLY C N 1
ATOM 10045 C CA . GLY C 1 220 ? -4.61633 3.25333 28.86574 1.000 17.89532 217 GLY C CA 1
ATOM 10046 C C . GLY C 1 220 ? -4.07556 3.70309 30.22042 1.000 16.49969 217 GLY C C 1
ATOM 10047 O O . GLY C 1 220 ? -2.93483 4.17662 30.31595 1.000 15.62306 217 GLY C O 1
ATOM 10048 N N . MET C 1 221 ? -4.88011 3.58578 31.26923 1.000 18.28533 218 MET C N 1
ATOM 10049 C CA . MET C 1 221 ? -4.37202 3.94530 32.59604 1.000 17.85463 218 MET C CA 1
ATOM 10050 C C . MET C 1 221 ? -3.38864 2.90515 33.11007 1.000 18.80631 218 MET C C 1
ATOM 10051 O O . MET C 1 221 ? -2.44410 3.25271 33.82633 1.000 19.20338 218 MET C O 1
ATOM 10056 N N . ALA C 1 222 ? -3.60971 1.63493 32.77702 1.000 14.94644 219 ALA C N 1
ATOM 10057 C CA . ALA C 1 222 ? -2.65799 0.59170 33.13449 1.000 16.69089 219 ALA C CA 1
ATOM 10058 C C . ALA C 1 222 ? -1.34738 0.77932 32.40011 1.000 14.97195 219 ALA C C 1
ATOM 10059 O O . ALA C 1 222 ? -0.27492 0.63568 32.99197 1.000 16.56076 219 ALA C O 1
ATOM 10061 N N . TRP C 1 223 ? -1.41228 1.08573 31.09352 1.000 15.83329 220 TRP C N 1
ATOM 10062 C CA . TRP C 1 223 ? -0.19122 1.33886 30.34897 1.000 15.48146 220 TRP C CA 1
ATOM 10063 C C . TRP C 1 223 ? 0.55608 2.55226 30.91113 1.000 16.59689 220 TRP C C 1
ATOM 10064 O O . TRP C 1 223 ? 1.78847 2.53291 31.04940 1.000 18.29759 220 TRP C O 1
ATOM 10075 N N . SER C 1 224 ? -0.17948 3.59479 31.29765 1.000 14.70216 221 SER C N 1
ATOM 10076 C CA . SER C 1 224 ? 0.37773 4.82713 31.83997 1.000 14.64360 221 SER C CA 1
ATOM 10077 C C . SER C 1 224 ? 0.95819 4.67386 33.25846 1.000 15.51300 221 SER C C 1
ATOM 10078 O O . SER C 1 224 ? 1.60672 5.61237 33.74766 1.000 16.15234 221 SER C O 1
ATOM 10081 N N . ARG C 1 225 ? 0.74140 3.53787 33.91350 1.000 17.28640 222 ARG C N 1
ATOM 10082 C CA . ARG C 1 225 ? 1.17135 3.33642 35.30967 1.000 16.66920 222 ARG C CA 1
ATOM 10083 C C . ARG C 1 225 ? 0.50524 4.36121 36.22396 1.000 20.11736 222 ARG C C 1
ATOM 10084 O O . ARG C 1 225 ? 1.11723 4.87606 37.17163 1.000 20.67137 222 ARG C O 1
ATOM 10092 N N . ALA C 1 226 ? -0.76973 4.62419 35.96930 1.000 18.08958 223 ALA C N 1
ATOM 10093 C CA . ALA C 1 226 ? -1.52886 5.63638 36.69547 1.000 17.02413 223 ALA C CA 1
ATOM 10094 C C . ALA C 1 226 ? -2.31311 5.07312 37.87613 1.000 19.52485 223 ALA C C 1
ATOM 10095 O O . ALA C 1 226 ? -3.14863 5.79278 38.43546 1.000 18.98479 223 ALA C O 1
ATOM 10097 N N . GLU C 1 227 ? -2.06439 3.81989 38.27318 1.000 17.91813 224 GLU C N 1
ATOM 10098 C CA . GLU C 1 227 ? -2.92894 3.16079 39.25365 1.000 20.69681 224 GLU C CA 1
ATOM 10099 C C . GLU C 1 227 ? -2.94270 3.89027 40.60041 1.000 17.32444 224 GLU C C 1
ATOM 10100 O O . GLU C 1 227 ? -3.99555 3.97700 41.25330 1.000 16.27230 224 GLU C O 1
ATOM 10106 N N . ASN C 1 228 ? -1.80052 4.42710 41.03983 1.000 18.14362 225 ASN C N 1
ATOM 10107 C CA . ASN C 1 228 ? -1.79297 5.15238 42.31768 1.000 19.81825 225 ASN C CA 1
ATOM 10108 C C . ASN C 1 228 ? -2.70139 6.37244 42.24301 1.000 20.00314 225 ASN C C 1
ATOM 10109 O O . ASN C 1 228 ? -3.48477 6.64373 43.16551 1.000 17.25885 225 ASN C O 1
ATOM 10114 N N . GLU C 1 229 ? -2.60555 7.12042 41.13437 1.000 17.30973 226 GLU C N 1
ATOM 10115 C CA . GLU C 1 229 ? -3.37560 8.34969 40.96742 1.000 16.95048 226 GLU C CA 1
ATOM 10116 C C . GLU C 1 229 ? -4.86164 8.04775 40.85854 1.000 18.07005 226 GLU C C 1
ATOM 10117 O O . GLU C 1 229 ? -5.68965 8.75971 41.44594 1.000 18.75322 226 GLU C O 1
ATOM 10123 N N . VAL C 1 230 ? -5.21010 6.98640 40.11606 1.000 17.40921 227 VAL C N 1
ATOM 10124 C CA . VAL C 1 230 ? -6.60223 6.56935 39.96828 1.000 16.78300 227 VAL C CA 1
ATOM 10125 C C . VAL C 1 230 ? -7.18156 6.09425 41.30222 1.000 16.26526 227 VAL C C 1
ATOM 10126 O O . VAL C 1 230 ? -8.33144 6.40780 41.63625 1.000 17.37604 227 VAL C O 1
ATOM 10130 N N . ARG C 1 231 ? -6.42387 5.29118 42.05352 1.000 17.48023 228 ARG C N 1
ATOM 10131 C CA . ARG C 1 231 ? -6.91505 4.83573 43.35201 1.000 16.84542 228 ARG C CA 1
ATOM 10132 C C . ARG C 1 231 ? -7.18136 6.01855 44.25878 1.000 17.20955 228 ARG C C 1
ATOM 10133 O O . ARG C 1 231 ? -8.22639 6.08664 44.91498 1.000 19.82926 228 ARG C O 1
ATOM 10141 N N . GLN C 1 232 ? -6.28055 6.99535 44.25977 1.000 18.78940 229 GLN C N 1
ATOM 10142 C CA . GLN C 1 232 ? -6.47980 8.17952 45.08347 1.000 24.25647 229 GLN C CA 1
ATOM 10143 C C . GLN C 1 232 ? -7.69159 8.97088 44.62004 1.000 20.93298 229 GLN C C 1
ATOM 10144 O O . GLN C 1 232 ? -8.45478 9.49523 45.44188 1.000 20.63428 229 GLN C O 1
ATOM 10150 N N . PHE C 1 233 ? -7.86830 9.08318 43.30144 1.000 16.58916 230 PHE C N 1
ATOM 10151 C CA . PHE C 1 233 ? -8.98841 9.83521 42.74168 1.000 17.76099 230 PHE C CA 1
ATOM 10152 C C . PHE C 1 233 ? -10.33324 9.21516 43.11372 1.000 16.48334 230 PHE C C 1
ATOM 10153 O O . PHE C 1 233 ? -11.27892 9.92454 43.46055 1.000 16.66235 230 PHE C O 1
ATOM 10161 N N . ILE C 1 234 ? -10.46008 7.89056 43.00316 1.000 17.73092 231 ILE C N 1
ATOM 10162 C CA . ILE C 1 234 ? -11.73200 7.26175 43.33774 1.000 18.50659 231 ILE C CA 1
ATOM 10163 C C . ILE C 1 234 ? -11.97416 7.33075 44.85488 1.000 18.85088 231 ILE C C 1
ATOM 10164 O O . ILE C 1 234 ? -13.10773 7.56482 45.32108 1.000 18.62093 231 ILE C O 1
ATOM 10169 N N . GLU C 1 235 ? -10.91990 7.15341 45.65505 1.000 17.65815 232 GLU C N 1
ATOM 10170 C CA . GLU C 1 235 ? -11.09026 7.29850 47.11744 1.000 18.03641 232 GLU C CA 1
ATOM 10171 C C . GLU C 1 235 ? -11.49421 8.72449 47.49330 1.000 20.82053 232 GLU C C 1
ATOM 10172 O O . GLU C 1 235 ? -12.32057 8.93432 48.39212 1.000 22.01457 232 GLU C O 1
ATOM 10178 N N . ARG C 1 236 ? -10.92592 9.72052 46.82132 1.000 17.95552 233 ARG C N 1
ATOM 10179 C CA . ARG C 1 236 ? -11.24426 11.11439 47.12751 1.000 18.99586 233 ARG C CA 1
ATOM 10180 C C . ARG C 1 236 ? -12.65715 11.48551 46.67473 1.000 23.50104 233 ARG C C 1
ATOM 10181 O O . ARG C 1 236 ? -13.42573 12.09172 47.43989 1.000 20.17148 233 ARG C O 1
ATOM 10189 N N . THR C 1 237 ? -13.02944 11.11860 45.43888 1.000 18.06889 234 THR C N 1
ATOM 10190 C CA . THR C 1 237 ? -14.32998 11.51014 44.90925 1.000 18.56693 234 THR C CA 1
ATOM 10191 C C . THR C 1 237 ? -15.45152 10.58391 45.32580 1.000 19.36352 234 THR C C 1
ATOM 10192 O O . THR C 1 237 ? -16.61548 11.00672 45.29514 1.000 17.98862 234 THR C O 1
ATOM 10196 N N . ARG C 1 238 ? -15.12632 9.32931 45.67252 1.000 19.89800 235 ARG C N 1
ATOM 10197 C CA . ARG C 1 238 ? -16.10480 8.28546 45.96201 1.000 19.89561 235 ARG C CA 1
ATOM 10198 C C . ARG C 1 238 ? -17.06938 8.07699 44.78742 1.000 19.85181 235 ARG C C 1
ATOM 10199 O O . ARG C 1 238 ? -18.23291 7.72865 44.98192 1.000 21.75310 235 ARG C O 1
ATOM 10207 N N . LEU C 1 239 ? -16.58068 8.22071 43.51774 1.000 16.59389 236 LEU C N 1
ATOM 10208 C CA . LEU C 1 239 ? -17.43300 7.99821 42.34244 1.000 16.45291 236 LEU C CA 1
ATOM 10209 C C . LEU C 1 239 ? -17.52662 6.50109 42.00441 1.000 16.23380 236 LEU C C 1
ATOM 10210 O O . LEU C 1 239 ? -16.53035 5.77274 42.10645 1.000 17.28405 236 LEU C O 1
ATOM 10215 N N . PRO C 1 240 ? -18.69252 6.01680 41.55423 1.000 16.64141 237 PRO C N 1
ATOM 10216 C CA . PRO C 1 240 ? -18.75674 4.64818 41.01725 1.000 16.03467 237 PRO C CA 1
ATOM 10217 C C . PRO C 1 240 ? -17.85850 4.52265 39.79928 1.000 15.67594 237 PRO C C 1
ATOM 10218 O O . PRO C 1 240 ? -17.71652 5.47126 39.02857 1.000 15.90696 237 PRO C O 1
ATOM 10222 N N . PHE C 1 241 ? -17.24060 3.35395 39.63998 1.000 15.84501 238 PHE C N 1
ATOM 10223 C CA . PHE C 1 241 ? -16.35231 3.12790 38.49549 1.000 15.52383 238 PHE C CA 1
ATOM 10224 C C . PHE C 1 241 ? -16.60996 1.75996 37.86903 1.000 18.16773 238 PHE C C 1
ATOM 10225 O O . PHE C 1 241 ? -17.03928 0.81012 38.52881 1.000 16.13280 238 PHE C O 1
ATOM 10233 N N . LEU C 1 242 ? -16.30109 1.65717 36.57543 1.000 14.97165 239 LEU C N 1
ATOM 10234 C CA . LEU C 1 242 ? -16.40765 0.41235 35.82926 1.000 14.84364 239 LEU C CA 1
ATOM 10235 C C . LEU C 1 242 ? -15.04850 0.14525 35.20230 1.000 14.57144 239 LEU C C 1
ATOM 10236 O O . LEU C 1 242 ? -14.49484 1.03152 34.55065 1.000 17.38211 239 LEU C O 1
ATOM 10241 N N . ALA C 1 243 ? -14.49550 -1.04585 35.41738 1.000 14.94615 240 ALA C N 1
ATOM 10242 C CA . ALA C 1 243 ? -13.24058 -1.40651 34.76403 1.000 14.54424 240 ALA C CA 1
ATOM 10243 C C . ALA C 1 243 ? -13.53161 -2.02703 33.39929 1.000 14.42748 240 ALA C C 1
ATOM 10244 O O . ALA C 1 243 ? -14.50773 -2.76533 33.23511 1.000 15.48195 240 ALA C O 1
ATOM 10246 N N . THR C 1 244 ? -12.68490 -1.71637 32.42158 1.000 15.86132 241 THR C N 1
ATOM 10247 C CA . THR C 1 244 ? -12.70932 -2.40518 31.13633 1.000 16.43445 241 THR C CA 1
ATOM 10248 C C . THR C 1 244 ? -12.01259 -3.75906 31.28866 1.000 17.77073 241 THR C C 1
ATOM 10249 O O . THR C 1 244 ? -11.44664 -4.04722 32.34412 1.000 14.99981 241 THR C O 1
ATOM 10253 N N . PRO C 1 245 ? -12.03543 -4.62624 30.25359 1.000 17.81075 242 PRO C N 1
ATOM 10254 C CA . PRO C 1 245 ? -11.47892 -5.98449 30.43625 1.000 18.14808 242 PRO C CA 1
ATOM 10255 C C . PRO C 1 245 ? -10.01683 -6.02937 30.86614 1.000 17.45970 242 PRO C C 1
ATOM 10256 O O . PRO C 1 245 ? -9.69828 -6.73689 31.83270 1.000 18.23520 242 PRO C O 1
ATOM 10260 N N . MET C 1 246 ? -9.12807 -5.25159 30.24382 1.000 14.98078 243 MET C N 1
ATOM 10261 C CA . MET C 1 246 ? -7.74761 -5.20280 30.71698 1.000 17.08286 243 MET C CA 1
ATOM 10262 C C . MET C 1 246 ? -7.44730 -3.98502 31.58152 1.000 22.06350 243 MET C C 1
ATOM 10263 O O . MET C 1 246 ? -6.33723 -3.88715 32.14112 1.000 17.03862 243 MET C O 1
ATOM 10268 N N . GLY C 1 247 ? -8.41611 -3.07679 31.74769 1.000 18.00641 244 GLY C N 1
ATOM 10269 C CA . GLY C 1 247 ? -8.31072 -2.12318 32.84326 1.000 14.94636 244 GLY C CA 1
ATOM 10270 C C . GLY C 1 247 ? -8.59658 -2.70717 34.22604 1.000 15.55902 244 GLY C C 1
ATOM 10271 O O . GLY C 1 247 ? -8.34862 -2.00846 35.22139 1.000 16.43324 244 GLY C O 1
ATOM 10272 N N . LYS C 1 248 ? -9.12039 -3.94820 34.30951 1.000 16.67111 245 LYS C N 1
ATOM 10273 C CA . LYS C 1 248 ? -9.28131 -4.64637 35.59109 1.000 18.73014 245 LYS C CA 1
ATOM 10274 C C . LYS C 1 248 ? -7.99370 -4.60366 36.39932 1.000 17.49436 245 LYS C C 1
ATOM 10275 O O . LYS C 1 248 ? -6.90633 -4.83568 35.87534 1.000 17.39915 245 LYS C O 1
ATOM 10281 N N . GLY C 1 249 ? -8.10451 -4.32185 37.69652 1.000 15.55825 246 GLY C N 1
ATOM 10282 C CA . GLY C 1 249 ? -6.92658 -4.29994 38.52295 1.000 16.71948 246 GLY C CA 1
ATOM 10283 C C . GLY C 1 249 ? -6.26581 -2.94221 38.68899 1.000 18.72541 246 GLY C C 1
ATOM 10284 O O . GLY C 1 249 ? -5.49949 -2.76662 39.65484 1.000 18.53943 246 GLY C O 1
ATOM 10285 N N . VAL C 1 250 ? -6.53387 -1.98169 37.78962 1.000 17.38101 247 VAL C N 1
ATOM 10286 C CA . VAL C 1 250 ? -6.07764 -0.60329 38.00801 1.000 17.35626 247 VAL C CA 1
ATOM 10287 C C . VAL C 1 250 ? -6.66810 -0.07063 39.31285 1.000 17.16247 247 VAL C C 1
ATOM 10288 O O . VAL C 1 250 ? -5.94141 0.39006 40.20066 1.000 18.26807 247 VAL C O 1
ATOM 10292 N N . MET C 1 251 ? -8.00003 -0.14968 39.44743 1.000 16.60924 248 MET C N 1
ATOM 10293 C CA . MET C 1 251 ? -8.60289 -0.29005 40.77524 1.000 16.80071 248 MET C CA 1
ATOM 10294 C C . MET C 1 251 ? -8.64487 -1.76741 41.13575 1.000 19.04355 248 MET C C 1
ATOM 10295 O O . MET C 1 251 ? -8.86648 -2.60304 40.26562 1.000 17.46155 248 MET C O 1
ATOM 10300 N N . PRO C 1 252 ? -8.45041 -2.16021 42.40216 1.000 19.44282 249 PRO C N 1
ATOM 10301 C CA . PRO C 1 252 ? -8.67298 -3.56330 42.76450 1.000 17.14308 249 PRO C CA 1
ATOM 10302 C C . PRO C 1 252 ? -10.10881 -3.94477 42.45576 1.000 18.85751 249 PRO C C 1
ATOM 10303 O O . PRO C 1 252 ? -11.03252 -3.15391 42.68333 1.000 17.57945 249 PRO C O 1
ATOM 10307 N N . ASP C 1 253 ? -10.29672 -5.16920 41.94765 1.000 16.93461 250 ASP C N 1
ATOM 10308 C CA . ASP C 1 253 ? -11.63247 -5.59056 41.51248 1.000 19.57812 250 ASP C CA 1
ATOM 10309 C C . ASP C 1 253 ? -12.62032 -5.74817 42.66192 1.000 19.41226 250 ASP C C 1
ATOM 10310 O O . ASP C 1 253 ? -13.83067 -5.73181 42.41571 1.000 20.98342 250 ASP C O 1
ATOM 10315 N N . ASP C 1 254 ? -12.14804 -5.90074 43.89265 1.000 19.01754 251 ASP C N 1
ATOM 10316 C CA . ASP C 1 254 ? -13.05074 -5.99901 45.02802 1.000 20.71644 251 ASP C CA 1
ATOM 10317 C C . ASP C 1 254 ? -13.35261 -4.63659 45.63374 1.000 24.73574 251 ASP C C 1
ATOM 10318 O O . ASP C 1 254 ? -13.89912 -4.56574 46.73280 1.000 22.60485 251 ASP C O 1
ATOM 10323 N N . HIS C 1 255 ? -13.01307 -3.54975 44.95239 1.000 18.17031 252 HIS C N 1
ATOM 10324 C CA . HIS C 1 255 ? -13.27643 -2.24536 45.54518 1.000 22.80418 252 HIS C CA 1
ATOM 10325 C C . HIS C 1 255 ? -14.78720 -2.04538 45.63238 1.000 18.50440 252 HIS C C 1
ATOM 10326 O O . HIS C 1 255 ? -15.50317 -2.31136 44.65913 1.000 18.96287 252 HIS C O 1
ATOM 10333 N N . PRO C 1 256 ? -15.30760 -1.60728 46.77907 1.000 17.48349 253 PRO C N 1
ATOM 10334 C CA . PRO C 1 256 ? -16.77037 -1.46538 46.92987 1.000 17.68781 253 PRO C CA 1
ATOM 10335 C C . PRO C 1 256 ? -17.43344 -0.49335 45.93844 1.000 19.43132 253 PRO C C 1
ATOM 10336 O O . PRO C 1 256 ? -18.64942 -0.55943 45.77587 1.000 19.84599 253 PRO C O 1
ATOM 10340 N N . LEU C 1 257 ? -16.69532 0.36167 45.23346 1.000 16.63181 254 LEU C N 1
ATOM 10341 C CA . LEU C 1 257 ? -17.31842 1.27931 44.27892 1.000 16.61624 254 LEU C CA 1
ATOM 10342 C C . LEU C 1 257 ? -17.43071 0.69164 42.88595 1.000 17.04907 254 LEU C C 1
ATOM 10343 O O . LEU C 1 257 ? -17.97727 1.36274 41.99134 1.000 16.48258 254 LEU C O 1
ATOM 10348 N N . SER C 1 258 ? -16.98099 -0.54726 42.67526 1.000 18.76225 255 SER C N 1
ATOM 10349 C CA . SER C 1 258 ? -17.06423 -1.10733 41.32582 1.000 19.36542 255 SER C CA 1
ATOM 10350 C C . SER C 1 258 ? -18.51821 -1.37769 40.96900 1.000 19.95020 255 SER C C 1
ATOM 10351 O O . SER C 1 258 ? -19.28001 -1.90591 41.78453 1.000 19.94779 255 SER C O 1
ATOM 10354 N N . VAL C 1 259 ? -18.90688 -0.99954 39.75033 1.000 16.64762 256 VAL C N 1
ATOM 10355 C CA . VAL C 1 259 ? -20.22434 -1.30144 39.21313 1.000 16.67077 256 VAL C CA 1
ATOM 10356 C C . VAL C 1 259 ? -20.17718 -2.51039 38.27990 1.000 24.52561 256 VAL C C 1
ATOM 10357 O O . VAL C 1 259 ? -21.08563 -2.69508 37.46440 1.000 17.98704 256 VAL C O 1
ATOM 10361 N N . GLY C 1 260 ? -19.11221 -3.31544 38.36175 1.000 19.95241 257 GLY C N 1
ATOM 10362 C CA . GLY C 1 260 ? -18.91960 -4.38050 37.38326 1.000 25.12405 257 GLY C CA 1
ATOM 10363 C C . GLY C 1 260 ? -20.09732 -5.33527 37.32092 1.000 26.00069 257 GLY C C 1
ATOM 10364 O O . GLY C 1 260 ? -20.45230 -5.83519 36.24922 1.000 22.39630 257 GLY C O 1
ATOM 10365 N N . GLY C 1 261 ? -20.72794 -5.58974 38.45975 1.000 19.67924 258 GLY C N 1
ATOM 10366 C CA . GLY C 1 261 ? -21.91089 -6.42141 38.44658 1.000 18.61316 258 GLY C CA 1
ATOM 10367 C C . GLY C 1 261 ? -23.20360 -5.71588 38.08188 1.000 21.07600 258 GLY C C 1
ATOM 10368 O O . GLY C 1 261 ? -24.27291 -6.31440 38.20989 1.000 22.59337 258 GLY C O 1
ATOM 10369 N N . ALA C 1 262 ? -23.14883 -4.44145 37.67212 1.000 21.85597 259 ALA C N 1
ATOM 10370 C CA . ALA C 1 262 ? -24.31177 -3.67992 37.21100 1.000 19.89930 259 ALA C CA 1
ATOM 10371 C C . ALA C 1 262 ? -23.95591 -2.95404 35.92976 1.000 21.15547 259 ALA C C 1
ATOM 10372 O O . ALA C 1 262 ? -24.38451 -1.82363 35.70716 1.000 17.11139 259 ALA C O 1
ATOM 10374 N N . ARG C 1 263 ? -23.12248 -3.59099 35.11345 1.000 17.32524 260 ARG C N 1
ATOM 10375 C CA . ARG C 1 263 ? -22.52007 -2.90695 33.97464 1.000 16.27068 260 ARG C CA 1
ATOM 10376 C C . ARG C 1 263 ? -23.56872 -2.35288 33.02679 1.000 16.58713 260 ARG C C 1
ATOM 10377 O O . ARG C 1 263 ? -23.49891 -1.18500 32.62770 1.000 18.96699 260 ARG C O 1
ATOM 10385 N N . SER C 1 264 ? -24.53211 -3.17435 32.61576 1.000 17.93959 261 SER C N 1
ATOM 10386 C CA . SER C 1 264 ? -25.46955 -2.67762 31.61289 1.000 21.21080 261 SER C CA 1
ATOM 10387 C C . SER C 1 264 ? -26.31225 -1.51980 32.15646 1.000 22.02021 261 SER C C 1
ATOM 10388 O O . SER C 1 264 ? -26.56817 -0.53827 31.45145 1.000 18.23425 261 SER C O 1
ATOM 10391 N N . HIS C 1 265 ? -26.73896 -1.59945 33.41902 1.000 17.17019 262 HIS C N 1
ATOM 10392 C CA . HIS C 1 265 ? -27.50234 -0.48433 33.96197 1.000 17.20242 262 HIS C CA 1
ATOM 10393 C C . HIS C 1 265 ? -26.64415 0.76331 34.07999 1.000 16.16414 262 HIS C C 1
ATOM 10394 O O . HIS C 1 265 ? -27.12773 1.87486 33.84298 1.000 16.38094 262 HIS C O 1
ATOM 10401 N N . ALA C 1 266 ? -25.38680 0.60979 34.49621 1.000 16.88558 263 ALA C N 1
ATOM 10402 C CA . ALA C 1 266 ? -24.55058 1.78727 34.71880 1.000 17.28970 263 ALA C CA 1
ATOM 10403 C C . ALA C 1 266 ? -24.32694 2.55786 33.41859 1.000 22.30261 263 ALA C C 1
ATOM 10404 O O . ALA C 1 266 ? -24.36983 3.79882 33.40578 1.000 17.55628 263 ALA C O 1
ATOM 10406 N N . LEU C 1 267 ? -24.05152 1.84049 32.32011 1.000 16.99599 264 LEU C N 1
ATOM 10407 C CA . LEU C 1 267 ? -23.87341 2.50753 31.03502 1.000 18.00030 264 LEU C CA 1
ATOM 10408 C C . LEU C 1 267 ? -25.18471 3.07987 30.52492 1.000 16.33481 264 LEU C C 1
ATOM 10409 O O . LEU C 1 267 ? -25.20574 4.16667 29.95536 1.000 18.05833 264 LEU C O 1
ATOM 10414 N N . GLN C 1 268 ? -26.28504 2.36562 30.72271 1.000 19.10470 265 GLN C N 1
ATOM 10415 C CA . GLN C 1 268 ? -27.56409 2.82770 30.18603 1.000 18.98738 265 GLN C CA 1
ATOM 10416 C C . GLN C 1 268 ? -28.03258 4.12134 30.84307 1.000 23.91598 265 GLN C C 1
ATOM 10417 O O . GLN C 1 268 ? -28.62993 4.97876 30.18192 1.000 20.91221 265 GLN C O 1
ATOM 10423 N N . GLU C 1 269 ? -27.81578 4.26400 32.15222 1.000 20.53145 266 GLU C N 1
ATOM 10424 C CA . GLU C 1 269 ? -28.46925 5.32699 32.89804 1.000 19.74789 266 GLU C CA 1
ATOM 10425 C C . GLU C 1 269 ? -27.54298 6.44635 33.34196 1.000 18.54909 266 GLU C C 1
ATOM 10426 O O . GLU C 1 269 ? -28.03648 7.46358 33.82239 1.000 20.77777 266 GLU C O 1
ATOM 10432 N N . ALA C 1 270 ? -26.22896 6.30836 33.20149 1.000 16.16910 267 ALA C N 1
ATOM 10433 C CA . ALA C 1 270 ? -25.35748 7.41950 33.56195 1.000 19.35652 267 ALA C CA 1
ATOM 10434 C C . ALA C 1 270 ? -25.75872 8.68656 32.81051 1.000 18.85113 267 ALA C C 1
ATOM 10435 O O . ALA C 1 270 ? -26.10797 8.64312 31.61842 1.000 16.79659 267 ALA C O 1
ATOM 10437 N N . ASP C 1 271 ? -25.72563 9.83305 33.50691 1.000 18.54524 268 ASP C N 1
ATOM 10438 C CA . ASP C 1 271 ? -25.84739 11.09804 32.79683 1.000 20.19237 268 ASP C CA 1
ATOM 10439 C C . ASP C 1 271 ? -24.49102 11.70830 32.47540 1.000 21.37543 268 ASP C C 1
ATOM 10440 O O . ASP C 1 271 ? -24.41196 12.64706 31.66914 1.000 18.65916 268 ASP C O 1
ATOM 10445 N N . LEU C 1 272 ? -23.42391 11.14916 33.03107 1.000 18.97978 269 LEU C N 1
ATOM 10446 C CA . LEU C 1 272 ? -22.08149 11.59969 32.72705 1.000 19.72825 269 LEU C CA 1
ATOM 10447 C C . LEU C 1 272 ? -21.14049 10.41071 32.83831 1.000 23.10083 269 LEU C C 1
ATOM 10448 O O . LEU C 1 272 ? -21.18098 9.65323 33.82106 1.000 20.46360 269 LEU C O 1
ATOM 10453 N N . VAL C 1 273 ? -20.28095 10.27020 31.83552 1.000 16.44398 270 VAL C N 1
ATOM 10454 C CA . VAL C 1 273 ? -19.25061 9.24467 31.79776 1.000 18.41076 270 VAL C CA 1
ATOM 10455 C C . VAL C 1 273 ? -17.89776 9.93899 31.74436 1.000 18.61672 270 VAL C C 1
ATOM 10456 O O . VAL C 1 273 ? -17.69686 10.86297 30.94539 1.000 18.35582 270 VAL C O 1
ATOM 10460 N N . PHE C 1 274 ? -16.97624 9.49527 32.59113 1.000 15.11585 271 PHE C N 1
ATOM 10461 C CA . PHE C 1 274 ? -15.60348 9.98050 32.60496 1.000 18.20643 271 PHE C CA 1
ATOM 10462 C C . PHE C 1 274 ? -14.72352 8.83730 32.08594 1.000 15.29410 271 PHE C C 1
ATOM 10463 O O . PHE C 1 274 ? -14.42421 7.88354 32.81199 1.000 14.54878 271 PHE C O 1
ATOM 10471 N N . LEU C 1 275 ? -14.33414 8.91878 30.80250 1.000 14.50092 272 LEU C N 1
ATOM 10472 C CA . LEU C 1 275 ? -13.44542 7.93202 30.20758 1.000 14.39681 272 LEU C CA 1
ATOM 10473 C C . LEU C 1 275 ? -12.02421 8.20830 30.66641 1.000 16.31399 272 LEU C C 1
ATOM 10474 O O . LEU C 1 275 ? -11.49804 9.29507 30.41218 1.000 16.87159 272 LEU C O 1
ATOM 10479 N N . LEU C 1 276 ? -11.39754 7.22466 31.32800 1.000 14.36975 273 LEU C N 1
ATOM 10480 C CA . LEU C 1 276 ? -9.97820 7.27910 31.69555 1.000 13.96055 273 LEU C CA 1
ATOM 10481 C C . LEU C 1 276 ? -9.21006 6.29534 30.82109 1.000 15.03200 273 LEU C C 1
ATOM 10482 O O . LEU C 1 276 ? -9.17861 5.09399 31.10871 1.000 14.82979 273 LEU C O 1
ATOM 10487 N N . GLY C 1 277 ? -8.60930 6.79065 29.74376 1.000 18.49174 274 GLY C N 1
ATOM 10488 C CA . GLY C 1 277 ? -7.79045 5.90479 28.92666 1.000 14.70139 274 GLY C CA 1
ATOM 10489 C C . GLY C 1 277 ? -8.52786 4.67862 28.40484 1.000 14.41821 274 GLY C C 1
ATOM 10490 O O . GLY C 1 277 ? -8.02040 3.55265 28.48015 1.000 15.21807 274 GLY C O 1
ATOM 10491 N N . ALA C 1 278 ? -9.73391 4.90800 27.86752 1.000 16.28234 275 ALA C N 1
ATOM 10492 C CA . ALA C 1 278 ? -10.62783 3.89354 27.32606 1.000 16.27822 275 ALA C CA 1
ATOM 10493 C C . ALA C 1 278 ? -11.34676 4.53000 26.14764 1.000 17.62904 275 ALA C C 1
ATOM 10494 O O . ALA C 1 278 ? -11.72147 5.70364 26.21325 1.000 16.63412 275 ALA C O 1
ATOM 10496 N N . ARG C 1 279 ? -11.55136 3.76862 25.08939 1.000 14.51013 276 ARG C N 1
ATOM 10497 C CA . ARG C 1 279 ? -12.19425 4.29910 23.88959 1.000 14.27782 276 ARG C CA 1
ATOM 10498 C C . ARG C 1 279 ? -13.67166 3.93382 23.80456 1.000 14.38284 276 ARG C C 1
ATOM 10499 O O . ARG C 1 279 ? -14.08250 2.85139 24.22115 1.000 17.18781 276 ARG C O 1
ATOM 10507 N N . PHE C 1 280 ? -14.45642 4.80395 23.15434 1.000 14.33992 277 PHE C N 1
ATOM 10508 C CA . PHE C 1 280 ? -15.82388 4.45231 22.76111 1.000 13.56614 277 PHE C CA 1
ATOM 10509 C C . PHE C 1 280 ? -15.79098 3.64214 21.45853 1.000 18.14065 277 PHE C C 1
ATOM 10510 O O . PHE C 1 280 ? -16.38385 4.00812 20.44189 1.000 15.44394 277 PHE C O 1
ATOM 10518 N N . ASN C 1 281 ? -15.06773 2.53596 21.49907 1.000 15.74765 278 ASN C N 1
ATOM 10519 C CA . ASN C 1 281 ? -15.09337 1.59666 20.39286 1.000 14.19601 278 ASN C CA 1
ATOM 10520 C C . ASN C 1 281 ? -16.10242 0.50907 20.76917 1.000 14.59788 278 ASN C C 1
ATOM 10521 O O . ASN C 1 281 ? -16.93407 0.72351 21.67113 1.000 15.23361 278 ASN C O 1
ATOM 10526 N N . TRP C 1 282 ? -16.00348 -0.67835 20.13956 1.000 14.59273 279 TRP C N 1
ATOM 10527 C CA . TRP C 1 282 ? -16.98706 -1.73654 20.37204 1.000 14.38754 279 TRP C CA 1
ATOM 10528 C C . TRP C 1 282 ? -16.99973 -2.24129 21.82113 1.000 15.90057 279 TRP C C 1
ATOM 10529 O O . TRP C 1 282 ? -18.05860 -2.65667 22.31572 1.000 14.99548 279 TRP C O 1
ATOM 10540 N N . ILE C 1 283 ? -15.84537 -2.26034 22.49577 1.000 14.39348 280 ILE C N 1
ATOM 10541 C CA . ILE C 1 283 ? -15.80626 -2.77188 23.87218 1.000 14.36565 280 ILE C CA 1
ATOM 10542 C C . ILE C 1 283 ? -16.68509 -1.92892 24.78821 1.000 16.18745 280 ILE C C 1
ATOM 10543 O O . ILE C 1 283 ? -17.28350 -2.43834 25.74526 1.000 17.58353 280 ILE C O 1
ATOM 10548 N N . LEU C 1 284 ? -16.76788 -0.62603 24.53874 1.000 14.32168 281 LEU C N 1
ATOM 10549 C CA . LEU C 1 284 ? -17.68517 0.20529 25.31126 1.000 16.78242 281 LEU C CA 1
ATOM 10550 C C . LEU C 1 284 ? -18.93348 0.59399 24.50888 1.000 18.59502 281 LEU C C 1
ATOM 10551 O O . LEU C 1 284 ? -19.58961 1.58906 24.84218 1.000 17.03425 281 LEU C O 1
ATOM 10556 N N . HIS C 1 285 ? -19.28019 -0.17615 23.47537 1.000 14.06131 282 HIS C N 1
ATOM 10557 C CA . HIS C 1 285 ? -20.55066 -0.00913 22.75702 1.000 14.88914 282 HIS C CA 1
ATOM 10558 C C . HIS C 1 285 ? -20.71530 1.40443 22.20405 1.000 14.24495 282 HIS C C 1
ATOM 10559 O O . HIS C 1 285 ? -21.83888 1.91364 22.09018 1.000 15.06379 282 HIS C O 1
ATOM 10566 N N . PHE C 1 286 ? -19.59932 2.04563 21.84298 1.000 15.59281 283 PHE C N 1
ATOM 10567 C CA . PHE C 1 286 ? -19.52999 3.30290 21.08895 1.000 15.81263 283 PHE C CA 1
ATOM 10568 C C . PHE C 1 286 ? -19.99764 4.53872 21.84365 1.000 19.17884 283 PHE C C 1
ATOM 10569 O O . PHE C 1 286 ? -19.99565 5.62963 21.26324 1.000 15.90560 283 PHE C O 1
ATOM 10577 N N . GLY C 1 287 ? -20.31931 4.43255 23.13758 1.000 16.28856 284 GLY C N 1
ATOM 10578 C CA . GLY C 1 287 ? -20.87430 5.59679 23.80761 1.000 16.90804 284 GLY C CA 1
ATOM 10579 C C . GLY C 1 287 ? -22.24143 6.04556 23.32970 1.000 15.87958 284 GLY C C 1
ATOM 10580 O O . GLY C 1 287 ? -22.61862 7.19332 23.58084 1.000 16.49685 284 GLY C O 1
ATOM 10581 N N . LEU C 1 288 ? -23.00653 5.16589 22.68310 1.000 16.13829 285 LEU C N 1
ATOM 10582 C CA . LEU C 1 288 ? -24.22338 5.51821 21.96708 1.000 14.80920 285 LEU C CA 1
ATOM 10583 C C . LEU C 1 288 ? -25.38440 4.59997 22.31329 1.000 17.00610 285 LEU C C 1
ATOM 10584 O O . LEU C 1 288 ? -25.18439 3.45781 22.74825 1.000 15.79015 285 LEU C O 1
ATOM 10589 N N . PRO C 1 289 ? -26.61450 5.05621 22.08283 1.000 18.43399 286 PRO C N 1
ATOM 10590 C CA . PRO C 1 289 ? -27.76254 4.16152 22.16062 1.000 19.79240 286 PRO C CA 1
ATOM 10591 C C . PRO C 1 289 ? -27.54878 2.95439 21.26103 1.000 20.92205 286 PRO C C 1
ATOM 10592 O O . PRO C 1 289 ? -26.88046 3.06731 20.21691 1.000 17.79062 286 PRO C O 1
ATOM 10596 N N . PRO C 1 290 ? -28.10196 1.76704 21.62548 1.000 20.37838 287 PRO C N 1
ATOM 10597 C CA . PRO C 1 290 ? -29.02564 1.51438 22.73067 1.000 19.64982 287 PRO C CA 1
ATOM 10598 C C . PRO C 1 290 ? -28.33068 1.23201 24.05527 1.000 21.63579 287 PRO C C 1
ATOM 10599 O O . PRO C 1 290 ? -29.00308 0.75500 24.95941 1.000 26.25826 287 PRO C O 1
ATOM 10603 N N . ARG C 1 291 ? -27.04176 1.51390 24.24154 1.000 17.05615 288 ARG C N 1
ATOM 10604 C CA . ARG C 1 291 ? -26.36483 1.12936 25.48247 1.000 16.83767 288 ARG C CA 1
ATOM 10605 C C . ARG C 1 291 ? -26.11608 2.30654 26.43304 1.000 17.51248 288 ARG C C 1
ATOM 10606 O O . ARG C 1 291 ? -25.76746 2.08250 27.61115 1.000 17.11403 288 ARG C O 1
ATOM 10614 N N . TYR C 1 292 ? -26.30556 3.53852 25.95485 1.000 17.40826 289 TYR C N 1
ATOM 10615 C CA . TYR C 1 292 ? -26.13483 4.79254 26.67814 1.000 16.63611 289 TYR C CA 1
ATOM 10616 C C . TYR C 1 292 ? -27.33207 5.70207 26.44208 1.000 22.40207 289 TYR C C 1
ATOM 10617 O O . TYR C 1 292 ? -27.98530 5.63865 25.39137 1.000 22.00141 289 TYR C O 1
ATOM 10626 N N . SER C 1 293 ? -27.58476 6.59541 27.40239 1.000 16.79861 290 SER C N 1
ATOM 10627 C CA . SER C 1 293 ? -28.47306 7.72543 27.13777 1.000 17.87948 290 SER C CA 1
ATOM 10628 C C . SER C 1 293 ? -28.03858 8.51911 25.90093 1.000 17.80990 290 SER C C 1
ATOM 10629 O O . SER C 1 293 ? -26.85661 8.83247 25.71877 1.000 18.58721 290 SER C O 1
ATOM 10632 N N . LYS C 1 294 ? -29.00659 8.90269 25.06635 1.000 20.73130 291 LYS C N 1
ATOM 10633 C CA . LYS C 1 294 ? -28.63127 9.67856 23.89358 1.000 23.90151 291 LYS C CA 1
ATOM 10634 C C . LYS C 1 294 ? -28.01766 11.01874 24.27865 1.000 22.34904 291 LYS C C 1
ATOM 10635 O O . LYS C 1 294 ? -27.34885 11.64186 23.44979 1.000 22.43329 291 LYS C O 1
ATOM 10641 N N . ASP C 1 295 ? -28.21916 11.47042 25.51861 1.000 22.54130 292 ASP C N 1
ATOM 10642 C CA . ASP C 1 295 ? -27.68309 12.75070 25.95409 1.000 26.39094 292 ASP C CA 1
ATOM 10643 C C . ASP C 1 295 ? -26.53463 12.61690 26.94671 1.000 25.09664 292 ASP C C 1
ATOM 10644 O O . ASP C 1 295 ? -26.27127 13.56611 27.68945 1.000 26.27712 292 ASP C O 1
ATOM 10649 N N . VAL C 1 296 ? -25.83068 11.47634 26.95932 1.000 19.67181 293 VAL C N 1
ATOM 10650 C CA . VAL C 1 296 ? -24.78862 11.26704 27.96676 1.000 22.48894 293 VAL C CA 1
ATOM 10651 C C . VAL C 1 296 ? -23.68691 12.31447 27.80369 1.000 23.73342 293 VAL C C 1
ATOM 10652 O O . VAL C 1 296 ? -23.20594 12.57607 26.68957 1.000 20.47737 293 VAL C O 1
ATOM 10656 N N . ARG C 1 297 ? -23.31588 12.95916 28.91612 1.000 18.33943 294 ARG C N 1
ATOM 10657 C CA . ARG C 1 297 ? -22.20785 13.90954 28.93631 1.000 19.38133 294 ARG C CA 1
ATOM 10658 C C . ARG C 1 297 ? -20.89989 13.15146 29.14270 1.000 26.95392 294 ARG C C 1
ATOM 10659 O O . ARG C 1 297 ? -20.86514 12.11389 29.81394 1.000 17.60578 294 ARG C O 1
ATOM 10667 N N . VAL C 1 298 ? -19.81993 13.65689 28.54340 1.000 17.71272 295 VAL C N 1
ATOM 10668 C CA . VAL C 1 298 ? -18.57592 12.89633 28.49550 1.000 14.92913 295 VAL C CA 1
ATOM 10669 C C . VAL C 1 298 ? -17.40479 13.78815 28.86819 1.000 14.83969 295 VAL C C 1
ATOM 10670 O O . VAL C 1 298 ? -17.22585 14.86423 28.28641 1.000 16.95563 295 VAL C O 1
ATOM 10674 N N . ILE C 1 299 ? -16.63475 13.35766 29.87096 1.000 15.47453 296 ILE C N 1
ATOM 10675 C CA . ILE C 1 299 ? -15.28074 13.83070 30.11217 1.000 17.70135 296 ILE C CA 1
ATOM 10676 C C . ILE C 1 299 ? -14.34699 12.74720 29.57879 1.000 15.12816 296 ILE C C 1
ATOM 10677 O O . ILE C 1 299 ? -14.52719 11.56380 29.88080 1.000 17.74181 296 ILE C O 1
ATOM 10682 N N . GLN C 1 300 ? -13.37945 13.11270 28.74932 1.000 16.31379 297 GLN C N 1
ATOM 10683 C CA . GLN C 1 300 ? -12.56292 12.10822 28.07333 1.000 14.37033 297 GLN C CA 1
ATOM 10684 C C . GLN C 1 300 ? -11.09075 12.41546 28.25812 1.000 14.64712 297 GLN C C 1
ATOM 10685 O O . GLN C 1 300 ? -10.61881 13.45616 27.79082 1.000 16.26409 297 GLN C O 1
ATOM 10691 N N . LEU C 1 301 ? -10.37048 11.50159 28.91610 1.000 14.72479 298 LEU C N 1
ATOM 10692 C CA . LEU C 1 301 ? -8.92477 11.57597 29.10651 1.000 14.32465 298 LEU C CA 1
ATOM 10693 C C . LEU C 1 301 ? -8.28630 10.57542 28.15589 1.000 14.23607 298 LEU C C 1
ATOM 10694 O O . LEU C 1 301 ? -8.43621 9.35288 28.32792 1.000 15.25006 298 LEU C O 1
ATOM 10699 N N . ASP C 1 302 ? -7.58442 11.09223 27.13851 1.000 17.80006 299 ASP C N 1
ATOM 10700 C CA . ASP C 1 302 ? -6.82332 10.26143 26.21964 1.000 17.66483 299 ASP C CA 1
ATOM 10701 C C . ASP C 1 302 ? -5.55746 11.00132 25.82478 1.000 16.82586 299 ASP C C 1
ATOM 10702 O O . ASP C 1 302 ? -5.55467 12.22651 25.69791 1.000 18.85583 299 ASP C O 1
ATOM 10707 N N . LEU C 1 303 ? -4.47632 10.24543 25.62197 1.000 15.73806 300 LEU C N 1
ATOM 10708 C CA . LEU C 1 303 ? -3.25802 10.84245 25.08897 1.000 14.97984 300 LEU C CA 1
ATOM 10709 C C . LEU C 1 303 ? -3.45446 11.29694 23.64423 1.000 16.77112 300 LEU C C 1
ATOM 10710 O O . LEU C 1 303 ? -2.78871 12.23621 23.19204 1.000 16.77451 300 LEU C O 1
ATOM 10715 N N . SER C 1 304 ? -4.37934 10.67099 22.93377 1.000 17.06816 301 SER C N 1
ATOM 10716 C CA . SER C 1 304 ? -4.58960 10.91912 21.50369 1.000 15.61486 301 SER C CA 1
ATOM 10717 C C . SER C 1 304 ? -5.65804 11.99306 21.30118 1.000 16.71301 301 SER C C 1
ATOM 10718 O O . SER C 1 304 ? -6.85107 11.75483 21.53543 1.000 17.74988 301 SER C O 1
ATOM 10721 N N . ALA C 1 305 ? -5.22653 13.19058 20.88846 1.000 18.01145 302 ALA C N 1
ATOM 10722 C CA . ALA C 1 305 ? -6.17020 14.26226 20.58036 1.000 18.75773 302 ALA C CA 1
ATOM 10723 C C . ALA C 1 305 ? -7.20322 13.82210 19.54934 1.000 17.95312 302 ALA C C 1
ATOM 10724 O O . ALA C 1 305 ? -8.39237 14.15167 19.67317 1.000 17.81743 302 ALA C O 1
ATOM 10726 N N . GLU C 1 306 ? -6.76564 13.08970 18.50871 1.000 20.02876 303 GLU C N 1
ATOM 10727 C CA . GLU C 1 306 ? -7.69476 12.68918 17.44580 1.000 19.45101 303 GLU C CA 1
ATOM 10728 C C . GLU C 1 306 ? -8.77139 11.71134 17.92867 1.000 25.15415 303 GLU C C 1
ATOM 10729 O O . GLU C 1 306 ? -9.80752 11.58866 17.28137 1.000 20.01924 303 GLU C O 1
ATOM 10735 N N . GLU C 1 307 ? -8.56981 11.03434 19.06058 1.000 19.67537 304 GLU C N 1
ATOM 10736 C CA . GLU C 1 307 ? -9.60313 10.15726 19.60443 1.000 19.76716 304 GLU C CA 1
ATOM 10737 C C . GLU C 1 307 ? -10.75478 10.92850 20.26764 1.000 27.12112 304 GLU C C 1
ATOM 10738 O O . GLU C 1 307 ? -11.84268 10.36597 20.43044 1.000 18.18251 304 GLU C O 1
ATOM 10744 N N . ILE C 1 308 ? -10.54208 12.19483 20.65316 1.000 15.82916 305 ILE C N 1
ATOM 10745 C CA . ILE C 1 308 ? -11.51988 12.93221 21.45881 1.000 15.98237 305 ILE C CA 1
ATOM 10746 C C . ILE C 1 308 ? -12.81817 13.13015 20.68306 1.000 17.14813 305 ILE C C 1
ATOM 10747 O O . ILE C 1 308 ? -12.82099 13.66602 19.56587 1.000 19.17057 305 ILE C O 1
ATOM 10752 N N . GLY C 1 309 ? -13.93678 12.73494 21.28376 1.000 18.54584 306 GLY C N 1
ATOM 10753 C CA . GLY C 1 309 ? -15.22349 12.93508 20.65294 1.000 18.54712 306 GLY C CA 1
ATOM 10754 C C . GLY C 1 309 ? -15.60640 11.91299 19.58967 1.000 19.28973 306 GLY C C 1
ATOM 10755 O O . GLY C 1 309 ? -16.64814 12.07932 18.94828 1.000 18.38320 306 GLY C O 1
ATOM 10756 N N . ASN C 1 310 ? -14.80678 10.87235 19.36250 1.000 19.39799 307 ASN C N 1
ATOM 10757 C CA . ASN C 1 310 ? -15.23399 9.81736 18.44344 1.000 17.67176 307 ASN C CA 1
ATOM 10758 C C . ASN C 1 310 ? -16.57868 9.22011 18.87284 1.000 22.34607 307 ASN C C 1
ATOM 10759 O O . ASN C 1 310 ? -16.78865 8.89578 20.04846 1.000 19.64586 307 ASN C O 1
ATOM 10764 N N . ASN C 1 311 ? -17.49645 9.10700 17.91386 1.000 14.48763 308 ASN C N 1
ATOM 10765 C CA . ASN C 1 311 ? -18.84725 8.56372 18.08729 1.000 14.71757 308 ASN C CA 1
ATOM 10766 C C . ASN C 1 311 ? -19.74438 9.40992 18.98491 1.000 17.76664 308 ASN C C 1
ATOM 10767 O O . ASN C 1 311 ? -20.88904 9.68817 18.60934 1.000 17.16089 308 ASN C O 1
ATOM 10772 N N . ARG C 1 312 ? -19.26517 9.79094 20.16918 1.000 17.23945 309 ARG C N 1
ATOM 10773 C CA . ARG C 1 312 ? -20.02014 10.67511 21.05600 1.000 16.63455 309 ARG C CA 1
ATOM 10774 C C . ARG C 1 312 ? -19.16546 11.87550 21.44532 1.000 16.32477 309 ARG C C 1
ATOM 10775 O O . ARG C 1 312 ? -18.04271 11.71530 21.94930 1.000 17.13560 309 ARG C O 1
ATOM 10783 N N . GLN C 1 313 ? -19.71708 13.07056 21.24914 1.000 17.42114 310 GLN C N 1
ATOM 10784 C CA . GLN C 1 313 ? -19.00161 14.29710 21.56412 1.000 17.84223 310 GLN C CA 1
ATOM 10785 C C . GLN C 1 313 ? -18.57472 14.29910 23.03600 1.000 26.69916 310 GLN C C 1
ATOM 10786 O O . GLN C 1 313 ? -19.26398 13.75919 23.91893 1.000 19.04934 310 GLN C O 1
ATOM 10792 N N . ALA C 1 314 ? -17.40694 14.87469 23.29016 1.000 16.86975 311 ALA C N 1
ATOM 10793 C CA . ALA C 1 314 ? -16.92923 15.05409 24.65626 1.000 18.49230 311 ALA C CA 1
ATOM 10794 C C . ALA C 1 314 ? -17.22697 16.46743 25.11120 1.000 17.64677 311 ALA C C 1
ATOM 10795 O O . ALA C 1 314 ? -16.89415 17.43533 24.42306 1.000 23.30501 311 ALA C O 1
ATOM 10797 N N . GLU C 1 315 ? -17.82431 16.58587 26.28369 1.000 17.28783 312 GLU C N 1
ATOM 10798 C CA . GLU C 1 315 ? -18.08427 17.89760 26.84397 1.000 20.11145 312 GLU C CA 1
ATOM 10799 C C . GLU C 1 315 ? -16.81404 18.53041 27.39106 1.000 20.09139 312 GLU C C 1
ATOM 10800 O O . GLU C 1 315 ? -16.61954 19.74538 27.26685 1.000 19.63879 312 GLU C O 1
ATOM 10806 N N . VAL C 1 316 ? -15.94013 17.73238 28.00022 1.000 17.57828 313 VAL C N 1
ATOM 10807 C CA . VAL C 1 316 ? -14.66022 18.20984 28.49166 1.000 16.17413 313 VAL C CA 1
ATOM 10808 C C . VAL C 1 316 ? -13.59192 17.27253 27.96913 1.000 15.59660 313 VAL C C 1
ATOM 10809 O O . VAL C 1 316 ? -13.66204 16.05971 28.20278 1.000 18.81618 313 VAL C O 1
ATOM 10813 N N . ALA C 1 317 ? -12.59992 17.82811 27.28175 1.000 17.62113 314 ALA C N 1
ATOM 10814 C CA . ALA C 1 317 ? -11.47373 17.07079 26.75130 1.000 19.86425 314 ALA C CA 1
ATOM 10815 C C . ALA C 1 317 ? -10.26587 17.20924 27.66720 1.000 17.74986 314 ALA C C 1
ATOM 10816 O O . ALA C 1 317 ? -9.91450 18.32250 28.07435 1.000 18.21581 314 ALA C O 1
ATOM 10818 N N . LEU C 1 318 ? -9.62452 16.08417 27.97005 1.000 18.38663 315 LEU C N 1
ATOM 10819 C CA . LEU C 1 318 ? -8.43385 16.02846 28.81926 1.000 17.53763 315 LEU C CA 1
ATOM 10820 C C . LEU C 1 318 ? -7.37345 15.29370 27.99530 1.000 18.27838 315 LEU C C 1
ATOM 10821 O O . LEU C 1 318 ? -7.26272 14.06790 28.05565 1.000 17.78878 315 LEU C O 1
ATOM 10826 N N . VAL C 1 319 ? -6.64156 16.02540 27.15839 1.000 20.10791 316 VAL C N 1
ATOM 10827 C CA . VAL C 1 319 ? -5.68007 15.38593 26.26450 1.000 17.81046 316 VAL C CA 1
ATOM 10828 C C . VAL C 1 319 ? -4.30377 15.38469 26.91041 1.000 16.71802 316 VAL C C 1
ATOM 10829 O O . VAL C 1 319 ? -3.72152 16.44399 27.18374 1.000 19.46393 316 VAL C O 1
ATOM 10833 N N . GLY C 1 320 ? -3.77392 14.19235 27.14074 1.000 18.36424 317 GLY C N 1
ATOM 10834 C CA . GLY C 1 320 ? -2.48550 14.08720 27.80203 1.000 20.13306 317 GLY C CA 1
ATOM 10835 C C . GLY C 1 320 ? -2.34487 12.73162 28.45860 1.000 16.50404 317 GLY C C 1
ATOM 10836 O O . GLY C 1 320 ? -3.08103 11.79511 28.14617 1.000 17.24275 317 GLY C O 1
ATOM 10837 N N . ASP C 1 321 ? -1.38175 12.65781 29.36814 1.000 18.09766 318 ASP C N 1
ATOM 10838 C CA . ASP C 1 321 ? -1.02227 11.40137 30.01327 1.000 17.56840 318 ASP C CA 1
ATOM 10839 C C . ASP C 1 321 ? -1.94585 11.10466 31.18790 1.000 18.77860 318 ASP C C 1
ATOM 10840 O O . ASP C 1 321 ? -2.28416 12.00049 31.96609 1.000 16.59883 318 ASP C O 1
ATOM 10845 N N . GLY C 1 322 ? -2.36194 9.83728 31.29877 1.000 17.22647 319 GLY C N 1
ATOM 10846 C CA . GLY C 1 322 ? -3.34289 9.48003 32.30769 1.000 15.97997 319 GLY C CA 1
ATOM 10847 C C . GLY C 1 322 ? -2.84600 9.72486 33.72166 1.000 20.03876 319 GLY C C 1
ATOM 10848 O O . GLY C 1 322 ? -3.57019 10.27244 34.55552 1.000 18.03397 319 GLY C O 1
ATOM 10849 N N . LYS C 1 323 ? -1.59570 9.35669 33.99839 1.000 15.81043 320 LYS C N 1
ATOM 10850 C CA . LYS C 1 323 ? -1.03625 9.56297 35.33889 1.000 16.11258 320 LYS C CA 1
ATOM 10851 C C . LYS C 1 323 ? -0.92364 11.05056 35.65435 1.000 19.08548 320 LYS C C 1
ATOM 10852 O O . LYS C 1 323 ? -1.30158 11.49993 36.74193 1.000 19.10894 320 LYS C O 1
ATOM 10858 N N . ALA C 1 324 ? -0.39679 11.82911 34.70908 1.000 16.18574 321 ALA C N 1
ATOM 10859 C CA . ALA C 1 324 ? -0.17563 13.25581 34.95667 1.000 16.03250 321 ALA C CA 1
ATOM 10860 C C . ALA C 1 324 ? -1.49538 14.00094 35.12116 1.000 22.32127 321 ALA C C 1
ATOM 10861 O O . ALA C 1 324 ? -1.62903 14.84500 36.02383 1.000 21.14704 321 ALA C O 1
ATOM 10863 N N . ILE C 1 325 ? -2.48272 13.70445 34.26838 1.000 16.84417 322 ILE C N 1
ATOM 10864 C CA . ILE C 1 325 ? -3.75615 14.41633 34.33204 1.000 15.47522 322 ILE C CA 1
ATOM 10865 C C . ILE C 1 325 ? -4.54011 14.03213 35.58465 1.000 15.42425 322 ILE C C 1
ATOM 10866 O O . ILE C 1 325 ? -5.09597 14.90411 36.25954 1.000 18.09731 322 ILE C O 1
ATOM 10871 N N . VAL C 1 326 ? -4.64047 12.73919 35.90312 1.000 15.56318 323 VAL C N 1
ATOM 10872 C CA . VAL C 1 326 ? -5.32592 12.39456 37.15558 1.000 15.80657 323 VAL C CA 1
ATOM 10873 C C . VAL C 1 326 ? -4.60355 13.03264 38.34589 1.000 17.66155 323 VAL C C 1
ATOM 10874 O O . VAL C 1 326 ? -5.24409 13.46722 39.30963 1.000 18.04212 323 VAL C O 1
ATOM 10878 N N . GLY C 1 327 ? -3.26535 13.14235 38.28341 1.000 17.26237 324 GLY C N 1
ATOM 10879 C CA . GLY C 1 327 ? -2.54347 13.92394 39.29042 1.000 19.37476 324 GLY C CA 1
ATOM 10880 C C . GLY C 1 327 ? -3.04202 15.35728 39.40385 1.000 19.10109 324 GLY C C 1
ATOM 10881 O O . GLY C 1 327 ? -3.24086 15.87723 40.51722 1.000 17.05967 324 GLY C O 1
ATOM 10882 N N . GLN C 1 328 ? -3.28016 16.01043 38.25677 1.000 16.95811 325 GLN C N 1
ATOM 10883 C CA . GLN C 1 328 ? -3.81739 17.37310 38.27571 1.000 17.17146 325 GLN C CA 1
ATOM 10884 C C . GLN C 1 328 ? -5.19477 17.41803 38.91383 1.000 16.82806 325 GLN C C 1
ATOM 10885 O O . GLN C 1 328 ? -5.51122 18.35959 39.65700 1.000 17.77401 325 GLN C O 1
ATOM 10891 N N . LEU C 1 329 ? -6.05070 16.43939 38.57257 1.000 16.71053 326 LEU C N 1
ATOM 10892 C CA . LEU C 1 329 ? -7.37787 16.39242 39.15669 1.000 16.05660 326 LEU C CA 1
ATOM 10893 C C . LEU C 1 329 ? -7.28659 16.19861 40.66423 1.000 16.28358 326 LEU C C 1
ATOM 10894 O O . LEU C 1 329 ? -8.02928 16.84328 41.40969 1.000 16.50468 326 LEU C O 1
ATOM 10899 N N . ASN C 1 330 ? -6.39345 15.31656 41.12772 1.000 17.38098 327 ASN C N 1
ATOM 10900 C CA . ASN C 1 330 ? -6.28467 15.09657 42.57718 1.000 18.60882 327 ASN C CA 1
ATOM 10901 C C . ASN C 1 330 ? -5.81270 16.36355 43.27695 1.000 23.79824 327 ASN C C 1
ATOM 10902 O O . ASN C 1 330 ? -6.28336 16.69249 44.37927 1.000 20.17795 327 ASN C O 1
ATOM 10907 N N . GLN C 1 331 ? -4.87124 17.08331 42.65963 1.000 23.46440 328 GLN C N 1
ATOM 10908 C CA . GLN C 1 331 ? -4.40607 18.34295 43.23361 1.000 26.12766 328 GLN C CA 1
ATOM 10909 C C . GLN C 1 331 ? -5.52307 19.38094 43.25465 1.000 23.61646 328 GLN C C 1
ATOM 10910 O O . GLN C 1 331 ? -5.69885 20.09793 44.24993 1.000 23.02503 328 GLN C O 1
ATOM 10916 N N . ALA C 1 332 ? -6.30203 19.46462 42.17406 1.000 18.77528 329 ALA C N 1
ATOM 10917 C CA . ALA C 1 332 ? -7.38569 20.43431 42.14662 1.000 22.07969 329 ALA C CA 1
ATOM 10918 C C . ALA C 1 332 ? -8.46933 20.09473 43.16244 1.000 22.15341 329 ALA C C 1
ATOM 10919 O O . ALA C 1 332 ? -9.10278 21.00257 43.71112 1.000 20.41978 329 ALA C O 1
ATOM 10921 N N . LEU C 1 333 ? -8.69821 18.80525 43.42069 1.000 19.84034 330 LEU C N 1
ATOM 10922 C CA . LEU C 1 333 ? -9.69882 18.39744 44.39789 1.000 21.43330 330 LEU C CA 1
ATOM 10923 C C . LEU C 1 333 ? -9.33120 18.81170 45.80813 1.000 24.58788 330 LEU C C 1
ATOM 10924 O O . LEU C 1 333 ? -10.22643 18.93888 46.65196 1.000 26.67544 330 LEU C O 1
ATOM 10929 N N . SER C 1 334 ? -8.04183 19.01882 46.09631 1.000 20.96849 331 SER C N 1
ATOM 10930 C CA . SER C 1 334 ? -7.65565 19.34864 47.46408 1.000 20.76138 331 SER C CA 1
ATOM 10931 C C . SER C 1 334 ? -8.12520 20.73451 47.88892 1.000 24.93129 331 SER C C 1
ATOM 10932 O O . SER C 1 334 ? -8.17111 21.00269 49.08456 1.000 25.57044 331 SER C O 1
ATOM 10935 N N . SER C 1 335 ? -8.54203 21.59445 46.96556 1.000 27.66129 332 SER C N 1
ATOM 10936 C CA . SER C 1 335 ? -9.11202 22.88033 47.32803 1.000 32.88232 332 SER C CA 1
ATOM 10937 C C . SER C 1 335 ? -10.63665 22.89703 47.25412 1.000 35.36333 332 SER C C 1
ATOM 10938 O O . SER C 1 335 ? -11.23599 23.96503 47.39928 1.000 37.05674 332 SER C O 1
ATOM 10941 N N . ARG C 1 336 ? -11.27860 21.75180 47.03792 1.000 25.65377 333 ARG C N 1
ATOM 10942 C CA . ARG C 1 336 ? -12.73407 21.66553 46.96571 1.000 22.10437 333 ARG C CA 1
ATOM 10943 C C . ARG C 1 336 ? -13.30931 20.81944 48.09350 1.000 25.07722 333 ARG C C 1
ATOM 10944 O O . ARG C 1 336 ? -12.69092 19.85001 48.54566 1.000 26.70246 333 ARG C O 1
ATOM 10952 N N . GLN C 1 337 ? -14.52875 21.17566 48.51199 1.000 27.77268 334 GLN C N 1
ATOM 10953 C CA . GLN C 1 337 ? -15.25063 20.41134 49.52303 1.000 29.50895 334 GLN C CA 1
ATOM 10954 C C . GLN C 1 337 ? -16.01488 19.23929 48.93220 1.000 30.24876 334 GLN C C 1
ATOM 10955 O O . GLN C 1 337 ? -16.31420 18.28405 49.65467 1.000 26.84289 334 GLN C O 1
ATOM 10961 N N . TRP C 1 338 ? -16.33492 19.29162 47.64304 1.000 21.21449 335 TRP C N 1
ATOM 10962 C CA . TRP C 1 338 ? -17.23162 18.31319 47.05419 1.000 22.02454 335 TRP C CA 1
ATOM 10963 C C . TRP C 1 338 ? -16.64059 16.90859 47.07381 1.000 23.03619 335 TRP C C 1
ATOM 10964 O O . TRP C 1 338 ? -15.45185 16.69224 46.79301 1.000 23.63173 335 TRP C O 1
ATOM 10975 N N . PHE C 1 339 ? -17.51270 15.94672 47.33336 1.000 19.82448 336 PHE C N 1
ATOM 10976 C CA . PHE C 1 339 ? -17.28790 14.54956 47.00508 1.000 23.31796 336 PHE C CA 1
ATOM 10977 C C . PHE C 1 339 ? -18.64376 13.96625 46.64372 1.000 19.32557 336 PHE C C 1
ATOM 10978 O O . PHE C 1 339 ? -19.68257 14.50757 47.03310 1.000 21.13559 336 PHE C O 1
ATOM 10986 N N . TYR C 1 340 ? -18.63827 12.85492 45.90418 1.000 20.75407 337 TYR C N 1
ATOM 10987 C CA . TYR C 1 340 ? -19.92086 12.22826 45.57774 1.000 19.27055 337 TYR C CA 1
ATOM 10988 C C . TYR C 1 340 ? -20.57555 11.69192 46.85245 1.000 22.83310 337 TYR C C 1
ATOM 10989 O O . TYR C 1 340 ? -19.95241 10.89688 47.57080 1.000 21.90587 337 TYR C O 1
ATOM 10998 N N . PRO C 1 341 ? -21.81585 12.09189 47.17337 1.000 22.95993 338 PRO C N 1
ATOM 10999 C CA . PRO C 1 341 ? -22.37876 11.81077 48.50582 1.000 25.56081 338 PRO C CA 1
ATOM 11000 C C . PRO C 1 341 ? -22.55043 10.32495 48.80187 1.000 19.43125 338 PRO C C 1
ATOM 11001 O O . PRO C 1 341 ? -22.77312 9.51065 47.90969 1.000 19.15297 338 PRO C O 1
ATOM 11005 N N . ALA C 1 342 ? -22.49824 9.99211 50.10671 1.000 19.52744 339 ALA C N 1
ATOM 11006 C CA . ALA C 1 342 ? -22.52220 8.59363 50.52839 1.000 22.98754 339 ALA C CA 1
ATOM 11007 C C . ALA C 1 342 ? -23.81905 7.88867 50.14727 1.000 19.56544 339 ALA C C 1
ATOM 11008 O O . ALA C 1 342 ? -23.79918 6.68256 49.88075 1.000 21.75663 339 ALA C O 1
ATOM 11010 N N . GLU C 1 343 ? -24.95084 8.60051 50.12791 1.000 20.95650 340 GLU C N 1
ATOM 11011 C CA . GLU C 1 343 ? -26.24149 8.01513 49.75691 1.000 21.13418 340 GLU C CA 1
ATOM 11012 C C . GLU C 1 343 ? -26.84299 8.80389 48.60269 1.000 23.56533 340 GLU C C 1
ATOM 11013 O O . GLU C 1 343 ? -27.06324 10.01443 48.73229 1.000 23.75076 340 GLU C O 1
ATOM 11019 N N . THR C 1 344 ? -27.09102 8.13566 47.47614 1.000 20.76324 341 THR C N 1
ATOM 11020 C CA . THR C 1 344 ? -27.84648 8.73031 46.38031 1.000 20.39947 341 THR C CA 1
ATOM 11021 C C . THR C 1 344 ? -28.76448 7.68273 45.75835 1.000 21.84434 341 THR C C 1
ATOM 11022 O O . THR C 1 344 ? -28.52962 6.47350 45.89251 1.000 19.69080 341 THR C O 1
ATOM 11026 N N . PRO C 1 345 ? -29.81340 8.11951 45.04091 1.000 22.81494 342 PRO C N 1
ATOM 11027 C CA . PRO C 1 345 ? -30.60455 7.14828 44.25654 1.000 22.90336 342 PRO C CA 1
ATOM 11028 C C . PRO C 1 345 ? -29.76411 6.33420 43.28302 1.000 19.97059 342 PRO C C 1
ATOM 11029 O O . PRO C 1 345 ? -30.02841 5.13564 43.07802 1.000 20.28082 342 PRO C O 1
ATOM 11033 N N . TRP C 1 346 ? -28.75772 6.96186 42.67257 1.000 19.19137 343 TRP C N 1
ATOM 11034 C CA . TRP C 1 346 ? -27.84618 6.24989 41.76864 1.000 20.40248 343 TRP C CA 1
ATOM 11035 C C . TRP C 1 346 ? -27.15070 5.10778 42.49332 1.000 22.78652 343 TRP C C 1
ATOM 11036 O O . TRP C 1 346 ? -27.09236 3.97128 42.00225 1.000 18.85427 343 TRP C O 1
ATOM 11047 N N . ARG C 1 347 ? -26.63537 5.38561 43.68951 1.000 18.96704 344 ARG C N 1
ATOM 11048 C CA . ARG C 1 347 ? -25.97969 4.32028 44.43336 1.000 18.53861 344 ARG C CA 1
ATOM 11049 C C . ARG C 1 347 ? -26.94473 3.17883 44.70590 1.000 19.10833 344 ARG C C 1
ATOM 11050 O O . ARG C 1 347 ? -26.56298 2.00582 44.64291 1.000 20.06322 344 ARG C O 1
ATOM 11058 N N . GLU C 1 348 ? -28.19733 3.50874 45.04084 1.000 21.63590 345 GLU C N 1
ATOM 11059 C CA . GLU C 1 348 ? -29.17554 2.48388 45.37542 1.000 21.58839 345 GLU C CA 1
ATOM 11060 C C . GLU C 1 348 ? -29.55343 1.65851 44.15436 1.000 22.33136 345 GLU C C 1
ATOM 11061 O O . GLU C 1 348 ? -29.77799 0.44758 44.26743 1.000 20.31358 345 GLU C O 1
ATOM 11067 N N . ALA C 1 349 ? -29.64726 2.30644 42.98383 1.000 18.27218 346 ALA C N 1
ATOM 11068 C CA . ALA C 1 349 ? -29.99614 1.59126 41.77341 1.000 18.21876 346 ALA C CA 1
ATOM 11069 C C . ALA C 1 349 ? -28.87647 0.63939 41.39493 1.000 19.45299 346 ALA C C 1
ATOM 11070 O O . ALA C 1 349 ? -29.12561 -0.52372 41.05333 1.000 18.70060 346 ALA C O 1
ATOM 11072 N N . ILE C 1 350 ? -27.63645 1.11515 41.49033 1.000 19.93180 347 ILE C N 1
ATOM 11073 C CA . ILE C 1 350 ? -26.47149 0.28263 41.21497 1.000 20.36617 347 ILE C CA 1
ATOM 11074 C C . ILE C 1 350 ? -26.44052 -0.92202 42.14743 1.000 21.55071 347 ILE C C 1
ATOM 11075 O O . ILE C 1 350 ? -26.28145 -2.06743 41.70147 1.000 18.86359 347 ILE C O 1
ATOM 11080 N N . ALA C 1 351 ? -26.62033 -0.68744 43.45785 1.000 19.43516 348 ALA C N 1
ATOM 11081 C CA . ALA C 1 351 ? -26.61345 -1.79820 44.40045 1.000 19.59002 348 ALA C CA 1
ATOM 11082 C C . ALA C 1 351 ? -27.69580 -2.80602 44.06792 1.000 22.21946 348 ALA C C 1
ATOM 11083 O O . ALA C 1 351 ? -27.47089 -4.01821 44.16650 1.000 19.00536 348 ALA C O 1
ATOM 11085 N N . ALA C 1 352 ? -28.88193 -2.33167 43.67837 1.000 21.71220 349 ALA C N 1
ATOM 11086 C CA . ALA C 1 352 ? -29.96877 -3.26721 43.41777 1.000 23.01963 349 ALA C CA 1
ATOM 11087 C C . ALA C 1 352 ? -29.65707 -4.12979 42.20038 1.000 18.94356 349 ALA C C 1
ATOM 11088 O O . ALA C 1 352 ? -29.94008 -5.33699 42.19376 1.000 20.67190 349 ALA C O 1
ATOM 11090 N N . LYS C 1 353 ? -29.04848 -3.53417 41.16649 1.000 18.30862 350 LYS C N 1
ATOM 11091 C CA . LYS C 1 353 ? -28.72541 -4.31128 39.97923 1.000 18.08396 350 LYS C CA 1
ATOM 11092 C C . LYS C 1 353 ? -27.61586 -5.31468 40.25644 1.000 18.68095 350 LYS C C 1
ATOM 11093 O O . LYS C 1 353 ? -27.65835 -6.43644 39.74475 1.000 18.14518 350 LYS C O 1
ATOM 11099 N N . ILE C 1 354 ? -26.62001 -4.94121 41.07173 1.000 18.87409 351 ILE C N 1
ATOM 11100 C CA . ILE C 1 354 ? -25.59863 -5.90968 41.45922 1.000 20.90870 351 ILE C CA 1
ATOM 11101 C C . ILE C 1 354 ? -26.24872 -7.08118 42.18348 1.000 20.09825 351 ILE C C 1
ATOM 11102 O O . ILE C 1 354 ? -25.95895 -8.24927 41.88849 1.000 18.00677 351 ILE C O 1
ATOM 11107 N N . ALA C 1 355 ? -27.17311 -6.78741 43.11945 1.000 20.52901 352 ALA C N 1
ATOM 11108 C CA . ALA C 1 355 ? -27.83400 -7.86837 43.85156 1.000 20.39004 352 ALA C CA 1
ATOM 11109 C C . ALA C 1 355 ? -28.62691 -8.78435 42.91762 1.000 21.96025 352 ALA C C 1
ATOM 11110 O O . ALA C 1 355 ? -28.63488 -10.01223 43.09678 1.000 22.25393 352 ALA C O 1
ATOM 11112 N N . GLY C 1 356 ? -29.31239 -8.20851 41.92458 1.000 19.44733 353 GLY C N 1
ATOM 11113 C CA . GLY C 1 356 ? -30.05688 -9.03634 40.98318 1.000 19.88748 353 GLY C CA 1
ATOM 11114 C C . GLY C 1 356 ? -29.15936 -9.94991 40.17613 1.000 18.03642 353 GLY C C 1
ATOM 11115 O O . GLY C 1 356 ? -29.46686 -11.13345 39.98014 1.000 20.14152 353 GLY C O 1
ATOM 11116 N N . ASN C 1 357 ? -28.04014 -9.41670 39.69888 1.000 19.28157 354 ASN C N 1
ATOM 11117 C CA . ASN C 1 357 ? -27.12003 -10.22146 38.90251 1.000 19.67344 354 ASN C CA 1
ATOM 11118 C C . ASN C 1 357 ? -26.42653 -11.26584 39.77328 1.000 18.00637 354 ASN C C 1
ATOM 11119 O O . ASN C 1 357 ? -26.22266 -12.40422 39.33718 1.000 20.26265 354 ASN C O 1
ATOM 11124 N N . GLN C 1 358 ? -26.11305 -10.91638 41.02841 1.000 19.61986 355 GLN C N 1
ATOM 11125 C CA . GLN C 1 358 ? -25.58913 -11.92011 41.95526 1.000 20.84254 355 GLN C CA 1
ATOM 11126 C C . GLN C 1 358 ? -26.58632 -13.06510 42.13841 1.000 20.00469 355 GLN C C 1
ATOM 11127 O O . GLN C 1 358 ? -26.22598 -14.24471 42.04346 1.000 20.87473 355 GLN C O 1
ATOM 11133 N N . ALA C 1 359 ? -27.86370 -12.72546 42.34900 1.000 20.28246 356 ALA C N 1
ATOM 11134 C CA . ALA C 1 359 ? -28.90458 -13.73801 42.46314 1.000 23.79456 356 ALA C CA 1
ATOM 11135 C C . ALA C 1 359 ? -29.02124 -14.58373 41.19392 1.000 21.54183 356 ALA C C 1
ATOM 11136 O O . ALA C 1 359 ? -29.29692 -15.78571 41.26757 1.000 22.43672 356 ALA C O 1
ATOM 11138 N N . ALA C 1 360 ? -28.84037 -13.97558 40.01270 1.000 18.41413 357 ALA C N 1
ATOM 11139 C CA . ALA C 1 360 ? -28.94240 -14.75101 38.77736 1.000 18.45819 357 ALA C CA 1
ATOM 11140 C C . ALA C 1 360 ? -27.84077 -15.80795 38.68159 1.000 20.33365 357 ALA C C 1
ATOM 11141 O O . ALA C 1 360 ? -28.07968 -16.91601 38.18998 1.000 21.41988 357 ALA C O 1
ATOM 11143 N N . VAL C 1 361 ? -26.62072 -15.48793 39.11352 1.000 18.61774 358 VAL C N 1
ATOM 11144 C CA . VAL C 1 361 ? -25.54493 -16.45731 38.93224 1.000 21.25307 358 VAL C CA 1
ATOM 11145 C C . VAL C 1 361 ? -25.34217 -17.35349 40.14857 1.000 20.32021 358 VAL C C 1
ATOM 11146 O O . VAL C 1 361 ? -24.64430 -18.37048 40.03925 1.000 20.22515 358 VAL C O 1
ATOM 11150 N N . ALA C 1 362 ? -25.95100 -17.03606 41.28679 1.000 19.18566 359 ALA C N 1
ATOM 11151 C CA . ALA C 1 362 ? -25.72638 -17.84268 42.48786 1.000 18.23040 359 ALA C CA 1
ATOM 11152 C C . ALA C 1 362 ? -26.04957 -19.32852 42.29874 1.000 18.87958 359 ALA C C 1
ATOM 11153 O O . ALA C 1 362 ? -25.24373 -20.17544 42.73117 1.000 18.18421 359 ALA C O 1
ATOM 11155 N N . PRO C 1 363 ? -27.17269 -19.72847 41.68692 1.000 21.53698 360 PRO C N 1
ATOM 11156 C CA . PRO C 1 363 ? -27.41406 -21.17269 41.56084 1.000 19.79311 360 PRO C CA 1
ATOM 11157 C C . PRO C 1 363 ? -26.43786 -21.85469 40.61725 1.000 21.08523 360 PRO C C 1
ATOM 11158 O O . PRO C 1 363 ? -26.11724 -23.03513 40.84008 1.000 22.12165 360 PRO C O 1
ATOM 11162 N N . MET C 1 364 ? -25.94265 -21.14683 39.58602 1.000 20.72016 361 MET C N 1
ATOM 11163 C CA . MET C 1 364 ? -24.97492 -21.75026 38.67123 1.000 19.64731 361 MET C CA 1
ATOM 11164 C C . MET C 1 364 ? -23.63835 -21.96753 39.36500 1.000 22.40244 361 MET C C 1
ATOM 11165 O O . MET C 1 364 ? -22.99683 -23.01301 39.18407 1.000 20.45054 361 MET C O 1
ATOM 11170 N N . ILE C 1 365 ? -23.18779 -20.96893 40.12386 1.000 18.10246 362 ILE C N 1
ATOM 11171 C CA . ILE C 1 365 ? -21.97185 -21.11026 40.92056 1.000 18.96088 362 ILE C CA 1
ATOM 11172 C C . ILE C 1 365 ? -22.09430 -22.30344 41.86291 1.000 21.04199 362 ILE C C 1
ATOM 11173 O O . ILE C 1 365 ? -21.13013 -23.05287 42.07163 1.000 18.11568 362 ILE C O 1
ATOM 11178 N N . ALA C 1 366 ? -23.26681 -22.48388 42.47672 1.000 20.90025 363 ALA C N 1
ATOM 11179 C CA . ALA C 1 366 ? -23.37759 -23.52950 43.48583 1.000 19.75081 363 ALA C CA 1
ATOM 11180 C C . ALA C 1 366 ? -23.62020 -24.90935 42.88171 1.000 24.52882 363 ALA C C 1
ATOM 11181 O O . ALA C 1 366 ? -23.43815 -25.91656 43.56691 1.000 22.60833 363 ALA C O 1
ATOM 11183 N N . ASP C 1 367 ? -23.96400 -24.99281 41.60146 1.000 18.86736 364 ASP C N 1
ATOM 11184 C CA . ASP C 1 367 ? -24.40460 -26.26239 41.03388 1.000 21.15968 364 ASP C CA 1
ATOM 11185 C C . ASP C 1 367 ? -23.20316 -27.15898 40.73580 1.000 19.00625 364 ASP C C 1
ATOM 11186 O O . ASP C 1 367 ? -22.39300 -26.84069 39.84837 1.000 19.10148 364 ASP C O 1
ATOM 11191 N N . ASN C 1 368 ? -23.13603 -28.31166 41.41059 1.000 20.27907 365 ASN C N 1
ATOM 11192 C CA . ASN C 1 368 ? -22.06742 -29.28595 41.20427 1.000 20.47535 365 ASN C CA 1
ATOM 11193 C C . ASN C 1 368 ? -22.39042 -30.33097 40.12927 1.000 27.64283 365 ASN C C 1
ATOM 11194 O O . ASN C 1 368 ? -21.61216 -31.28028 39.97090 1.000 22.51217 365 ASN C O 1
ATOM 11199 N N . THR C 1 369 ? -23.51527 -30.19223 39.41625 1.000 20.61506 366 THR C N 1
ATOM 11200 C CA . THR C 1 369 ? -23.86846 -31.11167 38.33528 1.000 26.65366 366 THR C CA 1
ATOM 11201 C C . THR C 1 369 ? -22.71250 -31.27777 37.34842 1.000 21.71131 366 THR C C 1
ATOM 11202 O O . THR C 1 369 ? -22.01949 -30.31766 37.02019 1.000 23.15072 366 THR C O 1
ATOM 11206 N N . SER C 1 370 ? -22.51122 -32.51467 36.87645 1.000 23.42614 367 SER C N 1
ATOM 11207 C CA . SER C 1 370 ? -21.53359 -32.78761 35.84371 1.000 21.28899 367 SER C CA 1
ATOM 11208 C C . SER C 1 370 ? -22.24166 -33.37984 34.63436 1.000 24.91736 367 SER C C 1
ATOM 11209 O O . SER C 1 370 ? -23.15058 -34.20398 34.79849 1.000 26.26004 367 SER C O 1
ATOM 11212 N N . PRO C 1 371 ? -21.87171 -32.97480 33.41796 1.000 20.09168 368 PRO C N 1
ATOM 11213 C CA . PRO C 1 371 ? -20.85878 -31.96379 33.05311 1.000 21.90728 368 PRO C CA 1
ATOM 11214 C C . PRO C 1 371 ? -21.11840 -30.55431 33.58088 1.000 21.96948 368 PRO C C 1
ATOM 11215 O O . PRO C 1 371 ? -22.24705 -30.05268 33.54473 1.000 21.79152 368 PRO C O 1
ATOM 11219 N N . MET C 1 372 ? -20.04991 -29.89001 34.00548 1.000 21.02309 369 MET C N 1
ATOM 11220 C CA . MET C 1 372 ? -20.14638 -28.62555 34.71832 1.000 20.26206 369 MET C CA 1
ATOM 11221 C C . MET C 1 372 ? -20.51806 -27.46036 33.81426 1.000 22.38090 369 MET C C 1
ATOM 11222 O O . MET C 1 372 ? -20.25934 -27.46253 32.60679 1.000 20.98166 369 MET C O 1
ATOM 11227 N N . ASN C 1 373 ? -21.12178 -26.44713 34.42497 1.000 20.43458 370 ASN C N 1
ATOM 11228 C CA . ASN C 1 373 ? -21.32669 -25.17250 33.77574 1.000 18.31804 370 ASN C CA 1
ATOM 11229 C C . ASN C 1 373 ? -20.11786 -24.28712 34.04540 1.000 22.98656 370 ASN C C 1
ATOM 11230 O O . ASN C 1 373 ? -19.26557 -24.60098 34.88821 1.000 18.26934 370 ASN C O 1
ATOM 11235 N N . TYR C 1 374 ? -20.05840 -23.15751 33.33215 1.000 16.58171 371 TYR C N 1
ATOM 11236 C CA . TYR C 1 374 ? -18.88987 -22.28926 33.42205 1.000 16.15454 371 TYR C CA 1
ATOM 11237 C C . TYR C 1 374 ? -18.71569 -21.69829 34.81767 1.000 16.05933 371 TYR C C 1
ATOM 11238 O O . TYR C 1 374 ? -17.58808 -21.60077 35.31491 1.000 16.67288 371 TYR C O 1
ATOM 11247 N N . TYR C 1 375 ? -19.81675 -21.26206 35.44076 1.000 16.94385 372 TYR C N 1
ATOM 11248 C CA . TYR C 1 375 ? -19.73808 -20.62847 36.75536 1.000 17.89478 372 TYR C CA 1
ATOM 11249 C C . TYR C 1 375 ? -19.27321 -21.61641 37.82223 1.000 21.59181 372 TYR C C 1
ATOM 11250 O O . TYR C 1 375 ? -18.48952 -21.24905 38.70042 1.000 16.88363 372 TYR C O 1
ATOM 11259 N N . ARG C 1 376 ? -19.70242 -22.88083 37.73430 1.000 17.95498 373 ARG C N 1
ATOM 11260 C CA . ARG C 1 376 ? -19.18891 -23.89306 38.64908 1.000 16.91647 373 ARG C CA 1
ATOM 11261 C C . ARG C 1 376 ? -17.69919 -24.09451 38.42536 1.000 17.60163 373 ARG C C 1
ATOM 11262 O O . ARG C 1 376 ? -16.91041 -24.12034 39.37299 1.000 16.90723 373 ARG C O 1
ATOM 11270 N N . VAL C 1 377 ? -17.27765 -24.17777 37.16680 1.000 16.64050 374 VAL C N 1
ATOM 11271 C CA . VAL C 1 377 ? -15.85591 -24.39695 36.94498 1.000 16.56095 374 VAL C CA 1
ATOM 11272 C C . VAL C 1 377 ? -15.04072 -23.27091 37.56097 1.000 17.82365 374 VAL C C 1
ATOM 11273 O O . VAL C 1 377 ? -14.06738 -23.52517 38.29103 1.000 17.23893 374 VAL C O 1
ATOM 11277 N N . TYR C 1 378 ? -15.47221 -22.02252 37.36786 1.000 16.13263 375 TYR C N 1
ATOM 11278 C CA . TYR C 1 378 ? -14.67855 -20.90071 37.85802 1.000 15.97494 375 TYR C CA 1
ATOM 11279 C C . TYR C 1 378 ? -14.71286 -20.80460 39.38031 1.000 17.56180 375 TYR C C 1
ATOM 11280 O O . TYR C 1 378 ? -13.80198 -20.21427 39.95869 1.000 16.18698 375 TYR C O 1
ATOM 11289 N N . ARG C 1 379 ? -15.72017 -21.38810 40.03018 1.000 16.64534 376 ARG C N 1
ATOM 11290 C CA . ARG C 1 379 ? -15.71064 -21.41036 41.50042 1.000 16.81165 376 ARG C CA 1
ATOM 11291 C C . ARG C 1 379 ? -14.44484 -22.08795 42.01990 1.000 21.01256 376 ARG C C 1
ATOM 11292 O O . ARG C 1 379 ? -13.79391 -21.57016 42.93918 1.000 20.68466 376 ARG C O 1
ATOM 11300 N N . ASP C 1 380 ? -14.04849 -23.21864 41.41137 1.000 17.00406 377 ASP C N 1
ATOM 11301 C CA . ASP C 1 380 ? -12.80779 -23.89742 41.80141 1.000 18.60634 377 ASP C CA 1
ATOM 11302 C C . ASP C 1 380 ? -11.56834 -23.15769 41.30359 1.000 17.74985 377 ASP C C 1
ATOM 11303 O O . ASP C 1 380 ? -10.55060 -23.10952 42.00207 1.000 17.17535 377 ASP C O 1
ATOM 11308 N N . ILE C 1 381 ? -11.59976 -22.64286 40.06200 1.000 16.67062 378 ILE C N 1
ATOM 11309 C CA . ILE C 1 381 ? -10.43125 -21.95746 39.51729 1.000 16.49032 378 ILE C CA 1
ATOM 11310 C C . ILE C 1 381 ? -10.11157 -20.69822 40.31944 1.000 16.41947 378 ILE C C 1
ATOM 11311 O O . ILE C 1 381 ? -8.95834 -20.46263 40.71309 1.000 16.54357 378 ILE C O 1
ATOM 11316 N N . ALA C 1 382 ? -11.12888 -19.87711 40.59397 1.000 18.04664 379 ALA C N 1
ATOM 11317 C CA . ALA C 1 382 ? -10.87705 -18.61503 41.28412 1.000 16.85499 379 ALA C CA 1
ATOM 11318 C C . ALA C 1 382 ? -10.24049 -18.85209 42.64448 1.000 18.51497 379 ALA C C 1
ATOM 11319 O O . ALA C 1 382 ? -9.43058 -18.04201 43.10009 1.000 19.65851 379 ALA C O 1
ATOM 11321 N N . ALA C 1 383 ? -10.54333 -19.99082 43.26338 1.000 18.74781 380 ALA C N 1
ATOM 11322 C CA . ALA C 1 383 ? -10.05835 -20.29815 44.61098 1.000 18.15664 380 ALA C CA 1
ATOM 11323 C C . ALA C 1 383 ? -8.58041 -20.65462 44.62274 1.000 20.81263 380 ALA C C 1
ATOM 11324 O O . ALA C 1 383 ? -7.97545 -20.67631 45.69128 1.000 22.90854 380 ALA C O 1
ATOM 11326 N N . ARG C 1 384 ? -7.99803 -20.96430 43.46994 1.000 20.66554 381 ARG C N 1
ATOM 11327 C CA . ARG C 1 384 ? -6.58941 -21.31170 43.37241 1.000 25.41744 381 ARG C CA 1
ATOM 11328 C C . ARG C 1 384 ? -5.72100 -20.18052 42.83876 1.000 25.98145 381 ARG C C 1
ATOM 11329 O O . ARG C 1 384 ? -4.49802 -20.33712 42.82477 1.000 25.52459 381 ARG C O 1
ATOM 11337 N N . LEU C 1 385 ? -6.30513 -19.04613 42.42806 1.000 18.08201 382 LEU C N 1
ATOM 11338 C CA . LEU C 1 385 ? -5.52752 -17.94452 41.85096 1.000 22.75793 382 LEU C CA 1
ATOM 11339 C C . LEU C 1 385 ? -4.91183 -17.09322 42.95316 1.000 21.58918 382 LEU C C 1
ATOM 11340 O O . LEU C 1 385 ? -5.64633 -16.46216 43.71045 1.000 20.97381 382 LEU C O 1
ATOM 11345 N N . PRO C 1 386 ? -3.59359 -17.03202 43.07554 1.000 22.14989 383 PRO C N 1
ATOM 11346 C CA . PRO C 1 386 ? -3.00819 -16.12410 44.06510 1.000 23.93794 383 PRO C CA 1
ATOM 11347 C C . PRO C 1 386 ? -3.21563 -14.67287 43.65186 1.000 24.49630 383 PRO C C 1
ATOM 11348 O O . PRO C 1 386 ? -3.41980 -14.33657 42.46682 1.000 22.40125 383 PRO C O 1
ATOM 11352 N N . ARG C 1 387 ? -3.17468 -13.79641 44.66261 1.000 23.67906 384 ARG C N 1
ATOM 11353 C CA . ARG C 1 387 ? -3.47654 -12.39765 44.39940 1.000 22.64726 384 ARG C CA 1
ATOM 11354 C C . ARG C 1 387 ? -2.44834 -11.74873 43.47420 1.000 26.53019 384 ARG C C 1
ATOM 11355 O O . ARG C 1 387 ? -2.76121 -10.73061 42.86083 1.000 24.42098 384 ARG C O 1
ATOM 11363 N N . ASN C 1 388 ? -1.23821 -12.30356 43.33833 1.000 21.03444 385 ASN C N 1
ATOM 11364 C CA . ASN C 1 388 ? -0.23475 -11.70037 42.46393 1.000 18.91665 385 ASN C CA 1
ATOM 11365 C C . ASN C 1 388 ? -0.08658 -12.44130 41.12719 1.000 20.83851 385 ASN C C 1
ATOM 11366 O O . ASN C 1 388 ? 0.92067 -12.27185 40.43452 1.000 21.19166 385 ASN C O 1
ATOM 11371 N N . ALA C 1 389 ? -1.06111 -13.26344 40.75811 1.000 17.39940 386 ALA C N 1
ATOM 11372 C CA . ALA C 1 389 ? -0.96578 -14.00132 39.51028 1.000 18.81586 386 ALA C CA 1
ATOM 11373 C C . ALA C 1 389 ? -1.12590 -13.07334 38.30773 1.000 15.99359 386 ALA C C 1
ATOM 11374 O O . ALA C 1 389 ? -1.71539 -11.98697 38.38970 1.000 17.54460 386 ALA C O 1
ATOM 11376 N N . ILE C 1 390 ? -0.58553 -13.52298 37.17249 1.000 16.15686 387 ILE C N 1
ATOM 11377 C CA . ILE C 1 390 ? -0.92579 -12.98589 35.85479 1.000 15.86520 387 ILE C CA 1
ATOM 11378 C C . ILE C 1 390 ? -1.88403 -13.96821 35.19559 1.000 15.73318 387 ILE C C 1
ATOM 11379 O O . ILE C 1 390 ? -1.60765 -15.17853 35.11955 1.000 16.56492 387 ILE C O 1
ATOM 11384 N N . ILE C 1 391 ? -3.02476 -13.44979 34.74747 1.000 15.53896 388 ILE C N 1
ATOM 11385 C CA . ILE C 1 391 ? -4.11698 -14.24475 34.21869 1.000 14.37337 388 ILE C CA 1
ATOM 11386 C C . ILE C 1 391 ? -4.18040 -13.98119 32.72598 1.000 14.15864 388 ILE C C 1
ATOM 11387 O O . ILE C 1 391 ? -4.23965 -12.81814 32.31916 1.000 16.89928 388 ILE C O 1
ATOM 11392 N N . VAL C 1 392 ? -4.15664 -15.04482 31.93199 1.000 13.79666 389 VAL C N 1
ATOM 11393 C CA . VAL C 1 392 ? -4.37119 -14.97993 30.47958 1.000 13.63721 389 VAL C CA 1
ATOM 11394 C C . VAL C 1 392 ? -5.72426 -15.61102 30.22026 1.000 14.32729 389 VAL C C 1
ATOM 11395 O O . VAL C 1 392 ? -5.95729 -16.74066 30.65017 1.000 15.50750 389 VAL C O 1
ATOM 11399 N N . GLY C 1 393 ? -6.62766 -14.89173 29.56608 1.000 16.07484 390 GLY C N 1
ATOM 11400 C CA . GLY C 1 393 ? -7.95771 -15.40645 29.26109 1.000 15.11628 390 GLY C CA 1
ATOM 11401 C C . GLY C 1 393 ? -8.20242 -15.35295 27.76568 1.000 16.39173 390 GLY C C 1
ATOM 11402 O O . GLY C 1 393 ? -7.91358 -14.34016 27.13536 1.000 17.08966 390 GLY C O 1
ATOM 11403 N N . GLU C 1 394 ? -8.76517 -16.43219 27.21483 1.000 15.62055 391 GLU C N 1
ATOM 11404 C CA . GLU C 1 394 ? -8.89491 -16.52862 25.76373 1.000 16.37253 391 GLU C CA 1
ATOM 11405 C C . GLU C 1 394 ? -9.98251 -17.53379 25.41575 1.000 18.10202 391 GLU C C 1
ATOM 11406 O O . GLU C 1 394 ? -9.99714 -18.64975 25.95474 1.000 19.92104 391 GLU C O 1
ATOM 11412 N N . GLY C 1 395 ? -10.88041 -17.13765 24.52170 1.000 19.60630 392 GLY C N 1
ATOM 11413 C CA . GLY C 1 395 ? -12.03448 -17.91973 24.17071 1.000 17.98723 392 GLY C CA 1
ATOM 11414 C C . GLY C 1 395 ? -13.21320 -16.99910 23.92962 1.000 19.71295 392 GLY C C 1
ATOM 11415 O O . GLY C 1 395 ? -13.07584 -15.77618 23.84059 1.000 19.40544 392 GLY C O 1
ATOM 11416 N N . ALA C 1 396 ? -14.40634 -17.58465 23.85182 1.000 18.57536 393 ALA C N 1
ATOM 11417 C CA . ALA C 1 396 ? -15.61121 -16.75401 23.83613 1.000 18.47076 393 ALA C CA 1
ATOM 11418 C C . ALA C 1 396 ? -16.25360 -16.83411 25.21444 1.000 16.32278 393 ALA C C 1
ATOM 11419 O O . ALA C 1 396 ? -15.96621 -15.98298 26.06833 1.000 16.24065 393 ALA C O 1
ATOM 11421 N N . ASN C 1 397 ? -17.09575 -17.83851 25.45906 1.000 16.46795 394 ASN C N 1
ATOM 11422 C CA . ASN C 1 397 ? -17.67037 -18.00870 26.79861 1.000 18.88136 394 ASN C CA 1
ATOM 11423 C C . ASN C 1 397 ? -16.59213 -18.21667 27.85852 1.000 19.46135 394 ASN C C 1
ATOM 11424 O O . ASN C 1 397 ? -16.70154 -17.66505 28.96142 1.000 18.86230 394 ASN C O 1
ATOM 11429 N N . THR C 1 398 ? -15.56824 -19.03282 27.56924 1.000 17.95354 395 THR C N 1
ATOM 11430 C CA . THR C 1 398 ? -14.51768 -19.25825 28.57010 1.000 17.05093 395 THR C CA 1
ATOM 11431 C C . THR C 1 398 ? -13.91356 -17.92984 29.01183 1.000 20.47867 395 THR C C 1
ATOM 11432 O O . THR C 1 398 ? -13.76374 -17.66428 30.21702 1.000 17.84630 395 THR C O 1
ATOM 11436 N N . MET C 1 399 ? -13.63785 -17.04959 28.04692 1.000 17.53628 396 MET C N 1
ATOM 11437 C CA . MET C 1 399 ? -12.96507 -15.78564 28.33431 1.000 17.40071 396 MET C CA 1
ATOM 11438 C C . MET C 1 399 ? -13.91436 -14.79675 28.98612 1.000 18.98869 396 MET C C 1
ATOM 11439 O O . MET C 1 399 ? -13.55510 -14.15014 29.97435 1.000 18.67367 396 MET C O 1
ATOM 11444 N N . ASP C 1 400 ? -15.11998 -14.65307 28.42579 1.000 15.31243 397 ASP C N 1
ATOM 11445 C CA . ASP C 1 400 ? -16.03363 -13.63352 28.92132 1.000 15.69501 397 ASP C CA 1
ATOM 11446 C C . ASP C 1 400 ? -16.49655 -13.95864 30.33251 1.000 15.79148 397 ASP C C 1
ATOM 11447 O O . ASP C 1 400 ? -16.55274 -13.06395 31.17778 1.000 18.27928 397 ASP C O 1
ATOM 11452 N N . ILE C 1 401 ? -16.85691 -15.21842 30.60086 1.000 19.18265 398 ILE C N 1
ATOM 11453 C CA . ILE C 1 401 ? -17.26067 -15.58309 31.96089 1.000 20.93985 398 ILE C CA 1
ATOM 11454 C C . ILE C 1 401 ? -16.05353 -15.55764 32.88878 1.000 17.78221 398 ILE C C 1
ATOM 11455 O O . ILE C 1 401 ? -16.15865 -15.17051 34.06617 1.000 19.60494 398 ILE C O 1
ATOM 11460 N N . GLY C 1 402 ? -14.88488 -15.95238 32.37579 1.000 17.43906 399 GLY C N 1
ATOM 11461 C CA . GLY C 1 402 ? -13.66449 -15.82437 33.15507 1.000 19.19825 399 GLY C CA 1
ATOM 11462 C C . GLY C 1 402 ? -13.40504 -14.39324 33.60148 1.000 18.83568 399 GLY C C 1
ATOM 11463 O O . GLY C 1 402 ? -12.93469 -14.16001 34.72304 1.000 19.98173 399 GLY C O 1
ATOM 11464 N N . ARG C 1 403 ? -13.73737 -13.41823 32.74062 1.000 18.17740 400 ARG C N 1
ATOM 11465 C CA . ARG C 1 403 ? -13.50130 -12.00358 33.04606 1.000 16.81535 400 ARG C CA 1
ATOM 11466 C C . ARG C 1 403 ? -14.29548 -11.55186 34.26705 1.000 17.23252 400 ARG C C 1
ATOM 11467 O O . ARG C 1 403 ? -13.80917 -10.75085 35.07077 1.000 19.51839 400 ARG C O 1
ATOM 11475 N N . THR C 1 404 ? -15.52733 -12.02083 34.41089 1.000 18.64832 401 THR C N 1
ATOM 11476 C CA . THR C 1 404 ? -16.27280 -11.59794 35.58765 1.000 19.46632 401 THR C CA 1
ATOM 11477 C C . THR C 1 404 ? -15.92443 -12.43723 36.81079 1.000 19.92212 401 THR C C 1
ATOM 11478 O O . THR C 1 404 ? -16.06502 -11.94585 37.94380 1.000 18.66003 401 THR C O 1
ATOM 11482 N N . GLN C 1 405 ? -15.47637 -13.69252 36.62756 1.000 17.48446 402 GLN C N 1
ATOM 11483 C CA . GLN C 1 405 ? -15.29262 -14.60192 37.76338 1.000 20.64647 402 GLN C CA 1
ATOM 11484 C C . GLN C 1 405 ? -13.86532 -14.63024 38.29629 1.000 25.20646 402 GLN C C 1
ATOM 11485 O O . GLN C 1 405 ? -13.63834 -15.20725 39.37200 1.000 19.13153 402 GLN C O 1
ATOM 11491 N N . MET C 1 406 ? -12.90552 -14.02909 37.58219 1.000 18.91487 403 MET C N 1
ATOM 11492 C CA . MET C 1 406 ? -11.52054 -13.95458 38.03442 1.000 16.75346 403 MET C CA 1
ATOM 11493 C C . MET C 1 406 ? -11.14789 -12.50971 38.32610 1.000 18.73687 403 MET C C 1
ATOM 11494 O O . MET C 1 406 ? -10.79145 -11.75900 37.40892 1.000 20.53187 403 MET C O 1
ATOM 11499 N N . PRO C 1 407 ? -11.19978 -12.07663 39.58144 1.000 17.45248 404 PRO C N 1
ATOM 11500 C CA . PRO C 1 407 ? -10.83697 -10.69453 39.90650 1.000 17.16728 404 PRO C CA 1
ATOM 11501 C C . PRO C 1 407 ? -9.33902 -10.49393 39.80856 1.000 18.65134 404 PRO C C 1
ATOM 11502 O O . PRO C 1 407 ? -8.55488 -11.41439 40.03946 1.000 19.84560 404 PRO C O 1
ATOM 11506 N N . ASN C 1 408 ? -8.94283 -9.27246 39.47650 1.000 17.52653 405 ASN C N 1
ATOM 11507 C CA . ASN C 1 408 ? -7.54966 -8.85439 39.53153 1.000 16.85421 405 ASN C CA 1
ATOM 11508 C C . ASN C 1 408 ? -7.42547 -7.72127 40.54181 1.000 20.38291 405 ASN C C 1
ATOM 11509 O O . ASN C 1 408 ? -8.29494 -6.84462 40.61748 1.000 18.99582 405 ASN C O 1
ATOM 11514 N N . PHE C 1 409 ? -6.35515 -7.74694 41.32716 1.000 17.64219 406 PHE C N 1
ATOM 11515 C CA . PHE C 1 409 ? -6.18343 -6.78564 42.40505 1.000 19.31383 406 PHE C CA 1
ATOM 11516 C C . PHE C 1 409 ? -5.06794 -5.78280 42.14522 1.000 24.50799 406 PHE C C 1
ATOM 11517 O O . PHE C 1 409 ? -4.99706 -4.76095 42.84284 1.000 20.71973 406 PHE C O 1
ATOM 11525 N N . GLU C 1 410 ? -4.21223 -6.04416 41.15913 1.000 20.67870 407 GLU C N 1
ATOM 11526 C CA . GLU C 1 410 ? -3.11424 -5.19476 40.75040 1.000 21.39518 407 GLU C CA 1
ATOM 11527 C C . GLU C 1 410 ? -3.20422 -5.00803 39.24680 1.000 22.68847 407 GLU C C 1
ATOM 11528 O O . GLU C 1 410 ? -3.73083 -5.88042 38.54501 1.000 20.71349 407 GLU C O 1
ATOM 11534 N N . PRO C 1 411 ? -2.72731 -3.87914 38.72768 1.000 18.53519 408 PRO C N 1
ATOM 11535 C CA . PRO C 1 411 ? -2.87532 -3.61033 37.28965 1.000 16.27954 408 PRO C CA 1
ATOM 11536 C C . PRO C 1 411 ? -1.94697 -4.48645 36.46077 1.000 16.06093 408 PRO C C 1
ATOM 11537 O O . PRO C 1 411 ? -1.00250 -5.10433 36.95080 1.000 16.93701 408 PRO C O 1
ATOM 11541 N N . ARG C 1 412 ? -2.22336 -4.49841 35.16043 1.000 15.03395 409 ARG C N 1
ATOM 11542 C CA . ARG C 1 412 ? -1.39129 -5.18362 34.17806 1.000 16.94012 409 ARG C CA 1
ATOM 11543 C C . ARG C 1 412 ? -1.19789 -6.64131 34.53385 1.000 17.31563 409 ARG C C 1
ATOM 11544 O O . ARG C 1 412 ? -0.12596 -7.20843 34.28534 1.000 17.03904 409 ARG C O 1
ATOM 11552 N N . SER C 1 413 ? -2.22513 -7.25411 35.13082 1.000 16.22815 410 SER C N 1
ATOM 11553 C CA . SER C 1 413 ? -2.14458 -8.64131 35.55879 1.000 14.60149 410 SER C CA 1
ATOM 11554 C C . SER C 1 413 ? -3.17260 -9.49908 34.84214 1.000 14.29955 410 SER C C 1
ATOM 11555 O O . SER C 1 413 ? -3.39971 -10.65717 35.20880 1.000 14.27049 410 SER C O 1
ATOM 11558 N N . ARG C 1 414 ? -3.74922 -8.97715 33.75362 1.000 17.16588 411 ARG C N 1
ATOM 11559 C CA . ARG C 1 414 ? -4.69815 -9.72590 32.95855 1.000 15.92953 411 ARG C CA 1
ATOM 11560 C C . ARG C 1 414 ? -4.35049 -9.47083 31.49883 1.000 15.31131 411 ARG C C 1
ATOM 11561 O O . ARG C 1 414 ? -4.22102 -8.31156 31.09944 1.000 16.41292 411 ARG C O 1
ATOM 11569 N N . LEU C 1 415 ? -4.15176 -10.54159 30.73257 1.000 15.11158 412 LEU C N 1
ATOM 11570 C CA . LEU C 1 415 ? -3.92963 -10.43180 29.28264 1.000 16.37024 412 LEU C CA 1
ATOM 11571 C C . LEU C 1 415 ? -4.97371 -11.27283 28.55444 1.000 16.38392 412 LEU C C 1
ATOM 11572 O O . LEU C 1 415 ? -5.18228 -12.45047 28.89439 1.000 16.11353 412 LEU C O 1
ATOM 11577 N N . ASP C 1 416 ? -5.65541 -10.67910 27.57480 1.000 14.38368 413 ASP C N 1
ATOM 11578 C CA . ASP C 1 416 ? -6.76279 -11.40609 26.97695 1.000 14.96537 413 ASP C CA 1
ATOM 11579 C C . ASP C 1 416 ? -6.85962 -11.01214 25.50311 1.000 17.19447 413 ASP C C 1
ATOM 11580 O O . ASP C 1 416 ? -5.98220 -10.33321 24.96404 1.000 14.83447 413 ASP C O 1
ATOM 11585 N N . ALA C 1 417 ? -7.94364 -11.43429 24.86503 1.000 14.06375 414 ALA C N 1
ATOM 11586 C CA . ALA C 1 417 ? -8.06757 -11.28957 23.41540 1.000 13.95634 414 ALA C CA 1
ATOM 11587 C C . ALA C 1 417 ? -8.09659 -9.82866 22.96274 1.000 15.65570 414 ALA C C 1
ATOM 11588 O O . ALA C 1 417 ? -7.88287 -9.56056 21.76440 1.000 15.72923 414 ALA C O 1
ATOM 11590 N N . GLY C 1 418 ? -8.37686 -8.87396 23.87003 1.000 14.25660 415 GLY C N 1
ATOM 11591 C CA . GLY C 1 418 ? -8.09912 -7.45687 23.59973 1.000 16.37040 415 GLY C CA 1
ATOM 11592 C C . GLY C 1 418 ? -8.98763 -6.78389 22.52621 1.000 16.10209 415 GLY C C 1
ATOM 11593 O O . GLY C 1 418 ? -10.04800 -7.28622 22.12837 1.000 17.34389 415 GLY C O 1
ATOM 11594 N N . SER C 1 419 ? -8.54097 -5.59913 22.09568 1.000 14.16608 416 SER C N 1
ATOM 11595 C CA . SER C 1 419 ? -9.36450 -4.71623 21.26320 1.000 14.32540 416 SER C CA 1
ATOM 11596 C C . SER C 1 419 ? -9.59383 -5.27473 19.86188 1.000 14.85682 416 SER C C 1
ATOM 11597 O O . SER C 1 419 ? -10.45493 -4.75352 19.14064 1.000 15.29793 416 SER C O 1
ATOM 11600 N N . TYR C 1 420 ? -8.88268 -6.33656 19.49130 1.000 14.48701 417 TYR C N 1
ATOM 11601 C CA . TYR C 1 420 ? -9.01382 -7.00695 18.18448 1.000 13.74561 417 TYR C CA 1
ATOM 11602 C C . TYR C 1 420 ? -9.77752 -8.31927 18.31167 1.000 15.83984 417 TYR C C 1
ATOM 11603 O O . TYR C 1 420 ? -10.01281 -8.98379 17.30819 1.000 14.35864 417 TYR C O 1
ATOM 11612 N N . GLY C 1 421 ? -10.13321 -8.73252 19.53042 1.000 16.65965 418 GLY C N 1
ATOM 11613 C CA . GLY C 1 421 ? -10.84831 -9.99359 19.66822 1.000 15.04365 418 GLY C CA 1
ATOM 11614 C C . GLY C 1 421 ? -10.06925 -11.18536 19.15408 1.000 16.38333 418 GLY C C 1
ATOM 11615 O O . GLY C 1 421 ? -10.65142 -12.07395 18.52632 1.000 18.69007 418 GLY C O 1
ATOM 11616 N N . THR C 1 422 ? -8.76192 -11.22084 19.38661 1.000 14.40897 419 THR C N 1
ATOM 11617 C CA . THR C 1 422 ? -7.88960 -12.19155 18.72187 1.000 14.85546 419 THR C CA 1
ATOM 11618 C C . THR C 1 422 ? -7.84895 -13.55073 19.43641 1.000 17.26735 419 THR C C 1
ATOM 11619 O O . THR C 1 422 ? -7.46079 -13.63106 20.61032 1.000 15.12444 419 THR C O 1
ATOM 11623 N N . MET C 1 423 ? -8.22342 -14.62590 18.72745 1.000 17.94038 420 MET C N 1
ATOM 11624 C CA . MET C 1 423 ? -7.80978 -15.96306 19.12896 1.000 16.07286 420 MET C CA 1
ATOM 11625 C C . MET C 1 423 ? -6.40089 -16.23657 18.59820 1.000 23.99232 420 MET C C 1
ATOM 11626 O O . MET C 1 423 ? -6.07923 -15.91264 17.44846 1.000 18.81529 420 MET C O 1
ATOM 11631 N N . GLY C 1 424 ? -5.54816 -16.80107 19.45512 1.000 15.41635 421 GLY C N 1
ATOM 11632 C CA . GLY C 1 424 ? -4.16120 -17.07640 19.11212 1.000 14.35452 421 GLY C CA 1
ATOM 11633 C C . GLY C 1 424 ? -3.14896 -16.40320 20.02051 1.000 14.23097 421 GLY C C 1
ATOM 11634 O O . GLY C 1 424 ? -1.93727 -16.67647 19.90712 1.000 14.29646 421 GLY C O 1
ATOM 11635 N N . ILE C 1 425 ? -3.59184 -15.52898 20.92256 1.000 17.88633 422 ILE C N 1
ATOM 11636 C CA . ILE C 1 425 ? -2.65905 -14.82530 21.78970 1.000 17.51430 422 ILE C CA 1
ATOM 11637 C C . ILE C 1 425 ? -2.29704 -15.63114 23.03136 1.000 17.38104 422 ILE C C 1
ATOM 11638 O O . ILE C 1 425 ? -1.40291 -15.21128 23.77863 1.000 16.50146 422 ILE C O 1
ATOM 11643 N N . GLY C 1 426 ? -2.95646 -16.76883 23.27167 1.000 15.87648 423 GLY C N 1
ATOM 11644 C CA . GLY C 1 426 ? -2.98831 -17.32850 24.62146 1.000 19.43548 423 GLY C CA 1
ATOM 11645 C C . GLY C 1 426 ? -1.63404 -17.75345 25.14462 1.000 18.20394 423 GLY C C 1
ATOM 11646 O O . GLY C 1 426 ? -1.12793 -17.15976 26.10435 1.000 18.88574 423 GLY C O 1
ATOM 11647 N N . LEU C 1 427 ? -1.00443 -18.75830 24.52107 1.000 17.98806 424 LEU C N 1
ATOM 11648 C CA . LEU C 1 427 ? 0.23492 -19.22723 25.13864 1.000 19.13607 424 LEU C CA 1
ATOM 11649 C C . LEU C 1 427 ? 1.40817 -18.30060 24.83545 1.000 17.53470 424 LEU C C 1
ATOM 11650 O O . LEU C 1 427 ? 2.37024 -18.28569 25.60803 1.000 18.50485 424 LEU C O 1
ATOM 11655 N N . GLY C 1 428 ? 1.35955 -17.53270 23.72684 1.000 14.95813 425 GLY C N 1
ATOM 11656 C CA . GLY C 1 428 ? 2.33153 -16.45593 23.55854 1.000 16.06615 425 GLY C CA 1
ATOM 11657 C C . GLY C 1 428 ? 2.31225 -15.48099 24.73071 1.000 16.53175 425 GLY C C 1
ATOM 11658 O O . GLY C 1 428 ? 3.35337 -15.12419 25.29413 1.000 17.61170 425 GLY C O 1
ATOM 11659 N N . PHE C 1 429 ? 1.11826 -15.02987 25.10688 1.000 14.22488 426 PHE C N 1
ATOM 11660 C CA . PHE C 1 429 ? 0.98587 -14.11822 26.23384 1.000 14.23506 426 PHE C CA 1
ATOM 11661 C C . PHE C 1 429 ? 1.47528 -14.78078 27.51798 1.000 14.42304 426 PHE C C 1
ATOM 11662 O O . PHE C 1 429 ? 2.07863 -14.12065 28.36748 1.000 17.11918 426 PHE C O 1
ATOM 11670 N N . ALA C 1 430 ? 1.20320 -16.07956 27.69297 1.000 15.35614 427 ALA C N 1
ATOM 11671 C CA . ALA C 1 430 ? 1.61259 -16.73200 28.95148 1.000 14.43727 427 ALA C CA 1
ATOM 11672 C C . ALA C 1 430 ? 3.13207 -16.87331 29.01294 1.000 16.80978 427 ALA C C 1
ATOM 11673 O O . ALA C 1 430 ? 3.74350 -16.68864 30.07829 1.000 15.11621 427 ALA C O 1
ATOM 11675 N N . VAL C 1 431 ? 3.74819 -17.24911 27.87884 1.000 14.43448 428 VAL C N 1
ATOM 11676 C CA . VAL C 1 431 ? 5.20029 -17.34937 27.79851 1.000 14.82320 428 VAL C CA 1
ATOM 11677 C C . VAL C 1 431 ? 5.83910 -15.98848 28.07649 1.000 14.99206 428 VAL C C 1
ATOM 11678 O O . VAL C 1 431 ? 6.83685 -15.89260 28.80743 1.000 17.77864 428 VAL C O 1
ATOM 11682 N N . ALA C 1 432 ? 5.24926 -14.91234 27.55302 1.000 14.63835 429 ALA C N 1
ATOM 11683 C CA . ALA C 1 432 ? 5.75169 -13.56407 27.82903 1.000 14.81787 429 ALA C CA 1
ATOM 11684 C C . ALA C 1 432 ? 5.67043 -13.24649 29.32055 1.000 16.61587 429 ALA C C 1
ATOM 11685 O O . ALA C 1 432 ? 6.63594 -12.77124 29.92816 1.000 15.83604 429 ALA C O 1
ATOM 11687 N N . ALA C 1 433 ? 4.50492 -13.48294 29.91306 1.000 16.76661 430 ALA C N 1
ATOM 11688 C CA . ALA C 1 433 ? 4.32525 -13.22030 31.34071 1.000 17.36618 430 ALA C CA 1
ATOM 11689 C C . ALA C 1 433 ? 5.33267 -13.99835 32.18957 1.000 19.88116 430 ALA C C 1
ATOM 11690 O O . ALA C 1 433 ? 5.89575 -13.45449 33.14870 1.000 19.09612 430 ALA C O 1
ATOM 11692 N N . ALA C 1 434 ? 5.62254 -15.25114 31.81189 1.000 15.35915 431 ALA C N 1
ATOM 11693 C CA . ALA C 1 434 ? 6.53035 -16.07582 32.60813 1.000 17.48031 431 ALA C CA 1
ATOM 11694 C C . ALA C 1 434 ? 7.98404 -15.64443 32.43049 1.000 17.50019 431 ALA C C 1
ATOM 11695 O O . ALA C 1 434 ? 8.79228 -15.81921 33.34927 1.000 18.15723 431 ALA C O 1
ATOM 11697 N N . ALA C 1 435 ? 8.33977 -15.11473 31.24901 1.000 17.30736 432 ALA C N 1
ATOM 11698 C CA . ALA C 1 435 ? 9.68353 -14.57899 31.03683 1.000 17.76300 432 ALA C CA 1
ATOM 11699 C C . ALA C 1 435 ? 9.88577 -13.27737 31.81137 1.000 20.52259 432 ALA C C 1
ATOM 11700 O O . ALA C 1 435 ? 10.95235 -13.05460 32.40684 1.000 20.00356 432 ALA C O 1
ATOM 11702 N N . VAL C 1 436 ? 8.86971 -12.40824 31.81066 1.000 15.33691 433 VAL C N 1
ATOM 11703 C CA . VAL C 1 436 ? 9.00368 -11.08865 32.41846 1.000 15.15404 433 VAL C CA 1
ATOM 11704 C C . VAL C 1 436 ? 8.84904 -11.17971 33.93706 1.000 15.33841 433 VAL C C 1
ATOM 11705 O O . VAL C 1 436 ? 9.53225 -10.47643 34.67445 1.000 17.31896 433 VAL C O 1
ATOM 11709 N N . HIS C 1 437 ? 7.94509 -12.02763 34.41230 1.000 18.99231 434 HIS C N 1
ATOM 11710 C CA . HIS C 1 437 ? 7.63915 -12.14412 35.84278 1.000 22.54246 434 HIS C CA 1
ATOM 11711 C C . HIS C 1 437 ? 7.86299 -13.57871 36.33672 1.000 18.22347 434 HIS C C 1
ATOM 11712 O O . HIS C 1 437 ? 6.91347 -14.25812 36.73585 1.000 20.79465 434 HIS C O 1
ATOM 11719 N N . PRO C 1 438 ? 9.09551 -14.09190 36.29504 1.000 18.78934 435 PRO C N 1
ATOM 11720 C CA . PRO C 1 438 ? 9.30098 -15.50254 36.67150 1.000 21.12455 435 PRO C CA 1
ATOM 11721 C C . PRO C 1 438 ? 8.97181 -15.77318 38.14045 1.000 18.59423 435 PRO C C 1
ATOM 11722 O O . PRO C 1 438 ? 8.70474 -16.92424 38.50039 1.000 22.74081 435 PRO C O 1
ATOM 11726 N N . GLY C 1 439 ? 8.93615 -14.74058 38.97478 1.000 20.27434 436 GLY C N 1
ATOM 11727 C CA . GLY C 1 439 ? 8.55603 -14.90658 40.37055 1.000 20.37113 436 GLY C CA 1
ATOM 11728 C C . GLY C 1 439 ? 7.06384 -14.93429 40.63285 1.000 26.78419 436 GLY C C 1
ATOM 11729 O O . GLY C 1 439 ? 6.65293 -15.16649 41.78021 1.000 24.34303 436 GLY C O 1
ATOM 11730 N N . ARG C 1 440 ? 6.23942 -14.70487 39.60565 1.000 23.54367 437 ARG C N 1
ATOM 11731 C CA . ARG C 1 440 ? 4.79680 -14.68963 39.79398 1.000 22.74990 437 ARG C CA 1
ATOM 11732 C C . ARG C 1 440 ? 4.14058 -15.86544 39.08105 1.000 21.26762 437 ARG C C 1
ATOM 11733 O O . ARG C 1 440 ? 4.62646 -16.32372 38.03918 1.000 22.02476 437 ARG C O 1
ATOM 11741 N N . PRO C 1 441 ? 3.03867 -16.37920 39.61153 1.000 17.49315 438 PRO C N 1
ATOM 11742 C CA . PRO C 1 441 ? 2.35292 -17.48501 38.94403 1.000 17.14753 438 PRO C CA 1
ATOM 11743 C C . PRO C 1 441 ? 1.61951 -16.98204 37.69528 1.000 17.00469 438 PRO C C 1
ATOM 11744 O O . PRO C 1 441 ? 1.14367 -15.84921 37.63982 1.000 18.79834 438 PRO C O 1
ATOM 11748 N N . VAL C 1 442 ? 1.57839 -17.83366 36.67583 1.000 15.46455 439 VAL C N 1
ATOM 11749 C CA . VAL C 1 442 ? 0.99493 -17.50436 35.36780 1.000 15.71308 439 VAL C CA 1
ATOM 11750 C C . VAL C 1 442 ? -0.01557 -18.59099 35.03321 1.000 14.92070 439 VAL C C 1
ATOM 11751 O O . VAL C 1 442 ? 0.35213 -19.77008 34.89539 1.000 17.17161 439 VAL C O 1
ATOM 11755 N N . ILE C 1 443 ? -1.28267 -18.19627 34.89251 1.000 15.98476 440 ILE C N 1
ATOM 11756 C CA . ILE C 1 443 ? -2.39216 -19.11717 34.67485 1.000 15.23967 440 ILE C CA 1
ATOM 11757 C C . ILE C 1 443 ? -3.13234 -18.63323 33.44104 1.000 16.10303 440 ILE C C 1
ATOM 11758 O O . ILE C 1 443 ? -3.63444 -17.49978 33.42816 1.000 15.56200 440 ILE C O 1
ATOM 11763 N N . ALA C 1 444 ? -3.18100 -19.47423 32.40849 1.000 17.13450 441 ALA C N 1
ATOM 11764 C CA . ALA C 1 444 ? -3.94871 -19.21294 31.19216 1.000 15.67002 441 ALA C CA 1
ATOM 11765 C C . ALA C 1 444 ? -5.17961 -20.10311 31.22178 1.000 17.30900 441 ALA C C 1
ATOM 11766 O O . ALA C 1 444 ? -5.05706 -21.32481 31.36599 1.000 18.02613 441 ALA C O 1
ATOM 11768 N N . VAL C 1 445 ? -6.36022 -19.49808 31.10748 1.000 16.72091 442 VAL C N 1
ATOM 11769 C CA . VAL C 1 445 ? -7.61293 -20.23806 31.05622 1.000 15.16425 442 VAL C CA 1
ATOM 11770 C C . VAL C 1 445 ? -8.18731 -20.03458 29.65485 1.000 15.11821 442 VAL C C 1
ATOM 11771 O O . VAL C 1 445 ? -8.63597 -18.93091 29.31348 1.000 17.00643 442 VAL C O 1
ATOM 11775 N N . GLN C 1 446 ? -8.18395 -21.10750 28.86630 1.000 15.02052 443 GLN C N 1
ATOM 11776 C CA . GLN C 1 446 ? -8.50109 -21.08034 27.44131 1.000 15.48881 443 GLN C CA 1
ATOM 11777 C C . GLN C 1 446 ? -9.69530 -21.97032 27.13388 1.000 15.62331 443 GLN C C 1
ATOM 11778 O O . GLN C 1 446 ? -9.85304 -23.03552 27.72473 1.000 17.75929 443 GLN C O 1
ATOM 11784 N N . GLY C 1 447 ? -10.49209 -21.56318 26.13814 1.000 15.38773 444 GLY C N 1
ATOM 11785 C CA . GLY C 1 447 ? -11.44705 -22.47332 25.54481 1.000 16.29748 444 GLY C CA 1
ATOM 11786 C C . GLY C 1 447 ? -10.73161 -23.51686 24.70755 1.000 15.79791 444 GLY C C 1
ATOM 11787 O O . GLY C 1 447 ? -9.54216 -23.40405 24.40952 1.000 18.04631 444 GLY C O 1
ATOM 11788 N N . ASP C 1 448 ? -11.45198 -24.57709 24.34740 1.000 14.82441 445 ASP C N 1
ATOM 11789 C CA . ASP C 1 448 ? -10.80254 -25.62960 23.57740 1.000 14.78478 445 ASP C CA 1
ATOM 11790 C C . ASP C 1 448 ? -10.44030 -25.13183 22.18866 1.000 14.68881 445 ASP C C 1
ATOM 11791 O O . ASP C 1 448 ? -9.38152 -25.48948 21.66435 1.000 14.57860 445 ASP C O 1
ATOM 11796 N N . SER C 1 449 ? -11.27877 -24.28560 21.60104 1.000 14.87079 446 SER C N 1
ATOM 11797 C CA . SER C 1 449 ? -10.92869 -23.73268 20.27798 1.000 14.78535 446 SER C CA 1
ATOM 11798 C C . SER C 1 449 ? -9.69834 -22.84856 20.39509 1.000 16.83116 446 SER C C 1
ATOM 11799 O O . SER C 1 449 ? -8.71306 -23.05240 19.68151 1.000 14.48179 446 SER C O 1
ATOM 11802 N N . ALA C 1 450 ? -9.71992 -21.91422 21.36144 1.000 16.04017 447 ALA C N 1
ATOM 11803 C CA . ALA C 1 450 ? -8.58203 -21.02900 21.62193 1.000 15.38928 447 ALA C CA 1
ATOM 11804 C C . ALA C 1 450 ? -7.27538 -21.80734 21.77399 1.000 14.73484 447 ALA C C 1
ATOM 11805 O O . ALA C 1 450 ? -6.24210 -21.42745 21.20056 1.000 16.44691 447 ALA C O 1
ATOM 11807 N N . PHE C 1 451 ? -7.28151 -22.85229 22.62819 1.000 17.72190 448 PHE C N 1
ATOM 11808 C CA . PHE C 1 451 ? -6.05924 -23.61032 22.89843 1.000 18.31224 448 PHE C CA 1
ATOM 11809 C C . PHE C 1 451 ? -5.43790 -24.16637 21.62088 1.000 19.26749 448 PHE C C 1
ATOM 11810 O O . PHE C 1 451 ? -4.20470 -24.25403 21.51592 1.000 18.44754 448 PHE C O 1
ATOM 11818 N N . GLY C 1 452 ? -6.25971 -24.54505 20.64355 1.000 15.06610 449 GLY C N 1
ATOM 11819 C CA . GLY C 1 452 ? -5.70636 -25.06192 19.38987 1.000 19.61752 449 GLY C CA 1
ATOM 11820 C C . GLY C 1 452 ? -4.85281 -24.09624 18.57118 1.000 18.43958 449 GLY C C 1
ATOM 11821 O O . GLY C 1 452 ? -4.02639 -24.56241 17.76384 1.000 15.39029 449 GLY C O 1
ATOM 11822 N N . PHE C 1 453 ? -5.02370 -22.76852 18.74798 1.000 16.77610 450 PHE C N 1
ATOM 11823 C CA . PHE C 1 453 ? -4.27239 -21.78821 17.95202 1.000 18.93049 450 PHE C CA 1
ATOM 11824 C C . PHE C 1 453 ? -2.81386 -21.72334 18.35976 1.000 15.85110 450 PHE C C 1
ATOM 11825 O O . PHE C 1 453 ? -1.94793 -21.45103 17.52884 1.000 18.03512 450 PHE C O 1
ATOM 11833 N N . SER C 1 454 ? -2.52092 -21.92733 19.63911 1.000 17.15989 451 SER C N 1
ATOM 11834 C CA . SER C 1 454 ? -1.16236 -21.72924 20.12343 1.000 20.95924 451 SER C CA 1
ATOM 11835 C C . SER C 1 454 ? -0.67191 -22.86470 21.03657 1.000 21.30726 451 SER C C 1
ATOM 11836 O O . SER C 1 454 ? 0.40078 -22.73777 21.63815 1.000 22.04222 451 SER C O 1
ATOM 11839 N N . GLY C 1 455 ? -1.40525 -23.98620 21.13528 1.000 18.45759 452 GLY C N 1
ATOM 11840 C CA . GLY C 1 455 ? -1.09706 -24.98722 22.15291 1.000 19.12812 452 GLY C CA 1
ATOM 11841 C C . GLY C 1 455 ? 0.28832 -25.60171 22.03236 1.000 17.99880 452 GLY C C 1
ATOM 11842 O O . GLY C 1 455 ? 0.84966 -26.05912 23.03634 1.000 20.29507 452 GLY C O 1
ATOM 11843 N N . MET C 1 456 ? 0.86693 -25.62374 20.81464 1.000 18.07744 453 MET C N 1
ATOM 11844 C CA . MET C 1 456 ? 2.22930 -26.14503 20.67057 1.000 20.35829 453 MET C CA 1
ATOM 11845 C C . MET C 1 456 ? 3.28362 -25.35072 21.44242 1.000 18.37397 453 MET C C 1
ATOM 11846 O O . MET C 1 456 ? 4.37601 -25.88089 21.66747 1.000 20.53234 453 MET C O 1
ATOM 11851 N N . GLU C 1 457 ? 3.02617 -24.08477 21.80324 1.000 16.73760 454 GLU C N 1
ATOM 11852 C CA . GLU C 1 457 ? 3.95697 -23.31528 22.63653 1.000 17.39472 454 GLU C CA 1
ATOM 11853 C C . GLU C 1 457 ? 4.08274 -23.89292 24.03313 1.000 18.30864 454 GLU C C 1
ATOM 11854 O O . GLU C 1 457 ? 4.89131 -23.39985 24.82803 1.000 18.75156 454 GLU C O 1
ATOM 11860 N N . PHE C 1 458 ? 3.30699 -24.91558 24.36984 1.000 15.98847 455 PHE C N 1
ATOM 11861 C CA . PHE C 1 458 ? 3.57748 -25.58622 25.64239 1.000 15.36140 455 PHE C CA 1
ATOM 11862 C C . PHE C 1 458 ? 4.99035 -26.16103 25.65475 1.000 15.94931 455 PHE C C 1
ATOM 11863 O O . PHE C 1 458 ? 5.64578 -26.20230 26.70435 1.000 16.27128 455 PHE C O 1
ATOM 11871 N N . GLU C 1 459 ? 5.49101 -26.61011 24.50637 1.000 17.57910 456 GLU C N 1
ATOM 11872 C CA . GLU C 1 459 ? 6.85221 -27.13572 24.50002 1.000 17.15978 456 GLU C CA 1
ATOM 11873 C C . GLU C 1 459 ? 7.85004 -26.03456 24.81525 1.000 17.07749 456 GLU C C 1
ATOM 11874 O O . GLU C 1 459 ? 8.85487 -26.26943 25.49918 1.000 18.52101 456 GLU C O 1
ATOM 11880 N N . THR C 1 460 ? 7.57881 -24.82922 24.32368 1.000 14.60419 457 THR C N 1
ATOM 11881 C CA . THR C 1 460 ? 8.39794 -23.66883 24.63230 1.000 14.93322 457 THR C CA 1
ATOM 11882 C C . THR C 1 460 ? 8.44770 -23.43861 26.13889 1.000 14.73986 457 THR C C 1
ATOM 11883 O O . THR C 1 460 ? 9.52615 -23.31084 26.71928 1.000 15.13819 457 THR C O 1
ATOM 11887 N N . ALA C 1 461 ? 7.28035 -23.33926 26.77012 1.000 14.45318 458 ALA C N 1
ATOM 11888 C CA . ALA C 1 461 ? 7.23125 -23.19443 28.22592 1.000 14.51074 458 ALA C CA 1
ATOM 11889 C C . ALA C 1 461 ? 8.08655 -24.25994 28.91456 1.000 16.25656 458 ALA C C 1
ATOM 11890 O O . ALA C 1 461 ? 8.95189 -23.93595 29.73809 1.000 15.81371 458 ALA C O 1
ATOM 11892 N N . ALA C 1 462 ? 7.89870 -25.53390 28.54951 1.000 16.60472 459 ALA C N 1
ATOM 11893 C CA . ALA C 1 462 ? 8.64107 -26.61833 29.19282 1.000 18.82449 459 ALA C CA 1
ATOM 11894 C C . ALA C 1 462 ? 10.14788 -26.48768 28.96690 1.000 19.65729 459 ALA C C 1
ATOM 11895 O O . ALA C 1 462 ? 10.95062 -26.75242 29.87583 1.000 17.99407 459 ALA C O 1
ATOM 11897 N N . ARG C 1 463 ? 10.54613 -26.07565 27.76024 1.000 17.40565 460 ARG C N 1
ATOM 11898 C CA . ARG C 1 463 ? 11.95695 -25.95202 27.42279 1.000 18.14248 460 ARG C CA 1
ATOM 11899 C C . ARG C 1 463 ? 12.64918 -24.85793 28.23724 1.000 19.75813 460 ARG C C 1
ATOM 11900 O O . ARG C 1 463 ? 13.83596 -24.99562 28.58697 1.000 19.21059 460 ARG C O 1
ATOM 11908 N N . TYR C 1 464 ? 11.93511 -23.79020 28.58598 1.000 17.72140 461 TYR C N 1
ATOM 11909 C CA . TYR C 1 464 ? 12.52579 -22.71961 29.37380 1.000 17.87923 461 TYR C CA 1
ATOM 11910 C C . TYR C 1 464 ? 12.16987 -22.83054 30.85807 1.000 17.67605 461 TYR C C 1
ATOM 11911 O O . TYR C 1 464 ? 12.40071 -21.88035 31.61351 1.000 19.99935 461 TYR C O 1
ATOM 11920 N N . GLY C 1 465 ? 11.59360 -23.94795 31.27453 1.000 19.16700 462 GLY C N 1
ATOM 11921 C CA . GLY C 1 465 ? 11.28481 -24.13322 32.68707 1.000 19.13356 462 GLY C CA 1
ATOM 11922 C C . GLY C 1 465 ? 10.21462 -23.19483 33.21426 1.000 22.34702 462 GLY C C 1
ATOM 11923 O O . GLY C 1 465 ? 10.18486 -22.91022 34.41245 1.000 20.84205 462 GLY C O 1
ATOM 11924 N N . MET C 1 466 ? 9.31513 -22.73920 32.35378 1.000 17.94850 463 MET C N 1
ATOM 11925 C CA . MET C 1 466 ? 8.24270 -21.81487 32.71221 1.000 17.15189 463 MET C CA 1
ATOM 11926 C C . MET C 1 466 ? 7.06077 -22.62019 33.23226 1.000 20.96747 463 MET C C 1
ATOM 11927 O O . MET C 1 466 ? 6.40210 -23.30753 32.44122 1.000 17.53000 463 MET C O 1
ATOM 11932 N N . PRO C 1 467 ? 6.74302 -22.56747 34.50994 1.000 23.83487 464 PRO C N 1
ATOM 11933 C CA . PRO C 1 467 ? 5.64989 -23.37968 35.06066 1.000 18.72466 464 PRO C CA 1
ATOM 11934 C C . PRO C 1 467 ? 4.26611 -22.77846 34.82631 1.000 18.62597 464 PRO C C 1
ATOM 11935 O O . PRO C 1 467 ? 3.48362 -22.58998 35.74729 1.000 18.75878 464 PRO C O 1
ATOM 11939 N N . ILE C 1 468 ? 3.95547 -22.48463 33.56709 1.000 16.61440 465 ILE C N 1
ATOM 11940 C CA . ILE C 1 468 ? 2.65005 -21.95358 33.22980 1.000 15.20112 465 ILE C CA 1
ATOM 11941 C C . ILE C 1 468 ? 1.58185 -23.00744 33.49729 1.000 15.00234 465 ILE C C 1
ATOM 11942 O O . ILE C 1 468 ? 1.76440 -24.19622 33.19415 1.000 15.80939 465 ILE C O 1
ATOM 11947 N N . LYS C 1 469 ? 0.44138 -22.57101 34.05174 1.000 15.76160 466 LYS C N 1
ATOM 11948 C CA . LYS C 1 469 ? -0.68344 -23.45258 34.33679 1.000 15.14261 466 LYS C CA 1
ATOM 11949 C C . LYS C 1 469 ? -1.78943 -23.22283 33.31546 1.000 15.47217 466 LYS C C 1
ATOM 11950 O O . LYS C 1 469 ? -2.46496 -22.19242 33.34959 1.000 17.48387 466 LYS C O 1
ATOM 11956 N N . VAL C 1 470 ? -1.99384 -24.19011 32.42184 1.000 17.08303 467 VAL C N 1
ATOM 11957 C CA . VAL C 1 470 ? -2.93545 -24.03993 31.32072 1.000 16.09984 467 VAL C CA 1
ATOM 11958 C C . VAL C 1 470 ? -4.17572 -24.81449 31.70191 1.000 17.76386 467 VAL C C 1
ATOM 11959 O O . VAL C 1 470 ? -4.10605 -26.01736 31.95616 1.000 19.80863 467 VAL C O 1
ATOM 11963 N N . ILE C 1 471 ? -5.30643 -24.13171 31.75560 1.000 17.05527 468 ILE C N 1
ATOM 11964 C CA . ILE C 1 471 ? -6.57905 -24.74292 32.10226 1.000 14.38943 468 ILE C CA 1
ATOM 11965 C C . ILE C 1 471 ? -7.46980 -24.61987 30.87380 1.000 18.18899 468 ILE C C 1
ATOM 11966 O O . ILE C 1 471 ? -7.74738 -23.50262 30.42758 1.000 16.03519 468 ILE C O 1
ATOM 11971 N N . ILE C 1 472 ? -7.91038 -25.75279 30.31890 1.000 15.02593 469 ILE C N 1
ATOM 11972 C CA . ILE C 1 472 ? -8.73562 -25.73632 29.10772 1.000 15.08325 469 ILE C CA 1
ATOM 11973 C C . ILE C 1 472 ? -10.15905 -26.09191 29.50300 1.000 19.63357 469 ILE C C 1
ATOM 11974 O O . ILE C 1 472 ? -10.38744 -27.11784 30.15381 1.000 21.34045 469 ILE C O 1
ATOM 11979 N N . LEU C 1 473 ? -11.10979 -25.23985 29.13731 1.000 14.54140 470 LEU C N 1
ATOM 11980 C CA . LEU C 1 473 ? -12.53266 -25.53720 29.29620 1.000 16.43685 470 LEU C CA 1
ATOM 11981 C C . LEU C 1 473 ? -13.01401 -26.03801 27.94036 1.000 19.22165 470 LEU C C 1
ATOM 11982 O O . LEU C 1 473 ? -13.13482 -25.24822 26.99967 1.000 17.44654 470 LEU C O 1
ATOM 11987 N N . ASN C 1 474 ? -13.30093 -27.33835 27.84997 1.000 16.32373 471 ASN C N 1
ATOM 11988 C CA . ASN C 1 474 ? -13.53135 -28.02118 26.57317 1.000 18.79009 471 ASN C CA 1
ATOM 11989 C C . ASN C 1 474 ? -15.02265 -28.30355 26.44819 1.000 19.91281 471 ASN C C 1
ATOM 11990 O O . ASN C 1 474 ? -15.52779 -29.24539 27.06015 1.000 19.14460 471 ASN C O 1
ATOM 11995 N N . ASN C 1 475 ? -15.73845 -27.50356 25.65039 1.000 16.88651 472 ASN C N 1
ATOM 11996 C CA . ASN C 1 475 ? -17.11810 -27.86472 25.36645 1.000 17.50972 472 ASN C CA 1
ATOM 11997 C C . ASN C 1 475 ? -17.25732 -28.53261 23.99481 1.000 21.99740 472 ASN C C 1
ATOM 11998 O O . ASN C 1 475 ? -18.37301 -28.81299 23.55273 1.000 20.63605 472 ASN C O 1
ATOM 12003 N N . GLY C 1 476 ? -16.14674 -28.83149 23.34034 1.000 17.50876 473 GLY C N 1
ATOM 12004 C CA . GLY C 1 476 ? -16.20825 -29.50723 22.06220 1.000 19.38845 473 GLY C CA 1
ATOM 12005 C C . GLY C 1 476 ? -16.53290 -28.60947 20.89860 1.000 20.98063 473 GLY C C 1
ATOM 12006 O O . GLY C 1 476 ? -17.05699 -29.09380 19.88602 1.000 20.92987 473 GLY C O 1
ATOM 12007 N N . GLY C 1 477 ? -16.25044 -27.31148 20.99659 1.000 19.73111 474 GLY C N 1
ATOM 12008 C CA . GLY C 1 477 ? -16.51521 -26.46575 19.84432 1.000 19.89555 474 GLY C CA 1
ATOM 12009 C C . GLY C 1 477 ? -16.20960 -25.00383 20.12096 1.000 16.76695 474 GLY C C 1
ATOM 12010 O O . GLY C 1 477 ? -15.76344 -24.61063 21.21289 1.000 16.43620 474 GLY C O 1
ATOM 12011 N N 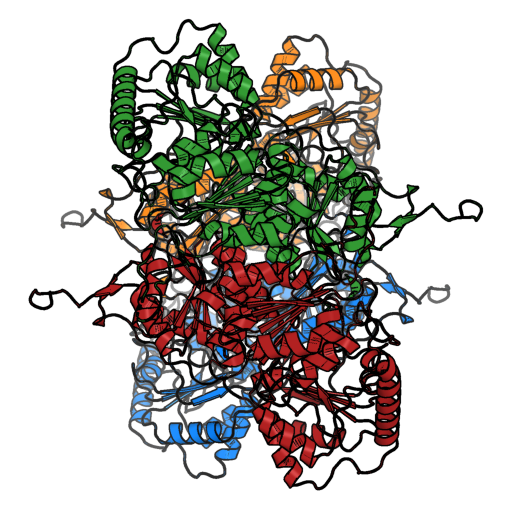. ILE C 1 478 ? -16.47906 -24.20946 19.08459 1.000 18.80253 475 ILE C N 1
ATOM 12012 C CA . ILE C 1 478 ? -16.31783 -22.75551 19.04438 1.000 17.30276 475 ILE C CA 1
ATOM 12013 C C . ILE C 1 478 ? -17.58494 -22.13911 19.63650 1.000 19.60384 475 ILE C C 1
ATOM 12014 O O . ILE C 1 478 ? -18.63617 -22.10768 18.99372 1.000 20.57875 475 ILE C O 1
ATOM 12019 N N . GLY C 1 479 ? -17.49419 -21.66198 20.88145 1.000 26.40290 476 GLY C N 1
ATOM 12020 C CA . GLY C 1 479 ? -18.60542 -21.01160 21.54240 1.000 22.84380 476 GLY C CA 1
ATOM 12021 C C . GLY C 1 479 ? -19.62226 -21.93730 22.15881 1.000 27.05815 476 GLY C C 1
ATOM 12022 O O . GLY C 1 479 ? -20.35772 -21.51103 23.05822 1.000 33.14226 476 GLY C O 1
ATOM 12023 N N . MET C 1 480 ? -19.67852 -23.19129 21.72470 1.000 21.63953 477 MET C N 1
ATOM 12024 C CA . MET C 1 480 ? -20.65608 -24.17315 22.17379 1.000 25.71489 477 MET C CA 1
ATOM 12025 C C . MET C 1 480 ? -20.27866 -25.51442 21.57009 1.000 33.10796 477 MET C C 1
ATOM 12026 O O . MET C 1 480 ? -19.56397 -25.58371 20.56414 1.000 24.32686 477 MET C O 1
ATOM 12031 N N . GLY C 1 481 ? -20.78675 -26.57547 22.18298 1.000 21.50831 478 GLY C N 1
ATOM 12032 C CA . GLY C 1 481 ? -20.60001 -27.91527 21.67654 1.000 20.93832 478 GLY C CA 1
ATOM 12033 C C . GLY C 1 481 ? -21.52549 -28.24226 20.51902 1.000 25.28069 478 GLY C C 1
ATOM 12034 O O . GLY C 1 481 ? -22.17285 -27.38077 19.91643 1.000 26.35253 478 GLY C O 1
ATOM 12035 N N . SER C 1 482 ? -21.58880 -29.52936 20.22113 1.000 30.98901 479 SER C N 1
ATOM 12036 C CA . SER C 1 482 ? -22.29388 -30.01162 19.04737 1.000 40.34168 479 SER C CA 1
ATOM 12037 C C . SER C 1 482 ? -22.52506 -31.50278 19.21244 1.000 37.18665 479 SER C C 1
ATOM 12038 O O . SER C 1 482 ? -21.61583 -32.22795 19.63874 1.000 38.96407 479 SER C O 1
ATOM 12041 N N . PRO C 1 483 ? -23.72893 -31.99017 18.93190 1.000 53.53833 480 PRO C N 1
ATOM 12042 C CA . PRO C 1 483 ? -23.94691 -33.43788 18.94098 1.000 56.08499 480 PRO C CA 1
ATOM 12043 C C . PRO C 1 483 ? -23.05803 -34.09760 17.90222 1.000 56.24350 480 PRO C C 1
ATOM 12044 O O . PRO C 1 483 ? -22.69083 -33.48561 16.89595 1.000 51.22033 480 PRO C O 1
ATOM 12048 N N . ALA C 1 484 ? -22.69800 -35.34995 18.16275 1.000 59.96021 481 ALA C N 1
ATOM 12049 C CA . ALA C 1 484 ? -21.99560 -36.12631 17.15279 1.000 63.53274 481 ALA C CA 1
ATOM 12050 C C . ALA C 1 484 ? -22.85942 -36.21068 15.89482 1.000 56.23574 481 ALA C C 1
ATOM 12051 O O . ALA C 1 484 ? -24.08488 -36.36076 15.98830 1.000 62.80570 481 ALA C O 1
ATOM 12053 N N . PRO C 1 485 ? -22.26624 -36.08005 14.70299 1.000 68.07488 482 PRO C N 1
ATOM 12054 C CA . PRO C 1 485 ? -23.01679 -36.00171 13.43708 1.000 61.50978 482 PRO C CA 1
ATOM 12055 C C . PRO C 1 485 ? -23.92893 -37.20655 13.15334 1.000 59.23117 482 PRO C C 1
ATOM 12056 O O . PRO C 1 485 ? -23.61234 -38.32670 13.55594 1.000 55.78787 482 PRO C O 1
ATOM 12060 N N . GLN C 1 489 ? -23.89761 -37.47131 7.49884 1.000 63.66111 486 GLN C N 1
ATOM 12061 C CA . GLN C 1 489 ? -23.94622 -36.06238 7.88760 1.000 69.01798 486 GLN C CA 1
ATOM 12062 C C . GLN C 1 489 ? -22.56891 -35.54017 8.31156 1.000 55.74278 486 GLN C C 1
ATOM 12063 O O . GLN C 1 489 ? -21.88936 -36.14308 9.14972 1.000 47.22563 486 GLN C O 1
ATOM 12069 N N . PRO C 1 490 ? -22.15845 -34.41838 7.72345 1.000 44.54591 487 PRO C N 1
ATOM 12070 C CA . PRO C 1 490 ? -20.86189 -33.82861 8.07650 1.000 36.48673 487 PRO C CA 1
ATOM 12071 C C . PRO C 1 490 ? -20.90322 -33.13107 9.42388 1.000 34.53359 487 PRO C C 1
ATOM 12072 O O . PRO C 1 490 ? -21.95468 -32.71036 9.91091 1.000 34.78486 487 PRO C O 1
ATOM 12076 N N . GLY C 1 491 ? -19.72371 -33.00709 10.02902 1.000 23.68622 488 GLY C N 1
ATOM 12077 C CA . GLY C 1 491 ? -19.62432 -32.24798 11.25878 1.000 24.03445 488 GLY C CA 1
ATOM 12078 C C . GLY C 1 491 ? -19.97978 -30.78620 11.04612 1.000 36.53591 488 GLY C C 1
ATOM 12079 O O . GLY C 1 491 ? -19.73196 -30.19649 9.98873 1.000 24.73815 488 GLY C O 1
ATOM 12080 N N . MET C 1 492 ? -20.59609 -30.19771 12.06260 1.000 26.81127 489 MET C N 1
ATOM 12081 C CA . MET C 1 492 ? -20.90127 -28.78295 12.00228 1.000 26.75424 489 MET C CA 1
ATOM 12082 C C . MET C 1 492 ? -19.60427 -27.97735 11.91806 1.000 23.76114 489 MET C C 1
ATOM 12083 O O . MET C 1 492 ? -18.58004 -28.39061 12.47686 1.000 24.56997 489 MET C O 1
ATOM 12088 N N . PRO C 1 493 ? -19.62860 -26.81425 11.23752 1.000 21.08170 490 PRO C N 1
ATOM 12089 C CA . PRO C 1 493 ? -18.41050 -25.99516 11.11304 1.000 20.56170 490 PRO C CA 1
ATOM 12090 C C . PRO C 1 493 ? -17.83590 -25.53355 12.43414 1.000 20.94704 490 PRO C C 1
ATOM 12091 O O . PRO C 1 493 ? -16.61523 -25.35118 12.53562 1.000 19.78833 490 PRO C O 1
ATOM 12095 N N . HIS C 1 494 ? -18.66157 -25.32387 13.45125 1.000 21.35608 491 HIS C N 1
ATOM 12096 C CA . HIS C 1 494 ? -18.13877 -24.86328 14.72982 1.000 21.10814 491 HIS C CA 1
ATOM 12097 C C . HIS C 1 494 ? -17.70607 -26.00249 15.65033 1.000 24.83565 491 HIS C C 1
ATOM 12098 O O . HIS C 1 494 ? -17.20254 -25.73500 16.75351 1.000 24.70780 491 HIS C O 1
ATOM 12105 N N . ALA C 1 495 ? -17.89702 -27.25666 15.24460 1.000 21.07504 492 ALA C N 1
ATOM 12106 C CA . ALA C 1 495 ? -17.63883 -28.39143 16.12252 1.000 19.67632 492 ALA C CA 1
ATOM 12107 C C . ALA C 1 495 ? -16.15606 -28.73015 16.22554 1.000 25.50761 492 ALA C C 1
ATOM 12108 O O . ALA C 1 495 ? -15.43945 -28.77099 15.22491 1.000 19.52880 492 ALA C O 1
ATOM 12110 N N . LEU C 1 496 ? -15.71332 -29.05108 17.43992 1.000 20.64870 493 LEU C N 1
ATOM 12111 C CA . LEU C 1 496 ? -14.38737 -29.64001 17.62127 1.000 21.10100 493 LEU C CA 1
ATOM 12112 C C . LEU C 1 496 ? -14.53337 -31.03820 18.23901 1.000 23.66878 493 LEU C C 1
ATOM 12113 O O . LEU C 1 496 ? -15.40026 -31.81207 17.80397 1.000 26.05895 493 LEU C O 1
ATOM 12118 N N . SER C 1 497 ? -13.68573 -31.39663 19.20510 1.000 22.03517 494 SER C N 1
ATOM 12119 C CA . SER C 1 497 ? -13.61609 -32.76561 19.71911 1.000 22.29667 494 SER C CA 1
ATOM 12120 C C . SER C 1 497 ? -13.90810 -32.69848 21.20794 1.000 20.63474 494 SER C C 1
ATOM 12121 O O . SER C 1 497 ? -13.04173 -32.30076 21.99758 1.000 20.52215 494 SER C O 1
ATOM 12124 N N . HIS C 1 498 ? -15.13465 -33.05438 21.58754 1.000 17.20946 495 HIS C N 1
ATOM 12125 C CA . HIS C 1 498 ? -15.50230 -32.94405 23.00521 1.000 17.76663 495 HIS C CA 1
ATOM 12126 C C . HIS C 1 498 ? -14.73651 -33.93573 23.85893 1.000 21.02244 495 HIS C C 1
ATOM 12127 O O . HIS C 1 498 ? -14.52264 -33.68832 25.05290 1.000 22.29446 495 HIS C O 1
ATOM 12134 N N . ASP C 1 499 ? -14.32055 -35.05895 23.28187 1.000 22.83560 496 ASP C N 1
ATOM 12135 C CA . ASP C 1 499 ? -13.57309 -36.06511 24.02129 1.000 23.98659 496 ASP C CA 1
ATOM 12136 C C . ASP C 1 499 ? -12.06191 -35.96600 23.83545 1.000 23.01314 496 ASP C C 1
ATOM 12137 O O . ASP C 1 499 ? -11.34247 -36.87114 24.26772 1.000 24.11122 496 ASP C O 1
ATOM 12142 N N . ALA C 1 500 ? -11.57235 -34.89962 23.19651 1.000 21.79454 497 ALA C N 1
ATOM 12143 C CA . ALA C 1 500 ? -10.13624 -34.67645 23.06397 1.000 20.09332 497 ALA C CA 1
ATOM 12144 C C . ALA C 1 500 ? -9.45502 -34.68099 24.42744 1.000 20.37676 497 ALA C C 1
ATOM 12145 O O . ALA C 1 500 ? -9.95695 -34.10518 25.39664 1.000 20.01837 497 ALA C O 1
ATOM 12147 N N . ARG C 1 501 ? -8.28438 -35.30212 24.48539 1.000 18.80221 498 ARG C N 1
ATOM 12148 C CA . ARG C 1 501 ? -7.51721 -35.40041 25.72299 1.000 20.69962 498 ARG C CA 1
ATOM 12149 C C . ARG C 1 501 ? -6.29916 -34.49043 25.57650 1.000 16.82732 498 ARG C C 1
ATOM 12150 O O . ARG C 1 501 ? -5.14608 -34.94342 25.48344 1.000 17.77944 498 ARG C O 1
ATOM 12158 N N . TYR C 1 502 ? -6.58618 -33.17625 25.52874 1.000 16.02605 499 TYR C N 1
ATOM 12159 C CA . TYR C 1 502 ? -5.55156 -32.17023 25.31111 1.000 15.77501 499 TYR C CA 1
ATOM 12160 C C . TYR C 1 502 ? -4.45668 -32.27040 26.35235 1.000 21.13509 499 TYR C C 1
ATOM 12161 O O . TYR C 1 502 ? -3.29800 -31.92772 26.07959 1.000 15.85707 499 TYR C O 1
ATOM 12170 N N . GLU C 1 503 ? -4.80352 -32.69967 27.56649 1.000 18.54942 500 GLU C N 1
ATOM 12171 C CA . GLU C 1 503 ? -3.78163 -32.73475 28.59573 1.000 19.23280 500 GLU C CA 1
ATOM 12172 C C . GLU C 1 503 ? -2.63568 -33.68205 28.24760 1.000 21.30802 500 GLU C C 1
ATOM 12173 O O . GLU C 1 503 ? -1.54141 -33.52033 28.78964 1.000 22.65624 500 GLU C O 1
ATOM 12179 N N . ARG C 1 504 ? -2.82543 -34.63956 27.32690 1.000 21.15853 501 ARG C N 1
ATOM 12180 C CA . ARG C 1 504 ? -1.68734 -35.48422 26.96127 1.000 22.06397 501 ARG C CA 1
ATOM 12181 C C . ARG C 1 504 ? -0.59997 -34.70916 26.23048 1.000 23.42550 501 ARG C C 1
ATOM 12182 O O . ARG C 1 504 ? 0.53329 -35.20723 26.12342 1.000 22.69805 501 ARG C O 1
ATOM 12190 N N . ILE C 1 505 ? -0.91671 -33.51484 25.71744 1.000 20.75524 502 ILE C N 1
ATOM 12191 C CA . ILE C 1 505 ? 0.11640 -32.67463 25.11981 1.000 23.54398 502 ILE C CA 1
ATOM 12192 C C . ILE C 1 505 ? 1.13705 -32.26285 26.18596 1.000 22.54754 502 ILE C C 1
ATOM 12193 O O . ILE C 1 505 ? 2.35113 -32.20481 25.92902 1.000 19.97569 502 ILE C O 1
ATOM 12198 N N . ALA C 1 506 ? 0.67886 -32.01151 27.40818 1.000 20.23046 503 ALA C N 1
ATOM 12199 C CA . ALA C 1 506 ? 1.64447 -31.72388 28.46079 1.000 19.09231 503 ALA C CA 1
ATOM 12200 C C . ALA C 1 506 ? 2.63687 -32.85667 28.59362 1.000 17.90865 503 ALA C C 1
ATOM 12201 O O . ALA C 1 506 ? 3.83197 -32.62881 28.82854 1.000 19.79003 503 ALA C O 1
ATOM 12203 N N . GLU C 1 507 ? 2.14388 -34.09123 28.48526 1.000 18.36371 504 GLU C N 1
ATOM 12204 C CA . GLU C 1 507 ? 2.96107 -35.25971 28.73166 1.000 21.08649 504 GLU C CA 1
ATOM 12205 C C . GLU C 1 507 ? 3.92998 -35.50353 27.59850 1.000 21.51894 504 GLU C C 1
ATOM 12206 O O . GLU C 1 507 ? 4.92771 -36.19938 27.78892 1.000 22.35386 504 GLU C O 1
ATOM 12212 N N . ALA C 1 508 ? 3.66687 -34.92546 26.42425 1.000 23.03586 505 ALA C N 1
ATOM 12213 C CA . ALA C 1 508 ? 4.64966 -34.97089 25.35700 1.000 20.82074 505 ALA C CA 1
ATOM 12214 C C . ALA C 1 508 ? 5.91289 -34.19637 25.70514 1.000 22.71170 505 ALA C C 1
ATOM 12215 O O . ALA C 1 508 ? 6.97357 -34.46521 25.13215 1.000 22.29950 505 ALA C O 1
ATOM 12217 N N . PHE C 1 509 ? 5.82218 -33.22935 26.62194 1.000 22.22844 506 PHE C N 1
ATOM 12218 C CA . PHE C 1 509 ? 6.89478 -32.26199 26.82870 1.000 23.32157 506 PHE C CA 1
ATOM 12219 C C . PHE C 1 509 ? 7.37878 -32.22156 28.27457 1.000 22.65880 506 PHE C C 1
ATOM 12220 O O . PHE C 1 509 ? 8.02090 -31.24351 28.68627 1.000 23.11881 506 PHE C O 1
ATOM 12228 N N . GLY C 1 510 ? 7.07782 -33.25358 29.04833 1.000 21.76490 507 GLY C N 1
ATOM 12229 C CA . GLY C 1 510 ? 7.55035 -33.33561 30.41938 1.000 21.66300 507 GLY C CA 1
ATOM 12230 C C . GLY C 1 510 ? 6.70656 -32.59808 31.42576 1.000 26.23176 507 GLY C C 1
ATOM 12231 O O . GLY C 1 510 ? 7.09775 -32.52353 32.60151 1.000 27.20113 507 GLY C O 1
ATOM 12232 N N . GLY C 1 511 ? 5.56965 -32.03142 31.00919 1.000 23.89061 508 GLY C N 1
ATOM 12233 C CA . GLY C 1 511 ? 4.63564 -31.41708 31.93860 1.000 21.60074 508 GLY C CA 1
ATOM 12234 C C . GLY C 1 511 ? 3.65849 -32.42163 32.53292 1.000 25.77376 508 GLY C C 1
ATOM 12235 O O . GLY C 1 511 ? 3.65191 -33.61056 32.20924 1.000 25.88258 508 GLY C O 1
ATOM 12236 N N . ALA C 1 512 ? 2.81706 -31.92570 33.43568 1.000 21.12634 509 ALA C N 1
ATOM 12237 C CA . ALA C 1 512 ? 1.81628 -32.75670 34.08675 1.000 19.26029 509 ALA C CA 1
ATOM 12238 C C . ALA C 1 512 ? 0.47761 -32.52336 33.41106 1.000 20.96873 509 ALA C C 1
ATOM 12239 O O . ALA C 1 512 ? 0.08825 -31.37594 33.19748 1.000 19.55415 509 ALA C O 1
ATOM 12241 N N . GLY C 1 513 ? -0.23020 -33.60415 33.09967 1.000 20.93697 510 GLY C N 1
ATOM 12242 C CA . GLY C 1 513 ? -1.55436 -33.52998 32.50033 1.000 22.73978 510 GLY C CA 1
ATOM 12243 C C . GLY C 1 513 ? -2.62328 -34.05404 33.44358 1.000 21.22866 510 GLY C C 1
ATOM 12244 O O . GLY C 1 513 ? -2.42757 -35.06959 34.12132 1.000 25.08653 510 GLY C O 1
ATOM 12245 N N . PHE C 1 514 ? -3.75460 -33.36114 33.47645 1.000 19.27112 511 PHE C N 1
ATOM 12246 C CA . PHE C 1 514 ? -4.88538 -33.75056 34.30707 1.000 19.69003 511 PHE C CA 1
ATOM 12247 C C . PHE C 1 514 ? -6.16297 -33.63965 33.48958 1.000 22.64227 511 PHE C C 1
ATOM 12248 O O . PHE C 1 514 ? -6.37053 -32.65015 32.78202 1.000 22.39138 511 PHE C O 1
ATOM 12256 N N . TYR C 1 515 ? -7.01593 -34.65583 33.59470 1.000 18.06024 512 TYR C N 1
ATOM 12257 C CA . TYR C 1 515 ? -8.27870 -34.70954 32.87175 1.000 17.56575 512 TYR C CA 1
ATOM 12258 C C . TYR C 1 515 ? -9.42132 -34.66928 33.86925 1.000 20.12441 512 TYR C C 1
ATOM 12259 O O . TYR C 1 515 ? -9.39397 -35.38408 34.87638 1.000 19.87552 512 TYR C O 1
ATOM 12268 N N . VAL C 1 516 ? -10.41334 -33.82326 33.61440 1.000 23.24323 513 VAL C N 1
ATOM 12269 C CA . VAL C 1 516 ? -11.51183 -33.62355 34.55557 1.000 19.57568 513 VAL C CA 1
ATOM 12270 C C . VAL C 1 516 ? -12.81307 -33.75352 33.79136 1.000 24.01396 513 VAL C C 1
ATOM 12271 O O . VAL C 1 516 ? -13.04184 -33.00736 32.83451 1.000 20.38404 513 VAL C O 1
ATOM 12275 N N . THR C 1 517 ? -13.67138 -34.67691 34.21645 1.000 19.36822 514 THR C N 1
ATOM 12276 C CA . THR C 1 517 ? -15.02431 -34.74367 33.68643 1.000 23.72759 514 THR C CA 1
ATOM 12277 C C . THR C 1 517 ? -16.07761 -34.48443 34.73591 1.000 22.37969 514 THR C C 1
ATOM 12278 O O . THR C 1 517 ? -17.18846 -34.07302 34.38202 1.000 21.38746 514 THR C O 1
ATOM 12282 N N . ASP C 1 518 ? -15.75362 -34.69471 36.00514 1.000 21.19250 515 ASP C N 1
ATOM 12283 C CA . ASP C 1 518 ? -16.71295 -34.61518 37.09243 1.000 22.66383 515 ASP C CA 1
ATOM 12284 C C . ASP C 1 518 ? -16.28332 -33.49233 38.03164 1.000 27.90470 515 ASP C C 1
ATOM 12285 O O . ASP C 1 518 ? -15.08606 -33.28074 38.24521 1.000 21.93510 515 ASP C O 1
ATOM 12290 N N . SER C 1 519 ? -17.25981 -32.76633 38.58577 1.000 20.67238 516 SER C N 1
ATOM 12291 C CA . SER C 1 519 ? -16.92673 -31.66179 39.47941 1.000 23.20565 516 SER C CA 1
ATOM 12292 C C . SER C 1 519 ? -16.04064 -32.11736 40.64648 1.000 20.74888 516 SER C C 1
ATOM 12293 O O . SER C 1 519 ? -15.15012 -31.37533 41.06558 1.000 22.04860 516 SER C O 1
ATOM 12296 N N . ALA C 1 520 ? -16.24011 -33.34320 41.14767 1.000 21.62120 517 ALA C N 1
ATOM 12297 C CA . ALA C 1 520 ? -15.45150 -33.85036 42.26936 1.000 20.96989 517 ALA C CA 1
ATOM 12298 C C . ALA C 1 520 ? -13.96783 -33.98915 41.93717 1.000 20.69015 517 ALA C C 1
ATOM 12299 O O . ALA C 1 520 ? -13.13505 -33.96159 42.84560 1.000 22.11164 517 ALA C O 1
ATOM 12301 N N . GLU C 1 521 ? -13.61690 -34.13141 40.65874 1.000 19.59935 518 GLU C N 1
ATOM 12302 C CA . GLU C 1 521 ? -12.22770 -34.22325 40.22712 1.000 19.61888 518 GLU C CA 1
ATOM 12303 C C . GLU C 1 521 ? -11.55034 -32.86043 40.07762 1.000 20.19145 518 GLU C C 1
ATOM 12304 O O . GLU C 1 521 ? -10.32121 -32.79653 39.94804 1.000 19.36421 518 GLU C O 1
ATOM 12310 N N . LEU C 1 522 ? -12.31917 -31.78036 40.01813 1.000 19.37752 519 LEU C N 1
ATOM 12311 C CA . LEU C 1 522 ? -11.76702 -30.51500 39.54911 1.000 17.84062 519 LEU C CA 1
ATOM 12312 C C . LEU C 1 522 ? -10.81669 -29.89791 40.57468 1.000 17.20629 519 LEU C C 1
ATOM 12313 O O . LEU C 1 522 ? -9.68845 -29.51320 40.24476 1.000 18.57161 519 LEU C O 1
ATOM 12318 N N . GLY C 1 523 ? -11.24265 -29.79345 41.82603 1.000 19.98321 520 GLY C N 1
ATOM 12319 C CA . GLY C 1 523 ? -10.35208 -29.28439 42.83448 1.000 21.01875 520 GLY C CA 1
ATOM 12320 C C . GLY C 1 523 ? -9.04520 -30.05774 42.93706 1.000 20.01156 520 GLY C C 1
ATOM 12321 O O . GLY C 1 523 ? -7.95428 -29.46570 42.94559 1.000 21.13986 520 GLY C O 1
ATOM 12322 N N . PRO C 1 524 ? -9.12534 -31.39107 43.06439 1.000 18.50867 521 PRO C N 1
ATOM 12323 C CA . PRO C 1 524 ? -7.88098 -32.17301 43.16339 1.000 19.53388 521 PRO C CA 1
ATOM 12324 C C . PRO C 1 524 ? -6.97851 -31.98926 41.96731 1.000 19.76597 521 PRO C C 1
ATOM 12325 O O . PRO C 1 524 ? -5.74697 -31.96599 42.11219 1.000 19.93072 521 PRO C O 1
ATOM 12329 N N . ALA C 1 525 ? -7.56591 -31.84670 40.78162 1.000 18.34387 522 ALA C N 1
ATOM 12330 C CA . ALA C 1 525 ? -6.74791 -31.62944 39.59178 1.000 16.32166 522 ALA C CA 1
ATOM 12331 C C . ALA C 1 525 ? -6.05722 -30.27425 39.65261 1.000 16.01332 522 ALA C C 1
ATOM 12332 O O . ALA C 1 525 ? -4.86052 -30.18055 39.36000 1.000 18.55626 522 ALA C O 1
ATOM 12334 N N . LEU C 1 526 ? -6.77366 -29.21367 40.05484 1.000 16.75314 523 LEU C N 1
ATOM 12335 C CA . LEU C 1 526 ? -6.15668 -27.88376 40.05801 1.000 17.87150 523 LEU C CA 1
ATOM 12336 C C . LEU C 1 526 ? -5.09325 -27.75959 41.14093 1.000 17.68625 523 LEU C C 1
ATOM 12337 O O . LEU C 1 526 ? -4.03480 -27.13643 40.91399 1.000 17.78910 523 LEU C O 1
ATOM 12342 N N . ASP C 1 527 ? -5.36006 -28.32372 42.32841 1.000 21.13633 524 ASP C N 1
ATOM 12343 C CA . ASP C 1 527 ? -4.36568 -28.29349 43.39257 1.000 19.46763 524 ASP C CA 1
ATOM 12344 C C . ASP C 1 527 ? -3.09235 -28.99914 42.95831 1.000 23.90098 524 ASP C C 1
ATOM 12345 O O . ASP C 1 527 ? -1.98634 -28.47543 43.15307 1.000 21.55276 524 ASP C O 1
ATOM 12350 N N . ALA C 1 528 ? -3.23242 -30.16386 42.31807 1.000 19.05614 525 ALA C N 1
ATOM 12351 C CA . ALA C 1 528 ? -2.05332 -30.87565 41.83293 1.000 20.32931 525 ALA C CA 1
ATOM 12352 C C . ALA C 1 528 ? -1.31938 -30.06423 40.76257 1.000 19.97889 525 ALA C C 1
ATOM 12353 O O . ALA C 1 528 ? -0.08406 -29.96887 40.77956 1.000 21.12052 525 ALA C O 1
ATOM 12355 N N . ALA C 1 529 ? -2.06175 -29.46338 39.82332 1.000 19.71312 526 ALA C N 1
ATOM 12356 C CA . ALA C 1 529 ? -1.41977 -28.66412 38.78410 1.000 17.59238 526 ALA C CA 1
ATOM 12357 C C . ALA C 1 529 ? -0.69480 -27.46524 39.38282 1.000 21.09674 526 ALA C C 1
ATOM 12358 O O . ALA C 1 529 ? 0.42882 -27.15502 38.97856 1.000 18.64098 526 ALA C O 1
ATOM 12360 N N . MET C 1 530 ? -1.28835 -26.80903 40.39079 1.000 21.60513 527 MET C N 1
ATOM 12361 C CA . MET C 1 530 ? -0.62222 -25.63892 40.95112 1.000 20.11305 527 MET C CA 1
ATOM 12362 C C . MET C 1 530 ? 0.63899 -26.04561 41.69371 1.000 23.20786 527 MET C C 1
ATOM 12363 O O . MET C 1 530 ? 1.64209 -25.31996 41.67119 1.000 24.32613 527 MET C O 1
ATOM 12368 N N . ALA C 1 531 ? 0.60373 -27.21195 42.34627 1.000 20.38197 528 ALA C N 1
ATOM 12369 C CA . ALA C 1 531 ? 1.74196 -27.69932 43.11936 1.000 20.71642 528 ALA C CA 1
ATOM 12370 C C . ALA C 1 531 ? 2.84507 -28.28225 42.24906 1.000 25.63060 528 ALA C C 1
ATOM 12371 O O . ALA C 1 531 ? 4.00660 -28.27313 42.66673 1.000 24.33848 528 ALA C O 1
ATOM 12373 N N . PHE C 1 532 ? 2.52160 -28.79681 41.06137 1.000 21.70490 529 PHE C N 1
ATOM 12374 C CA . PHE C 1 532 ? 3.53865 -29.41121 40.21709 1.000 22.16017 529 PHE C CA 1
ATOM 12375 C C . PHE C 1 532 ? 4.62977 -28.39611 39.88018 1.000 21.51443 529 PHE C C 1
ATOM 12376 O O . PHE C 1 532 ? 4.33603 -27.27085 39.45956 1.000 22.24004 529 PHE C O 1
ATOM 12384 N N . LYS C 1 533 ? 5.89788 -28.80426 40.02126 1.000 24.73273 530 LYS C N 1
ATOM 12385 C CA . LYS C 1 533 ? 7.02019 -27.88619 39.78650 1.000 23.30192 530 LYS C CA 1
ATOM 12386 C C . LYS C 1 533 ? 7.36320 -27.92474 38.30279 1.000 25.26732 530 LYS C C 1
ATOM 12387 O O . LYS C 1 533 ? 8.33807 -28.54656 37.86201 1.000 25.23788 530 LYS C O 1
ATOM 12393 N N . GLY C 1 534 ? 6.52947 -27.24295 37.52759 1.000 19.01184 531 GLY C N 1
ATOM 12394 C CA . GLY C 1 534 ? 6.64517 -27.21347 36.08131 1.000 18.96123 531 GLY C CA 1
ATOM 12395 C C . GLY C 1 534 ? 5.33429 -26.82890 35.42648 1.000 23.58159 531 GLY C C 1
ATOM 12396 O O . GLY C 1 534 ? 4.34135 -26.53216 36.09196 1.000 20.51862 531 GLY C O 1
ATOM 12397 N N . PRO C 1 535 ? 5.30797 -26.81134 34.10026 1.000 18.48783 532 PRO C N 1
ATOM 12398 C CA . PRO C 1 535 ? 4.06765 -26.46740 33.39081 1.000 18.33413 532 PRO C CA 1
ATOM 12399 C C . PRO C 1 535 ? 3.05765 -27.60540 33.41813 1.000 16.86585 532 PRO C C 1
ATOM 12400 O O . PRO C 1 535 ? 3.41019 -28.77979 33.56366 1.000 17.51269 532 PRO C O 1
ATOM 12404 N N . ALA C 1 536 ? 1.77634 -27.24257 33.29375 1.000 16.04439 533 ALA C N 1
ATOM 12405 C CA . ALA C 1 536 ? 0.71664 -28.23074 33.41169 1.000 20.58668 533 ALA C CA 1
ATOM 12406 C C . ALA C 1 536 ? -0.46673 -27.85076 32.53120 1.000 18.32893 533 ALA C C 1
ATOM 12407 O O . ALA C 1 536 ? -0.72519 -26.67298 32.28330 1.000 19.25450 533 ALA C O 1
ATOM 12409 N N . ILE C 1 537 ? -1.21909 -28.86999 32.12187 1.000 19.42944 534 ILE C N 1
ATOM 12410 C CA . ILE C 1 537 ? -2.51040 -28.69238 31.47973 1.000 20.45551 534 ILE C CA 1
ATOM 12411 C C . ILE C 1 537 ? -3.57721 -29.40864 32.29994 1.000 19.51433 534 ILE C C 1
ATOM 12412 O O . ILE C 1 537 ? -3.46486 -30.61113 32.57602 1.000 20.57587 534 ILE C O 1
ATOM 12417 N N . VAL C 1 538 ? -4.61993 -28.67476 32.66845 1.000 19.01622 535 VAL C N 1
ATOM 12418 C CA . VAL C 1 538 ? -5.85299 -29.24663 33.19288 1.000 17.52351 535 VAL C CA 1
ATOM 12419 C C . VAL C 1 538 ? -6.91320 -29.13721 32.10640 1.000 18.41906 535 VAL C C 1
ATOM 12420 O O . VAL C 1 538 ? -7.34129 -28.02501 31.76593 1.000 20.68116 535 VAL C O 1
ATOM 12424 N N . ASN C 1 539 ? -7.37575 -30.28969 31.60570 1.000 18.04397 536 ASN C N 1
ATOM 12425 C CA . ASN C 1 539 ? -8.34798 -30.37591 30.51274 1.000 18.02027 536 ASN C CA 1
ATOM 12426 C C . ASN C 1 539 ? -9.69592 -30.72905 31.12366 1.000 25.79600 536 ASN C C 1
ATOM 12427 O O . ASN C 1 539 ? -9.88404 -31.85116 31.60788 1.000 21.33466 536 ASN C O 1
ATOM 12432 N N . ILE C 1 540 ? -10.62353 -29.77610 31.12623 1.000 16.74019 537 ILE C N 1
ATOM 12433 C CA . ILE C 1 540 ? -11.91652 -29.94115 31.78558 1.000 17.26360 537 ILE C CA 1
ATOM 12434 C C . ILE C 1 540 ? -12.98514 -30.10883 30.71354 1.000 17.21801 537 ILE C C 1
ATOM 12435 O O . ILE C 1 540 ? -13.22114 -29.19052 29.91940 1.000 21.25026 537 ILE C O 1
ATOM 12440 N N . LYS C 1 541 ? -13.66078 -31.25633 30.69908 1.000 19.46529 538 LYS C N 1
ATOM 12441 C CA . LYS C 1 541 ? -14.76696 -31.46300 29.75960 1.000 21.34777 538 LYS C CA 1
ATOM 12442 C C . LYS C 1 541 ? -16.03349 -30.85489 30.36822 1.000 25.88417 538 LYS C C 1
ATOM 12443 O O . LYS C 1 541 ? -16.59238 -31.40093 31.33004 1.000 24.48245 538 LYS C O 1
ATOM 12449 N N . ILE C 1 542 ? -16.49130 -29.73137 29.82274 1.000 17.89326 539 ILE C N 1
ATOM 12450 C CA . ILE C 1 542 ? -17.62898 -29.00903 30.38753 1.000 16.94884 539 ILE C CA 1
ATOM 12451 C C . ILE C 1 542 ? -18.88495 -29.30734 29.57571 1.000 19.80014 539 ILE C C 1
ATOM 12452 O O . ILE C 1 542 ? -18.84623 -29.96989 28.53288 1.000 20.18545 539 ILE C O 1
ATOM 12457 N N . ALA C 1 543 ? -20.02386 -28.80909 30.05805 1.000 18.42205 540 ALA C N 1
ATOM 12458 C CA . ALA C 1 543 ? -21.28604 -29.05007 29.37270 1.000 18.18517 540 ALA C CA 1
ATOM 12459 C C . ALA C 1 543 ? -21.27171 -28.41811 27.97698 1.000 18.30206 540 ALA C C 1
ATOM 12460 O O . ALA C 1 543 ? -20.88301 -27.25659 27.82035 1.000 20.69965 540 ALA C O 1
ATOM 12462 N N . ALA C 1 544 ? -21.72249 -29.18943 26.97688 1.000 21.93073 541 ALA C N 1
ATOM 12463 C CA . ALA C 1 544 ? -21.76573 -28.70441 25.59076 1.000 25.38068 541 ALA C CA 1
ATOM 12464 C C . ALA C 1 544 ? -22.59222 -27.43238 25.43706 1.000 25.72305 541 ALA C C 1
ATOM 12465 O O . ALA C 1 544 ? -22.28472 -26.59220 24.57568 1.000 24.45585 541 ALA C O 1
ATOM 12467 N N . THR C 1 545 ? -23.64743 -27.27228 26.23857 1.000 27.94057 542 THR C N 1
ATOM 12468 C CA . THR C 1 545 ? -24.55604 -26.13724 26.10623 1.000 24.00093 542 THR C CA 1
ATOM 12469 C C . THR C 1 545 ? -24.43744 -25.12835 27.24205 1.000 28.02011 542 THR C C 1
ATOM 12470 O O . THR C 1 545 ? -25.31152 -24.26864 27.36333 1.000 27.64303 542 THR C O 1
ATOM 12474 N N . ALA C 1 546 ? -23.41233 -25.22228 28.09331 1.000 23.02817 543 ALA C N 1
ATOM 12475 C CA . ALA C 1 546 ? -23.24049 -24.20308 29.11633 1.000 26.35811 543 ALA C CA 1
ATOM 12476 C C . ALA C 1 546 ? -23.09842 -22.83514 28.45967 1.000 23.25913 543 ALA C C 1
ATOM 12477 O O . ALA C 1 546 ? -22.53065 -22.70148 27.36660 1.000 24.48518 543 ALA C O 1
ATOM 12479 N N . ASP C 1 547 ? -23.65931 -21.81333 29.09965 1.000 21.21754 544 ASP C N 1
ATOM 12480 C CA . ASP C 1 547 ? -23.66179 -20.48507 28.51249 1.000 22.24260 544 ASP C CA 1
ATOM 12481 C C . ASP C 1 547 ? -23.45073 -19.45802 29.60888 1.000 25.92687 544 ASP C C 1
ATOM 12482 O O . ASP C 1 547 ? -23.40017 -19.78638 30.80001 1.000 23.30388 544 ASP C O 1
ATOM 12487 N N . ARG C 1 548 ? -23.34279 -18.20416 29.19985 1.000 19.94084 545 ARG C N 1
ATOM 12488 C CA . ARG C 1 548 ? -23.17712 -17.10114 30.13210 1.000 21.08432 545 ARG C CA 1
ATOM 12489 C C . ARG C 1 548 ? -24.52894 -16.66577 30.68085 1.000 19.65973 545 ARG C C 1
ATOM 12490 O O . ARG C 1 548 ? -25.58632 -17.01795 30.14772 1.000 23.58343 545 ARG C O 1
ATOM 12498 N N . LYS C 1 549 ? -24.47756 -15.85374 31.73675 1.000 22.79876 546 LYS C N 1
ATOM 12499 C CA . LYS C 1 549 ? -25.67700 -15.26642 32.31848 1.000 24.41533 546 LYS C CA 1
ATOM 12500 C C . LYS C 1 549 ? -26.48902 -14.53992 31.24125 1.000 23.08467 546 LYS C C 1
ATOM 12501 O O . LYS C 1 549 ? -25.91724 -13.78052 30.44968 1.000 22.01507 546 LYS C O 1
ATOM 12507 N N . PRO C 1 550 ? -27.80751 -14.72643 31.20126 1.000 27.89693 547 PRO C N 1
ATOM 12508 C CA . PRO C 1 550 ? -28.64519 -13.94089 30.28652 1.000 28.39509 547 PRO C CA 1
ATOM 12509 C C . PRO C 1 550 ? -28.47216 -12.44277 30.51578 1.000 35.57717 547 PRO C C 1
ATOM 12510 O O . PRO C 1 550 ? -28.24284 -11.97627 31.63853 1.000 26.84774 547 PRO C O 1
ATOM 12514 N N . GLN C 1 551 ? -28.59877 -11.68504 29.42751 1.000 27.64337 548 GLN C N 1
ATOM 12515 C CA . GLN C 1 551 ? -28.44832 -10.23993 29.45375 1.000 25.65648 548 GLN C CA 1
ATOM 12516 C C . GLN C 1 551 ? -29.47628 -9.60080 28.53849 1.000 25.11793 548 GLN C C 1
ATOM 12517 O O . GLN C 1 551 ? -29.98376 -10.23042 27.61365 1.000 25.55662 548 GLN C O 1
ATOM 12523 N N . GLN C 1 552 ? -29.72699 -8.31368 28.76673 1.000 22.92002 549 GLN C N 1
ATOM 12524 C CA . GLN C 1 552 ? -30.65181 -7.59926 27.90132 1.000 23.36964 549 GLN C CA 1
ATOM 12525 C C . GLN C 1 552 ? -30.08271 -7.45830 26.49246 1.000 28.94973 549 GLN C C 1
ATOM 12526 O O . GLN C 1 552 ? -30.81845 -7.59022 25.50486 1.000 25.81883 549 GLN C O 1
ATOM 12532 N N . PHE C 1 553 ? -28.77640 -7.21184 26.37718 1.000 23.12164 550 PHE C N 1
ATOM 12533 C CA . PHE C 1 553 ? -28.12787 -6.95976 25.09288 1.000 23.69625 550 PHE C CA 1
ATOM 12534 C C . PHE C 1 553 ? -27.06821 -8.01274 24.78678 1.000 28.95949 550 PHE C C 1
ATOM 12535 O O . PHE C 1 553 ? -26.38634 -8.51158 25.68665 1.000 24.72022 550 PHE C O 1
ATOM 12543 N N . ASN C 1 554 ? -26.93796 -8.35949 23.50714 1.000 21.76889 551 ASN C N 1
ATOM 12544 C CA . ASN C 1 554 ? -25.80604 -9.16176 23.06899 1.000 19.95863 551 ASN C CA 1
ATOM 12545 C C . ASN C 1 554 ? -24.54663 -8.32991 23.23782 1.000 19.29847 551 ASN C C 1
ATOM 12546 O O . ASN C 1 554 ? -24.59530 -7.09950 23.14718 1.000 20.55624 551 ASN C O 1
ATOM 12551 N N . TRP C 1 555 ? -23.41354 -9.00096 23.50030 1.000 19.52924 552 TRP C N 1
ATOM 12552 C CA . TRP C 1 555 ? -22.16174 -8.27064 23.70820 1.000 21.43399 552 TRP C CA 1
ATOM 12553 C C . TRP C 1 555 ? -21.75936 -7.48280 22.46080 1.000 20.88007 552 TRP C C 1
ATOM 12554 O O . TRP C 1 555 ? -21.18656 -6.38795 22.57577 1.000 20.38061 552 TRP C O 1
ATOM 12565 N N . HIS C 1 556 ? -22.05787 -8.01536 21.27173 1.000 21.66162 553 HIS C N 1
ATOM 12566 C CA . HIS C 1 556 ? -21.72634 -7.34263 20.01029 1.000 22.67399 553 HIS C CA 1
ATOM 12567 C C . HIS C 1 556 ? -22.88391 -6.48479 19.48836 1.000 19.63396 553 HIS C C 1
ATOM 12568 O O . HIS C 1 556 ? -22.68368 -5.31725 19.13415 1.000 23.60046 553 HIS C O 1
ATOM 12575 N N . GLY C 1 557 ? -24.08786 -7.04982 19.42724 1.000 26.94701 554 GLY C N 1
ATOM 12576 C CA . GLY C 1 557 ? -25.27308 -6.32931 19.00531 1.000 23.71141 554 GLY C CA 1
ATOM 12577 C C . GLY C 1 557 ? -25.37557 -6.17483 17.49773 1.000 42.65998 554 GLY C C 1
ATOM 12578 O O . GLY C 1 557 ? -26.33154 -5.58681 16.98528 1.000 31.30320 554 GLY C O 1
ATOM 12580 N N . SER D 1 1 ? -42.22014 -27.25689 10.22772 1.000 51.82602 -2 SER D N 1
ATOM 12581 C CA . SER D 1 1 ? -43.28464 -27.99889 9.56310 1.000 36.85282 -2 SER D CA 1
ATOM 12582 C C . SER D 1 1 ? -43.49047 -27.52057 8.14084 1.000 47.95154 -2 SER D C 1
ATOM 12583 O O . SER D 1 1 ? -43.58036 -26.31908 7.88214 1.000 46.73613 -2 SER D O 1
ATOM 12586 N N . ASN D 1 2 ? -43.57477 -28.48253 7.22118 1.000 36.42814 -1 ASN D N 1
ATOM 12587 C CA . ASN D 1 2 ? -43.80877 -28.18742 5.81610 1.000 32.77047 -1 ASN D CA 1
ATOM 12588 C C . ASN D 1 2 ? -45.24141 -27.75637 5.53835 1.000 32.42303 -1 ASN D C 1
ATOM 12589 O O . ASN D 1 2 ? -45.52802 -27.30913 4.42287 1.000 35.43726 -1 ASN D O 1
ATOM 12594 N N . ALA D 1 3 ? -46.12918 -27.85419 6.52701 1.000 25.26237 0 ALA D N 1
ATOM 12595 C CA . ALA D 1 3 ? -47.54131 -27.54381 6.32891 1.000 27.71611 0 ALA D CA 1
ATOM 12596 C C . ALA D 1 3 ? -47.79682 -26.05029 6.24733 1.000 45.09238 0 ALA D C 1
ATOM 12597 O O . ALA D 1 3 ? -48.80008 -25.62247 5.65642 1.000 39.96243 0 ALA D O 1
ATOM 12599 N N . MET D 1 4 ? -46.93747 -25.24617 6.85352 1.000 31.11980 1 MET D N 1
ATOM 12600 C CA . MET D 1 4 ? -47.22570 -23.83106 6.97836 1.000 49.56060 1 MET D CA 1
ATOM 12601 C C . MET D 1 4 ? -46.53867 -23.07185 5.85326 1.000 33.27626 1 MET D C 1
ATOM 12602 O O . MET D 1 4 ? -45.43199 -23.42522 5.42836 1.000 33.48781 1 MET D O 1
ATOM 12607 N N . ALA D 1 5 ? -47.23576 -22.05651 5.34830 1.000 32.69524 2 ALA D N 1
ATOM 12608 C CA . ALA D 1 5 ? -46.70424 -21.17619 4.31210 1.000 30.96536 2 ALA D CA 1
ATOM 12609 C C . ALA D 1 5 ? -45.36474 -20.57275 4.72375 1.000 31.27024 2 ALA D C 1
ATOM 12610 O O . ALA D 1 5 ? -45.22152 -20.03979 5.82803 1.000 32.06621 2 ALA D O 1
ATOM 12612 N N . LYS D 1 6 ? -44.38054 -20.66751 3.83215 1.000 24.19848 3 LYS D N 1
ATOM 12613 C CA . LYS D 1 6 ? -43.05088 -20.10562 4.03720 1.000 31.27007 3 LYS D CA 1
ATOM 12614 C C . LYS D 1 6 ? -42.71307 -19.20391 2.86381 1.000 36.18094 3 LYS D C 1
ATOM 12615 O O . LYS D 1 6 ? -42.84262 -19.61671 1.70739 1.000 33.31392 3 LYS D O 1
ATOM 12621 N N . SER D 1 7 ? -42.26990 -17.98493 3.14900 1.000 54.58209 4 SER D N 1
ATOM 12622 C CA . SER D 1 7 ? -41.81492 -17.11902 2.07251 1.000 42.05583 4 SER D CA 1
ATOM 12623 C C . SER D 1 7 ? -40.47663 -17.62360 1.55456 1.000 47.08987 4 SER D C 1
ATOM 12624 O O . SER D 1 7 ? -39.53805 -17.83142 2.32561 1.000 45.46662 4 SER D O 1
ATOM 12627 N N . GLU D 1 8 ? -40.40065 -17.84997 0.24645 1.000 38.90269 5 GLU D N 1
ATOM 12628 C CA . GLU D 1 8 ? -39.20670 -18.39474 -0.38151 1.000 35.71388 5 GLU D CA 1
ATOM 12629 C C . GLU D 1 8 ? -38.69035 -17.47501 -1.47323 1.000 43.31821 5 GLU D C 1
ATOM 12630 O O . GLU D 1 8 ? -37.82056 -17.87858 -2.26004 1.000 39.72253 5 GLU D O 1
ATOM 12636 N N . GLY D 1 9 ? -39.20332 -16.24567 -1.54245 1.000 41.64831 6 GLY D N 1
ATOM 12637 C CA . GLY D 1 9 ? -38.77295 -15.33859 -2.59017 1.000 42.81861 6 GLY D CA 1
ATOM 12638 C C . GLY D 1 9 ? -37.37752 -14.77438 -2.40310 1.000 42.46433 6 GLY D C 1
ATOM 12639 O O . GLY D 1 9 ? -36.75503 -14.37681 -3.39386 1.000 35.40979 6 GLY D O 1
ATOM 12640 N N . LYS D 1 10 ? -36.86925 -14.74296 -1.16413 1.000 29.77615 7 LYS D N 1
ATOM 12641 C CA . LYS D 1 10 ? -35.64200 -14.03339 -0.81026 1.000 27.18313 7 LYS D CA 1
ATOM 12642 C C . LYS D 1 10 ? -34.48491 -14.99670 -0.57856 1.000 38.16962 7 LYS D C 1
ATOM 12643 O O . LYS D 1 10 ? -34.68158 -16.12821 -0.13569 1.000 30.89505 7 LYS D O 1
ATOM 12649 N N . VAL D 1 11 ? -33.26524 -14.51765 -0.83217 1.000 22.15645 8 VAL D N 1
ATOM 12650 C CA . VAL D 1 11 ? -32.04786 -15.27097 -0.54612 1.000 20.90736 8 VAL D CA 1
ATOM 12651 C C . VAL D 1 11 ? -31.02885 -14.30873 0.05518 1.000 22.43569 8 VAL D C 1
ATOM 12652 O O . VAL D 1 11 ? -31.00451 -13.12093 -0.28235 1.000 21.40850 8 VAL D O 1
ATOM 12656 N N . ASN D 1 12 ? -30.19663 -14.80394 0.97468 1.000 19.64091 9 ASN D N 1
ATOM 12657 C CA . ASN D 1 12 ? -29.22040 -13.92666 1.60323 1.000 17.35899 9 ASN D CA 1
ATOM 12658 C C . ASN D 1 12 ? -27.83215 -14.12200 1.01003 1.000 17.74650 9 ASN D C 1
ATOM 12659 O O . ASN D 1 12 ? -27.59230 -14.99545 0.16223 1.000 19.96072 9 ASN D O 1
ATOM 12664 N N . GLY D 1 13 ? -26.92483 -13.22733 1.41316 1.000 16.22315 10 GLY D N 1
ATOM 12665 C CA . GLY D 1 13 ? -25.58510 -13.23244 0.84252 1.000 17.34077 10 GLY D CA 1
ATOM 12666 C C . GLY D 1 13 ? -24.84036 -14.53506 1.08053 1.000 17.77776 10 GLY D C 1
ATOM 12667 O O . GLY D 1 13 ? -24.18114 -15.05400 0.16939 1.000 15.55208 10 GLY D O 1
ATOM 12668 N N . ALA D 1 14 ? -24.92860 -15.07943 2.30817 1.000 15.21227 11 ALA D N 1
ATOM 12669 C CA . ALA D 1 14 ? -24.31979 -16.37824 2.60655 1.000 15.19705 11 ALA D CA 1
ATOM 12670 C C . ALA D 1 14 ? -24.74876 -17.46858 1.61814 1.000 15.36615 11 ALA D C 1
ATOM 12671 O O . ALA D 1 14 ? -23.91661 -18.23896 1.12285 1.000 15.28266 11 ALA D O 1
ATOM 12673 N N . THR D 1 15 ? -26.04513 -17.54288 1.31335 1.000 15.62475 12 THR D N 1
ATOM 12674 C CA . THR D 1 15 ? -26.55505 -18.56432 0.41221 1.000 15.82308 12 THR D CA 1
ATOM 12675 C C . THR D 1 15 ? -26.12561 -18.28541 -1.02840 1.000 15.74818 12 THR D C 1
ATOM 12676 O O . THR D 1 15 ? -25.75741 -19.21257 -1.75683 1.000 16.19432 12 THR D O 1
ATOM 12680 N N . LEU D 1 16 ? -26.15233 -17.01471 -1.45046 1.000 20.53225 13 LEU D N 1
ATOM 12681 C CA . LEU D 1 16 ? -25.67632 -16.67532 -2.79802 1.000 19.16147 13 LEU D CA 1
ATOM 12682 C C . LEU D 1 16 ? -24.21148 -17.04270 -2.95705 1.000 18.69443 13 LEU D C 1
ATOM 12683 O O . LEU D 1 16 ? -23.80937 -17.56152 -4.00427 1.000 20.13491 13 LEU D O 1
ATOM 12688 N N . MET D 1 17 ? -23.40572 -16.79749 -1.90874 1.000 21.03801 14 MET D N 1
ATOM 12689 C CA . MET D 1 17 ? -21.97979 -17.09535 -1.95979 1.000 20.75841 14 MET D CA 1
ATOM 12690 C C . MET D 1 17 ? -21.75055 -18.59820 -2.06247 1.000 22.02666 14 MET D C 1
ATOM 12691 O O . MET D 1 17 ? -20.93383 -19.04796 -2.86885 1.000 20.21619 14 MET D O 1
ATOM 12696 N N . ALA D 1 18 ? -22.48101 -19.39352 -1.27073 1.000 16.96299 15 ALA D N 1
ATOM 12697 C CA . ALA D 1 18 ? -22.35667 -20.85370 -1.35010 1.000 21.18789 15 ALA D CA 1
ATOM 12698 C C . ALA D 1 18 ? -22.73052 -21.37623 -2.74032 1.000 24.24559 15 ALA D C 1
ATOM 12699 O O . ALA D 1 18 ? -22.03185 -22.22608 -3.30580 1.000 17.88510 15 ALA D O 1
ATOM 12701 N N . ARG D 1 19 ? -23.84821 -20.90192 -3.28950 1.000 20.07881 16 ARG D N 1
ATOM 12702 C CA . ARG D 1 19 ? -24.23955 -21.32771 -4.62980 1.000 20.75396 16 ARG D CA 1
ATOM 12703 C C . ARG D 1 19 ? -23.21096 -20.91067 -5.67401 1.000 21.25789 16 ARG D C 1
ATOM 12704 O O . ARG D 1 19 ? -22.90051 -21.69042 -6.59012 1.000 20.81958 16 ARG D O 1
ATOM 12712 N N . ALA D 1 20 ? -22.68144 -19.67844 -5.58005 1.000 16.64383 17 ALA D N 1
ATOM 12713 C CA . ALA D 1 20 ? -21.70956 -19.24278 -6.59763 1.000 18.49873 17 ALA D CA 1
ATOM 12714 C C . ALA D 1 20 ? -20.41015 -20.04171 -6.50026 1.000 18.40282 17 ALA D C 1
ATOM 12715 O O . ALA D 1 20 ? -19.83844 -20.45026 -7.52423 1.000 16.32931 17 ALA D O 1
ATOM 12717 N N . LEU D 1 21 ? -19.94155 -20.30200 -5.28014 1.000 15.78293 18 LEU D N 1
ATOM 12718 C CA . LEU D 1 21 ? -18.74369 -21.12139 -5.11203 1.000 15.48448 18 LEU D CA 1
ATOM 12719 C C . LEU D 1 21 ? -18.93560 -22.50962 -5.70409 1.000 15.47954 18 LEU D C 1
ATOM 12720 O O . LEU D 1 21 ? -18.07365 -23.01416 -6.44465 1.000 16.24971 18 LEU D O 1
ATOM 12725 N N . GLN D 1 22 ? -20.07664 -23.13099 -5.42026 1.000 17.49266 19 GLN D N 1
ATOM 12726 C CA . GLN D 1 22 ? -20.35863 -24.45114 -5.96526 1.000 19.52684 19 GLN D CA 1
ATOM 12727 C C . GLN D 1 22 ? -20.39580 -24.39974 -7.49196 1.000 20.48535 19 GLN D C 1
ATOM 12728 O O . GLN D 1 22 ? -19.82953 -25.26227 -8.16231 1.000 19.41288 19 GLN D O 1
ATOM 12734 N N . GLN D 1 23 ? -21.07129 -23.39783 -8.05099 1.000 20.08947 20 GLN D N 1
ATOM 12735 C CA . GLN D 1 23 ? -21.12921 -23.26338 -9.50747 1.000 20.31332 20 GLN D CA 1
ATOM 12736 C C . GLN D 1 23 ? -19.73804 -23.16290 -10.11370 1.000 24.56306 20 GLN D C 1
ATOM 12737 O O . GLN D 1 23 ? -19.47037 -23.74490 -11.17279 1.000 23.51275 20 GLN D O 1
ATOM 12743 N N . GLN D 1 24 ? -18.84017 -22.42508 -9.46157 1.000 16.98094 21 GLN D N 1
ATOM 12744 C CA . GLN D 1 24 ? -17.49534 -22.21445 -9.96948 1.000 18.15530 21 GLN D CA 1
ATOM 12745 C C . GLN D 1 24 ? -16.54267 -23.34928 -9.63904 1.000 19.98746 21 GLN D C 1
ATOM 12746 O O . GLN D 1 24 ? -15.34213 -23.23157 -9.90719 1.000 19.58743 21 GLN D O 1
ATOM 12752 N N . GLY D 1 25 ? -17.04132 -24.46593 -9.11123 1.000 19.25120 22 GLY D N 1
ATOM 12753 C CA . GLY D 1 25 ? -16.20817 -25.63177 -8.94821 1.000 22.35568 22 GLY D CA 1
ATOM 12754 C C . GLY D 1 25 ? -15.43614 -25.68570 -7.64746 1.000 22.80690 22 GLY D C 1
ATOM 12755 O O . GLY D 1 25 ? -14.53894 -26.52833 -7.51013 1.000 22.05368 22 GLY D O 1
ATOM 12756 N N . VAL D 1 26 ? -15.71449 -24.78844 -6.70623 1.000 17.54646 23 VAL D N 1
ATOM 12757 C CA . VAL D 1 26 ? -15.08556 -24.89253 -5.39710 1.000 20.77306 23 VAL D CA 1
ATOM 12758 C C . VAL D 1 26 ? -15.71526 -26.08102 -4.68523 1.000 18.77170 23 VAL D C 1
ATOM 12759 O O . VAL D 1 26 ? -16.93538 -26.11960 -4.49983 1.000 25.52759 23 VAL D O 1
ATOM 12763 N N . GLN D 1 27 ? -14.89513 -27.07808 -4.31235 1.000 20.05885 24 GLN D N 1
ATOM 12764 C CA . GLN D 1 27 ? -15.39671 -28.23688 -3.58125 1.000 17.92411 24 GLN D CA 1
ATOM 12765 C C . GLN D 1 27 ? -14.91242 -28.29925 -2.14738 1.000 17.83065 24 GLN D C 1
ATOM 12766 O O . GLN D 1 27 ? -15.49598 -29.04200 -1.35700 1.000 22.44494 24 GLN D O 1
ATOM 12772 N N . TYR D 1 28 ? -13.85439 -27.56603 -1.80780 1.000 18.65000 25 TYR D N 1
ATOM 12773 C CA . TYR D 1 28 ? -13.24043 -27.62791 -0.48364 1.000 18.60974 25 TYR D CA 1
ATOM 12774 C C . TYR D 1 28 ? -13.15422 -26.22102 0.08131 1.000 17.81578 25 TYR D C 1
ATOM 12775 O O . TYR D 1 28 ? -12.83883 -25.26840 -0.62813 1.000 17.48354 25 TYR D O 1
ATOM 12784 N N . MET D 1 29 ? -13.47587 -26.09574 1.35717 1.000 17.05704 26 MET D N 1
ATOM 12785 C CA . MET D 1 29 ? -13.40923 -24.82261 2.05269 1.000 15.31270 26 MET D CA 1
ATOM 12786 C C . MET D 1 29 ? -12.74676 -25.11688 3.38655 1.000 15.90070 26 MET D C 1
ATOM 12787 O O . MET D 1 29 ? -13.28107 -25.90809 4.15995 1.000 17.54587 26 MET D O 1
ATOM 12792 N N . PHE D 1 30 ? -11.56476 -24.56165 3.61272 1.000 14.44755 27 PHE D N 1
ATOM 12793 C CA . PHE D 1 30 ? -10.85027 -24.74700 4.87286 1.000 14.45731 27 PHE D CA 1
ATOM 12794 C C . PHE D 1 30 ? -10.93284 -23.45106 5.66394 1.000 14.54839 27 PHE D C 1
ATOM 12795 O O . PHE D 1 30 ? -10.67459 -22.37170 5.13007 1.000 14.12008 27 PHE D O 1
ATOM 12803 N N . GLY D 1 31 ? -11.29707 -23.53521 6.93271 1.000 16.15357 28 GLY D N 1
ATOM 12804 C CA . GLY D 1 31 ? -11.48923 -22.27968 7.60074 1.000 14.29427 28 GLY D CA 1
ATOM 12805 C C . GLY D 1 31 ? -11.62152 -22.47993 9.09300 1.000 14.44204 28 GLY D C 1
ATOM 12806 O O . GLY D 1 31 ? -11.41553 -23.58202 9.62285 1.000 14.63214 28 GLY D O 1
ATOM 12807 N N . ILE D 1 32 ? -11.92023 -21.37875 9.75202 1.000 14.48655 29 ILE D N 1
ATOM 12808 C CA . ILE D 1 32 ? -12.29457 -21.38251 11.16733 1.000 14.55610 29 ILE D CA 1
ATOM 12809 C C . ILE D 1 32 ? -13.41365 -20.36115 11.29491 1.000 16.72768 29 ILE D C 1
ATOM 12810 O O . ILE D 1 32 ? -13.23391 -19.20745 10.89878 1.000 17.35855 29 ILE D O 1
ATOM 12815 N N . VAL D 1 33 ? -14.57301 -20.78038 11.79938 1.000 15.98557 30 VAL D N 1
ATOM 12816 C CA . VAL D 1 33 ? -15.72372 -19.88103 11.83551 1.000 18.13107 30 VAL D CA 1
ATOM 12817 C C . VAL D 1 33 ? -15.76695 -18.99037 13.07947 1.000 19.62460 30 VAL D C 1
ATOM 12818 O O . VAL D 1 33 ? -14.92479 -19.08774 13.98939 1.000 18.23436 30 VAL D O 1
ATOM 12822 N N . GLY D 1 34 ? -16.78648 -18.16066 13.13344 1.000 18.23913 31 GLY D N 1
ATOM 12823 C CA . GLY D 1 34 ? -16.88397 -17.05193 14.06407 1.000 17.45625 31 GLY D CA 1
ATOM 12824 C C . GLY D 1 34 ? -17.57248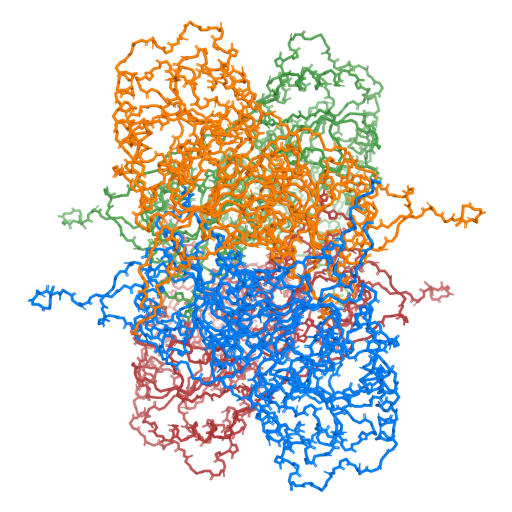 -15.90197 13.35071 1.000 21.81982 31 GLY D C 1
ATOM 12825 O O . GLY D 1 34 ? -17.92661 -15.99692 12.17292 1.000 19.02583 31 GLY D O 1
ATOM 12826 N N . PHE D 1 35 ? -17.76562 -14.80764 14.08053 1.000 17.29209 32 PHE D N 1
ATOM 12827 C CA . PHE D 1 35 ? -18.31526 -13.60405 13.44130 1.000 20.01423 32 PHE D CA 1
ATOM 12828 C C . PHE D 1 35 ? -17.42890 -13.15015 12.28075 1.000 17.47585 32 PHE D C 1
ATOM 12829 O O . PHE D 1 35 ? -16.20141 -13.05961 12.43486 1.000 16.72745 32 PHE D O 1
ATOM 12837 N N . PRO D 1 36 ? -17.99453 -12.81968 11.12037 1.000 14.30622 33 PRO D N 1
ATOM 12838 C CA . PRO D 1 36 ? -19.39189 -12.90177 10.68326 1.000 15.81960 33 PRO D CA 1
ATOM 12839 C C . PRO D 1 36 ? -19.64216 -14.09876 9.72018 1.000 17.30340 33 PRO D C 1
ATOM 12840 O O . PRO D 1 36 ? -20.63764 -14.09582 8.99468 1.000 14.92088 33 PRO D O 1
ATOM 12844 N N . VAL D 1 37 ? -18.80428 -15.14194 9.69205 1.000 14.48993 34 VAL D N 1
ATOM 12845 C CA . VAL D 1 37 ? -18.81067 -16.09170 8.57435 1.000 14.48904 34 VAL D CA 1
ATOM 12846 C C . VAL D 1 37 ? -19.47763 -17.41816 8.89301 1.000 17.54855 34 VAL D C 1
ATOM 12847 O O . VAL D 1 37 ? -19.49734 -18.30099 8.02784 1.000 15.32060 34 VAL D O 1
ATOM 12851 N N . ILE D 1 38 ? -19.98893 -17.61943 10.10144 1.000 18.36123 35 ILE D N 1
ATOM 12852 C CA . ILE D 1 38 ? -20.73171 -18.85225 10.37383 1.000 15.97793 35 ILE D CA 1
ATOM 12853 C C . ILE D 1 38 ? -21.76598 -19.15125 9.27964 1.000 19.55259 35 ILE D C 1
ATOM 12854 O O . ILE D 1 38 ? -21.78677 -20.28607 8.77924 1.000 17.51266 35 ILE D O 1
ATOM 12859 N N . PRO D 1 39 ? -22.62183 -18.20384 8.85916 1.000 17.18185 36 PRO D N 1
ATOM 12860 C CA . PRO D 1 39 ? -23.60749 -18.51516 7.80628 1.000 17.48571 36 PRO D CA 1
ATOM 12861 C C . PRO D 1 39 ? -22.98921 -18.99187 6.49375 1.000 17.73596 36 PRO D C 1
ATOM 12862 O O . PRO D 1 39 ? -23.62120 -19.78847 5.78278 1.000 18.84557 36 PRO D O 1
ATOM 12866 N N . ILE D 1 40 ? -21.77054 -18.56436 6.16883 1.000 17.92049 37 ILE D N 1
ATOM 12867 C CA . ILE D 1 40 ? -21.15984 -18.97705 4.89701 1.000 15.90719 37 ILE D CA 1
ATOM 12868 C C . ILE D 1 40 ? -20.77597 -20.44804 4.94979 1.000 17.22188 37 ILE D C 1
ATOM 12869 O O . ILE D 1 40 ? -21.05769 -21.20680 4.02525 1.000 16.21255 37 ILE D O 1
ATOM 12874 N N . ALA D 1 41 ? -20.14941 -20.88548 6.05095 1.000 17.31944 38 ALA D N 1
ATOM 12875 C CA . ALA D 1 41 ? -19.78280 -22.29999 6.17226 1.000 15.28970 38 ALA D CA 1
ATOM 12876 C C . ALA D 1 41 ? -21.00527 -23.19930 6.18069 1.000 18.54549 38 ALA D C 1
ATOM 12877 O O . ALA D 1 41 ? -20.99591 -24.27429 5.56164 1.000 16.22968 38 ALA D O 1
ATOM 12879 N N . ILE D 1 42 ? -22.05607 -22.79606 6.90541 1.000 16.16810 39 ILE D N 1
ATOM 12880 C CA . ILE D 1 42 ? -23.29630 -23.57032 6.91823 1.000 16.19554 39 ILE D CA 1
ATOM 12881 C C . ILE D 1 42 ? -23.89599 -23.63919 5.51093 1.000 18.14140 39 ILE D C 1
ATOM 12882 O O . ILE D 1 42 ? -24.30411 -24.70859 5.04465 1.000 17.15957 39 ILE D O 1
ATOM 12887 N N . ALA D 1 43 ? -23.96313 -22.50263 4.82796 1.000 17.34325 40 ALA D N 1
ATOM 12888 C CA . ALA D 1 43 ? -24.54200 -22.46973 3.48284 1.000 16.83478 40 ALA D CA 1
ATOM 12889 C C . ALA D 1 43 ? -23.69390 -23.27032 2.49995 1.000 16.75490 40 ALA D C 1
ATOM 12890 O O . ALA D 1 43 ? -24.22723 -23.93139 1.59689 1.000 18.29908 40 ALA D O 1
ATOM 12892 N N . ALA D 1 44 ? -22.37210 -23.23822 2.66376 1.000 15.89747 41 ALA D N 1
ATOM 12893 C CA . ALA D 1 44 ? -21.51269 -24.02891 1.78609 1.000 17.24495 41 ALA D CA 1
ATOM 12894 C C . ALA D 1 44 ? -21.79405 -25.51501 1.94220 1.000 18.92662 41 ALA D C 1
ATOM 12895 O O . ALA D 1 44 ? -21.87800 -26.25328 0.95122 1.000 19.71200 41 ALA D O 1
ATOM 12897 N N . GLN D 1 45 ? -21.94034 -25.97815 3.18813 1.000 21.78156 42 GLN D N 1
ATOM 12898 C CA . GLN D 1 45 ? -22.24255 -27.38653 3.40888 1.000 19.40849 42 GLN D CA 1
ATOM 12899 C C . GLN D 1 45 ? -23.56823 -27.77466 2.76305 1.000 21.85731 42 GLN D C 1
ATOM 12900 O O . GLN D 1 45 ? -23.70901 -28.89366 2.25777 1.000 23.71720 42 GLN D O 1
ATOM 12906 N N . ARG D 1 46 ? -24.56007 -26.87328 2.80564 1.000 21.80354 43 ARG D N 1
ATOM 12907 C CA . ARG D 1 46 ? -25.87297 -27.15803 2.23050 1.000 23.67879 43 ARG D CA 1
ATOM 12908 C C . ARG D 1 46 ? -25.79588 -27.36262 0.72409 1.000 26.74387 43 ARG D C 1
ATOM 12909 O O . ARG D 1 46 ? -26.56035 -28.15941 0.17278 1.000 24.99720 43 ARG D O 1
ATOM 12917 N N . GLU D 1 47 ? -24.88662 -26.66136 0.05116 1.000 19.85498 44 GLU D N 1
ATOM 12918 C CA . GLU D 1 47 ? -24.62284 -26.85836 -1.38121 1.000 20.42705 44 GLU D CA 1
ATOM 12919 C C . GLU D 1 47 ? -23.68265 -28.02266 -1.66219 1.000 26.51550 44 GLU D C 1
ATOM 12920 O O . GLU D 1 47 ? -23.31129 -28.22117 -2.82469 1.000 27.05058 44 GLU D O 1
ATOM 12926 N N . GLY D 1 48 ? -23.25272 -28.77196 -0.64273 1.000 24.71084 45 GLY D N 1
ATOM 12927 C CA . GLY D 1 48 ? -22.40969 -29.93223 -0.87090 1.000 25.79546 45 GLY D CA 1
ATOM 12928 C C . GLY D 1 48 ? -20.92248 -29.66382 -0.85246 1.000 21.95336 45 GLY D C 1
ATOM 12929 O O . GLY D 1 48 ? -20.13528 -30.57756 -1.13277 1.000 23.18591 45 GLY D O 1
ATOM 12930 N N . ILE D 1 49 ? -20.51078 -28.44148 -0.54402 1.000 18.04323 46 ILE D N 1
ATOM 12931 C CA . ILE D 1 49 ? -19.09558 -28.13835 -0.42807 1.000 18.77065 46 ILE D CA 1
ATOM 12932 C C . ILE D 1 49 ? -18.59609 -28.76420 0.85950 1.000 16.76993 46 ILE D C 1
ATOM 12933 O O . ILE D 1 49 ? -19.29857 -28.72535 1.85989 1.000 17.35618 46 ILE D O 1
ATOM 12938 N N . THR D 1 50 ? -17.40873 -29.36635 0.82142 1.000 17.02620 47 THR D N 1
ATOM 12939 C CA . THR D 1 50 ? -16.80233 -29.96976 2.00691 1.000 19.68483 47 THR D CA 1
ATOM 12940 C C . THR D 1 50 ? -16.12190 -28.88002 2.83300 1.000 20.24510 47 THR D C 1
ATOM 12941 O O . THR D 1 50 ? -15.18432 -28.23764 2.34978 1.000 16.91365 47 THR D O 1
ATOM 12945 N N . TYR D 1 51 ? -16.57000 -28.68103 4.07728 1.000 20.63063 48 TYR D N 1
ATOM 12946 C CA . TYR D 1 51 ? -16.00456 -27.65835 4.94418 1.000 19.74684 48 TYR D CA 1
ATOM 12947 C C . TYR D 1 51 ? -15.09527 -28.34333 5.95501 1.000 22.21085 48 TYR D C 1
ATOM 12948 O O . TYR D 1 51 ? -15.51682 -29.28893 6.62851 1.000 19.21603 48 TYR D O 1
ATOM 12957 N N . ILE D 1 52 ? -13.85035 -27.89756 6.02541 1.000 15.23548 49 ILE D N 1
ATOM 12958 C CA . ILE D 1 52 ? -12.86793 -28.43322 6.96229 1.000 16.43826 49 ILE D CA 1
ATOM 12959 C C . ILE D 1 52 ? -12.52533 -27.32073 7.95452 1.000 15.15163 49 ILE D C 1
ATOM 12960 O O . ILE D 1 52 ? -11.84263 -26.34575 7.60189 1.000 14.91644 49 ILE D O 1
ATOM 12965 N N . GLY D 1 53 ? -12.97094 -27.47275 9.20438 1.000 17.93835 50 GLY D N 1
ATOM 12966 C CA . GLY D 1 53 ? -12.66968 -26.50038 10.23865 1.000 19.34562 50 GLY D CA 1
ATOM 12967 C C . GLY D 1 53 ? -11.33904 -26.84361 10.86707 1.000 18.58735 50 GLY D C 1
ATOM 12968 O O . GLY D 1 53 ? -11.14481 -27.96342 11.35442 1.000 16.84496 50 GLY D O 1
ATOM 12969 N N . MET D 1 54 ? -10.40088 -25.91226 10.82999 1.000 17.43316 51 MET D N 1
ATOM 12970 C CA . MET D 1 54 ? -9.04665 -26.23603 11.24204 1.000 20.53297 51 MET D CA 1
ATOM 12971 C C . MET D 1 54 ? -8.72951 -25.56160 12.56980 1.000 19.49085 51 MET D C 1
ATOM 12972 O O . MET D 1 54 ? -9.62597 -25.08104 13.26291 1.000 18.68641 51 MET D O 1
ATOM 12977 N N . ARG D 1 55 ? -7.44908 -25.55017 12.94912 1.000 18.73704 52 ARG D N 1
ATOM 12978 C CA . ARG D 1 55 ? -7.10035 -25.05963 14.27373 1.000 18.24056 52 ARG D CA 1
ATOM 12979 C C . ARG D 1 55 ? -6.34955 -23.73598 14.25150 1.000 18.12237 52 ARG D C 1
ATOM 12980 O O . ARG D 1 55 ? -6.29361 -23.07036 15.28259 1.000 19.44047 52 ARG D O 1
ATOM 12988 N N . ASN D 1 56 ? -5.80414 -23.31972 13.10570 1.000 15.84217 53 ASN D N 1
ATOM 12989 C CA . ASN D 1 56 ? -5.23950 -21.98191 12.94688 1.000 15.58077 53 ASN D CA 1
ATOM 12990 C C . ASN D 1 56 ? -5.42163 -21.58395 11.48097 1.000 17.63692 53 ASN D C 1
ATOM 12991 O O . ASN D 1 56 ? -5.18701 -22.40081 10.59356 1.000 17.39074 53 ASN D O 1
ATOM 12996 N N . GLU D 1 57 ? -5.86877 -20.34379 11.23458 1.000 14.23727 54 GLU D N 1
ATOM 12997 C CA . GLU D 1 57 ? -6.05387 -19.88857 9.84415 1.000 14.44948 54 GLU D CA 1
ATOM 12998 C C . GLU D 1 57 ? -4.77385 -19.97189 9.03374 1.000 14.15557 54 GLU D C 1
ATOM 12999 O O . GLU D 1 57 ? -4.82494 -20.05137 7.80293 1.000 14.95238 54 GLU D O 1
ATOM 13005 N N . GLN D 1 58 ? -3.62382 -19.84572 9.67176 1.000 17.80836 55 GLN D N 1
ATOM 13006 C CA . GLN D 1 58 ? -2.37134 -20.01976 8.94490 1.000 20.21320 55 GLN D CA 1
ATOM 13007 C C . GLN D 1 58 ? -2.36154 -21.34382 8.17173 1.000 17.46711 55 GLN D C 1
ATOM 13008 O O . GLN D 1 58 ? -2.12950 -21.37332 6.93977 1.000 17.69566 55 GLN D O 1
ATOM 13014 N N . SER D 1 59 ? -2.70917 -22.44228 8.85568 1.000 17.13105 56 SER D N 1
ATOM 13015 C CA . SER D 1 59 ? -2.79713 -23.75986 8.21410 1.000 18.77993 56 SER D CA 1
ATOM 13016 C C . SER D 1 59 ? -3.96431 -23.85081 7.23007 1.000 18.84935 56 SER D C 1
ATOM 13017 O O . SER D 1 59 ? -3.87066 -24.55455 6.21551 1.000 20.84592 56 SER D O 1
ATOM 13020 N N . ALA D 1 60 ? -5.10594 -23.22047 7.54374 1.000 14.92551 57 ALA D N 1
ATOM 13021 C CA . ALA D 1 60 ? -6.22085 -23.25884 6.60766 1.000 14.49448 57 ALA D CA 1
ATOM 13022 C C . ALA D 1 60 ? -5.85419 -22.58363 5.29110 1.000 15.27704 57 ALA D C 1
ATOM 13023 O O . ALA D 1 60 ? -6.30357 -23.00575 4.20735 1.000 15.25213 57 ALA D O 1
ATOM 13025 N N . SER D 1 61 ? -5.10528 -21.48010 5.36771 1.000 18.29131 58 SER D N 1
ATOM 13026 C CA . SER D 1 61 ? -4.80158 -20.78093 4.12109 1.000 20.33929 58 SER D CA 1
ATOM 13027 C C . SER D 1 61 ? -3.79517 -21.57545 3.29919 1.000 17.32788 58 SER D C 1
ATOM 13028 O O . SER D 1 61 ? -3.83992 -21.54003 2.05443 1.000 16.10251 58 SER D O 1
ATOM 13031 N N . TYR D 1 62 ? -2.90478 -22.31950 3.97915 1.000 14.09864 59 TYR D N 1
ATOM 13032 C CA . TYR D 1 62 ? -1.98473 -23.21967 3.27459 1.000 16.96100 59 TYR D CA 1
ATOM 13033 C C . TYR D 1 62 ? -2.72802 -24.41373 2.68568 1.000 14.59039 59 TYR D C 1
ATOM 13034 O O . TYR D 1 62 ? -2.44567 -24.83460 1.54352 1.000 14.58943 59 TYR D O 1
ATOM 13043 N N . ALA D 1 63 ? -3.71911 -24.93138 3.42418 1.000 14.59064 60 ALA D N 1
ATOM 13044 C CA . ALA D 1 63 ? -4.51930 -26.04963 2.93659 1.000 14.32928 60 ALA D CA 1
ATOM 13045 C C . ALA D 1 63 ? -5.25267 -25.67403 1.65145 1.000 14.28070 60 ALA D C 1
ATOM 13046 O O . ALA D 1 63 ? -5.27669 -26.45627 0.68604 1.000 14.41307 60 ALA D O 1
ATOM 13048 N N . ALA D 1 64 ? -5.81272 -24.45471 1.60907 1.000 15.74722 61 ALA D N 1
ATOM 13049 C CA . ALA D 1 64 ? -6.60144 -24.02596 0.45661 1.000 17.05055 61 ALA D CA 1
ATOM 13050 C C . ALA D 1 64 ? -5.78159 -24.05395 -0.82333 1.000 20.00635 61 ALA D C 1
ATOM 13051 O O . ALA D 1 64 ? -6.27819 -24.48577 -1.87034 1.000 15.63374 61 ALA D O 1
ATOM 13053 N N . GLN D 1 65 ? -4.53264 -23.58167 -0.77664 1.000 15.29488 62 GLN D N 1
ATOM 13054 C CA . GLN D 1 65 ? -3.77546 -23.55470 -2.03506 1.000 20.11501 62 GLN D CA 1
ATOM 13055 C C . GLN D 1 65 ? -3.28649 -24.94182 -2.44026 1.000 18.67067 62 GLN D C 1
ATOM 13056 O O . GLN D 1 65 ? -3.16507 -25.21959 -3.64430 1.000 16.33570 62 GLN D O 1
ATOM 13062 N N . ALA D 1 66 ? -2.99052 -25.81852 -1.46688 1.000 15.60652 63 ALA D N 1
ATOM 13063 C CA . ALA D 1 66 ? -2.61322 -27.18636 -1.80594 1.000 15.53539 63 ALA D CA 1
ATOM 13064 C C . ALA D 1 66 ? -3.77399 -27.89678 -2.47128 1.000 15.95297 63 ALA D C 1
ATOM 13065 O O . ALA D 1 66 ? -3.60624 -28.55609 -3.50842 1.000 15.04761 63 ALA D O 1
ATOM 13067 N N . ALA D 1 67 ? -4.97333 -27.71536 -1.92124 1.000 14.68471 64 ALA D N 1
ATOM 13068 C CA . ALA D 1 67 ? -6.16464 -28.24964 -2.56528 1.000 14.82767 64 ALA D CA 1
ATOM 13069 C C . ALA D 1 67 ? -6.35311 -27.67664 -3.97312 1.000 14.82152 64 ALA D C 1
ATOM 13070 O O . ALA D 1 67 ? -6.77094 -28.39395 -4.87492 1.000 15.01243 64 ALA D O 1
ATOM 13072 N N . SER D 1 68 ? -6.04849 -26.39591 -4.17728 1.000 14.90830 65 SER D N 1
ATOM 13073 C CA . SER D 1 68 ? -6.17668 -25.82216 -5.53169 1.000 14.83798 65 SER D CA 1
ATOM 13074 C C . SER D 1 68 ? -5.18524 -26.44747 -6.49802 1.000 16.67708 65 SER D C 1
ATOM 13075 O O . SER D 1 68 ? -5.52189 -26.72434 -7.65976 1.000 17.15905 65 SER D O 1
ATOM 13078 N N . TYR D 1 69 ? -3.93263 -26.59069 -6.07126 1.000 14.96444 66 TYR D N 1
ATOM 13079 C CA . TYR D 1 69 ? -2.92214 -27.23633 -6.90638 1.000 16.09403 66 TYR D CA 1
ATOM 13080 C C . TYR D 1 69 ? -3.35049 -28.65606 -7.27820 1.000 19.13362 66 TYR D C 1
ATOM 13081 O O . TYR D 1 69 ? -3.31761 -29.04552 -8.46156 1.000 15.67618 66 TYR D O 1
ATOM 13090 N N . LEU D 1 70 ? -3.80274 -29.43124 -6.28130 1.000 15.25395 67 LEU D N 1
ATOM 13091 C CA . LEU D 1 70 ? -4.16649 -30.83399 -6.51023 1.000 17.17585 67 LEU D CA 1
ATOM 13092 C C . LEU D 1 70 ? -5.37906 -30.97351 -7.42202 1.000 17.40690 67 LEU D C 1
ATOM 13093 O O . LEU D 1 70 ? -5.41677 -31.88490 -8.25417 1.000 18.45245 67 LEU D O 1
ATOM 13098 N N . THR D 1 71 ? -6.39658 -30.12321 -7.24641 1.000 19.21707 68 THR D N 1
ATOM 13099 C CA . THR D 1 71 ? -7.62149 -30.21995 -8.03352 1.000 16.94522 68 THR D CA 1
ATOM 13100 C C . THR D 1 71 ? -7.53130 -29.49430 -9.36761 1.000 16.68991 68 THR D C 1
ATOM 13101 O O . THR D 1 71 ? -8.30008 -29.81758 -10.27647 1.000 18.25998 68 THR D O 1
ATOM 13105 N N . GLY D 1 72 ? -6.62398 -28.53116 -9.50292 1.000 15.80042 69 GLY D N 1
ATOM 13106 C CA . GLY D 1 72 ? -6.57881 -27.71439 -10.70268 1.000 15.70424 69 GLY D CA 1
ATOM 13107 C C . GLY D 1 72 ? -7.58324 -26.58241 -10.72822 1.000 22.17146 69 GLY D C 1
ATOM 13108 O O . GLY D 1 72 ? -7.74082 -25.93591 -11.77835 1.000 17.70738 69 GLY D O 1
ATOM 13109 N N . ARG D 1 73 ? -8.23061 -26.28894 -9.60073 1.000 18.31058 70 ARG D N 1
ATOM 13110 C CA . ARG D 1 73 ? -9.23885 -25.24724 -9.50631 1.000 20.78578 70 ARG D CA 1
ATOM 13111 C C . ARG D 1 73 ? -9.08594 -24.50483 -8.18788 1.000 20.72990 70 ARG D C 1
ATOM 13112 O O . ARG D 1 73 ? -8.65050 -25.09586 -7.18875 1.000 19.81889 70 ARG D O 1
ATOM 13120 N N . PRO D 1 74 ? -9.38254 -23.20875 -8.15924 1.000 16.11688 71 PRO D N 1
ATOM 13121 C CA . PRO D 1 74 ? -9.28874 -22.48845 -6.88050 1.000 17.13202 71 PRO D CA 1
ATOM 13122 C C . PRO D 1 74 ? -10.23760 -23.09301 -5.85571 1.000 15.79878 71 PRO D C 1
ATOM 13123 O O . PRO D 1 74 ? -11.43257 -23.27746 -6.10363 1.000 18.25346 71 PRO D O 1
ATOM 13127 N N . GLN D 1 75 ? -9.68561 -23.40201 -4.69854 1.000 15.43502 72 GLN D N 1
ATOM 13128 C CA . GLN D 1 75 ? -10.44897 -23.82819 -3.53651 1.000 17.15974 72 GLN D CA 1
ATOM 13129 C C . GLN D 1 75 ? -10.39255 -22.72281 -2.47780 1.000 17.52589 72 GLN D C 1
ATOM 13130 O O . GLN D 1 75 ? -9.55961 -21.81101 -2.55054 1.000 16.73598 72 GLN D O 1
ATOM 13136 N N . ALA D 1 76 ? -11.30284 -22.78329 -1.49918 1.000 17.15683 73 ALA D N 1
ATOM 13137 C CA . ALA D 1 76 ? -11.57243 -21.63033 -0.65037 1.000 14.39692 73 ALA D CA 1
ATOM 13138 C C . ALA D 1 76 ? -10.91397 -21.75233 0.71492 1.000 15.32665 73 ALA D C 1
ATOM 13139 O O . ALA D 1 76 ? -10.82088 -22.84101 1.27286 1.000 15.45259 73 ALA D O 1
ATOM 13141 N N . CYS D 1 77 ? -10.49643 -20.60681 1.25542 1.000 14.73867 74 CYS D N 1
ATOM 13142 C CA . CYS D 1 77 ? -10.18194 -20.48474 2.68399 1.000 14.64235 74 CYS D CA 1
ATOM 13143 C C . CYS D 1 77 ? -11.17461 -19.49000 3.25808 1.000 17.04935 74 CYS D C 1
ATOM 13144 O O . CYS D 1 77 ? -11.39442 -18.43894 2.65309 1.000 16.02501 74 CYS D O 1
ATOM 13147 N N . LEU D 1 78 ? -11.79041 -19.82210 4.40864 1.000 17.50489 75 LEU D N 1
ATOM 13148 C CA . LEU D 1 78 ? -12.82522 -18.98432 5.01445 1.000 16.04811 75 LEU D CA 1
ATOM 13149 C C . LEU D 1 78 ? -12.33469 -18.53596 6.38412 1.000 15.40183 75 LEU D C 1
ATOM 13150 O O . LEU D 1 78 ? -11.99448 -19.38652 7.20830 1.000 16.43307 75 LEU D O 1
ATOM 13155 N N . VAL D 1 79 ? -12.24023 -17.21440 6.60907 1.000 15.20111 76 VAL D N 1
ATOM 13156 C CA . VAL D 1 79 ? -11.73962 -16.66947 7.87274 1.000 17.66274 76 VAL D CA 1
ATOM 13157 C C . VAL D 1 79 ? -12.62425 -15.52772 8.35379 1.000 18.25549 76 VAL D C 1
ATOM 13158 O O . VAL D 1 79 ? -13.35654 -14.89446 7.58899 1.000 14.33825 76 VAL D O 1
ATOM 13162 N N . VAL D 1 80 ? -12.54565 -15.28401 9.66213 1.000 13.72301 77 VAL D N 1
ATOM 13163 C CA . VAL D 1 80 ? -13.23594 -14.18477 10.32803 1.000 13.74625 77 VAL D CA 1
ATOM 13164 C C . VAL D 1 80 ? -12.57004 -12.84384 10.01220 1.000 14.33102 77 VAL D C 1
ATOM 13165 O O . VAL D 1 80 ? -11.47131 -12.78840 9.44067 1.000 13.37134 77 VAL D O 1
ATOM 13169 N N . SER D 1 81 ? -13.23852 -11.75928 10.38697 1.000 13.85458 78 SER D N 1
ATOM 13170 C CA . SER D 1 81 ? -12.72050 -10.39139 10.26892 1.000 13.71519 78 SER D CA 1
ATOM 13171 C C . SER D 1 81 ? -11.42441 -10.21383 11.06419 1.000 15.40756 78 SER D C 1
ATOM 13172 O O . SER D 1 81 ? -11.07467 -11.01996 11.93636 1.000 15.30479 78 SER D O 1
ATOM 13175 N N . GLY D 1 82 ? -10.71900 -9.11048 10.77723 1.000 15.01909 79 GLY D N 1
ATOM 13176 C CA . GLY D 1 82 ? -9.58390 -8.70327 11.58287 1.000 14.94403 79 GLY D CA 1
ATOM 13177 C C . GLY D 1 82 ? -8.45842 -9.72695 11.59686 1.000 16.37613 79 GLY D C 1
ATOM 13178 O O . GLY D 1 82 ? -7.85427 -10.02032 10.54600 1.000 14.04966 79 GLY D O 1
ATOM 13179 N N . PRO D 1 83 ? -8.16544 -10.30891 12.77813 1.000 13.96897 80 PRO D N 1
ATOM 13180 C CA . PRO D 1 83 ? -7.04058 -11.25758 12.86030 1.000 13.30424 80 PRO D CA 1
ATOM 13181 C C . PRO D 1 83 ? -7.26735 -12.55177 12.07743 1.000 14.33538 80 PRO D C 1
ATOM 13182 O O . PRO D 1 83 ? -6.28918 -13.24147 11.75362 1.000 15.45905 80 PRO D O 1
ATOM 13186 N N . GLY D 1 84 ? -8.50407 -12.91593 11.75564 1.000 13.45561 81 GLY D N 1
ATOM 13187 C CA . GLY D 1 84 ? -8.69780 -14.07146 10.89362 1.000 13.91055 81 GLY D CA 1
ATOM 13188 C C . GLY D 1 84 ? -8.06026 -13.83371 9.53354 1.000 15.16750 81 GLY D C 1
ATOM 13189 O O . GLY D 1 84 ? -7.28314 -14.67497 9.04448 1.000 14.15644 81 GLY D O 1
ATOM 13190 N N . VAL D 1 85 ? -8.27196 -12.63074 8.97754 1.000 13.06220 82 VAL D N 1
ATOM 13191 C CA . VAL D 1 85 ? -7.64319 -12.25519 7.70093 1.000 12.90934 82 VAL D CA 1
ATOM 13192 C C . VAL D 1 85 ? -6.14183 -12.07918 7.87829 1.000 12.81577 82 VAL D C 1
ATOM 13193 O O . VAL D 1 85 ? -5.35359 -12.56429 7.06412 1.000 12.77985 82 VAL D O 1
ATOM 13197 N N . VAL D 1 86 ? -5.70515 -11.43276 8.97706 1.000 15.15460 83 VAL D N 1
ATOM 13198 C CA . VAL D 1 86 ? -4.26870 -11.19360 9.12543 1.000 13.51004 83 VAL D CA 1
ATOM 13199 C C . VAL D 1 86 ? -3.51213 -12.52085 9.22111 1.000 15.77473 83 VAL D C 1
ATOM 13200 O O . VAL D 1 86 ? -2.47301 -12.68757 8.57494 1.000 14.15121 83 VAL D O 1
ATOM 13204 N N . HIS D 1 87 ? -4.02277 -13.48122 10.02616 1.000 14.06621 84 HIS D N 1
ATOM 13205 C CA . HIS D 1 87 ? -3.45948 -14.83830 10.10760 1.000 15.40860 84 HIS D CA 1
ATOM 13206 C C . HIS D 1 87 ? -3.36937 -15.51722 8.74055 1.000 14.93976 84 HIS D C 1
ATOM 13207 O O . HIS D 1 87 ? -2.40048 -16.23404 8.46815 1.000 16.24661 84 HIS D O 1
ATOM 13214 N N . ALA D 1 88 ? -4.40330 -15.37546 7.90657 1.000 14.51620 85 ALA D N 1
ATOM 13215 C CA . ALA D 1 88 ? -4.44627 -15.98170 6.57271 1.000 14.50451 85 ALA D CA 1
ATOM 13216 C C . ALA D 1 88 ? -3.52243 -15.32951 5.55484 1.000 15.54152 85 ALA D C 1
ATOM 13217 O O . ALA D 1 88 ? -3.38697 -15.86694 4.43439 1.000 17.61813 85 ALA D O 1
ATOM 13219 N N . LEU D 1 89 ? -2.94742 -14.16047 5.85347 1.000 16.37695 86 LEU D N 1
ATOM 13220 C CA . LEU D 1 89 ? -2.05505 -13.53192 4.87474 1.000 17.10950 86 LEU D CA 1
ATOM 13221 C C . LEU D 1 89 ? -0.87617 -14.44272 4.56352 1.000 19.15179 86 LEU D C 1
ATOM 13222 O O . LEU D 1 89 ? -0.32023 -14.36271 3.46308 1.000 16.97814 86 LEU D O 1
ATOM 13227 N N . ALA D 1 90 ? -0.47496 -15.29190 5.53386 1.000 15.29459 87 ALA D N 1
ATOM 13228 C CA . ALA D 1 90 ? 0.50835 -16.35602 5.29307 1.000 15.45681 87 ALA D CA 1
ATOM 13229 C C . ALA D 1 90 ? 0.22200 -17.14143 4.00289 1.000 17.05456 87 ALA D C 1
ATOM 13230 O O . ALA D 1 90 ? 1.09180 -17.27128 3.12949 1.000 16.17440 87 ALA D O 1
ATOM 13232 N N . GLY D 1 91 ? -0.99725 -17.67383 3.86940 1.000 14.32316 88 GLY D N 1
ATOM 13233 C CA . GLY D 1 91 ? -1.33014 -18.46500 2.69748 1.000 14.81423 88 GLY D CA 1
ATOM 13234 C C . GLY D 1 91 ? -1.32842 -17.66074 1.41398 1.000 13.80050 88 GLY D C 1
ATOM 13235 O O . GLY D 1 91 ? -0.89650 -18.16375 0.37575 1.000 13.96399 88 GLY D O 1
ATOM 13236 N N . LEU D 1 92 ? -1.75565 -16.38637 1.47661 1.000 16.20283 89 LEU D N 1
ATOM 13237 C CA . LEU D 1 92 ? -1.73882 -15.53856 0.27248 1.000 17.92001 89 LEU D CA 1
ATOM 13238 C C . LEU D 1 92 ? -0.31847 -15.34583 -0.23843 1.000 17.18759 89 LEU D C 1
ATOM 13239 O O . LEU D 1 92 ? -0.04995 -15.48459 -1.44733 1.000 15.31117 89 LEU D O 1
ATOM 13244 N N . ALA D 1 93 ? 0.60386 -15.00361 0.67475 1.000 13.86232 90 ALA D N 1
ATOM 13245 C CA . ALA D 1 93 ? 2.00071 -14.83614 0.28684 1.000 17.33035 90 ALA D CA 1
ATOM 13246 C C . ALA D 1 93 ? 2.56145 -16.12136 -0.31824 1.000 17.79659 90 ALA D C 1
ATOM 13247 O O . ALA D 1 93 ? 3.25370 -16.08343 -1.34313 1.000 14.54275 90 ALA D O 1
ATOM 13249 N N . ASN D 1 94 ? 2.26507 -17.27740 0.28896 1.000 16.89692 91 ASN D N 1
ATOM 13250 C CA . ASN D 1 94 ? 2.80135 -18.52273 -0.25134 1.000 14.99407 91 ASN D CA 1
ATOM 13251 C C . ASN D 1 94 ? 2.24169 -18.80006 -1.63511 1.000 15.28586 91 ASN D C 1
ATOM 13252 O O . ASN D 1 94 ? 2.95954 -19.29755 -2.50530 1.000 14.55393 91 ASN D O 1
ATOM 13257 N N . ALA D 1 95 ? 0.94998 -18.53357 -1.83451 1.000 17.91107 92 ALA D N 1
ATOM 13258 C CA . ALA D 1 95 ? 0.34152 -18.82965 -3.12232 1.000 19.93705 92 ALA D CA 1
ATOM 13259 C C . ALA D 1 95 ? 0.90735 -17.92719 -4.20395 1.000 16.54045 92 ALA D C 1
ATOM 13260 O O . ALA D 1 95 ? 1.23490 -18.40236 -5.29969 1.000 16.86614 92 ALA D O 1
ATOM 13262 N N . GLN D 1 96 ? 1.06963 -16.63609 -3.90731 1.000 17.71983 93 GLN D N 1
ATOM 13263 C CA . GLN D 1 96 ? 1.65702 -15.71158 -4.87422 1.000 19.16235 93 GLN D CA 1
ATOM 13264 C C . GLN D 1 96 ? 3.01742 -16.21100 -5.33212 1.000 18.72710 93 GLN D C 1
ATOM 13265 O O . GLN D 1 96 ? 3.31681 -16.24386 -6.53418 1.000 17.57685 93 GLN D O 1
ATOM 13271 N N . VAL D 1 97 ? 3.84569 -16.61965 -4.37219 1.000 15.33842 94 VAL D N 1
ATOM 13272 C CA . VAL D 1 97 ? 5.22249 -16.98938 -4.66128 1.000 16.58182 94 VAL D CA 1
ATOM 13273 C C . VAL D 1 97 ? 5.30315 -18.30718 -5.42269 1.000 16.57417 94 VAL D C 1
ATOM 13274 O O . VAL D 1 97 ? 6.22751 -18.49896 -6.22276 1.000 16.96198 94 VAL D O 1
ATOM 13278 N N . ASN D 1 98 ? 4.36390 -19.23033 -5.21688 1.000 14.87271 95 ASN D N 1
ATOM 13279 C CA . ASN D 1 98 ? 4.40176 -20.48708 -5.96905 1.000 15.98854 95 ASN D CA 1
ATOM 13280 C C . ASN D 1 98 ? 3.58299 -20.47678 -7.26257 1.000 18.76504 95 ASN D C 1
ATOM 13281 O O . ASN D 1 98 ? 3.57126 -21.49880 -7.96784 1.000 17.51748 95 ASN D O 1
ATOM 13286 N N . CYS D 1 99 ? 2.88572 -19.37571 -7.57728 1.000 19.00203 96 CYS D N 1
ATOM 13287 C CA . CYS D 1 99 ? 1.94409 -19.34392 -8.71472 1.000 18.64942 96 CYS D CA 1
ATOM 13288 C C . CYS D 1 99 ? 0.83828 -20.38063 -8.54400 1.000 17.76260 96 CYS D C 1
ATOM 13289 O O . CYS D 1 99 ? 0.46386 -21.08446 -9.47695 1.000 17.88165 96 CYS D O 1
ATOM 13292 N N . TRP D 1 100 ? 0.32073 -20.49732 -7.30425 1.000 17.66396 97 TRP D N 1
ATOM 13293 C CA . TRP D 1 100 ? -0.78923 -21.37089 -7.01534 1.000 16.62612 97 TRP D CA 1
ATOM 13294 C C . TRP D 1 100 ? -2.04096 -20.53613 -6.79725 1.000 15.15366 97 TRP D C 1
ATOM 13295 O O . TRP D 1 100 ? -1.97847 -19.46035 -6.17429 1.000 17.53595 97 TRP D O 1
ATOM 13306 N N . PRO D 1 101 ? -3.17253 -20.97884 -7.32549 1.000 17.70817 98 PRO D N 1
ATOM 13307 C CA . PRO D 1 101 ? -4.42396 -20.26427 -7.06709 1.000 17.56838 98 PRO D CA 1
ATOM 13308 C C . PRO D 1 101 ? -4.98504 -20.61917 -5.70269 1.000 18.71980 98 PRO D C 1
ATOM 13309 O O . PRO D 1 101 ? -4.70281 -21.67658 -5.13497 1.000 20.07874 98 PRO D O 1
ATOM 13313 N N . MET D 1 102 ? -5.76192 -19.68857 -5.16726 1.000 19.71540 99 MET D N 1
ATOM 13314 C CA . MET D 1 102 ? -6.60344 -19.93149 -4.00857 1.000 15.78419 99 MET D CA 1
ATOM 13315 C C . MET D 1 102 ? -7.60754 -18.79970 -3.94052 1.000 20.43859 99 MET D C 1
ATOM 13316 O O . MET D 1 102 ? -7.40227 -17.73876 -4.52964 1.000 16.47024 99 MET D O 1
ATOM 13321 N N . LEU D 1 103 ? -8.68045 -19.02073 -3.17730 1.000 17.42691 100 LEU D N 1
ATOM 13322 C CA . LEU D 1 103 ? -9.68585 -17.98819 -2.95110 1.000 15.55226 100 LEU D CA 1
ATOM 13323 C C . LEU D 1 103 ? -9.81853 -17.81949 -1.45165 1.000 15.10700 100 LEU D C 1
ATOM 13324 O O . LEU D 1 103 ? -10.26049 -18.74303 -0.78852 1.000 15.27410 100 LEU D O 1
ATOM 13329 N N . LEU D 1 104 ? -9.40284 -16.67841 -0.92009 1.000 13.38307 101 LEU D N 1
ATOM 13330 C CA . LEU D 1 104 ? -9.60138 -16.38361 0.50327 1.000 13.32076 101 LEU D CA 1
ATOM 13331 C C . LEU D 1 104 ? -10.85571 -15.54298 0.61917 1.000 16.77311 101 LEU D C 1
ATOM 13332 O O . LEU D 1 104 ? -10.99514 -14.52913 -0.09003 1.000 14.20181 101 LEU D O 1
ATOM 13337 N N . ILE D 1 105 ? -11.76632 -15.97352 1.49167 1.000 14.32264 102 ILE D N 1
ATOM 13338 C CA . ILE D 1 105 ? -13.03392 -15.30387 1.73179 1.000 13.48957 102 ILE D CA 1
ATOM 13339 C C . ILE D 1 105 ? -12.95854 -14.82155 3.16176 1.000 15.11773 102 ILE D C 1
ATOM 13340 O O . ILE D 1 105 ? -12.94262 -15.64611 4.08049 1.000 14.46149 102 ILE D O 1
ATOM 13345 N N . GLY D 1 106 ? -12.80847 -13.51250 3.35814 1.000 13.40155 103 GLY D N 1
ATOM 13346 C CA . GLY D 1 106 ? -12.63644 -12.94537 4.69243 1.000 15.11018 103 GLY D CA 1
ATOM 13347 C C . GLY D 1 106 ? -13.90659 -12.21369 5.08659 1.000 15.19393 103 GLY D C 1
ATOM 13348 O O . GLY D 1 106 ? -14.39978 -11.37514 4.34303 1.000 14.65043 103 GLY D O 1
ATOM 13349 N N . GLY D 1 107 ? -14.44992 -12.56975 6.23218 1.000 14.46581 104 GLY D N 1
ATOM 13350 C CA . GLY D 1 107 ? -15.54664 -11.78467 6.74531 1.000 14.63322 104 GLY D CA 1
ATOM 13351 C C . GLY D 1 107 ? -15.07595 -10.40101 7.14825 1.000 17.66883 104 GLY D C 1
ATOM 13352 O O . GLY D 1 107 ? -13.88604 -10.16120 7.37710 1.000 15.28448 104 GLY D O 1
ATOM 13353 N N . ALA D 1 108 ? -16.02338 -9.46529 7.24103 1.000 13.76377 105 ALA D N 1
ATOM 13354 C CA . ALA D 1 108 ? -15.68284 -8.09844 7.62675 1.000 13.40837 105 ALA D CA 1
ATOM 13355 C C . ALA D 1 108 ? -16.74790 -7.56311 8.55083 1.000 13.63017 105 ALA D C 1
ATOM 13356 O O . ALA D 1 108 ? -17.88850 -8.02606 8.53468 1.000 14.33100 105 ALA D O 1
ATOM 13358 N N . SER D 1 109 ? -16.37100 -6.54898 9.33821 1.000 17.37772 106 SER D N 1
ATOM 13359 C CA . SER D 1 109 ? -17.35222 -5.85776 10.15886 1.000 16.94313 106 SER D CA 1
ATOM 13360 C C . SER D 1 109 ? -18.37742 -5.16543 9.25840 1.000 17.54392 106 SER D C 1
ATOM 13361 O O . SER D 1 109 ? -18.13128 -4.91794 8.06832 1.000 16.21039 106 SER D O 1
ATOM 13364 N N . ALA D 1 110 ? -19.56814 -4.90950 9.82179 1.000 16.63290 107 ALA D N 1
ATOM 13365 C CA . ALA D 1 110 ? -20.66452 -4.34513 9.02844 1.000 17.23671 107 ALA D CA 1
ATOM 13366 C C . ALA D 1 110 ? -20.30627 -2.97718 8.44926 1.000 16.75730 107 ALA D C 1
ATOM 13367 O O . ALA D 1 110 ? -19.71268 -2.12317 9.11923 1.000 15.08877 107 ALA D O 1
ATOM 13369 N N . ILE D 1 111 ? -20.67946 -2.75836 7.17110 1.000 15.31844 108 ILE D N 1
ATOM 13370 C CA . ILE D 1 111 ? -20.35262 -1.48968 6.53471 1.000 15.08466 108 ILE D CA 1
ATOM 13371 C C . ILE D 1 111 ? -20.89716 -0.31137 7.32564 1.000 15.06134 108 ILE D C 1
ATOM 13372 O O . ILE D 1 111 ? -20.25461 0.73553 7.41319 1.000 15.73855 108 ILE D O 1
ATOM 13377 N N . GLU D 1 112 ? -22.11188 -0.43366 7.86585 1.000 18.81752 109 GLU D N 1
ATOM 13378 C CA . GLU D 1 112 ? -22.71080 0.71974 8.52473 1.000 22.89481 109 GLU D CA 1
ATOM 13379 C C . GLU D 1 112 ? -21.98519 1.12402 9.81682 1.000 20.59486 109 GLU D C 1
ATOM 13380 O O . GLU D 1 112 ? -22.22405 2.23116 10.30994 1.000 21.05315 109 GLU D O 1
ATOM 13386 N N . GLN D 1 113 ? -21.08557 0.29599 10.35374 1.000 17.75755 110 GLN D N 1
ATOM 13387 C CA . GLN D 1 113 ? -20.27887 0.68893 11.51450 1.000 16.45039 110 GLN D CA 1
ATOM 13388 C C . GLN D 1 113 ? -18.87939 1.18500 11.15014 1.000 17.11576 110 GLN D C 1
ATOM 13389 O O . GLN D 1 113 ? -18.09409 1.48844 12.05242 1.000 14.74821 110 GLN D O 1
ATOM 13395 N N . ASN D 1 114 ? -18.53883 1.30714 9.86466 1.000 15.58618 111 ASN D N 1
ATOM 13396 C CA . ASN D 1 114 ? -17.18866 1.73215 9.50721 1.000 14.83424 111 ASN D CA 1
ATOM 13397 C C . ASN D 1 114 ? -16.90470 3.11881 10.06173 1.000 14.92287 111 ASN D C 1
ATOM 13398 O O . ASN D 1 114 ? -17.79022 3.96989 10.10429 1.000 17.26977 111 ASN D O 1
ATOM 13403 N N . GLY D 1 115 ? -15.65798 3.33634 10.49660 1.000 15.79721 112 GLY D N 1
ATOM 13404 C CA . GLY D 1 115 ? -15.25954 4.53164 11.20909 1.000 14.33206 112 GLY D CA 1
ATOM 13405 C C . GLY D 1 115 ? -15.45197 4.48696 12.72476 1.000 14.35483 112 GLY D C 1
ATOM 13406 O O . GLY D 1 115 ? -14.87049 5.32153 13.43495 1.000 15.32418 112 GLY D O 1
ATOM 13407 N N . MET D 1 116 ? -16.28626 3.58711 13.22893 1.000 15.06979 113 MET D N 1
ATOM 13408 C CA . MET D 1 116 ? -16.70040 3.67679 14.63713 1.000 15.19196 113 MET D CA 1
ATOM 13409 C C . MET D 1 116 ? -15.82063 2.89035 15.58687 1.000 15.93815 113 MET D C 1
ATOM 13410 O O . MET D 1 116 ? -16.00636 3.00710 16.81900 1.000 16.15895 113 MET D O 1
ATOM 13415 N N . GLY D 1 117 ? -14.87513 2.10764 15.07634 1.000 16.81478 114 GLY D N 1
ATOM 13416 C CA . GLY D 1 117 ? -14.10938 1.20983 15.93120 1.000 15.76068 114 GLY D CA 1
ATOM 13417 C C . GLY D 1 117 ? -14.89614 -0.04945 16.21384 1.000 16.54963 114 GLY D C 1
ATOM 13418 O O . GLY D 1 117 ? -15.03657 -0.48790 17.36801 1.000 15.17536 114 GLY D O 1
ATOM 13419 N N . ALA D 1 118 ? -15.47030 -0.60651 15.15333 1.000 14.33270 115 ALA D N 1
ATOM 13420 C CA . ALA D 1 118 ? -16.29224 -1.80536 15.26901 1.000 15.68740 115 ALA D CA 1
ATOM 13421 C C . ALA D 1 118 ? -15.43540 -3.01519 15.64025 1.000 14.16754 115 ALA D C 1
ATOM 13422 O O . ALA D 1 118 ? -14.21878 -3.03657 15.41678 1.000 15.26506 115 ALA D O 1
ATOM 13424 N N . PHE D 1 119 ? -16.08694 -4.03415 16.18139 1.000 14.84553 116 PHE D N 1
ATOM 13425 C CA . PHE D 1 119 ? -15.39207 -5.28480 16.47322 1.000 15.45018 116 PHE D CA 1
ATOM 13426 C C . PHE D 1 119 ? -14.71684 -5.82064 15.20970 1.000 15.27817 116 PHE D C 1
ATOM 13427 O O . PHE D 1 119 ? -15.39418 -6.12244 14.22772 1.000 14.57495 116 PHE D O 1
ATOM 13435 N N . GLN D 1 120 ? -13.37538 -5.86854 15.23614 1.000 14.05850 117 GLN D N 1
ATOM 13436 C CA . GLN D 1 120 ? -12.52220 -6.42684 14.18018 1.000 13.80856 117 GLN D CA 1
ATOM 13437 C C . GLN D 1 120 ? -12.64341 -5.63858 12.87414 1.000 15.38242 117 GLN D C 1
ATOM 13438 O O . GLN D 1 120 ? -12.36062 -6.15513 11.77183 1.000 15.35949 117 GLN D O 1
ATOM 13444 N N . GLU D 1 121 ? -12.98141 -4.35563 12.98853 1.000 14.33337 118 GLU D N 1
ATOM 13445 C CA . GLU D 1 121 ? -12.86664 -3.44805 11.84262 1.000 18.19860 118 GLU D CA 1
ATOM 13446 C C . GLU D 1 121 ? -11.42140 -3.40546 11.36300 1.000 14.59137 118 GLU D C 1
ATOM 13447 O O . GLU D 1 121 ? -10.48876 -3.25637 12.16038 1.000 14.99424 118 GLU D O 1
ATOM 13453 N N . GLU D 1 122 ? -11.22085 -3.54146 10.05244 1.000 13.63624 119 GLU D N 1
ATOM 13454 C CA . GLU D 1 122 ? -9.85424 -3.56808 9.56573 1.000 13.79112 119 GLU D CA 1
ATOM 13455 C C . GLU D 1 122 ? -9.88177 -3.22378 8.07997 1.000 18.75714 119 GLU D C 1
ATOM 13456 O O . GLU D 1 122 ? -10.88969 -3.46008 7.40286 1.000 14.74756 119 GLU D O 1
ATOM 13462 N N A ARG D 1 123 ? -8.76246 -2.68122 7.59019 0.642 13.61401 120 ARG D N 1
ATOM 13463 N N B ARG D 1 123 ? -8.76765 -2.67168 7.58827 0.358 13.61406 120 ARG D N 1
ATOM 13464 C CA A ARG D 1 123 ? -8.56736 -2.38385 6.15723 0.642 15.20966 120 ARG D CA 1
ATOM 13465 C CA B ARG D 1 123 ? -8.57520 -2.38109 6.15793 0.358 15.21026 120 ARG D CA 1
ATOM 13466 C C A ARG D 1 123 ? -8.12104 -3.64637 5.41137 0.642 16.89764 120 ARG D C 1
ATOM 13467 C C B ARG D 1 123 ? -8.11738 -3.64965 5.43105 0.358 16.89783 120 ARG D C 1
ATOM 13468 O O A ARG D 1 123 ? -6.97819 -3.79632 4.97392 0.642 15.92376 120 ARG D O 1
ATOM 13469 O O B ARG D 1 123 ? -6.96432 -3.80354 5.02255 0.358 15.92369 120 ARG D O 1
ATOM 13484 N N . GLN D 1 124 ? -9.05627 -4.57668 5.26069 1.000 14.31879 121 GLN D N 1
ATOM 13485 C CA . GLN D 1 124 ? -8.66609 -5.92808 4.88825 1.000 13.63740 121 GLN D CA 1
ATOM 13486 C C . GLN D 1 124 ? -8.27435 -6.03466 3.42467 1.000 13.25942 121 GLN D C 1
ATOM 13487 O O . GLN D 1 124 ? -7.27926 -6.69681 3.10689 1.000 13.42668 121 GLN D O 1
ATOM 13493 N N . VAL D 1 125 ? -9.01543 -5.38240 2.52424 1.000 16.31827 122 VAL D N 1
ATOM 13494 C CA . VAL D 1 125 ? -8.59603 -5.37906 1.11498 1.000 15.69862 122 VAL D CA 1
ATOM 13495 C C . VAL D 1 125 ? -7.20920 -4.77653 0.99185 1.000 13.88414 122 VAL D C 1
ATOM 13496 O O . VAL D 1 125 ? -6.34761 -5.27442 0.24432 1.000 14.88836 122 VAL D O 1
ATOM 13500 N N . LEU D 1 126 ? -6.96266 -3.70286 1.73171 1.000 14.93388 123 LEU D N 1
ATOM 13501 C CA . LEU D 1 126 ? -5.68151 -3.02686 1.61579 1.000 15.27539 123 LEU D CA 1
ATOM 13502 C C . LEU D 1 126 ? -4.53726 -3.93108 2.06309 1.000 14.86479 123 LEU D C 1
ATOM 13503 O O . LEU D 1 126 ? -3.49383 -4.00541 1.39516 1.000 15.38591 123 LEU D O 1
ATOM 13508 N N . LEU D 1 127 ? -4.71180 -4.61778 3.20378 1.000 16.91617 124 LEU D N 1
ATOM 13509 C CA . LEU D 1 127 ? -3.68004 -5.52336 3.71101 1.000 17.10783 124 LEU D CA 1
ATOM 13510 C C . LEU D 1 127 ? -3.44327 -6.69566 2.76929 1.000 17.16311 124 LEU D C 1
ATOM 13511 O O . LEU D 1 127 ? -2.30050 -7.13543 2.59828 1.000 19.04599 124 LEU D O 1
ATOM 13516 N N . ALA D 1 128 ? -4.51198 -7.22781 2.16757 1.000 19.54069 125 ALA D N 1
ATOM 13517 C CA . ALA D 1 128 ? -4.40944 -8.40269 1.30363 1.000 18.05038 125 ALA D CA 1
ATOM 13518 C C . ALA D 1 128 ? -3.82128 -8.06771 -0.05767 1.000 19.22038 125 ALA D C 1
ATOM 13519 O O . ALA D 1 128 ? -3.17791 -8.93471 -0.67326 1.000 18.17911 125 ALA D O 1
ATOM 13521 N N . SER D 1 129 ? -3.99128 -6.81502 -0.51847 1.000 14.29492 126 SER D N 1
ATOM 13522 C CA . SER D 1 129 ? -3.75421 -6.50425 -1.93233 1.000 14.20530 126 SER D CA 1
ATOM 13523 C C . SER D 1 129 ? -2.33318 -6.79376 -2.40664 1.000 14.75194 126 SER D C 1
ATOM 13524 O O . SER D 1 129 ? -2.18790 -7.30608 -3.53009 1.000 16.17546 126 SER D O 1
ATOM 13527 N N . PRO D 1 130 ? -1.26439 -6.47279 -1.66669 1.000 18.74048 127 PRO D N 1
ATOM 13528 C CA . PRO D 1 130 ? 0.08286 -6.76898 -2.18021 1.000 18.97464 127 PRO D CA 1
ATOM 13529 C C . PRO D 1 130 ? 0.36151 -8.25141 -2.35083 1.000 20.10787 127 PRO D C 1
ATOM 13530 O O . PRO D 1 130 ? 1.34151 -8.59653 -3.03462 1.000 23.11148 127 PRO D O 1
ATOM 13534 N N . LEU D 1 131 ? -0.45799 -9.13009 -1.77404 1.000 18.45993 128 LEU D N 1
ATOM 13535 C CA . LEU D 1 131 ? -0.23989 -10.56506 -1.84291 1.000 19.19151 128 LEU D CA 1
ATOM 13536 C C . LEU D 1 131 ? -1.18931 -11.26636 -2.80634 1.000 20.75968 128 LEU D C 1
ATOM 13537 O O . LEU D 1 131 ? -1.12605 -12.49567 -2.92245 1.000 20.41321 128 LEU D O 1
ATOM 13542 N N . CYS D 1 132 ? -2.02582 -10.52274 -3.53246 1.000 16.64562 129 CYS D N 1
ATOM 13543 C CA . CYS D 1 132 ? -3.09717 -11.09695 -4.32435 1.000 14.61555 129 CYS D CA 1
ATOM 13544 C C . CYS D 1 132 ? -3.00302 -10.60969 -5.76031 1.000 18.55480 129 CYS D C 1
ATOM 13545 O O . CYS D 1 132 ? -2.61447 -9.46533 -6.02111 1.000 15.64034 129 CYS D O 1
ATOM 13548 N N . LYS D 1 133 ? -3.39499 -11.48719 -6.68356 1.000 15.39083 130 LYS D N 1
ATOM 13549 C CA . LYS D 1 133 ? -3.70203 -11.03998 -8.03907 1.000 13.80714 130 LYS D CA 1
ATOM 13550 C C . LYS D 1 133 ? -4.97873 -10.23778 -8.08698 1.000 22.42138 130 LYS D C 1
ATOM 13551 O O . LYS D 1 133 ? -5.16882 -9.42270 -9.00429 1.000 16.82176 130 LYS D O 1
ATOM 13557 N N . TYR D 1 134 ? -5.90510 -10.54596 -7.19081 1.000 15.50039 131 TYR D N 1
ATOM 13558 C CA . TYR D 1 134 ? -7.24432 -9.99849 -7.25858 1.000 14.14457 131 TYR D CA 1
ATOM 13559 C C . TYR D 1 134 ? -7.68751 -9.81929 -5.82624 1.000 14.07924 131 TYR D C 1
ATOM 13560 O O . TYR D 1 134 ? -7.55462 -10.75703 -5.05042 1.000 14.46755 131 TYR D O 1
ATOM 13569 N N . ALA D 1 135 ? -8.20265 -8.63948 -5.49651 1.000 14.27272 132 ALA D N 1
ATOM 13570 C CA . ALA D 1 135 ? -8.71091 -8.40957 -4.14983 1.000 16.18874 132 ALA D CA 1
ATOM 13571 C C . ALA D 1 135 ? -9.83138 -7.39679 -4.23720 1.000 15.04502 132 ALA D C 1
ATOM 13572 O O . ALA D 1 135 ? -9.63918 -6.31409 -4.79650 1.000 16.81508 132 ALA D O 1
ATOM 13574 N N . HIS D 1 136 ? -10.99335 -7.72755 -3.67918 1.000 14.80795 133 HIS D N 1
ATOM 13575 C CA . HIS D 1 136 ? -12.08342 -6.76559 -3.76300 1.000 15.04131 133 HIS D CA 1
ATOM 13576 C C . HIS D 1 136 ? -13.08065 -7.05048 -2.65262 1.000 16.12172 133 HIS D C 1
ATOM 13577 O O . HIS D 1 136 ? -13.27551 -8.20042 -2.26191 1.000 15.81156 133 HIS D O 1
ATOM 13584 N N . GLN D 1 137 ? -13.74007 -5.99606 -2.18727 1.000 13.84654 134 GLN D N 1
ATOM 13585 C CA . GLN D 1 137 ? -14.87880 -6.14753 -1.28613 1.000 16.55220 134 GLN D CA 1
ATOM 13586 C C . GLN D 1 137 ? -16.18143 -6.35781 -2.04831 1.000 19.28390 134 GLN D C 1
ATOM 13587 O O . GLN D 1 137 ? -16.40948 -5.74925 -3.11231 1.000 16.76140 134 GLN D O 1
ATOM 13593 N N . VAL D 1 138 ? -17.03278 -7.22900 -1.51648 1.000 14.46427 135 VAL D N 1
ATOM 13594 C CA . VAL D 1 138 ? -18.37920 -7.42281 -2.05586 1.000 16.62886 135 VAL D CA 1
ATOM 13595 C C . VAL D 1 138 ? -19.30708 -6.45385 -1.31950 1.000 19.88641 135 VAL D C 1
ATOM 13596 O O . VAL D 1 138 ? -19.57737 -6.63586 -0.13240 1.000 18.97281 135 VAL D O 1
ATOM 13600 N N . GLU D 1 139 ? -19.76342 -5.40054 -2.00627 1.000 16.16852 136 GLU D N 1
ATOM 13601 C CA . GLU D 1 139 ? -20.43234 -4.28352 -1.33867 1.000 17.41471 136 GLU D CA 1
ATOM 13602 C C . GLU D 1 139 ? -21.92862 -4.49297 -1.16905 1.000 22.25473 136 GLU D C 1
ATOM 13603 O O . GLU D 1 139 ? -22.53851 -3.82426 -0.32376 1.000 19.62125 136 GLU D O 1
ATOM 13609 N N . ARG D 1 140 ? -22.53186 -5.39764 -1.95202 1.000 23.75767 137 ARG D N 1
ATOM 13610 C CA . ARG D 1 140 ? -23.96367 -5.65969 -1.92962 1.000 25.10365 137 ARG D CA 1
ATOM 13611 C C . ARG D 1 140 ? -24.17472 -7.11633 -2.30474 1.000 21.86328 137 ARG D C 1
ATOM 13612 O O . ARG D 1 140 ? -23.46828 -7.62043 -3.19147 1.000 20.63937 137 ARG D O 1
ATOM 13620 N N . PRO D 1 141 ? -25.11218 -7.81212 -1.65092 1.000 17.49774 138 PRO D N 1
ATOM 13621 C CA . PRO D 1 141 ? -25.27212 -9.25942 -1.90461 1.000 18.04536 138 PRO D CA 1
ATOM 13622 C C . PRO D 1 141 ? -25.59352 -9.58239 -3.35362 1.000 20.73308 138 PRO D C 1
ATOM 13623 O O . PRO D 1 141 ? -25.16708 -10.62081 -3.86405 1.000 17.47843 138 PRO D O 1
ATOM 13627 N N . GLU D 1 142 ? -26.36815 -8.74003 -4.01763 1.000 19.76940 139 GLU D N 1
ATOM 13628 C CA . GLU D 1 142 ? -26.74392 -9.07475 -5.38528 1.000 20.70583 139 GLU D CA 1
ATOM 13629 C C . GLU D 1 142 ? -25.55284 -9.08854 -6.33792 1.000 19.39541 139 GLU D C 1
ATOM 13630 O O . GLU D 1 142 ? -25.70573 -9.58512 -7.47019 1.000 21.82338 139 GLU D O 1
ATOM 13636 N N . ARG D 1 143 ? -24.38986 -8.55163 -5.94063 1.000 17.37729 140 ARG D N 1
ATOM 13637 C CA . ARG D 1 143 ? -23.17792 -8.63066 -6.77171 1.000 18.92667 140 ARG D CA 1
ATOM 13638 C C . ARG D 1 143 ? -22.35475 -9.88743 -6.51359 1.000 20.90268 140 ARG D C 1
ATOM 13639 O O . ARG D 1 143 ? -21.27645 -10.03631 -7.11451 1.000 16.18035 140 ARG D O 1
ATOM 13647 N N . ILE D 1 144 ? -22.79779 -10.75312 -5.59330 1.000 17.52674 141 ILE D N 1
ATOM 13648 C CA . ILE D 1 144 ? -21.98740 -11.91467 -5.21171 1.000 15.64970 141 ILE D CA 1
ATOM 13649 C C . ILE D 1 144 ? -21.67270 -12.82645 -6.40431 1.000 16.64430 141 ILE D C 1
ATOM 13650 O O . ILE D 1 144 ? -20.49339 -13.18916 -6.58173 1.000 15.02640 141 ILE D O 1
ATOM 13655 N N . PRO D 1 145 ? -22.64374 -13.23839 -7.24041 1.000 17.41803 142 PRO D N 1
ATOM 13656 C CA . PRO D 1 145 ? -22.28370 -14.07950 -8.40461 1.000 17.79115 142 PRO D CA 1
ATOM 13657 C C . PRO D 1 145 ? -21.22793 -13.43330 -9.28808 1.000 17.20405 142 PRO D C 1
ATOM 13658 O O . PRO D 1 145 ? -20.27623 -14.10585 -9.71825 1.000 20.26832 142 PRO D O 1
ATOM 13662 N N . TYR D 1 146 ? -21.35576 -12.12536 -9.53666 1.000 18.00534 143 TYR D N 1
ATOM 13663 C CA . TYR D 1 146 ? -20.38608 -11.40833 -10.36515 1.000 16.54141 143 TYR D CA 1
ATOM 13664 C C . TYR D 1 146 ? -18.98900 -11.49588 -9.76698 1.000 16.34034 143 TYR D C 1
ATOM 13665 O O . TYR D 1 146 ? -18.00850 -11.79324 -10.46449 1.000 14.66525 143 TYR D O 1
ATOM 13674 N N . TYR D 1 147 ? -18.86794 -11.19252 -8.47101 1.000 15.20904 144 TYR D N 1
ATOM 13675 C CA . TYR D 1 147 ? -17.54901 -11.14503 -7.86684 1.000 15.71544 144 TYR D CA 1
ATOM 13676 C C . TYR D 1 147 ? -16.93293 -12.53024 -7.72320 1.000 15.74477 144 TYR D C 1
ATOM 13677 O O . TYR D 1 147 ? -15.71913 -12.69195 -7.92283 1.000 16.30126 144 TYR D O 1
ATOM 13686 N N . VAL D 1 148 ? -17.72840 -13.54207 -7.37169 1.000 13.56419 145 VAL D N 1
ATOM 13687 C CA . VAL D 1 148 ? -17.15475 -14.88508 -7.26325 1.000 14.09397 145 VAL D CA 1
ATOM 13688 C C . VAL D 1 148 ? -16.67231 -15.37083 -8.62863 1.000 16.06416 145 VAL D C 1
ATOM 13689 O O . VAL D 1 148 ? -15.59382 -15.96210 -8.74822 1.000 16.13898 145 VAL D O 1
ATOM 13693 N N . GLU D 1 149 ? -17.43665 -15.10618 -9.68634 1.000 14.26924 146 GLU D N 1
ATOM 13694 C CA . GLU D 1 149 ? -16.94767 -15.47448 -11.01910 1.000 13.85213 146 GLU D CA 1
ATOM 13695 C C . GLU D 1 149 ? -15.62412 -14.78072 -11.31856 1.000 13.32106 146 GLU D C 1
ATOM 13696 O O . GLU D 1 149 ? -14.66284 -15.40537 -11.79235 1.000 14.51951 146 GLU D O 1
ATOM 13702 N N . GLN D 1 150 ? -15.56508 -13.46992 -11.06989 1.000 17.03823 147 GLN D N 1
ATOM 13703 C CA . GLN D 1 150 ? -14.39188 -12.69637 -11.43629 1.000 15.21560 147 GLN D CA 1
ATOM 13704 C C . GLN D 1 150 ? -13.19078 -13.08014 -10.58686 1.000 16.75733 147 GLN D C 1
ATOM 13705 O O . GLN D 1 150 ? -12.05756 -13.14982 -11.08208 1.000 15.64637 147 GLN D O 1
ATOM 13711 N N . ALA D 1 151 ? -13.40433 -13.34088 -9.30387 1.000 12.04251 148 ALA D N 1
ATOM 13712 C CA . ALA D 1 151 ? -12.27000 -13.70262 -8.47936 1.000 11.92868 148 ALA D CA 1
ATOM 13713 C C . ALA D 1 151 ? -11.71750 -15.05943 -8.87495 1.000 13.30760 148 ALA D C 1
ATOM 13714 O O . ALA D 1 151 ? -10.48871 -15.22815 -8.96142 1.000 15.03384 148 ALA D O 1
ATOM 13716 N N . VAL D 1 152 ? -12.59787 -16.04207 -9.12012 1.000 11.33952 149 VAL D N 1
ATOM 13717 C CA . VAL D 1 152 ? -12.13835 -17.37195 -9.50781 1.000 12.09811 149 VAL D CA 1
ATOM 13718 C C . VAL D 1 152 ? -11.40659 -17.31144 -10.83846 1.000 13.62431 149 VAL D C 1
ATOM 13719 O O . VAL D 1 152 ? -10.31854 -17.88704 -10.99983 1.000 13.12337 149 VAL D O 1
ATOM 13723 N N . ARG D 1 153 ? -11.99224 -16.60459 -11.81147 1.000 17.53276 150 ARG D N 1
ATOM 13724 C CA . ARG D 1 153 ? -11.33213 -16.44900 -13.10779 1.000 15.17399 150 ARG D CA 1
ATOM 13725 C C . ARG D 1 153 ? -9.96081 -15.78925 -12.95989 1.000 14.24327 150 ARG D C 1
ATOM 13726 O O . ARG D 1 153 ? -8.97203 -16.25324 -13.54697 1.000 16.25707 150 ARG D O 1
ATOM 13734 N N . SER D 1 154 ? -9.87426 -14.73078 -12.14264 1.000 16.41257 151 SER D N 1
ATOM 13735 C CA . SER D 1 154 ? -8.61196 -14.02155 -11.95104 1.000 17.24109 151 SER D CA 1
ATOM 13736 C C . SER D 1 154 ? -7.55401 -14.90693 -11.29650 1.000 16.22084 151 SER D C 1
ATOM 13737 O O . SER D 1 154 ? -6.37902 -14.86663 -11.68408 1.000 19.67046 151 SER D O 1
ATOM 13740 N N . ALA D 1 155 ? -7.94839 -15.69508 -10.28150 1.000 15.29632 152 ALA D N 1
ATOM 13741 C CA . ALA D 1 155 ? -7.00735 -16.59679 -9.62188 1.000 17.32162 152 ALA D CA 1
ATOM 13742 C C . ALA D 1 155 ? -6.52816 -17.70000 -10.56112 1.000 27.02617 152 ALA D C 1
ATOM 13743 O O . ALA D 1 155 ? -5.36861 -18.11198 -10.48155 1.000 18.86056 152 ALA D O 1
ATOM 13745 N N . LEU D 1 156 ? -7.40034 -18.19191 -11.45415 1.000 15.70575 153 LEU D N 1
ATOM 13746 C CA . LEU D 1 156 ? -7.12541 -19.40469 -12.20453 1.000 15.10897 153 LEU D CA 1
ATOM 13747 C C . LEU D 1 156 ? -6.50767 -19.14980 -13.57597 1.000 15.13188 153 LEU D C 1
ATOM 13748 O O . LEU D 1 156 ? -5.70714 -19.97086 -14.04719 1.000 17.10868 153 LEU D O 1
ATOM 13753 N N . PHE D 1 157 ? -6.85500 -18.04151 -14.22172 1.000 16.10156 154 PHE D N 1
ATOM 13754 C CA . PHE D 1 157 ? -6.41165 -17.79525 -15.60007 1.000 15.78918 154 PHE D CA 1
ATOM 13755 C C . PHE D 1 157 ? -5.03747 -17.13253 -15.56825 1.000 17.92154 154 PHE D C 1
ATOM 13756 O O . PHE D 1 157 ? -4.64742 -16.54076 -14.56143 1.000 19.16946 154 PHE D O 1
ATOM 13764 N N . GLY D 1 158 ? -4.29640 -17.23067 -16.67724 1.000 17.46322 155 GLY D N 1
ATOM 13765 C CA . GLY D 1 158 ? -2.96612 -16.61281 -16.70376 1.000 16.19001 155 GLY D CA 1
ATOM 13766 C C . GLY D 1 158 ? -1.99671 -17.27892 -15.72177 1.000 22.80489 155 GLY D C 1
ATOM 13767 O O . GLY D 1 158 ? -2.11001 -18.45603 -15.39557 1.000 18.63774 155 GLY D O 1
ATOM 13768 N N . ARG D 1 159 ? -1.03546 -16.51581 -15.23122 1.000 16.43940 156 ARG D N 1
ATOM 13769 C CA . ARG D 1 159 ? -0.20022 -17.03366 -14.14722 1.000 16.71332 156 ARG D CA 1
ATOM 13770 C C . ARG D 1 159 ? -1.04599 -17.10564 -12.88196 1.000 16.01515 156 ARG D C 1
ATOM 13771 O O . ARG D 1 159 ? -1.48858 -16.05565 -12.39524 1.000 17.48039 156 ARG D O 1
ATOM 13779 N N . PRO D 1 160 ? -1.31113 -18.29301 -12.32789 1.000 16.25663 157 PRO D N 1
ATOM 13780 C CA . PRO D 1 160 ? -2.24138 -18.38231 -11.18599 1.000 14.95540 157 PRO D CA 1
ATOM 13781 C C . PRO D 1 160 ? -1.70528 -17.66600 -9.96838 1.000 14.76875 157 PRO D C 1
ATOM 13782 O O . PRO D 1 160 ? -0.49264 -17.57084 -9.75729 1.000 16.01674 157 PRO D O 1
ATOM 13786 N N . GLY D 1 161 ? -2.64181 -17.17351 -9.15851 1.000 16.53703 158 GLY D N 1
ATOM 13787 C CA . GLY D 1 161 ? -2.32442 -16.54727 -7.88978 1.000 14.29146 158 GLY D CA 1
ATOM 13788 C C . GLY D 1 161 ? -3.54136 -16.48139 -6.99057 1.000 13.63440 158 GLY D C 1
ATOM 13789 O O . GLY D 1 161 ? -4.60241 -17.04787 -7.27287 1.000 14.47648 158 GLY D O 1
ATOM 13790 N N . ALA D 1 162 ? -3.34705 -15.84148 -5.83714 1.000 15.55844 159 ALA D N 1
ATOM 13791 C CA . ALA D 1 162 ? -4.40728 -15.74414 -4.85616 1.000 16.64650 159 ALA D CA 1
ATOM 13792 C C . ALA D 1 162 ? -5.42447 -14.66256 -5.22166 1.000 13.01452 159 ALA D C 1
ATOM 13793 O O . ALA D 1 162 ? -5.06483 -13.57732 -5.67781 1.000 13.68033 159 ALA D O 1
ATOM 13795 N N . ALA D 1 163 ? -6.70100 -14.96346 -4.95938 1.000 15.87902 160 ALA D N 1
ATOM 13796 C CA . ALA D 1 163 ? -7.79050 -14.00106 -4.99963 1.000 15.58221 160 ALA D CA 1
ATOM 13797 C C . ALA D 1 163 ? -8.40587 -13.84349 -3.61166 1.000 13.84691 160 ALA D C 1
ATOM 13798 O O . ALA D 1 163 ? -8.52772 -14.81442 -2.86691 1.000 15.96342 160 ALA D O 1
ATOM 13800 N N . TYR D 1 164 ? -8.82783 -12.62148 -3.28668 1.000 13.34196 161 TYR D N 1
ATOM 13801 C CA . TYR D 1 164 ? -9.41413 -12.31288 -1.98072 1.000 13.03532 161 TYR D CA 1
ATOM 13802 C C . TYR D 1 164 ? -10.75497 -11.61417 -2.17896 1.000 14.87791 161 TYR D C 1
ATOM 13803 O O . TYR D 1 164 ? -10.83693 -10.64555 -2.94443 1.000 13.73843 161 TYR D O 1
ATOM 13812 N N . LEU D 1 165 ? -11.79512 -12.11059 -1.50816 1.000 14.36620 162 LEU D N 1
ATOM 13813 C CA . LEU D 1 165 ? -13.10764 -11.47810 -1.48007 1.000 12.38022 162 LEU D CA 1
ATOM 13814 C C . LEU D 1 165 ? -13.42303 -11.10230 -0.04179 1.000 14.08090 162 LEU D C 1
ATOM 13815 O O . LEU D 1 165 ? -13.40743 -11.96546 0.83572 1.000 13.37099 162 LEU D O 1
ATOM 13820 N N . ASP D 1 166 ? -13.72578 -9.82426 0.18654 1.000 14.46197 163 ASP D N 1
ATOM 13821 C CA . ASP D 1 166 ? -14.10016 -9.30320 1.51706 1.000 12.88378 163 ASP D CA 1
ATOM 13822 C C . ASP D 1 166 ? -15.62694 -9.31082 1.64614 1.000 18.03075 163 ASP D C 1
ATOM 13823 O O . ASP D 1 166 ? -16.32170 -8.76146 0.77255 1.000 15.17733 163 ASP D O 1
ATOM 13828 N N . MET D 1 167 ? -16.15675 -9.94438 2.71445 1.000 14.72003 164 MET D N 1
ATOM 13829 C CA . MET D 1 167 ? -17.60375 -10.13769 2.90263 1.000 13.86459 164 MET D CA 1
ATOM 13830 C C . MET D 1 167 ? -18.09477 -9.46171 4.18098 1.000 16.16215 164 MET D C 1
ATOM 13831 O O . MET D 1 167 ? -18.06475 -10.06866 5.27539 1.000 16.92488 164 MET D O 1
ATOM 13836 N N . PRO D 1 168 ? -18.57126 -8.21599 4.09818 1.000 18.86948 165 PRO D N 1
ATOM 13837 C CA . PRO D 1 168 ? -19.08457 -7.55499 5.30919 1.000 20.17698 165 PRO D CA 1
ATOM 13838 C C . PRO D 1 168 ? -20.30425 -8.27583 5.88000 1.000 18.90835 165 PRO D C 1
ATOM 13839 O O . PRO D 1 168 ? -21.10600 -8.89064 5.16867 1.000 17.45490 165 PRO D O 1
ATOM 13843 N N . ASP D 1 169 ? -20.41957 -8.20866 7.20831 1.000 16.22181 166 ASP D N 1
ATOM 13844 C CA . ASP D 1 169 ? -21.52796 -8.83876 7.90716 1.000 15.93314 166 ASP D CA 1
ATOM 13845 C C . ASP D 1 169 ? -22.87087 -8.47802 7.28007 1.000 17.05282 166 ASP D C 1
ATOM 13846 O O . ASP D 1 169 ? -23.72395 -9.35147 7.07239 1.000 16.46228 166 ASP D O 1
ATOM 13851 N N . ASP D 1 170 ? -23.08205 -7.19776 6.95560 1.000 18.80931 167 ASP D N 1
ATOM 13852 C CA . ASP D 1 170 ? -24.40006 -6.82660 6.45365 1.000 20.25225 167 ASP D CA 1
ATOM 13853 C C . ASP D 1 170 ? -24.63577 -7.31359 5.02016 1.000 18.79264 167 ASP D C 1
ATOM 13854 O O . ASP D 1 170 ? -25.79936 -7.38699 4.59089 1.000 18.51511 167 ASP D O 1
ATOM 13859 N N . VAL D 1 171 ? -23.57341 -7.65714 4.28592 1.000 15.98206 168 VAL D N 1
ATOM 13860 C CA . VAL D 1 171 ? -23.73360 -8.27553 2.96257 1.000 15.48715 168 VAL D CA 1
ATOM 13861 C C . VAL D 1 171 ? -24.05110 -9.76145 3.10324 1.000 19.12920 168 VAL D C 1
ATOM 13862 O O . VAL D 1 171 ? -24.91853 -10.30324 2.40652 1.000 16.21055 168 VAL D O 1
ATOM 13866 N N . ILE D 1 172 ? -23.37048 -10.43531 4.03682 1.000 17.36969 169 ILE D N 1
ATOM 13867 C CA . ILE D 1 172 ? -23.61320 -11.84741 4.30982 1.000 16.86563 169 ILE D CA 1
ATOM 13868 C C . ILE D 1 172 ? -25.07110 -12.07971 4.67367 1.000 18.87295 169 ILE D C 1
ATOM 13869 O O . ILE D 1 172 ? -25.70649 -13.01486 4.17741 1.000 17.64638 169 ILE D O 1
ATOM 13874 N N . LEU D 1 173 ? -25.61368 -11.25430 5.57749 1.000 17.26444 170 LEU D N 1
ATOM 13875 C CA . LEU D 1 173 ? -26.97960 -11.41753 6.06510 1.000 17.69286 170 LEU D CA 1
ATOM 13876 C C . LEU D 1 173 ? -28.00040 -10.66638 5.23220 1.000 18.39030 170 LEU D C 1
ATOM 13877 O O . LEU D 1 173 ? -29.20308 -10.85107 5.45461 1.000 19.65551 170 LEU D O 1
ATOM 13882 N N . GLY D 1 174 ? -27.55649 -9.80285 4.32018 1.000 18.61807 171 GLY D N 1
ATOM 13883 C CA . GLY D 1 174 ? -28.48878 -9.04319 3.51585 1.000 18.91909 171 GLY D CA 1
ATOM 13884 C C . GLY D 1 174 ? -29.21648 -9.95525 2.55257 1.000 19.11672 171 GLY D C 1
ATOM 13885 O O . GLY D 1 174 ? -28.68370 -10.96548 2.10115 1.000 19.56492 171 GLY D O 1
ATOM 13886 N N . GLU D 1 175 ? -30.46442 -9.60445 2.26812 1.000 29.79033 172 GLU D N 1
ATOM 13887 C CA . GLU D 1 175 ? -31.35349 -10.42960 1.46764 1.000 26.65603 172 GLU D CA 1
ATOM 13888 C C . GLU D 1 175 ? -31.68832 -9.72634 0.16733 1.000 27.76497 172 GLU D C 1
ATOM 13889 O O . GLU D 1 175 ? -31.82500 -8.50136 0.12979 1.000 30.53666 172 GLU D O 1
ATOM 13895 N N . VAL D 1 176 ? -31.80401 -10.52155 -0.89624 1.000 22.92044 173 VAL D N 1
ATOM 13896 C CA . VAL D 1 176 ? -32.27372 -10.05303 -2.19280 1.000 24.06766 173 VAL D CA 1
ATOM 13897 C C . VAL D 1 176 ? -33.30571 -11.03416 -2.73995 1.000 27.53841 173 VAL D C 1
ATOM 13898 O O . VAL D 1 176 ? -33.36020 -12.20350 -2.34640 1.000 24.92018 173 VAL D O 1
ATOM 13902 N N . GLU D 1 177 ? -34.15008 -10.53093 -3.64775 1.000 25.02523 174 GLU D N 1
ATOM 13903 C CA . GLU D 1 177 ? -35.11387 -11.39016 -4.32698 1.000 33.60328 174 GLU D CA 1
ATOM 13904 C C . GLU D 1 177 ? -34.36925 -12.34758 -5.25451 1.000 27.46255 174 GLU D C 1
ATOM 13905 O O . GLU D 1 177 ? -33.54216 -11.91971 -6.06858 1.000 25.91563 174 GLU D O 1
ATOM 13911 N N . GLU D 1 178 ? -34.65252 -13.64666 -5.11405 1.000 34.48788 175 GLU D N 1
ATOM 13912 C CA . GLU D 1 178 ? -34.01272 -14.66064 -5.95101 1.000 31.17445 175 GLU D CA 1
ATOM 13913 C C . GLU D 1 178 ? -34.09572 -14.28829 -7.42528 1.000 30.11152 175 GLU D C 1
ATOM 13914 O O . GLU D 1 178 ? -33.08537 -14.27001 -8.13646 1.000 34.79513 175 GLU D O 1
ATOM 13920 N N . ALA D 1 179 ? -35.30090 -13.94688 -7.87612 1.000 41.75356 176 ALA D N 1
ATOM 13921 C CA . ALA D 1 179 ? -35.54690 -13.61283 -9.27229 1.000 46.54380 176 ALA D CA 1
ATOM 13922 C C . ALA D 1 179 ? -34.73371 -12.41524 -9.75504 1.000 42.22639 176 ALA D C 1
ATOM 13923 O O . ALA D 1 179 ? -34.52202 -12.27679 -10.96181 1.000 45.70710 176 ALA D O 1
ATOM 13925 N N . ALA D 1 180 ? -34.28211 -11.54601 -8.85342 1.000 33.78508 177 ALA D N 1
ATOM 13926 C CA . ALA D 1 180 ? -33.56132 -10.33438 -9.23765 1.000 32.20852 177 ALA D CA 1
ATOM 13927 C C . ALA D 1 180 ? -32.07127 -10.55653 -9.47106 1.000 32.11703 177 ALA D C 1
ATOM 13928 O O . ALA D 1 180 ? -31.43382 -9.72725 -10.13210 1.000 32.63044 177 ALA D O 1
ATOM 13930 N N . VAL D 1 181 ? -31.49793 -11.64402 -8.95740 1.000 30.87030 178 VAL D N 1
ATOM 13931 C CA . VAL D 1 181 ? -30.04049 -11.77856 -8.93734 1.000 35.72021 178 VAL D CA 1
ATOM 13932 C C . VAL D 1 181 ? -29.51642 -12.05668 -10.33276 1.000 34.72096 178 VAL D C 1
ATOM 13933 O O . VAL D 1 181 ? -29.97307 -12.98756 -11.00335 1.000 35.15145 178 VAL D O 1
ATOM 13937 N N . ARG D 1 182 ? -28.53225 -11.27186 -10.76070 1.000 41.13063 179 ARG D N 1
ATOM 13938 C CA . ARG D 1 182 ? -27.92005 -11.47371 -12.05813 1.000 44.16654 179 ARG D CA 1
ATOM 13939 C C . ARG D 1 182 ? -27.03327 -12.71405 -12.03244 1.000 39.15302 179 ARG D C 1
ATOM 13940 O O . ARG D 1 182 ? -26.12016 -12.79169 -11.20260 1.000 42.23068 179 ARG D O 1
ATOM 13948 N N . PRO D 1 183 ? -27.25623 -13.69589 -12.90457 1.000 34.03059 180 PRO D N 1
ATOM 13949 C CA . PRO D 1 183 ? -26.36780 -14.86284 -12.94487 1.000 38.92187 180 PRO D CA 1
ATOM 13950 C C . PRO D 1 183 ? -25.00819 -14.52120 -13.53520 1.000 30.25942 180 PRO D C 1
ATOM 13951 O O . PRO D 1 183 ? -24.81843 -13.50937 -14.21415 1.000 32.49214 180 PRO D O 1
ATOM 13955 N N . ALA D 1 184 ? -24.04716 -15.39094 -13.25468 1.000 23.52659 181 ALA D N 1
ATOM 13956 C CA . ALA D 1 184 ? -22.70335 -15.28337 -13.79644 1.000 24.78753 181 ALA D CA 1
ATOM 13957 C C . ALA D 1 184 ? -22.36125 -16.55025 -14.57436 1.000 27.43143 181 ALA D C 1
ATOM 13958 O O . ALA D 1 184 ? -22.88791 -17.62843 -14.29433 1.000 24.39213 181 ALA D O 1
ATOM 13960 N N . ALA D 1 185 ? -21.45787 -16.41911 -15.54067 1.000 19.94534 182 ALA D N 1
ATOM 13961 C CA . ALA D 1 185 ? -21.02457 -17.57804 -16.30881 1.000 19.93784 182 ALA D CA 1
ATOM 13962 C C . ALA D 1 185 ? -20.11644 -18.48081 -15.47789 1.000 20.30420 182 ALA D C 1
ATOM 13963 O O . ALA D 1 185 ? -19.40752 -18.02524 -14.57757 1.000 21.02105 182 ALA D O 1
ATOM 13965 N N . THR D 1 186 ? -20.12638 -19.77654 -15.79062 1.000 19.58066 183 THR D N 1
ATOM 13966 C CA . THR D 1 186 ? -19.23285 -20.70542 -15.10099 1.000 21.76630 183 THR D CA 1
ATOM 13967 C C . THR D 1 186 ? -17.82209 -20.57871 -15.66943 1.000 19.10917 183 THR D C 1
ATOM 13968 O O . THR D 1 186 ? -17.62793 -20.64678 -16.89377 1.000 18.67233 183 THR D O 1
ATOM 13972 N N . VAL D 1 187 ? -16.83902 -20.40108 -14.79368 1.000 18.23608 184 VAL D N 1
ATOM 13973 C CA . VAL D 1 187 ? -15.44401 -20.29188 -15.22181 1.000 17.15575 184 VAL D CA 1
ATOM 13974 C C . VAL D 1 187 ? -14.97932 -21.65427 -15.71409 1.000 17.69835 184 VAL D C 1
ATOM 13975 O O . VAL D 1 187 ? -14.99735 -22.63982 -14.97058 1.000 20.12872 184 VAL D O 1
ATOM 13979 N N . GLY D 1 188 ? -14.52249 -21.71572 -16.95910 1.000 19.49746 185 GLY D N 1
ATOM 13980 C CA . GLY D 1 188 ? -14.01587 -22.94312 -17.51893 1.000 21.12442 185 GLY D CA 1
ATOM 13981 C C . GLY D 1 188 ? -12.54546 -23.17169 -17.23140 1.000 23.90017 185 GLY D C 1
ATOM 13982 O O . GLY D 1 188 ? -11.98572 -22.68689 -16.23933 1.000 22.79292 185 GLY D O 1
ATOM 13983 N N . GLU D 1 189 ? -11.92013 -23.93765 -18.12184 1.000 20.20331 186 GLU D N 1
ATOM 13984 C CA . GLU D 1 189 ? -10.51069 -24.25628 -18.02774 1.000 21.70150 186 GLU D CA 1
ATOM 13985 C C . GLU D 1 189 ? -9.66420 -23.03477 -18.38826 1.000 23.18294 186 GLU D C 1
ATOM 13986 O O . GLU D 1 189 ? -10.07366 -22.19938 -19.21006 1.000 22.91561 186 GLU D O 1
ATOM 13992 N N . PRO D 1 190 ? -8.47273 -22.92184 -17.81725 1.000 20.28566 187 PRO D N 1
ATOM 13993 C CA . PRO D 1 190 ? -7.58293 -21.81781 -18.18051 1.000 17.48044 187 PRO D CA 1
ATOM 13994 C C . PRO D 1 190 ? -7.28787 -21.85847 -19.67009 1.000 20.14542 187 PRO D C 1
ATOM 13995 O O . PRO D 1 190 ? -7.05360 -22.94626 -20.22107 1.000 20.97231 187 PRO D O 1
ATOM 13999 N N . PRO D 1 191 ? -7.32650 -20.71248 -20.34489 1.000 20.81833 188 PRO D N 1
ATOM 14000 C CA . PRO D 1 191 ? -6.90954 -20.66545 -21.75595 1.000 21.82093 188 PRO D CA 1
ATOM 14001 C C . PRO D 1 191 ? -5.49680 -21.19401 -21.90629 1.000 21.32562 188 PRO D C 1
ATOM 14002 O O . PRO D 1 191 ? -4.64753 -21.00269 -21.03377 1.000 20.85359 188 PRO D O 1
ATOM 14006 N N . ARG D 1 192 ? -5.25440 -21.90643 -23.00011 1.000 22.13406 189 ARG D N 1
ATOM 14007 C CA . ARG D 1 192 ? -3.92192 -22.38771 -23.31151 1.000 21.68725 189 ARG D CA 1
ATOM 14008 C C . ARG D 1 192 ? -3.48481 -21.64861 -24.56151 1.000 30.28824 189 ARG D C 1
ATOM 14009 O O . ARG D 1 192 ? -4.28563 -21.47269 -25.48816 1.000 29.19223 189 ARG D O 1
ATOM 14017 N N . SER D 1 193 ? -2.26068 -21.13711 -24.56218 1.000 21.72720 190 SER D N 1
ATOM 14018 C CA . SER D 1 193 ? -1.75552 -20.47737 -25.75923 1.000 22.76022 190 SER D CA 1
ATOM 14019 C C . SER D 1 193 ? -0.51002 -21.19600 -26.25323 1.000 21.83367 190 SER D C 1
ATOM 14020 O O . SER D 1 193 ? 0.15309 -21.91614 -25.49756 1.000 19.63578 190 SER D O 1
ATOM 14023 N N . LEU D 1 194 ? -0.20759 -20.99628 -27.53845 1.000 17.78865 191 LEU D N 1
ATOM 14024 C CA . LEU D 1 194 ? 0.86887 -21.69854 -28.22424 1.000 18.50729 191 LEU D CA 1
ATOM 14025 C C . LEU D 1 194 ? 1.98451 -20.73159 -28.59825 1.000 18.64879 191 LEU D C 1
ATOM 14026 O O . LEU D 1 194 ? 1.80981 -19.51086 -28.58561 1.000 19.48110 191 LEU D O 1
ATOM 14031 N N . ALA D 1 195 ? 3.16745 -21.30240 -28.93840 1.000 18.74916 192 ALA D N 1
ATOM 14032 C CA . ALA D 1 195 ? 4.27441 -20.49081 -29.41973 1.000 17.84874 192 ALA D CA 1
ATOM 14033 C C . ALA D 1 195 ? 4.23573 -20.39367 -30.94177 1.000 18.53690 192 ALA D C 1
ATOM 14034 O O . ALA D 1 195 ? 3.71348 -21.29528 -31.61281 1.000 19.38011 192 ALA D O 1
ATOM 14036 N N . PRO D 1 196 ? 4.80697 -19.33154 -31.52549 1.000 20.82709 193 PRO D N 1
ATOM 14037 C CA . PRO D 1 196 ? 4.88667 -19.26929 -32.99519 1.000 19.79514 193 PRO D CA 1
ATOM 14038 C C . PRO D 1 196 ? 5.69805 -20.43941 -33.52855 1.000 19.64827 193 PRO D C 1
ATOM 14039 O O . PRO D 1 196 ? 6.58615 -20.97037 -32.85968 1.000 19.95285 193 PRO D O 1
ATOM 14043 N N . GLN D 1 197 ? 5.38867 -20.83720 -34.76474 1.000 21.53623 194 GLN D N 1
ATOM 14044 C CA . GLN D 1 197 ? 6.01818 -22.03415 -35.30657 1.000 22.43860 194 GLN D CA 1
ATOM 14045 C C . GLN D 1 197 ? 7.52960 -21.87780 -35.38849 1.000 21.93264 194 GLN D C 1
ATOM 14046 O O . GLN D 1 197 ? 8.27097 -22.83404 -35.12672 1.000 22.39932 194 GLN D O 1
ATOM 14052 N N . GLU D 1 198 ? 8.00801 -20.68200 -35.74794 1.000 21.79147 195 GLU D N 1
ATOM 14053 C CA . GLU D 1 198 ? 9.44773 -20.48244 -35.89438 1.000 22.96445 195 GLU D CA 1
ATOM 14054 C C . GLU D 1 198 ? 10.16390 -20.70836 -34.57452 1.000 21.22171 195 GLU D C 1
ATOM 14055 O O . GLU D 1 198 ? 11.31020 -21.16368 -34.56911 1.000 22.09107 195 GLU D O 1
ATOM 14061 N N . ASN D 1 199 ? 9.49715 -20.41152 -33.45094 1.000 19.24633 196 ASN D N 1
ATOM 14062 C CA . ASN D 1 199 ? 10.11035 -20.65067 -32.14905 1.000 18.67596 196 ASN D CA 1
ATOM 14063 C C . ASN D 1 199 ? 10.16839 -22.13801 -31.84226 1.000 20.51585 196 ASN D C 1
ATOM 14064 O O . ASN D 1 199 ? 11.15252 -22.62149 -31.26490 1.000 17.77988 196 ASN D O 1
ATOM 14069 N N . ILE D 1 200 ? 9.10703 -22.87269 -32.19152 1.000 18.20551 197 ILE D N 1
ATOM 14070 C CA . ILE D 1 200 ? 9.10440 -24.32253 -32.02526 1.000 20.81001 197 ILE D CA 1
ATOM 14071 C C . ILE D 1 200 ? 10.27115 -24.94072 -32.78996 1.000 19.27518 197 ILE D C 1
ATOM 14072 O O . ILE D 1 200 ? 11.02528 -25.76281 -32.25425 1.000 17.69589 197 ILE D O 1
ATOM 14077 N N . GLU D 1 201 ? 10.45643 -24.53055 -34.04663 1.000 22.48635 198 GLU D N 1
ATOM 14078 C CA . GLU D 1 201 ? 11.52546 -25.12220 -34.84344 1.000 24.16409 198 GLU D CA 1
ATOM 14079 C C . GLU D 1 201 ? 12.88743 -24.65313 -34.35171 1.000 22.67984 198 GLU D C 1
ATOM 14080 O O . GLU D 1 201 ? 13.84407 -25.43127 -34.32956 1.000 25.10158 198 GLU D O 1
ATOM 14086 N N . ALA D 1 202 ? 12.98081 -23.39777 -33.90417 1.000 18.65057 199 ALA D N 1
ATOM 14087 C CA . ALA D 1 202 ? 14.24395 -22.90551 -33.36362 1.000 23.41617 199 ALA D CA 1
ATOM 14088 C C . ALA D 1 202 ? 14.61245 -23.64472 -32.08800 1.000 21.11398 199 ALA D C 1
ATOM 14089 O O . ALA D 1 202 ? 15.79304 -23.88542 -31.81838 1.000 18.06756 199 ALA D O 1
ATOM 14091 N N . ALA D 1 203 ? 13.61554 -24.00615 -31.28511 1.000 19.90057 200 ALA D N 1
ATOM 14092 C CA . ALA D 1 203 ? 13.89479 -24.75677 -30.06809 1.000 18.91730 200 ALA D CA 1
ATOM 14093 C C . ALA D 1 203 ? 14.46590 -26.12938 -30.41455 1.000 23.50749 200 ALA D C 1
ATOM 14094 O O . ALA D 1 203 ? 15.48272 -26.54684 -29.85432 1.000 19.35972 200 ALA D O 1
ATOM 14096 N N . LEU D 1 204 ? 13.86879 -26.81977 -31.39765 1.000 21.37403 201 LEU D N 1
ATOM 14097 C CA . LEU D 1 204 ? 14.40231 -28.12923 -31.77069 1.000 23.46330 201 LEU D CA 1
ATOM 14098 C C . LEU D 1 204 ? 15.77077 -28.00134 -32.43602 1.000 21.62136 201 LEU D C 1
ATOM 14099 O O . LEU D 1 204 ? 16.65437 -28.83057 -32.19340 1.000 22.04139 201 LEU D O 1
ATOM 14104 N N . ASP D 1 205 ? 15.96241 -26.98839 -33.29732 1.000 22.88388 202 ASP D N 1
ATOM 14105 C CA . ASP D 1 205 ? 17.29329 -26.72822 -33.85119 1.000 22.44591 202 ASP D CA 1
ATOM 14106 C C . ASP D 1 205 ? 18.33126 -26.58526 -32.73769 1.000 24.72707 202 ASP D C 1
ATOM 14107 O O . ASP D 1 205 ? 19.43668 -27.13867 -32.82420 1.000 23.18292 202 ASP D O 1
ATOM 14112 N N . ALA D 1 206 ? 17.99826 -25.81271 -31.69071 1.000 17.94575 203 ALA D N 1
ATOM 14113 C CA . ALA D 1 206 ? 18.98618 -25.55265 -30.64731 1.000 19.36086 203 ALA D CA 1
ATOM 14114 C C . ALA D 1 206 ? 19.33208 -26.82901 -29.89419 1.000 19.81666 203 ALA D C 1
ATOM 14115 O O . ALA D 1 206 ? 20.50620 -27.08066 -29.59133 1.000 19.96768 203 ALA D O 1
ATOM 14117 N N . LEU D 1 207 ? 18.32083 -27.63715 -29.56567 1.000 20.93598 204 LEU D N 1
ATOM 14118 C CA . LEU D 1 207 ? 18.56450 -28.91683 -28.91099 1.000 18.03469 204 LEU D CA 1
ATOM 14119 C C . LEU D 1 207 ? 19.48057 -29.80171 -29.74389 1.000 25.16445 204 LEU D C 1
ATOM 14120 O O . LEU D 1 207 ? 20.41466 -30.41856 -29.21318 1.000 23.06002 204 LEU D O 1
ATOM 14125 N N A GLN D 1 208 ? 19.21277 -29.88829 -31.05602 0.511 19.48543 205 GLN D N 1
ATOM 14126 N N B GLN D 1 208 ? 19.23044 -29.86773 -31.05247 0.489 19.48409 205 GLN D N 1
ATOM 14127 C CA A GLN D 1 208 ? 20.04623 -30.67624 -31.95847 0.511 18.56206 205 GLN D CA 1
ATOM 14128 C CA B GLN D 1 208 ? 20.04227 -30.69304 -31.93301 0.489 18.55748 205 GLN D CA 1
ATOM 14129 C C A GLN D 1 208 ? 21.50168 -30.24317 -31.89378 0.511 20.63940 205 GLN D C 1
ATOM 14130 C C B GLN D 1 208 ? 21.49585 -30.23598 -31.94110 0.489 20.64881 205 GLN D C 1
ATOM 14131 O O A GLN D 1 208 ? 22.40494 -31.06399 -32.09289 0.511 22.65469 205 GLN D O 1
ATOM 14132 O O B GLN D 1 208 ? 22.39745 -31.04329 -32.19661 0.489 22.67286 205 GLN D O 1
ATOM 14143 N N . SER D 1 209 ? 21.74515 -28.95432 -31.66105 1.000 18.07305 206 SER D N 1
ATOM 14144 C CA . SER D 1 209 ? 23.08922 -28.40008 -31.77743 1.000 18.70933 206 SER D CA 1
ATOM 14145 C C . SER D 1 209 ? 23.91001 -28.57734 -30.51289 1.000 20.15520 206 SER D C 1
ATOM 14146 O O . SER D 1 209 ? 25.13844 -28.44300 -30.55398 1.000 21.40885 206 SER D O 1
ATOM 14149 N N . ALA D 1 210 ? 23.25637 -28.85616 -29.40120 1.000 18.83584 207 ALA D N 1
ATOM 14150 C CA . ALA D 1 210 ? 23.92422 -28.86174 -28.10225 1.000 21.48091 207 ALA D CA 1
ATOM 14151 C C . ALA D 1 210 ? 24.77800 -30.10944 -27.91707 1.000 20.07571 207 ALA D C 1
ATOM 14152 O O . ALA D 1 210 ? 24.39029 -31.21072 -28.32689 1.000 23.87053 207 ALA D O 1
ATOM 14154 N N . LYS D 1 211 ? 25.93582 -29.94540 -27.26759 1.000 25.43327 208 LYS D N 1
ATOM 14155 C CA . LYS D 1 211 ? 26.74921 -31.09969 -26.88724 1.000 25.87814 208 LYS D CA 1
ATOM 14156 C C . LYS D 1 211 ? 26.34347 -31.67850 -25.54339 1.000 28.48097 208 LYS D C 1
ATOM 14157 O O . LYS D 1 211 ? 26.47257 -32.89281 -25.32920 1.000 24.95343 208 LYS D O 1
ATOM 14163 N N . ARG D 1 212 ? 25.85680 -30.84646 -24.62636 1.000 19.40380 209 ARG D N 1
ATOM 14164 C CA . ARG D 1 212 ? 25.53047 -31.28095 -23.27016 1.000 19.40641 209 ARG D CA 1
ATOM 14165 C C . ARG D 1 212 ? 24.17714 -30.72430 -22.85658 1.000 18.80425 209 ARG D C 1
ATOM 14166 O O . ARG D 1 212 ? 24.09205 -29.91016 -21.92832 1.000 20.36299 209 ARG D O 1
ATOM 14174 N N . PRO D 1 213 ? 23.09347 -31.17439 -23.48667 1.000 18.63500 210 PRO D N 1
ATOM 14175 C CA . PRO D 1 213 ? 21.77203 -30.60386 -23.18456 1.000 19.23162 210 PRO D CA 1
ATOM 14176 C C . PRO D 1 213 ? 21.14320 -31.17902 -21.92736 1.000 19.39126 210 PRO D C 1
ATOM 14177 O O . PRO D 1 213 ? 21.34922 -32.34494 -21.57356 1.000 20.29616 210 PRO D O 1
ATOM 14181 N N . LEU D 1 214 ? 20.28022 -30.36131 -21.31636 1.000 18.20205 211 LEU D N 1
ATOM 14182 C CA . LEU D 1 214 ? 19.59189 -30.70199 -20.08330 1.000 18.43490 211 LEU D CA 1
ATOM 14183 C C . LEU D 1 214 ? 18.19638 -30.10064 -20.11939 1.000 18.14579 211 LEU D C 1
ATOM 14184 O O . LEU D 1 214 ? 18.05205 -28.88432 -20.28629 1.000 20.65683 211 LEU D O 1
ATOM 14189 N N . VAL D 1 215 ? 17.18500 -30.94021 -19.95902 1.000 15.43325 212 VAL D N 1
ATOM 14190 C CA . VAL D 1 215 ? 15.80552 -30.48903 -19.78932 1.000 14.87746 212 VAL D CA 1
ATOM 14191 C C . VAL D 1 215 ? 15.53195 -30.39228 -18.29544 1.000 15.19515 212 VAL D C 1
ATOM 14192 O O . VAL D 1 215 ? 15.86351 -31.31645 -17.55695 1.000 16.88821 212 VAL D O 1
ATOM 14196 N N . ILE D 1 216 ? 14.93486 -29.28443 -17.84504 1.000 15.97972 213 ILE D N 1
ATOM 14197 C CA . ILE D 1 216 ? 14.57292 -29.11563 -16.42851 1.000 16.31176 213 ILE D CA 1
ATOM 14198 C C . ILE D 1 216 ? 13.05480 -29.05058 -16.33990 1.000 15.88111 213 ILE D C 1
ATOM 14199 O O . ILE D 1 216 ? 12.42798 -28.16235 -16.93925 1.000 16.62022 213 ILE D O 1
ATOM 14204 N N . VAL D 1 217 ? 12.46741 -30.00327 -15.61335 1.000 18.92155 214 VAL D N 1
ATOM 14205 C CA . VAL D 1 217 ? 11.02279 -30.20173 -15.52006 1.000 16.08342 214 VAL D CA 1
ATOM 14206 C C . VAL D 1 217 ? 10.54994 -29.58156 -14.20606 1.000 16.29621 214 VAL D C 1
ATOM 14207 O O . VAL D 1 217 ? 10.79106 -30.14887 -13.12705 1.000 18.02556 214 VAL D O 1
ATOM 14211 N N . GLY D 1 218 ? 9.86459 -28.42983 -14.28006 1.000 16.94521 215 GLY D N 1
ATOM 14212 C CA . GLY D 1 218 ? 9.42216 -27.71578 -13.09731 1.000 18.01921 215 GLY D CA 1
ATOM 14213 C C . GLY D 1 218 ? 7.93444 -27.89174 -12.81511 1.000 16.11850 215 GLY D C 1
ATOM 14214 O O . GLY D 1 218 ? 7.18858 -28.52040 -13.56066 1.000 17.01588 215 GLY D O 1
ATOM 14215 N N . LYS D 1 219 ? 7.50744 -27.34515 -11.68016 1.000 15.71291 216 LYS D N 1
ATOM 14216 C CA . LYS D 1 219 ? 6.13836 -27.59188 -11.25141 1.000 20.03176 216 LYS D CA 1
ATOM 14217 C C . LYS D 1 219 ? 5.09719 -26.83184 -12.06970 1.000 15.24301 216 LYS D C 1
ATOM 14218 O O . LYS D 1 219 ? 3.90414 -27.14064 -11.94278 1.000 15.64547 216 LYS D O 1
ATOM 14224 N N . GLY D 1 220 ? 5.50632 -25.87643 -12.91335 1.000 18.33317 217 GLY D N 1
ATOM 14225 C CA . GLY D 1 220 ? 4.58167 -25.32170 -13.88770 1.000 16.49644 217 GLY D CA 1
ATOM 14226 C C . GLY D 1 220 ? 4.01481 -26.38629 -14.81717 1.000 19.88079 217 GLY D C 1
ATOM 14227 O O . GLY D 1 220 ? 2.83359 -26.34492 -15.17732 1.000 17.22496 217 GLY D O 1
ATOM 14228 N N . MET D 1 221 ? 4.84209 -27.36640 -15.19926 1.000 19.09739 218 MET D N 1
ATOM 14229 C CA . MET D 1 221 ? 4.36111 -28.50105 -15.99412 1.000 18.66023 218 MET D CA 1
ATOM 14230 C C . MET D 1 221 ? 3.38712 -29.36891 -15.20344 1.000 17.70223 218 MET D C 1
ATOM 14231 O O . MET D 1 221 ? 2.41125 -29.88293 -15.76299 1.000 19.47466 218 MET D O 1
ATOM 14236 N N . ALA D 1 222 ? 3.64078 -29.56324 -13.89985 1.000 15.58302 219 ALA D N 1
ATOM 14237 C CA . ALA D 1 222 ? 2.66276 -30.25381 -13.07435 1.000 19.41963 219 ALA D CA 1
ATOM 14238 C C . ALA D 1 222 ? 1.34937 -29.47756 -13.01714 1.000 17.59691 219 ALA D C 1
ATOM 14239 O O . ALA D 1 222 ? 0.26811 -30.07492 -13.10367 1.000 16.94932 219 ALA D O 1
ATOM 14241 N N . TRP D 1 223 ? 1.41966 -28.14940 -12.85634 1.000 17.68643 220 TRP D N 1
ATOM 14242 C CA . TRP D 1 223 ? 0.20229 -27.34061 -12.80026 1.000 17.68789 220 TRP D CA 1
ATOM 14243 C C . TRP D 1 223 ? -0.54938 -27.41325 -14.13293 1.000 20.71516 220 TRP D C 1
ATOM 14244 O O . TRP D 1 223 ? -1.77370 -27.61065 -14.16752 1.000 17.20885 220 TRP D O 1
ATOM 14255 N N . SER D 1 224 ? 0.18139 -27.31603 -15.23556 1.000 18.06176 221 SER D N 1
ATOM 14256 C CA . SER D 1 224 ? -0.40182 -27.38177 -16.57174 1.000 18.38182 221 SER D CA 1
ATOM 14257 C C . SER D 1 224 ? -1.00893 -28.74954 -16.91470 1.000 22.25375 221 SER D C 1
ATOM 14258 O O . SER D 1 224 ? -1.70973 -28.85613 -17.93660 1.000 21.51221 221 SER D O 1
ATOM 14261 N N . ARG D 1 225 ? -0.77037 -29.78993 -16.09845 1.000 17.91090 222 ARG D N 1
ATOM 14262 C CA . ARG D 1 225 ? -1.15564 -31.18266 -16.41725 1.000 18.42407 222 ARG D CA 1
ATOM 14263 C C . ARG D 1 225 ? -0.50376 -31.65336 -17.71894 1.000 22.67012 222 ARG D C 1
ATOM 14264 O O . ARG D 1 225 ? -1.11929 -32.34683 -18.54468 1.000 19.63816 222 ARG D O 1
ATOM 14272 N N . ALA D 1 226 ? 0.76389 -31.29953 -17.88377 1.000 16.90223 223 ALA D N 1
ATOM 14273 C CA . ALA D 1 226 ? 1.51421 -31.59347 -19.09283 1.000 17.93074 223 ALA D CA 1
ATOM 14274 C C . ALA D 1 226 ? 2.28772 -32.90442 -19.01126 1.000 24.95157 223 ALA D C 1
ATOM 14275 O O . ALA D 1 226 ? 3.14683 -33.13382 -19.87050 1.000 21.23178 223 ALA D O 1
ATOM 14277 N N . GLU D 1 227 ? 2.00022 -33.77794 -18.02063 1.000 18.49033 224 GLU D N 1
ATOM 14278 C CA . GLU D 1 227 ? 2.84304 -34.96199 -17.81625 1.000 25.67071 224 GLU D CA 1
ATOM 14279 C C . GLU D 1 227 ? 2.82368 -35.90875 -19.01862 1.000 23.63559 224 GLU D C 1
ATOM 14280 O O . GLU D 1 227 ? 3.86286 -36.48629 -19.36795 1.000 19.85362 224 GLU D O 1
ATOM 14286 N N . ASN D 1 228 ? 1.66645 -36.11155 -19.66046 1.000 21.44464 225 ASN D N 1
ATOM 14287 C CA . ASN D 1 228 ? 1.67728 -36.99620 -20.82680 1.000 21.97313 225 ASN D CA 1
ATOM 14288 C C . ASN D 1 228 ? 2.60412 -36.45855 -21.89551 1.000 25.34350 225 ASN D C 1
ATOM 14289 O O . ASN D 1 228 ? 3.39173 -37.21276 -22.48200 1.000 24.39768 225 ASN D O 1
ATOM 14294 N N . GLU D 1 229 ? 2.52871 -35.14990 -22.14744 1.000 20.20878 226 GLU D N 1
ATOM 14295 C CA . GLU D 1 229 ? 3.31910 -34.54205 -23.21441 1.000 23.21478 226 GLU D CA 1
ATOM 14296 C C . GLU D 1 229 ? 4.80427 -34.54331 -22.88019 1.000 24.94970 226 GLU D C 1
ATOM 14297 O O . GLU D 1 229 ? 5.63773 -34.86429 -23.74278 1.000 19.75587 226 GLU D O 1
ATOM 14303 N N . VAL D 1 230 ? 5.15473 -34.21983 -21.62693 1.000 17.84273 227 VAL D N 1
ATOM 14304 C CA . VAL D 1 230 ? 6.55797 -34.23595 -21.22842 1.000 17.50158 227 VAL D CA 1
ATOM 14305 C C . VAL D 1 230 ? 7.13398 -35.64053 -21.34643 1.000 18.49791 227 VAL D C 1
ATOM 14306 O O . VAL D 1 230 ? 8.25249 -35.83073 -21.84081 1.000 19.07229 227 VAL D O 1
ATOM 14310 N N . ARG D 1 231 ? 6.38189 -36.64289 -20.89317 1.000 16.53165 228 ARG D N 1
ATOM 14311 C CA . ARG D 1 231 ? 6.85397 -38.02572 -20.94973 1.000 19.83426 228 ARG D CA 1
ATOM 14312 C C . ARG D 1 231 ? 7.07135 -38.46366 -22.38133 1.000 18.14324 228 ARG D C 1
ATOM 14313 O O . ARG D 1 231 ? 8.05608 -39.14118 -22.68892 1.000 19.15556 228 ARG D O 1
ATOM 14321 N N . GLN D 1 232 ? 6.15330 -38.10040 -23.26847 1.000 21.65223 229 GLN D N 1
ATOM 14322 C CA . GLN D 1 232 ? 6.34478 -38.42021 -24.68200 1.000 23.81439 229 GLN D CA 1
ATOM 14323 C C . GLN D 1 232 ? 7.53964 -37.66743 -25.26266 1.000 19.70315 229 GLN D C 1
ATOM 14324 O O . GLN D 1 232 ? 8.32893 -38.24128 -26.02791 1.000 20.32021 229 GLN D O 1
ATOM 14330 N N . PHE D 1 233 ? 7.71787 -36.39908 -24.86368 1.000 19.59929 230 PHE D N 1
ATOM 14331 C CA . PHE D 1 233 ? 8.83667 -35.59895 -25.36544 1.000 18.02089 230 PHE D CA 1
ATOM 14332 C C . PHE D 1 233 ? 10.18505 -36.17713 -24.93857 1.000 20.06479 230 PHE D C 1
ATOM 14333 O O . PHE D 1 233 ? 11.12344 -36.26207 -25.74276 1.000 18.03611 230 PHE D O 1
ATOM 14341 N N . ILE D 1 234 ? 10.31548 -36.57648 -23.66613 1.000 16.20262 231 ILE D N 1
ATOM 14342 C CA . ILE D 1 234 ? 11.58854 -37.14128 -23.22347 1.000 15.67541 231 ILE D CA 1
ATOM 14343 C C . ILE D 1 234 ? 11.82090 -38.51857 -23.84441 1.000 16.00914 231 ILE D C 1
ATOM 14344 O O . ILE D 1 234 ? 12.95629 -38.88446 -24.19049 1.000 18.90249 231 ILE D O 1
ATOM 14349 N N . GLU D 1 235 ? 10.77045 -39.33413 -23.95613 1.000 24.08787 232 GLU D N 1
ATOM 14350 C CA . GLU D 1 235 ? 10.94958 -40.63998 -24.58035 1.000 22.17412 232 GLU D CA 1
ATOM 14351 C C . GLU D 1 235 ? 11.38590 -40.47664 -26.03246 1.000 23.82285 232 GLU D C 1
ATOM 14352 O O . GLU D 1 235 ? 12.23392 -41.22666 -26.52472 1.000 26.08294 232 GLU D O 1
ATOM 14358 N N . ARG D 1 236 ? 10.83260 -39.47858 -26.72532 1.000 22.42653 233 ARG D N 1
ATOM 14359 C CA . ARG D 1 236 ? 11.13605 -39.28173 -28.14751 1.000 20.91284 233 ARG D CA 1
ATOM 14360 C C . ARG D 1 236 ? 12.53078 -38.68469 -28.36382 1.000 23.30791 233 ARG D C 1
ATOM 14361 O O . ARG D 1 236 ? 13.27422 -39.14135 -29.24675 1.000 22.82706 233 ARG D O 1
ATOM 14369 N N . THR D 1 237 ? 12.90449 -37.66874 -27.57689 1.000 20.63895 234 THR D N 1
ATOM 14370 C CA . THR D 1 237 ? 14.20370 -37.01616 -27.73201 1.000 19.01772 234 THR D CA 1
ATOM 14371 C C . THR D 1 237 ? 15.32439 -37.76338 -27.01786 1.000 20.71885 234 THR D C 1
ATOM 14372 O O . THR D 1 237 ? 16.49966 -37.57664 -27.36759 1.000 20.44459 234 THR D O 1
ATOM 14376 N N . ARG D 1 238 ? 14.98740 -38.57999 -26.01779 1.000 19.56774 235 ARG D N 1
ATOM 14377 C CA . ARG D 1 238 ? 15.97709 -39.28151 -25.19325 1.000 21.89460 235 ARG D CA 1
ATOM 14378 C C . ARG D 1 238 ? 16.93322 -38.30491 -24.48668 1.000 22.55483 235 ARG D C 1
ATOM 14379 O O . ARG D 1 238 ? 18.08359 -38.64861 -24.20778 1.000 21.57198 235 ARG D O 1
ATOM 14387 N N . LEU D 1 239 ? 16.46853 -37.07122 -24.15620 1.000 17.36358 236 LEU D N 1
ATOM 14388 C CA . LEU D 1 239 ? 17.31267 -36.05941 -23.48917 1.000 15.97889 236 LEU D CA 1
ATOM 14389 C C . LEU D 1 239 ? 17.43078 -36.31795 -21.98229 1.000 17.76297 236 LEU D C 1
ATOM 14390 O O . LEU D 1 239 ? 16.45482 -36.70407 -21.32438 1.000 18.27929 236 LEU D O 1
ATOM 14395 N N . PRO D 1 240 ? 18.60747 -36.09894 -21.40891 1.000 16.52118 237 PRO D N 1
ATOM 14396 C CA . PRO D 1 240 ? 18.71602 -36.06430 -19.93876 1.000 15.43022 237 PRO D CA 1
ATOM 14397 C C . PRO D 1 240 ? 17.80634 -34.99199 -19.35374 1.000 17.70218 237 PRO D C 1
ATOM 14398 O O . PRO D 1 240 ? 17.63692 -33.91405 -19.94026 1.000 17.80611 237 PRO D O 1
ATOM 14402 N N . PHE D 1 241 ? 17.21282 -35.28841 -18.19421 1.000 18.52524 238 PHE D N 1
ATOM 14403 C CA . PHE D 1 241 ? 16.31476 -34.32737 -17.56955 1.000 16.62056 238 PHE D CA 1
ATOM 14404 C C . PHE D 1 241 ? 16.56913 -34.28474 -16.07130 1.000 17.71971 238 PHE D C 1
ATOM 14405 O O . PHE D 1 241 ? 17.00282 -35.27136 -15.46897 1.000 17.83881 238 PHE D O 1
ATOM 14413 N N . LEU D 1 242 ? 16.26906 -33.12235 -15.48940 1.000 14.66265 239 LEU D N 1
ATOM 14414 C CA . LEU D 1 242 ? 16.36606 -32.87686 -14.05512 1.000 14.51065 239 LEU D CA 1
ATOM 14415 C C . LEU D 1 242 ? 15.01962 -32.37188 -13.55133 1.000 17.71484 239 LEU D C 1
ATOM 14416 O O . LEU D 1 242 ? 14.48895 -31.38333 -14.07060 1.000 15.39118 239 LEU D O 1
ATOM 14421 N N . ALA D 1 243 ? 14.47233 -33.02537 -12.52488 1.000 16.35805 240 ALA D N 1
ATOM 14422 C CA . ALA D 1 243 ? 13.23346 -32.54667 -11.91373 1.000 14.41860 240 ALA D CA 1
ATOM 14423 C C . ALA D 1 243 ? 13.53227 -31.52837 -10.80996 1.000 16.48455 240 ALA D C 1
ATOM 14424 O O . ALA D 1 243 ? 14.46724 -31.71243 -10.02175 1.000 18.66898 240 ALA D O 1
ATOM 14426 N N . THR D 1 244 ? 12.72441 -30.47081 -10.73835 1.000 17.27230 241 THR D N 1
ATOM 14427 C CA . THR D 1 244 ? 12.76626 -29.56496 -9.58683 1.000 19.66888 241 THR D CA 1
ATOM 14428 C C . THR D 1 244 ? 12.05761 -30.23175 -8.41360 1.000 20.43030 241 THR D C 1
ATOM 14429 O O . THR D 1 244 ? 11.48223 -31.32009 -8.55165 1.000 17.35966 241 THR D O 1
ATOM 14433 N N . PRO D 1 245 ? 12.10303 -29.62645 -7.21757 1.000 18.28041 242 PRO D N 1
ATOM 14434 C CA . PRO D 1 245 ? 11.55980 -30.34224 -6.04429 1.000 19.78660 242 PRO D CA 1
ATOM 14435 C C . PRO D 1 245 ? 10.10718 -30.78297 -6.18627 1.000 16.58298 242 PRO D C 1
ATOM 14436 O O . PRO D 1 245 ? 9.80126 -31.95109 -5.89669 1.000 20.91679 242 PRO D O 1
ATOM 14440 N N . MET D 1 246 ? 9.19197 -29.89956 -6.60061 1.000 17.38987 243 MET D N 1
ATOM 14441 C CA . MET D 1 246 ? 7.81179 -30.32217 -6.81134 1.000 13.99770 243 MET D CA 1
ATOM 14442 C C . MET D 1 246 ? 7.51147 -30.66111 -8.27232 1.000 15.58616 243 MET D C 1
ATOM 14443 O O . MET D 1 246 ? 6.41555 -31.15091 -8.56381 1.000 18.15332 243 MET D O 1
ATOM 14448 N N . GLY D 1 247 ? 8.46283 -30.45952 -9.18198 1.000 19.83681 244 GLY D N 1
ATOM 14449 C CA . GLY D 1 247 ? 8.36289 -31.10958 -10.49290 1.000 18.95042 244 GLY D CA 1
ATOM 14450 C C . GLY D 1 247 ? 8.62184 -32.61684 -10.47303 1.000 20.71160 244 GLY D C 1
ATOM 14451 O O . GLY D 1 247 ? 8.33470 -33.29067 -11.46921 1.000 20.15930 244 GLY D O 1
ATOM 14452 N N . LYS D 1 248 ? 9.16805 -33.15798 -9.37347 1.000 17.95543 245 LYS D N 1
ATOM 14453 C CA . LYS D 1 248 ? 9.30635 -34.61046 -9.23800 1.000 15.61720 245 LYS D CA 1
ATOM 14454 C C . LYS D 1 248 ? 7.97628 -35.27697 -9.54079 1.000 17.48330 245 LYS D C 1
ATOM 14455 O O . LYS D 1 248 ? 6.92313 -34.81079 -9.09095 1.000 17.56513 245 LYS D O 1
ATOM 14461 N N . GLY D 1 249 ? 8.01604 -36.36181 -10.31477 1.000 17.68634 246 GLY D N 1
ATOM 14462 C CA . GLY D 1 249 ? 6.82705 -37.10210 -10.64581 1.000 15.71311 246 GLY D CA 1
ATOM 14463 C C . GLY D 1 249 ? 6.22880 -36.76655 -12.00452 1.000 16.57225 246 GLY D C 1
ATOM 14464 O O . GLY D 1 249 ? 5.52894 -37.60630 -12.57664 1.000 17.65693 246 GLY D O 1
ATOM 14465 N N . VAL D 1 250 ? 6.44630 -35.55184 -12.51642 1.000 15.67803 247 VAL D N 1
ATOM 14466 C CA . VAL D 1 250 ? 5.96800 -35.23910 -13.86491 1.000 17.32555 247 VAL D CA 1
ATOM 14467 C C . VAL D 1 250 ? 6.54663 -36.25471 -14.84830 1.000 20.47095 247 VAL D C 1
ATOM 14468 O O . VAL D 1 250 ? 5.81353 -36.91615 -15.59993 1.000 17.16315 247 VAL D O 1
ATOM 14472 N N . MET D 1 251 ? 7.87220 -36.42861 -14.81418 1.000 16.74014 248 MET D N 1
ATOM 14473 C CA . MET D 1 251 ? 8.54616 -37.65124 -15.22261 1.000 19.37094 248 MET D CA 1
ATOM 14474 C C . MET D 1 251 ? 8.64669 -38.57944 -14.02088 1.000 17.87916 248 MET D C 1
ATOM 14475 O O . MET D 1 251 ? 8.82731 -38.10503 -12.89868 1.000 18.64297 248 MET D O 1
ATOM 14480 N N . PRO D 1 252 ? 8.52868 -39.90126 -14.18941 1.000 19.81421 249 PRO D N 1
ATOM 14481 C CA . PRO D 1 252 ? 8.73032 -40.79754 -13.04144 1.000 23.73574 249 PRO D CA 1
ATOM 14482 C C . PRO D 1 252 ? 10.15093 -40.66422 -12.52580 1.000 24.11624 249 PRO D C 1
ATOM 14483 O O . PRO D 1 252 ? 11.10455 -40.59141 -13.30171 1.000 19.98588 249 PRO D O 1
ATOM 14487 N N . ASP D 1 253 ? 10.29391 -40.61747 -11.19566 1.000 20.47176 250 ASP D N 1
ATOM 14488 C CA . ASP D 1 253 ? 11.62366 -40.38669 -10.63504 1.000 22.92733 250 ASP D CA 1
ATOM 14489 C C . ASP D 1 253 ? 12.59548 -41.52903 -10.91099 1.000 24.31043 250 ASP D C 1
ATOM 14490 O O . ASP D 1 253 ? 13.80845 -41.31403 -10.82104 1.000 25.23368 250 ASP D O 1
ATOM 14495 N N . ASP D 1 254 ? 12.11590 -42.73537 -11.23769 1.000 20.98387 251 ASP D N 1
ATOM 14496 C CA . ASP D 1 254 ? 13.02679 -43.82242 -11.55566 1.000 20.68427 251 ASP D CA 1
ATOM 14497 C C . ASP D 1 254 ? 13.36222 -43.87303 -13.04018 1.000 24.91868 251 ASP D C 1
ATOM 14498 O O . ASP D 1 254 ? 13.94193 -44.85667 -13.49969 1.000 25.84846 251 ASP D O 1
ATOM 14503 N N . HIS D 1 255 ? 13.02964 -42.83215 -13.79613 1.000 19.93110 252 HIS D N 1
ATOM 14504 C CA . HIS D 1 255 ? 13.27322 -42.88712 -15.23661 1.000 19.54741 252 HIS D CA 1
ATOM 14505 C C . HIS D 1 255 ? 14.77879 -42.93927 -15.50924 1.000 22.05708 252 HIS D C 1
ATOM 14506 O O . HIS D 1 255 ? 15.55142 -42.20186 -14.87876 1.000 21.31478 252 HIS D O 1
ATOM 14513 N N . PRO D 1 256 ? 15.22077 -43.79065 -16.43546 1.000 20.35365 253 PRO D N 1
ATOM 14514 C CA . PRO D 1 256 ? 16.66252 -43.88285 -16.75347 1.000 22.10024 253 PRO D CA 1
ATOM 14515 C C . PRO D 1 256 ? 17.32999 -42.57136 -17.15041 1.000 23.88303 253 PRO D C 1
ATOM 14516 O O . PRO D 1 256 ? 18.56077 -42.46303 -17.01487 1.000 21.43631 253 PRO D O 1
ATOM 14520 N N . LEU D 1 257 ? 16.58714 -41.59260 -17.68089 1.000 21.03749 254 LEU D N 1
ATOM 14521 C CA . LEU D 1 257 ? 17.18183 -40.34754 -18.15033 1.000 18.43136 254 LEU D CA 1
ATOM 14522 C C . LEU D 1 257 ? 17.30448 -39.29049 -17.06876 1.000 18.74949 254 LEU D C 1
ATOM 14523 O O . LEU D 1 257 ? 17.80161 -38.19202 -17.35117 1.000 19.75313 254 LEU D O 1
ATOM 14528 N N . SER D 1 258 ? 16.86857 -39.57383 -15.83847 1.000 17.68933 255 SER D N 1
ATOM 14529 C CA . SER D 1 258 ? 16.95335 -38.58503 -14.78074 1.000 18.34822 255 SER D CA 1
ATOM 14530 C C . SER D 1 258 ? 18.40523 -38.33212 -14.38587 1.000 16.39031 255 SER D C 1
ATOM 14531 O O . SER D 1 258 ? 19.18149 -39.27595 -14.20732 1.000 18.40127 255 SER D O 1
ATOM 14534 N N . VAL D 1 259 ? 18.76996 -37.05254 -14.25474 1.000 17.62504 256 VAL D N 1
ATOM 14535 C CA . VAL D 1 259 ? 20.10332 -36.65192 -13.78190 1.000 17.11434 256 VAL D CA 1
ATOM 14536 C C . VAL D 1 259 ? 20.06875 -36.22843 -12.30735 1.000 19.06099 256 VAL D C 1
ATOM 14537 O O . VAL D 1 259 ? 20.99255 -35.55588 -11.82271 1.000 18.57510 256 VAL D O 1
ATOM 14541 N N . GLY D 1 260 ? 19.01336 -36.59831 -11.58995 1.000 22.11493 257 GLY D N 1
ATOM 14542 C CA . GLY D 1 260 ? 18.84222 -36.11689 -10.22708 1.000 20.54676 257 GLY D CA 1
ATOM 14543 C C . GLY D 1 260 ? 19.98153 -36.50531 -9.30059 1.000 24.15535 257 GLY D C 1
ATOM 14544 O O . GLY D 1 260 ? 20.26601 -35.79434 -8.32968 1.000 24.71714 257 GLY D O 1
ATOM 14545 N N . GLY D 1 261 ? 20.65043 -37.62376 -9.57914 1.000 17.17391 258 GLY D N 1
ATOM 14546 C CA . GLY D 1 261 ? 21.76418 -38.02112 -8.74767 1.000 20.79801 258 GLY D CA 1
ATOM 14547 C C . GLY D 1 261 ? 23.09227 -37.43005 -9.14006 1.000 17.98753 258 GLY D C 1
ATOM 14548 O O . GLY D 1 261 ? 24.11364 -37.73933 -8.51578 1.000 22.68836 258 GLY D O 1
ATOM 14549 N N . ALA D 1 262 ? 23.11390 -36.61216 -10.18633 1.000 18.64841 259 ALA D N 1
ATOM 14550 C CA . ALA D 1 262 ? 24.28077 -35.87623 -10.65467 1.000 20.53097 259 ALA D CA 1
ATOM 14551 C C . ALA D 1 262 ? 23.90411 -34.42600 -10.86102 1.000 17.34126 259 ALA D C 1
ATOM 14552 O O . ALA D 1 262 ? 24.27366 -33.80673 -11.86631 1.000 18.36877 259 ALA D O 1
ATOM 14554 N N . ARG D 1 263 ? 23.11200 -33.87423 -9.93119 1.000 19.85602 260 ARG D N 1
ATOM 14555 C CA . ARG D 1 263 ? 22.47524 -32.58277 -10.17550 1.000 23.67605 260 ARG D CA 1
ATOM 14556 C C . ARG D 1 263 ? 23.50379 -31.47742 -10.36241 1.000 18.88166 260 ARG D C 1
ATOM 14557 O O . ARG D 1 263 ? 23.41064 -30.68484 -11.30490 1.000 19.53279 260 ARG D O 1
ATOM 14565 N N . SER D 1 264 ? 24.47913 -31.38861 -9.45496 1.000 19.90376 261 SER D N 1
ATOM 14566 C CA . SER D 1 264 ? 25.42952 -30.28619 -9.51359 1.000 19.96700 261 SER D CA 1
ATOM 14567 C C . SER D 1 264 ? 26.27827 -30.33929 -10.78690 1.000 22.54137 261 SER D C 1
ATOM 14568 O O . SER D 1 264 ? 26.53655 -29.30254 -11.41212 1.000 20.47995 261 SER D O 1
ATOM 14571 N N . HIS D 1 265 ? 26.72275 -31.52872 -11.18130 1.000 19.57250 262 HIS D N 1
ATOM 14572 C CA . HIS D 1 265 ? 27.50668 -31.64095 -12.41378 1.000 20.95555 262 HIS D CA 1
ATOM 14573 C C . HIS D 1 265 ? 26.66892 -31.28497 -13.63971 1.000 21.77337 262 HIS D C 1
ATOM 14574 O O . HIS D 1 265 ? 27.16234 -30.63126 -14.57001 1.000 20.15952 262 HIS D O 1
ATOM 14581 N N . ALA D 1 266 ? 25.40009 -31.69541 -13.65778 1.000 18.53554 263 ALA D N 1
ATOM 14582 C CA . ALA D 1 266 ? 24.56046 -31.44097 -14.82565 1.000 21.66783 263 ALA D CA 1
ATOM 14583 C C . ALA D 1 266 ? 24.34030 -29.94770 -15.03257 1.000 17.97004 263 ALA D C 1
ATOM 14584 O O . ALA D 1 266 ? 24.45547 -29.45087 -16.16010 1.000 18.16851 263 ALA D O 1
ATOM 14586 N N . LEU D 1 267 ? 24.02051 -29.20958 -13.95524 1.000 16.38757 264 LEU D N 1
ATOM 14587 C CA . LEU D 1 267 ? 23.83880 -27.76307 -14.08075 1.000 27.74969 264 LEU D CA 1
ATOM 14588 C C . LEU D 1 267 ? 25.15019 -27.06605 -14.42294 1.000 17.93237 264 LEU D C 1
ATOM 14589 O O . LEU D 1 267 ? 25.16129 -26.09223 -15.18429 1.000 17.18102 264 LEU D O 1
ATOM 14594 N N . GLN D 1 268 ? 26.26257 -27.52559 -13.84448 1.000 19.42579 265 GLN D N 1
ATOM 14595 C CA . GLN D 1 268 ? 27.52815 -26.84053 -14.07277 1.000 19.64124 265 GLN D CA 1
ATOM 14596 C C . GLN D 1 268 ? 27.98117 -26.96528 -15.52894 1.000 20.52917 265 GLN D C 1
ATOM 14597 O O . GLN D 1 268 ? 28.54782 -26.02455 -16.09128 1.000 21.15666 265 GLN D O 1
ATOM 14603 N N . GLU D 1 269 ? 27.76207 -28.11897 -16.13540 1.000 17.98710 266 GLU D N 1
ATOM 14604 C CA . GLU D 1 269 ? 28.40597 -28.44276 -17.39436 1.000 17.95872 266 GLU D CA 1
ATOM 14605 C C . GLU D 1 269 ? 27.47455 -28.38727 -18.59273 1.000 21.63824 266 GLU D C 1
ATOM 14606 O O . GLU D 1 269 ? 27.95768 -28.49523 -19.72229 1.000 20.14616 266 GLU D O 1
ATOM 14612 N N . ALA D 1 270 ? 26.16648 -28.24377 -18.39409 1.000 19.10396 267 ALA D N 1
ATOM 14613 C CA . ALA D 1 270 ? 25.27551 -28.12145 -19.54449 1.000 19.35599 267 ALA D CA 1
ATOM 14614 C C . ALA D 1 270 ? 25.69143 -26.95775 -20.44048 1.000 19.09998 267 ALA D C 1
ATOM 14615 O O . ALA D 1 270 ? 26.02955 -25.87768 -19.95803 1.000 19.08659 267 ALA D O 1
ATOM 14617 N N . ASP D 1 271 ? 25.70633 -27.17963 -21.77040 1.000 17.61220 268 ASP D N 1
ATOM 14618 C CA . ASP D 1 271 ? 25.84724 -26.03682 -22.65637 1.000 19.05501 268 ASP D CA 1
ATOM 14619 C C . ASP D 1 271 ? 24.49746 -25.47891 -23.08458 1.000 17.48779 268 ASP D C 1
ATOM 14620 O O . ASP D 1 271 ? 24.43516 -24.32189 -23.51715 1.000 20.59762 268 ASP D O 1
ATOM 14625 N N . LEU D 1 272 ? 23.41025 -26.22814 -22.86225 1.000 18.62169 269 LEU D N 1
ATOM 14626 C CA . LEU D 1 272 ? 22.06113 -25.74801 -23.12090 1.000 18.31252 269 LEU D CA 1
ATOM 14627 C C . LEU D 1 272 ? 21.09157 -26.28252 -22.07061 1.000 20.66515 269 LEU D C 1
ATOM 14628 O O . LEU D 1 272 ? 21.06327 -27.48395 -21.79008 1.000 21.67331 269 LEU D O 1
ATOM 14633 N N . VAL D 1 273 ? 20.27532 -25.39365 -21.50742 1.000 19.87632 270 VAL D N 1
ATOM 14634 C CA . VAL D 1 273 ? 19.23054 -25.77294 -20.56374 1.000 18.26026 270 VAL D CA 1
ATOM 14635 C C . VAL D 1 273 ? 17.87343 -25.42002 -21.15858 1.000 16.08219 270 VAL D C 1
ATOM 14636 O O . VAL D 1 273 ? 17.67767 -24.30112 -21.65389 1.000 19.63011 270 VAL D O 1
ATOM 14640 N N . PHE D 1 274 ? 16.95095 -26.37491 -21.11964 1.000 17.25071 271 PHE D N 1
ATOM 14641 C CA . PHE D 1 274 ? 15.57120 -26.18557 -21.56326 1.000 17.70648 271 PHE D CA 1
ATOM 14642 C C . PHE D 1 274 ? 14.68511 -26.16641 -20.30894 1.000 17.74570 271 PHE D C 1
ATOM 14643 O O . PHE D 1 274 ? 14.35787 -27.21631 -19.75142 1.000 17.10172 271 PHE D O 1
ATOM 14651 N N . LEU D 1 275 ? 14.29967 -24.97221 -19.86717 1.000 16.21044 272 LEU D N 1
ATOM 14652 C CA . LEU D 1 275 ? 13.41271 -24.83911 -18.71217 1.000 17.70235 272 LEU D CA 1
ATOM 14653 C C . LEU D 1 275 ? 11.98438 -25.10756 -19.15279 1.000 18.94091 272 LEU D C 1
ATOM 14654 O O . LEU D 1 275 ? 11.46243 -24.40906 -20.03592 1.000 17.16180 272 LEU D O 1
ATOM 14659 N N . LEU D 1 276 ? 11.35197 -26.10281 -18.52644 1.000 15.78885 273 LEU D N 1
ATOM 14660 C CA . LEU D 1 276 ? 9.94153 -26.42704 -18.72236 1.000 14.68272 273 LEU D CA 1
ATOM 14661 C C . LEU D 1 276 ? 9.17628 -26.02337 -17.46592 1.000 16.14690 273 LEU D C 1
ATOM 14662 O O . LEU D 1 276 ? 9.12591 -26.78559 -16.49894 1.000 16.19577 273 LEU D O 1
ATOM 14667 N N . GLY D 1 277 ? 8.55425 -24.85149 -17.50018 1.000 17.54292 274 GLY D N 1
ATOM 14668 C CA . GLY D 1 277 ? 7.72418 -24.42318 -16.39416 1.000 17.66462 274 GLY D CA 1
ATOM 14669 C C . GLY D 1 277 ? 8.49008 -24.32987 -15.09203 1.000 17.41331 274 GLY D C 1
ATOM 14670 O O . GLY D 1 277 ? 7.98246 -24.75450 -14.04887 1.000 17.08731 274 GLY D O 1
ATOM 14671 N N . ALA D 1 278 ? 9.70530 -23.76807 -15.13352 1.000 15.93424 275 ALA D N 1
ATOM 14672 C CA . ALA D 1 278 ? 10.60426 -23.65338 -13.99691 1.000 16.06151 275 ALA D CA 1
ATOM 14673 C C . ALA D 1 278 ? 11.33302 -22.32295 -14.10794 1.000 16.79743 275 ALA D C 1
ATOM 14674 O O . ALA D 1 278 ? 11.67768 -21.89529 -15.21876 1.000 15.21207 275 ALA D O 1
ATOM 14676 N N . ARG D 1 279 ? 11.57970 -21.67911 -12.97908 1.000 15.31922 276 ARG D N 1
ATOM 14677 C CA . ARG D 1 279 ? 12.17075 -20.34388 -12.96486 1.000 15.11078 276 ARG D CA 1
ATOM 14678 C C . ARG D 1 279 ? 13.64801 -20.39368 -12.58882 1.000 19.58345 276 ARG D C 1
ATOM 14679 O O . ARG D 1 279 ? 14.07196 -21.20634 -11.75514 1.000 17.59950 276 ARG D O 1
ATOM 14687 N N . PHE D 1 280 ? 14.42325 -19.47012 -13.16918 1.000 16.38337 277 PHE D N 1
ATOM 14688 C CA . PHE D 1 280 ? 15.78898 -19.22372 -12.70777 1.000 19.19367 277 PHE D CA 1
ATOM 14689 C C . PHE D 1 280 ? 15.76826 -18.32934 -11.45655 1.000 15.71884 277 PHE D C 1
ATOM 14690 O O . PHE D 1 280 ? 16.37448 -17.24838 -11.43323 1.000 18.35731 277 PHE D O 1
ATOM 14698 N N . ASN D 1 281 ? 15.04565 -18.76367 -10.42685 1.000 14.60836 278 ASN D N 1
ATOM 14699 C CA . ASN D 1 281 ? 15.12621 -18.15846 -9.10255 1.000 15.80623 278 ASN D CA 1
ATOM 14700 C C . ASN D 1 281 ? 16.11446 -18.96264 -8.25127 1.000 17.56628 278 ASN D C 1
ATOM 14701 O O . ASN D 1 281 ? 16.97260 -19.67748 -8.78261 1.000 15.88715 278 ASN D O 1
ATOM 14706 N N . TRP D 1 282 ? 16.00302 -18.85520 -6.92363 1.000 16.77392 279 TRP D N 1
ATOM 14707 C CA . TRP D 1 282 ? 16.99088 -19.47609 -6.04621 1.000 15.59972 279 TRP D CA 1
ATOM 14708 C C . TRP D 1 282 ? 16.98692 -20.99857 -6.14628 1.000 14.99954 279 TRP D C 1
ATOM 14709 O O . TRP D 1 282 ? 18.04077 -21.62780 -5.97267 1.000 15.72972 279 TRP D O 1
ATOM 14720 N N . ILE D 1 283 ? 15.83486 -21.61170 -6.42865 1.000 13.06853 280 ILE D N 1
ATOM 14721 C CA . ILE D 1 283 ? 15.78695 -23.06843 -6.47687 1.000 13.67449 280 ILE D CA 1
ATOM 14722 C C . ILE D 1 283 ? 16.66725 -23.60479 -7.59469 1.000 21.75324 280 ILE D C 1
ATOM 14723 O O . ILE D 1 283 ? 17.28645 -24.66513 -7.45407 1.000 15.85765 280 ILE D O 1
ATOM 14728 N N . LEU D 1 284 ? 16.80192 -22.85490 -8.68633 1.000 16.57445 281 LEU D N 1
ATOM 14729 C CA . LEU D 1 284 ? 17.69113 -23.24585 -9.77589 1.000 15.09900 281 LEU D CA 1
ATOM 14730 C C . LEU D 1 284 ? 18.93167 -22.35525 -9.83297 1.000 19.60728 281 LEU D C 1
ATOM 14731 O O . LEU D 1 284 ? 19.58135 -22.25782 -10.87680 1.000 17.81074 281 LEU D O 1
ATOM 14736 N N . HIS D 1 285 ? 19.29565 -21.72507 -8.70668 1.000 15.40455 282 HIS D N 1
ATOM 14737 C CA . HIS D 1 285 ? 20.55948 -20.99337 -8.60150 1.000 14.07008 282 HIS D CA 1
ATOM 14738 C C . HIS D 1 285 ? 20.71508 -19.94452 -9.71363 1.000 16.57685 282 HIS D C 1
ATOM 14739 O O . HIS D 1 285 ? 21.82561 -19.65798 -10.17467 1.000 15.98175 282 HIS D O 1
ATOM 14746 N N . PHE D 1 286 ? 19.60282 -19.34512 -10.13459 1.000 16.19590 283 PHE D N 1
ATOM 14747 C CA . PHE D 1 286 ? 19.52894 -18.15856 -10.98567 1.000 17.68793 283 PHE D CA 1
ATOM 14748 C C . PHE D 1 286 ? 20.05282 -18.36143 -12.40705 1.000 17.77781 283 PHE D C 1
ATOM 14749 O O . PHE D 1 286 ? 20.12925 -17.38739 -13.13392 1.000 17.77706 283 PHE D O 1
ATOM 14757 N N . GLY D 1 287 ? 20.42204 -19.57473 -12.81207 1.000 15.51738 284 GLY D N 1
ATOM 14758 C CA . GLY D 1 287 ? 20.96951 -19.79939 -14.15164 1.000 16.10670 284 GLY D CA 1
ATOM 14759 C C . GLY D 1 287 ? 22.34029 -19.19048 -14.38986 1.000 17.08651 284 GLY D C 1
ATOM 14760 O O . GLY D 1 287 ? 22.74117 -18.99849 -15.54840 1.000 16.84012 284 GLY D O 1
ATOM 14761 N N . LEU D 1 288 ? 23.08554 -18.91154 -13.32850 1.000 15.63581 285 LEU D N 1
ATOM 14762 C CA . LEU D 1 288 ? 24.29983 -18.11713 -13.38038 1.000 18.28147 285 LEU D CA 1
ATOM 14763 C C . LEU D 1 288 ? 25.44524 -18.81846 -12.67101 1.000 19.78921 285 LEU D C 1
ATOM 14764 O O . LEU D 1 288 ? 25.23026 -19.73282 -11.86415 1.000 19.29005 285 LEU D O 1
ATOM 14769 N N . PRO D 1 289 ? 26.68018 -18.40879 -12.95015 1.000 18.07674 286 PRO D N 1
ATOM 14770 C CA . PRO D 1 289 ? 27.79316 -18.89871 -12.15914 1.000 17.27229 286 PRO D CA 1
ATOM 14771 C C . PRO D 1 289 ? 27.55165 -18.58994 -10.69420 1.000 19.64282 286 PRO D C 1
ATOM 14772 O O . PRO D 1 289 ? 26.84758 -17.62089 -10.35729 1.000 18.42131 286 PRO D O 1
ATOM 14776 N N . PRO D 1 290 ? 28.10800 -19.39653 -9.78634 1.000 20.40003 287 PRO D N 1
ATOM 14777 C CA . PRO D 1 290 ? 29.04572 -20.50538 -9.98687 1.000 21.43338 287 PRO D CA 1
ATOM 14778 C C . PRO D 1 290 ? 28.36495 -21.84960 -10.25337 1.000 20.84707 287 PRO D C 1
ATOM 14779 O O . PRO D 1 290 ? 29.00971 -22.89864 -10.27613 1.000 26.82794 287 PRO D O 1
ATOM 14783 N N . ARG D 1 291 ? 27.05968 -21.87599 -10.46127 1.000 16.56652 288 ARG D N 1
ATOM 14784 C CA . ARG D 1 291 ? 26.36279 -23.14627 -10.63470 1.000 15.38770 288 ARG D CA 1
ATOM 14785 C C . ARG D 1 291 ? 26.13891 -23.53552 -12.09666 1.000 15.80877 288 ARG D C 1
ATOM 14786 O O . ARG D 1 291 ? 25.79450 -24.70012 -12.36672 1.000 17.40481 288 ARG D O 1
ATOM 14794 N N . TYR D 1 292 ? 26.32275 -22.60579 -13.02873 1.000 17.11907 289 TYR D N 1
ATOM 14795 C CA . TYR D 1 292 ? 26.16382 -22.85026 -14.46548 1.000 15.78877 289 TYR D CA 1
ATOM 14796 C C . TYR D 1 292 ? 27.34872 -22.27634 -15.21306 1.000 19.66426 289 TYR D C 1
ATOM 14797 O O . TYR D 1 292 ? 28.01833 -21.35084 -14.74794 1.000 17.68254 289 TYR D O 1
ATOM 14806 N N . SER D 1 293 ? 27.57339 -22.80935 -16.40758 1.000 19.75791 290 SER D N 1
ATOM 14807 C CA . SER D 1 293 ? 28.47571 -22.16080 -17.33698 1.000 19.88570 290 SER D CA 1
ATOM 14808 C C . SER D 1 293 ? 28.00914 -20.73777 -17.61710 1.000 16.87100 290 SER D C 1
ATOM 14809 O O . SER D 1 293 ? 26.81355 -20.47719 -17.78346 1.000 19.95312 290 SER D O 1
ATOM 14812 N N . LYS D 1 294 ? 28.95559 -19.80149 -17.62640 1.000 21.45234 291 LYS D N 1
ATOM 14813 C CA . LYS D 1 294 ? 28.61533 -18.41071 -17.90696 1.000 22.52516 291 LYS D CA 1
ATOM 14814 C C . LYS D 1 294 ? 28.02453 -18.22805 -19.30643 1.000 26.63024 291 LYS D C 1
ATOM 14815 O O . LYS D 1 294 ? 27.39571 -17.19476 -19.57560 1.000 24.65506 291 LYS D O 1
ATOM 14821 N N . ASP D 1 295 ? 28.20705 -19.19628 -20.19688 1.000 22.36678 292 ASP D N 1
ATOM 14822 C CA . ASP D 1 295 ? 27.67947 -19.07634 -21.55455 1.000 27.63445 292 ASP D CA 1
ATOM 14823 C C . ASP D 1 295 ? 26.50646 -20.01207 -21.81579 1.000 30.41321 292 ASP D C 1
ATOM 14824 O O . ASP D 1 295 ? 26.19494 -20.29015 -22.97322 1.000 25.42892 292 ASP D O 1
ATOM 14829 N N . VAL D 1 296 ? 25.81551 -20.46397 -20.76600 1.000 19.45358 293 VAL D N 1
ATOM 14830 C CA . VAL D 1 296 ? 24.80416 -21.49160 -20.95739 1.000 20.26290 293 VAL D CA 1
ATOM 14831 C C . VAL D 1 296 ? 23.68737 -20.94927 -21.84326 1.000 19.77781 293 VAL D C 1
ATOM 14832 O O . VAL D 1 296 ? 23.22176 -19.81978 -21.66508 1.000 17.72342 293 VAL D O 1
ATOM 14836 N N . ARG D 1 297 ? 23.27706 -21.74915 -22.82589 1.000 20.48523 294 ARG D N 1
ATOM 14837 C CA . ARG D 1 297 ? 22.19799 -21.38240 -23.72970 1.000 16.34056 294 ARG D CA 1
ATOM 14838 C C . ARG D 1 297 ? 20.88250 -21.82083 -23.09769 1.000 19.69133 294 ARG D C 1
ATOM 14839 O O . ARG D 1 297 ? 20.81091 -22.88299 -22.47379 1.000 19.75520 294 ARG D O 1
ATOM 14847 N N . VAL D 1 298 ? 19.83389 -21.01491 -23.26107 1.000 18.46625 295 VAL D N 1
ATOM 14848 C CA . VAL D 1 298 ? 18.57492 -21.30241 -22.59297 1.000 19.21284 295 VAL D CA 1
ATOM 14849 C C . VAL D 1 298 ? 17.43068 -21.31660 -23.58602 1.000 19.26893 295 VAL D C 1
ATOM 14850 O O . VAL D 1 298 ? 17.23892 -20.35916 -24.34987 1.000 19.22530 295 VAL D O 1
ATOM 14854 N N . ILE D 1 299 ? 16.66010 -22.39597 -23.55703 1.000 15.84407 296 ILE D N 1
ATOM 14855 C CA . ILE D 1 299 ? 15.31624 -22.42221 -24.11383 1.000 19.06430 296 ILE D CA 1
ATOM 14856 C C . ILE D 1 299 ? 14.38008 -22.33631 -22.92915 1.000 19.51395 296 ILE D C 1
ATOM 14857 O O . ILE D 1 299 ? 14.57158 -23.06768 -21.95561 1.000 17.15815 296 ILE D O 1
ATOM 14862 N N . GLN D 1 300 ? 13.38229 -21.45641 -22.97923 1.000 16.04520 297 GLN D N 1
ATOM 14863 C CA . GLN D 1 300 ? 12.58961 -21.18820 -21.77076 1.000 17.58662 297 GLN D CA 1
ATOM 14864 C C . GLN D 1 300 ? 11.10042 -21.26174 -22.09157 1.000 16.87122 297 GLN D C 1
ATOM 14865 O O . GLN D 1 300 ? 10.59611 -20.47830 -22.90452 1.000 18.62530 297 GLN D O 1
ATOM 14871 N N . LEU D 1 301 ? 10.40677 -22.21316 -21.47875 1.000 18.87603 298 LEU D N 1
ATOM 14872 C CA . LEU D 1 301 ? 8.96576 -22.35377 -21.64095 1.000 15.04274 298 LEU D CA 1
ATOM 14873 C C . LEU D 1 301 ? 8.29815 -21.83624 -20.37617 1.000 16.59282 298 LEU D C 1
ATOM 14874 O O . LEU D 1 301 ? 8.40446 -22.46877 -19.31903 1.000 17.66732 298 LEU D O 1
ATOM 14879 N N . ASP D 1 302 ? 7.56513 -20.72486 -20.49839 1.000 18.12424 299 ASP D N 1
ATOM 14880 C CA . ASP D 1 302 ? 6.82416 -20.18285 -19.35826 1.000 17.69916 299 ASP D CA 1
ATOM 14881 C C . ASP D 1 302 ? 5.56284 -19.49689 -19.86686 1.000 23.48018 299 ASP D C 1
ATOM 14882 O O . ASP D 1 302 ? 5.57745 -18.84049 -20.91468 1.000 21.09127 299 ASP D O 1
ATOM 14887 N N . LEU D 1 303 ? 4.47489 -19.65783 -19.11023 1.000 19.10852 300 LEU D N 1
ATOM 14888 C CA . LEU D 1 303 ? 3.23497 -18.94417 -19.38769 1.000 19.56825 300 LEU D CA 1
ATOM 14889 C C . LEU D 1 303 ? 3.40263 -17.43328 -19.22935 1.000 22.44129 300 LEU D C 1
ATOM 14890 O O . LEU D 1 303 ? 2.71728 -16.65661 -19.91564 1.000 19.68976 300 LEU D O 1
ATOM 14895 N N . SER D 1 304 ? 4.32488 -16.99364 -18.36644 1.000 16.08977 301 SER D N 1
ATOM 14896 C CA . SER D 1 304 ? 4.53911 -15.57038 -18.09609 1.000 17.84105 301 SER D CA 1
ATOM 14897 C C . SER D 1 304 ? 5.61313 -14.98126 -19.01349 1.000 19.52210 301 SER D C 1
ATOM 14898 O O . SER D 1 304 ? 6.80708 -15.27863 -18.84747 1.000 16.81870 301 SER D O 1
ATOM 14901 N N . ALA D 1 305 ? 5.19560 -14.11689 -19.96198 1.000 19.84165 302 ALA D N 1
ATOM 14902 C CA . ALA D 1 305 ? 6.16206 -13.44770 -20.84085 1.000 16.39268 302 ALA D CA 1
ATOM 14903 C C . ALA D 1 305 ? 7.18618 -12.63578 -20.04814 1.000 20.61554 302 ALA D C 1
ATOM 14904 O O . ALA D 1 305 ? 8.36867 -12.61089 -20.40522 1.000 17.03120 302 ALA D O 1
ATOM 14906 N N . GLU D 1 306 ? 6.75731 -11.96762 -18.96733 1.000 20.02585 303 GLU D N 1
ATOM 14907 C CA . GLU D 1 306 ? 7.69224 -11.12989 -18.20768 1.000 22.81040 303 GLU D CA 1
ATOM 14908 C C . GLU D 1 306 ? 8.81076 -11.94054 -17.55861 1.000 19.43170 303 GLU D C 1
ATOM 14909 O O . GLU D 1 306 ? 9.86792 -11.37568 -17.23745 1.000 18.52732 303 GLU D O 1
ATOM 14915 N N . GLU D 1 307 ? 8.60646 -13.24136 -17.36417 1.000 17.32506 304 GLU D N 1
ATOM 14916 C CA . GLU D 1 307 ? 9.61034 -14.10289 -16.74327 1.000 20.15259 304 GLU D CA 1
ATOM 14917 C C . GLU D 1 307 ? 10.75563 -14.45618 -17.69732 1.000 16.68722 304 GLU D C 1
ATOM 14918 O O . GLU D 1 307 ? 11.83100 -14.85843 -17.24667 1.000 20.68164 304 GLU D O 1
ATOM 14924 N N . ILE D 1 308 ? 10.55402 -14.31191 -19.00786 1.000 17.21229 305 ILE D N 1
ATOM 14925 C CA . ILE D 1 308 ? 11.53662 -14.78931 -19.97822 1.000 14.49189 305 ILE D CA 1
ATOM 14926 C C . ILE D 1 308 ? 12.82153 -13.98311 -19.87904 1.000 15.84808 305 ILE D C 1
ATOM 14927 O O . ILE D 1 308 ? 12.79719 -12.74940 -19.93961 1.000 18.90108 305 ILE D O 1
ATOM 14932 N N . GLY D 1 309 ? 13.95200 -14.67233 -19.74540 1.000 19.50721 306 GLY D N 1
ATOM 14933 C CA . GLY D 1 309 ? 15.23981 -14.00349 -19.64998 1.000 19.46344 306 GLY D CA 1
ATOM 14934 C C . GLY D 1 309 ? 15.58787 -13.43470 -18.28239 1.000 20.27475 306 GLY D C 1
ATOM 14935 O O . GLY D 1 309 ? 16.60817 -12.75833 -18.15240 1.000 19.59637 306 GLY D O 1
ATOM 14936 N N . ASN D 1 310 ? 14.77895 -13.66166 -17.26686 1.000 18.64093 307 ASN D N 1
ATOM 14937 C CA . ASN D 1 310 ? 15.18943 -13.24398 -15.93459 1.000 21.34734 307 ASN D CA 1
ATOM 14938 C C . ASN D 1 310 ? 16.51789 -13.89764 -15.54786 1.000 16.86348 307 ASN D C 1
ATOM 14939 O O . ASN D 1 310 ? 16.68384 -15.11624 -15.67184 1.000 17.56527 307 ASN D O 1
ATOM 14944 N N . ASN D 1 311 ? 17.46074 -13.06336 -15.08924 1.000 16.76616 308 ASN D N 1
ATOM 14945 C CA . ASN D 1 311 ? 18.80254 -13.44497 -14.64834 1.000 18.46535 308 ASN D CA 1
ATOM 14946 C C . ASN D 1 311 ? 19.69129 -13.94723 -15.78716 1.000 18.98849 308 ASN D C 1
ATOM 14947 O O . ASN D 1 311 ? 20.84135 -13.51433 -15.89637 1.000 18.65647 308 ASN D O 1
ATOM 14952 N N . ARG D 1 312 ? 19.20038 -14.86319 -16.61824 1.000 18.07746 309 ARG D N 1
ATOM 14953 C CA . ARG D 1 312 ? 19.97740 -15.34331 -17.76475 1.000 19.42412 309 ARG D CA 1
ATOM 14954 C C . ARG D 1 312 ? 19.11950 -15.23879 -19.02438 1.000 18.84422 309 ARG D C 1
ATOM 14955 O O . ARG D 1 312 ? 18.01677 -15.79713 -19.07206 1.000 18.96131 309 ARG D O 1
ATOM 14963 N N . GLN D 1 313 ? 19.62542 -14.53748 -20.04162 1.000 20.28772 310 GLN D N 1
ATOM 14964 C CA . GLN D 1 313 ? 18.84336 -14.35464 -21.26838 1.000 19.34246 310 GLN D CA 1
ATOM 14965 C C . GLN D 1 313 ? 18.42692 -15.70210 -21.87000 1.000 22.02051 310 GLN D C 1
ATOM 14966 O O . GLN D 1 313 ? 19.13081 -16.71863 -21.75500 1.000 20.70094 310 GLN D O 1
ATOM 14972 N N . ALA D 1 314 ? 17.25901 -15.71197 -22.51732 1.000 17.91124 311 ALA D N 1
ATOM 14973 C CA . ALA D 1 314 ? 16.76607 -16.90185 -23.19821 1.000 15.50373 311 ALA D CA 1
ATOM 14974 C C . ALA D 1 314 ? 17.08124 -16.77337 -24.67565 1.000 15.29524 311 ALA D C 1
ATOM 14975 O O . ALA D 1 314 ? 16.76333 -15.74570 -25.28346 1.000 19.80696 311 ALA D O 1
ATOM 14977 N N . GLU D 1 315 ? 17.73150 -17.80134 -25.22400 1.000 18.13382 312 GLU D N 1
ATOM 14978 C CA . GLU D 1 315 ? 18.02148 -17.84544 -26.65251 1.000 19.32041 312 GLU D CA 1
ATOM 14979 C C . GLU D 1 315 ? 16.75807 -18.11151 -27.45094 1.000 21.56395 312 GLU D C 1
ATOM 14980 O O . GLU D 1 315 ? 16.55223 -17.52560 -28.52788 1.000 22.39542 312 GLU D O 1
ATOM 14986 N N . VAL D 1 316 ? 15.90612 -18.99411 -26.94716 1.000 17.27674 313 VAL D N 1
ATOM 14987 C CA . VAL D 1 316 ? 14.61401 -19.28768 -27.55602 1.000 18.71519 313 VAL D CA 1
ATOM 14988 C C . VAL D 1 316 ? 13.55425 -19.14446 -26.48015 1.000 19.55714 313 VAL D C 1
ATOM 14989 O O . VAL D 1 316 ? 13.60557 -19.84781 -25.46149 1.000 18.38114 313 VAL D O 1
ATOM 14993 N N . ALA D 1 317 ? 12.58214 -18.27169 -26.71706 1.000 18.58005 314 ALA D N 1
ATOM 14994 C CA . ALA D 1 317 ? 11.47229 -18.07562 -25.78824 1.000 21.53888 314 ALA D CA 1
ATOM 14995 C C . ALA D 1 317 ? 10.25985 -18.85657 -26.27915 1.000 21.73887 314 ALA D C 1
ATOM 14996 O O . ALA D 1 317 ? 9.90668 -18.78344 -27.46288 1.000 19.23405 314 ALA D O 1
ATOM 14998 N N . LEU D 1 318 ? 9.62615 -19.60446 -25.37963 1.000 17.56933 315 LEU D N 1
ATOM 14999 C CA . LEU D 1 318 ? 8.38581 -20.31160 -25.68762 1.000 15.23631 315 LEU D CA 1
ATOM 15000 C C . LEU D 1 318 ? 7.32917 -19.86452 -24.66798 1.000 19.31622 315 LEU D C 1
ATOM 15001 O O . LEU D 1 318 ? 7.17286 -20.48608 -23.60424 1.000 17.72677 315 LEU D O 1
ATOM 15006 N N . VAL D 1 319 ? 6.58894 -18.80119 -25.00423 1.000 16.93905 316 VAL D N 1
ATOM 15007 C CA . VAL D 1 319 ? 5.63421 -18.18283 -24.07501 1.000 17.15317 316 VAL D CA 1
ATOM 15008 C C . VAL D 1 319 ? 4.24951 -18.75138 -24.34816 1.000 18.36712 316 VAL D C 1
ATOM 15009 O O . VAL D 1 319 ? 3.71006 -18.59455 -25.45172 1.000 19.21997 316 VAL D O 1
ATOM 15013 N N . GLY D 1 320 ? 3.68280 -19.42128 -23.36675 1.000 18.49861 317 GLY D N 1
ATOM 15014 C CA . GLY D 1 320 ? 2.39526 -20.06753 -23.49598 1.000 17.46906 317 GLY D CA 1
ATOM 15015 C C . GLY D 1 320 ? 2.30022 -21.23692 -22.53233 1.000 22.09508 317 GLY D C 1
ATOM 15016 O O . GLY D 1 320 ? 3.08653 -21.35771 -21.58839 1.000 17.92971 317 GLY D O 1
ATOM 15017 N N . ASP D 1 321 ? 1.32578 -22.09938 -22.80447 1.000 17.38906 318 ASP D N 1
ATOM 15018 C CA . ASP D 1 321 ? 0.97889 -23.17751 -21.89248 1.000 21.23653 318 ASP D CA 1
ATOM 15019 C C . ASP D 1 321 ? 1.89483 -24.38580 -22.07657 1.000 18.17185 318 ASP D C 1
ATOM 15020 O O . ASP D 1 321 ? 2.22172 -24.77678 -23.20838 1.000 17.37906 318 ASP D O 1
ATOM 15025 N N . GLY D 1 322 ? 2.28911 -24.98979 -20.94618 1.000 15.19408 319 GLY D N 1
ATOM 15026 C CA . GLY D 1 322 ? 3.24928 -26.07951 -20.99010 1.000 16.68061 319 GLY D CA 1
ATOM 15027 C C . GLY D 1 322 ? 2.75272 -27.27131 -21.78102 1.000 17.39206 319 GLY D C 1
ATOM 15028 O O . GLY D 1 322 ? 3.46125 -27.79092 -22.65079 1.000 17.30761 319 GLY D O 1
ATOM 15029 N N . LYS D 1 323 ? 1.51976 -27.70817 -21.50638 1.000 16.65920 320 LYS D N 1
ATOM 15030 C CA . LYS D 1 323 ? 0.94673 -28.83764 -22.23596 1.000 18.60919 320 LYS D CA 1
ATOM 15031 C C . LYS D 1 323 ? 0.83501 -28.52773 -23.72190 1.000 18.49326 320 LYS D C 1
ATOM 15032 O O . LYS D 1 323 ? 1.19309 -29.35692 -24.56703 1.000 17.18866 320 LYS D O 1
ATOM 15038 N N . ALA D 1 324 ? 0.31447 -27.34406 -24.04891 1.000 13.86418 321 ALA D N 1
ATOM 15039 C CA . ALA D 1 324 ? 0.10904 -27.00478 -25.46201 1.000 15.18835 321 ALA D CA 1
ATOM 15040 C C . ALA D 1 324 ? 1.43702 -26.89072 -26.19856 1.000 17.34341 321 ALA D C 1
ATOM 15041 O O . ALA D 1 324 ? 1.57497 -27.39167 -27.32210 1.000 15.96202 321 ALA D O 1
ATOM 15043 N N . ILE D 1 325 ? 2.42763 -26.23036 -25.59146 1.000 21.08953 322 ILE D N 1
ATOM 15044 C CA . ILE D 1 325 ? 3.67857 -26.00366 -26.31112 1.000 20.32225 322 ILE D CA 1
ATOM 15045 C C . ILE D 1 325 ? 4.48137 -27.29307 -26.45156 1.000 18.40534 322 ILE D C 1
ATOM 15046 O O . ILE D 1 325 ? 5.06501 -27.55755 -27.51028 1.000 19.64573 322 ILE D O 1
ATOM 15051 N N . VAL D 1 326 ? 4.55808 -28.10854 -25.40065 1.000 17.42311 323 VAL D N 1
ATOM 15052 C CA . VAL D 1 326 ? 5.23736 -29.38505 -25.57663 1.000 17.32371 323 VAL D CA 1
ATOM 15053 C C . VAL D 1 326 ? 4.48064 -30.25896 -26.57218 1.000 21.57988 323 VAL D C 1
ATOM 15054 O O . VAL D 1 326 ? 5.09948 -31.01300 -27.32506 1.000 18.89140 323 VAL D O 1
ATOM 15058 N N . GLY D 1 327 ? 3.14661 -30.15149 -26.61715 1.000 17.38209 324 GLY D N 1
ATOM 15059 C CA . GLY D 1 327 ? 2.40040 -30.79792 -27.68357 1.000 18.95811 324 GLY D CA 1
ATOM 15060 C C . GLY D 1 327 ? 2.86283 -30.35492 -29.05860 1.000 19.47278 324 GLY D C 1
ATOM 15061 O O . GLY D 1 327 ? 3.00728 -31.17814 -29.97591 1.000 21.13262 324 GLY D O 1
ATOM 15062 N N . GLN D 1 328 ? 3.14907 -29.05608 -29.21538 1.000 20.59378 325 GLN D N 1
ATOM 15063 C CA . GLN D 1 328 ? 3.66434 -28.57637 -30.50327 1.000 18.40791 325 GLN D CA 1
ATOM 15064 C C . GLN D 1 328 ? 5.02694 -29.17204 -30.78943 1.000 19.05877 325 GLN D C 1
ATOM 15065 O O . GLN D 1 328 ? 5.33341 -29.52185 -31.93023 1.000 18.99069 325 GLN D O 1
ATOM 15071 N N . LEU D 1 329 ? 5.87172 -29.26780 -29.75747 1.000 16.64038 326 LEU D N 1
ATOM 15072 C CA . LEU D 1 329 ? 7.20082 -29.83753 -29.94115 1.000 15.98476 326 LEU D CA 1
ATOM 15073 C C . LEU D 1 329 ? 7.11859 -31.29641 -30.37056 1.000 16.94260 326 LEU D C 1
ATOM 15074 O O . LEU D 1 329 ? 7.85229 -31.72837 -31.27635 1.000 19.66646 326 LEU D O 1
ATOM 15079 N N . ASN D 1 330 ? 6.23371 -32.07446 -29.73287 1.000 17.94839 327 ASN D N 1
ATOM 15080 C CA . ASN D 1 330 ? 6.06698 -33.47487 -30.10903 1.000 17.97481 327 ASN D CA 1
ATOM 15081 C C . ASN D 1 330 ? 5.60673 -33.58029 -31.55157 1.000 18.02832 327 ASN D C 1
ATOM 15082 O O . ASN D 1 330 ? 6.14057 -34.38488 -32.32440 1.000 19.15522 327 ASN D O 1
ATOM 15087 N N . GLN D 1 331 ? 4.68117 -32.70661 -31.95631 1.000 22.49657 328 GLN D N 1
ATOM 15088 C CA . GLN D 1 331 ? 4.20978 -32.72843 -33.34448 1.000 26.40563 328 GLN D CA 1
ATOM 15089 C C . GLN D 1 331 ? 5.34581 -32.42456 -34.32435 1.000 21.96257 328 GLN D C 1
ATOM 15090 O O . GLN D 1 331 ? 5.53170 -33.13763 -35.32575 1.000 23.91759 328 GLN D O 1
ATOM 15096 N N . ALA D 1 332 ? 6.12894 -31.37693 -34.04406 1.000 20.40958 329 ALA D N 1
ATOM 15097 C CA . ALA D 1 332 ? 7.25389 -31.01647 -34.90695 1.000 20.87982 329 ALA D CA 1
ATOM 15098 C C . ALA D 1 332 ? 8.32761 -32.10209 -34.92537 1.000 34.32893 329 ALA D C 1
ATOM 15099 O O . ALA D 1 332 ? 9.02750 -32.26905 -35.93427 1.000 21.53447 329 ALA D O 1
ATOM 15101 N N . LEU D 1 333 ? 8.45718 -32.86969 -33.83668 1.000 19.79562 330 LEU D N 1
ATOM 15102 C CA . LEU D 1 333 ? 9.40619 -33.97753 -33.79756 1.000 18.63394 330 LEU D CA 1
ATOM 15103 C C . LEU D 1 333 ? 8.94486 -35.18739 -34.60197 1.000 22.51833 330 LEU D C 1
ATOM 15104 O O . LEU D 1 333 ? 9.75960 -36.06182 -34.90049 1.000 25.32598 330 LEU D O 1
ATOM 15109 N N . SER D 1 334 ? 7.66892 -35.27148 -34.96272 1.000 32.10128 331 SER D N 1
ATOM 15110 C CA . SER D 1 334 ? 7.26781 -36.34670 -35.85249 1.000 36.84076 331 SER D CA 1
ATOM 15111 C C . SER D 1 334 ? 7.57737 -36.03634 -37.30995 1.000 39.84081 331 SER D C 1
ATOM 15112 O O . SER D 1 334 ? 7.41079 -36.91465 -38.16168 1.000 47.67238 331 SER D O 1
ATOM 15115 N N . SER D 1 335 ? 8.03806 -34.81624 -37.61334 1.000 34.69102 332 SER D N 1
ATOM 15116 C CA . SER D 1 335 ? 8.47673 -34.44832 -38.95028 1.000 41.40287 332 SER D CA 1
ATOM 15117 C C . SER D 1 335 ? 9.99399 -34.35390 -39.07443 1.000 37.84547 332 SER D C 1
ATOM 15118 O O . SER D 1 335 ? 10.49890 -34.31297 -40.19099 1.000 43.25754 332 SER D O 1
ATOM 15121 N N . ARG D 1 336 ? 10.72506 -34.30209 -37.96919 1.000 27.44257 333 ARG D N 1
ATOM 15122 C CA . ARG D 1 336 ? 12.17340 -34.49132 -37.93076 1.000 32.76422 333 ARG D CA 1
ATOM 15123 C C . ARG D 1 336 ? 12.46647 -35.89572 -37.45237 1.000 40.15907 333 ARG D C 1
ATOM 15124 O O . ARG D 1 336 ? 11.61471 -36.55874 -36.85444 1.000 32.83265 333 ARG D O 1
ATOM 15132 N N . GLN D 1 337 ? 13.70819 -36.32335 -37.62960 1.000 22.40270 334 GLN D N 1
ATOM 15133 C CA . GLN D 1 337 ? 14.05328 -37.62414 -37.09160 1.000 24.40282 334 GLN D CA 1
ATOM 15134 C C . GLN D 1 337 ? 15.14882 -37.57754 -36.04446 1.000 23.46084 334 GLN D C 1
ATOM 15135 O O . GLN D 1 337 ? 15.56558 -38.64259 -35.56519 1.000 25.86030 334 GLN D O 1
ATOM 15141 N N . TRP D 1 338 ? 15.61688 -36.38711 -35.68069 1.000 24.80289 335 TRP D N 1
ATOM 15142 C CA . TRP D 1 338 ? 16.66372 -36.25267 -34.67214 1.000 30.58109 335 TRP D CA 1
ATOM 15143 C C . TRP D 1 338 ? 16.19874 -36.77234 -33.32772 1.000 24.54769 335 TRP D C 1
ATOM 15144 O O . TRP D 1 338 ? 15.04743 -36.57564 -32.92694 1.000 22.45431 335 TRP D O 1
ATOM 15155 N N . PHE D 1 339 ? 17.12263 -37.42619 -32.63589 1.000 22.37966 336 PHE D N 1
ATOM 15156 C CA . PHE D 1 339 ? 17.04164 -37.67541 -31.20633 1.000 22.64672 336 PHE D CA 1
ATOM 15157 C C . PHE D 1 339 ? 18.45169 -37.51506 -30.66594 1.000 27.25207 336 PHE D C 1
ATOM 15158 O O . PHE D 1 339 ? 19.42480 -37.53704 -31.42576 1.000 23.83463 336 PHE D O 1
ATOM 15166 N N . TYR D 1 340 ? 18.56136 -37.34925 -29.35568 1.000 21.27243 337 TYR D N 1
ATOM 15167 C CA . TYR D 1 340 ? 19.87560 -37.23647 -28.74409 1.000 22.61312 337 TYR D CA 1
ATOM 15168 C C . TYR D 1 340 ? 20.52799 -38.61962 -28.73970 1.000 21.93256 337 TYR D C 1
ATOM 15169 O O . TYR D 1 340 ? 19.92032 -39.58353 -28.24637 1.000 24.17357 337 TYR D O 1
ATOM 15178 N N . PRO D 1 341 ? 21.73803 -38.77425 -29.29684 1.000 21.28448 338 PRO D N 1
ATOM 15179 C CA . PRO D 1 341 ? 22.28088 -40.11890 -29.54122 1.000 24.83922 338 PRO D CA 1
ATOM 15180 C C . PRO D 1 341 ? 22.44494 -40.95367 -28.28040 1.000 25.78647 338 PRO D C 1
ATOM 15181 O O . PRO D 1 341 ? 22.61373 -40.43242 -27.17742 1.000 24.68394 338 PRO D O 1
ATOM 15185 N N . ALA D 1 342 ? 22.40644 -42.28091 -28.47919 1.000 27.51468 339 ALA D N 1
ATOM 15186 C CA . ALA D 1 342 ? 22.44142 -43.23164 -27.37127 1.000 30.18903 339 ALA D CA 1
ATOM 15187 C C . ALA D 1 342 ? 23.76116 -43.18947 -26.60797 1.000 26.68500 339 ALA D C 1
ATOM 15188 O O . ALA D 1 342 ? 23.78028 -43.47083 -25.40187 1.000 27.97149 339 ALA D O 1
ATOM 15190 N N . GLU D 1 343 ? 24.86956 -42.86414 -27.28433 1.000 29.53421 340 GLU D N 1
ATOM 15191 C CA . GLU D 1 343 ? 26.19344 -42.82427 -26.66518 1.000 27.28487 340 GLU D CA 1
ATOM 15192 C C . GLU D 1 343 ? 26.84075 -41.47098 -26.93089 1.000 28.46707 340 GLU D C 1
ATOM 15193 O O . GLU D 1 343 ? 27.10116 -41.12283 -28.08849 1.000 29.97514 340 GLU D O 1
ATOM 15199 N N . THR D 1 344 ? 27.10450 -40.70861 -25.87562 1.000 25.74044 341 THR D N 1
ATOM 15200 C CA . THR D 1 344 ? 27.84026 -39.45390 -25.97940 1.000 22.66539 341 THR D CA 1
ATOM 15201 C C . THR D 1 344 ? 28.70474 -39.31640 -24.73683 1.000 27.36416 341 THR D C 1
ATOM 15202 O O . THR D 1 344 ? 28.41063 -39.92530 -23.70159 1.000 26.30942 341 THR D O 1
ATOM 15206 N N . PRO D 1 345 ? 29.77690 -38.50967 -24.80297 1.000 26.20418 342 PRO D N 1
ATOM 15207 C CA . PRO D 1 345 ? 30.55323 -38.24798 -23.57789 1.000 25.03197 342 PRO D CA 1
ATOM 15208 C C . PRO D 1 345 ? 29.69696 -37.69139 -22.46041 1.000 24.27397 342 PRO D C 1
ATOM 15209 O O . PRO D 1 345 ? 29.91877 -38.02672 -21.28649 1.000 26.31638 342 PRO D O 1
ATOM 15213 N N . TRP D 1 346 ? 28.70906 -36.85488 -22.80438 1.000 22.55778 343 TRP D N 1
ATOM 15214 C CA . TRP D 1 346 ? 27.80760 -36.26868 -21.80880 1.000 21.61612 343 TRP D CA 1
ATOM 15215 C C . TRP D 1 346 ? 27.06797 -37.35150 -21.03273 1.000 19.60287 343 TRP D C 1
ATOM 15216 O O . TRP D 1 346 ? 27.00549 -37.31351 -19.80146 1.000 20.75700 343 TRP D O 1
ATOM 15227 N N . ARG D 1 347 ? 26.51806 -38.34296 -21.73746 1.000 25.32316 344 ARG D N 1
ATOM 15228 C CA . ARG D 1 347 ? 25.87732 -39.46693 -21.05680 1.000 22.02677 344 ARG D CA 1
ATOM 15229 C C . ARG D 1 347 ? 26.85453 -40.18591 -20.13298 1.000 20.62315 344 ARG D C 1
ATOM 15230 O O . ARG D 1 347 ? 26.50844 -40.52514 -18.99628 1.000 20.28576 344 ARG D O 1
ATOM 15238 N N . GLU D 1 348 ? 28.08698 -40.42049 -20.60072 1.000 24.77002 345 GLU D N 1
ATOM 15239 C CA . GLU D 1 348 ? 29.06490 -41.12623 -19.77584 1.000 25.08452 345 GLU D CA 1
ATOM 15240 C C . GLU D 1 348 ? 29.42536 -40.33066 -18.52762 1.000 25.99969 345 GLU D C 1
ATOM 15241 O O . GLU D 1 348 ? 29.55956 -40.90369 -17.43944 1.000 25.73990 345 GLU D O 1
ATOM 15247 N N . ALA D 1 349 ? 29.57667 -39.00655 -18.65549 1.000 23.05573 346 ALA D N 1
ATOM 15248 C CA . ALA D 1 349 ? 29.93200 -38.19080 -17.49045 1.000 20.85938 346 ALA D CA 1
ATOM 15249 C C . ALA D 1 349 ? 28.79895 -38.15432 -16.47730 1.000 27.15321 346 ALA D C 1
ATOM 15250 O O . ALA D 1 349 ? 29.04251 -38.25986 -15.26440 1.000 24.19511 346 ALA D O 1
ATOM 15252 N N . ILE D 1 350 ? 27.55601 -37.99645 -16.95327 1.000 23.06446 347 ILE D N 1
ATOM 15253 C CA . ILE D 1 350 ? 26.38842 -38.01158 -16.06316 1.000 19.76968 347 ILE D CA 1
ATOM 15254 C C . ILE D 1 350 ? 26.31279 -39.33131 -15.29231 1.000 23.75603 347 ILE D C 1
ATOM 15255 O O . ILE D 1 350 ? 26.07330 -39.35210 -14.07424 1.000 21.95222 347 ILE D O 1
ATOM 15260 N N . ALA D 1 351 ? 26.48761 -40.45710 -15.99618 1.000 21.45355 348 ALA D N 1
ATOM 15261 C CA . ALA D 1 351 ? 26.37184 -41.76938 -15.35971 1.000 19.75214 348 ALA D CA 1
ATOM 15262 C C . ALA D 1 351 ? 27.45721 -41.97435 -14.30611 1.000 21.84279 348 ALA D C 1
ATOM 15263 O O . ALA D 1 351 ? 27.17976 -42.42990 -13.19089 1.000 23.13671 348 ALA D O 1
ATOM 15265 N N . ALA D 1 352 ? 28.70972 -41.64852 -14.64327 1.000 26.03506 349 ALA D N 1
ATOM 15266 C CA . ALA D 1 352 ? 29.77944 -41.76429 -13.65573 1.000 24.83556 349 ALA D CA 1
ATOM 15267 C C . ALA D 1 352 ? 29.54451 -40.85549 -12.44905 1.000 24.27562 349 ALA D C 1
ATOM 15268 O O . ALA D 1 352 ? 29.89575 -41.22298 -11.32327 1.000 26.62515 349 ALA D O 1
ATOM 15270 N N . LYS D 1 353 ? 28.91365 -39.69367 -12.62809 1.000 22.64493 350 LYS D N 1
ATOM 15271 C CA . LYS D 1 353 ? 28.64835 -38.84923 -11.45616 1.000 24.27335 350 LYS D CA 1
ATOM 15272 C C . LYS D 1 353 ? 27.52227 -39.41894 -10.59332 1.000 28.64587 350 LYS D C 1
ATOM 15273 O O . LYS D 1 353 ? 27.59093 -39.37430 -9.35173 1.000 24.92019 350 LYS D O 1
ATOM 15279 N N . ILE D 1 354 ? 26.47554 -39.96397 -11.22373 1.000 25.89299 351 ILE D N 1
ATOM 15280 C CA . ILE D 1 354 ? 25.43623 -40.64801 -10.45037 1.000 25.79077 351 ILE D CA 1
ATOM 15281 C C . ILE D 1 354 ? 26.03996 -41.80127 -9.65159 1.000 22.46998 351 ILE D C 1
ATOM 15282 O O . ILE D 1 354 ? 25.71572 -41.99748 -8.46832 1.000 23.33756 351 ILE D O 1
ATOM 15287 N N . ALA D 1 355 ? 26.93658 -42.57655 -10.27761 1.000 22.01757 352 ALA D N 1
ATOM 15288 C CA . ALA D 1 355 ? 27.50984 -43.73650 -9.59730 1.000 23.51574 352 ALA D CA 1
ATOM 15289 C C . ALA D 1 355 ? 28.39316 -43.29538 -8.43265 1.000 25.67389 352 ALA D C 1
ATOM 15290 O O . ALA D 1 355 ? 28.38341 -43.92038 -7.36297 1.000 26.48699 352 ALA D O 1
ATOM 15292 N N . GLY D 1 356 ? 29.10136 -42.17310 -8.59137 1.000 31.17574 353 GLY D N 1
ATOM 15293 C CA . GLY D 1 356 ? 29.90242 -41.65593 -7.48892 1.000 31.33510 353 GLY D CA 1
ATOM 15294 C C . GLY D 1 356 ? 29.07126 -41.16020 -6.31875 1.000 31.10121 353 GLY D C 1
ATOM 15295 O O . GLY D 1 356 ? 29.44470 -41.34685 -5.15340 1.000 33.08877 353 GLY D O 1
ATOM 15296 N N . ASN D 1 357 ? 27.94095 -40.51501 -6.60320 1.000 25.16972 354 ASN D N 1
ATOM 15297 C CA . ASN D 1 357 ? 27.09653 -40.01154 -5.52457 1.000 28.73829 354 ASN D CA 1
ATOM 15298 C C . ASN D 1 357 ? 26.35078 -41.14079 -4.82251 1.000 32.77056 354 ASN D C 1
ATOM 15299 O O . ASN D 1 357 ? 26.09816 -41.05196 -3.61899 1.000 28.81710 354 ASN D O 1
ATOM 15304 N N . GLN D 1 358 ? 25.98373 -42.20276 -5.54800 1.000 24.81713 355 GLN D N 1
ATOM 15305 C CA . GLN D 1 358 ? 25.39283 -43.36396 -4.88999 1.000 27.00561 355 GLN D CA 1
ATOM 15306 C C . GLN D 1 358 ? 26.38080 -43.99915 -3.93869 1.000 26.05302 355 GLN D C 1
ATOM 15307 O O . GLN D 1 358 ? 26.02235 -44.37077 -2.81436 1.000 25.83345 355 GLN D O 1
ATOM 15313 N N . ALA D 1 359 ? 27.62491 -44.15680 -4.38106 1.000 21.68906 356 ALA D N 1
ATOM 15314 C CA . ALA D 1 359 ? 28.63812 -44.69486 -3.48524 1.000 19.97175 356 ALA D CA 1
ATOM 15315 C C . ALA D 1 359 ? 28.86325 -43.77952 -2.29318 1.000 25.34144 356 ALA D C 1
ATOM 15316 O O . ALA D 1 359 ? 29.19094 -44.26330 -1.20143 1.000 21.45385 356 ALA D O 1
ATOM 15318 N N . ALA D 1 360 ? 28.70368 -42.45502 -2.47509 1.000 24.60015 357 ALA D N 1
ATOM 15319 C CA . ALA D 1 360 ? 28.97369 -41.52911 -1.36964 1.000 29.28938 357 ALA D CA 1
ATOM 15320 C C . ALA D 1 360 ? 27.95574 -41.68162 -0.24452 1.000 26.43626 357 ALA D C 1
ATOM 15321 O O . ALA D 1 360 ? 28.30846 -41.56295 0.93681 1.000 27.39346 357 ALA D O 1
ATOM 15323 N N . VAL D 1 361 ? 26.68754 -41.93493 -0.57219 1.000 25.34130 358 VAL D N 1
ATOM 15324 C CA . VAL D 1 361 ? 25.67768 -42.07050 0.47773 1.000 29.46594 358 VAL D CA 1
ATOM 15325 C C . VAL D 1 361 ? 25.37517 -43.52468 0.85809 1.000 29.16121 358 VAL D C 1
ATOM 15326 O O . VAL D 1 361 ? 24.67561 -43.75411 1.86380 1.000 29.05118 358 VAL D O 1
ATOM 15330 N N . ALA D 1 362 ? 25.88376 -44.51120 0.10938 1.000 20.99467 359 ALA D N 1
ATOM 15331 C CA . ALA D 1 362 ? 25.57960 -45.90358 0.44310 1.000 21.06771 359 ALA D CA 1
ATOM 15332 C C . ALA D 1 362 ? 25.94944 -46.26024 1.87992 1.000 21.41916 359 ALA D C 1
ATOM 15333 O O . ALA D 1 362 ? 25.12494 -46.89182 2.56610 1.000 20.56758 359 ALA D O 1
ATOM 15335 N N . PRO D 1 363 ? 27.13251 -45.90821 2.40406 1.000 22.74326 360 PRO D N 1
ATOM 15336 C CA . PRO D 1 363 ? 27.43985 -46.31488 3.78716 1.000 22.01739 360 PRO D CA 1
ATOM 15337 C C . PRO D 1 363 ? 26.47387 -45.73829 4.81690 1.000 23.41230 360 PRO D C 1
ATOM 15338 O O . PRO D 1 363 ? 26.16885 -46.40780 5.81578 1.000 25.24510 360 PRO D O 1
ATOM 15342 N N . MET D 1 364 ? 25.98289 -44.51602 4.61005 1.000 29.82656 361 MET D N 1
ATOM 15343 C CA . MET D 1 364 ? 25.05996 -43.92817 5.57508 1.000 28.50122 361 MET D CA 1
ATOM 15344 C C . MET D 1 364 ? 23.69830 -44.60286 5.50255 1.000 27.97312 361 MET D C 1
ATOM 15345 O O . MET D 1 364 ? 23.06477 -44.85984 6.53793 1.000 28.13510 361 MET D O 1
ATOM 15350 N N . ILE D 1 365 ? 23.23538 -44.90316 4.28526 1.000 20.11333 362 ILE D N 1
ATOM 15351 C CA . ILE D 1 365 ? 22.00466 -45.67463 4.12787 1.000 20.83067 362 ILE D CA 1
ATOM 15352 C C . ILE D 1 365 ? 22.12209 -47.02907 4.82044 1.000 21.14421 362 ILE D C 1
ATOM 15353 O O . ILE D 1 365 ? 21.15773 -47.51485 5.42851 1.000 23.11490 362 ILE D O 1
ATOM 15358 N N . ALA D 1 366 ? 23.29670 -47.66989 4.74211 1.000 21.29691 363 ALA D N 1
ATOM 15359 C CA . ALA D 1 366 ? 23.42047 -49.02281 5.25658 1.000 21.21830 363 ALA D CA 1
ATOM 15360 C C . ALA D 1 366 ? 23.65686 -49.06493 6.75533 1.000 21.52615 363 ALA D C 1
ATOM 15361 O O . ALA D 1 366 ? 23.54155 -50.14722 7.34257 1.000 22.84589 363 ALA D O 1
ATOM 15363 N N . ASP D 1 367 ? 24.00192 -47.92875 7.36496 1.000 22.01768 364 ASP D N 1
ATOM 15364 C CA . ASP D 1 367 ? 24.51962 -47.92386 8.73249 1.000 23.34002 364 ASP D CA 1
ATOM 15365 C C . ASP D 1 367 ? 23.35519 -48.06516 9.69495 1.000 25.45002 364 ASP D C 1
ATOM 15366 O O . ASP D 1 367 ? 22.46327 -47.21230 9.71712 1.000 24.07839 364 ASP D O 1
ATOM 15371 N N . ASN D 1 368 ? 23.34763 -49.15684 10.46386 1.000 24.65129 365 ASN D N 1
ATOM 15372 C CA . ASN D 1 368 ? 22.27690 -49.45092 11.40435 1.000 23.87936 365 ASN D CA 1
ATOM 15373 C C . ASN D 1 368 ? 22.55488 -48.89848 12.79385 1.000 28.36364 365 ASN D C 1
ATOM 15374 O O . ASN D 1 368 ? 21.78980 -49.18591 13.72065 1.000 27.10208 365 ASN D O 1
ATOM 15379 N N . THR D 1 369 ? 23.62429 -48.11876 12.95166 1.000 28.19318 366 THR D N 1
ATOM 15380 C CA . THR D 1 369 ? 23.93059 -47.47407 14.22762 1.000 40.08454 366 THR D CA 1
ATOM 15381 C C . THR D 1 369 ? 22.75023 -46.64998 14.75110 1.000 28.70138 366 THR D C 1
ATOM 15382 O O . THR D 1 369 ? 22.07600 -45.94842 13.99351 1.000 26.31697 366 THR D O 1
ATOM 15386 N N . SER D 1 370 ? 22.52858 -46.70343 16.07333 1.000 27.15158 367 SER D N 1
ATOM 15387 C CA . SER D 1 370 ? 21.55392 -45.81899 16.70389 1.000 29.77461 367 SER D CA 1
ATOM 15388 C C . SER D 1 370 ? 22.25418 -44.93184 17.72820 1.000 30.70845 367 SER D C 1
ATOM 15389 O O . SER D 1 370 ? 23.11862 -45.42259 18.45998 1.000 28.51670 367 SER D O 1
ATOM 15392 N N . PRO D 1 371 ? 21.91089 -43.63238 17.82319 1.000 28.07517 368 PRO D N 1
ATOM 15393 C CA . PRO D 1 371 ? 20.87836 -42.87887 17.09224 1.000 26.34809 368 PRO D CA 1
ATOM 15394 C C . PRO D 1 371 ? 21.15479 -42.82582 15.60099 1.000 26.90707 368 PRO D C 1
ATOM 15395 O O . PRO D 1 371 ? 22.29735 -42.66746 15.19112 1.000 27.68246 368 PRO D O 1
ATOM 15399 N N . MET D 1 372 ? 20.10724 -42.93699 14.79849 1.000 21.30821 369 MET D N 1
ATOM 15400 C CA . MET D 1 372 ? 20.24903 -43.14110 13.36349 1.000 21.14815 369 MET D CA 1
ATOM 15401 C C . MET D 1 372 ? 20.57544 -41.83584 12.64647 1.000 28.00919 369 MET D C 1
ATOM 15402 O O . MET D 1 372 ? 20.33335 -40.74295 13.14957 1.000 22.15582 369 MET D O 1
ATOM 15407 N N . ASN D 1 373 ? 21.13889 -41.96498 11.44863 1.000 22.61667 370 ASN D N 1
ATOM 15408 C CA . ASN D 1 373 ? 21.31530 -40.83212 10.56842 1.000 22.44586 370 ASN D CA 1
ATOM 15409 C C . ASN D 1 373 ? 20.11631 -40.75691 9.60965 1.000 21.21076 370 ASN D C 1
ATOM 15410 O O . ASN D 1 373 ? 19.29193 -41.67434 9.53207 1.000 19.76620 370 ASN D O 1
ATOM 15415 N N . TYR D 1 374 ? 20.01529 -39.64040 8.89205 1.000 17.61032 371 TYR D N 1
ATOM 15416 C CA . TYR D 1 374 ? 18.84112 -39.39958 8.04819 1.000 17.63326 371 TYR D CA 1
ATOM 15417 C C . TYR D 1 374 ? 18.68375 -40.44514 6.95299 1.000 19.59368 371 TYR D C 1
ATOM 15418 O O . TYR D 1 374 ? 17.55738 -40.87272 6.64091 1.000 18.80655 371 TYR D O 1
ATOM 15427 N N . TYR D 1 375 ? 19.78936 -40.79349 6.29130 1.000 21.86991 372 TYR D N 1
ATOM 15428 C CA . TYR D 1 375 ? 19.71506 -41.73070 5.16948 1.000 23.93367 372 TYR D CA 1
ATOM 15429 C C . TYR D 1 375 ? 19.28609 -43.11052 5.65096 1.000 21.17376 372 TYR D C 1
ATOM 15430 O O . TYR D 1 375 ? 18.55830 -43.82128 4.94429 1.000 22.85779 372 TYR D O 1
ATOM 15439 N N . ARG D 1 376 ? 19.72103 -43.50050 6.85337 1.000 19.57662 373 ARG D N 1
ATOM 15440 C CA . ARG D 1 376 ? 19.26388 -44.75295 7.43432 1.000 19.12308 373 ARG D CA 1
ATOM 15441 C C . ARG D 1 376 ? 17.76177 -44.71471 7.68328 1.000 18.85705 373 ARG D C 1
ATOM 15442 O O . ARG D 1 376 ? 17.04638 -45.67563 7.37404 1.000 21.11828 373 ARG D O 1
ATOM 15450 N N . VAL D 1 377 ? 17.27084 -43.62631 8.28018 1.000 18.87788 374 VAL D N 1
ATOM 15451 C CA . VAL D 1 377 ? 15.84234 -43.53614 8.57209 1.000 19.95290 374 VAL D CA 1
ATOM 15452 C C . VAL D 1 377 ? 15.03344 -43.62300 7.28649 1.000 21.10976 374 VAL D C 1
ATOM 15453 O O . VAL D 1 377 ? 14.02566 -44.34167 7.21443 1.000 20.32348 374 VAL D O 1
ATOM 15457 N N . TYR D 1 378 ? 15.48160 -42.92369 6.24256 1.000 18.66337 375 TYR D N 1
ATOM 15458 C CA . TYR D 1 378 ? 14.73429 -42.95875 4.98993 1.000 18.02269 375 TYR D CA 1
ATOM 15459 C C . TYR D 1 378 ? 14.78599 -44.32397 4.30382 1.000 19.02746 375 TYR D C 1
ATOM 15460 O O . TYR D 1 378 ? 13.89346 -44.62867 3.49824 1.000 21.68124 375 TYR D O 1
ATOM 15469 N N . ARG D 1 379 ? 15.80629 -45.14076 4.57686 1.000 23.51065 376 ARG D N 1
ATOM 15470 C CA . ARG D 1 379 ? 15.81990 -46.49810 4.03129 1.000 20.24437 376 ARG D CA 1
ATOM 15471 C C . ARG D 1 379 ? 14.54242 -47.24099 4.39915 1.000 24.61931 376 ARG D C 1
ATOM 15472 O O . ARG D 1 379 ? 13.93088 -47.90132 3.55159 1.000 23.81736 376 ARG D O 1
ATOM 15480 N N . ASP D 1 380 ? 14.12334 -47.15123 5.67012 1.000 21.18046 377 ASP D N 1
ATOM 15481 C CA . ASP D 1 380 ? 12.86671 -47.77183 6.07327 1.000 23.05902 377 ASP D CA 1
ATOM 15482 C C . ASP D 1 380 ? 11.63799 -46.98085 5.62875 1.000 19.49624 377 ASP D C 1
ATOM 15483 O O . ASP D 1 380 ? 10.60937 -47.58309 5.30487 1.000 22.79873 377 ASP D O 1
ATOM 15488 N N . ILE D 1 381 ? 11.67999 -45.65354 5.65361 1.000 20.94513 378 ILE D N 1
ATOM 15489 C CA . ILE D 1 381 ? 10.51332 -44.90796 5.18715 1.000 17.69665 378 ILE D CA 1
ATOM 15490 C C . ILE D 1 381 ? 10.26400 -45.21189 3.71226 1.000 18.44010 378 ILE D C 1
ATOM 15491 O O . ILE D 1 381 ? 9.15472 -45.59169 3.31310 1.000 20.81430 378 ILE D O 1
ATOM 15496 N N . ALA D 1 382 ? 11.31200 -45.10063 2.89456 1.000 20.84777 379 ALA D N 1
ATOM 15497 C CA . ALA D 1 382 ? 11.13933 -45.21102 1.44772 1.000 20.92626 379 ALA D CA 1
ATOM 15498 C C . ALA D 1 382 ? 10.69018 -46.61892 1.04190 1.000 23.02528 379 ALA D C 1
ATOM 15499 O O . ALA D 1 382 ? 9.89061 -46.77788 0.11100 1.000 22.77257 379 ALA D O 1
ATOM 15501 N N . ALA D 1 383 ? 11.18613 -47.64806 1.72740 1.000 23.95559 380 ALA D N 1
ATOM 15502 C CA . ALA D 1 383 ? 10.76125 -49.01609 1.44309 1.000 25.43156 380 ALA D CA 1
ATOM 15503 C C . ALA D 1 383 ? 9.27657 -49.23416 1.70700 1.000 26.15443 380 ALA D C 1
ATOM 15504 O O . ALA D 1 383 ? 8.71569 -50.21666 1.21874 1.000 27.35906 380 ALA D O 1
ATOM 15506 N N . ARG D 1 384 ? 8.62003 -48.34836 2.46007 1.000 25.18885 381 ARG D N 1
ATOM 15507 C CA . ARG D 1 384 ? 7.22054 -48.53810 2.81121 1.000 21.95739 381 ARG D CA 1
ATOM 15508 C C . ARG D 1 384 ? 6.27029 -47.53727 2.15462 1.000 24.86003 381 ARG D C 1
ATOM 15509 O O . ARG D 1 384 ? 5.07732 -47.55240 2.46406 1.000 23.46870 381 ARG D O 1
ATOM 15517 N N . LEU D 1 385 ? 6.75075 -46.67710 1.25903 1.000 22.28720 382 LEU D N 1
ATOM 15518 C CA . LEU D 1 385 ? 5.86504 -45.70997 0.60125 1.000 25.21713 382 LEU D CA 1
ATOM 15519 C C . LEU D 1 385 ? 5.12464 -46.37958 -0.55236 1.000 25.63659 382 LEU D C 1
ATOM 15520 O O . LEU D 1 385 ? 5.76934 -46.94530 -1.44796 1.000 24.26219 382 LEU D O 1
ATOM 15525 N N . PRO D 1 386 ? 3.79604 -46.35777 -0.57321 1.000 22.19493 383 PRO D N 1
ATOM 15526 C CA . PRO D 1 386 ? 3.07890 -46.83718 -1.76430 1.000 20.72511 383 PRO D CA 1
ATOM 15527 C C . PRO D 1 386 ? 3.34552 -45.94732 -2.96740 1.000 25.32799 383 PRO D C 1
ATOM 15528 O O . PRO D 1 386 ? 3.62065 -44.75171 -2.84083 1.000 22.53021 383 PRO D O 1
ATOM 15532 N N . ARG D 1 387 ? 3.24692 -46.53896 -4.15593 1.000 25.35205 384 ARG D N 1
ATOM 15533 C CA . ARG D 1 387 ? 3.57263 -45.77558 -5.36436 1.000 23.45387 384 ARG D CA 1
ATOM 15534 C C . ARG D 1 387 ? 2.56912 -44.67527 -5.69081 1.000 24.01512 384 ARG D C 1
ATOM 15535 O O . ARG D 1 387 ? 2.88873 -43.79744 -6.50451 1.000 28.02026 384 ARG D O 1
ATOM 15543 N N . ASN D 1 388 ? 1.38629 -44.68410 -5.08116 1.000 22.22464 385 ASN D N 1
ATOM 15544 C CA . ASN D 1 388 ? 0.40249 -43.62309 -5.26933 1.000 23.98157 385 ASN D CA 1
ATOM 15545 C C . ASN D 1 388 ? 0.28818 -42.69707 -4.06151 1.000 25.06704 385 ASN D C 1
ATOM 15546 O O . ASN D 1 388 ? -0.66997 -41.91658 -3.98538 1.000 23.84545 385 ASN D O 1
ATOM 15551 N N . ALA D 1 389 ? 1.23018 -42.75010 -3.11750 1.000 23.92961 386 ALA D N 1
ATOM 15552 C CA . ALA D 1 389 ? 1.17151 -41.83499 -1.97839 1.000 17.79749 386 ALA D CA 1
ATOM 15553 C C . ALA D 1 389 ? 1.30802 -40.37615 -2.41426 1.000 21.68928 386 ALA D C 1
ATOM 15554 O O . ALA D 1 389 ? 1.89529 -40.05521 -3.45321 1.000 19.13404 386 ALA D O 1
ATOM 15556 N N . ILE D 1 390 ? 0.72053 -39.48056 -1.61440 1.000 18.45086 387 ILE D N 1
ATOM 15557 C CA . ILE D 1 390 ? 1.04249 -38.05689 -1.62698 1.000 19.04619 387 ILE D CA 1
ATOM 15558 C C . ILE D 1 390 ? 2.02909 -37.81400 -0.49363 1.000 18.98551 387 ILE D C 1
ATOM 15559 O O . ILE D 1 390 ? 1.76138 -38.16084 0.66918 1.000 18.52565 387 ILE D O 1
ATOM 15564 N N . ILE D 1 391 ? 3.17944 -37.24432 -0.83103 1.000 19.95809 388 ILE D N 1
ATOM 15565 C CA . ILE D 1 391 ? 4.26318 -37.03568 0.11441 1.000 18.94124 388 ILE D CA 1
ATOM 15566 C C . ILE D 1 391 ? 4.28626 -35.56106 0.48788 1.000 18.88227 388 ILE D C 1
ATOM 15567 O O . ILE D 1 391 ? 4.35244 -34.70043 -0.38809 1.000 19.38516 388 ILE D O 1
ATOM 15572 N N . VAL D 1 392 ? 4.20101 -35.25023 1.77849 1.000 14.54623 389 VAL D N 1
ATOM 15573 C CA . VAL D 1 392 ? 4.43493 -33.89318 2.26875 1.000 14.24795 389 VAL D CA 1
ATOM 15574 C C . VAL D 1 392 ? 5.78141 -33.89900 2.96461 1.000 17.94215 389 VAL D C 1
ATOM 15575 O O . VAL D 1 392 ? 6.02283 -34.74399 3.82545 1.000 19.37813 389 VAL D O 1
ATOM 15579 N N . GLY D 1 393 ? 6.64820 -32.96809 2.61840 1.000 16.93139 390 GLY D N 1
ATOM 15580 C CA . GLY D 1 393 ? 7.96905 -32.90651 3.22490 1.000 17.05530 390 GLY D CA 1
ATOM 15581 C C . GLY D 1 393 ? 8.23112 -31.50562 3.72778 1.000 18.24227 390 GLY D C 1
ATOM 15582 O O . GLY D 1 393 ? 7.84794 -30.52488 3.08748 1.000 19.42978 390 GLY D O 1
ATOM 15583 N N . GLU D 1 394 ? 8.89584 -31.41724 4.87606 1.000 18.14850 391 GLU D N 1
ATOM 15584 C CA . GLU D 1 394 ? 9.02666 -30.12398 5.53089 1.000 15.56992 391 GLU D CA 1
ATOM 15585 C C . GLU D 1 394 ? 10.08388 -30.19851 6.63151 1.000 18.83797 391 GLU D C 1
ATOM 15586 O O . GLU D 1 394 ? 10.07346 -31.12195 7.44763 1.000 21.54743 391 GLU D O 1
ATOM 15592 N N . GLY D 1 395 ? 10.94632 -29.18216 6.67737 1.000 20.72194 392 GLY D N 1
ATOM 15593 C CA . GLY D 1 395 ? 12.09133 -29.04075 7.55183 1.000 20.44095 392 GLY D CA 1
ATOM 15594 C C . GLY D 1 395 ? 13.27129 -28.57440 6.73148 1.000 18.69064 392 GLY D C 1
ATOM 15595 O O . GLY D 1 395 ? 13.11896 -28.12040 5.58734 1.000 22.41293 392 GLY D O 1
ATOM 15596 N N . ALA D 1 396 ? 14.46650 -28.70488 7.29252 1.000 17.77330 393 ALA D N 1
ATOM 15597 C CA . ALA D 1 396 ? 15.66666 -28.40923 6.52170 1.000 18.72056 393 ALA D CA 1
ATOM 15598 C C . ALA D 1 396 ? 16.32878 -29.71683 6.07518 1.000 16.52596 393 ALA D C 1
ATOM 15599 O O . ALA D 1 396 ? 16.07106 -30.19921 4.96593 1.000 18.41115 393 ALA D O 1
ATOM 15601 N N . ASN D 1 397 ? 17.17533 -30.31202 6.91572 1.000 18.43823 394 ASN D N 1
ATOM 15602 C CA . ASN D 1 397 ? 17.77850 -31.58782 6.53801 1.000 19.43051 394 ASN D CA 1
ATOM 15603 C C . ASN D 1 397 ? 16.71451 -32.64951 6.31021 1.000 23.78765 394 ASN D C 1
ATOM 15604 O O . ASN D 1 397 ? 16.79731 -33.40694 5.33995 1.000 19.56060 394 ASN D O 1
ATOM 15609 N N . THR D 1 398 ? 15.67722 -32.69042 7.16268 1.000 17.72515 395 THR D N 1
ATOM 15610 C CA . THR D 1 398 ? 14.61955 -33.68063 6.96528 1.000 14.61478 395 THR D CA 1
ATOM 15611 C C . THR D 1 398 ? 14.03208 -33.58082 5.56863 1.000 15.13311 395 THR D C 1
ATOM 15612 O O . THR D 1 398 ? 13.88534 -34.60037 4.86017 1.000 16.94769 395 THR D O 1
ATOM 15616 N N . MET D 1 399 ? 13.64305 -32.36767 5.17947 1.000 17.30052 396 MET D N 1
ATOM 15617 C CA . MET D 1 399 ? 12.98759 -32.16261 3.88758 1.000 15.60352 396 MET D CA 1
ATOM 15618 C C . MET D 1 399 ? 13.94753 -32.41681 2.73302 1.000 19.88469 396 MET D C 1
ATOM 15619 O O . MET D 1 399 ? 13.60074 -33.10540 1.75862 1.000 21.08410 396 MET D O 1
ATOM 15624 N N . ASP D 1 400 ? 15.15529 -31.85322 2.80412 1.000 19.51666 397 ASP D N 1
ATOM 15625 C CA . ASP D 1 400 ? 16.03309 -31.92820 1.63663 1.000 23.42795 397 ASP D CA 1
ATOM 15626 C C . ASP D 1 400 ? 16.53090 -33.35847 1.39628 1.000 23.84731 397 ASP D C 1
ATOM 15627 O O . ASP D 1 400 ? 16.59788 -33.81037 0.25025 1.000 18.82722 397 ASP D O 1
ATOM 15632 N N . ILE D 1 401 ? 16.87434 -34.09713 2.46584 1.000 18.96553 398 ILE D N 1
ATOM 15633 C CA . ILE D 1 401 ? 17.29196 -35.48883 2.29082 1.000 21.40663 398 ILE D CA 1
ATOM 15634 C C . ILE D 1 401 ? 16.11222 -36.34626 1.86234 1.000 16.41613 398 ILE D C 1
ATOM 15635 O O . ILE D 1 401 ? 16.24535 -37.21946 1.00041 1.000 17.69877 398 ILE D O 1
ATOM 15640 N N . GLY D 1 402 ? 14.93576 -36.09340 2.44430 1.000 19.82249 399 GLY D N 1
ATOM 15641 C CA . GLY D 1 402 ? 13.73122 -36.75460 1.99024 1.000 20.34393 399 GLY D CA 1
ATOM 15642 C C . GLY D 1 402 ? 13.44279 -36.52531 0.51962 1.000 19.63790 399 GLY D C 1
ATOM 15643 O O . GLY D 1 402 ? 12.89941 -37.40138 -0.14944 1.000 18.15266 399 GLY D O 1
ATOM 15644 N N . ARG D 1 403 ? 13.79783 -35.35060 0.00112 1.000 17.41584 400 ARG D N 1
ATOM 15645 C CA . ARG D 1 403 ? 13.59420 -35.08711 -1.41667 1.000 17.86901 400 ARG D CA 1
ATOM 15646 C C . ARG D 1 403 ? 14.36771 -36.08753 -2.27128 1.000 22.84605 400 ARG D C 1
ATOM 15647 O O . ARG D 1 403 ? 13.84605 -36.57889 -3.27801 1.000 21.75120 400 ARG D O 1
ATOM 15655 N N . THR D 1 404 ? 15.61656 -36.39117 -1.90595 1.000 23.63153 401 THR D N 1
ATOM 15656 C CA . THR D 1 404 ? 16.39312 -37.33052 -2.72345 1.000 25.84017 401 THR D CA 1
ATOM 15657 C C . THR D 1 404 ? 16.03249 -38.77771 -2.43291 1.000 26.29508 401 THR D C 1
ATOM 15658 O O . THR D 1 404 ? 16.21326 -39.63531 -3.30133 1.000 23.04540 401 THR D O 1
ATOM 15662 N N . GLN D 1 405 ? 15.56868 -39.08794 -1.21617 1.000 19.35176 402 GLN D N 1
ATOM 15663 C CA . GLN D 1 405 ? 15.37291 -40.47743 -0.83457 1.000 16.62655 402 GLN D CA 1
ATOM 15664 C C . GLN D 1 405 ? 13.95043 -40.96810 -1.06465 1.000 19.42881 402 GLN D C 1
ATOM 15665 O O . GLN D 1 405 ? 13.70344 -42.16977 -0.95066 1.000 19.03347 402 GLN D O 1
ATOM 15671 N N . MET D 1 406 ? 13.01567 -40.07590 -1.38536 1.000 19.72856 403 MET D N 1
ATOM 15672 C CA . MET D 1 406 ? 11.61369 -40.44105 -1.56835 1.000 18.39628 403 MET D CA 1
ATOM 15673 C C . MET D 1 406 ? 11.23937 -40.16926 -3.01958 1.000 16.48857 403 MET D C 1
ATOM 15674 O O . MET D 1 406 ? 10.93054 -39.02276 -3.38251 1.000 20.18520 403 MET D O 1
ATOM 15679 N N . PRO D 1 407 ? 11.25885 -41.17424 -3.87726 1.000 16.10341 404 PRO D N 1
ATOM 15680 C CA . PRO D 1 407 ? 10.89265 -40.94157 -5.28520 1.000 15.95147 404 PRO D CA 1
ATOM 15681 C C . PRO D 1 407 ? 9.39210 -40.70571 -5.44410 1.000 17.81318 404 PRO D C 1
ATOM 15682 O O . PRO D 1 407 ? 8.57447 -41.24804 -4.70368 1.000 19.04694 404 PRO D O 1
ATOM 15686 N N . ASN D 1 408 ? 9.02186 -39.91951 -6.45384 1.000 19.01864 405 ASN D N 1
ATOM 15687 C CA . ASN D 1 408 ? 7.63252 -39.81989 -6.86962 1.000 16.35959 405 ASN D CA 1
ATOM 15688 C C . ASN D 1 408 ? 7.48772 -40.32473 -8.30422 1.000 26.08645 405 ASN D C 1
ATOM 15689 O O . ASN D 1 408 ? 8.35631 -40.09586 -9.15449 1.000 20.02081 405 ASN D O 1
ATOM 15694 N N . PHE D 1 409 ? 6.38331 -41.00689 -8.57409 1.000 18.48035 406 PHE D N 1
ATOM 15695 C CA . PHE D 1 409 ? 6.18806 -41.59945 -9.88992 1.000 20.61389 406 PHE D CA 1
ATOM 15696 C C . PHE D 1 409 ? 5.02866 -41.00835 -10.67712 1.000 21.43050 406 PHE D C 1
ATOM 15697 O O . PHE D 1 409 ? 4.96572 -41.21100 -11.90407 1.000 19.74438 406 PHE D O 1
ATOM 15705 N N . GLU D 1 410 ? 4.11062 -40.32132 -10.01370 1.000 22.20076 407 GLU D N 1
ATOM 15706 C CA . GLU D 1 410 ? 3.01481 -39.56801 -10.59388 1.000 24.92321 407 GLU D CA 1
ATOM 15707 C C . GLU D 1 410 ? 3.21238 -38.08729 -10.28320 1.000 25.56193 407 GLU D C 1
ATOM 15708 O O . GLU D 1 410 ? 3.85907 -37.75414 -9.28557 1.000 25.50500 407 GLU D O 1
ATOM 15714 N N . PRO D 1 411 ? 2.69980 -37.17348 -11.10610 1.000 16.29644 408 PRO D N 1
ATOM 15715 C CA . PRO D 1 411 ? 2.88474 -35.74864 -10.80753 1.000 16.69976 408 PRO D CA 1
ATOM 15716 C C . PRO D 1 411 ? 1.97278 -35.32648 -9.66346 1.000 18.54486 408 PRO D C 1
ATOM 15717 O O . PRO D 1 411 ? 1.04716 -36.04094 -9.29383 1.000 18.25981 408 PRO D O 1
ATOM 15721 N N . ARG D 1 412 ? 2.22627 -34.12234 -9.14341 1.000 16.28819 409 ARG D N 1
ATOM 15722 C CA . ARG D 1 412 ? 1.35891 -33.49035 -8.15848 1.000 15.43813 409 ARG D CA 1
ATOM 15723 C C . ARG D 1 412 ? 1.16760 -34.38658 -6.94636 1.000 18.32665 409 ARG D C 1
ATOM 15724 O O . ARG D 1 412 ? 0.09273 -34.40460 -6.33683 1.000 18.65140 409 ARG D O 1
ATOM 15732 N N . SER D 1 413 ? 2.21122 -35.14622 -6.60099 1.000 16.80980 410 SER D N 1
ATOM 15733 C CA . SER D 1 413 ? 2.18400 -36.02322 -5.43433 1.000 19.86769 410 SER D CA 1
ATOM 15734 C C . SER D 1 413 ? 3.27031 -35.68508 -4.42849 1.000 17.11763 410 SER D C 1
ATOM 15735 O O . SER D 1 413 ? 3.55371 -36.50171 -3.53701 1.000 19.75621 410 SER D O 1
ATOM 15738 N N . ARG D 1 414 ? 3.89851 -34.52177 -4.55840 1.000 20.51499 411 ARG D N 1
ATOM 15739 C CA . ARG D 1 414 ? 4.84782 -34.02864 -3.57465 1.000 24.38632 411 ARG D CA 1
ATOM 15740 C C . ARG D 1 414 ? 4.47141 -32.59460 -3.24742 1.000 19.68382 411 ARG D C 1
ATOM 15741 O O . ARG D 1 414 ? 4.31605 -31.76360 -4.15342 1.000 19.60558 411 ARG D O 1
ATOM 15749 N N . LEU D 1 415 ? 4.28108 -32.32377 -1.96111 1.000 16.61917 412 LEU D N 1
ATOM 15750 C CA . LEU D 1 415 ? 3.97948 -30.98749 -1.47343 1.000 19.78267 412 LEU D CA 1
ATOM 15751 C C . LEU D 1 415 ? 5.02121 -30.63861 -0.41698 1.000 18.59277 412 LEU D C 1
ATOM 15752 O O . LEU D 1 415 ? 5.18368 -31.38615 0.56071 1.000 19.47316 412 LEU D O 1
ATOM 15757 N N . ASP D 1 416 ? 5.73432 -29.52693 -0.60185 1.000 17.03100 413 ASP D N 1
ATOM 15758 C CA . ASP D 1 416 ? 6.83219 -29.21374 0.32381 1.000 19.42000 413 ASP D CA 1
ATOM 15759 C C . ASP D 1 416 ? 6.91447 -27.70376 0.55005 1.000 16.42442 413 ASP D C 1
ATOM 15760 O O . ASP D 1 416 ? 6.00435 -26.94512 0.19782 1.000 16.43015 413 ASP D O 1
ATOM 15765 N N . ALA D 1 417 ? 8.00322 -27.27147 1.20011 1.000 15.03512 414 ALA D N 1
ATOM 15766 C CA . ALA D 1 417 ? 8.13325 -25.87406 1.60568 1.000 19.38273 414 ALA D CA 1
ATOM 15767 C C . ALA D 1 417 ? 8.06966 -24.89934 0.41862 1.000 15.22770 414 ALA D C 1
ATOM 15768 O O . ALA D 1 417 ? 7.82949 -23.70221 0.62921 1.000 16.48930 414 ALA D O 1
ATOM 15770 N N . GLY D 1 418 ? 8.29366 -25.36895 -0.81987 1.000 16.19863 415 GLY D N 1
ATOM 15771 C CA . GLY D 1 418 ? 8.00067 -24.57067 -2.00898 1.000 14.93308 415 GLY D CA 1
ATOM 15772 C C . GLY D 1 418 ? 8.92712 -23.37340 -2.24369 1.000 15.49324 415 GLY D C 1
ATOM 15773 O O . GLY D 1 418 ? 9.98241 -23.21039 -1.61633 1.000 17.22109 415 GLY D O 1
ATOM 15774 N N . SER D 1 419 ? 8.50890 -22.52590 -3.19068 1.000 16.36202 416 SER D N 1
ATOM 15775 C CA . SER D 1 419 ? 9.35603 -21.41555 -3.63746 1.000 13.59877 416 SER D CA 1
ATOM 15776 C C . SER D 1 419 ? 9.58561 -20.35118 -2.57333 1.000 16.09774 416 SER D C 1
ATOM 15777 O O . SER D 1 419 ? 10.46210 -19.49697 -2.75732 1.000 15.22438 416 SER D O 1
ATOM 15780 N N . TYR D 1 420 ? 8.84963 -20.39328 -1.45877 1.000 15.16010 417 TYR D N 1
ATOM 15781 C CA . TYR D 1 420 ? 9.00851 -19.43694 -0.37352 1.000 15.73826 417 TYR D CA 1
ATOM 15782 C C . TYR D 1 420 ? 9.76094 -20.04885 0.80332 1.000 13.92180 417 TYR D C 1
ATOM 15783 O O . TYR D 1 420 ? 9.96884 -19.35942 1.80603 1.000 16.06012 417 TYR D O 1
ATOM 15792 N N . GLY D 1 421 ? 10.11940 -21.33140 0.72326 1.000 15.64802 418 GLY D N 1
ATOM 15793 C CA . GLY D 1 421 ? 10.84526 -22.00117 1.79177 1.000 15.10764 418 GLY D CA 1
ATOM 15794 C C . GLY D 1 421 ? 10.09116 -21.99294 3.10554 1.000 16.35039 418 GLY D C 1
ATOM 15795 O O . GLY D 1 421 ? 10.70120 -21.82209 4.16664 1.000 18.23757 418 GLY D O 1
ATOM 15796 N N . THR D 1 422 ? 8.78325 -22.19890 3.06414 1.000 15.91251 419 THR D N 1
ATOM 15797 C CA . THR D 1 422 ? 7.91970 -21.90238 4.21571 1.000 17.48548 419 THR D CA 1
ATOM 15798 C C . THR D 1 422 ? 7.84498 -23.07875 5.18499 1.000 14.33001 419 THR D C 1
ATOM 15799 O O . THR D 1 422 ? 7.42105 -24.18430 4.80693 1.000 17.04992 419 THR D O 1
ATOM 15803 N N . MET D 1 423 ? 8.21186 -22.84004 6.45286 1.000 15.85797 420 MET D N 1
ATOM 15804 C CA . MET D 1 423 ? 7.82507 -23.74428 7.52716 1.000 17.49038 420 MET D CA 1
ATOM 15805 C C . MET D 1 423 ? 6.41499 -23.38183 7.99009 1.000 16.33522 420 MET D C 1
ATOM 15806 O O . MET D 1 423 ? 6.08833 -22.19991 8.15344 1.000 18.72716 420 MET D O 1
ATOM 15811 N N . GLY D 1 424 ? 5.57923 -24.39597 8.17548 1.000 15.57033 421 GLY D N 1
ATOM 15812 C CA . GLY D 1 424 ? 4.18775 -24.19769 8.56949 1.000 17.52980 421 GLY D CA 1
ATOM 15813 C C . GLY D 1 424 ? 3.17678 -24.74035 7.57480 1.000 16.80332 421 GLY D C 1
ATOM 15814 O O . GLY D 1 424 ? 1.96082 -24.74256 7.86900 1.000 15.53747 421 GLY D O 1
ATOM 15815 N N . ILE D 1 425 ? 3.62020 -25.19400 6.39415 1.000 16.88018 422 ILE D N 1
ATOM 15816 C CA . ILE D 1 425 ? 2.67871 -25.75472 5.43102 1.000 17.81201 422 ILE D CA 1
ATOM 15817 C C . ILE D 1 425 ? 2.35783 -27.21631 5.68624 1.000 18.42685 422 ILE D C 1
ATOM 15818 O O . ILE D 1 425 ? 1.41656 -27.73776 5.09077 1.000 17.08731 422 ILE D O 1
ATOM 15823 N N . GLY D 1 426 ? 3.08361 -27.87954 6.58831 1.000 16.48639 423 GLY D N 1
ATOM 15824 C CA . GLY D 1 426 ? 3.04436 -29.32571 6.67796 1.000 14.98222 423 GLY D CA 1
ATOM 15825 C C . GLY D 1 426 ? 1.69569 -29.98857 6.89565 1.000 16.62278 423 GLY D C 1
ATOM 15826 O O . GLY D 1 426 ? 1.23393 -30.74883 6.04401 1.000 16.24800 423 GLY D O 1
ATOM 15827 N N . LEU D 1 427 ? 1.04442 -29.76312 8.04085 1.000 14.00079 424 LEU D N 1
ATOM 15828 C CA . LEU D 1 427 ? -0.20215 -30.49868 8.24561 1.000 15.24380 424 LEU D CA 1
ATOM 15829 C C . LEU D 1 427 ? -1.37508 -29.89585 7.46152 1.000 15.37808 424 LEU D C 1
ATOM 15830 O O . LEU D 1 427 ? -2.31926 -30.61937 7.12208 1.000 16.93330 424 LEU D O 1
ATOM 15835 N N . GLY D 1 428 ? -1.34270 -28.60764 7.13890 1.000 16.78480 425 GLY D N 1
ATOM 15836 C CA . GLY D 1 428 ? -2.36589 -28.06950 6.24459 1.000 17.03869 425 GLY D CA 1
ATOM 15837 C C . GLY D 1 428 ? -2.31194 -28.70911 4.86299 1.000 17.34798 425 GLY D C 1
ATOM 15838 O O . GLY D 1 428 ? -3.34612 -29.07867 4.29680 1.000 15.95394 425 GLY D O 1
ATOM 15839 N N . PHE D 1 429 ? -1.09771 -28.93293 4.34285 1.000 16.70907 426 PHE D N 1
ATOM 15840 C CA . PHE D 1 429 ? -0.96116 -29.63492 3.06056 1.000 14.69947 426 PHE D CA 1
ATOM 15841 C C . PHE D 1 429 ? -1.43594 -31.07835 3.18122 1.000 18.92109 426 PHE D C 1
ATOM 15842 O O . PHE D 1 429 ? -2.14414 -31.58722 2.30588 1.000 16.57225 426 PHE D O 1
ATOM 15850 N N . ALA D 1 430 ? -1.05222 -31.75864 4.26492 1.000 15.34647 427 ALA D N 1
ATOM 15851 C CA . ALA D 1 430 ? -1.50313 -33.12751 4.47531 1.000 15.99394 427 ALA D CA 1
ATOM 15852 C C . ALA D 1 430 ? -3.02154 -33.19615 4.57675 1.000 18.14545 427 ALA D C 1
ATOM 15853 O O . ALA D 1 430 ? -3.63337 -34.09357 4.00454 1.000 16.07458 427 ALA D O 1
ATOM 15855 N N . VAL D 1 431 ? -3.64509 -32.26025 5.31417 1.000 18.07329 428 VAL D N 1
ATOM 15856 C CA . VAL D 1 431 ? -5.10261 -32.25450 5.41897 1.000 13.98955 428 VAL D CA 1
ATOM 15857 C C . VAL D 1 431 ? -5.74731 -31.99907 4.05070 1.000 14.93347 428 VAL D C 1
ATOM 15858 O O . VAL D 1 431 ? -6.73468 -32.65187 3.69126 1.000 17.27573 428 VAL D O 1
ATOM 15862 N N . ALA D 1 432 ? -5.20409 -31.06311 3.27313 1.000 16.57853 429 ALA D N 1
ATOM 15863 C CA . ALA D 1 432 ? -5.76028 -30.81499 1.94135 1.000 16.05092 429 ALA D CA 1
ATOM 15864 C C . ALA D 1 432 ? -5.65943 -32.06174 1.06323 1.000 18.57909 429 ALA D C 1
ATOM 15865 O O . ALA D 1 432 ? -6.60656 -32.40557 0.34205 1.000 20.82007 429 ALA D O 1
ATOM 15867 N N . ALA D 1 433 ? -4.51910 -32.75769 1.12650 1.000 15.96621 430 ALA D N 1
ATOM 15868 C CA . ALA D 1 433 ? -4.30624 -33.95386 0.31804 1.000 16.94166 430 ALA D CA 1
ATOM 15869 C C . ALA D 1 433 ? -5.25548 -35.08063 0.72304 1.000 15.43678 430 ALA D C 1
ATOM 15870 O O . ALA D 1 433 ? -5.83111 -35.75146 -0.13893 1.000 17.43509 430 ALA D O 1
ATOM 15872 N N . ALA D 1 434 ? -5.47242 -35.26912 2.03995 1.000 15.13794 431 ALA D N 1
ATOM 15873 C CA . ALA D 1 434 ? -6.42964 -36.27300 2.50119 1.000 18.29834 431 ALA D CA 1
ATOM 15874 C C . ALA D 1 434 ? -7.87038 -35.90924 2.13001 1.000 16.45180 431 ALA D C 1
ATOM 15875 O O . ALA D 1 434 ? -8.69989 -36.79981 1.89837 1.000 18.05038 431 ALA D O 1
ATOM 15877 N N . ALA D 1 435 ? -8.19254 -34.62480 2.13024 1.000 14.43866 432 ALA D N 1
ATOM 15878 C CA . ALA D 1 435 ? -9.50202 -34.14777 1.68168 1.000 15.11240 432 ALA D CA 1
ATOM 15879 C C . ALA D 1 435 ? -9.70780 -34.38750 0.18844 1.000 15.33214 432 ALA D C 1
ATOM 15880 O O . ALA D 1 435 ? -10.77836 -34.83634 -0.22807 1.000 17.97017 432 ALA D O 1
ATOM 15882 N N . VAL D 1 436 ? -8.70297 -34.08550 -0.62134 1.000 16.21314 433 VAL D N 1
ATOM 15883 C CA . VAL D 1 436 ? -8.87603 -34.14392 -2.08700 1.000 16.51326 433 VAL D CA 1
ATOM 15884 C C . VAL D 1 436 ? -8.77543 -35.58096 -2.61742 1.000 20.62391 433 VAL D C 1
ATOM 15885 O O . VAL D 1 436 ? -9.44659 -35.94715 -3.59197 1.000 21.14576 433 VAL D O 1
ATOM 15889 N N . HIS D 1 437 ? -7.89298 -36.38888 -2.04107 1.000 19.70273 434 HIS D N 1
ATOM 15890 C CA . HIS D 1 437 ? -7.60452 -37.74432 -2.51030 1.000 21.51714 434 HIS D CA 1
ATOM 15891 C C . HIS D 1 437 ? -7.80444 -38.71339 -1.35313 1.000 25.06722 434 HIS D C 1
ATOM 15892 O O . HIS D 1 437 ? -6.84334 -39.32814 -0.87427 1.000 19.48800 434 HIS D O 1
ATOM 15899 N N . PRO D 1 438 ? -9.03982 -38.88795 -0.88328 1.000 24.46268 435 PRO D N 1
ATOM 15900 C CA . PRO D 1 438 ? -9.24983 -39.77519 0.26878 1.000 22.19010 435 PRO D CA 1
ATOM 15901 C C . PRO D 1 438 ? -8.88337 -41.22695 -0.00807 1.000 27.97542 435 PRO D C 1
ATOM 15902 O O . PRO D 1 438 ? -8.66041 -41.97034 0.94289 1.000 24.70797 435 PRO D O 1
ATOM 15906 N N . GLY D 1 439 ? -8.76559 -41.64723 -1.26609 1.000 27.70936 436 GLY D N 1
ATOM 15907 C CA . GLY D 1 439 ? -8.38090 -43.01609 -1.54887 1.000 24.43103 436 GLY D CA 1
ATOM 15908 C C . GLY D 1 439 ? -6.89513 -43.25021 -1.73345 1.000 28.13770 436 GLY D C 1
ATOM 15909 O O . GLY D 1 439 ? -6.49322 -44.35605 -2.11447 1.000 29.60395 436 GLY D O 1
ATOM 15910 N N . ARG D 1 440 ? -6.06788 -42.24694 -1.50086 1.000 22.08329 437 ARG D N 1
ATOM 15911 C CA . ARG D 1 440 ? -4.61950 -42.34927 -1.57408 1.000 23.76268 437 ARG D CA 1
ATOM 15912 C C . ARG D 1 440 ? -3.98925 -42.15944 -0.19254 1.000 22.77776 437 ARG D C 1
ATOM 15913 O O . ARG D 1 440 ? -4.48237 -41.35460 0.61535 1.000 20.93224 437 ARG D O 1
ATOM 15921 N N . PRO D 1 441 ? -2.91854 -42.88858 0.10536 1.000 21.07963 438 PRO D N 1
ATOM 15922 C CA . PRO D 1 441 ? -2.20063 -42.65714 1.36191 1.000 22.99095 438 PRO D CA 1
ATOM 15923 C C . PRO D 1 441 ? -1.52490 -41.29095 1.34174 1.000 21.83470 438 PRO D C 1
ATOM 15924 O O . PRO D 1 441 ? -1.07632 -40.81539 0.29582 1.000 19.99026 438 PRO D O 1
ATOM 15928 N N . VAL D 1 442 ? -1.47498 -40.66060 2.51187 1.000 17.37194 439 VAL D N 1
ATOM 15929 C CA . VAL D 1 442 ? -0.91415 -39.32195 2.71491 1.000 20.43147 439 VAL D CA 1
ATOM 15930 C C . VAL D 1 442 ? 0.11323 -39.43003 3.84314 1.000 18.09399 439 VAL D C 1
ATOM 15931 O O . VAL D 1 442 ? -0.25169 -39.67787 5.00400 1.000 20.84857 439 VAL D O 1
ATOM 15935 N N . ILE D 1 443 ? 1.39164 -39.21939 3.51892 1.000 21.23589 440 ILE D N 1
ATOM 15936 C CA . ILE D 1 443 ? 2.49635 -39.36912 4.47366 1.000 21.24282 440 ILE D CA 1
ATOM 15937 C C . ILE D 1 443 ? 3.22968 -38.03631 4.54478 1.000 27.12265 440 ILE D C 1
ATOM 15938 O O . ILE D 1 443 ? 3.71908 -37.53677 3.52770 1.000 21.37358 440 ILE D O 1
ATOM 15943 N N . ALA D 1 444 ? 3.29258 -37.45401 5.73545 1.000 15.66270 441 ALA D N 1
ATOM 15944 C CA . ALA D 1 444 ? 4.01094 -36.20736 5.97249 1.000 15.52260 441 ALA D CA 1
ATOM 15945 C C . ALA D 1 444 ? 5.25938 -36.52710 6.78108 1.000 21.67454 441 ALA D C 1
ATOM 15946 O O . ALA D 1 444 ? 5.15742 -37.03005 7.91056 1.000 18.21016 441 ALA D O 1
ATOM 15948 N N . VAL D 1 445 ? 6.42678 -36.22497 6.22827 1.000 17.08152 442 VAL D N 1
ATOM 15949 C CA . VAL D 1 445 ? 7.68954 -36.41180 6.93760 1.000 19.31492 442 VAL D CA 1
ATOM 15950 C C . VAL D 1 445 ? 8.24216 -35.03299 7.26985 1.000 21.98383 442 VAL D C 1
ATOM 15951 O O . VAL D 1 445 ? 8.59622 -34.25485 6.37234 1.000 17.62922 442 VAL D O 1
ATOM 15955 N N . GLN D 1 446 ? 8.31767 -34.73066 8.56655 1.000 16.26618 443 GLN D N 1
ATOM 15956 C CA . GLN D 1 446 ? 8.59433 -33.39482 9.05982 1.000 17.48324 443 GLN D CA 1
ATOM 15957 C C . GLN D 1 446 ? 9.76459 -33.44319 10.02762 1.000 16.29576 443 GLN D C 1
ATOM 15958 O O . GLN D 1 446 ? 9.90734 -34.40699 10.78450 1.000 17.04672 443 GLN D O 1
ATOM 15964 N N . GLY D 1 447 ? 10.58299 -32.39823 10.02970 1.000 16.91658 444 GLY D N 1
ATOM 15965 C CA . GLY D 1 447 ? 11.50958 -32.22815 11.13110 1.000 17.76399 444 GLY D CA 1
ATOM 15966 C C . GLY D 1 447 ? 10.74487 -31.84536 12.38756 1.000 15.10283 444 GLY D C 1
ATOM 15967 O O . GLY D 1 447 ? 9.56450 -31.48065 12.34650 1.000 15.58850 444 GLY D O 1
ATOM 15968 N N . ASP D 1 448 ? 11.43637 -31.90476 13.52558 1.000 17.29919 445 ASP D N 1
ATOM 15969 C CA . ASP D 1 448 ? 10.75871 -31.57931 14.77392 1.000 17.26164 445 ASP D CA 1
ATOM 15970 C C . ASP D 1 448 ? 10.35904 -30.10914 14.83054 1.000 16.84959 445 ASP D C 1
ATOM 15971 O O . ASP D 1 448 ? 9.26065 -29.78430 15.30153 1.000 18.73597 445 ASP D O 1
ATOM 15976 N N . SER D 1 449 ? 11.21684 -29.20185 14.36142 1.000 16.36708 446 SER D N 1
ATOM 15977 C CA . SER D 1 449 ? 10.82194 -27.78819 14.31317 1.000 17.95620 446 SER D CA 1
ATOM 15978 C C . SER D 1 449 ? 9.61576 -27.61262 13.41208 1.000 16.38938 446 SER D C 1
ATOM 15979 O O . SER D 1 449 ? 8.62818 -26.97732 13.79034 1.000 15.57039 446 SER D O 1
ATOM 15982 N N . ALA D 1 450 ? 9.67803 -28.18784 12.20846 1.000 17.29088 447 ALA D N 1
ATOM 15983 C CA . ALA D 1 450 ? 8.56495 -28.08006 11.26572 1.000 17.51936 447 ALA D CA 1
ATOM 15984 C C . ALA D 1 450 ? 7.24511 -28.53299 11.89109 1.000 17.25780 447 ALA D C 1
ATOM 15985 O O . ALA D 1 450 ? 6.22095 -27.84441 11.77455 1.000 18.29161 447 ALA D O 1
ATOM 15987 N N . PHE D 1 451 ? 7.25875 -29.67788 12.57249 1.000 18.95233 448 PHE D N 1
ATOM 15988 C CA . PHE D 1 451 ? 6.02792 -30.21079 13.15441 1.000 19.34687 448 PHE D CA 1
ATOM 15989 C C . PHE D 1 451 ? 5.39368 -29.21456 14.11434 1.000 20.16882 448 PHE D C 1
ATOM 15990 O O . PHE D 1 451 ? 4.16420 -29.08230 14.15695 1.000 19.98953 448 PHE D O 1
ATOM 15998 N N . GLY D 1 452 ? 6.21991 -28.47397 14.86161 1.000 17.22361 449 GLY D N 1
ATOM 15999 C CA . GLY D 1 452 ? 5.71593 -27.50648 15.82871 1.000 19.34171 449 GLY D CA 1
ATOM 16000 C C . GLY D 1 452 ? 4.88323 -26.37950 15.23130 1.000 24.47868 449 GLY D C 1
ATOM 16001 O O . GLY D 1 452 ? 4.04486 -25.81546 15.93580 1.000 17.57434 449 GLY D O 1
ATOM 16002 N N . PHE D 1 453 ? 5.08188 -26.04494 13.94299 1.000 16.61499 450 PHE D N 1
ATOM 16003 C CA . PHE D 1 453 ? 4.34289 -24.92268 13.35828 1.000 18.38867 450 PHE D CA 1
ATOM 16004 C C . PHE D 1 453 ? 2.86095 -25.25946 13.17999 1.000 18.67972 450 PHE D C 1
ATOM 16005 O O . PHE D 1 453 ? 1.99910 -24.39074 13.33916 1.000 18.73220 450 PHE D O 1
ATOM 16013 N N . SER D 1 454 ? 2.53350 -26.51223 12.85231 1.000 17.05635 451 SER D N 1
ATOM 16014 C CA . SER D 1 454 ? 1.14866 -26.84991 12.51723 1.000 19.37942 451 SER D CA 1
ATOM 16015 C C . SER D 1 454 ? 0.66640 -28.13730 13.19436 1.000 21.22333 451 SER D C 1
ATOM 16016 O O . SER D 1 454 ? -0.35456 -28.70774 12.79098 1.000 18.39364 451 SER D O 1
ATOM 16019 N N . GLY D 1 455 ? 1.34613 -28.60300 14.24408 1.000 17.67250 452 GLY D N 1
ATOM 16020 C CA . GLY D 1 455 ? 1.04883 -29.93960 14.74048 1.000 17.64303 452 GLY D CA 1
ATOM 16021 C C . GLY D 1 455 ? -0.34249 -30.08492 15.31984 1.000 16.51411 452 GLY D C 1
ATOM 16022 O O . GLY D 1 455 ? -0.87148 -31.19836 15.34507 1.000 16.43383 452 GLY D O 1
ATOM 16023 N N . MET D 1 456 ? -0.95795 -28.98489 15.77859 1.000 19.13651 453 MET D N 1
ATOM 16024 C CA . MET D 1 456 ? -2.31248 -29.09143 16.31355 1.000 20.76439 453 MET D CA 1
ATOM 16025 C C . MET D 1 456 ? -3.32593 -29.50312 15.24987 1.000 26.71514 453 MET D C 1
ATOM 16026 O O . MET D 1 456 ? -4.39834 -30.00169 15.60400 1.000 21.12507 453 MET D O 1
ATOM 16031 N N . GLU D 1 457 ? -3.02187 -29.33203 13.95683 1.000 22.48197 454 GLU D N 1
ATOM 16032 C CA . GLU D 1 457 ? -3.94793 -29.82941 12.94512 1.000 15.05823 454 GLU D CA 1
ATOM 16033 C C . GLU D 1 457 ? -4.03948 -31.34222 12.92624 1.000 18.64797 454 GLU D C 1
ATOM 16034 O O . GLU D 1 457 ? -4.86666 -31.86810 12.19168 1.000 17.26979 454 GLU D O 1
ATOM 16040 N N . PHE D 1 458 ? -3.23710 -32.06809 13.71396 1.000 17.74906 455 PHE D N 1
ATOM 16041 C CA . PHE D 1 458 ? -3.50814 -33.48297 13.87219 1.000 17.99087 455 PHE D CA 1
ATOM 16042 C C . PHE D 1 458 ? -4.91596 -33.70349 14.40847 1.000 16.57491 455 PHE D C 1
ATOM 16043 O O . PHE D 1 458 ? -5.56485 -34.68784 14.04807 1.000 19.32735 455 PHE D O 1
ATOM 16051 N N . GLU D 1 459 ? -5.43996 -32.76160 15.20278 1.000 18.02171 456 GLU D N 1
ATOM 16052 C CA . GLU D 1 459 ? -6.81006 -32.92308 15.68576 1.000 17.98419 456 GLU D CA 1
ATOM 16053 C C . GLU D 1 459 ? -7.80927 -32.77609 14.55422 1.000 17.69011 456 GLU D C 1
ATOM 16054 O O . GLU D 1 459 ? -8.82342 -33.49055 14.52200 1.000 18.47980 456 GLU D O 1
ATOM 16060 N N . THR D 1 460 ? -7.53744 -31.84516 13.64082 1.000 15.55365 457 THR D N 1
ATOM 16061 C CA . THR D 1 460 ? -8.33809 -31.68469 12.42300 1.000 14.21161 457 THR D CA 1
ATOM 16062 C C . THR D 1 460 ? -8.39783 -33.00014 11.64893 1.000 15.39262 457 THR D C 1
ATOM 16063 O O . THR D 1 460 ? -9.48255 -33.50689 11.33267 1.000 14.55934 457 THR D O 1
ATOM 16067 N N . ALA D 1 461 ? -7.23642 -33.58988 11.36540 1.000 17.89710 458 ALA D N 1
ATOM 16068 C CA . ALA D 1 461 ? -7.20971 -34.89140 10.68429 1.000 19.26327 458 ALA D CA 1
ATOM 16069 C C . ALA D 1 461 ? -8.04526 -35.94602 11.40853 1.000 23.55957 458 ALA D C 1
ATOM 16070 O O . ALA D 1 461 ? -8.85883 -36.63690 10.78523 1.000 18.05254 458 ALA D O 1
ATOM 16072 N N . ALA D 1 462 ? -7.85632 -36.09764 12.73557 1.000 19.03208 459 ALA D N 1
ATOM 16073 C CA . ALA D 1 462 ? -8.59285 -37.12179 13.46260 1.000 18.58057 459 ALA D CA 1
ATOM 16074 C C . ALA D 1 462 ? -10.09275 -36.87021 13.36978 1.000 21.58160 459 ALA D C 1
ATOM 16075 O O . ALA D 1 462 ? -10.88856 -37.80690 13.19787 1.000 19.66964 459 ALA D O 1
ATOM 16077 N N . ARG D 1 463 ? -10.48839 -35.60535 13.48437 1.000 17.78100 460 ARG D N 1
ATOM 16078 C CA . ARG D 1 463 ? -11.89825 -35.23394 13.51656 1.000 19.92353 460 ARG D CA 1
ATOM 16079 C C . ARG D 1 463 ? -12.60386 -35.54212 12.19245 1.000 22.89551 460 ARG D C 1
ATOM 16080 O O . ARG D 1 463 ? -13.79494 -35.85727 12.19444 1.000 17.98765 460 ARG D O 1
ATOM 16088 N N . TYR D 1 464 ? -11.89558 -35.47389 11.06893 1.000 17.59103 461 TYR D N 1
ATOM 16089 C CA . TYR D 1 464 ? -12.47124 -35.80591 9.76552 1.000 17.98557 461 TYR D CA 1
ATOM 16090 C C . TYR D 1 464 ? -12.11647 -37.21849 9.31287 1.000 24.11902 461 TYR D C 1
ATOM 16091 O O . TYR D 1 464 ? -12.41414 -37.59672 8.16486 1.000 21.44126 461 TYR D O 1
ATOM 16100 N N . GLY D 1 465 ? -11.52396 -38.01716 10.19399 1.000 23.38554 462 GLY D N 1
ATOM 16101 C CA . GLY D 1 465 ? -11.16405 -39.38970 9.86469 1.000 19.13059 462 GLY D CA 1
ATOM 16102 C C . GLY D 1 465 ? -10.13225 -39.48138 8.76135 1.000 22.24262 462 GLY D C 1
ATOM 16103 O O . GLY D 1 465 ? -10.17168 -40.41103 7.95665 1.000 25.21144 462 GLY D O 1
ATOM 16104 N N . MET D 1 466 ? -9.21377 -38.52749 8.69569 1.000 23.33812 463 MET D N 1
ATOM 16105 C CA . MET D 1 466 ? -8.17150 -38.52494 7.67900 1.000 23.52301 463 MET D CA 1
ATOM 16106 C C . MET D 1 466 ? -6.97329 -39.30962 8.19854 1.000 20.59018 463 MET D C 1
ATOM 16107 O O . MET D 1 466 ? -6.29427 -38.83961 9.12854 1.000 21.92514 463 MET D O 1
ATOM 16112 N N . PRO D 1 467 ? -6.65256 -40.45321 7.63652 1.000 24.59150 464 PRO D N 1
ATOM 16113 C CA . PRO D 1 467 ? -5.56800 -41.27869 8.20512 1.000 26.39923 464 PRO D CA 1
ATOM 16114 C C . PRO D 1 467 ? -4.18826 -40.84035 7.71094 1.000 21.79935 464 PRO D C 1
ATOM 16115 O O . PRO D 1 467 ? -3.44045 -41.61796 7.09753 1.000 22.39978 464 PRO D O 1
ATOM 16119 N N . ILE D 1 468 ? -3.85136 -39.57389 7.96622 1.000 16.77744 465 ILE D N 1
ATOM 16120 C CA . ILE D 1 468 ? -2.53300 -39.05945 7.62335 1.000 18.42121 465 ILE D CA 1
ATOM 16121 C C . ILE D 1 468 ? -1.49924 -39.73970 8.51478 1.000 19.70407 465 ILE D C 1
ATOM 16122 O O . ILE D 1 468 ? -1.74690 -39.99005 9.70153 1.000 20.43516 465 ILE D O 1
ATOM 16127 N N . LYS D 1 469 ? -0.35150 -40.10062 7.92518 1.000 19.77043 466 LYS D N 1
ATOM 16128 C CA . LYS D 1 469 ? 0.76449 -40.72085 8.63120 1.000 21.54819 466 LYS D CA 1
ATOM 16129 C C . LYS D 1 469 ? 1.82988 -39.64449 8.79839 1.000 21.05571 466 LYS D C 1
ATOM 16130 O O . LYS D 1 469 ? 2.45170 -39.22480 7.81795 1.000 21.58637 466 LYS D O 1
ATOM 16136 N N . VAL D 1 470 ? 2.04332 -39.19025 10.03405 1.000 17.57694 467 VAL D N 1
ATOM 16137 C CA . VAL D 1 470 ? 3.01450 -38.13572 10.32084 1.000 18.15857 467 VAL D CA 1
ATOM 16138 C C . VAL D 1 470 ? 4.27510 -38.80269 10.86022 1.000 21.61430 467 VAL D C 1
ATOM 16139 O O . VAL D 1 470 ? 4.23809 -39.48581 11.89936 1.000 21.10773 467 VAL D O 1
ATOM 16143 N N . ILE D 1 471 ? 5.39830 -38.60302 10.17351 1.000 17.70797 468 ILE D N 1
ATOM 16144 C CA . ILE D 1 471 ? 6.67507 -39.15456 10.61405 1.000 17.98854 468 ILE D CA 1
ATOM 16145 C C . ILE D 1 471 ? 7.57481 -37.99062 10.98814 1.000 19.03996 468 ILE D C 1
ATOM 16146 O O . ILE D 1 471 ? 7.88424 -37.15138 10.13603 1.000 19.84813 468 ILE D O 1
ATOM 16151 N N . ILE D 1 472 ? 7.95411 -37.89693 12.27115 1.000 17.25607 469 ILE D N 1
ATOM 16152 C CA . ILE D 1 472 ? 8.79688 -36.79777 12.74210 1.000 16.64906 469 ILE D CA 1
ATOM 16153 C C . ILE D 1 472 ? 10.22622 -37.28924 12.90995 1.000 18.31112 469 ILE D C 1
ATOM 16154 O O . ILE D 1 472 ? 10.48900 -38.22395 13.68375 1.000 19.52228 469 ILE D O 1
ATOM 16159 N N . LEU D 1 473 ? 11.16523 -36.61492 12.24372 1.000 17.10174 470 LEU D N 1
ATOM 16160 C CA . LEU D 1 473 ? 12.59185 -36.81840 12.48710 1.000 17.60898 470 LEU D CA 1
ATOM 16161 C C . LEU D 1 473 ? 13.04816 -35.76274 13.48833 1.000 16.19957 470 LEU D C 1
ATOM 16162 O O . LEU D 1 473 ? 13.10420 -34.57543 13.16595 1.000 17.86692 470 LEU D O 1
ATOM 16167 N N . ASN D 1 474 ? 13.36528 -36.19300 14.69873 1.000 19.18527 471 ASN D N 1
ATOM 16168 C CA . ASN D 1 474 ? 13.59857 -35.29468 15.82238 1.000 19.76762 471 ASN D CA 1
ATOM 16169 C C . ASN D 1 474 ? 15.08517 -35.33370 16.17456 1.000 18.15006 471 ASN D C 1
ATOM 16170 O O . ASN D 1 474 ? 15.55235 -36.27564 16.83374 1.000 21.88780 471 ASN D O 1
ATOM 16175 N N . ASN D 1 475 ? 15.81477 -34.28753 15.78396 1.000 19.21061 472 ASN D N 1
ATOM 16176 C CA . ASN D 1 475 ? 17.19492 -34.10147 16.20812 1.000 19.25898 472 ASN D CA 1
ATOM 16177 C C . ASN D 1 475 ? 17.30989 -33.07678 17.33890 1.000 23.57504 472 ASN D C 1
ATOM 16178 O O . ASN D 1 475 ? 18.42383 -32.71828 17.73363 1.000 19.47254 472 ASN D O 1
ATOM 16183 N N . GLY D 1 476 ? 16.18670 -32.62354 17.88711 1.000 19.21367 473 GLY D N 1
ATOM 16184 C CA . GLY D 1 476 ? 16.24315 -31.67469 18.98363 1.000 21.64411 473 GLY D CA 1
ATOM 16185 C C . GLY D 1 476 ? 16.58518 -30.25331 18.58821 1.000 22.62787 473 GLY D C 1
ATOM 16186 O O . GLY D 1 476 ? 17.08778 -29.49267 19.43008 1.000 20.32144 473 GLY D O 1
ATOM 16187 N N . GLY D 1 477 ? 16.33197 -29.85253 17.34125 1.000 19.73746 474 GLY D N 1
ATOM 16188 C CA . GLY D 1 477 ? 16.66751 -28.48541 16.99628 1.000 17.14511 474 GLY D CA 1
ATOM 16189 C C . GLY D 1 477 ? 16.31511 -28.13421 15.56748 1.000 19.29317 474 GLY D C 1
ATOM 16190 O O . GLY D 1 477 ? 15.80511 -28.95402 14.79300 1.000 17.60769 474 GLY D O 1
ATOM 16191 N N . ILE D 1 478 ? 16.57822 -26.87315 15.24435 1.000 19.51645 475 ILE D N 1
ATOM 16192 C CA . ILE D 1 478 ? 16.34522 -26.33925 13.90651 1.000 22.18434 475 ILE D CA 1
ATOM 16193 C C . ILE D 1 478 ? 17.59497 -26.64849 13.09267 1.000 18.11181 475 ILE D C 1
ATOM 16194 O O . ILE D 1 478 ? 18.63853 -26.02694 13.29695 1.000 20.64658 475 ILE D O 1
ATOM 16199 N N . GLY D 1 479 ? 17.50190 -27.63223 12.20129 1.000 24.55552 476 GLY D N 1
ATOM 16200 C CA . GLY D 1 479 ? 18.62057 -27.98403 11.33589 1.000 26.04389 476 GLY D CA 1
ATOM 16201 C C . GLY D 1 479 ? 19.60065 -28.96699 11.94480 1.000 25.38645 476 GLY D C 1
ATOM 16202 O O . GLY D 1 479 ? 20.18351 -29.79833 11.24272 1.000 25.18325 476 GLY D O 1
ATOM 16203 N N . MET D 1 480 ? 19.76912 -28.89961 13.26507 1.000 22.13770 477 MET D N 1
ATOM 16204 C CA . MET D 1 480 ? 20.71385 -29.71318 14.01702 1.000 23.43933 477 MET D CA 1
ATOM 16205 C C . MET D 1 480 ? 20.29357 -29.65062 15.47816 1.000 27.21687 477 MET D C 1
ATOM 16206 O O . MET D 1 480 ? 19.59990 -28.71791 15.89299 1.000 24.96937 477 MET D O 1
ATOM 16211 N N . GLY D 1 481 ? 20.72154 -30.65277 16.24883 1.000 30.12517 478 GLY D N 1
ATOM 16212 C CA . GLY D 1 481 ? 20.51336 -30.67797 17.68356 1.000 22.35710 478 GLY D CA 1
ATOM 16213 C C . GLY D 1 481 ? 21.51134 -29.80419 18.41367 1.000 26.21890 478 GLY D C 1
ATOM 16214 O O . GLY D 1 481 ? 22.29215 -29.06005 17.82073 1.000 29.25639 478 GLY D O 1
ATOM 16215 N N . SER D 1 482 ? 21.48888 -29.91670 19.74582 1.000 32.35502 479 SER D N 1
ATOM 16216 C CA . SER D 1 482 ? 22.35702 -29.10915 20.58580 1.000 36.73357 479 SER D CA 1
ATOM 16217 C C . SER D 1 482 ? 22.54611 -29.84166 21.90216 1.000 48.70367 479 SER D C 1
ATOM 16218 O O . SER D 1 482 ? 21.58013 -30.43366 22.40892 1.000 31.78735 479 SER D O 1
ATOM 16221 N N . PRO D 1 483 ? 23.74644 -29.84861 22.47227 1.000 43.72244 480 PRO D N 1
ATOM 16222 C CA . PRO D 1 483 ? 23.92652 -30.47863 23.78229 1.000 51.49462 480 PRO D CA 1
ATOM 16223 C C . PRO D 1 483 ? 23.19653 -29.68484 24.85414 1.000 46.78998 480 PRO D C 1
ATOM 16224 O O . PRO D 1 483 ? 22.64976 -28.60724 24.61115 1.000 47.98558 480 PRO D O 1
ATOM 16228 N N . ALA D 1 484 ? 23.17883 -30.24855 26.05540 1.000 70.10218 481 ALA D N 1
ATOM 16229 C CA . ALA D 1 484 ? 22.60981 -29.54262 27.19298 1.000 68.96829 481 ALA D CA 1
ATOM 16230 C C . ALA D 1 484 ? 23.42353 -28.28068 27.47867 1.000 76.03526 481 ALA D C 1
ATOM 16231 O O . ALA D 1 484 ? 24.66104 -28.30933 27.40863 1.000 57.64751 481 ALA D O 1
ATOM 16233 N N . PRO D 1 485 ? 22.76572 -27.14749 27.78701 1.000 80.13577 482 PRO D N 1
ATOM 16234 C CA . PRO D 1 485 ? 23.43806 -25.89196 28.16506 1.000 57.82037 482 PRO D CA 1
ATOM 16235 C C . PRO D 1 485 ? 24.40207 -26.05322 29.34428 1.000 76.46949 482 PRO D C 1
ATOM 16236 O O . PRO D 1 485 ? 24.12994 -26.87999 30.21340 1.000 57.75180 482 PRO D O 1
ATOM 16240 N N . GLN D 1 489 ? 23.92915 -21.22573 31.96056 1.000 62.61063 486 GLN D N 1
ATOM 16241 C CA . GLN D 1 489 ? 23.92244 -20.79153 30.56438 1.000 71.45052 486 GLN D CA 1
ATOM 16242 C C . GLN D 1 489 ? 22.60975 -21.11666 29.84343 1.000 53.42967 486 GLN D C 1
ATOM 16243 O O . GLN D 1 489 ? 21.98620 -22.15296 30.09828 1.000 54.20545 486 GLN D O 1
ATOM 16249 N N . PRO D 1 490 ? 22.18948 -20.22628 28.94717 1.000 36.01607 487 PRO D N 1
ATOM 16250 C CA . PRO D 1 490 ? 20.89895 -20.40297 28.27561 1.000 31.32004 487 PRO D CA 1
ATOM 16251 C C . PRO D 1 490 ? 20.98603 -21.41131 27.14584 1.000 32.59634 487 PRO D C 1
ATOM 16252 O O . PRO D 1 490 ? 22.04256 -21.63735 26.55225 1.000 31.75349 487 PRO D O 1
ATOM 16256 N N . GLY D 1 491 ? 19.83175 -21.99976 26.83278 1.000 29.58030 488 GLY D N 1
ATOM 16257 C CA . GLY D 1 491 ? 19.74243 -22.85229 25.67264 1.000 28.54119 488 GLY D CA 1
ATOM 16258 C C . GLY D 1 491 ? 19.98039 -22.07297 24.39036 1.000 30.60328 488 GLY D C 1
ATOM 16259 O O . GLY D 1 491 ? 19.68126 -20.87967 24.28420 1.000 25.64513 488 GLY D O 1
ATOM 16260 N N A MET D 1 492 ? 20.54789 -22.75811 23.40734 0.486 24.33409 489 MET D N 1
ATOM 16261 N N B MET D 1 492 ? 20.55030 -22.75944 23.40555 0.514 24.28819 489 MET D N 1
ATOM 16262 C CA A MET D 1 492 ? 20.87614 -22.10180 22.15507 0.486 28.60506 489 MET D CA 1
ATOM 16263 C CA B MET D 1 492 ? 20.88336 -22.10314 22.15255 0.514 28.32481 489 MET D CA 1
ATOM 16264 C C A MET D 1 492 ? 19.60113 -21.73208 21.39510 0.486 22.18891 489 MET D C 1
ATOM 16265 C C B MET D 1 492 ? 19.60762 -21.73851 21.38824 0.514 22.18356 489 MET D C 1
ATOM 16266 O O A MET D 1 492 ? 18.58057 -22.41941 21.50601 0.486 21.62578 489 MET D O 1
ATOM 16267 O O B MET D 1 492 ? 18.59121 -22.43302 21.49324 0.514 21.61708 489 MET D O 1
ATOM 16276 N N . PRO D 1 493 ? 19.63525 -20.64204 20.62001 1.000 22.13666 490 PRO D N 1
ATOM 16277 C CA . PRO D 1 493 ? 18.41862 -20.21235 19.90313 1.000 20.97475 490 PRO D CA 1
ATOM 16278 C C . PRO D 1 493 ? 17.82118 -21.25253 18.98704 1.000 21.06561 490 PRO D C 1
ATOM 16279 O O . PRO D 1 493 ? 16.59126 -21.28684 18.83773 1.000 20.33044 490 PRO D O 1
ATOM 16283 N N . HIS D 1 494 ? 18.63581 -22.10483 18.35995 1.000 20.03322 491 HIS D N 1
ATOM 16284 C CA . HIS D 1 494 ? 18.09440 -23.12907 17.48450 1.000 20.00172 491 HIS D CA 1
ATOM 16285 C C . HIS D 1 494 ? 17.68511 -24.40666 18.21464 1.000 19.92396 491 HIS D C 1
ATOM 16286 O O . HIS D 1 494 ? 17.09687 -25.28269 17.59600 1.000 19.27457 491 HIS D O 1
ATOM 16293 N N . ALA D 1 495 ? 17.97110 -24.54863 19.51368 1.000 19.20339 492 ALA D N 1
ATOM 16294 C CA . ALA D 1 495 ? 17.68366 -25.80875 20.19567 1.000 19.56784 492 ALA D CA 1
ATOM 16295 C C . ALA D 1 495 ? 16.19705 -25.98794 20.49707 1.000 17.44929 492 ALA D C 1
ATOM 16296 O O . ALA D 1 495 ? 15.51202 -25.04782 20.92809 1.000 17.72820 492 ALA D O 1
ATOM 16298 N N . LEU D 1 496 ? 15.72168 -27.22752 20.33092 1.000 18.69872 493 LEU D N 1
ATOM 16299 C CA . LEU D 1 496 ? 14.38006 -27.60586 20.75727 1.000 17.87623 493 LEU D CA 1
ATOM 16300 C C . LEU D 1 496 ? 14.48117 -28.72067 21.79904 1.000 20.50761 493 LEU D C 1
ATOM 16301 O O . LEU D 1 496 ? 15.33759 -28.64068 22.68412 1.000 26.06578 493 LEU D O 1
ATOM 16306 N N . SER D 1 497 ? 13.60605 -29.71524 21.77804 1.000 21.25839 494 SER D N 1
ATOM 16307 C CA . SER D 1 497 ? 13.59508 -30.74699 22.82921 1.000 20.22181 494 SER D CA 1
ATOM 16308 C C . SER D 1 497 ? 13.90698 -32.09690 22.18214 1.000 18.96814 494 SER D C 1
ATOM 16309 O O . SER D 1 497 ? 13.03306 -32.70944 21.55046 1.000 19.93094 494 SER D O 1
ATOM 16312 N N . HIS D 1 498 ? 15.15611 -32.55971 22.32084 1.000 24.06558 495 HIS D N 1
ATOM 16313 C CA . HIS D 1 498 ? 15.51113 -33.85387 21.73013 1.000 22.29472 495 HIS D CA 1
ATOM 16314 C C . HIS D 1 498 ? 14.71389 -34.98701 22.34647 1.000 24.37670 495 HIS D C 1
ATOM 16315 O O . HIS D 1 498 ? 14.47693 -36.00776 21.68819 1.000 24.73728 495 HIS D O 1
ATOM 16322 N N . ASP D 1 499 ? 14.32119 -34.85201 23.61711 1.000 20.64577 496 ASP D N 1
ATOM 16323 C CA . ASP D 1 499 ? 13.61680 -35.93152 24.29535 1.000 20.46708 496 ASP D CA 1
ATOM 16324 C C . ASP D 1 499 ? 12.10574 -35.76644 24.27010 1.000 24.29154 496 ASP D C 1
ATOM 16325 O O . ASP D 1 499 ? 11.40440 -36.57006 24.89060 1.000 20.61111 496 ASP D O 1
ATOM 16330 N N . ALA D 1 500 ? 11.59262 -34.77565 23.52810 1.000 22.42944 497 ALA D N 1
ATOM 16331 C CA . ALA D 1 500 ? 10.15279 -34.61158 23.36226 1.000 19.22126 497 ALA D CA 1
ATOM 16332 C C . ALA D 1 500 ? 9.50610 -35.90377 22.86236 1.000 24.64806 497 ALA D C 1
ATOM 16333 O O . ALA D 1 500 ? 10.07050 -36.64016 22.03930 1.000 22.41627 497 ALA D O 1
ATOM 16335 N N . ARG D 1 501 ? 8.31555 -36.18036 23.38141 1.000 20.59141 498 ARG D N 1
ATOM 16336 C CA . ARG D 1 501 ? 7.53054 -37.34244 22.98881 1.000 20.30262 498 ARG D CA 1
ATOM 16337 C C . ARG D 1 501 ? 6.33897 -36.86270 22.16442 1.000 22.83684 498 ARG D C 1
ATOM 16338 O O . ARG D 1 501 ? 5.17937 -36.97366 22.56652 1.000 21.48199 498 ARG D O 1
ATOM 16346 N N . TYR D 1 502 ? 6.64265 -36.32216 20.97179 1.000 15.69558 499 TYR D N 1
ATOM 16347 C CA . TYR D 1 502 ? 5.60792 -35.72743 20.13404 1.000 16.19927 499 TYR D CA 1
ATOM 16348 C C . TYR D 1 502 ? 4.48213 -36.69871 19.81784 1.000 16.98514 499 TYR D C 1
ATOM 16349 O O . TYR D 1 502 ? 3.34935 -36.26955 19.57291 1.000 18.90267 499 TYR D O 1
ATOM 16358 N N . GLU D 1 503 ? 4.77689 -38.00063 19.75454 1.000 19.92239 500 GLU D N 1
ATOM 16359 C CA . GLU D 1 503 ? 3.74642 -38.95897 19.37407 1.000 21.11617 500 GLU D CA 1
ATOM 16360 C C . GLU D 1 503 ? 2.60404 -38.99145 20.38260 1.000 22.17258 500 GLU D C 1
ATOM 16361 O O . GLU D 1 503 ? 1.50422 -39.43840 20.04692 1.000 21.87407 500 GLU D O 1
ATOM 16367 N N . ARG D 1 504 ? 2.82900 -38.50826 21.60431 1.000 21.66481 501 ARG D N 1
ATOM 16368 C CA . ARG D 1 504 ? 1.72394 -38.44435 22.55770 1.000 20.26207 501 ARG D CA 1
ATOM 16369 C C . ARG D 1 504 ? 0.65241 -37.45360 22.13323 1.000 20.96707 501 ARG D C 1
ATOM 16370 O O . ARG D 1 504 ? -0.48108 -37.54992 22.61200 1.000 24.54095 501 ARG D O 1
ATOM 16378 N N . ILE D 1 505 ? 0.96596 -36.53553 21.21630 1.000 19.86191 502 ILE D N 1
ATOM 16379 C CA . ILE D 1 505 ? -0.07305 -35.67091 20.66836 1.000 24.41176 502 ILE D CA 1
ATOM 16380 C C . ILE D 1 505 ? -1.08847 -36.50018 19.88461 1.000 21.12624 502 ILE D C 1
ATOM 16381 O O . ILE D 1 505 ? -2.30015 -36.24229 19.93416 1.000 20.28086 502 ILE D O 1
ATOM 16386 N N . ALA D 1 506 ? -0.61666 -37.51263 19.14985 1.000 20.30732 503 ALA D N 1
ATOM 16387 C CA . ALA D 1 506 ? -1.55286 -38.39990 18.46748 1.000 25.02374 503 ALA D CA 1
ATOM 16388 C C . ALA D 1 506 ? -2.54972 -38.98941 19.44803 1.000 23.36442 503 ALA D C 1
ATOM 16389 O O . ALA D 1 506 ? -3.75089 -39.06192 19.16237 1.000 23.02539 503 ALA D O 1
ATOM 16391 N N . GLU D 1 507 ? -2.07047 -39.40306 20.61968 1.000 20.65962 504 GLU D N 1
ATOM 16392 C CA . GLU D 1 507 ? -2.93149 -40.04612 21.59161 1.000 23.90081 504 GLU D CA 1
ATOM 16393 C C . GLU D 1 507 ? -3.91165 -39.06981 22.20876 1.000 25.07234 504 GLU D C 1
ATOM 16394 O O . GLU D 1 507 ? -4.92794 -39.49762 22.76133 1.000 29.39034 504 GLU D O 1
ATOM 16400 N N . ALA D 1 508 ? -3.62829 -37.76962 22.13551 1.000 21.38193 505 ALA D N 1
ATOM 16401 C CA . ALA D 1 508 ? -4.61069 -36.79699 22.59259 1.000 18.62704 505 ALA D CA 1
ATOM 16402 C C . ALA D 1 508 ? -5.87232 -36.86116 21.74584 1.000 22.38026 505 ALA D C 1
ATOM 16403 O O . ALA D 1 508 ? -6.96923 -36.62055 22.24967 1.000 23.08025 505 ALA D O 1
ATOM 16405 N N . PHE D 1 509 ? -5.75496 -37.23020 20.47163 1.000 18.97606 506 PHE D N 1
ATOM 16406 C CA . PHE D 1 509 ? -6.90056 -37.12393 19.57694 1.000 20.93273 506 PHE D CA 1
ATOM 16407 C C . PHE D 1 509 ? -7.32021 -38.46704 18.97227 1.000 21.49005 506 PHE D C 1
ATOM 16408 O O . PHE D 1 509 ? -7.96492 -38.48999 17.91599 1.000 20.51433 506 PHE D O 1
ATOM 16416 N N . GLY D 1 510 ? -6.99427 -39.57525 19.62857 1.000 24.23031 507 GLY D N 1
ATOM 16417 C CA . GLY D 1 510 ? -7.46493 -40.87635 19.20047 1.000 25.33451 507 GLY D CA 1
ATOM 16418 C C . GLY D 1 510 ? -6.65207 -41.53440 18.10375 1.000 27.68675 507 GLY D C 1
ATOM 16419 O O . GLY D 1 510 ? -7.05481 -42.59788 17.62010 1.000 27.93299 507 GLY D O 1
ATOM 16420 N N . GLY D 1 511 ? -5.51817 -40.94708 17.70198 1.000 23.91009 508 GLY D N 1
ATOM 16421 C CA . GLY D 1 511 ? -4.60754 -41.59633 16.77862 1.000 24.68962 508 GLY D CA 1
ATOM 16422 C C . GLY D 1 511 ? -3.60780 -42.51299 17.47295 1.000 25.81481 508 GLY D C 1
ATOM 16423 O O . GLY D 1 511 ? -3.60592 -42.68885 18.69524 1.000 26.02965 508 GLY D O 1
ATOM 16424 N N . ALA D 1 512 ? -2.73337 -43.10882 16.66447 1.000 20.81246 509 ALA D N 1
ATOM 16425 C CA . ALA D 1 512 ? -1.71146 -44.02047 17.16767 1.000 23.82716 509 ALA D CA 1
ATOM 16426 C C . ALA D 1 512 ? -0.36905 -43.30144 17.21936 1.000 24.38536 509 ALA D C 1
ATOM 16427 O O . ALA D 1 512 ? 0.02890 -42.64981 16.24925 1.000 25.09630 509 ALA D O 1
ATOM 16429 N N . GLY D 1 513 ? 0.31826 -43.39804 18.35524 1.000 20.27345 510 GLY D N 1
ATOM 16430 C CA . GLY D 1 513 ? 1.63043 -42.79675 18.51562 1.000 17.98581 510 GLY D CA 1
ATOM 16431 C C . GLY D 1 513 ? 2.68019 -43.88299 18.65850 1.000 22.36124 510 GLY D C 1
ATOM 16432 O O . GLY D 1 513 ? 2.45144 -44.88147 19.34344 1.000 24.20326 510 GLY D O 1
ATOM 16433 N N . PHE D 1 514 ? 3.82680 -43.68617 18.00969 1.000 19.00188 511 PHE D N 1
ATOM 16434 C CA . PHE D 1 514 ? 4.93453 -44.63247 18.07143 1.000 18.43068 511 PHE D CA 1
ATOM 16435 C C . PHE D 1 514 ? 6.20784 -43.85692 18.32312 1.000 22.14111 511 PHE D C 1
ATOM 16436 O O . PHE D 1 514 ? 6.41202 -42.79984 17.73155 1.000 20.75212 511 PHE D O 1
ATOM 16444 N N . TYR D 1 515 ? 7.05845 -44.37228 19.20615 1.000 22.78095 512 TYR D N 1
ATOM 16445 C CA . TYR D 1 515 ? 8.30992 -43.71444 19.54450 1.000 19.87553 512 TYR D CA 1
ATOM 16446 C C . TYR D 1 515 ? 9.45498 -44.64356 19.16827 1.000 21.79749 512 TYR D C 1
ATOM 16447 O O . TYR D 1 515 ? 9.42164 -45.83743 19.49284 1.000 24.88353 512 TYR D O 1
ATOM 16456 N N . VAL D 1 516 ? 10.44864 -44.10321 18.46513 1.000 22.20388 513 VAL D N 1
ATOM 16457 C CA . VAL D 1 516 ? 11.55686 -44.88203 17.91862 1.000 18.94573 513 VAL D CA 1
ATOM 16458 C C . VAL D 1 516 ? 12.86331 -44.19724 18.28761 1.000 19.06986 513 VAL D C 1
ATOM 16459 O O . VAL D 1 516 ? 13.09090 -43.04506 17.89803 1.000 23.05861 513 VAL D O 1
ATOM 16463 N N . THR D 1 517 ? 13.71860 -44.89952 19.02573 1.000 21.00722 514 THR D N 1
ATOM 16464 C CA . THR D 1 517 ? 15.08776 -44.46243 19.23225 1.000 24.30525 514 THR D CA 1
ATOM 16465 C C . THR D 1 517 ? 16.11769 -45.41399 18.64024 1.000 21.70719 514 THR D C 1
ATOM 16466 O O . THR D 1 517 ? 17.23295 -44.97003 18.35674 1.000 31.05948 514 THR D O 1
ATOM 16470 N N . ASP D 1 518 ? 15.78234 -46.69098 18.43730 1.000 24.53974 515 ASP D N 1
ATOM 16471 C CA . ASP D 1 518 ? 16.71049 -47.70278 17.94513 1.000 23.50006 515 ASP D CA 1
ATOM 16472 C C . ASP D 1 518 ? 16.30825 -48.13289 16.53702 1.000 26.88606 515 ASP D C 1
ATOM 16473 O O . ASP D 1 518 ? 15.11987 -48.26573 16.23536 1.000 24.00140 515 ASP D O 1
ATOM 16478 N N . SER D 1 519 ? 17.30284 -48.34372 15.67461 1.000 28.79547 516 SER D N 1
ATOM 16479 C CA . SER D 1 519 ? 17.01755 -48.73478 14.29457 1.000 28.16757 516 SER D CA 1
ATOM 16480 C C . SER D 1 519 ? 16.20978 -50.03279 14.21565 1.000 30.99517 516 SER D C 1
ATOM 16481 O O . SER D 1 519 ? 15.38927 -50.19683 13.30439 1.000 28.75122 516 SER D O 1
ATOM 16484 N N . ALA D 1 520 ? 16.40583 -50.95061 15.16206 1.000 27.24478 517 ALA D N 1
ATOM 16485 C CA . ALA D 1 520 ? 15.61835 -52.18052 15.17809 1.000 32.31896 517 ALA D CA 1
ATOM 16486 C C . ALA D 1 520 ? 14.13559 -51.90757 15.40079 1.000 30.10430 517 ALA D C 1
ATOM 16487 O O . ALA D 1 520 ? 13.30178 -52.73911 15.03146 1.000 30.95022 517 ALA D O 1
ATOM 16489 N N . GLU D 1 521 ? 13.79093 -50.77823 16.01135 1.000 25.44699 518 GLU D N 1
ATOM 16490 C CA . GLU D 1 521 ? 12.39603 -50.43783 16.27190 1.000 29.99111 518 GLU D CA 1
ATOM 16491 C C . GLU D 1 521 ? 11.70663 -49.81209 15.06803 1.000 29.50593 518 GLU D C 1
ATOM 16492 O O . GLU D 1 521 ? 10.46936 -49.73875 15.04619 1.000 25.58982 518 GLU D O 1
ATOM 16498 N N . LEU D 1 522 ? 12.47359 -49.33002 14.08759 1.000 24.44639 519 LEU D N 1
ATOM 16499 C CA . LEU D 1 522 ? 11.90651 -48.39422 13.11843 1.000 22.68166 519 LEU D CA 1
ATOM 16500 C C . LEU D 1 522 ? 10.95248 -49.10709 12.16089 1.000 30.34448 519 LEU D C 1
ATOM 16501 O O . LEU D 1 522 ? 9.81520 -48.66011 11.95527 1.000 25.42224 519 LEU D O 1
ATOM 16506 N N . GLY D 1 523 ? 11.39733 -50.22355 11.58481 1.000 28.41787 520 GLY D N 1
ATOM 16507 C CA . GLY D 1 523 ? 10.59379 -51.03478 10.70060 1.000 25.29799 520 GLY D CA 1
ATOM 16508 C C . GLY D 1 523 ? 9.23700 -51.38206 11.28566 1.000 34.81567 520 GLY D C 1
ATOM 16509 O O . GLY D 1 523 ? 8.18824 -51.11244 10.67864 1.000 26.22044 520 GLY D O 1
ATOM 16510 N N . PRO D 1 524 ? 9.22894 -52.00316 12.47539 1.000 28.07027 521 PRO D N 1
ATOM 16511 C CA . PRO D 1 524 ? 7.94143 -52.38488 13.07679 1.000 26.26628 521 PRO D CA 1
ATOM 16512 C C . PRO D 1 524 ? 7.02910 -51.20616 13.35951 1.000 27.99498 521 PRO D C 1
ATOM 16513 O O . PRO D 1 524 ? 5.80196 -51.34835 13.23262 1.000 26.00669 521 PRO D O 1
ATOM 16517 N N . ALA D 1 525 ? 7.58226 -50.05186 13.77007 1.000 20.93621 522 ALA D N 1
ATOM 16518 C CA . ALA D 1 525 ? 6.74462 -48.89110 14.06203 1.000 20.42688 522 ALA D CA 1
ATOM 16519 C C . ALA D 1 525 ? 6.08947 -48.36466 12.78867 1.000 21.86621 522 ALA D C 1
ATOM 16520 O O . ALA D 1 525 ? 4.88297 -48.08921 12.76352 1.000 22.31099 522 ALA D O 1
ATOM 16522 N N . LEU D 1 526 ? 6.86930 -48.21907 11.72142 1.000 23.00618 523 LEU D N 1
ATOM 16523 C CA . LEU D 1 526 ? 6.28358 -47.73556 10.47179 1.000 22.77742 523 LEU D CA 1
ATOM 16524 C C . LEU D 1 526 ? 5.22103 -48.70129 9.96180 1.000 25.76141 523 LEU D C 1
ATOM 16525 O O . LEU D 1 526 ? 4.15645 -48.26238 9.51181 1.000 24.32519 523 LEU D O 1
ATOM 16530 N N . ASP D 1 527 ? 5.47854 -50.01944 10.03787 1.000 25.33998 524 ASP D N 1
ATOM 16531 C CA . ASP D 1 527 ? 4.47727 -50.98791 9.59412 1.000 27.20761 524 ASP D CA 1
ATOM 16532 C C . ASP D 1 527 ? 3.18569 -50.81902 10.38391 1.000 27.08496 524 ASP D C 1
ATOM 16533 O O . ASP D 1 527 ? 2.08927 -50.81501 9.81038 1.000 29.88007 524 ASP D O 1
ATOM 16538 N N . ALA D 1 528 ? 3.29239 -50.70219 11.71601 1.000 22.30761 525 ALA D N 1
ATOM 16539 C CA . ALA D 1 528 ? 2.08810 -50.52190 12.51642 1.000 23.58531 525 ALA D CA 1
ATOM 16540 C C . ALA D 1 528 ? 1.39853 -49.19761 12.20069 1.000 23.04193 525 ALA D C 1
ATOM 16541 O O . ALA D 1 528 ? 0.16484 -49.14135 12.13533 1.000 25.62112 525 ALA D O 1
ATOM 16543 N N . ALA D 1 529 ? 2.16067 -48.11672 11.99510 1.000 21.77606 526 ALA D N 1
ATOM 16544 C CA . ALA D 1 529 ? 1.52257 -46.84010 11.70010 1.000 23.57670 526 ALA D CA 1
ATOM 16545 C C . ALA D 1 529 ? 0.78282 -46.87535 10.36037 1.000 21.99778 526 ALA D C 1
ATOM 16546 O O . ALA D 1 529 ? -0.35644 -46.40380 10.26748 1.000 21.83560 526 ALA D O 1
ATOM 16548 N N . MET D 1 530 ? 1.39429 -47.46215 9.32198 1.000 22.86472 527 MET D N 1
ATOM 16549 C CA . MET D 1 530 ? 0.72676 -47.51452 8.02500 1.000 22.91974 527 MET D CA 1
ATOM 16550 C C . MET D 1 530 ? -0.50950 -48.40057 8.08118 1.000 27.48796 527 MET D C 1
ATOM 16551 O O . MET D 1 530 ? -1.47414 -48.17613 7.34063 1.000 28.10398 527 MET D O 1
ATOM 16556 N N . ALA D 1 531 ? -0.50482 -49.40466 8.95587 1.000 25.71093 528 ALA D N 1
ATOM 16557 C CA . ALA D 1 531 ? -1.61785 -50.33724 9.00018 1.000 27.43982 528 ALA D CA 1
ATOM 16558 C C . ALA D 1 531 ? -2.74916 -49.83130 9.87290 1.000 27.12093 528 ALA D C 1
ATOM 16559 O O . ALA D 1 531 ? -3.91000 -50.16931 9.61316 1.000 28.40699 528 ALA D O 1
ATOM 16561 N N . PHE D 1 532 ? -2.42730 -49.02730 10.88678 1.000 28.29703 529 PHE D N 1
ATOM 16562 C CA . PHE D 1 532 ? -3.43108 -48.44252 11.77129 1.000 26.45336 529 PHE D CA 1
ATOM 16563 C C . PHE D 1 532 ? -4.49641 -47.71613 10.96663 1.000 21.74846 529 PHE D C 1
ATOM 16564 O O . PHE D 1 532 ? -4.18533 -46.91181 10.08875 1.000 21.99752 529 PHE D O 1
ATOM 16572 N N . LYS D 1 533 ? -5.76065 -48.01859 11.25007 1.000 26.92355 530 LYS D N 1
ATOM 16573 C CA . LYS D 1 533 ? -6.85592 -47.45134 10.45940 1.000 28.29592 530 LYS D CA 1
ATOM 16574 C C . LYS D 1 533 ? -7.23071 -46.08620 11.04260 1.000 28.89483 530 LYS D C 1
ATOM 16575 O O . LYS D 1 533 ? -8.27204 -45.89457 11.67438 1.000 30.74671 530 LYS D O 1
ATOM 16581 N N . GLY D 1 534 ? -6.33279 -45.12781 10.83378 1.000 21.64172 531 GLY D N 1
ATOM 16582 C CA . GLY D 1 534 ? -6.50262 -43.79810 11.36833 1.000 24.82415 531 GLY D CA 1
ATOM 16583 C C . GLY D 1 534 ? -5.21518 -43.01095 11.26835 1.000 22.36974 531 GLY D C 1
ATOM 16584 O O . GLY D 1 534 ? -4.20574 -43.51759 10.77022 1.000 22.20815 531 GLY D O 1
ATOM 16585 N N . PRO D 1 535 ? -5.22684 -41.75214 11.71607 1.000 21.11106 532 PRO D N 1
ATOM 16586 C CA . PRO D 1 535 ? -3.99976 -40.95172 11.68001 1.000 20.76506 532 PRO D CA 1
ATOM 16587 C C . PRO D 1 535 ? -3.01580 -41.43198 12.73274 1.000 20.21166 532 PRO D C 1
ATOM 16588 O O . PRO D 1 535 ? -3.40536 -41.97898 13.76604 1.000 20.63260 532 PRO D O 1
ATOM 16592 N N . ALA D 1 536 ? -1.73057 -41.18666 12.48282 1.000 21.75286 533 ALA D N 1
ATOM 16593 C CA . ALA D 1 536 ? -0.67270 -41.71462 13.34134 1.000 23.59631 533 ALA D CA 1
ATOM 16594 C C . ALA D 1 536 ? 0.52105 -40.76842 13.35706 1.000 22.78492 533 ALA D C 1
ATOM 16595 O O . ALA D 1 536 ? 0.76141 -40.03672 12.39444 1.000 20.97449 533 ALA D O 1
ATOM 16597 N N . ILE D 1 537 ? 1.28350 -40.79964 14.45121 1.000 17.27739 534 ILE D N 1
ATOM 16598 C CA . ILE D 1 537 ? 2.55187 -40.08384 14.54074 1.000 17.77049 534 ILE D CA 1
ATOM 16599 C C . ILE D 1 537 ? 3.64108 -41.08189 14.89376 1.000 20.33238 534 ILE D C 1
ATOM 16600 O O . ILE D 1 537 ? 3.54227 -41.78621 15.90851 1.000 20.26467 534 ILE D O 1
ATOM 16605 N N . VAL D 1 538 ? 4.69245 -41.11968 14.08263 1.000 19.70220 535 VAL D N 1
ATOM 16606 C CA . VAL D 1 538 ? 5.89948 -41.87713 14.39236 1.000 18.01286 535 VAL D CA 1
ATOM 16607 C C . VAL D 1 538 ? 6.99792 -40.87473 14.70167 1.000 19.92086 535 VAL D C 1
ATOM 16608 O O . VAL D 1 538 ? 7.45439 -40.14575 13.81695 1.000 20.19077 535 VAL D O 1
ATOM 16612 N N . ASN D 1 539 ? 7.41411 -40.81910 15.96166 1.000 18.82457 536 ASN D N 1
ATOM 16613 C CA . ASN D 1 539 ? 8.39216 -39.85131 16.44591 1.000 17.92529 536 ASN D CA 1
ATOM 16614 C C . ASN D 1 539 ? 9.72858 -40.57098 16.58058 1.000 19.79221 536 ASN D C 1
ATOM 16615 O O . ASN D 1 539 ? 9.87471 -41.46780 17.42786 1.000 19.92799 536 ASN D O 1
ATOM 16620 N N . ILE D 1 540 ? 10.69325 -40.19290 15.73748 1.000 19.17151 537 ILE D N 1
ATOM 16621 C CA . ILE D 1 540 ? 11.97588 -40.88470 15.60795 1.000 17.69642 537 ILE D CA 1
ATOM 16622 C C . ILE D 1 540 ? 13.05840 -39.98470 16.19214 1.000 18.67134 537 ILE D C 1
ATOM 16623 O O . ILE D 1 540 ? 13.28997 -38.88161 15.69029 1.000 19.45467 537 ILE D O 1
ATOM 16628 N N . LYS D 1 541 ? 13.71544 -40.43066 17.25411 1.000 18.83780 538 LYS D N 1
ATOM 16629 C CA . LYS D 1 541 ? 14.78423 -39.63307 17.84741 1.000 20.55642 538 LYS D CA 1
ATOM 16630 C C . LYS D 1 541 ? 16.06959 -39.95770 17.09030 1.000 23.40724 538 LYS D C 1
ATOM 16631 O O . LYS D 1 541 ? 16.68566 -41.00819 17.30731 1.000 22.82731 538 LYS D O 1
ATOM 16637 N N . ILE D 1 542 ? 16.47496 -39.05341 16.20279 1.000 21.05581 539 ILE D N 1
ATOM 16638 C CA . ILE D 1 542 ? 17.62576 -39.27721 15.33911 1.000 19.16827 539 ILE D CA 1
ATOM 16639 C C . ILE D 1 542 ? 18.86269 -38.62927 15.94837 1.000 30.32860 539 ILE D C 1
ATOM 16640 O O . ILE D 1 542 ? 18.78535 -37.86614 16.91331 1.000 21.19373 539 ILE D O 1
ATOM 16645 N N . ALA D 1 543 ? 20.02748 -38.94520 15.37844 1.000 22.05955 540 ALA D N 1
ATOM 16646 C CA . ALA D 1 543 ? 21.27699 -38.41277 15.89225 1.000 24.93457 540 ALA D CA 1
ATOM 16647 C C . ALA D 1 543 ? 21.29979 -36.89154 15.77622 1.000 24.03223 540 ALA D C 1
ATOM 16648 O O . ALA D 1 543 ? 20.86940 -36.30862 14.77137 1.000 21.68979 540 ALA D O 1
ATOM 16650 N N . ALA D 1 544 ? 21.79394 -36.24762 16.83833 1.000 23.93768 541 ALA D N 1
ATOM 16651 C CA . ALA D 1 544 ? 21.76497 -34.79243 16.94134 1.000 24.25467 541 ALA D CA 1
ATOM 16652 C C . ALA D 1 544 ? 22.63838 -34.12702 15.88752 1.000 21.44539 541 ALA D C 1
ATOM 16653 O O . ALA D 1 544 ? 22.33910 -32.99941 15.47005 1.000 20.56748 541 ALA D O 1
ATOM 16655 N N . THR D 1 545 ? 23.71474 -34.79620 15.44985 1.000 24.60559 542 THR D N 1
ATOM 16656 C CA . THR D 1 545 ? 24.64251 -34.22208 14.47523 1.000 28.24360 542 THR D CA 1
ATOM 16657 C C . THR D 1 545 ? 24.49342 -34.81255 13.07853 1.000 30.50400 542 THR D C 1
ATOM 16658 O O . THR D 1 545 ? 25.34634 -34.54946 12.22582 1.000 27.44362 542 THR D O 1
ATOM 16662 N N . ALA D 1 546 ? 23.45581 -35.61582 12.83263 1.000 22.95549 543 ALA D N 1
ATOM 16663 C CA . ALA D 1 546 ? 23.21292 -36.15317 11.49438 1.000 26.33764 543 ALA D CA 1
ATOM 16664 C C . ALA D 1 546 ? 23.06297 -35.02230 10.48784 1.000 24.66183 543 ALA D C 1
ATOM 16665 O O . ALA D 1 546 ? 22.50358 -33.96298 10.79573 1.000 24.54470 543 ALA D O 1
ATOM 16667 N N . ASP D 1 547 ? 23.54821 -35.25120 9.26539 1.000 22.83561 544 ASP D N 1
ATOM 16668 C CA . ASP D 1 547 ? 23.58478 -34.17942 8.27844 1.000 20.46389 544 ASP D CA 1
ATOM 16669 C C . ASP D 1 547 ? 23.47939 -34.78788 6.87921 1.000 21.16524 544 ASP D C 1
ATOM 16670 O O . ASP D 1 547 ? 23.61723 -35.99711 6.69652 1.000 26.21668 544 ASP D O 1
ATOM 16675 N N . ARG D 1 548 ? 23.25118 -33.93139 5.88799 1.000 22.01910 545 ARG D N 1
ATOM 16676 C CA . ARG D 1 548 ? 23.15513 -34.37333 4.50531 1.000 23.04240 545 ARG D CA 1
ATOM 16677 C C . ARG D 1 548 ? 24.54110 -34.65274 3.93728 1.000 28.69530 545 ARG D C 1
ATOM 16678 O O . ARG D 1 548 ? 25.55669 -34.22061 4.47889 1.000 24.32712 545 ARG D O 1
ATOM 16686 N N . LYS D 1 549 ? 24.57457 -35.34139 2.79650 1.000 29.78125 546 LYS D N 1
ATOM 16687 C CA . LYS D 1 549 ? 25.85446 -35.65524 2.18659 1.000 37.31819 546 LYS D CA 1
ATOM 16688 C C . LYS D 1 549 ? 26.59305 -34.36450 1.81500 1.000 29.97976 546 LYS D C 1
ATOM 16689 O O . LYS D 1 549 ? 25.96915 -33.34639 1.48591 1.000 28.25349 546 LYS D O 1
ATOM 16695 N N . PRO D 1 550 ? 27.92297 -34.36180 1.91017 1.000 25.29512 547 PRO D N 1
ATOM 16696 C CA . PRO D 1 550 ? 28.67623 -33.15079 1.57070 1.000 30.82616 547 PRO D CA 1
ATOM 16697 C C . PRO D 1 550 ? 28.52079 -32.82502 0.09206 1.000 32.13294 547 PRO D C 1
ATOM 16698 O O . PRO D 1 550 ? 28.32381 -33.71291 -0.74177 1.000 27.81556 547 PRO D O 1
ATOM 16702 N N . GLN D 1 551 ? 28.62498 -31.53415 -0.22110 1.000 24.16127 548 GLN D N 1
ATOM 16703 C CA . GLN D 1 551 ? 28.46693 -31.03661 -1.57862 1.000 24.95860 548 GLN D CA 1
ATOM 16704 C C . GLN D 1 551 ? 29.48679 -29.94747 -1.84699 1.000 27.24237 548 GLN D C 1
ATOM 16705 O O . GLN D 1 551 ? 29.97184 -29.28509 -0.92814 1.000 24.96445 548 GLN D O 1
ATOM 16711 N N . GLN D 1 552 ? 29.75940 -29.72601 -3.13315 1.000 22.83653 549 GLN D N 1
ATOM 16712 C CA . GLN D 1 552 ? 30.67499 -28.66188 -3.50761 1.000 23.15528 549 GLN D CA 1
ATOM 16713 C C . GLN D 1 552 ? 30.10449 -27.28731 -3.16496 1.000 23.30148 549 GLN D C 1
ATOM 16714 O O . GLN D 1 552 ? 30.85459 -26.37458 -2.79118 1.000 27.36375 549 GLN D O 1
ATOM 16720 N N . PHE D 1 553 ? 28.78749 -27.10989 -3.29167 1.000 20.54368 550 PHE D N 1
ATOM 16721 C CA . PHE D 1 553 ? 28.15253 -25.81642 -3.03903 1.000 20.05015 550 PHE D CA 1
ATOM 16722 C C . PHE D 1 553 ? 27.08191 -25.93116 -1.97092 1.000 31.43796 550 PHE D C 1
ATOM 16723 O O . PHE D 1 553 ? 26.36248 -26.93632 -1.90205 1.000 22.38154 550 PHE D O 1
ATOM 16731 N N . ASN D 1 554 ? 26.96799 -24.88090 -1.15686 1.000 20.61450 551 ASN D N 1
ATOM 16732 C CA . ASN D 1 554 ? 25.82747 -24.73571 -0.26482 1.000 20.18040 551 ASN D CA 1
ATOM 16733 C C . ASN D 1 554 ? 24.55237 -24.56584 -1.09083 1.000 19.96220 551 ASN D C 1
ATOM 16734 O O . ASN D 1 554 ? 24.57112 -24.03096 -2.20607 1.000 22.29739 551 ASN D O 1
ATOM 16739 N N . TRP D 1 555 ? 23.43578 -25.06056 -0.56472 1.000 19.50632 552 TRP D N 1
ATOM 16740 C CA . TRP D 1 555 ? 22.19694 -24.97274 -1.33477 1.000 22.05417 552 TRP D CA 1
ATOM 16741 C C . TRP D 1 555 ? 21.79963 -23.52409 -1.58877 1.000 21.18304 552 TRP D C 1
ATOM 16742 O O . TRP D 1 555 ? 21.24893 -23.19438 -2.65078 1.000 19.60356 552 TRP D O 1
ATOM 16753 N N . HIS D 1 556 ? 22.07920 -22.64433 -0.63537 1.000 19.81946 553 HIS D N 1
ATOM 16754 C CA . HIS D 1 556 ? 21.76933 -21.23287 -0.78051 1.000 19.54546 553 HIS D CA 1
ATOM 16755 C C . HIS D 1 556 ? 22.91111 -20.45235 -1.42873 1.000 21.93873 553 HIS D C 1
ATOM 16756 O O . HIS D 1 556 ? 22.68750 -19.70389 -2.38570 1.000 22.52172 553 HIS D O 1
ATOM 16763 N N . GLY D 1 557 ? 24.13624 -20.62509 -0.93801 1.000 26.66118 554 GLY D N 1
ATOM 16764 C CA . GLY D 1 557 ? 25.28126 -19.88412 -1.44353 1.000 27.86033 554 GLY D CA 1
ATOM 16765 C C . GLY D 1 557 ? 25.37107 -18.45301 -0.92703 1.000 46.23779 554 GLY D C 1
ATOM 16766 O O . GLY D 1 557 ? 24.45776 -17.93303 -0.27308 1.000 35.61487 554 GLY D O 1
#

Radius of gyration: 37.12 Å; Cα contacts (8 Å, |Δi|>4): 5568; chains: 4; bounding box: 95×105×101 Å

Organism: NCBI:txid1913988

Nearest PDB structures (foldseek):
  8vzc-assembly1_A  TM=1.002E+00  e=0.000E+00  Alphaproteobacteria bacterium
  8vza-assembly1_C  TM=1.001E+00  e=0.000E+00  Alphaproteobacteria bacterium
  6xn8-assembly1_A  TM=9.948E-01  e=2.804E-82  Rhodospirillales bacterium URHD0017
  8vzj-assembly2_H  TM=9.920E-01  e=5.635E-77  Dehalococcoidia bacterium
  8vzk-assembly1_A  TM=9.862E-01  e=2.238E-70  Chloroflexi bacterium HGW-Chloroflexi-9

Secondary structure (DSSP, 8-state):
-TTS----SEEEHHHHHHHHHHHTT--EEEE---TTTHHHHHHHHHTT-EEEE-S-HHHHHHHHHHHHHHHSS--EEEE-TTHHHHHHHHHHHHHHHHT--EEEEEEE--GGGTTS--TT---HHHHHGGG-SEEEE--SGGGHHHHHHHHHHHHHSSS--EEEEEEEHHHHS-EEEGGGPPP-PPP-SPP--B--HHHHHHHHHHHHH-SSEEEEE-HHHHHTT-HHHHHHHHHHH---EEE-TTTTTSS-TT-TTB-GGGHHHHHHH-SEEEEES--SSGGGGGG-TTSS-TT-EEEEEES-GGGTTSSS--SEEEES-HHHHHHHHHHHHTT------SS-HHHHHHHHHHHHHHHHHHHHHH---SSPPHHHHHHHHHHT--TT-EEEEESSHHHHHHHHHS--SSSS-EEESGGGT-TT-HHHHHHHHHHH-TTS-EEEEEEHHHHHHHGGGHHHHHHTT---EEEEEE-SBSSS-----PPPPTTB--TT--THHHHHHTT-EEEEE-SHHHHHHHHHHHHHSSS-EEEEEE--TT--PPP-SS-S--/-TTS----SEEEHHHHHHHHHHHTT--EEEE---TTTHHHHHHHHHTT-EEEE-S-HHHHHHHHHHHHHHHTS--EEEE-TTHHHHHHHHHHHHHHHHT--EEEEEEE--GGGTTS--TT---HHHHHGGG-SEEEE--SGGGHHHHHHHHHHHHHSSS--EEEEEEEHHHHH-EEEGGGSPP-PPP-SPP--B--HHHHHHHHHHHHH-SSEEEEE-HHHHHHT-HHHHHHHHHHH---EEE-TTTBTTB-TT-TTB-GGGHHHHHHH-SEEEEES--SSGGGGGG-TTSS-TT-EEEEEES-GGGTTSSS--SEEEES-HHHHHHHHHHHHTT------SS-HHHHHHHHHHHHHHHHHHHHHH---SSPPHHHHHHHHHHT--TT-EEEEESSHHHHHHHHHS---STT-EE-SGGGT-TT-HHHHHHHHHHH-TTS-EEEEEEHHHHHHHGGGHHHHHHTT---EEEEEE-SBSSS-------PPPTTB--TT--TTHHHHHTT-EEEEE-SHHHHHHHHHHHHHSSS-EEEEEE--TT--PPP-SS-S--/-TTS----SEEEHHHHHHHHHHHTT--EEEE---TTTHHHHHHHHHTT-EEEE-S-HHHHHHHHHHHHHHHSS--EEEE-TTHHHHHHHHHHHHHHHHT--EEEEEEE--GGGTTS--TT---HHHHHGGG-SEEEE--SGGGHHHHHHHHHHHHHSSS--EEEEEEEHHHHS-EEEGGGPPP-PPP-SPP--B--HHHHHHHHHHHHH-SSEEEEE-HHHHHTT-HHHHHHHHHHH---EEE-TTTTTSS-TT-TTB-GGGHHHHHHH-SEEEEES--SSGGGGGG-TTSS-TT-EEEEEES-GGGTTSSS--SEEEES-HHHHHHHHHHHHTT------SS-HHHHHHHHHHHHHHHHHHHHHH---SSPPHHHHHHHHHTT--TT-EEEEESSHHHHHHHHHS--SSTT-EEESGGGT-TT-HHHHHHHHHHH-TTS-EEEEEEHHHHHHHGGGHHHHHHTT---EEEEEE-SBSSS------PPPTTB--TT--THHHHHHTT-EEEEE-SHHHHHHHHHHHHHSSS-EEEEEE--TT--PPP-SS-S--/-TTS----SEEEHHHHHHHHHHHTT--EEEE---TTTHHHHHHHHHTTPEEEE-S-HHHHHHHHHHHHHHHTS--EEEE-TTHHHHHHHHHHHHHHHHT--EEEEEEE--GGGTTS--TT---HHHHHGGG-SEEEE--SGGGHHHHHHHHHHHHHSSS--EEEEEEEHHHHS-EEEGGGPPP-PPP-SPP--B--HHHHHHHHHHHHH-SSEEEEE-HHHHHHT-HHHHHHHHHHH---EEE-TTTBTTB-TT-TTB-GGGHHHHHHH-SEEEEES--SSGGGGGG-TTTS-TT-EEEEEES-GGGTTSSS--SEEEES-HHHHHHHHHHHHTT------S--HHHHHHHHHHHHHHHHHHHHHH---SSPPHHHHHHHHHHT--TT-EEEEESSHHHHHHHHHS---STT-EE-SGGGT-TT-HHHHHHHHHHH-TTS-EEEEEEHHHHHHHTTHHHHHHHTT---EEEEEE-SBSSS------PPPTTB--TT--THHHHHHTT-EEEEE-SHHHHHHHHHHHHHSSS-EEEEEE--TT--PPP-SS-S--

Sequence (2217 aa):
SNAMAKSEGKVNGATLMARALQQQGVQYMFGIVGFPVIPIAIAAQREGITYIGMRNEQSASYAAQAASYLTGRPQACLVVSGPGVVHALAGLANAQQVNCWPMLLIGGASAIEQNGMGAFQEERQVLLASPLCKYAHQVERPERIPYYVEQAVRSALFGRPGAAYLDMPDDVILGEVEEAAVRPAATVGEPPRSLAPQENIEAALDALQSAKRPLVIVGKGMAWSRAENEVRQFIERTRLPFLATPMGKGVMPDDHPLSVGGARSHALQEADLVFLLGARFNWILHFGLPPRYSKDVRVIQLDLSAEEIGNNRQAEVALVGDGKAIVGQLNQALSSSRQWFYPAETPWREAIAAKIAGNQAAVAPMMIADNTSPMNYYRVYRDIAARLPRRNAIIVGEGANTMDIGRTQMPNFEPRSRLDAGSYGTMGIGLGFAVAAAAVHPGRPVIAVQGDSAFGFSGMEFETAARYGMPIKVIILNNGGIGMGSPAGQPGMPHALSHDARYERIAEAFGGAGFYVTDSAELGPALDAAMAFKGPAIVNIKIAATADRKPQQFNWHGSNAMAKSEGKVNGATLMARALQQQGVQYMFGIVGFPVIPIAIAAQREGITYIGMRNEQSASYAAQAASYLTGRPQACLVVSGPGVVHALAGLANAQVNCWPMLLIGGASAIEQNGMGAFQEERRQVLLASPLCKYAHQVERPERIPYYVEQAVRSALFGRPGAAYLDMPDDDVILGEVEEAAVRPAATVGEPPRSLAPQENIEAALDALQSAKRPLVIVGKGMAWSRAENEVRQFIERTRRLPFLATPMGKGVMPDDHPLSVGGARSSHALQEADLVFLLGARFNWILHFGLPPRYSKDVRVIQLDLSAEEIGNNRQAEVALVGDGKAIVGQLNQALSSRQWFYPAETPWREAIAAKIAGNQAAVAPMMIADNTSPMNYYRVYRDIAARLPRRNAIIVGEGANTMDIGRTQMPNFEPRSRLDAGSYGTMGIGLGFAVAAAAVHPGRPVIAVQGDSAFGFSGMEFETAARYGMPIKVIILNNGGIGMGSPAPGQPGMPHALSHDARYERIAEAFGGAGFYVTDSAELGPALDAAMAFKGPAIVNIKIAATADRKPQQFNWHGSNAMAKSEGKVNGATLMARALQQQGVQYMFGIVGFPVIPIAIAAQREGITYIGMRNEQSASYAAQAASYLTGRPQACLVVSGPGVVHALAGLANAQVNCWPMLLIGGASAIEQNGMGAFQEERQVLLASPLCKYAHQVERPERIPYYVEQAVRSALFGRPGAAYLDMPDDVILGEVEEAAVRPAATVGEPPRSLAPQENIEAALDALQQSAKRPLVIVGKGMAWSRAENEVRQFIERTRLPFLATPMGKGVMPDDHPLSVGGARSHALQEADLVFLLGARFNWILHFGLPPRYSKDVRVIQLDLSAEEIGNNRQAEVALVGDGKAIVGQLNQALSSRQWFYPAETPWREAIAAKIAGNQAAVAPMIADNTSPMNYYRVYRDIAARLPRNAIIVGEGANTMDIGRTQMPNFEPRSRLDAGSYGTMGIGLGFAVAAAAVHPGRPVIAVQGDSAFGFSGMEFETAARYGMPIKVIILNNGGIGMGSPAPQPGMPHALSHDARYERIAEAFGGAGFYVTDSAELGPALDAAMAFKGPAIVNIKIAATADRKPQQFNWHGSNAMAKSEGKVNGATLMARALQQQGVQYMFGIVGFPVIPIAIAAQREGITYIGMRNEQSASYAAQAASYLTGRPQACLVVSGPGVVHALAGLANAQVNCWPMLLIGGASAIEQNGMGAFQEERRQVLLASPLCKYAHQVERPERIPYYVEQAVRSALFGRPGAAYLDMPDDVILGEVEEAAVRPAATVGEPPRSLAPQENIEAALDALQQSAKRPLVIVGKGMAWSRAENEVRQFIERTRLPFLATPMGKGVMPDDHPLSVGGARSHALQEADLVFLLGARFNWILHFGLPPRYSKDVRVIQLDLSAEEIGNNRQAEVALVGDGKAIVGQLNQALSSRQWFYPAETPWREAIAAKIAGNQAAVAPMIADNTSPMNYYRVYRDIAARLPRNAIIVGEGANTMDIGRTQMPNFEPRSRLDAGSYGTMGIGLGFAVAAAAVHPGRPVIAVQGDSAFGFSGMEFETAARYGMPIKVIILNNGGIGMGSPAPQPGMMPHALSHDARYERIAEAFGGAGFYVTDSAELGPALDAAMAFKGPAIVNIKIAATADRKPQQFNWHG

Solvent-accessible surface area: 71282 Å² total; per-residue (Å²): 117,153,100,142,96,111,111,138,45,126,8,39,0,2,37,10,0,0,96,7,0,95,72,2,24,2,104,30,0,0,0,8,4,14,52,6,0,73,39,0,0,48,10,0,31,188,62,63,6,57,5,4,4,4,4,15,6,2,3,0,0,0,0,0,0,0,0,0,0,11,43,15,50,0,1,0,0,0,0,20,0,0,6,2,0,2,7,0,3,2,0,0,0,1,0,57,37,5,22,2,0,0,0,0,0,0,0,9,6,11,13,97,34,19,14,17,29,5,19,8,48,36,110,4,40,29,8,0,20,41,5,19,69,29,24,42,45,0,28,115,11,66,26,0,14,43,0,0,19,13,0,0,6,12,0,0,13,9,83,10,0,0,0,0,0,3,0,0,25,36,5,0,94,20,113,23,108,65,107,66,25,147,128,23,32,85,7,40,141,40,29,76,14,31,0,34,99,142,43,0,59,38,0,0,78,6,1,99,69,10,155,85,0,0,0,0,0,0,30,29,1,0,33,10,59,0,29,105,33,0,63,105,0,0,93,68,0,71,0,4,1,4,19,10,29,6,0,17,0,0,3,21,31,97,25,117,18,23,1,42,35,2,69,32,36,0,0,50,70,0,32,0,0,0,0,0,14,11,56,6,18,36,29,2,20,22,0,32,73,91,13,3,40,155,94,1,69,2,0,4,2,16,70,10,10,51,24,11,12,21,23,46,91,26,93,10,25,0,13,4,11,6,58,21,0,0,27,23,0,12,127,8,1,92,100,56,169,36,102,8,63,76,149,19,112,6,46,116,35,13,59,66,97,38,57,43,44,114,67,53,16,50,86,54,50,64,60,86,84,43,77,0,23,4,9,12,0,2,89,18,2,32,78,64,28,55,142,69,4,0,5,0,1,0,9,52,12,5,26,20,3,0,59,96,37,2,50,5,38,70,11,36,3,1,0,4,2,8,6,2,14,0,46,0,0,0,4,0,1,0,0,0,0,7,14,21,44,110,70,60,36,5,1,0,0,0,7,2,18,1,0,2,20,5,0,10,3,2,0,0,2,27,52,56,56,13,65,2,14,1,5,0,1,0,5,3,3,39,29,107,9,31,122,154,127,164,93,39,84,6,20,13,20,28,46,104,5,73,0,6,80,0,0,71,2,18,67,9,14,20,45,57,0,43,69,13,88,79,0,7,89,11,3,72,45,3,51,59,77,189,10,10,0,0,2,0,0,50,0,20,30,123,12,82,56,48,112,96,148,42,96,91,43,98,130,165,83,142,115,183,98,154,44,120,8,38,0,2,29,8,0,0,94,6,0,92,72,2,24,2,100,28,0,0,0,10,5,16,52,6,0,74,39,0,0,58,2,0,29,169,63,63,7,59,7,4,4,5,3,16,4,4,4,0,0,0,0,0,0,0,0,0,0,12,40,16,49,0,0,0,0,0,0,20,0,0,5,1,0,2,7,0,2,2,0,0,0,2,0,64,32,5,23,2,0,0,0,0,0,0,0,9,6,10,12,99,38,19,13,14,28,5,21,8,46,42,112,5,39,28,9,0,18,31,1,17,80,30,23,40,46,0,28,117,11,68,26,0,13,45,0,0,20,11,0,0,7,13,0,0,12,13,82,10,2,0,0,0,0,3,0,0,25,36,1,0,95,21,104,22,108,72,106,65,23,191,125,25,36,85,8,42,140,38,26,78,8,32,0,18,98,134,38,0,62,38,0,0,81,6,1,78,68,10,150,81,0,0,0,0,0,0,32,29,1,0,34,9,56,0,28,105,31,0,72,105,1,0,89,66,0,110,0,4,0,4,19,11,28,8,0,17,0,0,3,27,31,100,43,126,27,23,0,40,37,2,69,29,43,0,0,48,72,0,30,1,0,0,0,0,14,11,52,7,20,37,28,2,23,22,0,20,61,91,15,3,42,148,90,0,69,0,0,6,2,17,66,11,9,52,25,12,12,21,24,43,92,27,93,12,23,0,12,2,12,7,57,21,0,0,25,25,0,13,132,8,1,88,100,50,174,39,104,8,63,82,146,19,111,6,42,110,36,13,57,66,101,40,58,44,44,113,68,53,18,50,88,53,48,63,60,84,82,44,77,0,25,3,8,11,0,1,88,18,2,36,81,70,32,52,157,69,5,0,4,0,1,0,9,53,12,4,25,19,3,0,60,94,38,2,56,6,31,69,13,36,2,1,0,5,1,8,6,2,13,0,45,0,0,0,4,0,0,0,0,0,0,8,14,19,42,108,72,59,38,5,0,0,0,0,8,2,17,0,0,2,21,6,0,10,3,1,0,0,2,29,52,55,58,12,64,3,11,1,5,0,2,0,5,4,2,40,30,95,6,30,123,96,110,130,139,86,20,84,4,30,15,19,27,48,102,5,75,0,7,76,0,0,75,2,18,66,8,17,18,45,54,0,48,74,14,88,82,0,7,87,11,4,73,43,2,52,62,76,193,8,9,0,0,1,0,0,51,0,22,32,112,12,84,56,47,114,95,150,46,97,94,42,94,132,167,82,141,108,175,103,144,36,115,8,38,0,2,37,9,0,0,96,5,0,85,72,1,31,2,67,30,0,0,0,8,5,14,49,6,0,70,42,0,0,56,10,0,27,199,61,48,5,51,6,4,5,4,3,16,6,3,2,0,0,0,0,0,0,0,0,0,0,12,49,15,50,0,2,0,0,0,0,20,0,0,6,2,0,2,6,0,2,2,0,0,0,2,0,69,33,5,23,3,0,0,0,0,0,0,0,8,6,12,18,119,34,21,12,18,29,5,20,9,47,34,109,5,40,30,9,0,18,29,1,16,78,29,24,40,47,0,33,71,15,64,25,0,14,42,0,0,19,14,0,0,6,11,0,1,14,8,83,10,2,0,0,0,0,4,0,0,26,59,2,0,97,19,113,24,86,64,111,74,25,139,118,23,37,82,8,40,139,39,30,76,14,32,0,33,97,149,43,0,60,41,0,0,78,5,1,69,68,9,150,84,0,1,0,0,0,0,32,30,1,0,32,10,56,0,26,102,31,0,62,104,0,0,105,66,0,75,0,4,0,4,19,12,27,8,0,15,0,0,3,25,32,97,34,114,18,23,0,38,36,1,70,32,45,0,0,48,73,0,30,0,0,0,0,0,15,11,54,6,17,38,31,2,20,22,0,38,69,91,15,3,41,151,88,0,70,0,0,6,2,16,70,11,10,52,24,11,13,21,24,40,87,26,93,11,24,0,12,2,12,6,56,22,0,0,26,26,0,14,131,9,0,84,97,47,167,44,104,8,61,75,147,17,115,6,42,120,35,13,59,63,104,54,57,42,46,122,66,49,20,48,88,50,52,63,58,81,85,41,73,0,24,3,9,12,0,2,94,19,1,36,80,57,30,57,156,72,5,0,4,0,1,0,8,53,10,4,26,19,4,0,59,93,40,1,56,5,33,79,10,37,4,2,0,5,1,7,6,2,13,0,46,0,0,0,4,0,1,0,0,0,0,8,15,20,45,108,74,60,38,5,0,0,0,0,7,2,18,0,0,2,19,6,0,10,3,2,0,0,2,28,53,58,57,12,64,3,15,2,7,0,1,0,4,4,3,40,32,93,6,29,122,96,113,185,76,19,77,4,33,15,19,27,46,97,4,73,0,7,72,0,0,75,2,18,66,10,15,19,47,56,0,53,60,12,80,78,0,7,90,10,3,70,42,3,51,77,76,207,10,10,1,0,1,0,0,49,0,21,33,111,12,82,55,41,111,99,149,44,97,91,44,95,114,148,82,141,114,123,120,141,40,110,9,38,0,2,38,11,0,0,91,6,0,92,74,2,25,2,100,27,0,0,0,9,5,14,52,6,0,78,40,0,0,40,9,0,26,195,62,63,6,59,6,4,5,4,3,16,4,5,4,0,0,1,0,0,0,0,0,0,0,10,41,16,52,0,0,0,0,0,0,20,0,0,5,2,0,2,6,0,2,2,0,0,0,2,0,65,32,5,24,3,0,0,0,0,0,0,0,8,6,13,21,119,35,20,14,22,28,5,19,9,46,36,110,5,38,31,8,0,18,31,0,18,79,30,23,40,45,0,31,68,15,63,25,0,13,44,0,0,20,13,0,0,8,13,0,1,12,12,83,10,2,0,0,0,0,4,0,0,25,52,5,0,95,20,115,22,82,69,109,69,25,164,126,21,36,86,8,39,139,40,29,72,7,30,0,22,98,135,38,0,55,39,0,0,76,4,1,80,67,9,156,87,0,1,0,0,0,0,30,30,1,0,33,9,56,0,27,105,32,0,75,100,0,0,100,65,0,75,0,4,1,4,20,12,28,7,0,17,0,0,3,27,32,89,35,113,18,24,1,40,34,1,70,32,40,0,0,52,70,0,33,0,0,0,0,0,15,9,53,5,19,36,30,2,19,23,0,22,63,90,16,3,40,153,95,1,70,1,0,5,2,17,64,12,9,50,24,11,13,21,24,46,93,26,93,10,24,0,12,1,11,7,56,21,0,0,27,25,0,12,133,6,1,89,95,48,165,41,105,8,63,76,141,17,113,6,43,110,38,12,57,69,100,40,62,42,45,117,68,55,20,50,87,55,48,63,60,86,85,41,74,0,23,4,10,11,0,2,89,18,2,32,83,71,34,53,155,57,6,0,3,0,1,0,9,51,12,5,26,18,3,0,61,94,37,2,55,6,36,75,16,36,3,1,0,6,1,9,7,3,12,0,46,0,0,0,0,0,0,0,0,0,0,8,15,22,46,108,72,54,40,4,0,0,0,0,8,2,16,1,0,1,20,7,0,9,3,0,0,0,0,28,52,60,57,12,63,0,16,0,4,0,1,0,5,3,2,40,28,105,11,32,122,95,113,195,73,24,84,6,25,16,18,26,47,102,4,73,0,6,76,0,0,74,3,19,66,10,16,19,45,59,0,52,63,12,80,80,0,8,89,11,4,72,44,2,50,65,75,198,9,10,0,0,2,0,0,48,0,21,33,124,12,79,53,45,118,99,152,43,97,96,42,99